Protein 2KHQ (pdb70)

Radius of gyration: 14.35 Å; Cα contacts (8 Å, |Δi|>4): 125; chains: 1; bounding box: 25×30×53 Å

CATH classification: 1.10.150.130

Solvent-accessible surface area: 7234 Å² total; per-residue (Å²): 143,40,26,0,6,75,18,1,73,86,8,3,86,101,53,69,56,100,152,44,67,138,54,36,61,157,59,12,48,35,0,40,125,39,0,92,66,65,4,163,170,42,58,0,68,54,3,104,119,85,52,0,21,126,1,0,48,77,2,0,114,85,46,62,106,121,27,0,133,44,1,22,47,28,0,157,62,0,0,77,45,0,80,146,121,67,72,6,119,115,58,4,34,157,85,22,68,49,72,10,41,82,134,76,168,128,162,162,162,226

Foldseek 3Di:
DDWVLVLLVCVCVVPPDPVDDVVVVVLSVVLSVLCCVLTVDAHPQRQALVNVQVSLQVVLQPDPLVSSVVSLVSVQVSVVVCCVVVNYPGDRSPPDDNNNPPCPDDDDDD

InterPro domains:
  IPR002104 Integrase, catalytic domain [PF00589] (168-332)
  IPR002104 Integrase, catalytic domain [PS51898] (164-343)
  IPR004107 Integrase, SAM-like, N-terminal [PF14659] (60-115)
  IPR010998 Integrase/recombinase, N-terminal [G3DSA:1.10.150.130] (58-159)
  IPR011010 DNA breaking-rejoining enzyme, catalytic core [SSF56349] (59-337)
  IPR013762 Integrase-like, catalytic domain superfamily [G3DSA:1.10.443.10] (161-347)
  IPR028259 AP2-like integrase, N-terminal domain [PF14657] (10-52)
  IPR044068 Core-binding (CB) domain [PS51900] (56-140)
  IPR050090 Bacterial tyrosine recombinase XerC/XerD complex [PTHR30349] (63-342)

Secondary structure (DSSP, 8-state):
--BHHHHHHHHIIIIIGGGS-HHHHHHHHHHHHHHHHH-SS-BGGG--HHHHHHHHHHHHHHS-HHHHHHHHHHHHHHHHHHHHTT-----GGGG-----GGG-------

Structure (mmCIF, N/CA/C/O backbone):
data_2KHQ
#
_entry.id   2KHQ
#
loop_
_atom_site.group_PDB
_atom_site.id
_atom_site.type_symbol
_atom_site.label_atom_id
_atom_site.label_alt_id
_atom_site.label_comp_id
_atom_site.label_asym_id
_atom_site.label_entity_id
_atom_site.label_seq_id
_atom_site.pdbx_PDB_ins_code
_atom_site.Cartn_x
_atom_site.Cartn_y
_atom_site.Cartn_z
_atom_site.occupancy
_atom_site.B_iso_or_equiv
_atom_site.auth_seq_id
_atom_site.auth_comp_id
_atom_site.auth_asym_id
_atom_site.auth_atom_id
_atom_site.pdbx_PDB_model_num
ATOM 1 N N . MET A 1 1 ? 5.373 7.672 15.774 1.00 71.05 1 MET A N 1
ATOM 2 C CA . MET A 1 1 ? 4.792 7.779 14.420 1.00 35.43 1 MET A CA 1
ATOM 3 C C . MET A 1 1 ? 5.195 6.565 13.589 1.00 3.31 1 MET A C 1
ATOM 4 O O . MET A 1 1 ? 6.380 6.256 13.456 1.00 42.34 1 MET A O 1
ATOM 20 N N . ILE A 1 2 ? 4.203 5.881 13.039 1.00 60.13 2 ILE A N 1
ATOM 21 C CA . ILE A 1 2 ? 4.428 4.631 12.331 1.00 13.13 2 ILE A CA 1
ATOM 22 C C . ILE A 1 2 ? 4.769 4.877 10.855 1.00 50.32 2 ILE A C 1
ATOM 23 O O . ILE A 1 2 ? 4.301 5.849 10.240 1.00 63.41 2 ILE A O 1
ATOM 39 N N . THR A 1 3 ? 5.609 4.008 10.303 1.00 33.04 3 THR A N 1
ATOM 40 C CA . THR A 1 3 ? 6.025 4.106 8.912 1.00 4.02 3 THR A CA 1
ATOM 41 C C . THR A 1 3 ? 4.929 3.598 7.981 1.00 11.24 3 THR A C 1
ATOM 42 O O . THR A 1 3 ? 4.032 2.872 8.410 1.00 10.43 3 THR A O 1
ATOM 53 N N . PHE A 1 4 ? 5.007 3.974 6.708 1.00 45.34 4 PHE A N 1
ATOM 54 C CA . PHE A 1 4 ? 3.997 3.580 5.729 1.00 73.03 4 PHE A CA 1
ATOM 55 C C . PHE A 1 4 ? 3.945 2.059 5.582 1.00 25.44 4 PHE A C 1
ATOM 56 O O . PHE A 1 4 ? 2.866 1.474 5.500 1.00 31.03 4 PHE A O 1
ATOM 73 N N . ALA A 1 5 ? 5.114 1.428 5.578 1.00 41.54 5 ALA A N 1
ATOM 74 C CA . ALA A 1 5 ? 5.209 -0.020 5.434 1.00 63.50 5 ALA A CA 1
ATOM 75 C C . ALA A 1 5 ? 4.497 -0.738 6.574 1.00 52.11 5 ALA A C 1
ATOM 76 O O . ALA A 1 5 ? 3.588 -1.544 6.350 1.00 21.34 5 ALA A O 1
ATOM 83 N N . ASP A 1 6 ? 4.900 -0.432 7.801 1.00 75.32 6 ASP A N 1
ATOM 84 C CA . ASP A 1 6 ? 4.345 -1.105 8.968 1.00 3.40 6 ASP A CA 1
ATOM 85 C C . ASP A 1 6 ? 2.876 -0.744 9.144 1.00 5.32 6 ASP A C 1
ATOM 86 O O . ASP A 1 6 ? 2.069 -1.574 9.572 1.00 44.10 6 ASP A O 1
ATOM 95 N N . TYR A 1 7 ? 2.527 0.493 8.795 1.00 54.11 7 TYR A N 1
ATOM 96 C CA . TYR A 1 7 ? 1.146 0.943 8.875 1.00 75.30 7 TYR A CA 1
ATOM 97 C C . TYR A 1 7 ? 0.276 0.172 7.900 1.00 74.02 7 TYR A C 1
ATOM 98 O O . TYR A 1 7 ? -0.826 -0.236 8.246 1.00 12.21 7 TYR A O 1
ATOM 116 N N . PHE A 1 8 ? 0.775 -0.028 6.686 1.00 50.42 8 PHE A N 1
ATOM 117 C CA . PHE A 1 8 ? 0.023 -0.743 5.661 1.00 73.45 8 PHE A CA 1
ATOM 118 C C . PHE A 1 8 ? -0.365 -2.131 6.156 1.00 4.32 8 PHE A C 1
ATOM 119 O O . PHE A 1 8 ? -1.513 -2.556 6.016 1.00 10.23 8 PHE A O 1
ATOM 136 N N . TYR A 1 9 ? 0.593 -2.828 6.754 1.00 63.41 9 TYR A N 1
ATOM 137 C CA . TYR A 1 9 ? 0.337 -4.162 7.276 1.00 31.40 9 TYR A CA 1
ATOM 138 C C . TYR A 1 9 ? -0.619 -4.098 8.467 1.00 4.33 9 TYR A C 1
ATOM 139 O O . TYR A 1 9 ? -1.546 -4.903 8.575 1.00 71.22 9 TYR A O 1
ATOM 157 N N . GLN A 1 10 ? -0.390 -3.130 9.349 1.00 71.11 10 GLN A N 1
ATOM 158 C CA . GLN A 1 10 ? -1.220 -2.957 10.538 1.00 52.24 10 GLN A CA 1
ATOM 159 C C . GLN A 1 10 ? -2.656 -2.619 10.143 1.00 73.44 10 GLN A C 1
ATOM 160 O O . GLN A 1 10 ? -3.602 -3.261 10.595 1.00 31.24 10 GLN A O 1
ATOM 174 N N . TRP A 1 11 ? -2.795 -1.618 9.281 1.00 44.50 11 TRP A N 1
ATOM 175 C CA . TRP A 1 11 ? -4.090 -1.190 8.760 1.00 54.22 11 TRP A CA 1
ATOM 176 C C . TRP A 1 11 ? -4.848 -2.372 8.169 1.00 54.22 11 TRP A C 1
ATOM 177 O O . TRP A 1 11 ? -6.040 -2.552 8.415 1.00 12.15 11 TRP A O 1
ATOM 198 N N . TYR A 1 12 ? -4.140 -3.180 7.397 1.00 43.04 12 TYR A N 1
ATOM 199 C CA . TYR A 1 12 ? -4.723 -4.360 6.790 1.00 20.12 12 TYR A CA 1
ATOM 200 C C . TYR A 1 12 ? -5.203 -5.344 7.855 1.00 60.32 12 TYR A C 1
ATOM 201 O O . TYR A 1 12 ? -6.390 -5.674 7.911 1.00 1.51 12 TYR A O 1
ATOM 219 N N . GLU A 1 13 ? -4.285 -5.774 8.715 1.00 64.02 13 GLU A N 1
ATOM 220 C CA . GLU A 1 13 ? -4.571 -6.816 9.697 1.00 55.31 13 GLU A CA 1
ATOM 221 C C . GLU A 1 13 ? -5.706 -6.409 10.639 1.00 4.10 13 GLU A C 1
ATOM 222 O O . GLU A 1 13 ? -6.507 -7.243 11.060 1.00 1.44 13 GLU A O 1
ATOM 234 N N . VAL A 1 14 ? -5.777 -5.127 10.959 1.00 53.44 14 VAL A N 1
ATOM 235 C CA . VAL A 1 14 ? -6.783 -4.630 11.888 1.00 62.53 14 VAL A CA 1
ATOM 236 C C . VAL A 1 14 ? -8.135 -4.413 11.204 1.00 53.21 14 VAL A C 1
ATOM 237 O O . VAL A 1 14 ? -9.186 -4.608 11.817 1.00 22.21 14 VAL A O 1
ATOM 250 N N . ASN A 1 15 ? -8.118 -4.051 9.928 1.00 13.12 15 ASN A N 1
ATOM 251 C CA . ASN A 1 15 ? -9.341 -3.590 9.272 1.00 41.44 15 ASN A CA 1
ATOM 252 C C . ASN A 1 15 ? -9.845 -4.573 8.225 1.00 23.41 15 ASN A C 1
ATOM 253 O O . ASN A 1 15 ? -10.967 -5.058 8.315 1.00 43.35 15 ASN A O 1
ATOM 264 N N . LYS A 1 16 ? -9.015 -4.878 7.239 1.00 20.32 16 LYS A N 1
ATOM 265 C CA . LYS A 1 16 ? -9.461 -5.652 6.082 1.00 21.32 16 LYS A CA 1
ATOM 266 C C . LYS A 1 16 ? -9.355 -7.150 6.330 1.00 30.33 16 LYS A C 1
ATOM 267 O O . LYS A 1 16 ? -10.077 -7.935 5.717 1.00 71.11 16 LYS A O 1
ATOM 286 N N . LEU A 1 17 ? -8.462 -7.532 7.237 1.00 34.44 17 LEU A N 1
ATOM 287 C CA . LEU A 1 17 ? -8.151 -8.941 7.488 1.00 2.11 17 LEU A CA 1
ATOM 288 C C . LEU A 1 17 ? -9.406 -9.798 7.728 1.00 21.11 17 LEU A C 1
ATOM 289 O O . LEU A 1 17 ? -9.592 -10.803 7.046 1.00 34.11 17 LEU A O 1
ATOM 305 N N . PRO A 1 18 ? -10.295 -9.428 8.681 1.00 64.13 18 PRO A N 1
ATOM 306 C CA . PRO A 1 18 ? -11.479 -10.245 9.009 1.00 60.02 18 PRO A CA 1
ATOM 307 C C . PRO A 1 18 ? -12.486 -10.358 7.859 1.00 21.31 18 PRO A C 1
ATOM 308 O O . PRO A 1 18 ? -13.421 -11.158 7.921 1.00 71.11 18 PRO A O 1
ATOM 319 N N . HIS A 1 19 ? -12.297 -9.567 6.813 1.00 32.30 19 HIS A N 1
ATOM 320 C CA . HIS A 1 19 ? -13.229 -9.567 5.691 1.00 31.35 19 HIS A CA 1
ATOM 321 C C . HIS A 1 19 ? -12.643 -10.310 4.496 1.00 2.52 19 HIS A C 1
ATOM 322 O O . HIS A 1 19 ? -13.349 -10.613 3.530 1.00 61.13 19 HIS A O 1
ATOM 336 N N . VAL A 1 20 ? -11.356 -10.606 4.559 1.00 2.25 20 VAL A N 1
ATOM 337 C CA . VAL A 1 20 ? -10.669 -11.213 3.431 1.00 4.54 20 VAL A CA 1
ATOM 338 C C . VAL A 1 20 ? -10.149 -12.605 3.774 1.00 13.11 20 VAL A C 1
ATOM 339 O O . VAL A 1 20 ? -10.353 -13.105 4.882 1.00 15.53 20 VAL A O 1
ATOM 352 N N . SER A 1 21 ? -9.490 -13.230 2.814 1.00 43.24 21 SER A N 1
ATOM 353 C CA . SER A 1 21 ? -8.958 -14.568 2.996 1.00 10.33 21 SER A CA 1
ATOM 354 C C . SER A 1 21 ? -7.445 -14.567 2.798 1.00 52.52 21 SER A C 1
ATOM 355 O O . SER A 1 21 ? -6.857 -13.531 2.483 1.00 64.31 21 SER A O 1
ATOM 363 N N . GLU A 1 22 ? -6.817 -15.723 2.978 1.00 23.13 22 GLU A N 1
ATOM 364 C CA . GLU A 1 22 ? -5.376 -15.855 2.786 1.00 72.03 22 GLU A CA 1
ATOM 365 C C . GLU A 1 22 ? -4.998 -15.584 1.331 1.00 71.45 22 GLU A C 1
ATOM 366 O O . GLU A 1 22 ? -3.903 -15.098 1.042 1.00 71.12 22 GLU A O 1
ATOM 378 N N . SER A 1 23 ? -5.917 -15.895 0.422 1.00 33.14 23 SER A N 1
ATOM 379 C CA . SER A 1 23 ? -5.739 -15.590 -0.989 1.00 71.20 23 SER A CA 1
ATOM 380 C C . SER A 1 23 ? -5.593 -14.085 -1.176 1.00 12.14 23 SER A C 1
ATOM 381 O O . SER A 1 23 ? -4.867 -13.619 -2.051 1.00 0.30 23 SER A O 1
ATOM 389 N N . THR A 1 24 ? -6.287 -13.336 -0.330 1.00 11.44 24 THR A N 1
ATOM 390 C CA . THR A 1 24 ? -6.224 -11.890 -0.353 1.00 42.24 24 THR A CA 1
ATOM 391 C C . THR A 1 24 ? -4.970 -11.404 0.371 1.00 52.05 24 THR A C 1
ATOM 392 O O . THR A 1 24 ? -4.373 -10.395 -0.006 1.00 35.04 24 THR A O 1
ATOM 403 N N . LYS A 1 25 ? -4.576 -12.137 1.411 1.00 33.42 25 LYS A N 1
ATOM 404 C CA . LYS A 1 25 ? -3.408 -11.782 2.211 1.00 22.44 25 LYS A CA 1
ATOM 405 C C . LYS A 1 25 ? -2.164 -11.675 1.349 1.00 2.32 25 LYS A C 1
ATOM 406 O O . LYS A 1 25 ? -1.427 -10.698 1.442 1.00 52.51 25 LYS A O 1
ATOM 425 N N . ARG A 1 26 ? -1.945 -12.670 0.498 1.00 24.53 26 ARG A N 1
ATOM 426 C CA . ARG A 1 26 ? -0.746 -12.704 -0.330 1.00 51.13 26 ARG A CA 1
ATOM 427 C C . ARG A 1 26 ? -0.700 -11.511 -1.285 1.00 4.05 26 ARG A C 1
ATOM 428 O O . ARG A 1 26 ? 0.378 -11.041 -1.636 1.00 12.12 26 ARG A O 1
ATOM 449 N N . HIS A 1 27 ? -1.866 -11.006 -1.687 1.00 12.34 27 HIS A N 1
ATOM 450 C CA . HIS A 1 27 ? -1.921 -9.796 -2.506 1.00 74.13 27 HIS A CA 1
ATOM 451 C C . HIS A 1 27 ? -1.413 -8.599 -1.710 1.00 35.10 27 HIS A C 1
ATOM 452 O O . HIS A 1 27 ? -0.510 -7.883 -2.150 1.00 51.43 27 HIS A O 1
ATOM 466 N N . TYR A 1 28 ? -1.978 -8.409 -0.521 1.00 10.12 28 TYR A N 1
ATOM 467 C CA . TYR A 1 28 ? -1.590 -7.302 0.348 1.00 62.22 28 TYR A CA 1
ATOM 468 C C . TYR A 1 28 ? -0.134 -7.419 0.773 1.00 54.11 28 TYR A C 1
ATOM 469 O O . TYR A 1 28 ? 0.604 -6.441 0.741 1.00 12.44 28 TYR A O 1
ATOM 487 N N . GLU A 1 29 ? 0.274 -8.620 1.164 1.00 33.41 29 GLU A N 1
ATOM 488 C CA . GLU A 1 29 ? 1.622 -8.842 1.674 1.00 61.13 29 GLU A CA 1
ATOM 489 C C . GLU A 1 29 ? 2.675 -8.658 0.584 1.00 62.42 29 GLU A C 1
ATOM 490 O O . GLU A 1 29 ? 3.758 -8.149 0.855 1.00 73.44 29 GLU A O 1
ATOM 502 N N . SER A 1 30 ? 2.363 -9.051 -0.648 1.00 3.02 30 SER A N 1
ATOM 503 C CA . SER A 1 30 ? 3.285 -8.825 -1.759 1.00 12.02 30 SER A CA 1
ATOM 504 C C . SER A 1 30 ? 3.419 -7.329 -2.027 1.00 24.22 30 SER A C 1
ATOM 505 O O . SER A 1 30 ? 4.513 -6.822 -2.287 1.00 2.40 30 SER A O 1
ATOM 513 N N . ALA A 1 31 ? 2.295 -6.625 -1.941 1.00 71.53 31 ALA A N 1
ATOM 514 C CA . ALA A 1 31 ? 2.288 -5.176 -2.056 1.00 74.41 31 ALA A CA 1
ATOM 515 C C . ALA A 1 31 ? 3.092 -4.561 -0.915 1.00 12.45 31 ALA A C 1
ATOM 516 O O . ALA A 1 31 ? 3.936 -3.690 -1.127 1.00 44.52 31 ALA A O 1
ATOM 523 N N . TYR A 1 32 ? 2.833 -5.055 0.290 1.00 63.54 32 TYR A N 1
ATOM 524 C CA . TYR A 1 32 ? 3.543 -4.637 1.491 1.00 71.13 32 TYR A CA 1
ATOM 525 C C . TYR A 1 32 ? 5.053 -4.826 1.338 1.00 65.12 32 TYR A C 1
ATOM 526 O O . TYR A 1 32 ? 5.832 -3.993 1.790 1.00 24.02 32 TYR A O 1
ATOM 544 N N . LYS A 1 33 ? 5.459 -5.914 0.689 1.00 43.44 33 LYS A N 1
ATOM 545 C CA . LYS A 1 33 ? 6.875 -6.184 0.444 1.00 24.34 33 LYS A CA 1
ATOM 546 C C . LYS A 1 33 ? 7.500 -5.104 -0.409 1.00 44.13 33 LYS A C 1
ATOM 547 O O . LYS A 1 33 ? 8.613 -4.653 -0.139 1.00 60.02 33 LYS A O 1
ATOM 566 N N . HIS A 1 34 ? 6.792 -4.688 -1.441 1.00 12.22 34 HIS A N 1
ATOM 567 C CA . HIS A 1 34 ? 7.300 -3.639 -2.297 1.00 40.44 34 HIS A CA 1
ATOM 568 C C . HIS A 1 34 ? 7.260 -2.298 -1.572 1.00 40.24 34 HIS A C 1
ATOM 569 O O . HIS A 1 34 ? 8.129 -1.440 -1.769 1.00 33.30 34 HIS A O 1
ATOM 583 N N . ILE A 1 35 ? 6.248 -2.124 -0.733 1.00 41.54 35 ILE A N 1
ATOM 584 C CA . ILE A 1 35 ? 6.118 -0.920 0.073 1.00 43.03 35 ILE A CA 1
ATOM 585 C C . ILE A 1 35 ? 7.262 -0.817 1.077 1.00 33.43 35 ILE A C 1
ATOM 586 O O . ILE A 1 35 ? 7.940 0.202 1.136 1.00 33.34 35 ILE A O 1
ATOM 602 N N . LYS A 1 36 ? 7.495 -1.886 1.834 1.00 65.30 36 LYS A N 1
ATOM 603 C CA . LYS A 1 36 ? 8.556 -1.902 2.842 1.00 51.43 36 LYS A CA 1
ATOM 604 C C . LYS A 1 36 ? 9.930 -1.808 2.187 1.00 63.05 36 LYS A C 1
ATOM 605 O O . LYS A 1 36 ? 10.883 -1.339 2.796 1.00 4.25 36 LYS A O 1
ATOM 624 N N . ASP A 1 37 ? 10.019 -2.272 0.948 1.00 75.35 37 ASP A N 1
ATOM 625 C CA . ASP A 1 37 ? 11.244 -2.154 0.165 1.00 70.10 37 ASP A CA 1
ATOM 626 C C . ASP A 1 37 ? 11.627 -0.690 -0.037 1.00 20.40 37 ASP A C 1
ATOM 627 O O . ASP A 1 37 ? 12.769 -0.294 0.203 1.00 23.23 37 ASP A O 1
ATOM 636 N N . HIS A 1 38 ? 10.661 0.110 -0.466 1.00 1.32 38 HIS A N 1
ATOM 637 C CA . HIS A 1 38 ? 10.909 1.519 -0.759 1.00 52.42 38 HIS A CA 1
ATOM 638 C C . HIS A 1 38 ? 10.752 2.379 0.490 1.00 73.01 38 HIS A C 1
ATOM 639 O O . HIS A 1 38 ? 11.615 3.196 0.812 1.00 51.51 38 HIS A O 1
ATOM 654 N N . PHE A 1 39 ? 9.648 2.189 1.191 1.00 30.51 39 PHE A N 1
ATOM 655 C CA . PHE A 1 39 ? 9.313 3.014 2.337 1.00 43.24 39 PHE A CA 1
ATOM 656 C C . PHE A 1 39 ? 9.643 2.276 3.627 1.00 1.41 39 PHE A C 1
ATOM 657 O O . PHE A 1 39 ? 8.763 1.734 4.292 1.00 15.35 39 PHE A O 1
ATOM 674 N N . ARG A 1 40 ? 10.926 2.249 3.960 1.00 74.43 40 ARG A N 1
ATOM 675 C CA . ARG A 1 40 ? 11.414 1.484 5.104 1.00 22.50 40 ARG A CA 1
ATOM 676 C C . ARG A 1 40 ? 11.236 2.266 6.400 1.00 44.52 40 ARG A C 1
ATOM 677 O O . ARG A 1 40 ? 10.439 1.892 7.260 1.00 23.23 40 ARG A O 1
ATOM 698 N N . HIS A 1 41 ? 11.977 3.355 6.534 1.00 52.20 41 HIS A N 1
ATOM 699 C CA . HIS A 1 41 ? 11.833 4.241 7.683 1.00 1.34 41 HIS A CA 1
ATOM 700 C C . HIS A 1 41 ? 11.033 5.464 7.270 1.00 41.23 41 HIS A C 1
ATOM 701 O O . HIS A 1 41 ? 11.039 6.497 7.935 1.00 52.30 41 HIS A O 1
ATOM 716 N N . LYS A 1 42 ? 10.337 5.312 6.159 1.00 51.22 42 LYS A N 1
ATOM 717 C CA . LYS A 1 42 ? 9.514 6.360 5.605 1.00 53.14 42 LYS A CA 1
ATOM 718 C C . LYS A 1 42 ? 8.176 6.419 6.336 1.00 62.33 42 LYS A C 1
ATOM 719 O O . LYS A 1 42 ? 7.384 5.474 6.278 1.00 11.23 42 LYS A O 1
ATOM 738 N N . LEU A 1 43 ? 7.942 7.516 7.038 1.00 22.42 43 LEU A N 1
ATOM 739 C CA . LEU A 1 43 ? 6.709 7.698 7.791 1.00 13.43 43 LEU A CA 1
ATOM 740 C C . LEU A 1 43 ? 5.515 7.833 6.852 1.00 51.54 43 LEU A C 1
ATOM 741 O O . LEU A 1 43 ? 5.649 8.316 5.726 1.00 54.44 43 LEU A O 1
ATOM 757 N N . LEU A 1 44 ? 4.349 7.414 7.334 1.00 4.20 44 LEU A N 1
ATOM 758 C CA . LEU A 1 44 ? 3.124 7.413 6.533 1.00 22.10 44 LEU A CA 1
ATOM 759 C C . LEU A 1 44 ? 2.787 8.807 6.002 1.00 12.22 44 LEU A C 1
ATOM 760 O O . LEU A 1 44 ? 2.294 8.958 4.888 1.00 53.24 44 LEU A O 1
ATOM 776 N N . LYS A 1 45 ? 3.080 9.820 6.795 1.00 35.55 45 LYS A N 1
ATOM 777 C CA . LYS A 1 45 ? 2.657 11.181 6.489 1.00 10.34 45 LYS A CA 1
ATOM 778 C C . LYS A 1 45 ? 3.714 11.957 5.709 1.00 33.22 45 LYS A C 1
ATOM 779 O O . LYS A 1 45 ? 3.580 13.164 5.512 1.00 50.23 45 LYS A O 1
ATOM 798 N N . ASP A 1 46 ? 4.757 11.273 5.264 1.00 61.53 46 ASP A N 1
ATOM 799 C CA . ASP A 1 46 ? 5.862 11.948 4.590 1.00 53.13 46 ASP A CA 1
ATOM 800 C C . ASP A 1 46 ? 5.931 11.566 3.111 1.00 52.33 46 ASP A C 1
ATOM 801 O O . ASP A 1 46 ? 6.778 12.068 2.370 1.00 11.52 46 ASP A O 1
ATOM 810 N N . ILE A 1 47 ? 5.029 10.692 2.680 1.00 30.43 47 ILE A N 1
ATOM 811 C CA . ILE A 1 47 ? 5.049 10.189 1.308 1.00 45.42 47 ILE A CA 1
ATOM 812 C C . ILE A 1 47 ? 4.777 11.312 0.307 1.00 4.43 47 ILE A C 1
ATOM 813 O O . ILE A 1 47 ? 3.726 11.950 0.349 1.00 41.13 47 ILE A O 1
ATOM 829 N N . LYS A 1 48 ? 5.730 11.560 -0.584 1.00 43.05 48 LYS A N 1
ATOM 830 C CA . LYS A 1 48 ? 5.523 12.510 -1.664 1.00 11.33 48 LYS A CA 1
ATOM 831 C C . LYS A 1 48 ? 4.940 11.792 -2.874 1.00 64.23 48 LYS A C 1
ATOM 832 O O . LYS A 1 48 ? 5.204 10.610 -3.091 1.00 31.34 48 LYS A O 1
ATOM 851 N N . ARG A 1 49 ? 4.147 12.505 -3.661 1.00 4.21 49 ARG A N 1
ATOM 852 C CA . ARG A 1 49 ? 3.459 11.899 -4.795 1.00 74.33 49 ARG A CA 1
ATOM 853 C C . ARG A 1 49 ? 4.439 11.534 -5.906 1.00 23.31 49 ARG A C 1
ATOM 854 O O . ARG A 1 49 ? 4.164 10.656 -6.720 1.00 72.43 49 ARG A O 1
ATOM 875 N N . THR A 1 50 ? 5.585 12.199 -5.926 1.00 44.15 50 THR A N 1
ATOM 876 C CA . THR A 1 50 ? 6.585 11.948 -6.947 1.00 63.13 50 THR A CA 1
ATOM 877 C C . THR A 1 50 ? 7.224 10.576 -6.764 1.00 45.02 50 THR A C 1
ATOM 878 O O . THR A 1 50 ? 7.383 9.824 -7.725 1.00 40.40 50 THR A O 1
ATOM 889 N N . GLU A 1 51 ? 7.570 10.245 -5.524 1.00 41.03 51 GLU A N 1
ATOM 890 C CA . GLU A 1 51 ? 8.170 8.952 -5.217 1.00 14.42 51 GLU A CA 1
ATOM 891 C C . GLU A 1 51 ? 7.110 7.853 -5.258 1.00 44.02 51 GLU A C 1
ATOM 892 O O . GLU A 1 51 ? 7.404 6.703 -5.591 1.00 5.41 51 GLU A O 1
ATOM 904 N N . TYR A 1 52 ? 5.877 8.221 -4.924 1.00 12.13 52 TYR A N 1
ATOM 905 C CA . TYR A 1 52 ? 4.745 7.306 -5.014 1.00 0.22 52 TYR A CA 1
ATOM 906 C C . TYR A 1 52 ? 4.556 6.861 -6.461 1.00 31.10 52 TYR A C 1
ATOM 907 O O . TYR A 1 52 ? 4.273 5.695 -6.740 1.00 4.12 52 TYR A O 1
ATOM 925 N N . GLN A 1 53 ? 4.732 7.807 -7.373 1.00 35.10 53 GLN A N 1
ATOM 926 C CA . GLN A 1 53 ? 4.668 7.535 -8.800 1.00 4.11 53 GLN A CA 1
ATOM 927 C C . GLN A 1 53 ? 5.768 6.539 -9.179 1.00 32.54 53 GLN A C 1
ATOM 928 O O . GLN A 1 53 ? 5.530 5.574 -9.905 1.00 70.11 53 GLN A O 1
ATOM 942 N N . LYS A 1 54 ? 6.965 6.759 -8.639 1.00 24.51 54 LYS A N 1
ATOM 943 C CA . LYS A 1 54 ? 8.118 5.911 -8.942 1.00 20.01 54 LYS A CA 1
ATOM 944 C C . LYS A 1 54 ? 7.903 4.499 -8.405 1.00 32.45 54 LYS A C 1
ATOM 945 O O . LYS A 1 54 ? 8.355 3.516 -8.996 1.00 4.41 54 LYS A O 1
ATOM 964 N N . PHE A 1 55 ? 7.211 4.414 -7.278 1.00 51.22 55 PHE A N 1
ATOM 965 C CA . PHE A 1 55 ? 6.851 3.135 -6.684 1.00 33.31 55 PHE A CA 1
ATOM 966 C C . PHE A 1 55 ? 5.963 2.335 -7.633 1.00 22.15 55 PHE A C 1
ATOM 967 O O . PHE A 1 55 ? 6.173 1.137 -7.839 1.00 43.22 55 PHE A O 1
ATOM 984 N N . LEU A 1 56 ? 4.985 3.013 -8.217 1.00 23.24 56 LEU A N 1
ATOM 985 C CA . LEU A 1 56 ? 4.027 2.369 -9.105 1.00 32.30 56 LEU A CA 1
ATOM 986 C C . LEU A 1 56 ? 4.684 1.933 -10.411 1.00 41.11 56 LEU A C 1
ATOM 987 O O . LEU A 1 56 ? 4.388 0.855 -10.926 1.00 21.20 56 LEU A O 1
ATOM 1003 N N . ASN A 1 57 ? 5.579 2.764 -10.938 1.00 25.20 57 ASN A N 1
ATOM 1004 C CA . ASN A 1 57 ? 6.282 2.443 -12.181 1.00 35.25 57 ASN A CA 1
ATOM 1005 C C . ASN A 1 57 ? 7.065 1.147 -12.041 1.00 34.21 57 ASN A C 1
ATOM 1006 O O . ASN A 1 57 ? 7.064 0.305 -12.942 1.00 62.45 57 ASN A O 1
ATOM 1017 N N . GLU A 1 58 ? 7.727 0.989 -10.903 1.00 34.40 58 GLU A N 1
ATOM 1018 C CA . GLU A 1 58 ? 8.525 -0.197 -10.640 1.00 24.44 58 GLU A CA 1
ATOM 1019 C C . GLU A 1 58 ? 7.621 -1.405 -10.405 1.00 60.51 58 GLU A C 1
ATOM 1020 O O . GLU A 1 58 ? 7.920 -2.521 -10.840 1.00 13.32 58 GLU A O 1
ATOM 1032 N N . TYR A 1 59 ? 6.506 -1.178 -9.722 1.00 15.21 59 TYR A N 1
ATOM 1033 C CA . TYR A 1 59 ? 5.564 -2.249 -9.430 1.00 12.13 59 TYR A CA 1
ATOM 1034 C C . TYR A 1 59 ? 4.895 -2.729 -10.714 1.00 52.22 59 TYR A C 1
ATOM 1035 O O . TYR A 1 59 ? 4.623 -3.920 -10.881 1.00 65.32 59 TYR A O 1
ATOM 1053 N N . GLY A 1 60 ? 4.659 -1.794 -11.625 1.00 12.04 60 GLY A N 1
ATOM 1054 C CA . GLY A 1 60 ? 4.029 -2.114 -12.891 1.00 31.11 60 GLY A CA 1
ATOM 1055 C C . GLY A 1 60 ? 4.956 -2.851 -13.838 1.00 33.22 60 GLY A C 1
ATOM 1056 O O . GLY A 1 60 ? 4.545 -3.260 -14.921 1.00 54.55 60 GLY A O 1
ATOM 1060 N N . LEU A 1 61 ? 6.214 -2.999 -13.444 1.00 44.25 61 LEU A N 1
ATOM 1061 C CA . LEU A 1 61 ? 7.174 -3.771 -14.224 1.00 44.24 61 LEU A CA 1
ATOM 1062 C C . LEU A 1 61 ? 7.168 -5.229 -13.788 1.00 64.20 61 LEU A C 1
ATOM 1063 O O . LEU A 1 61 ? 7.586 -6.113 -14.532 1.00 44.20 61 LEU A O 1
ATOM 1079 N N . THR A 1 62 ? 6.687 -5.475 -12.580 1.00 61.32 62 THR A N 1
ATOM 1080 C CA . THR A 1 62 ? 6.761 -6.802 -11.993 1.00 43.15 62 THR A CA 1
ATOM 1081 C C . THR A 1 62 ? 5.388 -7.460 -11.879 1.00 20.21 62 THR A C 1
ATOM 1082 O O . THR A 1 62 ? 5.285 -8.674 -11.693 1.00 65.13 62 THR A O 1
ATOM 1093 N N . HIS A 1 63 ? 4.329 -6.671 -11.988 1.00 34.15 63 HIS A N 1
ATOM 1094 C CA . HIS A 1 63 ? 2.983 -7.188 -11.780 1.00 62.22 63 HIS A CA 1
ATOM 1095 C C . HIS A 1 63 ? 2.023 -6.672 -12.845 1.00 51.33 63 HIS A C 1
ATOM 1096 O O . HIS A 1 63 ? 2.314 -5.694 -13.532 1.00 74.05 63 HIS A O 1
ATOM 1111 N N . SER A 1 64 ? 0.884 -7.340 -12.971 1.00 23.30 64 SER A N 1
ATOM 1112 C CA . SER A 1 64 ? -0.111 -7.000 -13.978 1.00 44.14 64 SER A CA 1
ATOM 1113 C C . SER A 1 64 ? -0.938 -5.786 -13.554 1.00 73.35 64 SER A C 1
ATOM 1114 O O . SER A 1 64 ? -0.800 -5.289 -12.431 1.00 51.52 64 SER A O 1
ATOM 1122 N N . TYR A 1 65 ? -1.808 -5.325 -14.453 1.00 21.22 65 TYR A N 1
ATOM 1123 C CA . TYR A 1 65 ? -2.643 -4.159 -14.192 1.00 74.43 65 TYR A CA 1
ATOM 1124 C C . TYR A 1 65 ? -3.559 -4.393 -13.003 1.00 44.42 65 TYR A C 1
ATOM 1125 O O . TYR A 1 65 ? -3.691 -3.531 -12.140 1.00 51.33 65 TYR A O 1
ATOM 1143 N N . GLU A 1 66 ? -4.195 -5.556 -12.957 1.00 75.12 66 GLU A N 1
ATOM 1144 C CA . GLU A 1 66 ? -5.126 -5.856 -11.880 1.00 50.24 66 GLU A CA 1
ATOM 1145 C C . GLU A 1 66 ? -4.412 -5.806 -10.532 1.00 35.35 66 GLU A C 1
ATOM 1146 O O . GLU A 1 66 ? -4.985 -5.384 -9.528 1.00 44.22 66 GLU A O 1
ATOM 1158 N N . THR A 1 67 ? -3.149 -6.215 -10.531 1.00 23.34 67 THR A N 1
ATOM 1159 C CA . THR A 1 67 ? -2.354 -6.251 -9.317 1.00 73.15 67 THR A CA 1
ATOM 1160 C C . THR A 1 67 ? -1.981 -4.839 -8.860 1.00 71.31 67 THR A C 1
ATOM 1161 O O . THR A 1 67 ? -2.086 -4.513 -7.679 1.00 4.33 67 THR A O 1
ATOM 1172 N N . ILE A 1 68 ? -1.559 -3.997 -9.797 1.00 33.12 68 ILE A N 1
ATOM 1173 C CA . ILE A 1 68 ? -1.173 -2.631 -9.461 1.00 40.12 68 ILE A CA 1
ATOM 1174 C C . ILE A 1 68 ? -2.406 -1.776 -9.154 1.00 73.35 68 ILE A C 1
ATOM 1175 O O . ILE A 1 68 ? -2.366 -0.901 -8.285 1.00 30.53 68 ILE A O 1
ATOM 1191 N N . ARG A 1 69 ? -3.506 -2.048 -9.853 1.00 62.14 69 ARG A N 1
ATOM 1192 C CA . ARG A 1 69 ? -4.747 -1.314 -9.636 1.00 45.34 69 ARG A CA 1
ATOM 1193 C C . ARG A 1 69 ? -5.268 -1.534 -8.220 1.00 35.10 69 ARG A C 1
ATOM 1194 O O . ARG A 1 69 ? -5.609 -0.576 -7.524 1.00 21.44 69 ARG A O 1
ATOM 1215 N N . LYS A 1 70 ? -5.330 -2.793 -7.793 1.00 73.03 70 LYS A N 1
ATOM 1216 C CA . LYS A 1 70 ? -5.816 -3.102 -6.456 1.00 43.21 70 LYS A CA 1
ATOM 1217 C C . LYS A 1 70 ? -4.858 -2.552 -5.406 1.00 75.34 70 LYS A C 1
ATOM 1218 O O . LYS A 1 70 ? -5.288 -2.083 -4.354 1.00 1.20 70 LYS A O 1
ATOM 1237 N N . LEU A 1 71 ? -3.563 -2.590 -5.708 1.00 1.25 71 LEU A N 1
ATOM 1238 C CA . LEU A 1 71 ? -2.555 -2.002 -4.834 1.00 14.12 71 LEU A CA 1
ATOM 1239 C C . LEU A 1 71 ? -2.880 -0.539 -4.562 1.00 54.15 71 LEU A C 1
ATOM 1240 O O . LEU A 1 71 ? -2.890 -0.096 -3.413 1.00 62.41 71 LEU A O 1
ATOM 1256 N N . ASN A 1 72 ? -3.160 0.196 -5.634 1.00 40.30 72 ASN A N 1
ATOM 1257 C CA . ASN A 1 72 ? -3.500 1.610 -5.536 1.00 43.31 72 ASN A CA 1
ATOM 1258 C C . ASN A 1 72 ? -4.696 1.822 -4.615 1.00 44.10 72 ASN A C 1
ATOM 1259 O O . ASN A 1 72 ? -4.662 2.680 -3.737 1.00 42.22 72 ASN A O 1
ATOM 1270 N N . SER A 1 73 ? -5.747 1.029 -4.804 1.00 13.00 73 SER A N 1
ATOM 1271 C CA . SER A 1 73 ? -6.952 1.174 -3.996 1.00 33.41 73 SER A CA 1
ATOM 1272 C C . SER A 1 73 ? -6.679 0.871 -2.521 1.00 30.04 73 SER A C 1
ATOM 1273 O O . SER A 1 73 ? -7.293 1.472 -1.638 1.00 43.32 73 SER A O 1
ATOM 1281 N N . TYR A 1 74 ? -5.744 -0.039 -2.250 1.00 71.12 74 TYR A N 1
ATOM 1282 C CA . TYR A 1 74 ? -5.371 -0.345 -0.871 1.00 23.15 74 TYR A CA 1
ATOM 1283 C C . TYR A 1 74 ? -4.680 0.858 -0.250 1.00 3.14 74 TYR A C 1
ATOM 1284 O O . TYR A 1 74 ? -5.039 1.303 0.838 1.00 50.04 74 TYR A O 1
ATOM 1302 N N . ILE A 1 75 ? -3.692 1.385 -0.965 1.00 12.54 75 ILE A N 1
ATOM 1303 C CA . ILE A 1 75 ? -2.931 2.536 -0.500 1.00 0.32 75 ILE A CA 1
ATOM 1304 C C . ILE A 1 75 ? -3.838 3.754 -0.343 1.00 71.24 75 ILE A C 1
ATOM 1305 O O . ILE A 1 75 ? -3.758 4.477 0.652 1.00 54.15 75 ILE A O 1
ATOM 1321 N N . ARG A 1 76 ? -4.708 3.964 -1.325 1.00 4.00 76 ARG A N 1
ATOM 1322 C CA . ARG A 1 76 ? -5.666 5.060 -1.282 1.00 11.13 76 ARG A CA 1
ATOM 1323 C C . ARG A 1 76 ? -6.542 4.968 -0.033 1.00 51.31 76 ARG A C 1
ATOM 1324 O O . ARG A 1 76 ? -6.753 5.967 0.655 1.00 65.01 76 ARG A O 1
ATOM 1345 N N . ASN A 1 77 ? -7.036 3.766 0.265 1.00 3.25 77 ASN A N 1
ATOM 1346 C CA . ASN A 1 77 ? -7.861 3.551 1.453 1.00 63.12 77 ASN A CA 1
ATOM 1347 C C . ASN A 1 77 ? -7.033 3.648 2.725 1.00 62.14 77 ASN A C 1
ATOM 1348 O O . ASN A 1 77 ? -7.536 4.060 3.764 1.00 32.53 77 ASN A O 1
ATOM 1359 N N . ALA A 1 78 ? -5.768 3.262 2.643 1.00 13.13 78 ALA A N 1
ATOM 1360 C CA . ALA A 1 78 ? -4.870 3.354 3.788 1.00 54.23 78 ALA A CA 1
ATOM 1361 C C . ALA A 1 78 ? -4.714 4.807 4.229 1.00 31.23 78 ALA A C 1
ATOM 1362 O O . ALA A 1 78 ? -4.804 5.120 5.416 1.00 62.23 78 ALA A O 1
ATOM 1369 N N . PHE A 1 79 ? -4.505 5.695 3.263 1.00 22.33 79 PHE A N 1
ATOM 1370 C CA . PHE A 1 79 ? -4.416 7.120 3.549 1.00 52.21 79 PHE A CA 1
ATOM 1371 C C . PHE A 1 79 ? -5.789 7.694 3.882 1.00 12.02 79 PHE A C 1
ATOM 1372 O O . PHE A 1 79 ? -5.908 8.582 4.720 1.00 3.20 79 PHE A O 1
ATOM 1389 N N . ASP A 1 80 ? -6.819 7.173 3.226 1.00 53.22 80 ASP A N 1
ATOM 1390 C CA . ASP A 1 80 ? -8.193 7.612 3.469 1.00 15.22 80 ASP A CA 1
ATOM 1391 C C . ASP A 1 80 ? -8.612 7.292 4.901 1.00 61.31 80 ASP A C 1
ATOM 1392 O O . ASP A 1 80 ? -9.279 8.089 5.561 1.00 23.03 80 ASP A O 1
ATOM 1401 N N . ASP A 1 81 ? -8.201 6.125 5.376 1.00 63.20 81 ASP A N 1
ATOM 1402 C CA . ASP A 1 81 ? -8.473 5.710 6.746 1.00 74.13 81 ASP A CA 1
ATOM 1403 C C . ASP A 1 81 ? -7.682 6.576 7.718 1.00 72.23 81 ASP A C 1
ATOM 1404 O O . ASP A 1 81 ? -8.236 7.138 8.660 1.00 20.21 81 ASP A O 1
ATOM 1413 N N . ALA A 1 82 ? -6.389 6.713 7.451 1.00 44.02 82 ALA A N 1
ATOM 1414 C CA . ALA A 1 82 ? -5.500 7.478 8.316 1.00 62.33 82 ALA A CA 1
ATOM 1415 C C . ALA A 1 82 ? -5.902 8.949 8.380 1.00 22.52 82 ALA A C 1
ATOM 1416 O O . ALA A 1 82 ? -5.800 9.583 9.431 1.00 44.23 82 ALA A O 1
ATOM 1423 N N . ILE A 1 83 ? -6.351 9.499 7.257 1.00 12.43 83 ILE A N 1
ATOM 1424 C CA . ILE A 1 83 ? -6.786 10.890 7.217 1.00 60.43 83 ILE A CA 1
ATOM 1425 C C . ILE A 1 83 ? -8.109 11.039 7.955 1.00 21.22 83 ILE A C 1
ATOM 1426 O O . ILE A 1 83 ? -8.379 12.065 8.574 1.00 31.40 83 ILE A O 1
ATOM 1442 N N . HIS A 1 84 ? -8.918 9.990 7.899 1.00 54.41 84 HIS A N 1
ATOM 1443 C CA . HIS A 1 84 ? -10.188 9.959 8.598 1.00 30.04 84 HIS A CA 1
ATOM 1444 C C . HIS A 1 84 ? -9.954 10.004 10.098 1.00 11.23 84 HIS A C 1
ATOM 1445 O O . HIS A 1 84 ? -10.703 10.634 10.841 1.00 44.23 84 HIS A O 1
ATOM 1460 N N . GLU A 1 85 ? -8.890 9.347 10.527 1.00 32.12 85 GLU A N 1
ATOM 1461 C CA . GLU A 1 85 ? -8.580 9.250 11.945 1.00 33.30 85 GLU A CA 1
ATOM 1462 C C . GLU A 1 85 ? -7.757 10.452 12.397 1.00 43.04 85 GLU A C 1
ATOM 1463 O O . GLU A 1 85 ? -7.498 10.633 13.588 1.00 20.14 85 GLU A O 1
ATOM 1475 N N . GLY A 1 86 ? -7.340 11.264 11.432 1.00 23.45 86 GLY A N 1
ATOM 1476 C CA . GLY A 1 86 ? -6.623 12.486 11.738 1.00 22.04 86 GLY A CA 1
ATOM 1477 C C . GLY A 1 86 ? -5.150 12.240 11.968 1.00 52.22 86 GLY A C 1
ATOM 1478 O O . GLY A 1 86 ? -4.500 12.966 12.718 1.00 54.41 86 GLY A O 1
ATOM 1482 N N . TYR A 1 87 ? -4.624 11.213 11.323 1.00 0.15 87 TYR A N 1
ATOM 1483 C CA . TYR A 1 87 ? -3.234 10.837 11.500 1.00 22.13 87 TYR A CA 1
ATOM 1484 C C . TYR A 1 87 ? -2.381 11.291 10.315 1.00 14.33 87 TYR A C 1
ATOM 1485 O O . TYR A 1 87 ? -1.322 11.898 10.499 1.00 51.23 87 TYR A O 1
ATOM 1503 N N . VAL A 1 88 ? -2.831 11.000 9.100 1.00 22.21 88 VAL A N 1
ATOM 1504 C CA . VAL A 1 88 ? -2.093 11.415 7.915 1.00 54.21 88 VAL A CA 1
ATOM 1505 C C . VAL A 1 88 ? -2.720 12.672 7.320 1.00 5.13 88 VAL A C 1
ATOM 1506 O O . VAL A 1 88 ? -3.903 12.947 7.536 1.00 33.35 88 VAL A O 1
ATOM 1519 N N . ILE A 1 89 ? -1.925 13.434 6.589 1.00 63.33 89 ILE A N 1
ATOM 1520 C CA . ILE A 1 89 ? -2.393 14.681 6.003 1.00 3.45 89 ILE A CA 1
ATOM 1521 C C . ILE A 1 89 ? -2.028 14.765 4.518 1.00 34.13 89 ILE A C 1
ATOM 1522 O O . ILE A 1 89 ? -2.721 15.411 3.734 1.00 25.10 89 ILE A O 1
ATOM 1538 N N . LYS A 1 90 ? -0.956 14.090 4.130 1.00 54.12 90 LYS A N 1
ATOM 1539 C CA . LYS A 1 90 ? -0.507 14.103 2.746 1.00 74.33 90 LYS A CA 1
ATOM 1540 C C . LYS A 1 90 ? -0.913 12.824 2.031 1.00 22.22 90 LYS A C 1
ATOM 1541 O O . LYS A 1 90 ? -0.456 11.737 2.380 1.00 40.40 90 LYS A O 1
ATOM 1560 N N . ASN A 1 91 ? -1.782 12.958 1.041 1.00 5.20 91 ASN A N 1
ATOM 1561 C CA . ASN A 1 91 ? -2.182 11.822 0.226 1.00 32.11 91 ASN A CA 1
ATOM 1562 C C . ASN A 1 91 ? -1.508 11.921 -1.137 1.00 24.42 91 ASN A C 1
ATOM 1563 O O . ASN A 1 91 ? -1.870 12.765 -1.955 1.00 1.12 91 ASN A O 1
ATOM 1574 N N . PRO A 1 92 ? -0.515 11.064 -1.398 1.00 73.45 92 PRO A N 1
ATOM 1575 C CA . PRO A 1 92 ? 0.292 11.125 -2.621 1.00 33.25 92 PRO A CA 1
ATOM 1576 C C . PRO A 1 92 ? -0.387 10.474 -3.824 1.00 24.32 92 PRO A C 1
ATOM 1577 O O . PRO A 1 92 ? 0.243 10.250 -4.859 1.00 75.43 92 PRO A O 1
ATOM 1588 N N . THR A 1 93 ? -1.677 10.207 -3.694 1.00 10.13 93 THR A N 1
ATOM 1589 C CA . THR A 1 93 ? -2.431 9.486 -4.710 1.00 73.23 93 THR A CA 1
ATOM 1590 C C . THR A 1 93 ? -2.748 10.355 -5.931 1.00 72.35 93 THR A C 1
ATOM 1591 O O . THR A 1 93 ? -3.412 9.905 -6.864 1.00 33.21 93 THR A O 1
ATOM 1602 N N . TYR A 1 94 ? -2.268 11.597 -5.928 1.00 55.12 94 TYR A N 1
ATOM 1603 C CA . TYR A 1 94 ? -2.455 12.493 -7.067 1.00 14.13 94 TYR A CA 1
ATOM 1604 C C . TYR A 1 94 ? -1.823 11.900 -8.324 1.00 72.34 94 TYR A C 1
ATOM 1605 O O . TYR A 1 94 ? -2.395 11.961 -9.412 1.00 42.50 94 TYR A O 1
ATOM 1623 N N . LYS A 1 95 ? -0.642 11.318 -8.163 1.00 32.52 95 LYS A N 1
ATOM 1624 C CA . LYS A 1 95 ? 0.067 10.708 -9.277 1.00 34.33 95 LYS A CA 1
ATOM 1625 C C . LYS A 1 95 ? 0.021 9.192 -9.180 1.00 44.23 95 LYS A C 1
ATOM 1626 O O . LYS A 1 95 ? 1.010 8.506 -9.441 1.00 43.01 95 LYS A O 1
ATOM 1645 N N . ALA A 1 96 ? -1.143 8.672 -8.821 1.00 41.32 96 ALA A N 1
ATOM 1646 C CA . ALA A 1 96 ? -1.346 7.236 -8.754 1.00 40.14 96 ALA A CA 1
ATOM 1647 C C . ALA A 1 96 ? -1.572 6.660 -10.148 1.00 54.03 96 ALA A C 1
ATOM 1648 O O . ALA A 1 96 ? -2.647 6.143 -10.459 1.00 71.23 96 ALA A O 1
ATOM 1655 N N . GLU A 1 97 ? -0.553 6.775 -10.986 1.00 14.52 97 GLU A N 1
ATOM 1656 C CA . GLU A 1 97 ? -0.623 6.291 -12.354 1.00 71.23 97 GLU A CA 1
ATOM 1657 C C . GLU A 1 97 ? -0.507 4.774 -12.409 1.00 42.41 97 GLU A C 1
ATOM 1658 O O . GLU A 1 97 ? 0.548 4.207 -12.121 1.00 63.12 97 GLU A O 1
ATOM 1670 N N . LEU A 1 98 ? -1.596 4.125 -12.794 1.00 32.11 98 LEU A N 1
ATOM 1671 C CA . LEU A 1 98 ? -1.635 2.675 -12.908 1.00 54.01 98 LEU A CA 1
ATOM 1672 C C . LEU A 1 98 ? -1.016 2.220 -14.225 1.00 12.51 98 LEU A C 1
ATOM 1673 O O . LEU A 1 98 ? -1.698 1.687 -15.098 1.00 64.20 98 LEU A O 1
ATOM 1689 N N . HIS A 1 99 ? 0.280 2.451 -14.368 1.00 22.44 99 HIS A N 1
ATOM 1690 C CA . HIS A 1 99 ? 0.988 2.072 -15.581 1.00 1.42 99 HIS A CA 1
ATOM 1691 C C . HIS A 1 99 ? 1.620 0.699 -15.444 1.00 13.21 99 HIS A C 1
ATOM 1692 O O . HIS A 1 99 ? 2.784 0.575 -15.057 1.00 2.02 99 HIS A O 1
ATOM 1707 N N . ALA A 1 100 ? 0.844 -0.332 -15.734 1.00 13.50 100 ALA A N 1
ATOM 1708 C CA . ALA A 1 100 ? 1.386 -1.672 -15.823 1.00 3.32 100 ALA A CA 1
ATOM 1709 C C . ALA A 1 100 ? 2.250 -1.763 -17.067 1.00 31.41 100 ALA A C 1
ATOM 1710 O O . ALA A 1 100 ? 1.761 -2.043 -18.159 1.00 24.21 100 ALA A O 1
ATOM 1717 N N . SER A 1 101 ? 3.534 -1.500 -16.896 1.00 20.34 101 SER A N 1
ATOM 1718 C CA . SER A 1 101 ? 4.452 -1.376 -18.017 1.00 15.44 101 SER A CA 1
ATOM 1719 C C . SER A 1 101 ? 4.708 -2.728 -18.673 1.00 62.45 101 SER A C 1
ATOM 1720 O O . SER A 1 101 ? 5.292 -2.800 -19.754 1.00 62.24 101 SER A O 1
ATOM 1728 N N . VAL A 1 102 ? 4.262 -3.793 -18.012 1.00 23.21 102 VAL A N 1
ATOM 1729 C CA . VAL A 1 102 ? 4.273 -5.125 -18.603 1.00 2.42 102 VAL A CA 1
ATOM 1730 C C . VAL A 1 102 ? 3.408 -5.133 -19.861 1.00 71.11 102 VAL A C 1
ATOM 1731 O O . VAL A 1 102 ? 3.711 -5.816 -20.838 1.00 45.31 102 VAL A O 1
ATOM 1744 N N . LEU A 1 103 ? 2.341 -4.338 -19.828 1.00 12.01 103 LEU A N 1
ATOM 1745 C CA . LEU A 1 103 ? 1.405 -4.249 -20.937 1.00 54.40 103 LEU A CA 1
ATOM 1746 C C . LEU A 1 103 ? 1.143 -2.792 -21.304 1.00 51.10 103 LEU A C 1
ATOM 1747 O O . LEU A 1 103 ? 0.036 -2.436 -21.711 1.00 65.20 103 LEU A O 1
ATOM 1763 N N . GLU A 1 104 ? 2.169 -1.957 -21.156 1.00 2.32 104 GLU A N 1
ATOM 1764 C CA . GLU A 1 104 ? 2.094 -0.554 -21.565 1.00 43.22 104 GLU A CA 1
ATOM 1765 C C . GLU A 1 104 ? 1.874 -0.490 -23.077 1.00 33.42 104 GLU A C 1
ATOM 1766 O O . GLU A 1 104 ? 2.821 -0.588 -23.865 1.00 53.53 104 GLU A O 1
ATOM 1778 N N . HIS A 1 105 ? 0.616 -0.369 -23.480 1.00 1.40 105 HIS A N 1
ATOM 1779 C CA . HIS A 1 105 ? 0.254 -0.510 -24.881 1.00 43.52 105 HIS A CA 1
ATOM 1780 C C . HIS A 1 105 ? 0.361 0.810 -25.626 1.00 63.04 105 HIS A C 1
ATOM 1781 O O . HIS A 1 105 ? -0.325 1.782 -25.307 1.00 23.35 105 HIS A O 1
ATOM 1796 N N . HIS A 1 106 ? 1.236 0.826 -26.610 1.00 41.50 106 HIS A N 1
ATOM 1797 C CA . HIS A 1 106 ? 1.377 1.953 -27.517 1.00 52.41 106 HIS A CA 1
ATOM 1798 C C . HIS A 1 106 ? 1.461 1.410 -28.935 1.00 43.34 106 HIS A C 1
ATOM 1799 O O . HIS A 1 106 ? 1.140 0.242 -29.163 1.00 1.43 106 HIS A O 1
ATOM 1814 N N . HIS A 1 107 ? 1.878 2.224 -29.889 1.00 43.52 107 HIS A N 1
ATOM 1815 C CA . HIS A 1 107 ? 1.995 1.749 -31.260 1.00 12.24 107 HIS A CA 1
ATOM 1816 C C . HIS A 1 107 ? 3.454 1.725 -31.698 1.00 31.34 107 HIS A C 1
ATOM 1817 O O . HIS A 1 107 ? 4.018 2.728 -32.129 1.00 31.55 107 HIS A O 1
ATOM 1832 N N . HIS A 1 108 ? 4.070 0.566 -31.544 1.00 41.00 108 HIS A N 1
ATOM 1833 C CA . HIS A 1 108 ? 5.456 0.374 -31.931 1.00 40.20 108 HIS A CA 1
ATOM 1834 C C . HIS A 1 108 ? 5.514 -0.273 -33.310 1.00 62.44 108 HIS A C 1
ATOM 1835 O O . HIS A 1 108 ? 5.829 -1.455 -33.445 1.00 40.43 108 HIS A O 1
ATOM 1850 N N . HIS A 1 109 ? 5.158 0.496 -34.330 1.00 44.02 109 HIS A N 1
ATOM 1851 C CA . HIS A 1 109 ? 5.137 -0.009 -35.696 1.00 45.24 109 HIS A CA 1
ATOM 1852 C C . HIS A 1 109 ? 5.859 0.949 -36.630 1.00 74.35 109 HIS A C 1
ATOM 1853 O O . HIS A 1 109 ? 5.778 2.167 -36.471 1.00 0.13 109 HIS A O 1
ATOM 1868 N N . HIS A 1 110 ? 6.576 0.394 -37.593 1.00 15.12 110 HIS A N 1
ATOM 1869 C CA . HIS A 1 110 ? 7.296 1.195 -38.574 1.00 13.54 110 HIS A CA 1
ATOM 1870 C C . HIS A 1 110 ? 7.508 0.391 -39.849 1.00 34.43 110 HIS A C 1
ATOM 1871 O O . HIS A 1 110 ? 8.147 -0.679 -39.782 1.00 37.47 110 HIS A O 1
ATOM 1887 N N . MET A 1 1 ? 5.548 7.660 16.167 1.00 42.41 1 MET A N 2
ATOM 1888 C CA . MET A 1 1 ? 5.619 7.941 14.719 1.00 22.54 1 MET A CA 2
ATOM 1889 C C . MET A 1 1 ? 5.746 6.639 13.949 1.00 52.33 1 MET A C 2
ATOM 1890 O O . MET A 1 1 ? 6.818 6.039 13.891 1.00 73.12 1 MET A O 2
ATOM 1906 N N . ILE A 1 2 ? 4.643 6.196 13.374 1.00 75.03 2 ILE A N 2
ATOM 1907 C CA . ILE A 1 2 ? 4.609 4.926 12.681 1.00 54.33 2 ILE A CA 2
ATOM 1908 C C . ILE A 1 2 ? 5.010 5.081 11.214 1.00 65.12 2 ILE A C 2
ATOM 1909 O O . ILE A 1 2 ? 4.683 6.076 10.555 1.00 43.32 2 ILE A O 2
ATOM 1925 N N . THR A 1 3 ? 5.752 4.101 10.729 1.00 45.00 3 THR A N 2
ATOM 1926 C CA . THR A 1 3 ? 6.189 4.057 9.349 1.00 62.33 3 THR A CA 2
ATOM 1927 C C . THR A 1 3 ? 5.088 3.495 8.456 1.00 11.33 3 THR A C 2
ATOM 1928 O O . THR A 1 3 ? 4.243 2.729 8.919 1.00 44.02 3 THR A O 2
ATOM 1939 N N . PHE A 1 4 ? 5.097 3.877 7.183 1.00 34.10 4 PHE A N 2
ATOM 1940 C CA . PHE A 1 4 ? 4.049 3.471 6.251 1.00 34.14 4 PHE A CA 2
ATOM 1941 C C . PHE A 1 4 ? 3.967 1.951 6.131 1.00 44.15 4 PHE A C 2
ATOM 1942 O O . PHE A 1 4 ? 2.875 1.386 6.114 1.00 73.22 4 PHE A O 2
ATOM 1959 N N . ALA A 1 5 ? 5.119 1.296 6.062 1.00 43.25 5 ALA A N 2
ATOM 1960 C CA . ALA A 1 5 ? 5.162 -0.160 5.958 1.00 65.12 5 ALA A CA 2
ATOM 1961 C C . ALA A 1 5 ? 4.457 -0.807 7.147 1.00 24.03 5 ALA A C 2
ATOM 1962 O O . ALA A 1 5 ? 3.573 -1.649 6.981 1.00 71.22 5 ALA A O 2
ATOM 1969 N N . ASP A 1 6 ? 4.847 -0.388 8.344 1.00 11.10 6 ASP A N 2
ATOM 1970 C CA . ASP A 1 6 ? 4.261 -0.899 9.578 1.00 70.14 6 ASP A CA 2
ATOM 1971 C C . ASP A 1 6 ? 2.787 -0.536 9.672 1.00 64.31 6 ASP A C 2
ATOM 1972 O O . ASP A 1 6 ? 1.974 -1.325 10.151 1.00 63.11 6 ASP A O 2
ATOM 1981 N N . TYR A 1 7 ? 2.450 0.663 9.212 1.00 42.43 7 TYR A N 2
ATOM 1982 C CA . TYR A 1 7 ? 1.073 1.138 9.243 1.00 33.05 7 TYR A CA 2
ATOM 1983 C C . TYR A 1 7 ? 0.197 0.327 8.299 1.00 13.53 7 TYR A C 2
ATOM 1984 O O . TYR A 1 7 ? -0.888 -0.093 8.679 1.00 74.12 7 TYR A O 2
ATOM 2002 N N . PHE A 1 8 ? 0.680 0.105 7.081 1.00 21.14 8 PHE A N 2
ATOM 2003 C CA . PHE A 1 8 ? -0.079 -0.630 6.072 1.00 0.14 8 PHE A CA 2
ATOM 2004 C C . PHE A 1 8 ? -0.433 -2.025 6.573 1.00 70.31 8 PHE A C 2
ATOM 2005 O O . PHE A 1 8 ? -1.586 -2.452 6.490 1.00 23.21 8 PHE A O 2
ATOM 2022 N N . TYR A 1 9 ? 0.559 -2.727 7.108 1.00 52.02 9 TYR A N 2
ATOM 2023 C CA . TYR A 1 9 ? 0.344 -4.077 7.602 1.00 73.14 9 TYR A CA 2
ATOM 2024 C C . TYR A 1 9 ? -0.561 -4.060 8.829 1.00 63.42 9 TYR A C 2
ATOM 2025 O O . TYR A 1 9 ? -1.469 -4.882 8.952 1.00 61.15 9 TYR A O 2
ATOM 2043 N N . GLN A 1 10 ? -0.313 -3.111 9.727 1.00 23.32 10 GLN A N 2
ATOM 2044 C CA . GLN A 1 10 ? -1.098 -2.985 10.949 1.00 63.45 10 GLN A CA 2
ATOM 2045 C C . GLN A 1 10 ? -2.549 -2.659 10.609 1.00 15.11 10 GLN A C 2
ATOM 2046 O O . GLN A 1 10 ? -3.472 -3.287 11.121 1.00 33.00 10 GLN A O 2
ATOM 2060 N N . TRP A 1 11 ? -2.728 -1.680 9.727 1.00 11.52 11 TRP A N 2
ATOM 2061 C CA . TRP A 1 11 ? -4.048 -1.288 9.249 1.00 1.31 11 TRP A CA 2
ATOM 2062 C C . TRP A 1 11 ? -4.771 -2.490 8.662 1.00 14.34 11 TRP A C 2
ATOM 2063 O O . TRP A 1 11 ? -5.933 -2.735 8.973 1.00 24.32 11 TRP A O 2
ATOM 2084 N N . TYR A 1 12 ? -4.067 -3.244 7.829 1.00 71.21 12 TYR A N 2
ATOM 2085 C CA . TYR A 1 12 ? -4.622 -4.447 7.231 1.00 33.31 12 TYR A CA 2
ATOM 2086 C C . TYR A 1 12 ? -5.025 -5.464 8.298 1.00 65.04 12 TYR A C 2
ATOM 2087 O O . TYR A 1 12 ? -6.144 -5.984 8.273 1.00 50.45 12 TYR A O 2
ATOM 2105 N N . GLU A 1 13 ? -4.126 -5.723 9.241 1.00 62.20 13 GLU A N 2
ATOM 2106 C CA . GLU A 1 13 ? -4.343 -6.751 10.256 1.00 3.31 13 GLU A CA 2
ATOM 2107 C C . GLU A 1 13 ? -5.494 -6.377 11.199 1.00 41.11 13 GLU A C 2
ATOM 2108 O O . GLU A 1 13 ? -6.122 -7.245 11.803 1.00 33.41 13 GLU A O 2
ATOM 2120 N N . VAL A 1 14 ? -5.772 -5.088 11.323 1.00 50.11 14 VAL A N 2
ATOM 2121 C CA . VAL A 1 14 ? -6.882 -4.633 12.152 1.00 74.24 14 VAL A CA 2
ATOM 2122 C C . VAL A 1 14 ? -8.172 -4.562 11.338 1.00 14.51 14 VAL A C 2
ATOM 2123 O O . VAL A 1 14 ? -9.268 -4.722 11.870 1.00 34.34 14 VAL A O 2
ATOM 2136 N N . ASN A 1 15 ? -8.031 -4.368 10.038 1.00 34.15 15 ASN A N 2
ATOM 2137 C CA . ASN A 1 15 ? -9.172 -4.021 9.205 1.00 23.34 15 ASN A CA 2
ATOM 2138 C C . ASN A 1 15 ? -9.706 -5.209 8.412 1.00 44.34 15 ASN A C 2
ATOM 2139 O O . ASN A 1 15 ? -10.884 -5.535 8.493 1.00 1.00 15 ASN A O 2
ATOM 2150 N N . LYS A 1 16 ? -8.837 -5.854 7.638 1.00 34.25 16 LYS A N 2
ATOM 2151 C CA . LYS A 1 16 ? -9.286 -6.873 6.689 1.00 73.20 16 LYS A CA 2
ATOM 2152 C C . LYS A 1 16 ? -8.878 -8.283 7.101 1.00 2.30 16 LYS A C 2
ATOM 2153 O O . LYS A 1 16 ? -9.388 -9.250 6.542 1.00 42.43 16 LYS A O 2
ATOM 2172 N N . LEU A 1 17 ? -7.981 -8.397 8.077 1.00 1.43 17 LEU A N 2
ATOM 2173 C CA . LEU A 1 17 ? -7.383 -9.689 8.439 1.00 43.34 17 LEU A CA 2
ATOM 2174 C C . LEU A 1 17 ? -8.421 -10.817 8.580 1.00 52.30 17 LEU A C 2
ATOM 2175 O O . LEU A 1 17 ? -8.311 -11.834 7.898 1.00 33.44 17 LEU A O 2
ATOM 2191 N N . PRO A 1 18 ? -9.441 -10.670 9.451 1.00 51.12 18 PRO A N 2
ATOM 2192 C CA . PRO A 1 18 ? -10.413 -11.743 9.685 1.00 12.31 18 PRO A CA 2
ATOM 2193 C C . PRO A 1 18 ? -11.476 -11.840 8.593 1.00 42.31 18 PRO A C 2
ATOM 2194 O O . PRO A 1 18 ? -12.347 -12.710 8.640 1.00 2.23 18 PRO A O 2
ATOM 2205 N N . HIS A 1 19 ? -11.403 -10.957 7.609 1.00 33.11 19 HIS A N 2
ATOM 2206 C CA . HIS A 1 19 ? -12.439 -10.884 6.587 1.00 32.24 19 HIS A CA 2
ATOM 2207 C C . HIS A 1 19 ? -11.946 -11.407 5.245 1.00 21.55 19 HIS A C 2
ATOM 2208 O O . HIS A 1 19 ? -12.735 -11.900 4.437 1.00 15.40 19 HIS A O 2
ATOM 2222 N N . VAL A 1 20 ? -10.647 -11.305 5.006 1.00 4.11 20 VAL A N 2
ATOM 2223 C CA . VAL A 1 20 ? -10.087 -11.694 3.720 1.00 72.14 20 VAL A CA 2
ATOM 2224 C C . VAL A 1 20 ? -9.526 -13.111 3.761 1.00 74.45 20 VAL A C 2
ATOM 2225 O O . VAL A 1 20 ? -8.960 -13.548 4.763 1.00 32.11 20 VAL A O 2
ATOM 2238 N N . SER A 1 21 ? -9.708 -13.826 2.663 1.00 54.41 21 SER A N 2
ATOM 2239 C CA . SER A 1 21 ? -9.187 -15.173 2.530 1.00 41.14 21 SER A CA 2
ATOM 2240 C C . SER A 1 21 ? -7.710 -15.133 2.153 1.00 43.41 21 SER A C 2
ATOM 2241 O O . SER A 1 21 ? -7.165 -14.061 1.875 1.00 11.12 21 SER A O 2
ATOM 2249 N N . GLU A 1 22 ? -7.079 -16.301 2.121 1.00 64.11 22 GLU A N 2
ATOM 2250 C CA . GLU A 1 22 ? -5.656 -16.412 1.815 1.00 10.42 22 GLU A CA 2
ATOM 2251 C C . GLU A 1 22 ? -5.332 -15.780 0.465 1.00 65.24 22 GLU A C 2
ATOM 2252 O O . GLU A 1 22 ? -4.289 -15.147 0.302 1.00 12.20 22 GLU A O 2
ATOM 2264 N N . SER A 1 23 ? -6.245 -15.931 -0.487 1.00 52.42 23 SER A N 2
ATOM 2265 C CA . SER A 1 23 ? -6.092 -15.349 -1.812 1.00 64.41 23 SER A CA 2
ATOM 2266 C C . SER A 1 23 ? -5.879 -13.837 -1.729 1.00 75.41 23 SER A C 2
ATOM 2267 O O . SER A 1 23 ? -5.032 -13.276 -2.427 1.00 64.32 23 SER A O 2
ATOM 2275 N N . THR A 1 24 ? -6.637 -13.187 -0.855 1.00 15.12 24 THR A N 2
ATOM 2276 C CA . THR A 1 24 ? -6.546 -11.747 -0.684 1.00 72.03 24 THR A CA 2
ATOM 2277 C C . THR A 1 24 ? -5.342 -11.383 0.185 1.00 24.43 24 THR A C 2
ATOM 2278 O O . THR A 1 24 ? -4.735 -10.323 0.016 1.00 13.52 24 THR A O 2
ATOM 2289 N N . LYS A 1 25 ? -4.991 -12.276 1.109 1.00 4.50 25 LYS A N 2
ATOM 2290 C CA . LYS A 1 25 ? -3.829 -12.068 1.968 1.00 25.31 25 LYS A CA 2
ATOM 2291 C C . LYS A 1 25 ? -2.563 -11.961 1.128 1.00 62.14 25 LYS A C 2
ATOM 2292 O O . LYS A 1 25 ? -1.690 -11.140 1.407 1.00 40.03 25 LYS A O 2
ATOM 2311 N N . ARG A 1 26 ? -2.486 -12.779 0.081 1.00 63.13 26 ARG A N 2
ATOM 2312 C CA . ARG A 1 26 ? -1.341 -12.766 -0.820 1.00 33.43 26 ARG A CA 2
ATOM 2313 C C . ARG A 1 26 ? -1.164 -11.387 -1.447 1.00 44.44 26 ARG A C 2
ATOM 2314 O O . ARG A 1 26 ? -0.041 -10.919 -1.613 1.00 44.42 26 ARG A O 2
ATOM 2335 N N . HIS A 1 27 ? -2.277 -10.737 -1.775 1.00 71.55 27 HIS A N 2
ATOM 2336 C CA . HIS A 1 27 ? -2.239 -9.388 -2.338 1.00 31.21 27 HIS A CA 2
ATOM 2337 C C . HIS A 1 27 ? -1.583 -8.412 -1.369 1.00 30.23 27 HIS A C 2
ATOM 2338 O O . HIS A 1 27 ? -0.607 -7.741 -1.708 1.00 23.34 27 HIS A O 2
ATOM 2352 N N . TYR A 1 28 ? -2.111 -8.362 -0.151 1.00 73.55 28 TYR A N 2
ATOM 2353 C CA . TYR A 1 28 ? -1.630 -7.421 0.854 1.00 50.23 28 TYR A CA 2
ATOM 2354 C C . TYR A 1 28 ? -0.185 -7.698 1.251 1.00 5.21 28 TYR A C 2
ATOM 2355 O O . TYR A 1 28 ? 0.620 -6.777 1.367 1.00 40.33 28 TYR A O 2
ATOM 2373 N N . GLU A 1 29 ? 0.149 -8.967 1.444 1.00 13.52 29 GLU A N 2
ATOM 2374 C CA . GLU A 1 29 ? 1.480 -9.340 1.908 1.00 60.11 29 GLU A CA 2
ATOM 2375 C C . GLU A 1 29 ? 2.537 -9.117 0.825 1.00 3.12 29 GLU A C 2
ATOM 2376 O O . GLU A 1 29 ? 3.693 -8.818 1.129 1.00 12.42 29 GLU A O 2
ATOM 2388 N N . SER A 1 30 ? 2.144 -9.246 -0.436 1.00 64.11 30 SER A N 2
ATOM 2389 C CA . SER A 1 30 ? 3.048 -8.944 -1.540 1.00 25.01 30 SER A CA 2
ATOM 2390 C C . SER A 1 30 ? 3.212 -7.431 -1.682 1.00 5.14 30 SER A C 2
ATOM 2391 O O . SER A 1 30 ? 4.300 -6.932 -1.973 1.00 72.20 30 SER A O 2
ATOM 2399 N N . ALA A 1 31 ? 2.123 -6.702 -1.466 1.00 65.10 31 ALA A N 2
ATOM 2400 C CA . ALA A 1 31 ? 2.171 -5.248 -1.466 1.00 31.14 31 ALA A CA 2
ATOM 2401 C C . ALA A 1 31 ? 3.077 -4.755 -0.347 1.00 3.13 31 ALA A C 2
ATOM 2402 O O . ALA A 1 31 ? 3.911 -3.874 -0.549 1.00 64.32 31 ALA A O 2
ATOM 2409 N N . TYR A 1 32 ? 2.915 -5.357 0.826 1.00 3.45 32 TYR A N 2
ATOM 2410 C CA . TYR A 1 32 ? 3.690 -4.998 2.005 1.00 1.31 32 TYR A CA 2
ATOM 2411 C C . TYR A 1 32 ? 5.195 -5.130 1.762 1.00 52.41 32 TYR A C 2
ATOM 2412 O O . TYR A 1 32 ? 5.965 -4.231 2.112 1.00 24.42 32 TYR A O 2
ATOM 2430 N N . LYS A 1 33 ? 5.620 -6.238 1.158 1.00 62.25 33 LYS A N 2
ATOM 2431 C CA . LYS A 1 33 ? 7.045 -6.466 0.940 1.00 13.04 33 LYS A CA 2
ATOM 2432 C C . LYS A 1 33 ? 7.618 -5.462 -0.063 1.00 10.21 33 LYS A C 2
ATOM 2433 O O . LYS A 1 33 ? 8.763 -5.034 0.071 1.00 25.35 33 LYS A O 2
ATOM 2452 N N . HIS A 1 34 ? 6.819 -5.068 -1.054 1.00 2.21 34 HIS A N 2
ATOM 2453 C CA . HIS A 1 34 ? 7.252 -4.053 -2.015 1.00 54.04 34 HIS A CA 2
ATOM 2454 C C . HIS A 1 34 ? 7.329 -2.681 -1.353 1.00 15.30 34 HIS A C 2
ATOM 2455 O O . HIS A 1 34 ? 8.176 -1.852 -1.706 1.00 33.31 34 HIS A O 2
ATOM 2469 N N . ILE A 1 35 ? 6.436 -2.444 -0.403 1.00 72.12 35 ILE A N 2
ATOM 2470 C CA . ILE A 1 35 ? 6.435 -1.204 0.359 1.00 54.14 35 ILE A CA 2
ATOM 2471 C C . ILE A 1 35 ? 7.678 -1.116 1.238 1.00 1.15 35 ILE A C 2
ATOM 2472 O O . ILE A 1 35 ? 8.357 -0.092 1.262 1.00 3.25 35 ILE A O 2
ATOM 2488 N N . LYS A 1 36 ? 7.977 -2.203 1.938 1.00 1.40 36 LYS A N 2
ATOM 2489 C CA . LYS A 1 36 ? 9.167 -2.280 2.781 1.00 25.35 36 LYS A CA 2
ATOM 2490 C C . LYS A 1 36 ? 10.429 -2.115 1.940 1.00 22.01 36 LYS A C 2
ATOM 2491 O O . LYS A 1 36 ? 11.405 -1.501 2.371 1.00 53.21 36 LYS A O 2
ATOM 2510 N N . ASP A 1 37 ? 10.382 -2.669 0.737 1.00 3.24 37 ASP A N 2
ATOM 2511 C CA . ASP A 1 37 ? 11.494 -2.600 -0.200 1.00 51.42 37 ASP A CA 2
ATOM 2512 C C . ASP A 1 37 ? 11.823 -1.156 -0.581 1.00 65.10 37 ASP A C 2
ATOM 2513 O O . ASP A 1 37 ? 12.980 -0.735 -0.512 1.00 51.45 37 ASP A O 2
ATOM 2522 N N . HIS A 1 38 ? 10.805 -0.402 -0.981 1.00 42.12 38 HIS A N 2
ATOM 2523 C CA . HIS A 1 38 ? 11.004 0.974 -1.436 1.00 22.01 38 HIS A CA 2
ATOM 2524 C C . HIS A 1 38 ? 10.972 1.977 -0.288 1.00 64.40 38 HIS A C 2
ATOM 2525 O O . HIS A 1 38 ? 11.929 2.723 -0.082 1.00 32.00 38 HIS A O 2
ATOM 2540 N N . PHE A 1 39 ? 9.882 1.982 0.466 1.00 65.23 39 PHE A N 2
ATOM 2541 C CA . PHE A 1 39 ? 9.670 2.986 1.501 1.00 62.01 39 PHE A CA 2
ATOM 2542 C C . PHE A 1 39 ? 10.351 2.589 2.805 1.00 20.05 39 PHE A C 2
ATOM 2543 O O . PHE A 1 39 ? 9.707 2.447 3.848 1.00 70.51 39 PHE A O 2
ATOM 2560 N N . ARG A 1 40 ? 11.659 2.419 2.736 1.00 72.43 40 ARG A N 2
ATOM 2561 C CA . ARG A 1 40 ? 12.454 2.075 3.902 1.00 71.13 40 ARG A CA 2
ATOM 2562 C C . ARG A 1 40 ? 12.430 3.215 4.910 1.00 4.53 40 ARG A C 2
ATOM 2563 O O . ARG A 1 40 ? 12.917 4.312 4.625 1.00 31.21 40 ARG A O 2
ATOM 2584 N N . HIS A 1 41 ? 11.838 2.953 6.076 1.00 40.35 41 HIS A N 2
ATOM 2585 C CA . HIS A 1 41 ? 11.795 3.925 7.173 1.00 61.43 41 HIS A CA 2
ATOM 2586 C C . HIS A 1 41 ? 10.971 5.152 6.789 1.00 12.33 41 HIS A C 2
ATOM 2587 O O . HIS A 1 41 ? 11.111 6.223 7.384 1.00 64.34 41 HIS A O 2
ATOM 2602 N N . LYS A 1 42 ? 10.102 4.988 5.803 1.00 24.42 42 LYS A N 2
ATOM 2603 C CA . LYS A 1 42 ? 9.275 6.086 5.337 1.00 65.32 42 LYS A CA 2
ATOM 2604 C C . LYS A 1 42 ? 8.090 6.275 6.266 1.00 73.13 42 LYS A C 2
ATOM 2605 O O . LYS A 1 42 ? 7.277 5.367 6.445 1.00 71.30 42 LYS A O 2
ATOM 2624 N N . LEU A 1 43 ? 8.013 7.448 6.872 1.00 53.23 43 LEU A N 2
ATOM 2625 C CA . LEU A 1 43 ? 6.938 7.763 7.796 1.00 55.31 43 LEU A CA 2
ATOM 2626 C C . LEU A 1 43 ? 5.634 7.943 7.035 1.00 63.12 43 LEU A C 2
ATOM 2627 O O . LEU A 1 43 ? 5.642 8.370 5.881 1.00 51.31 43 LEU A O 2
ATOM 2643 N N . LEU A 1 44 ? 4.520 7.624 7.682 1.00 73.34 44 LEU A N 2
ATOM 2644 C CA . LEU A 1 44 ? 3.208 7.720 7.048 1.00 2.15 44 LEU A CA 2
ATOM 2645 C C . LEU A 1 44 ? 2.896 9.160 6.649 1.00 25.05 44 LEU A C 2
ATOM 2646 O O . LEU A 1 44 ? 2.204 9.411 5.667 1.00 23.13 44 LEU A O 2
ATOM 2662 N N . LYS A 1 45 ? 3.426 10.100 7.414 1.00 1.35 45 LYS A N 2
ATOM 2663 C CA . LYS A 1 45 ? 3.196 11.512 7.152 1.00 53.41 45 LYS A CA 2
ATOM 2664 C C . LYS A 1 45 ? 4.283 12.090 6.250 1.00 71.30 45 LYS A C 2
ATOM 2665 O O . LYS A 1 45 ? 4.310 13.294 5.987 1.00 23.40 45 LYS A O 2
ATOM 2684 N N . ASP A 1 46 ? 5.178 11.232 5.775 1.00 4.34 46 ASP A N 2
ATOM 2685 C CA . ASP A 1 46 ? 6.240 11.667 4.879 1.00 43.43 46 ASP A CA 2
ATOM 2686 C C . ASP A 1 46 ? 6.305 10.771 3.663 1.00 12.04 46 ASP A C 2
ATOM 2687 O O . ASP A 1 46 ? 7.139 9.875 3.600 1.00 24.25 46 ASP A O 2
ATOM 2696 N N . ILE A 1 47 ? 5.376 10.957 2.741 1.00 43.25 47 ILE A N 2
ATOM 2697 C CA . ILE A 1 47 ? 5.465 10.333 1.430 1.00 23.23 47 ILE A CA 2
ATOM 2698 C C . ILE A 1 47 ? 4.963 11.289 0.364 1.00 53.31 47 ILE A C 2
ATOM 2699 O O . ILE A 1 47 ? 3.880 11.860 0.480 1.00 63.33 47 ILE A O 2
ATOM 2715 N N . LYS A 1 48 ? 5.778 11.481 -0.657 1.00 30.11 48 LYS A N 2
ATOM 2716 C CA . LYS A 1 48 ? 5.457 12.399 -1.734 1.00 31.14 48 LYS A CA 2
ATOM 2717 C C . LYS A 1 48 ? 4.691 11.683 -2.830 1.00 2.43 48 LYS A C 2
ATOM 2718 O O . LYS A 1 48 ? 4.817 10.471 -3.001 1.00 62.25 48 LYS A O 2
ATOM 2737 N N . ARG A 1 49 ? 3.905 12.447 -3.572 1.00 62.54 49 ARG A N 2
ATOM 2738 C CA . ARG A 1 49 ? 3.155 11.922 -4.706 1.00 14.44 49 ARG A CA 2
ATOM 2739 C C . ARG A 1 49 ? 4.086 11.278 -5.731 1.00 33.30 49 ARG A C 2
ATOM 2740 O O . ARG A 1 49 ? 3.762 10.248 -6.315 1.00 71.24 49 ARG A O 2
ATOM 2761 N N . THR A 1 50 ? 5.253 11.880 -5.933 1.00 21.02 50 THR A N 2
ATOM 2762 C CA . THR A 1 50 ? 6.213 11.372 -6.899 1.00 2.54 50 THR A CA 2
ATOM 2763 C C . THR A 1 50 ? 6.850 10.069 -6.420 1.00 25.45 50 THR A C 2
ATOM 2764 O O . THR A 1 50 ? 7.236 9.228 -7.227 1.00 31.24 50 THR A O 2
ATOM 2775 N N . GLU A 1 51 ? 6.949 9.901 -5.104 1.00 60.31 51 GLU A N 2
ATOM 2776 C CA . GLU A 1 51 ? 7.524 8.688 -4.535 1.00 3.31 51 GLU A CA 2
ATOM 2777 C C . GLU A 1 51 ? 6.555 7.528 -4.719 1.00 62.41 51 GLU A C 2
ATOM 2778 O O . GLU A 1 51 ? 6.961 6.389 -4.957 1.00 74.22 51 GLU A O 2
ATOM 2790 N N . TYR A 1 52 ? 5.267 7.832 -4.617 1.00 14.43 52 TYR A N 2
ATOM 2791 C CA . TYR A 1 52 ? 4.227 6.844 -4.860 1.00 52.21 52 TYR A CA 2
ATOM 2792 C C . TYR A 1 52 ? 4.145 6.537 -6.353 1.00 72.11 52 TYR A C 2
ATOM 2793 O O . TYR A 1 52 ? 3.999 5.381 -6.754 1.00 54.22 52 TYR A O 2
ATOM 2811 N N . GLN A 1 53 ? 4.254 7.587 -7.165 1.00 74.35 53 GLN A N 2
ATOM 2812 C CA . GLN A 1 53 ? 4.332 7.447 -8.616 1.00 33.43 53 GLN A CA 2
ATOM 2813 C C . GLN A 1 53 ? 5.498 6.531 -8.974 1.00 51.24 53 GLN A C 2
ATOM 2814 O O . GLN A 1 53 ? 5.362 5.610 -9.782 1.00 12.31 53 GLN A O 2
ATOM 2828 N N . LYS A 1 54 ? 6.637 6.791 -8.344 1.00 51.24 54 LYS A N 2
ATOM 2829 C CA . LYS A 1 54 ? 7.830 5.976 -8.515 1.00 52.20 54 LYS A CA 2
ATOM 2830 C C . LYS A 1 54 ? 7.533 4.519 -8.183 1.00 65.12 54 LYS A C 2
ATOM 2831 O O . LYS A 1 54 ? 7.784 3.628 -8.990 1.00 63.55 54 LYS A O 2
ATOM 2850 N N . PHE A 1 55 ? 6.984 4.303 -6.990 1.00 34.41 55 PHE A N 2
ATOM 2851 C CA . PHE A 1 55 ? 6.641 2.968 -6.508 1.00 4.43 55 PHE A CA 2
ATOM 2852 C C . PHE A 1 55 ? 5.743 2.229 -7.500 1.00 13.34 55 PHE A C 2
ATOM 2853 O O . PHE A 1 55 ? 5.995 1.069 -7.831 1.00 61.14 55 PHE A O 2
ATOM 2870 N N . LEU A 1 56 ? 4.708 2.908 -7.979 1.00 1.43 56 LEU A N 2
ATOM 2871 C CA . LEU A 1 56 ? 3.766 2.305 -8.912 1.00 4.23 56 LEU A CA 2
ATOM 2872 C C . LEU A 1 56 ? 4.438 1.962 -10.236 1.00 63.53 56 LEU A C 2
ATOM 2873 O O . LEU A 1 56 ? 4.161 0.918 -10.825 1.00 74.53 56 LEU A O 2
ATOM 2889 N N . ASN A 1 57 ? 5.325 2.834 -10.700 1.00 12.04 57 ASN A N 2
ATOM 2890 C CA . ASN A 1 57 ? 6.037 2.592 -11.951 1.00 10.04 57 ASN A CA 2
ATOM 2891 C C . ASN A 1 57 ? 6.885 1.334 -11.859 1.00 60.23 57 ASN A C 2
ATOM 2892 O O . ASN A 1 57 ? 6.847 0.489 -12.751 1.00 1.15 57 ASN A O 2
ATOM 2903 N N . GLU A 1 58 ? 7.633 1.206 -10.770 1.00 22.24 58 GLU A N 2
ATOM 2904 C CA . GLU A 1 58 ? 8.486 0.043 -10.563 1.00 1.01 58 GLU A CA 2
ATOM 2905 C C . GLU A 1 58 ? 7.630 -1.216 -10.437 1.00 55.44 58 GLU A C 2
ATOM 2906 O O . GLU A 1 58 ? 7.991 -2.287 -10.925 1.00 4.33 58 GLU A O 2
ATOM 2918 N N . TYR A 1 59 ? 6.483 -1.068 -9.787 1.00 72.52 59 TYR A N 2
ATOM 2919 C CA . TYR A 1 59 ? 5.577 -2.184 -9.556 1.00 14.44 59 TYR A CA 2
ATOM 2920 C C . TYR A 1 59 ? 4.943 -2.652 -10.866 1.00 21.41 59 TYR A C 2
ATOM 2921 O O . TYR A 1 59 ? 4.825 -3.856 -11.114 1.00 44.11 59 TYR A O 2
ATOM 2939 N N . GLY A 1 60 ? 4.560 -1.694 -11.703 1.00 54.34 60 GLY A N 2
ATOM 2940 C CA . GLY A 1 60 ? 3.901 -2.004 -12.959 1.00 75.33 60 GLY A CA 2
ATOM 2941 C C . GLY A 1 60 ? 4.859 -2.532 -14.011 1.00 31.52 60 GLY A C 2
ATOM 2942 O O . GLY A 1 60 ? 4.442 -2.921 -15.101 1.00 23.22 60 GLY A O 2
ATOM 2946 N N . LEU A 1 61 ? 6.142 -2.544 -13.686 1.00 54.33 61 LEU A N 2
ATOM 2947 C CA . LEU A 1 61 ? 7.154 -3.075 -14.591 1.00 2.43 61 LEU A CA 2
ATOM 2948 C C . LEU A 1 61 ? 7.243 -4.588 -14.478 1.00 23.42 61 LEU A C 2
ATOM 2949 O O . LEU A 1 61 ? 7.856 -5.246 -15.315 1.00 73.51 61 LEU A O 2
ATOM 2965 N N . THR A 1 62 ? 6.627 -5.139 -13.446 1.00 53.31 62 THR A N 2
ATOM 2966 C CA . THR A 1 62 ? 6.706 -6.567 -13.198 1.00 21.12 62 THR A CA 2
ATOM 2967 C C . THR A 1 62 ? 5.364 -7.116 -12.701 1.00 71.32 62 THR A C 2
ATOM 2968 O O . THR A 1 62 ? 5.292 -8.214 -12.148 1.00 41.33 62 THR A O 2
ATOM 2979 N N . HIS A 1 63 ? 4.292 -6.360 -12.925 1.00 32.43 63 HIS A N 2
ATOM 2980 C CA . HIS A 1 63 ? 2.959 -6.782 -12.502 1.00 42.10 63 HIS A CA 2
ATOM 2981 C C . HIS A 1 63 ? 1.898 -6.335 -13.497 1.00 44.24 63 HIS A C 2
ATOM 2982 O O . HIS A 1 63 ? 2.111 -5.404 -14.270 1.00 61.22 63 HIS A O 2
ATOM 2997 N N . SER A 1 64 ? 0.758 -7.009 -13.465 1.00 63.13 64 SER A N 2
ATOM 2998 C CA . SER A 1 64 ? -0.344 -6.716 -14.370 1.00 45.34 64 SER A CA 2
ATOM 2999 C C . SER A 1 64 ? -1.102 -5.464 -13.924 1.00 2.00 64 SER A C 2
ATOM 3000 O O . SER A 1 64 ? -0.995 -5.041 -12.770 1.00 64.21 64 SER A O 2
ATOM 3008 N N . TYR A 1 65 ? -1.875 -4.889 -14.843 1.00 43.30 65 TYR A N 2
ATOM 3009 C CA . TYR A 1 65 ? -2.621 -3.664 -14.577 1.00 30.23 65 TYR A CA 2
ATOM 3010 C C . TYR A 1 65 ? -3.608 -3.843 -13.427 1.00 71.53 65 TYR A C 2
ATOM 3011 O O . TYR A 1 65 ? -3.746 -2.967 -12.578 1.00 63.55 65 TYR A O 2
ATOM 3029 N N . GLU A 1 66 ? -4.303 -4.970 -13.394 1.00 32.44 66 GLU A N 2
ATOM 3030 C CA . GLU A 1 66 ? -5.260 -5.212 -12.325 1.00 53.01 66 GLU A CA 2
ATOM 3031 C C . GLU A 1 66 ? -4.564 -5.382 -10.986 1.00 70.54 66 GLU A C 2
ATOM 3032 O O . GLU A 1 66 ? -5.114 -5.021 -9.944 1.00 65.20 66 GLU A O 2
ATOM 3044 N N . THR A 1 67 ? -3.353 -5.914 -11.014 1.00 40.12 67 THR A N 2
ATOM 3045 C CA . THR A 1 67 ? -2.599 -6.139 -9.798 1.00 42.23 67 THR A CA 2
ATOM 3046 C C . THR A 1 67 ? -2.192 -4.803 -9.174 1.00 64.12 67 THR A C 2
ATOM 3047 O O . THR A 1 67 ? -2.333 -4.600 -7.968 1.00 23.40 67 THR A O 2
ATOM 3058 N N . ILE A 1 68 ? -1.723 -3.880 -10.011 1.00 55.11 68 ILE A N 2
ATOM 3059 C CA . ILE A 1 68 ? -1.366 -2.546 -9.550 1.00 21.53 68 ILE A CA 2
ATOM 3060 C C . ILE A 1 68 ? -2.631 -1.743 -9.221 1.00 40.14 68 ILE A C 2
ATOM 3061 O O . ILE A 1 68 ? -2.633 -0.920 -8.305 1.00 15.21 68 ILE A O 2
ATOM 3077 N N . ARG A 1 69 ? -3.706 -1.995 -9.971 1.00 62.42 69 ARG A N 2
ATOM 3078 C CA . ARG A 1 69 ? -4.999 -1.371 -9.702 1.00 43.44 69 ARG A CA 2
ATOM 3079 C C . ARG A 1 69 ? -5.454 -1.684 -8.276 1.00 25.13 69 ARG A C 2
ATOM 3080 O O . ARG A 1 69 ? -5.888 -0.794 -7.543 1.00 54.22 69 ARG A O 2
ATOM 3101 N N . LYS A 1 70 ? -5.340 -2.955 -7.889 1.00 5.32 70 LYS A N 2
ATOM 3102 C CA . LYS A 1 70 ? -5.705 -3.378 -6.543 1.00 35.22 70 LYS A CA 2
ATOM 3103 C C . LYS A 1 70 ? -4.734 -2.807 -5.513 1.00 42.52 70 LYS A C 2
ATOM 3104 O O . LYS A 1 70 ? -5.144 -2.384 -4.430 1.00 61.33 70 LYS A O 2
ATOM 3123 N N . LEU A 1 71 ? -3.452 -2.793 -5.859 1.00 13.41 71 LEU A N 2
ATOM 3124 C CA . LEU A 1 71 ? -2.425 -2.206 -5.003 1.00 23.52 71 LEU A CA 2
ATOM 3125 C C . LEU A 1 71 ? -2.797 -0.772 -4.626 1.00 33.14 71 LEU A C 2
ATOM 3126 O O . LEU A 1 71 ? -2.794 -0.405 -3.446 1.00 50.23 71 LEU A O 2
ATOM 3142 N N . ASN A 1 72 ? -3.118 0.021 -5.644 1.00 74.13 72 ASN A N 2
ATOM 3143 C CA . ASN A 1 72 ? -3.543 1.406 -5.456 1.00 50.54 72 ASN A CA 2
ATOM 3144 C C . ASN A 1 72 ? -4.679 1.508 -4.443 1.00 31.50 72 ASN A C 2
ATOM 3145 O O . ASN A 1 72 ? -4.574 2.244 -3.463 1.00 53.44 72 ASN A O 2
ATOM 3156 N N . SER A 1 73 ? -5.750 0.747 -4.662 1.00 31.42 73 SER A N 2
ATOM 3157 C CA . SER A 1 73 ? -6.926 0.832 -3.806 1.00 52.32 73 SER A CA 2
ATOM 3158 C C . SER A 1 73 ? -6.605 0.519 -2.339 1.00 45.51 73 SER A C 2
ATOM 3159 O O . SER A 1 73 ? -7.214 1.097 -1.439 1.00 62.33 73 SER A O 2
ATOM 3167 N N . TYR A 1 74 ? -5.636 -0.365 -2.095 1.00 33.02 74 TYR A N 2
ATOM 3168 C CA . TYR A 1 74 ? -5.244 -0.694 -0.723 1.00 14.02 74 TYR A CA 2
ATOM 3169 C C . TYR A 1 74 ? -4.539 0.494 -0.081 1.00 20.31 74 TYR A C 2
ATOM 3170 O O . TYR A 1 74 ? -4.934 0.966 0.985 1.00 30.12 74 TYR A O 2
ATOM 3188 N N . ILE A 1 75 ? -3.500 0.976 -0.751 1.00 3.23 75 ILE A N 2
ATOM 3189 C CA . ILE A 1 75 ? -2.693 2.077 -0.238 1.00 0.20 75 ILE A CA 2
ATOM 3190 C C . ILE A 1 75 ? -3.526 3.351 -0.121 1.00 71.10 75 ILE A C 2
ATOM 3191 O O . ILE A 1 75 ? -3.427 4.085 0.866 1.00 73.43 75 ILE A O 2
ATOM 3207 N N . ARG A 1 76 ? -4.358 3.596 -1.126 1.00 70.14 76 ARG A N 2
ATOM 3208 C CA . ARG A 1 76 ? -5.259 4.738 -1.119 1.00 64.12 76 ARG A CA 2
ATOM 3209 C C . ARG A 1 76 ? -6.201 4.665 0.077 1.00 54.11 76 ARG A C 2
ATOM 3210 O O . ARG A 1 76 ? -6.410 5.658 0.762 1.00 44.21 76 ARG A O 2
ATOM 3231 N N . ASN A 1 77 ? -6.743 3.475 0.338 1.00 73.55 77 ASN A N 2
ATOM 3232 C CA . ASN A 1 77 ? -7.677 3.283 1.445 1.00 24.22 77 ASN A CA 2
ATOM 3233 C C . ASN A 1 77 ? -6.972 3.495 2.784 1.00 11.14 77 ASN A C 2
ATOM 3234 O O . ASN A 1 77 ? -7.557 4.030 3.724 1.00 62.22 77 ASN A O 2
ATOM 3245 N N . ALA A 1 78 ? -5.707 3.094 2.850 1.00 62.32 78 ALA A N 2
ATOM 3246 C CA . ALA A 1 78 ? -4.905 3.276 4.053 1.00 54.44 78 ALA A CA 2
ATOM 3247 C C . ALA A 1 78 ? -4.727 4.757 4.375 1.00 22.53 78 ALA A C 2
ATOM 3248 O O . ALA A 1 78 ? -4.964 5.188 5.504 1.00 21.51 78 ALA A O 2
ATOM 3255 N N . PHE A 1 79 ? -4.318 5.535 3.377 1.00 52.12 79 PHE A N 2
ATOM 3256 C CA . PHE A 1 79 ? -4.152 6.974 3.551 1.00 71.02 79 PHE A CA 2
ATOM 3257 C C . PHE A 1 79 ? -5.501 7.660 3.730 1.00 34.53 79 PHE A C 2
ATOM 3258 O O . PHE A 1 79 ? -5.618 8.639 4.467 1.00 61.43 79 PHE A O 2
ATOM 3275 N N . ASP A 1 80 ? -6.514 7.134 3.056 1.00 21.51 80 ASP A N 2
ATOM 3276 C CA . ASP A 1 80 ? -7.855 7.704 3.110 1.00 40.25 80 ASP A CA 2
ATOM 3277 C C . ASP A 1 80 ? -8.430 7.575 4.515 1.00 21.13 80 ASP A C 2
ATOM 3278 O O . ASP A 1 80 ? -9.087 8.486 5.015 1.00 24.52 80 ASP A O 2
ATOM 3287 N N . ASP A 1 81 ? -8.169 6.445 5.160 1.00 12.44 81 ASP A N 2
ATOM 3288 C CA . ASP A 1 81 ? -8.558 6.263 6.554 1.00 73.14 81 ASP A CA 2
ATOM 3289 C C . ASP A 1 81 ? -7.807 7.255 7.435 1.00 31.32 81 ASP A C 2
ATOM 3290 O O . ASP A 1 81 ? -8.404 7.957 8.252 1.00 30.03 81 ASP A O 2
ATOM 3299 N N . ALA A 1 82 ? -6.496 7.335 7.223 1.00 41.52 82 ALA A N 2
ATOM 3300 C CA . ALA A 1 82 ? -5.638 8.237 7.982 1.00 25.33 82 ALA A CA 2
ATOM 3301 C C . ALA A 1 82 ? -6.107 9.688 7.873 1.00 70.35 82 ALA A C 2
ATOM 3302 O O . ALA A 1 82 ? -6.197 10.394 8.876 1.00 62.41 82 ALA A O 2
ATOM 3309 N N . ILE A 1 83 ? -6.425 10.132 6.665 1.00 33.11 83 ILE A N 2
ATOM 3310 C CA . ILE A 1 83 ? -6.844 11.513 6.461 1.00 64.20 83 ILE A CA 2
ATOM 3311 C C . ILE A 1 83 ? -8.231 11.760 7.048 1.00 52.10 83 ILE A C 2
ATOM 3312 O O . ILE A 1 83 ? -8.511 12.844 7.559 1.00 71.34 83 ILE A O 2
ATOM 3328 N N . HIS A 1 84 ? -9.089 10.744 7.011 1.00 31.02 84 HIS A N 2
ATOM 3329 C CA . HIS A 1 84 ? -10.419 10.854 7.606 1.00 74.11 84 HIS A CA 2
ATOM 3330 C C . HIS A 1 84 ? -10.312 11.025 9.113 1.00 1.31 84 HIS A C 2
ATOM 3331 O O . HIS A 1 84 ? -11.170 11.646 9.742 1.00 11.52 84 HIS A O 2
ATOM 3346 N N . GLU A 1 85 ? -9.234 10.501 9.680 1.00 13.32 85 GLU A N 2
ATOM 3347 C CA . GLU A 1 85 ? -9.004 10.594 11.116 1.00 70.30 85 GLU A CA 2
ATOM 3348 C C . GLU A 1 85 ? -8.202 11.846 11.456 1.00 13.31 85 GLU A C 2
ATOM 3349 O O . GLU A 1 85 ? -7.998 12.169 12.624 1.00 12.14 85 GLU A O 2
ATOM 3361 N N . GLY A 1 86 ? -7.744 12.546 10.423 1.00 44.42 86 GLY A N 2
ATOM 3362 C CA . GLY A 1 86 ? -6.903 13.710 10.625 1.00 73.22 86 GLY A CA 2
ATOM 3363 C C . GLY A 1 86 ? -5.512 13.316 11.072 1.00 42.03 86 GLY A C 2
ATOM 3364 O O . GLY A 1 86 ? -4.816 14.078 11.744 1.00 30.41 86 GLY A O 2
ATOM 3368 N N . TYR A 1 87 ? -5.117 12.113 10.687 1.00 2.13 87 TYR A N 2
ATOM 3369 C CA . TYR A 1 87 ? -3.849 11.541 11.099 1.00 74.13 87 TYR A CA 2
ATOM 3370 C C . TYR A 1 87 ? -2.729 12.017 10.176 1.00 73.12 87 TYR A C 2
ATOM 3371 O O . TYR A 1 87 ? -1.588 12.199 10.603 1.00 2.34 87 TYR A O 2
ATOM 3389 N N . VAL A 1 88 ? -3.064 12.226 8.907 1.00 74.04 88 VAL A N 2
ATOM 3390 C CA . VAL A 1 88 ? -2.114 12.766 7.946 1.00 32.22 88 VAL A CA 2
ATOM 3391 C C . VAL A 1 88 ? -2.621 14.095 7.393 1.00 32.13 88 VAL A C 2
ATOM 3392 O O . VAL A 1 88 ? -3.798 14.434 7.554 1.00 63.10 88 VAL A O 2
ATOM 3405 N N . ILE A 1 89 ? -1.737 14.846 6.752 1.00 42.32 89 ILE A N 2
ATOM 3406 C CA . ILE A 1 89 ? -2.071 16.190 6.295 1.00 55.03 89 ILE A CA 2
ATOM 3407 C C . ILE A 1 89 ? -2.382 16.248 4.799 1.00 74.41 89 ILE A C 2
ATOM 3408 O O . ILE A 1 89 ? -3.210 17.051 4.367 1.00 41.41 89 ILE A O 2
ATOM 3424 N N . LYS A 1 90 ? -1.731 15.405 4.008 1.00 51.44 90 LYS A N 2
ATOM 3425 C CA . LYS A 1 90 ? -1.890 15.460 2.559 1.00 15.12 90 LYS A CA 2
ATOM 3426 C C . LYS A 1 90 ? -2.024 14.071 1.953 1.00 23.42 90 LYS A C 2
ATOM 3427 O O . LYS A 1 90 ? -1.869 13.063 2.640 1.00 33.43 90 LYS A O 2
ATOM 3446 N N . ASN A 1 91 ? -2.310 14.041 0.660 1.00 42.13 91 ASN A N 2
ATOM 3447 C CA . ASN A 1 91 ? -2.494 12.796 -0.067 1.00 45.11 91 ASN A CA 2
ATOM 3448 C C . ASN A 1 91 ? -1.382 12.585 -1.082 1.00 51.41 91 ASN A C 2
ATOM 3449 O O . ASN A 1 91 ? -1.260 13.335 -2.054 1.00 53.53 91 ASN A O 2
ATOM 3460 N N . PRO A 1 92 ? -0.551 11.557 -0.869 1.00 64.35 92 PRO A N 2
ATOM 3461 C CA . PRO A 1 92 ? 0.450 11.142 -1.843 1.00 30.44 92 PRO A CA 2
ATOM 3462 C C . PRO A 1 92 ? -0.163 10.237 -2.905 1.00 21.40 92 PRO A C 2
ATOM 3463 O O . PRO A 1 92 ? 0.538 9.663 -3.733 1.00 73.32 92 PRO A O 2
ATOM 3474 N N . THR A 1 93 ? -1.486 10.129 -2.868 1.00 51.34 93 THR A N 2
ATOM 3475 C CA . THR A 1 93 ? -2.223 9.261 -3.769 1.00 70.42 93 THR A CA 2
ATOM 3476 C C . THR A 1 93 ? -2.397 9.889 -5.150 1.00 22.41 93 THR A C 2
ATOM 3477 O O . THR A 1 93 ? -3.012 9.297 -6.035 1.00 4.02 93 THR A O 2
ATOM 3488 N N . TYR A 1 94 ? -1.871 11.095 -5.329 1.00 34.15 94 TYR A N 2
ATOM 3489 C CA . TYR A 1 94 ? -1.856 11.707 -6.644 1.00 23.02 94 TYR A CA 2
ATOM 3490 C C . TYR A 1 94 ? -0.612 11.241 -7.384 1.00 11.01 94 TYR A C 2
ATOM 3491 O O . TYR A 1 94 ? 0.370 10.860 -6.751 1.00 45.33 94 TYR A O 2
ATOM 3509 N N . LYS A 1 95 ? -0.663 11.279 -8.714 1.00 71.20 95 LYS A N 2
ATOM 3510 C CA . LYS A 1 95 ? 0.394 10.720 -9.554 1.00 0.14 95 LYS A CA 2
ATOM 3511 C C . LYS A 1 95 ? 0.350 9.203 -9.483 1.00 45.44 95 LYS A C 2
ATOM 3512 O O . LYS A 1 95 ? 1.321 8.521 -9.808 1.00 24.12 95 LYS A O 2
ATOM 3531 N N . ALA A 1 96 ? -0.810 8.683 -9.094 1.00 34.55 96 ALA A N 2
ATOM 3532 C CA . ALA A 1 96 ? -1.037 7.248 -9.037 1.00 55.24 96 ALA A CA 2
ATOM 3533 C C . ALA A 1 96 ? -1.295 6.703 -10.434 1.00 15.32 96 ALA A C 2
ATOM 3534 O O . ALA A 1 96 ? -2.233 5.939 -10.660 1.00 12.43 96 ALA A O 2
ATOM 3541 N N . GLU A 1 97 ? -0.447 7.106 -11.367 1.00 65.45 97 GLU A N 2
ATOM 3542 C CA . GLU A 1 97 ? -0.573 6.707 -12.751 1.00 11.51 97 GLU A CA 2
ATOM 3543 C C . GLU A 1 97 ? -0.243 5.232 -12.894 1.00 31.53 97 GLU A C 2
ATOM 3544 O O . GLU A 1 97 ? 0.915 4.825 -12.780 1.00 65.31 97 GLU A O 2
ATOM 3556 N N . LEU A 1 98 ? -1.273 4.436 -13.111 1.00 1.42 98 LEU A N 2
ATOM 3557 C CA . LEU A 1 98 ? -1.116 3.000 -13.217 1.00 1.22 98 LEU A CA 2
ATOM 3558 C C . LEU A 1 98 ? -0.513 2.635 -14.565 1.00 34.31 98 LEU A C 2
ATOM 3559 O O . LEU A 1 98 ? -1.227 2.316 -15.518 1.00 31.24 98 LEU A O 2
ATOM 3575 N N . HIS A 1 99 ? 0.803 2.737 -14.643 1.00 74.32 99 HIS A N 2
ATOM 3576 C CA . HIS A 1 99 ? 1.527 2.439 -15.864 1.00 0.42 99 HIS A CA 2
ATOM 3577 C C . HIS A 1 99 ? 2.194 1.077 -15.758 1.00 1.21 99 HIS A C 2
ATOM 3578 O O . HIS A 1 99 ? 3.229 0.929 -15.109 1.00 45.41 99 HIS A O 2
ATOM 3593 N N . ALA A 1 100 ? 1.589 0.090 -16.387 1.00 11.44 100 ALA A N 2
ATOM 3594 C CA . ALA A 1 100 ? 2.129 -1.249 -16.395 1.00 45.52 100 ALA A CA 2
ATOM 3595 C C . ALA A 1 100 ? 2.741 -1.550 -17.752 1.00 54.22 100 ALA A C 2
ATOM 3596 O O . ALA A 1 100 ? 2.028 -1.716 -18.740 1.00 11.02 100 ALA A O 2
ATOM 3603 N N . SER A 1 101 ? 4.063 -1.601 -17.799 1.00 35.11 101 SER A N 2
ATOM 3604 C CA . SER A 1 101 ? 4.774 -1.911 -19.029 1.00 20.32 101 SER A CA 2
ATOM 3605 C C . SER A 1 101 ? 4.628 -3.390 -19.367 1.00 60.20 101 SER A C 2
ATOM 3606 O O . SER A 1 101 ? 5.026 -3.841 -20.444 1.00 43.15 101 SER A O 2
ATOM 3614 N N . VAL A 1 102 ? 4.045 -4.137 -18.437 1.00 63.32 102 VAL A N 2
ATOM 3615 C CA . VAL A 1 102 ? 3.793 -5.550 -18.636 1.00 53.12 102 VAL A CA 2
ATOM 3616 C C . VAL A 1 102 ? 2.543 -5.744 -19.493 1.00 4.42 102 VAL A C 2
ATOM 3617 O O . VAL A 1 102 ? 1.491 -6.170 -19.013 1.00 72.54 102 VAL A O 2
ATOM 3630 N N . LEU A 1 103 ? 2.661 -5.369 -20.754 1.00 11.53 103 LEU A N 2
ATOM 3631 C CA . LEU A 1 103 ? 1.595 -5.555 -21.723 1.00 61.35 103 LEU A CA 2
ATOM 3632 C C . LEU A 1 103 ? 2.139 -6.299 -22.927 1.00 1.03 103 LEU A C 2
ATOM 3633 O O . LEU A 1 103 ? 2.825 -5.716 -23.768 1.00 2.23 103 LEU A O 2
ATOM 3649 N N . GLU A 1 104 ? 1.857 -7.589 -22.990 1.00 72.05 104 GLU A N 2
ATOM 3650 C CA . GLU A 1 104 ? 2.371 -8.426 -24.059 1.00 42.15 104 GLU A CA 2
ATOM 3651 C C . GLU A 1 104 ? 1.766 -8.021 -25.401 1.00 73.00 104 GLU A C 2
ATOM 3652 O O . GLU A 1 104 ? 0.575 -8.205 -25.647 1.00 34.01 104 GLU A O 2
ATOM 3664 N N . HIS A 1 105 ? 2.589 -7.430 -26.248 1.00 2.45 105 HIS A N 2
ATOM 3665 C CA . HIS A 1 105 ? 2.147 -6.994 -27.561 1.00 2.03 105 HIS A CA 2
ATOM 3666 C C . HIS A 1 105 ? 3.067 -7.550 -28.638 1.00 71.32 105 HIS A C 2
ATOM 3667 O O . HIS A 1 105 ? 4.257 -7.236 -28.687 1.00 13.02 105 HIS A O 2
ATOM 3682 N N . HIS A 1 106 ? 2.514 -8.407 -29.475 1.00 32.21 106 HIS A N 2
ATOM 3683 C CA . HIS A 1 106 ? 3.260 -8.996 -30.573 1.00 1.54 106 HIS A CA 2
ATOM 3684 C C . HIS A 1 106 ? 3.109 -8.132 -31.813 1.00 64.41 106 HIS A C 2
ATOM 3685 O O . HIS A 1 106 ? 2.227 -8.361 -32.640 1.00 65.13 106 HIS A O 2
ATOM 3700 N N . HIS A 1 107 ? 3.952 -7.117 -31.923 1.00 61.32 107 HIS A N 2
ATOM 3701 C CA . HIS A 1 107 ? 3.862 -6.179 -33.029 1.00 40.35 107 HIS A CA 2
ATOM 3702 C C . HIS A 1 107 ? 4.978 -6.434 -34.035 1.00 75.22 107 HIS A C 2
ATOM 3703 O O . HIS A 1 107 ? 6.094 -5.935 -33.877 1.00 12.13 107 HIS A O 2
ATOM 3718 N N . HIS A 1 108 ? 4.669 -7.228 -35.049 1.00 13.21 108 HIS A N 2
ATOM 3719 C CA . HIS A 1 108 ? 5.614 -7.520 -36.117 1.00 10.22 108 HIS A CA 2
ATOM 3720 C C . HIS A 1 108 ? 5.950 -6.244 -36.881 1.00 40.44 108 HIS A C 2
ATOM 3721 O O . HIS A 1 108 ? 5.056 -5.526 -37.330 1.00 50.10 108 HIS A O 2
ATOM 3736 N N . HIS A 1 109 ? 7.236 -5.966 -37.015 1.00 25.22 109 HIS A N 2
ATOM 3737 C CA . HIS A 1 109 ? 7.694 -4.766 -37.700 1.00 14.11 109 HIS A CA 2
ATOM 3738 C C . HIS A 1 109 ? 8.011 -5.088 -39.155 1.00 63.13 109 HIS A C 2
ATOM 3739 O O . HIS A 1 109 ? 8.460 -6.191 -39.469 1.00 64.35 109 HIS A O 2
ATOM 3754 N N . HIS A 1 110 ? 7.757 -4.137 -40.038 1.00 22.25 110 HIS A N 2
ATOM 3755 C CA . HIS A 1 110 ? 8.085 -4.304 -41.445 1.00 40.51 110 HIS A CA 2
ATOM 3756 C C . HIS A 1 110 ? 9.134 -3.279 -41.879 1.00 61.32 110 HIS A C 2
ATOM 3757 O O . HIS A 1 110 ? 8.773 -2.130 -42.188 1.00 37.99 110 HIS A O 2
ATOM 3773 N N . MET A 1 1 ? 1.841 9.531 14.586 1.00 20.30 1 MET A N 3
ATOM 3774 C CA . MET A 1 1 ? 2.894 9.464 13.547 1.00 33.12 1 MET A CA 3
ATOM 3775 C C . MET A 1 1 ? 3.544 8.094 13.549 1.00 20.20 1 MET A C 3
ATOM 3776 O O . MET A 1 1 ? 4.060 7.642 14.571 1.00 50.21 1 MET A O 3
ATOM 3792 N N . ILE A 1 2 ? 3.524 7.440 12.400 1.00 11.41 2 ILE A N 3
ATOM 3793 C CA . ILE A 1 2 ? 4.043 6.091 12.278 1.00 1.21 2 ILE A CA 3
ATOM 3794 C C . ILE A 1 2 ? 4.610 5.879 10.874 1.00 63.43 2 ILE A C 3
ATOM 3795 O O . ILE A 1 2 ? 4.285 6.631 9.950 1.00 53.34 2 ILE A O 3
ATOM 3811 N N . THR A 1 3 ? 5.478 4.891 10.722 1.00 22.05 3 THR A N 3
ATOM 3812 C CA . THR A 1 3 ? 6.035 4.571 9.422 1.00 43.35 3 THR A CA 3
ATOM 3813 C C . THR A 1 3 ? 4.963 3.948 8.539 1.00 72.54 3 THR A C 3
ATOM 3814 O O . THR A 1 3 ? 4.080 3.244 9.032 1.00 41.45 3 THR A O 3
ATOM 3825 N N . PHE A 1 4 ? 5.030 4.208 7.241 1.00 3.43 4 PHE A N 3
ATOM 3826 C CA . PHE A 1 4 ? 4.024 3.703 6.316 1.00 45.25 4 PHE A CA 3
ATOM 3827 C C . PHE A 1 4 ? 4.026 2.174 6.276 1.00 51.52 4 PHE A C 3
ATOM 3828 O O . PHE A 1 4 ? 2.968 1.549 6.231 1.00 45.24 4 PHE A O 3
ATOM 3845 N N . ALA A 1 5 ? 5.213 1.580 6.312 1.00 23.10 5 ALA A N 3
ATOM 3846 C CA . ALA A 1 5 ? 5.348 0.127 6.258 1.00 51.35 5 ALA A CA 3
ATOM 3847 C C . ALA A 1 5 ? 4.639 -0.540 7.435 1.00 41.14 5 ALA A C 3
ATOM 3848 O O . ALA A 1 5 ? 3.836 -1.459 7.251 1.00 65.34 5 ALA A O 3
ATOM 3855 N N . ASP A 1 6 ? 4.920 -0.062 8.642 1.00 13.42 6 ASP A N 3
ATOM 3856 C CA . ASP A 1 6 ? 4.338 -0.645 9.847 1.00 11.13 6 ASP A CA 3
ATOM 3857 C C . ASP A 1 6 ? 2.857 -0.297 9.945 1.00 60.02 6 ASP A C 3
ATOM 3858 O O . ASP A 1 6 ? 2.045 -1.114 10.380 1.00 63.14 6 ASP A O 3
ATOM 3867 N N . TYR A 1 7 ? 2.509 0.914 9.517 1.00 24.12 7 TYR A N 3
ATOM 3868 C CA . TYR A 1 7 ? 1.120 1.358 9.523 1.00 74.13 7 TYR A CA 3
ATOM 3869 C C . TYR A 1 7 ? 0.281 0.518 8.573 1.00 51.33 7 TYR A C 3
ATOM 3870 O O . TYR A 1 7 ? -0.821 0.108 8.920 1.00 11.21 7 TYR A O 3
ATOM 3888 N N . PHE A 1 8 ? 0.807 0.261 7.379 1.00 73.12 8 PHE A N 3
ATOM 3889 C CA . PHE A 1 8 ? 0.087 -0.517 6.378 1.00 74.44 8 PHE A CA 3
ATOM 3890 C C . PHE A 1 8 ? -0.224 -1.913 6.908 1.00 4.52 8 PHE A C 3
ATOM 3891 O O . PHE A 1 8 ? -1.351 -2.395 6.788 1.00 65.31 8 PHE A O 3
ATOM 3908 N N . TYR A 1 9 ? 0.775 -2.550 7.507 1.00 4.11 9 TYR A N 3
ATOM 3909 C CA . TYR A 1 9 ? 0.598 -3.893 8.039 1.00 61.31 9 TYR A CA 3
ATOM 3910 C C . TYR A 1 9 ? -0.383 -3.876 9.207 1.00 25.41 9 TYR A C 3
ATOM 3911 O O . TYR A 1 9 ? -1.290 -4.707 9.276 1.00 21.55 9 TYR A O 3
ATOM 3929 N N . GLN A 1 10 ? -0.198 -2.925 10.117 1.00 2.34 10 GLN A N 3
ATOM 3930 C CA . GLN A 1 10 ? -1.092 -2.772 11.259 1.00 40.25 10 GLN A CA 3
ATOM 3931 C C . GLN A 1 10 ? -2.518 -2.512 10.786 1.00 40.10 10 GLN A C 3
ATOM 3932 O O . GLN A 1 10 ? -3.465 -3.133 11.272 1.00 55.10 10 GLN A O 3
ATOM 3946 N N . TRP A 1 11 ? -2.655 -1.603 9.828 1.00 42.21 11 TRP A N 3
ATOM 3947 C CA . TRP A 1 11 ? -3.947 -1.278 9.244 1.00 4.11 11 TRP A CA 3
ATOM 3948 C C . TRP A 1 11 ? -4.606 -2.530 8.680 1.00 51.02 11 TRP A C 3
ATOM 3949 O O . TRP A 1 11 ? -5.742 -2.841 9.018 1.00 21.20 11 TRP A O 3
ATOM 3970 N N . TYR A 1 12 ? -3.871 -3.263 7.853 1.00 25.44 12 TYR A N 3
ATOM 3971 C CA . TYR A 1 12 ? -4.384 -4.485 7.245 1.00 53.33 12 TYR A CA 3
ATOM 3972 C C . TYR A 1 12 ? -4.789 -5.504 8.309 1.00 15.44 12 TYR A C 3
ATOM 3973 O O . TYR A 1 12 ? -5.859 -6.114 8.218 1.00 42.45 12 TYR A O 3
ATOM 3991 N N . GLU A 1 13 ? -3.949 -5.661 9.325 1.00 50.24 13 GLU A N 3
ATOM 3992 C CA . GLU A 1 13 ? -4.185 -6.644 10.377 1.00 5.15 13 GLU A CA 3
ATOM 3993 C C . GLU A 1 13 ? -5.509 -6.385 11.100 1.00 12.32 13 GLU A C 3
ATOM 3994 O O . GLU A 1 13 ? -6.220 -7.321 11.466 1.00 73.10 13 GLU A O 3
ATOM 4006 N N . VAL A 1 14 ? -5.852 -5.122 11.292 1.00 24.11 14 VAL A N 3
ATOM 4007 C CA . VAL A 1 14 ? -7.077 -4.772 12.002 1.00 21.41 14 VAL A CA 3
ATOM 4008 C C . VAL A 1 14 ? -8.253 -4.643 11.037 1.00 42.31 14 VAL A C 3
ATOM 4009 O O . VAL A 1 14 ? -9.412 -4.783 11.427 1.00 31.54 14 VAL A O 3
ATOM 4022 N N . ASN A 1 15 ? -7.953 -4.408 9.770 1.00 31.22 15 ASN A N 3
ATOM 4023 C CA . ASN A 1 15 ? -8.977 -3.973 8.830 1.00 52.44 15 ASN A CA 3
ATOM 4024 C C . ASN A 1 15 ? -9.457 -5.099 7.927 1.00 23.44 15 ASN A C 3
ATOM 4025 O O . ASN A 1 15 ? -10.656 -5.281 7.746 1.00 13.04 15 ASN A O 3
ATOM 4036 N N . LYS A 1 16 ? -8.525 -5.851 7.356 1.00 52.24 16 LYS A N 3
ATOM 4037 C CA . LYS A 1 16 ? -8.878 -6.837 6.339 1.00 64.33 16 LYS A CA 3
ATOM 4038 C C . LYS A 1 16 ? -8.472 -8.250 6.742 1.00 51.13 16 LYS A C 3
ATOM 4039 O O . LYS A 1 16 ? -8.997 -9.221 6.202 1.00 53.42 16 LYS A O 3
ATOM 4058 N N . LEU A 1 17 ? -7.554 -8.356 7.698 1.00 51.33 17 LEU A N 3
ATOM 4059 C CA . LEU A 1 17 ? -7.000 -9.651 8.101 1.00 72.13 17 LEU A CA 3
ATOM 4060 C C . LEU A 1 17 ? -8.087 -10.688 8.427 1.00 41.23 17 LEU A C 3
ATOM 4061 O O . LEU A 1 17 ? -8.085 -11.776 7.849 1.00 42.13 17 LEU A O 3
ATOM 4077 N N . PRO A 1 18 ? -9.030 -10.386 9.347 1.00 43.13 18 PRO A N 3
ATOM 4078 C CA . PRO A 1 18 ? -10.082 -11.336 9.718 1.00 35.51 18 PRO A CA 3
ATOM 4079 C C . PRO A 1 18 ? -11.277 -11.309 8.761 1.00 71.21 18 PRO A C 3
ATOM 4080 O O . PRO A 1 18 ? -12.375 -11.749 9.112 1.00 73.14 18 PRO A O 3
ATOM 4091 N N . HIS A 1 19 ? -11.065 -10.812 7.545 1.00 42.11 19 HIS A N 3
ATOM 4092 C CA . HIS A 1 19 ? -12.162 -10.657 6.593 1.00 3.50 19 HIS A CA 3
ATOM 4093 C C . HIS A 1 19 ? -11.813 -11.239 5.224 1.00 50.42 19 HIS A C 3
ATOM 4094 O O . HIS A 1 19 ? -12.519 -12.114 4.717 1.00 53.24 19 HIS A O 3
ATOM 4108 N N . VAL A 1 20 ? -10.724 -10.763 4.635 1.00 32.42 20 VAL A N 3
ATOM 4109 C CA . VAL A 1 20 ? -10.378 -11.123 3.265 1.00 41.34 20 VAL A CA 3
ATOM 4110 C C . VAL A 1 20 ? -9.915 -12.573 3.152 1.00 62.15 20 VAL A C 3
ATOM 4111 O O . VAL A 1 20 ? -9.351 -13.141 4.092 1.00 2.35 20 VAL A O 3
ATOM 4124 N N . SER A 1 21 ? -10.171 -13.164 1.995 1.00 53.12 21 SER A N 3
ATOM 4125 C CA . SER A 1 21 ? -9.772 -14.532 1.714 1.00 53.33 21 SER A CA 3
ATOM 4126 C C . SER A 1 21 ? -8.248 -14.647 1.630 1.00 64.42 21 SER A C 3
ATOM 4127 O O . SER A 1 21 ? -7.546 -13.640 1.519 1.00 45.10 21 SER A O 3
ATOM 4135 N N . GLU A 1 22 ? -7.743 -15.876 1.666 1.00 20.41 22 GLU A N 3
ATOM 4136 C CA . GLU A 1 22 ? -6.304 -16.119 1.600 1.00 72.14 22 GLU A CA 3
ATOM 4137 C C . GLU A 1 22 ? -5.741 -15.623 0.274 1.00 44.34 22 GLU A C 3
ATOM 4138 O O . GLU A 1 22 ? -4.603 -15.154 0.206 1.00 21.35 22 GLU A O 3
ATOM 4150 N N . SER A 1 23 ? -6.558 -15.714 -0.768 1.00 45.32 23 SER A N 3
ATOM 4151 C CA . SER A 1 23 ? -6.196 -15.210 -2.082 1.00 54.53 23 SER A CA 3
ATOM 4152 C C . SER A 1 23 ? -5.923 -13.706 -2.023 1.00 51.44 23 SER A C 3
ATOM 4153 O O . SER A 1 23 ? -5.079 -13.191 -2.749 1.00 43.31 23 SER A O 3
ATOM 4161 N N . THR A 1 24 ? -6.634 -13.011 -1.140 1.00 41.33 24 THR A N 3
ATOM 4162 C CA . THR A 1 24 ? -6.458 -11.576 -0.971 1.00 10.11 24 THR A CA 3
ATOM 4163 C C . THR A 1 24 ? -5.342 -11.281 0.034 1.00 61.02 24 THR A C 3
ATOM 4164 O O . THR A 1 24 ? -4.627 -10.283 -0.091 1.00 54.41 24 THR A O 3
ATOM 4175 N N . LYS A 1 25 ? -5.182 -12.166 1.016 1.00 33.20 25 LYS A N 3
ATOM 4176 C CA . LYS A 1 25 ? -4.143 -12.005 2.030 1.00 20.02 25 LYS A CA 3
ATOM 4177 C C . LYS A 1 25 ? -2.762 -11.898 1.387 1.00 74.42 25 LYS A C 3
ATOM 4178 O O . LYS A 1 25 ? -1.926 -11.103 1.816 1.00 42.22 25 LYS A O 3
ATOM 4197 N N . ARG A 1 26 ? -2.537 -12.687 0.340 1.00 41.15 26 ARG A N 3
ATOM 4198 C CA . ARG A 1 26 ? -1.252 -12.674 -0.352 1.00 11.45 26 ARG A CA 3
ATOM 4199 C C . ARG A 1 26 ? -1.052 -11.373 -1.133 1.00 3.23 26 ARG A C 3
ATOM 4200 O O . ARG A 1 26 ? 0.085 -10.953 -1.352 1.00 14.35 26 ARG A O 3
ATOM 4221 N N . HIS A 1 27 ? -2.149 -10.744 -1.566 1.00 71.55 27 HIS A N 3
ATOM 4222 C CA . HIS A 1 27 ? -2.065 -9.440 -2.229 1.00 64.20 27 HIS A CA 3
ATOM 4223 C C . HIS A 1 27 ? -1.436 -8.422 -1.289 1.00 33.32 27 HIS A C 3
ATOM 4224 O O . HIS A 1 27 ? -0.478 -7.737 -1.646 1.00 42.50 27 HIS A O 3
ATOM 4238 N N . TYR A 1 28 ? -1.976 -8.345 -0.077 1.00 72.12 28 TYR A N 3
ATOM 4239 C CA . TYR A 1 28 ? -1.454 -7.431 0.935 1.00 35.25 28 TYR A CA 3
ATOM 4240 C C . TYR A 1 28 ? -0.031 -7.808 1.316 1.00 32.35 28 TYR A C 3
ATOM 4241 O O . TYR A 1 28 ? 0.829 -6.941 1.453 1.00 32.14 28 TYR A O 3
ATOM 4259 N N . GLU A 1 29 ? 0.207 -9.106 1.482 1.00 31.13 29 GLU A N 3
ATOM 4260 C CA . GLU A 1 29 ? 1.526 -9.620 1.799 1.00 4.52 29 GLU A CA 3
ATOM 4261 C C . GLU A 1 29 ? 2.557 -9.157 0.772 1.00 74.14 29 GLU A C 3
ATOM 4262 O O . GLU A 1 29 ? 3.606 -8.626 1.127 1.00 44.23 29 GLU A O 3
ATOM 4274 N N . SER A 1 30 ? 2.236 -9.341 -0.505 1.00 32.44 30 SER A N 3
ATOM 4275 C CA . SER A 1 30 ? 3.135 -8.951 -1.584 1.00 35.43 30 SER A CA 3
ATOM 4276 C C . SER A 1 30 ? 3.291 -7.431 -1.640 1.00 32.51 30 SER A C 3
ATOM 4277 O O . SER A 1 30 ? 4.384 -6.917 -1.887 1.00 40.43 30 SER A O 3
ATOM 4285 N N . ALA A 1 31 ? 2.194 -6.721 -1.397 1.00 21.53 31 ALA A N 3
ATOM 4286 C CA . ALA A 1 31 ? 2.219 -5.266 -1.352 1.00 5.33 31 ALA A CA 3
ATOM 4287 C C . ALA A 1 31 ? 3.163 -4.782 -0.258 1.00 15.14 31 ALA A C 3
ATOM 4288 O O . ALA A 1 31 ? 3.988 -3.893 -0.476 1.00 14.31 31 ALA A O 3
ATOM 4295 N N . TYR A 1 32 ? 3.048 -5.400 0.912 1.00 21.22 32 TYR A N 3
ATOM 4296 C CA . TYR A 1 32 ? 3.885 -5.071 2.057 1.00 73.05 32 TYR A CA 3
ATOM 4297 C C . TYR A 1 32 ? 5.363 -5.291 1.739 1.00 1.10 32 TYR A C 3
ATOM 4298 O O . TYR A 1 32 ? 6.217 -4.536 2.199 1.00 74.40 32 TYR A O 3
ATOM 4316 N N . LYS A 1 33 ? 5.660 -6.313 0.939 1.00 24.42 33 LYS A N 3
ATOM 4317 C CA . LYS A 1 33 ? 7.036 -6.586 0.526 1.00 60.41 33 LYS A CA 3
ATOM 4318 C C . LYS A 1 33 ? 7.600 -5.405 -0.237 1.00 73.54 33 LYS A C 3
ATOM 4319 O O . LYS A 1 33 ? 8.723 -4.963 0.012 1.00 74.14 33 LYS A O 3
ATOM 4338 N N . HIS A 1 34 ? 6.809 -4.893 -1.166 1.00 34.42 34 HIS A N 3
ATOM 4339 C CA . HIS A 1 34 ? 7.254 -3.804 -2.013 1.00 61.33 34 HIS A CA 3
ATOM 4340 C C . HIS A 1 34 ? 7.309 -2.490 -1.238 1.00 30.24 34 HIS A C 3
ATOM 4341 O O . HIS A 1 34 ? 8.170 -1.645 -1.489 1.00 74.12 34 HIS A O 3
ATOM 4355 N N . ILE A 1 35 ? 6.387 -2.319 -0.300 1.00 41.02 35 ILE A N 3
ATOM 4356 C CA . ILE A 1 35 ? 6.390 -1.151 0.569 1.00 45.24 35 ILE A CA 3
ATOM 4357 C C . ILE A 1 35 ? 7.622 -1.167 1.468 1.00 3.40 35 ILE A C 3
ATOM 4358 O O . ILE A 1 35 ? 8.300 -0.160 1.623 1.00 22.15 35 ILE A O 3
ATOM 4374 N N . LYS A 1 36 ? 7.909 -2.330 2.031 1.00 43.21 36 LYS A N 3
ATOM 4375 C CA . LYS A 1 36 ? 9.089 -2.531 2.867 1.00 41.15 36 LYS A CA 3
ATOM 4376 C C . LYS A 1 36 ? 10.369 -2.330 2.056 1.00 65.02 36 LYS A C 3
ATOM 4377 O O . LYS A 1 36 ? 11.415 -1.984 2.598 1.00 0.03 36 LYS A O 3
ATOM 4396 N N . ASP A 1 37 ? 10.279 -2.564 0.758 1.00 23.31 37 ASP A N 3
ATOM 4397 C CA . ASP A 1 37 ? 11.397 -2.319 -0.150 1.00 1.12 37 ASP A CA 3
ATOM 4398 C C . ASP A 1 37 ? 11.653 -0.825 -0.322 1.00 22.00 37 ASP A C 3
ATOM 4399 O O . ASP A 1 37 ? 12.774 -0.348 -0.146 1.00 45.31 37 ASP A O 3
ATOM 4408 N N . HIS A 1 38 ? 10.602 -0.093 -0.651 1.00 51.25 38 HIS A N 3
ATOM 4409 C CA . HIS A 1 38 ? 10.733 1.316 -1.009 1.00 53.03 38 HIS A CA 3
ATOM 4410 C C . HIS A 1 38 ? 10.678 2.246 0.199 1.00 51.43 38 HIS A C 3
ATOM 4411 O O . HIS A 1 38 ? 11.371 3.261 0.230 1.00 74.23 38 HIS A O 3
ATOM 4426 N N . PHE A 1 39 ? 9.863 1.910 1.184 1.00 0.42 39 PHE A N 3
ATOM 4427 C CA . PHE A 1 39 ? 9.634 2.803 2.312 1.00 63.34 39 PHE A CA 3
ATOM 4428 C C . PHE A 1 39 ? 10.039 2.165 3.634 1.00 24.54 39 PHE A C 3
ATOM 4429 O O . PHE A 1 39 ? 9.222 1.581 4.346 1.00 32.02 39 PHE A O 3
ATOM 4446 N N . ARG A 1 40 ? 11.318 2.279 3.941 1.00 45.33 40 ARG A N 3
ATOM 4447 C CA . ARG A 1 40 ? 11.871 1.775 5.184 1.00 43.02 40 ARG A CA 3
ATOM 4448 C C . ARG A 1 40 ? 11.999 2.898 6.208 1.00 0.33 40 ARG A C 3
ATOM 4449 O O . ARG A 1 40 ? 12.751 3.849 6.002 1.00 34.02 40 ARG A O 3
ATOM 4470 N N . HIS A 1 41 ? 11.233 2.789 7.296 1.00 10.22 41 HIS A N 3
ATOM 4471 C CA . HIS A 1 41 ? 11.263 3.763 8.400 1.00 14.42 41 HIS A CA 3
ATOM 4472 C C . HIS A 1 41 ? 10.683 5.119 7.987 1.00 51.33 41 HIS A C 3
ATOM 4473 O O . HIS A 1 41 ? 10.711 6.074 8.763 1.00 15.52 41 HIS A O 3
ATOM 4488 N N . LYS A 1 42 ? 10.152 5.199 6.774 1.00 4.34 42 LYS A N 3
ATOM 4489 C CA . LYS A 1 42 ? 9.595 6.433 6.259 1.00 53.32 42 LYS A CA 3
ATOM 4490 C C . LYS A 1 42 ? 8.172 6.650 6.778 1.00 2.30 42 LYS A C 3
ATOM 4491 O O . LYS A 1 42 ? 7.312 5.774 6.649 1.00 61.45 42 LYS A O 3
ATOM 4510 N N . LEU A 1 43 ? 7.945 7.812 7.388 1.00 75.32 43 LEU A N 3
ATOM 4511 C CA . LEU A 1 43 ? 6.628 8.184 7.901 1.00 42.41 43 LEU A CA 3
ATOM 4512 C C . LEU A 1 43 ? 5.612 8.252 6.768 1.00 34.33 43 LEU A C 3
ATOM 4513 O O . LEU A 1 43 ? 5.960 8.604 5.642 1.00 24.01 43 LEU A O 3
ATOM 4529 N N . LEU A 1 44 ? 4.357 7.946 7.073 1.00 31.21 44 LEU A N 3
ATOM 4530 C CA . LEU A 1 44 ? 3.316 7.915 6.049 1.00 64.02 44 LEU A CA 3
ATOM 4531 C C . LEU A 1 44 ? 3.042 9.317 5.501 1.00 43.33 44 LEU A C 3
ATOM 4532 O O . LEU A 1 44 ? 2.657 9.478 4.347 1.00 55.21 44 LEU A O 3
ATOM 4548 N N . LYS A 1 45 ? 3.258 10.329 6.330 1.00 73.22 45 LYS A N 3
ATOM 4549 C CA . LYS A 1 45 ? 3.090 11.713 5.903 1.00 2.52 45 LYS A CA 3
ATOM 4550 C C . LYS A 1 45 ? 4.327 12.181 5.144 1.00 64.15 45 LYS A C 3
ATOM 4551 O O . LYS A 1 45 ? 4.308 13.201 4.453 1.00 24.44 45 LYS A O 3
ATOM 4570 N N . ASP A 1 46 ? 5.405 11.424 5.291 1.00 12.43 46 ASP A N 3
ATOM 4571 C CA . ASP A 1 46 ? 6.698 11.805 4.741 1.00 64.41 46 ASP A CA 3
ATOM 4572 C C . ASP A 1 46 ? 6.902 11.145 3.379 1.00 40.44 46 ASP A C 3
ATOM 4573 O O . ASP A 1 46 ? 7.893 11.391 2.688 1.00 25.13 46 ASP A O 3
ATOM 4582 N N . ILE A 1 47 ? 5.940 10.312 3.001 1.00 13.21 47 ILE A N 3
ATOM 4583 C CA . ILE A 1 47 ? 5.981 9.600 1.731 1.00 52.11 47 ILE A CA 3
ATOM 4584 C C . ILE A 1 47 ? 5.997 10.579 0.561 1.00 4.42 47 ILE A C 3
ATOM 4585 O O . ILE A 1 47 ? 5.075 11.378 0.395 1.00 63.43 47 ILE A O 3
ATOM 4601 N N . LYS A 1 48 ? 7.059 10.526 -0.229 1.00 1.15 48 LYS A N 3
ATOM 4602 C CA . LYS A 1 48 ? 7.153 11.333 -1.437 1.00 22.31 48 LYS A CA 3
ATOM 4603 C C . LYS A 1 48 ? 6.105 10.856 -2.435 1.00 2.44 48 LYS A C 3
ATOM 4604 O O . LYS A 1 48 ? 6.110 9.688 -2.819 1.00 2.10 48 LYS A O 3
ATOM 4623 N N . ARG A 1 49 ? 5.206 11.740 -2.844 1.00 25.54 49 ARG A N 3
ATOM 4624 C CA . ARG A 1 49 ? 4.153 11.349 -3.774 1.00 54.04 49 ARG A CA 3
ATOM 4625 C C . ARG A 1 49 ? 4.748 11.027 -5.142 1.00 12.15 49 ARG A C 3
ATOM 4626 O O . ARG A 1 49 ? 4.209 10.217 -5.895 1.00 71.14 49 ARG A O 3
ATOM 4647 N N . THR A 1 50 ? 5.883 11.646 -5.441 1.00 4.10 50 THR A N 3
ATOM 4648 C CA . THR A 1 50 ? 6.644 11.311 -6.634 1.00 11.33 50 THR A CA 3
ATOM 4649 C C . THR A 1 50 ? 7.287 9.935 -6.487 1.00 33.13 50 THR A C 3
ATOM 4650 O O . THR A 1 50 ? 7.415 9.189 -7.456 1.00 71.21 50 THR A O 3
ATOM 4661 N N . GLU A 1 51 ? 7.665 9.600 -5.256 1.00 32.12 51 GLU A N 3
ATOM 4662 C CA . GLU A 1 51 ? 8.257 8.303 -4.955 1.00 40.10 51 GLU A CA 3
ATOM 4663 C C . GLU A 1 51 ? 7.188 7.229 -5.061 1.00 75.22 51 GLU A C 3
ATOM 4664 O O . GLU A 1 51 ? 7.444 6.127 -5.533 1.00 31.23 51 GLU A O 3
ATOM 4676 N N . TYR A 1 52 ? 5.987 7.570 -4.608 1.00 51.33 52 TYR A N 3
ATOM 4677 C CA . TYR A 1 52 ? 4.841 6.680 -4.704 1.00 43.24 52 TYR A CA 3
ATOM 4678 C C . TYR A 1 52 ? 4.496 6.431 -6.165 1.00 23.34 52 TYR A C 3
ATOM 4679 O O . TYR A 1 52 ? 4.223 5.299 -6.568 1.00 73.03 52 TYR A O 3
ATOM 4697 N N . GLN A 1 53 ? 4.519 7.498 -6.955 1.00 21.44 53 GLN A N 3
ATOM 4698 C CA . GLN A 1 53 ? 4.318 7.395 -8.395 1.00 35.03 53 GLN A CA 3
ATOM 4699 C C . GLN A 1 53 ? 5.385 6.482 -9.004 1.00 21.41 53 GLN A C 3
ATOM 4700 O O . GLN A 1 53 ? 5.068 5.553 -9.747 1.00 30.25 53 GLN A O 3
ATOM 4714 N N . LYS A 1 54 ? 6.645 6.740 -8.661 1.00 51.32 54 LYS A N 3
ATOM 4715 C CA . LYS A 1 54 ? 7.763 5.911 -9.118 1.00 42.24 54 LYS A CA 3
ATOM 4716 C C . LYS A 1 54 ? 7.582 4.460 -8.687 1.00 5.23 54 LYS A C 3
ATOM 4717 O O . LYS A 1 54 ? 7.834 3.535 -9.462 1.00 23.35 54 LYS A O 3
ATOM 4736 N N . PHE A 1 55 ? 7.149 4.280 -7.448 1.00 72.31 55 PHE A N 3
ATOM 4737 C CA . PHE A 1 55 ? 6.865 2.964 -6.896 1.00 11.11 55 PHE A CA 3
ATOM 4738 C C . PHE A 1 55 ? 5.845 2.222 -7.757 1.00 45.24 55 PHE A C 3
ATOM 4739 O O . PHE A 1 55 ? 6.034 1.051 -8.092 1.00 14.53 55 PHE A O 3
ATOM 4756 N N . LEU A 1 56 ? 4.775 2.918 -8.121 1.00 74.13 56 LEU A N 3
ATOM 4757 C CA . LEU A 1 56 ? 3.724 2.336 -8.948 1.00 43.34 56 LEU A CA 3
ATOM 4758 C C . LEU A 1 56 ? 4.247 1.993 -10.336 1.00 4.30 56 LEU A C 3
ATOM 4759 O O . LEU A 1 56 ? 3.945 0.928 -10.869 1.00 35.14 56 LEU A O 3
ATOM 4775 N N . ASN A 1 57 ? 5.042 2.888 -10.912 1.00 54.20 57 ASN A N 3
ATOM 4776 C CA . ASN A 1 57 ? 5.574 2.678 -12.256 1.00 34.34 57 ASN A CA 3
ATOM 4777 C C . ASN A 1 57 ? 6.428 1.419 -12.318 1.00 14.11 57 ASN A C 3
ATOM 4778 O O . ASN A 1 57 ? 6.255 0.591 -13.212 1.00 52.42 57 ASN A O 3
ATOM 4789 N N . GLU A 1 58 ? 7.332 1.264 -11.355 1.00 61.20 58 GLU A N 3
ATOM 4790 C CA . GLU A 1 58 ? 8.187 0.082 -11.296 1.00 62.50 58 GLU A CA 3
ATOM 4791 C C . GLU A 1 58 ? 7.343 -1.173 -11.108 1.00 21.52 58 GLU A C 3
ATOM 4792 O O . GLU A 1 58 ? 7.650 -2.234 -11.658 1.00 72.22 58 GLU A O 3
ATOM 4804 N N . TYR A 1 59 ? 6.271 -1.037 -10.337 1.00 14.53 59 TYR A N 3
ATOM 4805 C CA . TYR A 1 59 ? 5.373 -2.151 -10.063 1.00 61.41 59 TYR A CA 3
ATOM 4806 C C . TYR A 1 59 ? 4.608 -2.542 -11.328 1.00 21.34 59 TYR A C 3
ATOM 4807 O O . TYR A 1 59 ? 4.469 -3.723 -11.639 1.00 1.42 59 TYR A O 3
ATOM 4825 N N . GLY A 1 60 ? 4.145 -1.538 -12.065 1.00 71.34 60 GLY A N 3
ATOM 4826 C CA . GLY A 1 60 ? 3.389 -1.779 -13.282 1.00 2.15 60 GLY A CA 3
ATOM 4827 C C . GLY A 1 60 ? 4.252 -2.270 -14.428 1.00 50.02 60 GLY A C 3
ATOM 4828 O O . GLY A 1 60 ? 3.739 -2.696 -15.464 1.00 74.44 60 GLY A O 3
ATOM 4832 N N . LEU A 1 61 ? 5.565 -2.197 -14.253 1.00 1.51 61 LEU A N 3
ATOM 4833 C CA . LEU A 1 61 ? 6.499 -2.704 -15.248 1.00 5.10 61 LEU A CA 3
ATOM 4834 C C . LEU A 1 61 ? 6.790 -4.181 -15.009 1.00 4.21 61 LEU A C 3
ATOM 4835 O O . LEU A 1 61 ? 7.337 -4.864 -15.876 1.00 55.21 61 LEU A O 3
ATOM 4851 N N . THR A 1 62 ? 6.418 -4.671 -13.834 1.00 64.52 62 THR A N 3
ATOM 4852 C CA . THR A 1 62 ? 6.729 -6.040 -13.451 1.00 3.03 62 THR A CA 3
ATOM 4853 C C . THR A 1 62 ? 5.491 -6.802 -12.968 1.00 22.41 62 THR A C 3
ATOM 4854 O O . THR A 1 62 ? 5.599 -7.917 -12.455 1.00 65.12 62 THR A O 3
ATOM 4865 N N . HIS A 1 63 ? 4.321 -6.199 -13.141 1.00 52.02 63 HIS A N 3
ATOM 4866 C CA . HIS A 1 63 ? 3.060 -6.823 -12.750 1.00 54.15 63 HIS A CA 3
ATOM 4867 C C . HIS A 1 63 ? 1.942 -6.402 -13.694 1.00 70.42 63 HIS A C 3
ATOM 4868 O O . HIS A 1 63 ? 2.148 -5.569 -14.574 1.00 71.12 63 HIS A O 3
ATOM 4883 N N . SER A 1 64 ? 0.764 -6.978 -13.507 1.00 72.34 64 SER A N 3
ATOM 4884 C CA . SER A 1 64 ? -0.376 -6.676 -14.356 1.00 20.21 64 SER A CA 3
ATOM 4885 C C . SER A 1 64 ? -1.152 -5.475 -13.809 1.00 74.31 64 SER A C 3
ATOM 4886 O O . SER A 1 64 ? -0.914 -5.030 -12.681 1.00 73.33 64 SER A O 3
ATOM 4894 N N . TYR A 1 65 ? -2.091 -4.967 -14.604 1.00 51.23 65 TYR A N 3
ATOM 4895 C CA . TYR A 1 65 ? -2.879 -3.801 -14.220 1.00 60.41 65 TYR A CA 3
ATOM 4896 C C . TYR A 1 65 ? -3.743 -4.100 -13.001 1.00 21.21 65 TYR A C 3
ATOM 4897 O O . TYR A 1 65 ? -3.857 -3.279 -12.095 1.00 71.44 65 TYR A O 3
ATOM 4915 N N . GLU A 1 66 ? -4.350 -5.274 -12.985 1.00 11.23 66 GLU A N 3
ATOM 4916 C CA . GLU A 1 66 ? -5.167 -5.687 -11.856 1.00 34.23 66 GLU A CA 3
ATOM 4917 C C . GLU A 1 66 ? -4.337 -5.758 -10.584 1.00 72.23 66 GLU A C 3
ATOM 4918 O O . GLU A 1 66 ? -4.810 -5.411 -9.506 1.00 5.55 66 GLU A O 3
ATOM 4930 N N . THR A 1 67 ? -3.090 -6.173 -10.727 1.00 42.12 67 THR A N 3
ATOM 4931 C CA . THR A 1 67 ? -2.192 -6.288 -9.597 1.00 11.53 67 THR A CA 3
ATOM 4932 C C . THR A 1 67 ? -1.832 -4.905 -9.048 1.00 22.11 67 THR A C 3
ATOM 4933 O O . THR A 1 67 ? -1.872 -4.676 -7.838 1.00 72.33 67 THR A O 3
ATOM 4944 N N . ILE A 1 68 ? -1.505 -3.976 -9.947 1.00 45.14 68 ILE A N 3
ATOM 4945 C CA . ILE A 1 68 ? -1.108 -2.632 -9.538 1.00 53.12 68 ILE A CA 3
ATOM 4946 C C . ILE A 1 68 ? -2.317 -1.826 -9.048 1.00 61.21 68 ILE A C 3
ATOM 4947 O O . ILE A 1 68 ? -2.199 -1.026 -8.117 1.00 31.31 68 ILE A O 3
ATOM 4963 N N . ARG A 1 69 ? -3.481 -2.050 -9.656 1.00 21.01 69 ARG A N 3
ATOM 4964 C CA . ARG A 1 69 ? -4.694 -1.360 -9.235 1.00 24.31 69 ARG A CA 3
ATOM 4965 C C . ARG A 1 69 ? -5.120 -1.845 -7.854 1.00 12.42 69 ARG A C 3
ATOM 4966 O O . ARG A 1 69 ? -5.530 -1.050 -7.011 1.00 31.40 69 ARG A O 3
ATOM 4987 N N . LYS A 1 70 ? -5.015 -3.155 -7.631 1.00 13.41 70 LYS A N 3
ATOM 4988 C CA . LYS A 1 70 ? -5.256 -3.728 -6.311 1.00 34.41 70 LYS A CA 3
ATOM 4989 C C . LYS A 1 70 ? -4.354 -3.048 -5.285 1.00 23.32 70 LYS A C 3
ATOM 4990 O O . LYS A 1 70 ? -4.822 -2.572 -4.251 1.00 32.24 70 LYS A O 3
ATOM 5009 N N . LEU A 1 71 ? -3.064 -2.991 -5.608 1.00 13.34 71 LEU A N 3
ATOM 5010 C CA . LEU A 1 71 ? -2.061 -2.352 -4.760 1.00 50.35 71 LEU A CA 3
ATOM 5011 C C . LEU A 1 71 ? -2.448 -0.912 -4.412 1.00 3.40 71 LEU A C 3
ATOM 5012 O O . LEU A 1 71 ? -2.552 -0.556 -3.236 1.00 41.34 71 LEU A O 3
ATOM 5028 N N . ASN A 1 72 ? -2.664 -0.097 -5.443 1.00 50.14 72 ASN A N 3
ATOM 5029 C CA . ASN A 1 72 ? -3.020 1.312 -5.264 1.00 43.34 72 ASN A CA 3
ATOM 5030 C C . ASN A 1 72 ? -4.275 1.449 -4.406 1.00 65.11 72 ASN A C 3
ATOM 5031 O O . ASN A 1 72 ? -4.365 2.330 -3.551 1.00 54.21 72 ASN A O 3
ATOM 5042 N N . SER A 1 73 ? -5.230 0.556 -4.629 1.00 15.20 73 SER A N 3
ATOM 5043 C CA . SER A 1 73 ? -6.492 0.580 -3.904 1.00 73.43 73 SER A CA 3
ATOM 5044 C C . SER A 1 73 ? -6.266 0.383 -2.403 1.00 60.04 73 SER A C 3
ATOM 5045 O O . SER A 1 73 ? -6.933 1.016 -1.579 1.00 75.31 73 SER A O 3
ATOM 5053 N N . TYR A 1 74 ? -5.313 -0.477 -2.054 1.00 53.41 74 TYR A N 3
ATOM 5054 C CA . TYR A 1 74 ? -5.010 -0.752 -0.653 1.00 1.21 74 TYR A CA 3
ATOM 5055 C C . TYR A 1 74 ? -4.339 0.454 -0.009 1.00 54.21 74 TYR A C 3
ATOM 5056 O O . TYR A 1 74 ? -4.755 0.919 1.053 1.00 43.31 74 TYR A O 3
ATOM 5074 N N . ILE A 1 75 ? -3.303 0.961 -0.670 1.00 43.21 75 ILE A N 3
ATOM 5075 C CA . ILE A 1 75 ? -2.527 2.077 -0.151 1.00 31.43 75 ILE A CA 3
ATOM 5076 C C . ILE A 1 75 ? -3.382 3.332 -0.041 1.00 35.32 75 ILE A C 3
ATOM 5077 O O . ILE A 1 75 ? -3.323 4.049 0.961 1.00 1.11 75 ILE A O 3
ATOM 5093 N N . ARG A 1 76 ? -4.193 3.589 -1.062 1.00 70.12 76 ARG A N 3
ATOM 5094 C CA . ARG A 1 76 ? -5.097 4.727 -1.032 1.00 62.12 76 ARG A CA 3
ATOM 5095 C C . ARG A 1 76 ? -6.032 4.627 0.165 1.00 43.11 76 ARG A C 3
ATOM 5096 O O . ARG A 1 76 ? -6.235 5.604 0.876 1.00 70.25 76 ARG A O 3
ATOM 5117 N N . ASN A 1 77 ? -6.581 3.437 0.392 1.00 31.24 77 ASN A N 3
ATOM 5118 C CA . ASN A 1 77 ? -7.550 3.241 1.465 1.00 12.25 77 ASN A CA 3
ATOM 5119 C C . ASN A 1 77 ? -6.891 3.435 2.825 1.00 0.22 77 ASN A C 3
ATOM 5120 O O . ASN A 1 77 ? -7.517 3.926 3.758 1.00 24.41 77 ASN A O 3
ATOM 5131 N N . ALA A 1 78 ? -5.622 3.053 2.928 1.00 33.02 78 ALA A N 3
ATOM 5132 C CA . ALA A 1 78 ? -4.873 3.231 4.167 1.00 33.01 78 ALA A CA 3
ATOM 5133 C C . ALA A 1 78 ? -4.778 4.710 4.525 1.00 41.11 78 ALA A C 3
ATOM 5134 O O . ALA A 1 78 ? -5.020 5.104 5.665 1.00 12.22 78 ALA A O 3
ATOM 5141 N N . PHE A 1 79 ? -4.437 5.526 3.535 1.00 31.50 79 PHE A N 3
ATOM 5142 C CA . PHE A 1 79 ? -4.340 6.967 3.732 1.00 51.43 79 PHE A CA 3
ATOM 5143 C C . PHE A 1 79 ? -5.716 7.611 3.821 1.00 53.33 79 PHE A C 3
ATOM 5144 O O . PHE A 1 79 ? -5.908 8.583 4.548 1.00 13.42 79 PHE A O 3
ATOM 5161 N N . ASP A 1 80 ? -6.668 7.065 3.082 1.00 0.11 80 ASP A N 3
ATOM 5162 C CA . ASP A 1 80 ? -8.037 7.562 3.100 1.00 41.43 80 ASP A CA 3
ATOM 5163 C C . ASP A 1 80 ? -8.672 7.319 4.464 1.00 31.30 80 ASP A C 3
ATOM 5164 O O . ASP A 1 80 ? -9.465 8.126 4.944 1.00 15.11 80 ASP A O 3
ATOM 5173 N N . ASP A 1 81 ? -8.306 6.212 5.094 1.00 35.02 81 ASP A N 3
ATOM 5174 C CA . ASP A 1 81 ? -8.778 5.913 6.439 1.00 35.11 81 ASP A CA 3
ATOM 5175 C C . ASP A 1 81 ? -8.073 6.816 7.448 1.00 74.33 81 ASP A C 3
ATOM 5176 O O . ASP A 1 81 ? -8.679 7.301 8.405 1.00 24.14 81 ASP A O 3
ATOM 5185 N N . ALA A 1 82 ? -6.788 7.058 7.206 1.00 2.04 82 ALA A N 3
ATOM 5186 C CA . ALA A 1 82 ? -6.000 7.957 8.040 1.00 45.42 82 ALA A CA 3
ATOM 5187 C C . ALA A 1 82 ? -6.569 9.376 7.996 1.00 34.51 82 ALA A C 3
ATOM 5188 O O . ALA A 1 82 ? -6.840 9.979 9.034 1.00 31.22 82 ALA A O 3
ATOM 5195 N N . ILE A 1 83 ? -6.772 9.895 6.788 1.00 70.42 83 ILE A N 3
ATOM 5196 C CA . ILE A 1 83 ? -7.323 11.238 6.604 1.00 34.21 83 ILE A CA 3
ATOM 5197 C C . ILE A 1 83 ? -8.744 11.305 7.153 1.00 4.21 83 ILE A C 3
ATOM 5198 O O . ILE A 1 83 ? -9.193 12.346 7.634 1.00 5.23 83 ILE A O 3
ATOM 5214 N N . HIS A 1 84 ? -9.435 10.173 7.083 1.00 13.31 84 HIS A N 3
ATOM 5215 C CA . HIS A 1 84 ? -10.803 10.052 7.565 1.00 23.01 84 HIS A CA 3
ATOM 5216 C C . HIS A 1 84 ? -10.899 10.417 9.047 1.00 53.54 84 HIS A C 3
ATOM 5217 O O . HIS A 1 84 ? -11.958 10.813 9.531 1.00 54.52 84 HIS A O 3
ATOM 5232 N N . GLU A 1 85 ? -9.795 10.271 9.764 1.00 5.33 85 GLU A N 3
ATOM 5233 C CA . GLU A 1 85 ? -9.769 10.601 11.184 1.00 13.01 85 GLU A CA 3
ATOM 5234 C C . GLU A 1 85 ? -8.780 11.720 11.475 1.00 22.22 85 GLU A C 3
ATOM 5235 O O . GLU A 1 85 ? -8.676 12.190 12.607 1.00 30.34 85 GLU A O 3
ATOM 5247 N N . GLY A 1 86 ? -8.059 12.143 10.449 1.00 15.11 86 GLY A N 3
ATOM 5248 C CA . GLY A 1 86 ? -7.132 13.243 10.600 1.00 65.30 86 GLY A CA 3
ATOM 5249 C C . GLY A 1 86 ? -5.769 12.780 11.059 1.00 34.31 86 GLY A C 3
ATOM 5250 O O . GLY A 1 86 ? -4.991 13.562 11.605 1.00 14.41 86 GLY A O 3
ATOM 5254 N N . TYR A 1 87 ? -5.474 11.507 10.836 1.00 32.21 87 TYR A N 3
ATOM 5255 C CA . TYR A 1 87 ? -4.197 10.945 11.239 1.00 10.54 87 TYR A CA 3
ATOM 5256 C C . TYR A 1 87 ? -3.090 11.433 10.304 1.00 54.44 87 TYR A C 3
ATOM 5257 O O . TYR A 1 87 ? -1.918 11.471 10.675 1.00 43.04 87 TYR A O 3
ATOM 5275 N N . VAL A 1 88 ? -3.476 11.808 9.094 1.00 52.22 88 VAL A N 3
ATOM 5276 C CA . VAL A 1 88 ? -2.554 12.420 8.154 1.00 73.31 88 VAL A CA 3
ATOM 5277 C C . VAL A 1 88 ? -3.238 13.616 7.499 1.00 30.31 88 VAL A C 3
ATOM 5278 O O . VAL A 1 88 ? -4.445 13.584 7.256 1.00 1.23 88 VAL A O 3
ATOM 5291 N N . ILE A 1 89 ? -2.483 14.675 7.250 1.00 33.43 89 ILE A N 3
ATOM 5292 C CA . ILE A 1 89 ? -3.060 15.911 6.740 1.00 31.15 89 ILE A CA 3
ATOM 5293 C C . ILE A 1 89 ? -3.138 15.906 5.212 1.00 52.23 89 ILE A C 3
ATOM 5294 O O . ILE A 1 89 ? -4.049 16.492 4.626 1.00 63.23 89 ILE A O 3
ATOM 5310 N N . LYS A 1 90 ? -2.194 15.235 4.569 1.00 44.22 90 LYS A N 3
ATOM 5311 C CA . LYS A 1 90 ? -2.160 15.170 3.117 1.00 61.41 90 LYS A CA 3
ATOM 5312 C C . LYS A 1 90 ? -1.800 13.765 2.655 1.00 2.44 90 LYS A C 3
ATOM 5313 O O . LYS A 1 90 ? -0.880 13.145 3.189 1.00 43.22 90 LYS A O 3
ATOM 5332 N N . ASN A 1 91 ? -2.531 13.275 1.666 1.00 72.45 91 ASN A N 3
ATOM 5333 C CA . ASN A 1 91 ? -2.319 11.933 1.133 1.00 53.33 91 ASN A CA 3
ATOM 5334 C C . ASN A 1 91 ? -1.300 11.953 -0.003 1.00 65.31 91 ASN A C 3
ATOM 5335 O O . ASN A 1 91 ? -1.444 12.715 -0.961 1.00 71.43 91 ASN A O 3
ATOM 5346 N N . PRO A 1 92 ? -0.257 11.111 0.085 1.00 64.13 92 PRO A N 3
ATOM 5347 C CA . PRO A 1 92 ? 0.771 10.991 -0.957 1.00 64.45 92 PRO A CA 3
ATOM 5348 C C . PRO A 1 92 ? 0.277 10.229 -2.185 1.00 75.33 92 PRO A C 3
ATOM 5349 O O . PRO A 1 92 ? 1.054 9.912 -3.082 1.00 33.32 92 PRO A O 3
ATOM 5360 N N . THR A 1 93 ? -1.017 9.942 -2.217 1.00 31.00 93 THR A N 3
ATOM 5361 C CA . THR A 1 93 ? -1.633 9.262 -3.345 1.00 24.33 93 THR A CA 3
ATOM 5362 C C . THR A 1 93 ? -1.944 10.251 -4.467 1.00 2.24 93 THR A C 3
ATOM 5363 O O . THR A 1 93 ? -2.568 9.904 -5.472 1.00 41.42 93 THR A O 3
ATOM 5374 N N . TYR A 1 94 ? -1.502 11.487 -4.280 1.00 65.12 94 TYR A N 3
ATOM 5375 C CA . TYR A 1 94 ? -1.703 12.537 -5.262 1.00 43.54 94 TYR A CA 3
ATOM 5376 C C . TYR A 1 94 ? -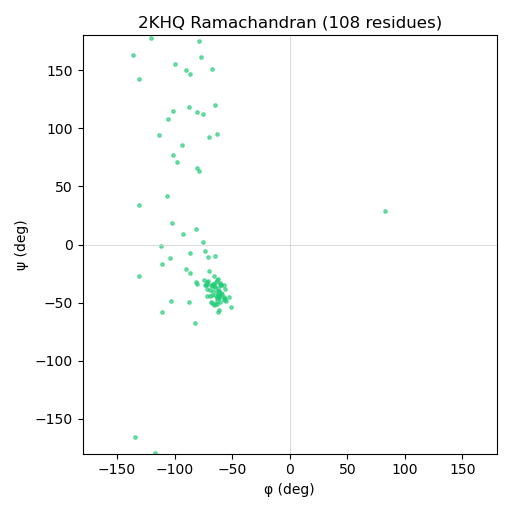0.738 12.365 -6.432 1.00 74.41 94 TYR A C 3
ATOM 5377 O O . TYR A 1 94 ? 0.416 11.980 -6.239 1.00 31.01 94 TYR A O 3
ATOM 5395 N N . LYS A 1 95 ? -1.238 12.631 -7.641 1.00 22.43 95 LYS A N 3
ATOM 5396 C CA . LYS A 1 95 ? -0.434 12.609 -8.869 1.00 14.33 95 LYS A CA 3
ATOM 5397 C C . LYS A 1 95 ? -0.082 11.178 -9.280 1.00 63.52 95 LYS A C 3
ATOM 5398 O O . LYS A 1 95 ? 0.636 10.956 -10.260 1.00 50.44 95 LYS A O 3
ATOM 5417 N N . ALA A 1 96 ? -0.610 10.214 -8.540 1.00 31.52 96 ALA A N 3
ATOM 5418 C CA . ALA A 1 96 ? -0.353 8.809 -8.809 1.00 32.40 96 ALA A CA 3
ATOM 5419 C C . ALA A 1 96 ? -1.132 8.330 -10.027 1.00 12.32 96 ALA A C 3
ATOM 5420 O O . ALA A 1 96 ? -2.250 8.779 -10.279 1.00 61.24 96 ALA A O 3
ATOM 5427 N N . GLU A 1 97 ? -0.528 7.423 -10.780 1.00 41.55 97 GLU A N 3
ATOM 5428 C CA . GLU A 1 97 ? -1.153 6.853 -11.967 1.00 0.03 97 GLU A CA 3
ATOM 5429 C C . GLU A 1 97 ? -0.882 5.358 -12.037 1.00 11.05 97 GLU A C 3
ATOM 5430 O O . GLU A 1 97 ? 0.102 4.874 -11.472 1.00 63.22 97 GLU A O 3
ATOM 5442 N N . LEU A 1 98 ? -1.751 4.638 -12.732 1.00 14.22 98 LEU A N 3
ATOM 5443 C CA . LEU A 1 98 ? -1.608 3.195 -12.893 1.00 65.04 98 LEU A CA 3
ATOM 5444 C C . LEU A 1 98 ? -1.356 2.841 -14.355 1.00 73.23 98 LEU A C 3
ATOM 5445 O O . LEU A 1 98 ? -2.292 2.748 -15.150 1.00 5.34 98 LEU A O 3
ATOM 5461 N N . HIS A 1 99 ? -0.092 2.669 -14.714 1.00 65.14 99 HIS A N 3
ATOM 5462 C CA . HIS A 1 99 ? 0.267 2.313 -16.079 1.00 43.32 99 HIS A CA 3
ATOM 5463 C C . HIS A 1 99 ? 1.039 1.006 -16.116 1.00 4.12 99 HIS A C 3
ATOM 5464 O O . HIS A 1 99 ? 2.254 0.984 -15.920 1.00 25.14 99 HIS A O 3
ATOM 5479 N N . ALA A 1 100 ? 0.328 -0.086 -16.342 1.00 71.11 100 ALA A N 3
ATOM 5480 C CA . ALA A 1 100 ? 0.968 -1.372 -16.532 1.00 31.23 100 ALA A CA 3
ATOM 5481 C C . ALA A 1 100 ? 1.490 -1.467 -17.958 1.00 32.31 100 ALA A C 3
ATOM 5482 O O . ALA A 1 100 ? 0.797 -1.946 -18.856 1.00 62.42 100 ALA A O 3
ATOM 5489 N N . SER A 1 101 ? 2.711 -0.985 -18.156 1.00 5.33 101 SER A N 3
ATOM 5490 C CA . SER A 1 101 ? 3.297 -0.861 -19.488 1.00 15.12 101 SER A CA 3
ATOM 5491 C C . SER A 1 101 ? 3.551 -2.230 -20.121 1.00 22.41 101 SER A C 3
ATOM 5492 O O . SER A 1 101 ? 3.937 -2.328 -21.287 1.00 24.21 101 SER A O 3
ATOM 5500 N N . VAL A 1 102 ? 3.330 -3.284 -19.348 1.00 32.51 102 VAL A N 3
ATOM 5501 C CA . VAL A 1 102 ? 3.447 -4.638 -19.858 1.00 53.53 102 VAL A CA 3
ATOM 5502 C C . VAL A 1 102 ? 2.324 -4.920 -20.851 1.00 44.24 102 VAL A C 3
ATOM 5503 O O . VAL A 1 102 ? 2.529 -5.574 -21.872 1.00 20.33 102 VAL A O 3
ATOM 5516 N N . LEU A 1 103 ? 1.137 -4.398 -20.552 1.00 23.02 103 LEU A N 3
ATOM 5517 C CA . LEU A 1 103 ? -0.026 -4.613 -21.402 1.00 53.13 103 LEU A CA 3
ATOM 5518 C C . LEU A 1 103 ? -0.525 -3.305 -22.008 1.00 50.55 103 LEU A C 3
ATOM 5519 O O . LEU A 1 103 ? -1.531 -3.281 -22.720 1.00 71.42 103 LEU A O 3
ATOM 5535 N N . GLU A 1 104 ? 0.182 -2.217 -21.720 1.00 64.21 104 GLU A N 3
ATOM 5536 C CA . GLU A 1 104 ? -0.192 -0.909 -22.238 1.00 73.04 104 GLU A CA 3
ATOM 5537 C C . GLU A 1 104 ? 0.309 -0.743 -23.670 1.00 72.14 104 GLU A C 3
ATOM 5538 O O . GLU A 1 104 ? 1.454 -0.349 -23.908 1.00 60.54 104 GLU A O 3
ATOM 5550 N N . HIS A 1 105 ? -0.556 -1.093 -24.611 1.00 12.32 105 HIS A N 3
ATOM 5551 C CA . HIS A 1 105 ? -0.254 -1.013 -26.031 1.00 13.41 105 HIS A CA 3
ATOM 5552 C C . HIS A 1 105 ? -1.564 -1.009 -26.810 1.00 71.51 105 HIS A C 3
ATOM 5553 O O . HIS A 1 105 ? -2.394 -1.904 -26.639 1.00 3.53 105 HIS A O 3
ATOM 5568 N N . HIS A 1 106 ? -1.762 -0.004 -27.647 1.00 52.34 106 HIS A N 3
ATOM 5569 C CA . HIS A 1 106 ? -3.019 0.136 -28.364 1.00 52.24 106 HIS A CA 3
ATOM 5570 C C . HIS A 1 106 ? -2.803 0.090 -29.872 1.00 72.32 106 HIS A C 3
ATOM 5571 O O . HIS A 1 106 ? -2.131 0.948 -30.447 1.00 55.43 106 HIS A O 3
ATOM 5586 N N . HIS A 1 107 ? -3.361 -0.936 -30.495 1.00 2.40 107 HIS A N 3
ATOM 5587 C CA . HIS A 1 107 ? -3.371 -1.050 -31.943 1.00 21.14 107 HIS A CA 3
ATOM 5588 C C . HIS A 1 107 ? -4.759 -1.472 -32.394 1.00 54.25 107 HIS A C 3
ATOM 5589 O O . HIS A 1 107 ? -5.232 -2.547 -32.027 1.00 55.14 107 HIS A O 3
ATOM 5604 N N . HIS A 1 108 ? -5.418 -0.629 -33.169 1.00 24.53 108 HIS A N 3
ATOM 5605 C CA . HIS A 1 108 ? -6.797 -0.897 -33.559 1.00 12.54 108 HIS A CA 3
ATOM 5606 C C . HIS A 1 108 ? -6.889 -1.290 -35.029 1.00 32.55 108 HIS A C 3
ATOM 5607 O O . HIS A 1 108 ? -6.296 -0.650 -35.898 1.00 23.52 108 HIS A O 3
ATOM 5622 N N . HIS A 1 109 ? -7.627 -2.360 -35.291 1.00 22.40 109 HIS A N 3
ATOM 5623 C CA . HIS A 1 109 ? -7.892 -2.799 -36.653 1.00 5.21 109 HIS A CA 3
ATOM 5624 C C . HIS A 1 109 ? -9.103 -2.042 -37.193 1.00 41.15 109 HIS A C 3
ATOM 5625 O O . HIS A 1 109 ? -9.212 -1.779 -38.391 1.00 34.31 109 HIS A O 3
ATOM 5640 N N . HIS A 1 110 ? -10.003 -1.695 -36.283 1.00 71.41 110 HIS A N 3
ATOM 5641 C CA . HIS A 1 110 ? -11.147 -0.849 -36.586 1.00 44.23 110 HIS A CA 3
ATOM 5642 C C . HIS A 1 110 ? -11.492 -0.010 -35.366 1.00 22.21 110 HIS A C 3
ATOM 5643 O O . HIS A 1 110 ? -12.224 -0.510 -34.485 1.00 38.00 110 HIS A O 3
ATOM 5659 N N . MET A 1 1 ? 3.077 9.814 14.539 1.00 11.15 1 MET A N 4
ATOM 5660 C CA . MET A 1 1 ? 3.739 9.741 13.217 1.00 2.33 1 MET A CA 4
ATOM 5661 C C . MET A 1 1 ? 4.404 8.384 13.033 1.00 33.21 1 MET A C 4
ATOM 5662 O O . MET A 1 1 ? 5.500 8.142 13.541 1.00 24.33 1 MET A O 4
ATOM 5678 N N . ILE A 1 2 ? 3.726 7.502 12.319 1.00 75.44 2 ILE A N 4
ATOM 5679 C CA . ILE A 1 2 ? 4.189 6.134 12.130 1.00 20.52 2 ILE A CA 4
ATOM 5680 C C . ILE A 1 2 ? 4.761 5.941 10.720 1.00 44.24 2 ILE A C 4
ATOM 5681 O O . ILE A 1 2 ? 4.549 6.779 9.837 1.00 52.13 2 ILE A O 4
ATOM 5697 N N . THR A 1 3 ? 5.495 4.853 10.515 1.00 73.42 3 THR A N 4
ATOM 5698 C CA . THR A 1 3 ? 6.005 4.514 9.197 1.00 31.34 3 THR A CA 4
ATOM 5699 C C . THR A 1 3 ? 4.886 3.932 8.336 1.00 24.44 3 THR A C 4
ATOM 5700 O O . THR A 1 3 ? 3.964 3.301 8.854 1.00 31.23 3 THR A O 4
ATOM 5711 N N . PHE A 1 4 ? 4.968 4.144 7.030 1.00 74.54 4 PHE A N 4
ATOM 5712 C CA . PHE A 1 4 ? 3.908 3.723 6.121 1.00 25.22 4 PHE A CA 4
ATOM 5713 C C . PHE A 1 4 ? 3.799 2.202 6.065 1.00 33.33 4 PHE A C 4
ATOM 5714 O O . PHE A 1 4 ? 2.697 1.656 6.019 1.00 41.21 4 PHE A O 4
ATOM 5731 N N . ALA A 1 5 ? 4.942 1.526 6.086 1.00 63.35 5 ALA A N 4
ATOM 5732 C CA . ALA A 1 5 ? 4.971 0.070 6.020 1.00 54.33 5 ALA A CA 4
ATOM 5733 C C . ALA A 1 5 ? 4.259 -0.548 7.221 1.00 4.11 5 ALA A C 4
ATOM 5734 O O . ALA A 1 5 ? 3.402 -1.420 7.068 1.00 34.33 5 ALA A O 4
ATOM 5741 N N . ASP A 1 6 ? 4.602 -0.073 8.411 1.00 5.11 6 ASP A N 4
ATOM 5742 C CA . ASP A 1 6 ? 4.033 -0.608 9.642 1.00 31.34 6 ASP A CA 4
ATOM 5743 C C . ASP A 1 6 ? 2.555 -0.247 9.752 1.00 42.52 6 ASP A C 4
ATOM 5744 O O . ASP A 1 6 ? 1.730 -1.072 10.152 1.00 4.13 6 ASP A O 4
ATOM 5753 N N . TYR A 1 7 ? 2.225 0.984 9.364 1.00 11.43 7 TYR A N 4
ATOM 5754 C CA . TYR A 1 7 ? 0.840 1.449 9.348 1.00 24.21 7 TYR A CA 4
ATOM 5755 C C . TYR A 1 7 ? -0.004 0.582 8.420 1.00 10.05 7 TYR A C 4
ATOM 5756 O O . TYR A 1 7 ? -1.100 0.155 8.782 1.00 73.20 7 TYR A O 4
ATOM 5774 N N . PHE A 1 8 ? 0.521 0.320 7.226 1.00 14.55 8 PHE A N 4
ATOM 5775 C CA . PHE A 1 8 ? -0.185 -0.477 6.231 1.00 41.30 8 PHE A CA 4
ATOM 5776 C C . PHE A 1 8 ? -0.465 -1.881 6.755 1.00 2.33 8 PHE A C 4
ATOM 5777 O O . PHE A 1 8 ? -1.572 -2.403 6.605 1.00 33.22 8 PHE A O 4
ATOM 5794 N N . TYR A 1 9 ? 0.538 -2.488 7.380 1.00 71.15 9 TYR A N 4
ATOM 5795 C CA . TYR A 1 9 ? 0.392 -3.839 7.896 1.00 22.11 9 TYR A CA 4
ATOM 5796 C C . TYR A 1 9 ? -0.627 -3.884 9.029 1.00 54.24 9 TYR A C 4
ATOM 5797 O O . TYR A 1 9 ? -1.483 -4.768 9.062 1.00 23.42 9 TYR A O 4
ATOM 5815 N N . GLN A 1 10 ? -0.530 -2.929 9.950 1.00 30.34 10 GLN A N 4
ATOM 5816 C CA . GLN A 1 10 ? -1.477 -2.833 11.058 1.00 34.51 10 GLN A CA 4
ATOM 5817 C C . GLN A 1 10 ? -2.896 -2.688 10.521 1.00 35.04 10 GLN A C 4
ATOM 5818 O O . GLN A 1 10 ? -3.817 -3.374 10.961 1.00 0.03 10 GLN A O 4
ATOM 5832 N N . TRP A 1 11 ? -3.043 -1.801 9.545 1.00 54.01 11 TRP A N 4
ATOM 5833 C CA . TRP A 1 11 ? -4.321 -1.549 8.890 1.00 71.34 11 TRP A CA 4
ATOM 5834 C C . TRP A 1 11 ? -4.908 -2.848 8.332 1.00 73.02 11 TRP A C 4
ATOM 5835 O O . TRP A 1 11 ? -6.080 -3.159 8.546 1.00 4.32 11 TRP A O 4
ATOM 5856 N N . TYR A 1 12 ? -4.077 -3.605 7.634 1.00 25.32 12 TYR A N 4
ATOM 5857 C CA . TYR A 1 12 ? -4.487 -4.875 7.044 1.00 63.23 12 TYR A CA 4
ATOM 5858 C C . TYR A 1 12 ? -4.844 -5.911 8.111 1.00 64.35 12 TYR A C 4
ATOM 5859 O O . TYR A 1 12 ? -5.921 -6.512 8.069 1.00 33.25 12 TYR A O 4
ATOM 5877 N N . GLU A 1 13 ? -3.955 -6.092 9.078 1.00 1.24 13 GLU A N 4
ATOM 5878 C CA . GLU A 1 13 ? -4.079 -7.167 10.056 1.00 24.33 13 GLU A CA 4
ATOM 5879 C C . GLU A 1 13 ? -5.315 -7.004 10.947 1.00 21.51 13 GLU A C 4
ATOM 5880 O O . GLU A 1 13 ? -5.835 -7.980 11.482 1.00 43.11 13 GLU A O 4
ATOM 5892 N N . VAL A 1 14 ? -5.789 -5.779 11.098 1.00 53.41 14 VAL A N 4
ATOM 5893 C CA . VAL A 1 14 ? -6.937 -5.517 11.958 1.00 64.51 14 VAL A CA 4
ATOM 5894 C C . VAL A 1 14 ? -8.248 -5.502 11.168 1.00 14.42 14 VAL A C 4
ATOM 5895 O O . VAL A 1 14 ? -9.317 -5.755 11.720 1.00 52.24 14 VAL A O 4
ATOM 5908 N N . ASN A 1 15 ? -8.167 -5.248 9.869 1.00 11.22 15 ASN A N 4
ATOM 5909 C CA . ASN A 1 15 ? -9.379 -4.979 9.094 1.00 40.44 15 ASN A CA 4
ATOM 5910 C C . ASN A 1 15 ? -9.713 -6.077 8.087 1.00 22.41 15 ASN A C 4
ATOM 5911 O O . ASN A 1 15 ? -10.884 -6.301 7.787 1.00 14.35 15 ASN A O 4
ATOM 5922 N N . LYS A 1 16 ? -8.705 -6.749 7.547 1.00 51.45 16 LYS A N 4
ATOM 5923 C CA . LYS A 1 16 ? -8.951 -7.738 6.497 1.00 72.24 16 LYS A CA 4
ATOM 5924 C C . LYS A 1 16 ? -8.632 -9.158 6.953 1.00 61.35 16 LYS A C 4
ATOM 5925 O O . LYS A 1 16 ? -9.073 -10.122 6.327 1.00 41.22 16 LYS A O 4
ATOM 5944 N N . LEU A 1 17 ? -7.881 -9.278 8.042 1.00 24.13 17 LEU A N 4
ATOM 5945 C CA . LEU A 1 17 ? -7.353 -10.568 8.492 1.00 42.33 17 LEU A CA 4
ATOM 5946 C C . LEU A 1 17 ? -8.431 -11.663 8.580 1.00 75.51 17 LEU A C 4
ATOM 5947 O O . LEU A 1 17 ? -8.319 -12.683 7.902 1.00 32.32 17 LEU A O 4
ATOM 5963 N N . PRO A 1 18 ? -9.497 -11.479 9.388 1.00 11.11 18 PRO A N 4
ATOM 5964 C CA . PRO A 1 18 ? -10.501 -12.522 9.602 1.00 24.11 18 PRO A CA 4
ATOM 5965 C C . PRO A 1 18 ? -11.607 -12.525 8.546 1.00 13.33 18 PRO A C 4
ATOM 5966 O O . PRO A 1 18 ? -12.655 -13.144 8.739 1.00 31.21 18 PRO A O 4
ATOM 5977 N N . HIS A 1 19 ? -11.375 -11.848 7.430 1.00 21.32 19 HIS A N 4
ATOM 5978 C CA . HIS A 1 19 ? -12.412 -11.703 6.416 1.00 72.21 19 HIS A CA 4
ATOM 5979 C C . HIS A 1 19 ? -11.952 -12.221 5.057 1.00 73.42 19 HIS A C 4
ATOM 5980 O O . HIS A 1 19 ? -12.643 -13.017 4.420 1.00 72.44 19 HIS A O 4
ATOM 5994 N N . VAL A 1 20 ? -10.787 -11.765 4.610 1.00 63.04 20 VAL A N 4
ATOM 5995 C CA . VAL A 1 20 ? -10.320 -12.077 3.264 1.00 54.22 20 VAL A CA 4
ATOM 5996 C C . VAL A 1 20 ? -9.720 -13.478 3.186 1.00 14.43 20 VAL A C 4
ATOM 5997 O O . VAL A 1 20 ? -9.200 -13.997 4.176 1.00 12.12 20 VAL A O 4
ATOM 6010 N N . SER A 1 21 ? -9.801 -14.075 2.004 1.00 4.23 21 SER A N 4
ATOM 6011 C CA . SER A 1 21 ? -9.261 -15.409 1.767 1.00 13.33 21 SER A CA 4
ATOM 6012 C C . SER A 1 21 ? -7.735 -15.370 1.704 1.00 41.42 21 SER A C 4
ATOM 6013 O O . SER A 1 21 ? -7.138 -14.291 1.671 1.00 44.53 21 SER A O 4
ATOM 6021 N N . GLU A 1 22 ? -7.110 -16.543 1.671 1.00 71.11 22 GLU A N 4
ATOM 6022 C CA . GLU A 1 22 ? -5.651 -16.637 1.641 1.00 2.35 22 GLU A CA 4
ATOM 6023 C C . GLU A 1 22 ? -5.083 -16.058 0.351 1.00 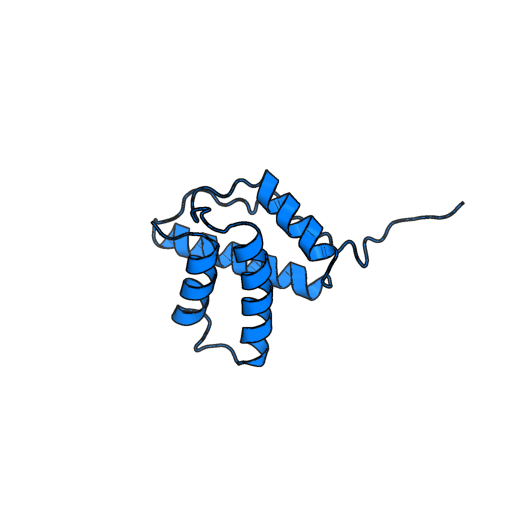12.43 22 GLU A C 4
ATOM 6024 O O . GLU A 1 22 ? -3.936 -15.611 0.314 1.00 30.41 22 GLU A O 4
ATOM 6036 N N . SER A 1 23 ? -5.894 -16.060 -0.698 1.00 20.41 23 SER A N 4
ATOM 6037 C CA . SER A 1 23 ? -5.522 -15.418 -1.946 1.00 4.12 23 SER A CA 4
ATOM 6038 C C . SER A 1 23 ? -5.337 -13.919 -1.727 1.00 2.41 23 SER A C 4
ATOM 6039 O O . SER A 1 23 ? -4.377 -13.319 -2.210 1.00 2.25 23 SER A O 4
ATOM 6047 N N . THR A 1 24 ? -6.249 -13.328 -0.965 1.00 13.52 24 THR A N 4
ATOM 6048 C CA . THR A 1 24 ? -6.188 -11.912 -0.657 1.00 0.03 24 THR A CA 4
ATOM 6049 C C . THR A 1 24 ? -5.071 -11.623 0.347 1.00 11.40 24 THR A C 4
ATOM 6050 O O . THR A 1 24 ? -4.461 -10.552 0.315 1.00 21.52 24 THR A O 4
ATOM 6061 N N . LYS A 1 25 ? -4.804 -12.586 1.234 1.00 2.33 25 LYS A N 4
ATOM 6062 C CA . LYS A 1 25 ? -3.683 -12.477 2.165 1.00 22.05 25 LYS A CA 4
ATOM 6063 C C . LYS A 1 25 ? -2.392 -12.271 1.373 1.00 34.02 25 LYS A C 4
ATOM 6064 O O . LYS A 1 25 ? -1.578 -11.405 1.694 1.00 11.51 25 LYS A O 4
ATOM 6083 N N . ARG A 1 26 ? -2.241 -13.071 0.315 1.00 53.13 26 ARG A N 4
ATOM 6084 C CA . ARG A 1 26 ? -1.082 -12.995 -0.570 1.00 62.31 26 ARG A CA 4
ATOM 6085 C C . ARG A 1 26 ? -0.937 -11.592 -1.160 1.00 74.34 26 ARG A C 4
ATOM 6086 O O . ARG A 1 26 ? 0.169 -11.050 -1.218 1.00 31.23 26 ARG A O 4
ATOM 6107 N N . HIS A 1 27 ? -2.057 -11.014 -1.594 1.00 51.31 27 HIS A N 4
ATOM 6108 C CA . HIS A 1 27 ? -2.062 -9.667 -2.165 1.00 24.32 27 HIS A CA 4
ATOM 6109 C C . HIS A 1 27 ? -1.502 -8.651 -1.179 1.00 23.30 27 HIS A C 4
ATOM 6110 O O . HIS A 1 27 ? -0.572 -7.911 -1.499 1.00 43.24 27 HIS A O 4
ATOM 6124 N N . TYR A 1 28 ? -2.060 -8.634 0.026 1.00 13.13 28 TYR A N 4
ATOM 6125 C CA . TYR A 1 28 ? -1.651 -7.672 1.041 1.00 52.31 28 TYR A CA 4
ATOM 6126 C C . TYR A 1 28 ? -0.202 -7.879 1.462 1.00 44.34 28 TYR A C 4
ATOM 6127 O O . TYR A 1 28 ? 0.534 -6.909 1.641 1.00 31.44 28 TYR A O 4
ATOM 6145 N N . GLU A 1 29 ? 0.210 -9.131 1.617 1.00 40.51 29 GLU A N 4
ATOM 6146 C CA . GLU A 1 29 ? 1.600 -9.427 1.941 1.00 41.23 29 GLU A CA 4
ATOM 6147 C C . GLU A 1 29 ? 2.531 -8.932 0.838 1.00 55.14 29 GLU A C 4
ATOM 6148 O O . GLU A 1 29 ? 3.582 -8.355 1.119 1.00 11.33 29 GLU A O 4
ATOM 6160 N N . SER A 1 30 ? 2.140 -9.153 -0.414 1.00 44.44 30 SER A N 4
ATOM 6161 C CA . SER A 1 30 ? 2.931 -8.700 -1.550 1.00 21.04 30 SER A CA 4
ATOM 6162 C C . SER A 1 30 ? 3.018 -7.177 -1.567 1.00 0.42 30 SER A C 4
ATOM 6163 O O . SER A 1 30 ? 4.078 -6.608 -1.821 1.00 63.22 30 SER A O 4
ATOM 6171 N N . ALA A 1 31 ? 1.904 -6.522 -1.277 1.00 41.11 31 ALA A N 4
ATOM 6172 C CA . ALA A 1 31 ? 1.876 -5.072 -1.185 1.00 2.51 31 ALA A CA 4
ATOM 6173 C C . ALA A 1 31 ? 2.804 -4.589 -0.074 1.00 22.13 31 ALA A C 4
ATOM 6174 O O . ALA A 1 31 ? 3.671 -3.745 -0.296 1.00 42.43 31 ALA A O 4
ATOM 6181 N N . TYR A 1 32 ? 2.628 -5.162 1.109 1.00 54.30 32 TYR A N 4
ATOM 6182 C CA . TYR A 1 32 ? 3.406 -4.796 2.285 1.00 2.24 32 TYR A CA 4
ATOM 6183 C C . TYR A 1 32 ? 4.910 -4.969 2.055 1.00 3.14 32 TYR A C 4
ATOM 6184 O O . TYR A 1 32 ? 5.703 -4.103 2.433 1.00 72.53 32 TYR A O 4
ATOM 6202 N N . LYS A 1 33 ? 5.307 -6.072 1.429 1.00 3.14 33 LYS A N 4
ATOM 6203 C CA . LYS A 1 33 ? 6.725 -6.357 1.243 1.00 50.20 33 LYS A CA 4
ATOM 6204 C C . LYS A 1 33 ? 7.359 -5.419 0.219 1.00 0.41 33 LYS A C 4
ATOM 6205 O O . LYS A 1 33 ? 8.530 -5.069 0.350 1.00 13.21 33 LYS A O 4
ATOM 6224 N N . HIS A 1 34 ? 6.594 -4.998 -0.785 1.00 53.11 34 HIS A N 4
ATOM 6225 C CA . HIS A 1 34 ? 7.102 -4.036 -1.765 1.00 43.24 34 HIS A CA 4
ATOM 6226 C C . HIS A 1 34 ? 7.160 -2.636 -1.165 1.00 5.41 34 HIS A C 4
ATOM 6227 O O . HIS A 1 34 ? 8.072 -1.859 -1.463 1.00 45.12 34 HIS A O 4
ATOM 6241 N N . ILE A 1 35 ? 6.184 -2.315 -0.322 1.00 62.51 35 ILE A N 4
ATOM 6242 C CA . ILE A 1 35 ? 6.180 -1.043 0.392 1.00 60.41 35 ILE A CA 4
ATOM 6243 C C . ILE A 1 35 ? 7.394 -0.951 1.306 1.00 52.35 35 ILE A C 4
ATOM 6244 O O . ILE A 1 35 ? 8.143 0.021 1.257 1.00 2.12 35 ILE A O 4
ATOM 6260 N N . LYS A 1 36 ? 7.597 -1.982 2.116 1.00 72.41 36 LYS A N 4
ATOM 6261 C CA . LYS A 1 36 ? 8.738 -2.045 3.021 1.00 4.33 36 LYS A CA 4
ATOM 6262 C C . LYS A 1 36 ? 10.050 -2.085 2.233 1.00 22.20 36 LYS A C 4
ATOM 6263 O O . LYS A 1 36 ? 11.094 -1.637 2.709 1.00 54.13 36 LYS A O 4
ATOM 6282 N N . ASP A 1 37 ? 9.978 -2.618 1.020 1.00 73.44 37 ASP A N 4
ATOM 6283 C CA . ASP A 1 37 ? 11.140 -2.721 0.141 1.00 61.15 37 ASP A CA 4
ATOM 6284 C C . ASP A 1 37 ? 11.597 -1.343 -0.333 1.00 32.33 37 ASP A C 4
ATOM 6285 O O . ASP A 1 37 ? 12.789 -1.041 -0.335 1.00 75.41 37 ASP A O 4
ATOM 6294 N N . HIS A 1 38 ? 10.641 -0.509 -0.729 1.00 61.32 38 HIS A N 4
ATOM 6295 C CA . HIS A 1 38 ? 10.946 0.838 -1.209 1.00 75.34 38 HIS A CA 4
ATOM 6296 C C . HIS A 1 38 ? 11.026 1.836 -0.060 1.00 72.34 38 HIS A C 4
ATOM 6297 O O . HIS A 1 38 ? 12.032 2.524 0.114 1.00 65.32 38 HIS A O 4
ATOM 6312 N N . PHE A 1 39 ? 9.962 1.897 0.730 1.00 63.51 39 PHE A N 4
ATOM 6313 C CA . PHE A 1 39 ? 9.817 2.922 1.752 1.00 75.44 39 PHE A CA 4
ATOM 6314 C C . PHE A 1 39 ? 10.441 2.476 3.069 1.00 34.31 39 PHE A C 4
ATOM 6315 O O . PHE A 1 39 ? 9.759 2.307 4.081 1.00 54.41 39 PHE A O 4
ATOM 6332 N N . ARG A 1 40 ? 11.745 2.285 3.032 1.00 30.55 40 ARG A N 4
ATOM 6333 C CA . ARG A 1 40 ? 12.505 1.857 4.195 1.00 11.11 40 ARG A CA 4
ATOM 6334 C C . ARG A 1 40 ? 12.553 2.969 5.237 1.00 42.24 40 ARG A C 4
ATOM 6335 O O . ARG A 1 40 ? 13.156 4.017 5.006 1.00 62.43 40 ARG A O 4
ATOM 6356 N N . HIS A 1 41 ? 11.882 2.739 6.367 1.00 62.22 41 HIS A N 4
ATOM 6357 C CA . HIS A 1 41 ? 11.829 3.710 7.470 1.00 41.33 41 HIS A CA 4
ATOM 6358 C C . HIS A 1 41 ? 11.102 4.982 7.043 1.00 74.14 41 HIS A C 4
ATOM 6359 O O . HIS A 1 41 ? 11.319 6.051 7.611 1.00 12.44 41 HIS A O 4
ATOM 6374 N N . LYS A 1 42 ? 10.228 4.863 6.054 1.00 12.34 42 LYS A N 4
ATOM 6375 C CA . LYS A 1 42 ? 9.503 6.018 5.553 1.00 60.45 42 LYS A CA 4
ATOM 6376 C C . LYS A 1 42 ? 8.184 6.187 6.296 1.00 33.10 42 LYS A C 4
ATOM 6377 O O . LYS A 1 42 ? 7.429 5.229 6.469 1.00 33.54 42 LYS A O 4
ATOM 6396 N N . LEU A 1 43 ? 7.917 7.408 6.733 1.00 21.45 43 LEU A N 4
ATOM 6397 C CA . LEU A 1 43 ? 6.658 7.734 7.389 1.00 60.40 43 LEU A CA 4
ATOM 6398 C C . LEU A 1 43 ? 5.548 7.811 6.345 1.00 13.32 43 LEU A C 4
ATOM 6399 O O . LEU A 1 43 ? 5.821 8.060 5.172 1.00 53.31 43 LEU A O 4
ATOM 6415 N N . LEU A 1 44 ? 4.300 7.615 6.760 1.00 73.35 44 LEU A N 4
ATOM 6416 C CA . LEU A 1 44 ? 3.185 7.588 5.814 1.00 20.11 44 LEU A CA 4
ATOM 6417 C C . LEU A 1 44 ? 2.991 8.946 5.130 1.00 5.42 44 LEU A C 4
ATOM 6418 O O . LEU A 1 44 ? 2.603 9.009 3.966 1.00 53.45 44 LEU A O 4
ATOM 6434 N N . LYS A 1 45 ? 3.280 10.029 5.844 1.00 42.42 45 LYS A N 4
ATOM 6435 C CA . LYS A 1 45 ? 3.193 11.364 5.258 1.00 41.41 45 LYS A CA 4
ATOM 6436 C C . LYS A 1 45 ? 4.546 11.795 4.702 1.00 30.01 45 LYS A C 4
ATOM 6437 O O . LYS A 1 45 ? 4.677 12.872 4.123 1.00 65.41 45 LYS A O 4
ATOM 6456 N N . ASP A 1 46 ? 5.544 10.937 4.872 1.00 43.13 46 ASP A N 4
ATOM 6457 C CA . ASP A 1 46 ? 6.887 11.202 4.366 1.00 40.41 46 ASP A CA 4
ATOM 6458 C C . ASP A 1 46 ? 7.031 10.600 2.975 1.00 61.25 46 ASP A C 4
ATOM 6459 O O . ASP A 1 46 ? 8.038 10.789 2.290 1.00 53.23 46 ASP A O 4
ATOM 6468 N N . ILE A 1 47 ? 6.000 9.863 2.572 1.00 72.42 47 ILE A N 4
ATOM 6469 C CA . ILE A 1 47 ? 5.940 9.274 1.244 1.00 3.24 47 ILE A CA 4
ATOM 6470 C C . ILE A 1 47 ? 5.805 10.375 0.204 1.00 52.30 47 ILE A C 4
ATOM 6471 O O . ILE A 1 47 ? 4.714 10.908 -0.010 1.00 73.40 47 ILE A O 4
ATOM 6487 N N . LYS A 1 48 ? 6.919 10.738 -0.409 1.00 44.24 48 LYS A N 4
ATOM 6488 C CA . LYS A 1 48 ? 6.929 11.772 -1.428 1.00 33.14 48 LYS A CA 4
ATOM 6489 C C . LYS A 1 48 ? 6.016 11.356 -2.574 1.00 43.40 48 LYS A C 4
ATOM 6490 O O . LYS A 1 48 ? 6.004 10.189 -2.964 1.00 24.13 48 LYS A O 4
ATOM 6509 N N . ARG A 1 49 ? 5.245 12.296 -3.101 1.00 32.13 49 ARG A N 4
ATOM 6510 C CA . ARG A 1 49 ? 4.279 11.980 -4.145 1.00 25.31 49 ARG A CA 4
ATOM 6511 C C . ARG A 1 49 ? 4.980 11.407 -5.370 1.00 14.41 49 ARG A C 4
ATOM 6512 O O . ARG A 1 49 ? 4.523 10.432 -5.965 1.00 40.25 49 ARG A O 4
ATOM 6533 N N . THR A 1 50 ? 6.100 12.013 -5.732 1.00 44.13 50 THR A N 4
ATOM 6534 C CA . THR A 1 50 ? 6.885 11.553 -6.865 1.00 44.45 50 THR A CA 4
ATOM 6535 C C . THR A 1 50 ? 7.572 10.220 -6.550 1.00 22.02 50 THR A C 4
ATOM 6536 O O . THR A 1 50 ? 7.838 9.418 -7.444 1.00 65.41 50 THR A O 4
ATOM 6547 N N . GLU A 1 51 ? 7.851 9.989 -5.269 1.00 70.55 51 GLU A N 4
ATOM 6548 C CA . GLU A 1 51 ? 8.430 8.723 -4.820 1.00 61.42 51 GLU A CA 4
ATOM 6549 C C . GLU A 1 51 ? 7.391 7.613 -4.931 1.00 51.13 51 GLU A C 4
ATOM 6550 O O . GLU A 1 51 ? 7.704 6.477 -5.291 1.00 1.32 51 GLU A O 4
ATOM 6562 N N . TYR A 1 52 ? 6.150 7.958 -4.615 1.00 74.23 52 TYR A N 4
ATOM 6563 C CA . TYR A 1 52 ? 5.038 7.031 -4.742 1.00 21.24 52 TYR A CA 4
ATOM 6564 C C . TYR A 1 52 ? 4.819 6.681 -6.209 1.00 41.42 52 TYR A C 4
ATOM 6565 O O . TYR A 1 52 ? 4.492 5.543 -6.546 1.00 63.24 52 TYR A O 4
ATOM 6583 N N . GLN A 1 53 ? 5.004 7.677 -7.073 1.00 32.23 53 GLN A N 4
ATOM 6584 C CA . GLN A 1 53 ? 5.007 7.462 -8.516 1.00 51.34 53 GLN A CA 4
ATOM 6585 C C . GLN A 1 53 ? 6.028 6.390 -8.882 1.00 34.43 53 GLN A C 4
ATOM 6586 O O . GLN A 1 53 ? 5.687 5.375 -9.476 1.00 1.43 53 GLN A O 4
ATOM 6600 N N . LYS A 1 54 ? 7.274 6.629 -8.500 1.00 73.43 54 LYS A N 4
ATOM 6601 C CA . LYS A 1 54 ? 8.362 5.670 -8.720 1.00 60.52 54 LYS A CA 4
ATOM 6602 C C . LYS A 1 54 ? 7.997 4.274 -8.206 1.00 32.54 54 LYS A C 4
ATOM 6603 O O . LYS A 1 54 ? 8.316 3.268 -8.842 1.00 54.31 54 LYS A O 4
ATOM 6622 N N . PHE A 1 55 ? 7.331 4.223 -7.055 1.00 54.34 55 PHE A N 4
ATOM 6623 C CA . PHE A 1 55 ? 6.902 2.956 -6.472 1.00 13.33 55 PHE A CA 4
ATOM 6624 C C . PHE A 1 55 ? 5.946 2.228 -7.412 1.00 11.20 55 PHE A C 4
ATOM 6625 O O . PHE A 1 55 ? 6.145 1.054 -7.727 1.00 14.04 55 PHE A O 4
ATOM 6642 N N . LEU A 1 56 ? 4.914 2.935 -7.859 1.00 55.33 56 LEU A N 4
ATOM 6643 C CA . LEU A 1 56 ? 3.942 2.370 -8.787 1.00 51.15 56 LEU A CA 4
ATOM 6644 C C . LEU A 1 56 ? 4.599 2.076 -10.129 1.00 40.42 56 LEU A C 4
ATOM 6645 O O . LEU A 1 56 ? 4.305 1.069 -10.770 1.00 43.21 56 LEU A O 4
ATOM 6661 N N . ASN A 1 57 ? 5.493 2.965 -10.536 1.00 33.44 57 ASN A N 4
ATOM 6662 C CA . ASN A 1 57 ? 6.209 2.844 -11.799 1.00 23.50 57 ASN A CA 4
ATOM 6663 C C . ASN A 1 57 ? 6.900 1.487 -11.898 1.00 43.22 57 ASN A C 4
ATOM 6664 O O . ASN A 1 57 ? 6.694 0.743 -12.855 1.00 72.04 57 ASN A O 4
ATOM 6675 N N . GLU A 1 58 ? 7.698 1.162 -10.884 1.00 52.04 58 GLU A N 4
ATOM 6676 C CA . GLU A 1 58 ? 8.414 -0.109 -10.844 1.00 2.33 58 GLU A CA 4
ATOM 6677 C C . GLU A 1 58 ? 7.439 -1.280 -10.724 1.00 55.04 58 GLU A C 4
ATOM 6678 O O . GLU A 1 58 ? 7.609 -2.318 -11.370 1.00 32.33 58 GLU A O 4
ATOM 6690 N N . TYR A 1 59 ? 6.408 -1.099 -9.908 1.00 44.21 59 TYR A N 4
ATOM 6691 C CA . TYR A 1 59 ? 5.448 -2.160 -9.649 1.00 73.11 59 TYR A CA 4
ATOM 6692 C C . TYR A 1 59 ? 4.658 -2.488 -10.915 1.00 43.04 59 TYR A C 4
ATOM 6693 O O . TYR A 1 59 ? 4.387 -3.657 -11.202 1.00 45.12 59 TYR A O 4
ATOM 6711 N N . GLY A 1 60 ? 4.314 -1.453 -11.675 1.00 55.15 60 GLY A N 4
ATOM 6712 C CA . GLY A 1 60 ? 3.559 -1.634 -12.903 1.00 34.31 60 GLY A CA 4
ATOM 6713 C C . GLY A 1 60 ? 4.411 -2.161 -14.041 1.00 43.35 60 GLY A C 4
ATOM 6714 O O . GLY A 1 60 ? 3.888 -2.629 -15.051 1.00 13.12 60 GLY A O 4
ATOM 6718 N N . LEU A 1 61 ? 5.724 -2.080 -13.885 1.00 75.23 61 LEU A N 4
ATOM 6719 C CA . LEU A 1 61 ? 6.641 -2.619 -14.880 1.00 71.40 61 LEU A CA 4
ATOM 6720 C C . LEU A 1 61 ? 6.870 -4.104 -14.646 1.00 31.40 61 LEU A C 4
ATOM 6721 O O . LEU A 1 61 ? 7.410 -4.799 -15.505 1.00 21.02 61 LEU A O 4
ATOM 6737 N N . THR A 1 62 ? 6.457 -4.587 -13.482 1.00 12.45 62 THR A N 4
ATOM 6738 C CA . THR A 1 62 ? 6.702 -5.969 -13.101 1.00 35.00 62 THR A CA 4
ATOM 6739 C C . THR A 1 62 ? 5.406 -6.725 -12.816 1.00 44.44 62 THR A C 4
ATOM 6740 O O . THR A 1 62 ? 5.429 -7.911 -12.485 1.00 74.04 62 THR A O 4
ATOM 6751 N N . HIS A 1 63 ? 4.273 -6.042 -12.940 1.00 35.24 63 HIS A N 4
ATOM 6752 C CA . HIS A 1 63 ? 2.981 -6.646 -12.624 1.00 22.01 63 HIS A CA 4
ATOM 6753 C C . HIS A 1 63 ? 1.911 -6.161 -13.593 1.00 34.14 63 HIS A C 4
ATOM 6754 O O . HIS A 1 63 ? 2.134 -5.218 -14.350 1.00 3.02 63 HIS A O 4
ATOM 6769 N N . SER A 1 64 ? 0.754 -6.805 -13.562 1.00 65.03 64 SER A N 4
ATOM 6770 C CA . SER A 1 64 ? -0.354 -6.423 -14.423 1.00 1.31 64 SER A CA 4
ATOM 6771 C C . SER A 1 64 ? -1.136 -5.250 -13.830 1.00 65.32 64 SER A C 4
ATOM 6772 O O . SER A 1 64 ? -0.896 -4.842 -12.690 1.00 52.15 64 SER A O 4
ATOM 6780 N N . TYR A 1 65 ? -2.080 -4.724 -14.607 1.00 41.32 65 TYR A N 4
ATOM 6781 C CA . TYR A 1 65 ? -2.844 -3.546 -14.213 1.00 4.45 65 TYR A CA 4
ATOM 6782 C C . TYR A 1 65 ? -3.643 -3.792 -12.937 1.00 44.54 65 TYR A C 4
ATOM 6783 O O . TYR A 1 65 ? -3.620 -2.974 -12.022 1.00 12.43 65 TYR A O 4
ATOM 6801 N N . GLU A 1 66 ? -4.347 -4.911 -12.878 1.00 34.30 66 GLU A N 4
ATOM 6802 C CA . GLU A 1 66 ? -5.165 -5.234 -11.714 1.00 5.51 66 GLU A CA 4
ATOM 6803 C C . GLU A 1 66 ? -4.330 -5.328 -10.448 1.00 74.41 66 GLU A C 4
ATOM 6804 O O . GLU A 1 66 ? -4.789 -4.959 -9.370 1.00 43.05 66 GLU A O 4
ATOM 6816 N N . THR A 1 67 ? -3.101 -5.797 -10.580 1.00 24.02 67 THR A N 4
ATOM 6817 C CA . THR A 1 67 ? -2.226 -5.957 -9.434 1.00 53.01 67 THR A CA 4
ATOM 6818 C C . THR A 1 67 ? -1.858 -4.597 -8.842 1.00 73.13 67 THR A C 4
ATOM 6819 O O . THR A 1 67 ? -1.961 -4.385 -7.633 1.00 40.12 67 THR A O 4
ATOM 6830 N N . ILE A 1 68 ? -1.445 -3.673 -9.704 1.00 63.31 68 ILE A N 4
ATOM 6831 C CA . ILE A 1 68 ? -1.074 -2.337 -9.258 1.00 41.10 68 ILE A CA 4
ATOM 6832 C C . ILE A 1 68 ? -2.323 -1.540 -8.862 1.00 44.33 68 ILE A C 4
ATOM 6833 O O . ILE A 1 68 ? -2.289 -0.731 -7.932 1.00 60.22 68 ILE A O 4
ATOM 6849 N N . ARG A 1 69 ? -3.422 -1.790 -9.568 1.00 1.14 69 ARG A N 4
ATOM 6850 C CA . ARG A 1 69 ? -4.709 -1.174 -9.256 1.00 20.04 69 ARG A CA 4
ATOM 6851 C C . ARG A 1 69 ? -5.157 -1.564 -7.853 1.00 45.42 69 ARG A C 4
ATOM 6852 O O . ARG A 1 69 ? -5.517 -0.707 -7.048 1.00 75.34 69 ARG A O 4
ATOM 6873 N N . LYS A 1 70 ? -5.130 -2.865 -7.572 1.00 62.35 70 LYS A N 4
ATOM 6874 C CA . LYS A 1 70 ? -5.465 -3.375 -6.245 1.00 63.43 70 LYS A CA 4
ATOM 6875 C C . LYS A 1 70 ? -4.550 -2.767 -5.186 1.00 43.23 70 LYS A C 4
ATOM 6876 O O . LYS A 1 70 ? -5.018 -2.288 -4.152 1.00 44.43 70 LYS A O 4
ATOM 6895 N N . LEU A 1 71 ? -3.250 -2.777 -5.462 1.00 62.52 71 LEU A N 4
ATOM 6896 C CA . LEU A 1 71 ? -2.255 -2.185 -4.571 1.00 40.44 71 LEU A CA 4
ATOM 6897 C C . LEU A 1 71 ? -2.608 -0.738 -4.237 1.00 44.41 71 LEU A C 4
ATOM 6898 O O . LEU A 1 71 ? -2.720 -0.362 -3.068 1.00 20.13 71 LEU A O 4
ATOM 6914 N N . ASN A 1 72 ? -2.794 0.059 -5.276 1.00 45.13 72 ASN A N 4
ATOM 6915 C CA . ASN A 1 72 ? -3.100 1.476 -5.121 1.00 74.01 72 ASN A CA 4
ATOM 6916 C C . ASN A 1 72 ? -4.430 1.678 -4.396 1.00 4.11 72 ASN A C 4
ATOM 6917 O O . ASN A 1 72 ? -4.584 2.629 -3.629 1.00 43.20 72 ASN A O 4
ATOM 6928 N N . SER A 1 73 ? -5.371 0.768 -4.622 1.00 73.24 73 SER A N 4
ATOM 6929 C CA . SER A 1 73 ? -6.669 0.811 -3.952 1.00 71.10 73 SER A CA 4
ATOM 6930 C C . SER A 1 73 ? -6.508 0.693 -2.434 1.00 1.34 73 SER A C 4
ATOM 6931 O O . SER A 1 73 ? -7.080 1.482 -1.676 1.00 73.14 73 SER A O 4
ATOM 6939 N N . TYR A 1 74 ? -5.715 -0.281 -1.993 1.00 60.32 74 TYR A N 4
ATOM 6940 C CA . TYR A 1 74 ? -5.491 -0.495 -0.565 1.00 31.02 74 TYR A CA 4
ATOM 6941 C C . TYR A 1 74 ? -4.836 0.732 0.051 1.00 24.54 74 TYR A C 4
ATOM 6942 O O . TYR A 1 74 ? -5.218 1.178 1.131 1.00 30.00 74 TYR A O 4
ATOM 6960 N N . ILE A 1 75 ? -3.856 1.274 -0.661 1.00 52.30 75 ILE A N 4
ATOM 6961 C CA . ILE A 1 75 ? -3.119 2.440 -0.199 1.00 63.11 75 ILE A CA 4
ATOM 6962 C C . ILE A 1 75 ? -4.041 3.653 -0.062 1.00 63.33 75 ILE A C 4
ATOM 6963 O O . ILE A 1 75 ? -3.956 4.392 0.920 1.00 43.44 75 ILE A O 4
ATOM 6979 N N . ARG A 1 76 ? -4.933 3.843 -1.033 1.00 3.40 76 ARG A N 4
ATOM 6980 C CA . ARG A 1 76 ? -5.911 4.927 -0.961 1.00 24.31 76 ARG A CA 4
ATOM 6981 C C . ARG A 1 76 ? -6.780 4.778 0.282 1.00 13.42 76 ARG A C 4
ATOM 6982 O O . ARG A 1 76 ? -6.962 5.727 1.041 1.00 13.41 76 ARG A O 4
ATOM 7003 N N . ASN A 1 77 ? -7.296 3.571 0.487 1.00 1.14 77 ASN A N 4
ATOM 7004 C CA . ASN A 1 77 ? -8.228 3.303 1.577 1.00 54.11 77 ASN A CA 4
ATOM 7005 C C . ASN A 1 77 ? -7.539 3.447 2.931 1.00 44.31 77 ASN A C 4
ATOM 7006 O O . ASN A 1 77 ? -8.140 3.923 3.894 1.00 24.21 77 ASN A O 4
ATOM 7017 N N . ALA A 1 78 ? -6.274 3.048 2.995 1.00 1.44 78 ALA A N 4
ATOM 7018 C CA . ALA A 1 78 ? -5.491 3.193 4.214 1.00 71.34 78 ALA A CA 4
ATOM 7019 C C . ALA A 1 78 ? -5.370 4.662 4.599 1.00 74.13 78 ALA A C 4
ATOM 7020 O O . ALA A 1 78 ? -5.497 5.024 5.771 1.00 60.42 78 ALA A O 4
ATOM 7027 N N . PHE A 1 79 ? -5.143 5.506 3.601 1.00 52.01 79 PHE A N 4
ATOM 7028 C CA . PHE A 1 79 ? -5.047 6.940 3.822 1.00 14.35 79 PHE A CA 4
ATOM 7029 C C . PHE A 1 79 ? -6.417 7.550 4.084 1.00 43.04 79 PHE A C 4
ATOM 7030 O O . PHE A 1 79 ? -6.526 8.544 4.798 1.00 42.15 79 PHE A O 4
ATOM 7047 N N . ASP A 1 80 ? -7.461 6.966 3.503 1.00 13.12 80 ASP A N 4
ATOM 7048 C CA . ASP A 1 80 ? -8.827 7.398 3.793 1.00 3.01 80 ASP A CA 4
ATOM 7049 C C . ASP A 1 80 ? -9.103 7.318 5.289 1.00 40.34 80 ASP A C 4
ATOM 7050 O O . ASP A 1 80 ? -9.674 8.234 5.877 1.00 13.20 80 ASP A O 4
ATOM 7059 N N . ASP A 1 81 ? -8.687 6.224 5.907 1.00 55.04 81 ASP A N 4
ATOM 7060 C CA . ASP A 1 81 ? -8.866 6.051 7.344 1.00 13.22 81 ASP A CA 4
ATOM 7061 C C . ASP A 1 81 ? -7.978 7.018 8.119 1.00 42.54 81 ASP A C 4
ATOM 7062 O O . ASP A 1 81 ? -8.373 7.533 9.166 1.00 13.34 81 ASP A O 4
ATOM 7071 N N . ALA A 1 82 ? -6.791 7.284 7.592 1.00 24.12 82 ALA A N 4
ATOM 7072 C CA . ALA A 1 82 ? -5.863 8.217 8.223 1.00 62.01 82 ALA A CA 4
ATOM 7073 C C . ALA A 1 82 ? -6.387 9.651 8.154 1.00 34.53 82 ALA A C 4
ATOM 7074 O O . ALA A 1 82 ? -6.332 10.395 9.137 1.00 43.33 82 ALA A O 4
ATOM 7081 N N . ILE A 1 83 ? -6.896 10.029 6.990 1.00 45.03 83 ILE A N 4
ATOM 7082 C CA . ILE A 1 83 ? -7.401 11.378 6.760 1.00 51.20 83 ILE A CA 4
ATOM 7083 C C . ILE A 1 83 ? -8.663 11.643 7.578 1.00 21.25 83 ILE A C 4
ATOM 7084 O O . ILE A 1 83 ? -8.940 12.787 7.944 1.00 61.31 83 ILE A O 4
ATOM 7100 N N . HIS A 1 84 ? -9.429 10.585 7.860 1.00 3.31 84 HIS A N 4
ATOM 7101 C CA . HIS A 1 84 ? -10.610 10.702 8.719 1.00 51.30 84 HIS A CA 4
ATOM 7102 C C . HIS A 1 84 ? -10.232 11.320 10.059 1.00 34.14 84 HIS A C 4
ATOM 7103 O O . HIS A 1 84 ? -11.025 12.038 10.666 1.00 53.10 84 HIS A O 4
ATOM 7118 N N . GLU A 1 85 ? -9.012 11.049 10.509 1.00 41.21 85 GLU A N 4
ATOM 7119 C CA . GLU A 1 85 ? -8.526 11.611 11.759 1.00 32.12 85 GLU A CA 4
ATOM 7120 C C . GLU A 1 85 ? -7.722 12.870 11.475 1.00 71.14 85 GLU A C 4
ATOM 7121 O O . GLU A 1 85 ? -7.726 13.824 12.255 1.00 40.44 85 GLU A O 4
ATOM 7133 N N . GLY A 1 86 ? -7.054 12.873 10.334 1.00 74.32 86 GLY A N 4
ATOM 7134 C CA . GLY A 1 86 ? -6.257 14.012 9.943 1.00 21.14 86 GLY A CA 4
ATOM 7135 C C . GLY A 1 86 ? -4.779 13.720 10.042 1.00 73.32 86 GLY A C 4
ATOM 7136 O O . GLY A 1 86 ? -3.973 14.631 10.222 1.00 72.20 86 GLY A O 4
ATOM 7140 N N . TYR A 1 87 ? -4.431 12.442 9.929 1.00 0.00 87 TYR A N 4
ATOM 7141 C CA . TYR A 1 87 ? -3.039 12.010 9.997 1.00 64.11 87 TYR A CA 4
ATOM 7142 C C . TYR A 1 87 ? -2.236 12.679 8.885 1.00 73.41 87 TYR A C 4
ATOM 7143 O O . TYR A 1 87 ? -1.232 13.347 9.134 1.00 43.43 87 TYR A O 4
ATOM 7161 N N . VAL A 1 88 ? -2.695 12.501 7.658 1.00 30.50 88 VAL A N 4
ATOM 7162 C CA . VAL A 1 88 ? -2.080 13.139 6.509 1.00 5.42 88 VAL A CA 4
ATOM 7163 C C . VAL A 1 88 ? -3.110 14.021 5.811 1.00 24.21 88 VAL A C 4
ATOM 7164 O O . VAL A 1 88 ? -4.180 13.549 5.433 1.00 65.14 88 VAL A O 4
ATOM 7177 N N . ILE A 1 89 ? -2.797 15.302 5.678 1.00 75.11 89 ILE A N 4
ATOM 7178 C CA . ILE A 1 89 ? -3.722 16.257 5.074 1.00 71.21 89 ILE A CA 4
ATOM 7179 C C . ILE A 1 89 ? -3.715 16.151 3.548 1.00 71.55 89 ILE A C 4
ATOM 7180 O O . ILE A 1 89 ? -4.735 16.360 2.893 1.00 1.05 89 ILE A O 4
ATOM 7196 N N . LYS A 1 90 ? -2.563 15.815 2.989 1.00 12.10 90 LYS A N 4
ATOM 7197 C CA . LYS A 1 90 ? -2.431 15.651 1.551 1.00 12.35 90 LYS A CA 4
ATOM 7198 C C . LYS A 1 90 ? -1.868 14.275 1.238 1.00 34.21 90 LYS A C 4
ATOM 7199 O O . LYS A 1 90 ? -0.671 14.037 1.404 1.00 0.15 90 LYS A O 4
ATOM 7218 N N . ASN A 1 91 ? -2.740 13.372 0.815 1.00 2.42 91 ASN A N 4
ATOM 7219 C CA . ASN A 1 91 ? -2.339 12.003 0.513 1.00 51.25 91 ASN A CA 4
ATOM 7220 C C . ASN A 1 91 ? -1.285 11.974 -0.591 1.00 23.34 91 ASN A C 4
ATOM 7221 O O . ASN A 1 91 ? -1.327 12.781 -1.524 1.00 3.33 91 ASN A O 4
ATOM 7232 N N . PRO A 1 92 ? -0.321 11.043 -0.491 1.00 14.04 92 PRO A N 4
ATOM 7233 C CA . PRO A 1 92 ? 0.760 10.892 -1.475 1.00 50.45 92 PRO A CA 4
ATOM 7234 C C . PRO A 1 92 ? 0.252 10.531 -2.871 1.00 43.03 92 PRO A C 4
ATOM 7235 O O . PRO A 1 92 ? 1.016 10.540 -3.839 1.00 75.15 92 PRO A O 4
ATOM 7246 N N . THR A 1 93 ? -1.031 10.215 -2.972 1.00 53.41 93 THR A N 4
ATOM 7247 C CA . THR A 1 93 ? -1.644 9.910 -4.250 1.00 22.13 93 THR A CA 4
ATOM 7248 C C . THR A 1 93 ? -1.880 11.189 -5.055 1.00 65.05 93 THR A C 4
ATOM 7249 O O . THR A 1 93 ? -2.988 11.725 -5.092 1.00 23.14 93 THR A O 4
ATOM 7260 N N . TYR A 1 94 ? -0.815 11.700 -5.653 1.00 21.44 94 TYR A N 4
ATOM 7261 C CA . TYR A 1 94 ? -0.900 12.897 -6.475 1.00 43.40 94 TYR A CA 4
ATOM 7262 C C . TYR A 1 94 ? -1.250 12.513 -7.904 1.00 30.50 94 TYR A C 4
ATOM 7263 O O . TYR A 1 94 ? -2.400 12.632 -8.322 1.00 23.01 94 TYR A O 4
ATOM 7281 N N . LYS A 1 95 ? -0.263 12.035 -8.644 1.00 32.43 95 LYS A N 4
ATOM 7282 C CA . LYS A 1 95 ? -0.521 11.485 -9.960 1.00 51.41 95 LYS A CA 4
ATOM 7283 C C . LYS A 1 95 ? -0.248 9.985 -9.950 1.00 45.05 95 LYS A C 4
ATOM 7284 O O . LYS A 1 95 ? 0.850 9.526 -10.268 1.00 30.22 95 LYS A O 4
ATOM 7303 N N . ALA A 1 96 ? -1.255 9.233 -9.531 1.00 4.02 96 ALA A N 4
ATOM 7304 C CA . ALA A 1 96 ? -1.144 7.790 -9.429 1.00 34.21 96 ALA A CA 4
ATOM 7305 C C . ALA A 1 96 ? -1.527 7.143 -10.744 1.00 55.42 96 ALA A C 4
ATOM 7306 O O . ALA A 1 96 ? -2.701 6.905 -11.017 1.00 13.03 96 ALA A O 4
ATOM 7313 N N . GLU A 1 97 ? -0.527 6.883 -11.559 1.00 63.02 97 GLU A N 4
ATOM 7314 C CA . GLU A 1 97 ? -0.746 6.341 -12.883 1.00 65.14 97 GLU A CA 4
ATOM 7315 C C . GLU A 1 97 ? -0.498 4.843 -12.891 1.00 1.54 97 GLU A C 4
ATOM 7316 O O . GLU A 1 97 ? 0.640 4.386 -12.788 1.00 44.43 97 GLU A O 4
ATOM 7328 N N . LEU A 1 98 ? -1.573 4.088 -13.017 1.00 15.02 98 LEU A N 4
ATOM 7329 C CA . LEU A 1 98 ? -1.512 2.633 -13.004 1.00 3.24 98 LEU A CA 4
ATOM 7330 C C . LEU A 1 98 ? -1.184 2.113 -14.401 1.00 33.33 98 LEU A C 4
ATOM 7331 O O . LEU A 1 98 ? -1.754 1.129 -14.873 1.00 63.02 98 LEU A O 4
ATOM 7347 N N . HIS A 1 99 ? -0.232 2.777 -15.036 1.00 75.33 99 HIS A N 4
ATOM 7348 C CA . HIS A 1 99 ? 0.124 2.502 -16.415 1.00 51.04 99 HIS A CA 4
ATOM 7349 C C . HIS A 1 99 ? 1.131 1.359 -16.490 1.00 44.23 99 HIS A C 4
ATOM 7350 O O . HIS A 1 99 ? 2.339 1.583 -16.575 1.00 63.51 99 HIS A O 4
ATOM 7365 N N . ALA A 1 100 ? 0.624 0.137 -16.426 1.00 63.22 100 ALA A N 4
ATOM 7366 C CA . ALA A 1 100 ? 1.465 -1.047 -16.508 1.00 32.22 100 ALA A CA 4
ATOM 7367 C C . ALA A 1 100 ? 1.940 -1.269 -17.939 1.00 73.13 100 ALA A C 4
ATOM 7368 O O . ALA A 1 100 ? 1.159 -1.662 -18.806 1.00 64.31 100 ALA A O 4
ATOM 7375 N N . SER A 1 101 ? 3.221 -1.018 -18.186 1.00 22.34 101 SER A N 4
ATOM 7376 C CA . SER A 1 101 ? 3.782 -1.138 -19.528 1.00 0.50 101 SER A CA 4
ATOM 7377 C C . SER A 1 101 ? 3.974 -2.596 -19.938 1.00 70.03 101 SER A C 4
ATOM 7378 O O . SER A 1 101 ? 4.432 -2.888 -21.043 1.00 65.11 101 SER A O 4
ATOM 7386 N N . VAL A 1 102 ? 3.608 -3.508 -19.05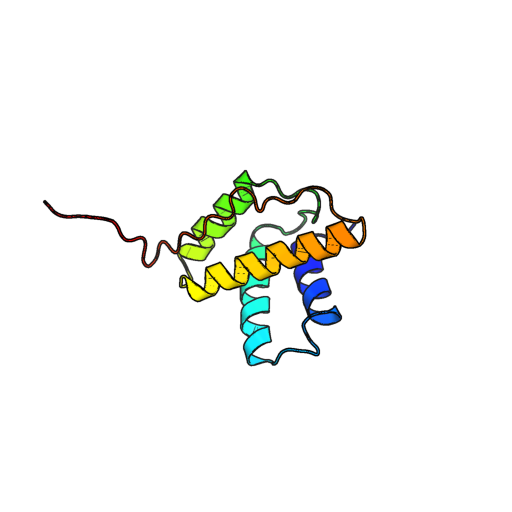4 1.00 43.32 102 VAL A N 4
ATOM 7387 C CA . VAL A 1 102 ? 3.619 -4.927 -19.376 1.00 40.33 102 VAL A CA 4
ATOM 7388 C C . VAL A 1 102 ? 2.484 -5.242 -20.350 1.00 41.04 102 VAL A C 4
ATOM 7389 O O . VAL A 1 102 ? 2.589 -6.144 -21.181 1.00 75.44 102 VAL A O 4
ATOM 7402 N N . LEU A 1 103 ? 1.412 -4.462 -20.263 1.00 24.23 103 LEU A N 4
ATOM 7403 C CA . LEU A 1 103 ? 0.207 -4.725 -21.042 1.00 34.50 103 LEU A CA 4
ATOM 7404 C C . LEU A 1 103 ? 0.183 -3.930 -22.345 1.00 15.12 103 LEU A C 4
ATOM 7405 O O . LEU A 1 103 ? -0.777 -4.017 -23.111 1.00 71.44 103 LEU A O 4
ATOM 7421 N N . GLU A 1 104 ? 1.230 -3.157 -22.603 1.00 31.21 104 GLU A N 4
ATOM 7422 C CA . GLU A 1 104 ? 1.318 -2.415 -23.853 1.00 22.33 104 GLU A CA 4
ATOM 7423 C C . GLU A 1 104 ? 2.386 -3.032 -24.748 1.00 31.11 104 GLU A C 4
ATOM 7424 O O . GLU A 1 104 ? 3.464 -3.407 -24.282 1.00 45.13 104 GLU A O 4
ATOM 7436 N N . HIS A 1 105 ? 2.067 -3.166 -26.023 1.00 24.32 105 HIS A N 4
ATOM 7437 C CA . HIS A 1 105 ? 2.933 -3.867 -26.961 1.00 51.40 105 HIS A CA 4
ATOM 7438 C C . HIS A 1 105 ? 3.462 -2.911 -28.023 1.00 11.13 105 HIS A C 4
ATOM 7439 O O . HIS A 1 105 ? 3.096 -1.736 -28.052 1.00 25.21 105 HIS A O 4
ATOM 7454 N N . HIS A 1 106 ? 4.319 -3.423 -28.898 1.00 74.24 106 HIS A N 4
ATOM 7455 C CA . HIS A 1 106 ? 4.866 -2.637 -29.996 1.00 4.11 106 HIS A CA 4
ATOM 7456 C C . HIS A 1 106 ? 5.022 -3.515 -31.231 1.00 74.34 106 HIS A C 4
ATOM 7457 O O . HIS A 1 106 ? 5.769 -4.493 -31.218 1.00 45.41 106 HIS A O 4
ATOM 7472 N N . HIS A 1 107 ? 4.301 -3.177 -32.287 1.00 13.53 107 HIS A N 4
ATOM 7473 C CA . HIS A 1 107 ? 4.340 -3.955 -33.517 1.00 10.22 107 HIS A CA 4
ATOM 7474 C C . HIS A 1 107 ? 5.325 -3.349 -34.508 1.00 74.52 107 HIS A C 4
ATOM 7475 O O . HIS A 1 107 ? 5.890 -2.279 -34.266 1.00 72.43 107 HIS A O 4
ATOM 7490 N N . HIS A 1 108 ? 5.524 -4.036 -35.623 1.00 70.41 108 HIS A N 4
ATOM 7491 C CA . HIS A 1 108 ? 6.356 -3.524 -36.702 1.00 52.44 108 HIS A CA 4
ATOM 7492 C C . HIS A 1 108 ? 5.508 -2.694 -37.656 1.00 24.05 108 HIS A C 4
ATOM 7493 O O . HIS A 1 108 ? 4.277 -2.727 -37.595 1.00 31.25 108 HIS A O 4
ATOM 7508 N N . HIS A 1 109 ? 6.166 -1.947 -38.525 1.00 34.22 109 HIS A N 4
ATOM 7509 C CA . HIS A 1 109 ? 5.472 -1.171 -39.544 1.00 71.12 109 HIS A CA 4
ATOM 7510 C C . HIS A 1 109 ? 6.196 -1.309 -40.877 1.00 11.54 109 HIS A C 4
ATOM 7511 O O . HIS A 1 109 ? 5.587 -1.232 -41.944 1.00 73.33 109 HIS A O 4
ATOM 7526 N N . HIS A 1 110 ? 7.500 -1.524 -40.794 1.00 43.33 110 HIS A N 4
ATOM 7527 C CA . HIS A 1 110 ? 8.347 -1.674 -41.961 1.00 52.32 110 HIS A CA 4
ATOM 7528 C C . HIS A 1 110 ? 9.741 -2.062 -41.507 1.00 74.40 110 HIS A C 4
ATOM 7529 O O . HIS A 1 110 ? 10.154 -3.206 -41.760 1.00 38.58 110 HIS A O 4
ATOM 7545 N N . MET A 1 1 ? 4.347 9.515 15.619 1.00 2.04 1 MET A N 5
ATOM 7546 C CA . MET A 1 1 ? 4.155 9.123 14.203 1.00 22.41 1 MET A CA 5
ATOM 7547 C C . MET A 1 1 ? 4.636 7.700 13.965 1.00 52.33 1 MET A C 5
ATOM 7548 O O . MET A 1 1 ? 5.290 7.102 14.820 1.00 13.14 1 MET A O 5
ATOM 7564 N N . ILE A 1 2 ? 4.313 7.164 12.796 1.00 1.04 2 ILE A N 5
ATOM 7565 C CA . ILE A 1 2 ? 4.626 5.781 12.470 1.00 75.23 2 ILE A CA 5
ATOM 7566 C C . ILE A 1 2 ? 5.115 5.679 11.025 1.00 3.45 2 ILE A C 5
ATOM 7567 O O . ILE A 1 2 ? 4.861 6.578 10.214 1.00 34.42 2 ILE A O 5
ATOM 7583 N N . THR A 1 3 ? 5.825 4.606 10.709 1.00 24.32 3 THR A N 5
ATOM 7584 C CA . THR A 1 3 ? 6.314 4.382 9.359 1.00 63.01 3 THR A CA 5
ATOM 7585 C C . THR A 1 3 ? 5.185 3.883 8.463 1.00 24.50 3 THR A C 5
ATOM 7586 O O . THR A 1 3 ? 4.231 3.263 8.942 1.00 54.33 3 THR A O 5
ATOM 7597 N N . PHE A 1 4 ? 5.295 4.156 7.172 1.00 41.52 4 PHE A N 5
ATOM 7598 C CA . PHE A 1 4 ? 4.269 3.771 6.212 1.00 2.33 4 PHE A CA 5
ATOM 7599 C C . PHE A 1 4 ? 4.143 2.253 6.133 1.00 35.51 4 PHE A C 5
ATOM 7600 O O . PHE A 1 4 ? 3.036 1.712 6.135 1.00 33.02 4 PHE A O 5
ATOM 7617 N N . ALA A 1 5 ? 5.282 1.577 6.086 1.00 34.33 5 ALA A N 5
ATOM 7618 C CA . ALA A 1 5 ? 5.307 0.126 5.977 1.00 61.41 5 ALA A CA 5
ATOM 7619 C C . ALA A 1 5 ? 4.600 -0.531 7.160 1.00 14.53 5 ALA A C 5
ATOM 7620 O O . ALA A 1 5 ? 3.732 -1.388 6.982 1.00 14.10 5 ALA A O 5
ATOM 7627 N N . ASP A 1 6 ? 4.953 -0.108 8.367 1.00 25.24 6 ASP A N 5
ATOM 7628 C CA . ASP A 1 6 ? 4.395 -0.712 9.572 1.00 21.04 6 ASP A CA 5
ATOM 7629 C C . ASP A 1 6 ? 2.917 -0.363 9.722 1.00 42.02 6 ASP A C 5
ATOM 7630 O O . ASP A 1 6 ? 2.111 -1.211 10.111 1.00 52.53 6 ASP A O 5
ATOM 7639 N N . TYR A 1 7 ? 2.566 0.877 9.394 1.00 32.24 7 TYR A N 5
ATOM 7640 C CA . TYR A 1 7 ? 1.176 1.319 9.456 1.00 50.43 7 TYR A CA 5
ATOM 7641 C C . TYR A 1 7 ? 0.314 0.527 8.485 1.00 20.43 7 TYR A C 5
ATOM 7642 O O . TYR A 1 7 ? -0.798 0.128 8.824 1.00 34.55 7 TYR A O 5
ATOM 7660 N N . PHE A 1 8 ? 0.830 0.299 7.280 1.00 64.43 8 PHE A N 5
ATOM 7661 C CA . PHE A 1 8 ? 0.095 -0.442 6.264 1.00 63.20 8 PHE A CA 5
ATOM 7662 C C . PHE A 1 8 ? -0.261 -1.830 6.774 1.00 22.05 8 PHE A C 5
ATOM 7663 O O . PHE A 1 8 ? -1.393 -2.291 6.617 1.00 64.50 8 PHE A O 5
ATOM 7680 N N . TYR A 1 9 ? 0.705 -2.490 7.400 1.00 55.10 9 TYR A N 5
ATOM 7681 C CA . TYR A 1 9 ? 0.474 -3.821 7.934 1.00 74.33 9 TYR A CA 5
ATOM 7682 C C . TYR A 1 9 ? -0.462 -3.764 9.139 1.00 63.45 9 TYR A C 5
ATOM 7683 O O . TYR A 1 9 ? -1.370 -4.585 9.260 1.00 71.30 9 TYR A O 5
ATOM 7701 N N . GLN A 1 10 ? -0.244 -2.788 10.020 1.00 72.21 10 GLN A N 5
ATOM 7702 C CA . GLN A 1 10 ? -1.092 -2.613 11.199 1.00 15.54 10 GLN A CA 5
ATOM 7703 C C . GLN A 1 10 ? -2.536 -2.373 10.775 1.00 55.33 10 GLN A C 5
ATOM 7704 O O . GLN A 1 10 ? -3.465 -2.972 11.318 1.00 4.35 10 GLN A O 5
ATOM 7718 N N . TRP A 1 11 ? -2.700 -1.500 9.788 1.00 61.42 11 TRP A N 5
ATOM 7719 C CA . TRP A 1 11 ? -4.002 -1.189 9.220 1.00 51.31 11 TRP A CA 5
ATOM 7720 C C . TRP A 1 11 ? -4.681 -2.456 8.711 1.00 41.12 11 TRP A C 5
ATOM 7721 O O . TRP A 1 11 ? -5.821 -2.740 9.068 1.00 30.02 11 TRP A O 5
ATOM 7742 N N . TYR A 1 12 ? -3.967 -3.224 7.897 1.00 62.13 12 TYR A N 5
ATOM 7743 C CA . TYR A 1 12 ? -4.504 -4.461 7.341 1.00 40.04 12 TYR A CA 5
ATOM 7744 C C . TYR A 1 12 ? -4.876 -5.449 8.447 1.00 64.11 12 TYR A C 5
ATOM 7745 O O . TYR A 1 12 ? -6.000 -5.960 8.478 1.00 61.22 12 TYR A O 5
ATOM 7763 N N . GLU A 1 13 ? -3.930 -5.678 9.355 1.00 13.32 13 GLU A N 5
ATOM 7764 C CA . GLU A 1 13 ? -4.079 -6.647 10.442 1.00 13.25 13 GLU A CA 5
ATOM 7765 C C . GLU A 1 13 ? -5.365 -6.411 11.243 1.00 41.24 13 GLU A C 5
ATOM 7766 O O . GLU A 1 13 ? -6.002 -7.358 11.703 1.00 34.02 13 GLU A O 5
ATOM 7778 N N . VAL A 1 14 ? -5.751 -5.151 11.393 1.00 34.51 14 VAL A N 5
ATOM 7779 C CA . VAL A 1 14 ? -6.940 -4.805 12.166 1.00 14.31 14 VAL A CA 5
ATOM 7780 C C . VAL A 1 14 ? -8.186 -4.719 11.283 1.00 1.21 14 VAL A C 5
ATOM 7781 O O . VAL A 1 14 ? -9.289 -5.071 11.708 1.00 34.44 14 VAL A O 5
A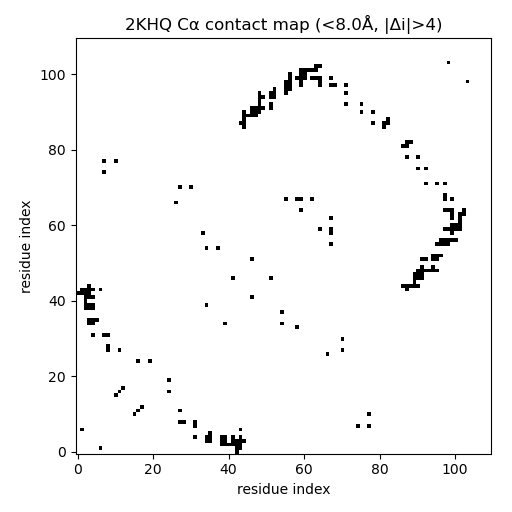TOM 7794 N N . ASN A 1 15 ? -8.002 -4.287 10.044 1.00 72.13 15 ASN A N 5
ATOM 7795 C CA . ASN A 1 15 ? -9.127 -3.832 9.232 1.00 42.31 15 ASN A CA 5
ATOM 7796 C C . ASN A 1 15 ? -9.633 -4.890 8.265 1.00 13.11 15 ASN A C 5
ATOM 7797 O O . ASN A 1 15 ? -10.817 -5.213 8.268 1.00 4.52 15 ASN A O 5
ATOM 7808 N N . LYS A 1 16 ? -8.744 -5.431 7.441 1.00 24.21 16 LYS A N 5
ATOM 7809 C CA . LYS A 1 16 ? -9.167 -6.274 6.321 1.00 32.12 16 LYS A CA 5
ATOM 7810 C C . LYS A 1 16 ? -8.915 -7.754 6.590 1.00 2.54 16 LYS A C 5
ATOM 7811 O O . LYS A 1 16 ? -9.410 -8.612 5.858 1.00 61.31 16 LYS A O 5
ATOM 7830 N N . LEU A 1 17 ? -8.159 -8.041 7.642 1.00 33.30 17 LEU A N 5
ATOM 7831 C CA . LEU A 1 17 ? -7.723 -9.405 7.943 1.00 22.54 17 LEU A CA 5
ATOM 7832 C C . LEU A 1 17 ? -8.882 -10.419 7.919 1.00 71.41 17 LEU A C 5
ATOM 7833 O O . LEU A 1 17 ? -8.831 -11.392 7.166 1.00 32.13 17 LEU A O 5
ATOM 7849 N N . PRO A 1 18 ? -9.957 -10.217 8.720 1.00 62.43 18 PRO A N 5
ATOM 7850 C CA . PRO A 1 18 ? -11.044 -11.193 8.820 1.00 62.04 18 PRO A CA 5
ATOM 7851 C C . PRO A 1 18 ? -12.081 -11.073 7.701 1.00 62.42 18 PRO A C 5
ATOM 7852 O O . PRO A 1 18 ? -13.157 -11.664 7.785 1.00 42.10 18 PRO A O 5
ATOM 7863 N N . HIS A 1 19 ? -11.766 -10.319 6.659 1.00 63.22 19 HIS A N 5
ATOM 7864 C CA . HIS A 1 19 ? -12.734 -10.084 5.591 1.00 34.50 19 HIS A CA 5
ATOM 7865 C C . HIS A 1 19 ? -12.218 -10.572 4.246 1.00 60.32 19 HIS A C 5
ATOM 7866 O O . HIS A 1 19 ? -13.004 -10.870 3.344 1.00 32.13 19 HIS A O 5
ATOM 7880 N N . VAL A 1 20 ? -10.907 -10.663 4.112 1.00 54.24 20 VAL A N 5
ATOM 7881 C CA . VAL A 1 20 ? -10.302 -11.010 2.837 1.00 25.30 20 VAL A CA 5
ATOM 7882 C C . VAL A 1 20 ? -9.932 -12.488 2.779 1.00 65.32 20 VAL A C 5
ATOM 7883 O O . VAL A 1 20 ? -9.780 -13.143 3.810 1.00 2.24 20 VAL A O 5
ATOM 7896 N N . SER A 1 21 ? -9.799 -13.002 1.563 1.00 73.54 21 SER A N 5
ATOM 7897 C CA . SER A 1 21 ? -9.434 -14.391 1.342 1.00 4.20 21 SER A CA 5
ATOM 7898 C C . SER A 1 21 ? -7.916 -14.557 1.355 1.00 41.34 21 SER A C 5
ATOM 7899 O O . SER A 1 21 ? -7.181 -13.569 1.387 1.00 65.12 21 SER A O 5
ATOM 7907 N N . GLU A 1 22 ? -7.453 -15.803 1.299 1.00 34.40 22 GLU A N 5
ATOM 7908 C CA . GLU A 1 22 ? -6.021 -16.100 1.320 1.00 63.42 22 GLU A CA 5
ATOM 7909 C C . GLU A 1 22 ? -5.314 -15.509 0.107 1.00 12.24 22 GLU A C 5
ATOM 7910 O O . GLU A 1 22 ? -4.181 -15.038 0.204 1.00 63.43 22 GLU A O 5
ATOM 7922 N N . SER A 1 23 ? -5.985 -15.524 -1.036 1.00 43.43 23 SER A N 5
ATOM 7923 C CA . SER A 1 23 ? -5.449 -14.897 -2.232 1.00 71.33 23 SER A CA 5
ATOM 7924 C C . SER A 1 23 ? -5.266 -13.396 -2.002 1.00 61.41 23 SER A C 5
ATOM 7925 O O . SER A 1 23 ? -4.285 -12.799 -2.450 1.00 62.34 23 SER A O 5
ATOM 7933 N N . THR A 1 24 ? -6.193 -12.801 -1.261 1.00 24.43 24 THR A N 5
ATOM 7934 C CA . THR A 1 24 ? -6.113 -11.390 -0.923 1.00 61.02 24 THR A CA 5
ATOM 7935 C C . THR A 1 24 ? -4.990 -11.156 0.089 1.00 42.21 24 THR A C 5
ATOM 7936 O O . THR A 1 24 ? -4.316 -10.125 0.058 1.00 34.33 24 THR A O 5
ATOM 7947 N N . LYS A 1 25 ? -4.794 -12.132 0.981 1.00 1.25 25 LYS A N 5
ATOM 7948 C CA . LYS A 1 25 ? -3.679 -12.110 1.925 1.00 5.34 25 LYS A CA 5
ATOM 7949 C C . LYS A 1 25 ? -2.367 -11.968 1.158 1.00 41.51 25 LYS A C 5
ATOM 7950 O O . LYS A 1 25 ? -1.525 -11.134 1.492 1.00 24.41 25 LYS A O 5
ATOM 7969 N N . ARG A 1 26 ? -2.226 -12.772 0.105 1.00 63.21 26 ARG A N 5
ATOM 7970 C CA . ARG A 1 26 ? -1.046 -12.735 -0.756 1.00 72.42 26 ARG A CA 5
ATOM 7971 C C . ARG A 1 26 ? -0.848 -11.350 -1.368 1.00 52.33 26 ARG A C 5
ATOM 7972 O O . ARG A 1 26 ? 0.277 -10.853 -1.443 1.00 53.12 26 ARG A O 5
ATOM 7993 N N . HIS A 1 27 ? -1.942 -10.733 -1.804 1.00 31.33 27 HIS A N 5
ATOM 7994 C CA . HIS A 1 27 ? -1.883 -9.392 -2.382 1.00 33.43 27 HIS A CA 5
ATOM 7995 C C . HIS A 1 27 ? -1.377 -8.378 -1.365 1.00 1.23 27 HIS A C 5
ATOM 7996 O O . HIS A 1 27 ? -0.497 -7.574 -1.668 1.00 2.22 27 HIS A O 5
ATOM 8010 N N . TYR A 1 28 ? -1.927 -8.424 -0.156 1.00 12.15 28 TYR A N 5
ATOM 8011 C CA . TYR A 1 28 ? -1.495 -7.520 0.902 1.00 72.31 28 TYR A CA 5
ATOM 8012 C C . TYR A 1 28 ? -0.050 -7.793 1.297 1.00 24.11 28 TYR A C 5
ATOM 8013 O O . TYR A 1 28 ? 0.695 -6.863 1.601 1.00 52.52 28 TYR A O 5
ATOM 8031 N N . GLU A 1 29 ? 0.342 -9.069 1.296 1.00 12.20 29 GLU A N 5
ATOM 8032 C CA . GLU A 1 29 ? 1.739 -9.437 1.505 1.00 42.33 29 GLU A CA 5
ATOM 8033 C C . GLU A 1 29 ? 2.613 -8.743 0.475 1.00 25.50 29 GLU A C 5
ATOM 8034 O O . GLU A 1 29 ? 3.558 -8.039 0.821 1.00 22.24 29 GLU A O 5
ATOM 8046 N N . SER A 1 30 ? 2.264 -8.937 -0.793 1.00 51.12 30 SER A N 5
ATOM 8047 C CA . SER A 1 30 ? 3.002 -8.355 -1.902 1.00 23.13 30 SER A CA 5
ATOM 8048 C C . SER A 1 30 ? 3.110 -6.843 -1.730 1.00 13.35 30 SER A C 5
ATOM 8049 O O . SER A 1 30 ? 4.197 -6.275 -1.834 1.00 23.03 30 SER A O 5
ATOM 8057 N N . ALA A 1 31 ? 1.983 -6.209 -1.435 1.00 43.15 31 ALA A N 5
ATOM 8058 C CA . ALA A 1 31 ? 1.940 -4.773 -1.210 1.00 31.45 31 ALA A CA 5
ATOM 8059 C C . ALA A 1 31 ? 2.899 -4.365 -0.094 1.00 20.30 31 ALA A C 5
ATOM 8060 O O . ALA A 1 31 ? 3.791 -3.547 -0.304 1.00 31.15 31 ALA A O 5
ATOM 8067 N N . TYR A 1 32 ? 2.726 -4.972 1.074 1.00 51.31 32 TYR A N 5
ATOM 8068 C CA . TYR A 1 32 ? 3.531 -4.651 2.250 1.00 24.25 32 TYR A CA 5
ATOM 8069 C C . TYR A 1 32 ? 5.029 -4.836 1.983 1.00 42.03 32 TYR A C 5
ATOM 8070 O O . TYR A 1 32 ? 5.842 -3.981 2.337 1.00 62.11 32 TYR A O 5
ATOM 8088 N N . LYS A 1 33 ? 5.387 -5.941 1.345 1.00 74.32 33 LYS A N 5
ATOM 8089 C CA . LYS A 1 33 ? 6.790 -6.258 1.097 1.00 51.33 33 LYS A CA 5
ATOM 8090 C C . LYS A 1 33 ? 7.399 -5.313 0.085 1.00 45.54 33 LYS A C 5
ATOM 8091 O O . LYS A 1 33 ? 8.561 -4.921 0.211 1.00 31.15 33 LYS A O 5
ATOM 8110 N N . HIS A 1 34 ? 6.622 -4.937 -0.917 1.00 1.12 34 HIS A N 5
ATOM 8111 C CA . HIS A 1 34 ? 7.120 -4.013 -1.908 1.00 53.51 34 HIS A CA 5
ATOM 8112 C C . HIS A 1 34 ? 7.188 -2.604 -1.332 1.00 15.52 34 HIS A C 5
ATOM 8113 O O . HIS A 1 34 ? 8.091 -1.829 -1.659 1.00 1.34 34 HIS A O 5
ATOM 8127 N N . ILE A 1 35 ? 6.232 -2.281 -0.468 1.00 41.31 35 ILE A N 5
ATOM 8128 C CA . ILE A 1 35 ? 6.231 -1.003 0.226 1.00 2.01 35 ILE A CA 5
ATOM 8129 C C . ILE A 1 35 ? 7.459 -0.870 1.114 1.00 33.20 35 ILE A C 5
ATOM 8130 O O . ILE A 1 35 ? 8.183 0.109 1.021 1.00 43.14 35 ILE A O 5
ATOM 8146 N N . LYS A 1 36 ? 7.705 -1.877 1.949 1.00 22.00 36 LYS A N 5
ATOM 8147 C CA . LYS A 1 36 ? 8.821 -1.832 2.891 1.00 43.32 36 LYS A CA 5
ATOM 8148 C C . LYS A 1 36 ? 10.161 -1.803 2.151 1.00 3.32 36 LYS A C 5
ATOM 8149 O O . LYS A 1 36 ? 11.157 -1.316 2.680 1.00 61.01 36 LYS A O 5
ATOM 8168 N N . ASP A 1 37 ? 10.179 -2.345 0.938 1.00 72.23 37 ASP A N 5
ATOM 8169 C CA . ASP A 1 37 ? 11.373 -2.315 0.092 1.00 34.24 37 ASP A CA 5
ATOM 8170 C C . ASP A 1 37 ? 11.633 -0.912 -0.452 1.00 0.52 37 ASP A C 5
ATOM 8171 O O . ASP A 1 37 ? 12.746 -0.394 -0.352 1.00 4.22 37 ASP A O 5
ATOM 8180 N N . HIS A 1 38 ? 10.604 -0.296 -1.024 1.00 30.05 38 HIS A N 5
ATOM 8181 C CA . HIS A 1 38 ? 10.746 1.038 -1.606 1.00 25.15 38 HIS A CA 5
ATOM 8182 C C . HIS A 1 38 ? 10.779 2.102 -0.521 1.00 43.24 38 HIS A C 5
ATOM 8183 O O . HIS A 1 38 ? 11.455 3.122 -0.656 1.00 5.41 38 HIS A O 5
ATOM 8198 N N . PHE A 1 39 ? 10.045 1.858 0.548 1.00 15.44 39 PHE A N 5
ATOM 8199 C CA . PHE A 1 39 ? 9.998 2.764 1.681 1.00 4.23 39 PHE A CA 5
ATOM 8200 C C . PHE A 1 39 ? 10.450 2.028 2.936 1.00 51.34 39 PHE A C 5
ATOM 8201 O O . PHE A 1 39 ? 9.652 1.383 3.614 1.00 24.10 39 PHE A O 5
ATOM 8218 N N . ARG A 1 40 ? 11.739 2.119 3.221 1.00 62.30 40 ARG A N 5
ATOM 8219 C CA . ARG A 1 40 ? 12.351 1.355 4.304 1.00 12.13 40 ARG A CA 5
ATOM 8220 C C . ARG A 1 40 ? 11.954 1.899 5.675 1.00 53.43 40 ARG A C 5
ATOM 8221 O O . ARG A 1 40 ? 11.472 1.154 6.530 1.00 64.03 40 ARG A O 5
ATOM 8242 N N . HIS A 1 41 ? 12.172 3.190 5.889 1.00 3.33 41 HIS A N 5
ATOM 8243 C CA . HIS A 1 41 ? 11.820 3.833 7.152 1.00 24.02 41 HIS A CA 5
ATOM 8244 C C . HIS A 1 41 ? 11.018 5.098 6.892 1.00 50.22 41 HIS A C 5
ATOM 8245 O O . HIS A 1 41 ? 10.964 6.005 7.723 1.00 22.21 41 HIS A O 5
ATOM 8260 N N . LYS A 1 42 ? 10.387 5.136 5.731 1.00 24.23 42 LYS A N 5
ATOM 8261 C CA . LYS A 1 42 ? 9.564 6.265 5.334 1.00 71.40 42 LYS A CA 5
ATOM 8262 C C . LYS A 1 42 ? 8.347 6.356 6.242 1.00 34.41 42 LYS A C 5
ATOM 8263 O O . LYS A 1 42 ? 7.653 5.360 6.457 1.00 12.33 42 LYS A O 5
ATOM 8282 N N . LEU A 1 43 ? 8.102 7.535 6.791 1.00 63.13 43 LEU A N 5
ATOM 8283 C CA . LEU A 1 43 ? 6.949 7.744 7.653 1.00 4.44 43 LEU A CA 5
ATOM 8284 C C . LEU A 1 43 ? 5.661 7.720 6.839 1.00 22.05 43 LEU A C 5
ATOM 8285 O O . LEU A 1 43 ? 5.677 7.945 5.629 1.00 65.40 43 LEU A O 5
ATOM 8301 N N . LEU A 1 44 ? 4.551 7.468 7.520 1.00 42.40 44 LEU A N 5
ATOM 8302 C CA . LEU A 1 44 ? 3.246 7.359 6.877 1.00 12.34 44 LEU A CA 5
ATOM 8303 C C . LEU A 1 44 ? 2.911 8.648 6.133 1.00 23.54 44 LEU A C 5
ATOM 8304 O O . LEU A 1 44 ? 2.327 8.629 5.055 1.00 43.43 44 LEU A O 5
ATOM 8320 N N . LYS A 1 45 ? 3.324 9.766 6.702 1.00 14.22 45 LYS A N 5
ATOM 8321 C CA . LYS A 1 45 ? 3.013 11.062 6.128 1.00 52.02 45 LYS A CA 5
ATOM 8322 C C . LYS A 1 45 ? 4.180 11.601 5.307 1.00 75.44 45 LYS A C 5
ATOM 8323 O O . LYS A 1 45 ? 4.142 12.741 4.850 1.00 54.03 45 LYS A O 5
ATOM 8342 N N . ASP A 1 46 ? 5.210 10.783 5.107 1.00 24.12 46 ASP A N 5
ATOM 8343 C CA . ASP A 1 46 ? 6.408 11.237 4.404 1.00 44.50 46 ASP A CA 5
ATOM 8344 C C . ASP A 1 46 ? 6.394 10.767 2.955 1.00 60.13 46 ASP A C 5
ATOM 8345 O O . ASP A 1 46 ? 7.311 11.055 2.190 1.00 30.10 46 ASP A O 5
ATOM 8354 N N . ILE A 1 47 ? 5.350 10.042 2.582 1.00 33.53 47 ILE A N 5
ATOM 8355 C CA . ILE A 1 47 ? 5.222 9.547 1.221 1.00 72.01 47 ILE A CA 5
ATOM 8356 C C . ILE A 1 47 ? 4.824 10.687 0.293 1.00 3.14 47 ILE A C 5
ATOM 8357 O O . ILE A 1 47 ? 3.743 11.270 0.431 1.00 10.42 47 ILE A O 5
ATOM 8373 N N . LYS A 1 48 ? 5.709 11.023 -0.632 1.00 74.01 48 LYS A N 5
ATOM 8374 C CA . LYS A 1 48 ? 5.459 12.106 -1.567 1.00 12.55 48 LYS A CA 5
ATOM 8375 C C . LYS A 1 48 ? 4.695 11.605 -2.785 1.00 73.41 48 LYS A C 5
ATOM 8376 O O . LYS A 1 48 ? 4.492 10.402 -2.955 1.00 51.35 48 LYS A O 5
ATOM 8395 N N . ARG A 1 49 ? 4.295 12.536 -3.638 1.00 2.21 49 ARG A N 5
ATOM 8396 C CA . ARG A 1 49 ? 3.515 12.222 -4.826 1.00 72.34 49 ARG A CA 5
ATOM 8397 C C . ARG A 1 49 ? 4.354 11.459 -5.842 1.00 44.35 49 ARG A C 5
ATOM 8398 O O . ARG A 1 49 ? 3.937 10.423 -6.355 1.00 0.33 49 ARG A O 5
ATOM 8419 N N . THR A 1 50 ? 5.540 11.976 -6.123 1.00 63.44 50 THR A N 5
ATOM 8420 C CA . THR A 1 50 ? 6.409 11.382 -7.122 1.00 23.52 50 THR A CA 5
ATOM 8421 C C . THR A 1 50 ? 6.991 10.054 -6.647 1.00 10.31 50 THR A C 5
ATOM 8422 O O . THR A 1 50 ? 7.223 9.153 -7.451 1.00 4.32 50 THR A O 5
ATOM 8433 N N . GLU A 1 51 ? 7.219 9.938 -5.344 1.00 15.35 51 GLU A N 5
ATOM 8434 C CA . GLU A 1 51 ? 7.693 8.689 -4.765 1.00 12.45 51 GLU A CA 5
ATOM 8435 C C . GLU A 1 51 ? 6.642 7.606 -4.959 1.00 13.23 51 GLU A C 5
ATOM 8436 O O . GLU A 1 51 ? 6.944 6.499 -5.402 1.00 75.14 51 GLU A O 5
ATOM 8448 N N . TYR A 1 52 ? 5.404 7.961 -4.638 1.00 63.24 52 TYR A N 5
ATOM 8449 C CA . TYR A 1 52 ? 4.267 7.067 -4.796 1.00 5.52 52 TYR A CA 5
ATOM 8450 C C . TYR A 1 52 ? 4.123 6.650 -6.256 1.00 21.55 52 TYR A C 5
ATOM 8451 O O . TYR A 1 52 ? 3.933 5.472 -6.567 1.00 73.32 52 TYR A O 5
ATOM 8469 N N . GLN A 1 53 ? 4.244 7.627 -7.146 1.00 23.43 53 GLN A N 5
ATOM 8470 C CA . GLN A 1 53 ? 4.162 7.378 -8.576 1.00 34.13 53 GLN A CA 5
ATOM 8471 C C . GLN A 1 53 ? 5.287 6.446 -9.028 1.00 32.54 53 GLN A C 5
ATOM 8472 O O . GLN A 1 53 ? 5.062 5.517 -9.801 1.00 1.23 53 GLN A O 5
ATOM 8486 N N . LYS A 1 54 ? 6.497 6.694 -8.531 1.00 73.41 54 LYS A N 5
ATOM 8487 C CA . LYS A 1 54 ? 7.653 5.868 -8.875 1.00 42.23 54 LYS A CA 5
ATOM 8488 C C . LYS A 1 54 ? 7.457 4.441 -8.378 1.00 62.54 54 LYS A C 5
ATOM 8489 O O . LYS A 1 54 ? 7.807 3.481 -9.064 1.00 54.12 54 LYS A O 5
ATOM 8508 N N . PHE A 1 55 ? 6.888 4.317 -7.184 1.00 41.04 55 PHE A N 5
ATOM 8509 C CA . PHE A 1 55 ? 6.580 3.021 -6.596 1.00 31.34 55 PHE A CA 5
ATOM 8510 C C . PHE A 1 55 ? 5.632 2.234 -7.497 1.00 53.40 55 PHE A C 5
ATOM 8511 O O . PHE A 1 55 ? 5.863 1.055 -7.772 1.00 13.41 55 PHE A O 5
ATOM 8528 N N . LEU A 1 56 ? 4.580 2.897 -7.961 1.00 50.30 56 LEU A N 5
ATOM 8529 C CA . LEU A 1 56 ? 3.607 2.274 -8.852 1.00 53.30 56 LEU A CA 5
ATOM 8530 C C . LEU A 1 56 ? 4.256 1.894 -10.178 1.00 14.34 56 LEU A C 5
ATOM 8531 O O . LEU A 1 56 ? 4.039 0.799 -10.693 1.00 1.23 56 LEU A O 5
ATOM 8547 N N . ASN A 1 57 ? 5.064 2.798 -10.715 1.00 10.32 57 ASN A N 5
ATOM 8548 C CA . ASN A 1 57 ? 5.744 2.570 -11.987 1.00 53.21 57 ASN A CA 5
ATOM 8549 C C . ASN A 1 57 ? 6.646 1.344 -11.921 1.00 54.13 57 ASN A C 5
ATOM 8550 O O . ASN A 1 57 ? 6.620 0.501 -12.815 1.00 42.44 57 ASN A O 5
ATOM 8561 N N . GLU A 1 58 ? 7.428 1.234 -10.852 1.00 74.45 58 GLU A N 5
ATOM 8562 C CA . GLU A 1 58 ? 8.348 0.111 -10.693 1.00 33.13 58 GLU A CA 5
ATOM 8563 C C . GLU A 1 58 ? 7.593 -1.177 -10.365 1.00 23.22 58 GLU A C 5
ATOM 8564 O O . GLU A 1 58 ? 8.084 -2.278 -10.618 1.00 33.11 58 GLU A O 5
ATOM 8576 N N . TYR A 1 59 ? 6.401 -1.035 -9.803 1.00 73.44 59 TYR A N 5
ATOM 8577 C CA . TYR A 1 59 ? 5.571 -2.186 -9.477 1.00 61.54 59 TYR A CA 5
ATOM 8578 C C . TYR A 1 59 ? 4.905 -2.728 -10.738 1.00 40.53 59 TYR A C 5
ATOM 8579 O O . TYR A 1 59 ? 4.803 -3.943 -10.929 1.00 53.24 59 TYR A O 5
ATOM 8597 N N . GLY A 1 60 ? 4.478 -1.816 -11.604 1.00 61.43 60 GLY A N 5
ATOM 8598 C CA . GLY A 1 60 ? 3.800 -2.199 -12.828 1.00 21.43 60 GLY A CA 5
ATOM 8599 C C . GLY A 1 60 ? 4.754 -2.671 -13.908 1.00 73.41 60 GLY A C 5
ATOM 8600 O O . GLY A 1 60 ? 4.338 -2.960 -15.029 1.00 74.14 60 GLY A O 5
ATOM 8604 N N . LEU A 1 61 ? 6.037 -2.737 -13.580 1.00 42.23 61 LEU A N 5
ATOM 8605 C CA . LEU A 1 61 ? 7.038 -3.251 -14.506 1.00 32.43 61 LEU A CA 5
ATOM 8606 C C . LEU A 1 61 ? 7.136 -4.765 -14.395 1.00 10.20 61 LEU A C 5
ATOM 8607 O O . LEU A 1 61 ? 7.664 -5.428 -15.286 1.00 33.00 61 LEU A O 5
ATOM 8623 N N . THR A 1 62 ? 6.627 -5.311 -13.298 1.00 10.14 62 THR A N 5
ATOM 8624 C CA . THR A 1 62 ? 6.718 -6.743 -13.047 1.00 2.21 62 THR A CA 5
ATOM 8625 C C . THR A 1 62 ? 5.358 -7.342 -12.695 1.00 54.44 62 THR A C 5
ATOM 8626 O O . THR A 1 62 ? 5.260 -8.514 -12.324 1.00 11.31 62 THR A O 5
ATOM 8637 N N . HIS A 1 63 ? 4.308 -6.539 -12.814 1.00 13.32 63 HIS A N 5
ATOM 8638 C CA . HIS A 1 63 ? 2.972 -6.978 -12.427 1.00 3.42 63 HIS A CA 5
ATOM 8639 C C . HIS A 1 63 ? 1.934 -6.545 -13.451 1.00 73.43 63 HIS A C 5
ATOM 8640 O O . HIS A 1 63 ? 2.105 -5.532 -14.131 1.00 53.32 63 HIS A O 5
ATOM 8655 N N . SER A 1 64 ? 0.860 -7.316 -13.552 1.00 13.21 64 SER A N 5
ATOM 8656 C CA . SER A 1 64 ? -0.227 -7.003 -14.469 1.00 14.44 64 SER A CA 5
ATOM 8657 C C . SER A 1 64 ? -1.053 -5.820 -13.953 1.00 41.34 64 SER A C 5
ATOM 8658 O O . SER A 1 64 ? -0.923 -5.415 -12.792 1.00 12.43 64 SER A O 5
ATOM 8666 N N . TYR A 1 65 ? -1.919 -5.288 -14.814 1.00 53.31 65 TYR A N 5
ATOM 8667 C CA . TYR A 1 65 ? -2.658 -4.065 -14.514 1.00 21.04 65 TYR A CA 5
ATOM 8668 C C . TYR A 1 65 ? -3.603 -4.234 -13.325 1.00 74.41 65 TYR A C 5
ATOM 8669 O O . TYR A 1 65 ? -3.674 -3.366 -12.459 1.00 40.10 65 TYR A O 5
ATOM 8687 N N . GLU A 1 66 ? -4.336 -5.334 -13.273 1.00 55.44 66 GLU A N 5
ATOM 8688 C CA . GLU A 1 66 ? -5.271 -5.545 -12.174 1.00 55.11 66 GLU A CA 5
ATOM 8689 C C . GLU A 1 66 ? -4.535 -5.700 -10.848 1.00 62.40 66 GLU A C 5
ATOM 8690 O O . GLU A 1 66 ? -5.030 -5.281 -9.805 1.00 75.22 66 GLU A O 5
ATOM 8702 N N . THR A 1 67 ? -3.344 -6.277 -10.896 1.00 73.03 67 THR A N 5
ATOM 8703 C CA . THR A 1 67 ? -2.551 -6.480 -9.696 1.00 51.22 67 THR A CA 5
ATOM 8704 C C . THR A 1 67 ? -2.108 -5.141 -9.096 1.00 5.03 67 THR A C 5
ATOM 8705 O O . THR A 1 67 ? -2.187 -4.938 -7.882 1.00 24.30 67 THR A O 5
ATOM 8716 N N . ILE A 1 68 ? -1.670 -4.215 -9.948 1.00 1.42 68 ILE A N 5
ATOM 8717 C CA . ILE A 1 68 ? -1.276 -2.891 -9.479 1.00 24.42 68 ILE A CA 5
ATOM 8718 C C . ILE A 1 68 ? -2.509 -2.109 -9.018 1.00 10.33 68 ILE A C 5
ATOM 8719 O O . ILE A 1 68 ? -2.433 -1.301 -8.090 1.00 5.25 68 ILE A O 5
ATOM 8735 N N . ARG A 1 69 ? -3.648 -2.353 -9.673 1.00 54.33 69 ARG A N 5
ATOM 8736 C CA . ARG A 1 69 ? -4.913 -1.755 -9.253 1.00 43.42 69 ARG A CA 5
ATOM 8737 C C . ARG A 1 69 ? -5.229 -2.115 -7.808 1.00 72.14 69 ARG A C 5
ATOM 8738 O O . ARG A 1 69 ? -5.566 -1.241 -7.006 1.00 44.15 69 ARG A O 5
ATOM 8759 N N . LYS A 1 70 ? -5.127 -3.404 -7.484 1.00 43.41 70 LYS A N 5
ATOM 8760 C CA . LYS A 1 70 ? -5.335 -3.867 -6.112 1.00 54.23 70 LYS A CA 5
ATOM 8761 C C . LYS A 1 70 ? -4.416 -3.119 -5.154 1.00 71.22 70 LYS A C 5
ATOM 8762 O O . LYS A 1 70 ? -4.863 -2.604 -4.128 1.00 74.10 70 LYS A O 5
ATOM 8781 N N . LEU A 1 71 ? -3.138 -3.046 -5.515 1.00 61.44 71 LEU A N 5
ATOM 8782 C CA . LEU A 1 71 ? -2.136 -2.354 -4.709 1.00 54.14 71 LEU A CA 5
ATOM 8783 C C . LEU A 1 71 ? -2.571 -0.925 -4.382 1.00 13.03 71 LEU A C 5
ATOM 8784 O O . LEU A 1 71 ? -2.653 -0.544 -3.213 1.00 32.10 71 LEU A O 5
ATOM 8800 N N . ASN A 1 72 ? -2.854 -0.149 -5.424 1.00 13.35 72 ASN A N 5
ATOM 8801 C CA . ASN A 1 72 ? -3.257 1.249 -5.268 1.00 43.34 72 ASN A CA 5
ATOM 8802 C C . ASN A 1 72 ? -4.501 1.362 -4.392 1.00 43.32 72 ASN A C 5
ATOM 8803 O O . ASN A 1 72 ? -4.615 2.266 -3.564 1.00 40.13 72 ASN A O 5
ATOM 8814 N N . SER A 1 73 ? -5.420 0.421 -4.573 1.00 1.33 73 SER A N 5
ATOM 8815 C CA . SER A 1 73 ? -6.667 0.408 -3.820 1.00 10.23 73 SER A CA 5
ATOM 8816 C C . SER A 1 73 ? -6.408 0.282 -2.317 1.00 15.43 73 SER A C 5
ATOM 8817 O O . SER A 1 73 ? -7.050 0.961 -1.513 1.00 32.34 73 SER A O 5
ATOM 8825 N N . TYR A 1 74 ? -5.459 -0.576 -1.948 1.00 70.52 74 TYR A N 5
ATOM 8826 C CA . TYR A 1 74 ? -5.150 -0.817 -0.541 1.00 13.51 74 TYR A CA 5
ATOM 8827 C C . TYR A 1 74 ? -4.528 0.421 0.091 1.00 34.21 74 TYR A C 5
ATOM 8828 O O . TYR A 1 74 ? -4.948 0.864 1.160 1.00 54.10 74 TYR A O 5
ATOM 8846 N N . ILE A 1 75 ? -3.532 0.974 -0.587 1.00 11.11 75 ILE A N 5
ATOM 8847 C CA . ILE A 1 75 ? -2.790 2.113 -0.070 1.00 44.14 75 ILE A CA 5
ATOM 8848 C C . ILE A 1 75 ? -3.696 3.333 0.085 1.00 10.14 75 ILE A C 5
ATOM 8849 O O . ILE A 1 75 ? -3.685 3.999 1.121 1.00 40.51 75 ILE A O 5
ATOM 8865 N N . ARG A 1 76 ? -4.498 3.603 -0.939 1.00 52.43 76 ARG A N 5
ATOM 8866 C CA . ARG A 1 76 ? -5.418 4.733 -0.908 1.00 65.13 76 ARG A CA 5
ATOM 8867 C C . ARG A 1 76 ? -6.440 4.571 0.219 1.00 15.21 76 ARG A C 5
ATOM 8868 O O . ARG A 1 76 ? -6.831 5.548 0.862 1.00 41.10 76 ARG A O 5
ATOM 8889 N N . ASN A 1 77 ? -6.857 3.334 0.463 1.00 50.01 77 ASN A N 5
ATOM 8890 C CA . ASN A 1 77 ? -7.821 3.048 1.518 1.00 75.32 77 ASN A CA 5
ATOM 8891 C C . ASN A 1 77 ? -7.170 3.192 2.893 1.00 0.44 77 ASN A C 5
ATOM 8892 O O . ASN A 1 77 ? -7.791 3.693 3.826 1.00 33.14 77 ASN A O 5
ATOM 8903 N N . ALA A 1 78 ? -5.912 2.771 3.004 1.00 32.11 78 ALA A N 5
ATOM 8904 C CA . ALA A 1 78 ? -5.161 2.916 4.250 1.00 53.12 78 ALA A CA 5
ATOM 8905 C C . ALA A 1 78 ? -5.037 4.387 4.632 1.00 64.40 78 ALA A C 5
ATOM 8906 O O . ALA A 1 78 ? -5.284 4.777 5.780 1.00 31.41 78 ALA A O 5
ATOM 8913 N N . PHE A 1 79 ? -4.658 5.202 3.656 1.00 10.43 79 PHE A N 5
ATOM 8914 C CA . PHE A 1 79 ? -4.573 6.639 3.853 1.00 44.14 79 PHE A CA 5
ATOM 8915 C C . PHE A 1 79 ? -5.945 7.231 4.132 1.00 43.31 79 PHE A C 5
ATOM 8916 O O . PHE A 1 79 ? -6.062 8.226 4.837 1.00 42.20 79 PHE A O 5
ATOM 8933 N N . ASP A 1 80 ? -6.978 6.623 3.563 1.00 63.24 80 ASP A N 5
ATOM 8934 C CA . ASP A 1 80 ? -8.344 7.102 3.746 1.00 44.25 80 ASP A CA 5
ATOM 8935 C C . ASP A 1 80 ? -8.752 7.033 5.217 1.00 50.32 80 ASP A C 5
ATOM 8936 O O . ASP A 1 80 ? -9.308 7.991 5.759 1.00 21.31 80 ASP A O 5
ATOM 8945 N N . ASP A 1 81 ? -8.461 5.905 5.863 1.00 71.50 81 ASP A N 5
ATOM 8946 C CA . ASP A 1 81 ? -8.714 5.755 7.299 1.00 65.33 81 ASP A CA 5
ATOM 8947 C C . ASP A 1 81 ? -7.937 6.805 8.087 1.00 73.43 81 ASP A C 5
ATOM 8948 O O . ASP A 1 81 ? -8.448 7.390 9.044 1.00 2.31 81 ASP A O 5
ATOM 8957 N N . ALA A 1 82 ? -6.700 7.045 7.668 1.00 21.42 82 ALA A N 5
ATOM 8958 C CA . ALA A 1 82 ? -5.842 8.026 8.320 1.00 24.24 82 ALA A CA 5
ATOM 8959 C C . ALA A 1 82 ? -6.364 9.454 8.129 1.00 54.40 82 ALA A C 5
ATOM 8960 O O . ALA A 1 82 ? -6.525 10.204 9.093 1.00 41.03 82 ALA A O 5
ATOM 8967 N N . ILE A 1 83 ? -6.639 9.822 6.883 1.00 63.21 83 ILE A N 5
ATOM 8968 C CA . ILE A 1 83 ? -7.036 11.186 6.547 1.00 72.44 83 ILE A CA 5
ATOM 8969 C C . ILE A 1 83 ? -8.396 11.539 7.146 1.00 22.20 83 ILE A C 5
ATOM 8970 O O . ILE A 1 83 ? -8.634 12.686 7.522 1.00 41.22 83 ILE A O 5
ATOM 8986 N N . HIS A 1 84 ? -9.277 10.548 7.258 1.00 33.24 84 HIS A N 5
ATOM 8987 C CA . HIS A 1 84 ? -10.618 10.770 7.797 1.00 34.41 84 HIS A CA 5
ATOM 8988 C C . HIS A 1 84 ? -10.576 11.165 9.269 1.00 14.44 84 HIS A C 5
ATOM 8989 O O . HIS A 1 84 ? -11.572 11.638 9.821 1.00 65.03 84 HIS A O 5
ATOM 9004 N N . GLU A 1 85 ? -9.431 10.971 9.905 1.00 54.21 85 GLU A N 5
ATOM 9005 C CA . GLU A 1 85 ? -9.273 11.360 11.298 1.00 74.03 85 GLU A CA 5
ATOM 9006 C C . GLU A 1 85 ? -8.285 12.517 11.423 1.00 25.25 85 GLU A C 5
ATOM 9007 O O . GLU A 1 85 ? -8.436 13.390 12.279 1.00 2.33 85 GLU A O 5
ATOM 9019 N N . GLY A 1 86 ? -7.286 12.524 10.553 1.00 64.12 86 GLY A N 5
ATOM 9020 C CA . GLY A 1 86 ? -6.238 13.525 10.621 1.00 45.04 86 GLY A CA 5
ATOM 9021 C C . GLY A 1 86 ? -4.921 12.910 11.041 1.00 63.03 86 GLY A C 5
ATOM 9022 O O . GLY A 1 86 ? -4.029 13.592 11.548 1.00 41.51 86 GLY A O 5
ATOM 9026 N N . TYR A 1 87 ? -4.812 11.605 10.827 1.00 41.21 87 TYR A N 5
ATOM 9027 C CA . TYR A 1 87 ? -3.628 10.846 11.197 1.00 41.33 87 TYR A CA 5
ATOM 9028 C C . TYR A 1 87 ? -2.459 11.199 10.278 1.00 23.55 87 TYR A C 5
ATOM 9029 O O . TYR A 1 87 ? -1.297 11.168 10.686 1.00 21.25 87 TYR A O 5
ATOM 9047 N N . VAL A 1 88 ? -2.784 11.552 9.041 1.00 53.01 88 VAL A N 5
ATOM 9048 C CA . VAL A 1 88 ? -1.777 11.905 8.054 1.00 53.45 88 VAL A CA 5
ATOM 9049 C C . VAL A 1 88 ? -1.914 13.377 7.654 1.00 52.13 88 VAL A C 5
ATOM 9050 O O . VAL A 1 88 ? -2.982 13.973 7.808 1.00 11.41 88 VAL A O 5
ATOM 9063 N N . ILE A 1 89 ? -0.827 13.962 7.166 1.00 11.35 89 ILE A N 5
ATOM 9064 C CA . ILE A 1 89 ? -0.831 15.355 6.740 1.00 52.43 89 ILE A CA 5
ATOM 9065 C C . ILE A 1 89 ? -1.455 15.494 5.354 1.00 11.42 89 ILE A C 5
ATOM 9066 O O . ILE A 1 89 ? -2.481 16.159 5.180 1.00 34.31 89 ILE A O 5
ATOM 9082 N N . LYS A 1 90 ? -0.832 14.857 4.372 1.00 61.05 90 LYS A N 5
ATOM 9083 C CA . LYS A 1 90 ? -1.299 14.932 2.998 1.00 3.31 90 LYS A CA 5
ATOM 9084 C C . LYS A 1 90 ? -1.041 13.615 2.280 1.00 13.20 90 LYS A C 5
ATOM 9085 O O . LYS A 1 90 ? 0.046 13.037 2.389 1.00 65.42 90 LYS A O 5
ATOM 9104 N N . ASN A 1 91 ? -2.045 13.154 1.554 1.00 12.33 91 ASN A N 5
ATOM 9105 C CA . ASN A 1 91 ? -1.981 11.880 0.855 1.00 71.52 91 ASN A CA 5
ATOM 9106 C C . ASN A 1 91 ? -1.124 11.989 -0.404 1.00 54.10 91 ASN A C 5
ATOM 9107 O O . ASN A 1 91 ? -1.142 13.002 -1.100 1.00 21.44 91 ASN A O 5
ATOM 9118 N N . PRO A 1 92 ? -0.342 10.944 -0.701 1.00 32.22 92 PRO A N 5
ATOM 9119 C CA . PRO A 1 92 ? 0.485 10.888 -1.904 1.00 72.55 92 PRO A CA 5
ATOM 9120 C C . PRO A 1 92 ? -0.278 10.346 -3.109 1.00 10.11 92 PRO A C 5
ATOM 9121 O O . PRO A 1 92 ? 0.284 10.188 -4.191 1.00 74.15 92 PRO A O 5
ATOM 9132 N N . THR A 1 93 ? -1.568 10.099 -2.918 1.00 25.21 93 THR A N 5
ATOM 9133 C CA . THR A 1 93 ? -2.396 9.450 -3.926 1.00 31.33 93 THR A CA 5
ATOM 9134 C C . THR A 1 93 ? -2.766 10.394 -5.071 1.00 24.43 93 THR A C 5
ATOM 9135 O O . THR A 1 93 ? -3.595 10.056 -5.914 1.00 71.45 93 THR A O 5
ATOM 9146 N N . TYR A 1 94 ? -2.159 11.577 -5.091 1.00 75.32 94 TYR A N 5
ATOM 9147 C CA . TYR A 1 94 ? -2.365 12.521 -6.180 1.00 31.34 94 TYR A CA 5
ATOM 9148 C C . TYR A 1 94 ? -1.893 11.906 -7.494 1.00 13.20 94 TYR A C 5
ATOM 9149 O O . TYR A 1 94 ? -2.653 11.804 -8.456 1.00 21.35 94 TYR A O 5
ATOM 9167 N N . LYS A 1 95 ? -0.635 11.485 -7.522 1.00 51.42 95 LYS A N 5
ATOM 9168 C CA . LYS A 1 95 ? -0.098 10.781 -8.671 1.00 0.10 95 LYS A CA 5
ATOM 9169 C C . LYS A 1 95 ? -0.246 9.280 -8.476 1.00 22.30 95 LYS A C 5
ATOM 9170 O O . LYS A 1 95 ? 0.704 8.586 -8.117 1.00 41.21 95 LYS A O 5
ATOM 9189 N N . ALA A 1 96 ? -1.463 8.801 -8.678 1.00 31.45 96 ALA A N 5
ATOM 9190 C CA . ALA A 1 96 ? -1.770 7.387 -8.535 1.00 0.33 96 ALA A CA 5
ATOM 9191 C C . ALA A 1 96 ? -1.963 6.751 -9.905 1.00 30.42 96 ALA A C 5
ATOM 9192 O O . ALA A 1 96 ? -2.769 5.832 -10.075 1.00 34.14 96 ALA A O 5
ATOM 9199 N N . GLU A 1 97 ? -1.215 7.246 -10.881 1.00 54.31 97 GLU A N 5
ATOM 9200 C CA . GLU A 1 97 ? -1.307 6.753 -12.245 1.00 62.42 97 GLU A CA 5
ATOM 9201 C C . GLU A 1 97 ? -0.767 5.332 -12.330 1.00 54.23 97 GLU A C 5
ATOM 9202 O O . GLU A 1 97 ? 0.421 5.093 -12.117 1.00 11.41 97 GLU A O 5
ATOM 9214 N N . LEU A 1 98 ? -1.641 4.394 -12.637 1.00 40.22 98 LEU A N 5
ATOM 9215 C CA . LEU A 1 98 ? -1.262 2.995 -12.714 1.00 41.11 98 LEU A CA 5
ATOM 9216 C C . LEU A 1 98 ? -0.567 2.698 -14.038 1.00 42.14 98 LEU A C 5
ATOM 9217 O O . LEU A 1 98 ? -1.217 2.477 -15.057 1.00 52.32 98 LEU A O 5
ATOM 9233 N N . HIS A 1 99 ? 0.758 2.720 -14.019 1.00 14.15 99 HIS A N 5
ATOM 9234 C CA . HIS A 1 99 ? 1.538 2.477 -15.224 1.00 15.41 99 HIS A CA 5
ATOM 9235 C C . HIS A 1 99 ? 2.090 1.057 -15.240 1.00 73.04 99 HIS A C 5
ATOM 9236 O O . HIS A 1 99 ? 3.172 0.794 -14.720 1.00 35.33 99 HIS A O 5
ATOM 9251 N N . ALA A 1 100 ? 1.326 0.142 -15.820 1.00 22.42 100 ALA A N 5
ATOM 9252 C CA . ALA A 1 100 ? 1.767 -1.236 -15.968 1.00 33.10 100 ALA A CA 5
ATOM 9253 C C . ALA A 1 100 ? 2.450 -1.417 -17.318 1.00 2.41 100 ALA A C 5
ATOM 9254 O O . ALA A 1 100 ? 1.798 -1.680 -18.329 1.00 44.34 100 ALA A O 5
ATOM 9261 N N . SER A 1 101 ? 3.767 -1.269 -17.325 1.00 70.32 101 SER A N 5
ATOM 9262 C CA . SER A 1 101 ? 4.530 -1.276 -18.564 1.00 41.03 101 SER A CA 5
ATOM 9263 C C . SER A 1 101 ? 4.889 -2.699 -18.990 1.00 64.31 101 SER A C 5
ATOM 9264 O O . SER A 1 101 ? 5.679 -2.900 -19.915 1.00 42.33 101 SER A O 5
ATOM 9272 N N . VAL A 1 102 ? 4.314 -3.684 -18.309 1.00 23.24 102 VAL A N 5
ATOM 9273 C CA . VAL A 1 102 ? 4.466 -5.075 -18.713 1.00 60.44 102 VAL A CA 5
ATOM 9274 C C . VAL A 1 102 ? 3.842 -5.279 -20.089 1.00 74.24 102 VAL A C 5
ATOM 9275 O O . VAL A 1 102 ? 4.379 -5.994 -20.937 1.00 40.10 102 VAL A O 5
ATOM 9288 N N . LEU A 1 103 ? 2.715 -4.618 -20.308 1.00 70.04 103 LEU A N 5
ATOM 9289 C CA . LEU A 1 103 ? 2.036 -4.666 -21.589 1.00 73.34 103 LEU A CA 5
ATOM 9290 C C . LEU A 1 103 ? 2.703 -3.709 -22.567 1.00 2.12 103 LEU A C 5
ATOM 9291 O O . LEU A 1 103 ? 2.425 -2.513 -22.562 1.00 61.45 103 LEU A O 5
ATOM 9307 N N . GLU A 1 104 ? 3.616 -4.235 -23.370 1.00 73.02 104 GLU A N 5
ATOM 9308 C CA . GLU A 1 104 ? 4.309 -3.431 -24.366 1.00 15.14 104 GLU A CA 5
ATOM 9309 C C . GLU A 1 104 ? 3.380 -3.165 -25.544 1.00 64.20 104 GLU A C 5
ATOM 9310 O O . GLU A 1 104 ? 3.150 -2.016 -25.920 1.00 43.13 104 GLU A O 5
ATOM 9322 N N . HIS A 1 105 ? 2.828 -4.233 -26.100 1.00 33.14 105 HIS A N 5
ATOM 9323 C CA . HIS A 1 105 ? 1.893 -4.127 -27.209 1.00 64.32 105 HIS A CA 5
ATOM 9324 C C . HIS A 1 105 ? 0.625 -4.904 -26.898 1.00 52.44 105 HIS A C 5
ATOM 9325 O O . HIS A 1 105 ? 0.614 -5.761 -26.014 1.00 35.42 105 HIS A O 5
ATOM 9340 N N . HIS A 1 106 ? -0.436 -4.607 -27.624 1.00 63.14 106 HIS A N 5
ATOM 9341 C CA . HIS A 1 106 ? -1.727 -5.229 -27.381 1.00 65.32 106 HIS A CA 5
ATOM 9342 C C . HIS A 1 106 ? -1.996 -6.319 -28.405 1.00 22.34 106 HIS A C 5
ATOM 9343 O O . HIS A 1 106 ? -1.498 -6.261 -29.531 1.00 70.43 106 HIS A O 5
ATOM 9358 N N . HIS A 1 107 ? -2.775 -7.317 -28.008 1.00 72.42 107 HIS A N 5
ATOM 9359 C CA . HIS A 1 107 ? -3.195 -8.371 -28.924 1.00 34.44 107 HIS A CA 5
ATOM 9360 C C . HIS A 1 107 ? -4.184 -7.811 -29.932 1.00 43.51 107 HIS A C 5
ATOM 9361 O O . HIS A 1 107 ? -5.294 -7.419 -29.570 1.00 15.10 107 HIS A O 5
ATOM 9376 N N . HIS A 1 108 ? -3.775 -7.761 -31.192 1.00 25.12 108 HIS A N 5
ATOM 9377 C CA . HIS A 1 108 ? -4.632 -7.240 -32.248 1.00 33.04 108 HIS A CA 5
ATOM 9378 C C . HIS A 1 108 ? -5.805 -8.183 -32.479 1.00 54.00 108 HIS A C 5
ATOM 9379 O O . HIS A 1 108 ? -6.924 -7.753 -32.764 1.00 22.31 108 HIS A O 5
ATOM 9394 N N . HIS A 1 109 ? -5.533 -9.471 -32.336 1.00 21.12 109 HIS A N 5
ATOM 9395 C CA . HIS A 1 109 ? -6.559 -10.505 -32.398 1.00 44.44 109 HIS A CA 5
ATOM 9396 C C . HIS A 1 109 ? -5.993 -11.793 -31.822 1.00 32.31 109 HIS A C 5
ATOM 9397 O O . HIS A 1 109 ? -4.777 -11.976 -31.804 1.00 21.34 109 HIS A O 5
ATOM 9412 N N . HIS A 1 110 ? -6.858 -12.671 -31.346 1.00 22.32 110 HIS A N 5
ATOM 9413 C CA . HIS A 1 110 ? -6.409 -13.944 -30.801 1.00 32.24 110 HIS A CA 5
ATOM 9414 C C . HIS A 1 110 ? -6.311 -14.986 -31.914 1.00 3.40 110 HIS A C 5
ATOM 9415 O O . HIS A 1 110 ? -5.183 -15.422 -32.220 1.00 37.23 110 HIS A O 5
ATOM 9431 N N . MET A 1 1 ? 4.617 9.585 14.805 1.00 42.14 1 MET A N 6
ATOM 9432 C CA . MET A 1 1 ? 5.165 9.555 13.428 1.00 43.34 1 MET A CA 6
ATOM 9433 C C . MET A 1 1 ? 5.508 8.122 13.042 1.00 42.51 1 MET A C 6
ATOM 9434 O O . MET A 1 1 ? 6.538 7.587 13.449 1.00 44.32 1 MET A O 6
ATOM 9450 N N . ILE A 1 2 ? 4.633 7.504 12.261 1.00 10.44 2 ILE A N 6
ATOM 9451 C CA . ILE A 1 2 ? 4.760 6.091 11.936 1.00 0.31 2 ILE A CA 6
ATOM 9452 C C . ILE A 1 2 ? 5.294 5.894 10.518 1.00 32.02 2 ILE A C 6
ATOM 9453 O O . ILE A 1 2 ? 5.087 6.734 9.637 1.00 64.43 2 ILE A O 6
ATOM 9469 N N . THR A 1 3 ? 5.998 4.793 10.312 1.00 53.22 3 THR A N 6
ATOM 9470 C CA . THR A 1 3 ? 6.466 4.417 8.994 1.00 55.01 3 THR A CA 6
ATOM 9471 C C . THR A 1 3 ? 5.310 3.893 8.143 1.00 74.34 3 THR A C 6
ATOM 9472 O O . THR A 1 3 ? 4.371 3.283 8.662 1.00 3.22 3 THR A O 6
ATOM 9483 N N . PHE A 1 4 ? 5.381 4.145 6.843 1.00 23.12 4 PHE A N 6
ATOM 9484 C CA . PHE A 1 4 ? 4.306 3.797 5.922 1.00 54.53 4 PHE A CA 6
ATOM 9485 C C . PHE A 1 4 ? 4.030 2.296 5.917 1.00 12.24 4 PHE A C 6
ATOM 9486 O O . PHE A 1 4 ? 2.875 1.872 5.988 1.00 52.31 4 PHE A O 6
ATOM 9503 N N . ALA A 1 5 ? 5.093 1.501 5.848 1.00 2.32 5 ALA A N 6
ATOM 9504 C CA . ALA A 1 5 ? 4.964 0.048 5.805 1.00 11.11 5 ALA A CA 6
ATOM 9505 C C . ALA A 1 5 ? 4.200 -0.480 7.018 1.00 11.21 5 ALA A C 6
ATOM 9506 O O . ALA A 1 5 ? 3.267 -1.274 6.885 1.00 52.03 5 ALA A O 6
ATOM 9513 N N . ASP A 1 6 ? 4.592 -0.016 8.195 1.00 10.50 6 ASP A N 6
ATOM 9514 C CA . ASP A 1 6 ? 3.991 -0.474 9.442 1.00 1.53 6 ASP A CA 6
ATOM 9515 C C . ASP A 1 6 ? 2.514 -0.121 9.512 1.00 41.23 6 ASP A C 6
ATOM 9516 O O . ASP A 1 6 ? 1.684 -0.962 9.860 1.00 0.33 6 ASP A O 6
ATOM 9525 N N . TYR A 1 7 ? 2.184 1.118 9.168 1.00 53.04 7 TYR A N 6
ATOM 9526 C CA . TYR A 1 7 ? 0.802 1.571 9.226 1.00 31.43 7 TYR A CA 6
ATOM 9527 C C . TYR A 1 7 ? -0.056 0.798 8.233 1.00 1.11 7 TYR A C 6
ATOM 9528 O O . TYR A 1 7 ? -1.197 0.454 8.529 1.00 24.32 7 TYR A O 6
ATOM 9546 N N . PHE A 1 8 ? 0.508 0.520 7.063 1.00 2.52 8 PHE A N 6
ATOM 9547 C CA . PHE A 1 8 ? -0.201 -0.221 6.026 1.00 43.23 8 PHE A CA 6
ATOM 9548 C C . PHE A 1 8 ? -0.578 -1.616 6.519 1.00 4.45 8 PHE A C 6
ATOM 9549 O O . PHE A 1 8 ? -1.716 -2.059 6.344 1.00 12.40 8 PHE A O 6
ATOM 9566 N N . TYR A 1 9 ? 0.370 -2.301 7.150 1.00 54.15 9 TYR A N 6
ATOM 9567 C CA . TYR A 1 9 ? 0.116 -3.645 7.644 1.00 52.31 9 TYR A CA 6
ATOM 9568 C C . TYR A 1 9 ? -0.847 -3.604 8.824 1.00 64.15 9 TYR A C 6
ATOM 9569 O O . TYR A 1 9 ? -1.760 -4.423 8.913 1.00 40.31 9 TYR A O 6
ATOM 9587 N N . GLN A 1 10 ? -0.644 -2.646 9.723 1.00 11.02 10 GLN A N 6
ATOM 9588 C CA . GLN A 1 10 ? -1.504 -2.506 10.894 1.00 21.42 10 GLN A CA 6
ATOM 9589 C C . GLN A 1 10 ? -2.936 -2.209 10.462 1.00 22.31 10 GLN A C 6
ATOM 9590 O O . GLN A 1 10 ? -3.892 -2.738 11.030 1.00 64.41 10 GLN A O 6
ATOM 9604 N N . TRP A 1 11 ? -3.068 -1.369 9.440 1.00 54.30 11 TRP A N 6
ATOM 9605 C CA . TRP A 1 11 ? -4.365 -1.081 8.838 1.00 0.24 11 TRP A CA 6
ATOM 9606 C C . TRP A 1 11 ? -5.008 -2.370 8.336 1.00 11.14 11 TRP A C 6
ATOM 9607 O O . TRP A 1 11 ? -6.153 -2.665 8.661 1.00 43.42 11 TRP A O 6
ATOM 9628 N N . TYR A 1 12 ? -4.247 -3.145 7.572 1.00 20.52 12 TYR A N 6
ATOM 9629 C CA . TYR A 1 12 ? -4.720 -4.421 7.050 1.00 53.00 12 TYR A CA 6
ATOM 9630 C C . TYR A 1 12 ? -5.109 -5.370 8.185 1.00 12.41 12 TYR A C 6
ATOM 9631 O O . TYR A 1 12 ? -6.145 -6.036 8.120 1.00 11.43 12 TYR A O 6
ATOM 9649 N N . GLU A 1 13 ? -4.285 -5.397 9.226 1.00 73.43 13 GLU A N 6
ATOM 9650 C CA . GLU A 1 13 ? -4.489 -6.280 10.370 1.00 50.23 13 GLU A CA 6
ATOM 9651 C C . GLU A 1 13 ? -5.835 -6.013 11.052 1.00 75.31 13 GLU A C 6
ATOM 9652 O O . GLU A 1 13 ? -6.511 -6.939 11.497 1.00 34.22 13 GLU A O 6
ATOM 9664 N N . VAL A 1 14 ? -6.230 -4.751 11.113 1.00 3.33 14 VAL A N 6
ATOM 9665 C CA . VAL A 1 14 ? -7.484 -4.380 11.763 1.00 62.20 14 VAL A CA 6
ATOM 9666 C C . VAL A 1 14 ? -8.645 -4.379 10.767 1.00 41.44 14 VAL A C 6
ATOM 9667 O O . VAL A 1 14 ? -9.813 -4.465 11.150 1.00 42.52 14 VAL A O 6
ATOM 9680 N N . ASN A 1 15 ? -8.322 -4.304 9.487 1.00 73.55 15 ASN A N 6
ATOM 9681 C CA . ASN A 1 15 ? -9.336 -4.036 8.473 1.00 14.34 15 ASN A CA 6
ATOM 9682 C C . ASN A 1 15 ? -9.759 -5.295 7.729 1.00 14.34 15 ASN A C 6
ATOM 9683 O O . ASN A 1 15 ? -10.924 -5.683 7.759 1.00 64.31 15 ASN A O 6
ATOM 9694 N N . LYS A 1 16 ? -8.814 -5.933 7.058 1.00 5.30 16 LYS A N 6
ATOM 9695 C CA . LYS A 1 16 ? -9.144 -7.018 6.140 1.00 50.15 16 LYS A CA 6
ATOM 9696 C C . LYS A 1 16 ? -8.758 -8.381 6.708 1.00 64.21 16 LYS A C 6
ATOM 9697 O O . LYS A 1 16 ? -9.286 -9.405 6.278 1.00 50.22 16 LYS A O 6
ATOM 9716 N N . LEU A 1 17 ? -7.853 -8.374 7.684 1.00 12.35 17 LEU A N 6
ATOM 9717 C CA . LEU A 1 17 ? -7.262 -9.602 8.226 1.00 21.23 17 LEU A CA 6
ATOM 9718 C C . LEU A 1 17 ? -8.301 -10.693 8.534 1.00 1.41 17 LEU A C 6
ATOM 9719 O O . LEU A 1 17 ? -8.182 -11.806 8.027 1.00 63.01 17 LEU A O 6
ATOM 9735 N N . PRO A 1 18 ? -9.330 -10.413 9.364 1.00 10.13 18 PRO A N 6
ATOM 9736 C CA . PRO A 1 18 ? -10.308 -11.428 9.748 1.00 62.22 18 PRO A CA 6
ATOM 9737 C C . PRO A 1 18 ? -11.496 -11.530 8.792 1.00 73.32 18 PRO A C 6
ATOM 9738 O O . PRO A 1 18 ? -12.533 -12.097 9.144 1.00 51.20 18 PRO A O 6
ATOM 9749 N N . HIS A 1 19 ? -11.354 -10.999 7.584 1.00 14.22 19 HIS A N 6
ATOM 9750 C CA . HIS A 1 19 ? -12.476 -10.972 6.645 1.00 33.23 19 HIS A CA 6
ATOM 9751 C C . HIS A 1 19 ? -12.103 -11.532 5.277 1.00 52.11 19 HIS A C 6
ATOM 9752 O O . HIS A 1 19 ? -12.946 -12.109 4.588 1.00 71.14 19 HIS A O 6
ATOM 9766 N N . VAL A 1 20 ? -10.854 -11.355 4.875 1.00 34.23 20 VAL A N 6
ATOM 9767 C CA . VAL A 1 20 ? -10.430 -11.755 3.539 1.00 21.41 20 VAL A CA 6
ATOM 9768 C C . VAL A 1 20 ? -9.901 -13.181 3.518 1.00 32.24 20 VAL A C 6
ATOM 9769 O O . VAL A 1 20 ? -9.524 -13.736 4.551 1.00 14.11 20 VAL A O 6
ATOM 9782 N N . SER A 1 21 ? -9.881 -13.767 2.333 1.00 52.24 21 SER A N 6
ATOM 9783 C CA . SER A 1 21 ? -9.385 -15.118 2.147 1.00 23.40 21 SER A CA 6
ATOM 9784 C C . SER A 1 21 ? -7.878 -15.100 1.900 1.00 20.11 21 SER A C 6
ATOM 9785 O O . SER A 1 21 ? -7.293 -14.029 1.710 1.00 54.54 21 SER A O 6
ATOM 9793 N N . GLU A 1 22 ? -7.262 -16.283 1.890 1.00 61.55 22 GLU A N 6
ATOM 9794 C CA . GLU A 1 22 ? -5.810 -16.405 1.719 1.00 55.51 22 GLU A CA 6
ATOM 9795 C C . GLU A 1 22 ? -5.316 -15.679 0.472 1.00 31.12 22 GLU A C 6
ATOM 9796 O O . GLU A 1 22 ? -4.233 -15.092 0.482 1.00 5.43 22 GLU A O 6
ATOM 9808 N N . SER A 1 23 ? -6.105 -15.716 -0.596 1.00 33.40 23 SER A N 6
ATOM 9809 C CA . SER A 1 23 ? -5.732 -15.052 -1.834 1.00 55.55 23 SER A CA 6
ATOM 9810 C C . SER A 1 23 ? -5.559 -13.553 -1.608 1.00 13.34 23 SER A C 6
ATOM 9811 O O . SER A 1 23 ? -4.524 -12.982 -1.947 1.00 15.12 23 SER A O 6
ATOM 9819 N N . THR A 1 24 ? -6.564 -12.937 -0.999 1.00 4.23 24 THR A N 6
ATOM 9820 C CA . THR A 1 24 ? -6.535 -11.512 -0.726 1.00 74.52 24 THR A CA 6
ATOM 9821 C C . THR A 1 24 ? -5.449 -11.182 0.298 1.00 74.12 24 THR A C 6
ATOM 9822 O O . THR A 1 24 ? -4.775 -10.156 0.194 1.00 74.45 24 THR A O 6
ATOM 9833 N N . LYS A 1 25 ? -5.273 -12.068 1.279 1.00 11.40 25 LYS A N 6
ATOM 9834 C CA . LYS A 1 25 ? -4.231 -11.897 2.287 1.00 3.42 25 LYS A CA 6
ATOM 9835 C C . LYS A 1 25 ? -2.866 -11.790 1.627 1.00 62.33 25 LYS A C 6
ATOM 9836 O O . LYS A 1 25 ? -2.113 -10.849 1.879 1.00 62.23 25 LYS A O 6
ATOM 9855 N N . ARG A 1 26 ? -2.566 -12.753 0.763 1.00 73.11 26 ARG A N 6
ATOM 9856 C CA . ARG A 1 26 ? -1.283 -12.795 0.080 1.00 52.52 26 ARG A CA 6
ATOM 9857 C C . ARG A 1 26 ? -1.088 -11.583 -0.825 1.00 61.10 26 ARG A C 6
ATOM 9858 O O . ARG A 1 26 ? 0.041 -11.155 -1.043 1.00 53.00 26 ARG A O 6
ATOM 9879 N N . HIS A 1 27 ? -2.179 -11.022 -1.341 1.00 4.12 27 HIS A N 6
ATOM 9880 C CA . HIS A 1 27 ? -2.095 -9.775 -2.099 1.00 22.45 27 HIS A CA 6
ATOM 9881 C C . HIS A 1 27 ? -1.547 -8.656 -1.218 1.00 61.14 27 HIS A C 6
ATOM 9882 O O . HIS A 1 27 ? -0.574 -7.991 -1.577 1.00 33.52 27 HIS A O 6
ATOM 9896 N N . TYR A 1 28 ? -2.165 -8.472 -0.054 1.00 14.55 28 TYR A N 6
ATOM 9897 C CA . TYR A 1 28 ? -1.740 -7.443 0.891 1.00 22.33 28 TYR A CA 6
ATOM 9898 C C . TYR A 1 28 ? -0.321 -7.700 1.385 1.00 44.54 28 TYR A C 6
ATOM 9899 O O . TYR A 1 28 ? 0.500 -6.789 1.431 1.00 0.25 28 TYR A O 6
ATOM 9917 N N . GLU A 1 29 ? -0.043 -8.946 1.745 1.00 61.24 29 GLU A N 6
ATOM 9918 C CA . GLU A 1 29 ? 1.260 -9.314 2.284 1.00 52.53 29 GLU A CA 6
ATOM 9919 C C . GLU A 1 29 ? 2.373 -9.115 1.254 1.00 31.52 29 GLU A C 6
ATOM 9920 O O . GLU A 1 29 ? 3.444 -8.608 1.583 1.00 61.44 29 GLU A O 6
ATOM 9932 N N . SER A 1 30 ? 2.122 -9.507 0.013 1.00 31.30 30 SER A N 6
ATOM 9933 C CA . SER A 1 30 ? 3.092 -9.323 -1.062 1.00 62.23 30 SER A CA 6
ATOM 9934 C C . SER A 1 30 ? 3.260 -7.842 -1.382 1.00 62.53 30 SER A C 6
ATOM 9935 O O . SER A 1 30 ? 4.366 -7.378 -1.656 1.00 34.41 30 SER A O 6
ATOM 9943 N N . ALA A 1 31 ? 2.159 -7.099 -1.335 1.00 11.21 31 ALA A N 6
ATOM 9944 C CA . ALA A 1 31 ? 2.214 -5.653 -1.491 1.00 62.34 31 ALA A CA 6
ATOM 9945 C C . ALA A 1 31 ? 3.084 -5.052 -0.398 1.00 4.44 31 ALA A C 6
ATOM 9946 O O . ALA A 1 31 ? 3.907 -4.170 -0.651 1.00 3.54 31 ALA A O 6
ATOM 9953 N N . TYR A 1 32 ? 2.906 -5.566 0.814 1.00 75.22 32 TYR A N 6
ATOM 9954 C CA . TYR A 1 32 ? 3.693 -5.152 1.963 1.00 70.03 32 TYR A CA 6
ATOM 9955 C C . TYR A 1 32 ? 5.177 -5.447 1.743 1.00 25.22 32 TYR A C 6
ATOM 9956 O O . TYR A 1 32 ? 6.028 -4.702 2.215 1.00 10.34 32 TYR A O 6
ATOM 9974 N N . LYS A 1 33 ? 5.485 -6.525 1.021 1.00 41.02 33 LYS A N 6
ATOM 9975 C CA . LYS A 1 33 ? 6.877 -6.874 0.725 1.00 43.20 33 LYS A CA 6
ATOM 9976 C C . LYS A 1 33 ? 7.525 -5.786 -0.108 1.00 61.32 33 LYS A C 6
ATOM 9977 O O . LYS A 1 33 ? 8.639 -5.346 0.179 1.00 61.54 33 LYS A O 6
ATOM 9996 N N . HIS A 1 34 ? 6.822 -5.356 -1.145 1.00 52.52 34 HIS A N 6
ATOM 9997 C CA . HIS A 1 34 ? 7.354 -4.350 -2.043 1.00 51.44 34 HIS A CA 6
ATOM 9998 C C . HIS A 1 34 ? 7.485 -3.010 -1.323 1.00 54.23 34 HIS A C 6
ATOM 9999 O O . HIS A 1 34 ? 8.437 -2.256 -1.549 1.00 45.20 34 HIS A O 6
ATOM 10013 N N . ILE A 1 35 ? 6.529 -2.729 -0.447 1.00 54.02 35 ILE A N 6
ATOM 10014 C CA . ILE A 1 35 ? 6.573 -1.528 0.376 1.00 11.11 35 ILE A CA 6
ATOM 10015 C C . ILE A 1 35 ? 7.722 -1.622 1.378 1.00 62.51 35 ILE A C 6
ATOM 10016 O O . ILE A 1 35 ? 8.431 -0.650 1.619 1.00 64.05 35 ILE A O 6
ATOM 10032 N N . LYS A 1 36 ? 7.908 -2.818 1.924 1.00 62.21 36 LYS A N 6
ATOM 10033 C CA . LYS A 1 36 ? 8.987 -3.102 2.868 1.00 14.11 36 LYS A CA 6
ATOM 10034 C C . LYS A 1 36 ? 10.353 -2.840 2.236 1.00 21.51 36 LYS A C 6
ATOM 10035 O O . LYS A 1 36 ? 11.303 -2.481 2.927 1.00 71.33 36 LYS A O 6
ATOM 10054 N N . ASP A 1 37 ? 10.441 -3.019 0.925 1.00 21.44 37 ASP A N 6
ATOM 10055 C CA . ASP A 1 37 ? 11.694 -2.812 0.211 1.00 4.42 37 ASP A CA 6
ATOM 10056 C C . ASP A 1 37 ? 11.913 -1.343 -0.138 1.00 22.23 37 ASP A C 6
ATOM 10057 O O . ASP A 1 37 ? 13.021 -0.824 -0.003 1.00 12.43 37 ASP A O 6
ATOM 10066 N N . HIS A 1 38 ? 10.866 -0.669 -0.590 1.00 43.53 38 HIS A N 6
ATOM 10067 C CA . HIS A 1 38 ? 10.996 0.720 -1.026 1.00 72.42 38 HIS A CA 6
ATOM 10068 C C . HIS A 1 38 ? 10.841 1.697 0.134 1.00 12.01 38 HIS A C 6
ATOM 10069 O O . HIS A 1 38 ? 11.722 2.521 0.383 1.00 11.41 38 HIS A O 6
ATOM 10084 N N . PHE A 1 39 ? 9.739 1.594 0.851 1.00 31.20 39 PHE A N 6
ATOM 10085 C CA . PHE A 1 39 ? 9.443 2.527 1.927 1.00 51.02 39 PHE A CA 6
ATOM 10086 C C . PHE A 1 39 ? 9.865 1.941 3.272 1.00 74.44 39 PHE A C 6
ATOM 10087 O O . PHE A 1 39 ? 9.054 1.800 4.188 1.00 74.11 39 PHE A O 6
ATOM 10104 N N . ARG A 1 40 ? 11.150 1.619 3.375 1.00 1.25 40 ARG A N 6
ATOM 10105 C CA . ARG A 1 40 ? 11.702 0.976 4.565 1.00 42.34 40 ARG A CA 6
ATOM 10106 C C . ARG A 1 40 ? 11.613 1.892 5.784 1.00 1.20 40 ARG A C 6
ATOM 10107 O O . ARG A 1 40 ? 11.017 1.534 6.800 1.00 73.40 40 ARG A O 6
ATOM 10128 N N . HIS A 1 41 ? 12.208 3.073 5.681 1.00 31.11 41 HIS A N 6
ATOM 10129 C CA . HIS A 1 41 ? 12.165 4.051 6.767 1.00 63.31 41 HIS A CA 6
ATOM 10130 C C . HIS A 1 41 ? 11.356 5.268 6.354 1.00 43.34 41 HIS A C 6
ATOM 10131 O O . HIS A 1 41 ? 11.509 6.355 6.912 1.00 0.53 41 HIS A O 6
ATOM 10146 N N . LYS A 1 42 ? 10.481 5.071 5.387 1.00 54.14 42 LYS A N 6
ATOM 10147 C CA . LYS A 1 42 ? 9.662 6.148 4.868 1.00 74.55 42 LYS A CA 6
ATOM 10148 C C . LYS A 1 42 ? 8.432 6.332 5.746 1.00 52.43 42 LYS A C 6
ATOM 10149 O O . LYS A 1 42 ? 7.646 5.402 5.929 1.00 11.35 42 LYS A O 6
ATOM 10168 N N . LEU A 1 43 ? 8.291 7.522 6.305 1.00 70.51 43 LEU A N 6
ATOM 10169 C CA . LEU A 1 43 ? 7.159 7.838 7.161 1.00 25.23 43 LEU A CA 6
ATOM 10170 C C . LEU A 1 43 ? 5.871 7.932 6.352 1.00 12.42 43 LEU A C 6
ATOM 10171 O O . LEU A 1 43 ? 5.897 8.270 5.167 1.00 64.14 43 LEU A O 6
ATOM 10187 N N . LEU A 1 44 ? 4.753 7.638 7.009 1.00 2.54 44 LEU A N 6
ATOM 10188 C CA . LEU A 1 44 ? 3.431 7.708 6.388 1.00 31.12 44 LEU A CA 6
ATOM 10189 C C . LEU A 1 44 ? 3.158 9.110 5.843 1.00 70.13 44 LEU A C 6
ATOM 10190 O O . LEU A 1 44 ? 2.537 9.279 4.796 1.00 72.43 44 LEU A O 6
ATOM 10206 N N . LYS A 1 45 ? 3.647 10.110 6.556 1.00 13.12 45 LYS A N 6
ATOM 10207 C CA . LYS A 1 45 ? 3.429 11.499 6.182 1.00 13.31 45 LYS A CA 6
ATOM 10208 C C . LYS A 1 45 ? 4.411 11.951 5.102 1.00 41.52 45 LYS A C 6
ATOM 10209 O O . LYS A 1 45 ? 4.257 13.026 4.527 1.00 72.30 45 LYS A O 6
ATOM 10228 N N . ASP A 1 46 ? 5.414 11.127 4.822 1.00 35.03 46 ASP A N 6
ATOM 10229 C CA . ASP A 1 46 ? 6.495 11.530 3.927 1.00 60.34 46 ASP A CA 6
ATOM 10230 C C . ASP A 1 46 ? 6.269 10.974 2.528 1.00 71.21 46 ASP A C 6
ATOM 10231 O O . ASP A 1 46 ? 7.127 11.082 1.652 1.00 54.22 46 ASP A O 6
ATOM 10240 N N . ILE A 1 47 ? 5.106 10.381 2.316 1.00 1.34 47 ILE A N 6
ATOM 10241 C CA . ILE A 1 47 ? 4.775 9.805 1.025 1.00 2.31 47 ILE A CA 6
ATOM 10242 C C . ILE A 1 47 ? 4.322 10.894 0.058 1.00 54.33 47 ILE A C 6
ATOM 10243 O O . ILE A 1 47 ? 3.169 11.330 0.090 1.00 24.42 47 ILE A O 6
ATOM 10259 N N . LYS A 1 48 ? 5.240 11.358 -0.775 1.00 11.51 48 LYS A N 6
ATOM 10260 C CA . LYS A 1 48 ? 4.901 12.348 -1.784 1.00 64.41 48 LYS A CA 6
ATOM 10261 C C . LYS A 1 48 ? 4.336 11.655 -3.011 1.00 62.13 48 LYS A C 6
ATOM 10262 O O . LYS A 1 48 ? 4.548 10.459 -3.210 1.00 22.23 48 LYS A O 6
ATOM 10281 N N . ARG A 1 49 ? 3.626 12.411 -3.831 1.00 54.14 49 ARG A N 6
ATOM 10282 C CA . ARG A 1 49 ? 3.002 11.871 -5.030 1.00 55.02 49 ARG A CA 6
ATOM 10283 C C . ARG A 1 49 ? 4.047 11.323 -5.995 1.00 44.24 49 ARG A C 6
ATOM 10284 O O . ARG A 1 49 ? 3.846 10.279 -6.608 1.00 73.03 49 ARG A O 6
ATOM 10305 N N . THR A 1 50 ? 5.171 12.017 -6.104 1.00 11.13 50 THR A N 6
ATOM 10306 C CA . THR A 1 50 ? 6.264 11.560 -6.950 1.00 74.33 50 THR A CA 6
ATOM 10307 C C . THR A 1 50 ? 6.924 10.308 -6.376 1.00 52.34 50 THR A C 6
ATOM 10308 O O . THR A 1 50 ? 7.252 9.382 -7.115 1.00 61.15 50 THR A O 6
ATOM 10319 N N . GLU A 1 51 ? 7.102 10.283 -5.057 1.00 64.24 51 GLU A N 6
ATOM 10320 C CA . GLU A 1 51 ? 7.671 9.116 -4.379 1.00 34.34 51 GLU A CA 6
ATOM 10321 C C . GLU A 1 51 ? 6.795 7.896 -4.635 1.00 2.40 51 GLU A C 6
ATOM 10322 O O . GLU A 1 51 ? 7.272 6.827 -5.016 1.00 12.41 51 GLU A O 6
ATOM 10334 N N . TYR A 1 52 ? 5.504 8.091 -4.422 1.00 23.50 52 TYR A N 6
ATOM 10335 C CA . TYR A 1 52 ? 4.516 7.041 -4.581 1.00 11.12 52 TYR A CA 6
ATOM 10336 C C . TYR A 1 52 ? 4.463 6.561 -6.029 1.00 74.05 52 TYR A C 6
ATOM 10337 O O . TYR A 1 52 ? 4.349 5.363 -6.293 1.00 53.15 52 TYR A O 6
ATOM 10355 N N . GLN A 1 53 ? 4.569 7.497 -6.963 1.00 21.03 53 GLN A N 6
ATOM 10356 C CA . GLN A 1 53 ? 4.530 7.159 -8.375 1.00 2.24 53 GLN A CA 6
ATOM 10357 C C . GLN A 1 53 ? 5.756 6.344 -8.780 1.00 23.44 53 GLN A C 6
ATOM 10358 O O . GLN A 1 53 ? 5.642 5.380 -9.528 1.00 72.42 53 GLN A O 6
ATOM 10372 N N . LYS A 1 54 ? 6.927 6.731 -8.284 1.00 0.13 54 LYS A N 6
ATOM 10373 C CA . LYS A 1 54 ? 8.158 5.983 -8.550 1.00 60.23 54 LYS A CA 6
ATOM 10374 C C . LYS A 1 54 ? 8.021 4.529 -8.099 1.00 2.34 54 LYS A C 6
ATOM 10375 O O . LYS A 1 54 ? 8.523 3.610 -8.754 1.00 2.55 54 LYS A O 6
ATOM 10394 N N . PHE A 1 55 ? 7.334 4.330 -6.983 1.00 33.30 55 PHE A N 6
ATOM 10395 C CA . PHE A 1 55 ? 7.048 2.991 -6.486 1.00 52.05 55 PHE A CA 6
ATOM 10396 C C . PHE A 1 55 ? 6.141 2.243 -7.462 1.00 4.21 55 PHE A C 6
ATOM 10397 O O . PHE A 1 55 ? 6.369 1.069 -7.769 1.00 3.00 55 PHE A O 6
ATOM 10414 N N . LEU A 1 56 ? 5.126 2.936 -7.960 1.00 44.53 56 LEU A N 6
ATOM 10415 C CA . LEU A 1 56 ? 4.172 2.345 -8.889 1.00 34.45 56 LEU A CA 6
ATOM 10416 C C . LEU A 1 56 ? 4.822 2.047 -10.234 1.00 52.22 56 LEU A C 6
ATOM 10417 O O . LEU A 1 56 ? 4.519 1.034 -10.858 1.00 10.23 56 LEU A O 6
ATOM 10433 N N . ASN A 1 57 ? 5.719 2.925 -10.671 1.00 73.42 57 ASN A N 6
ATOM 10434 C CA . ASN A 1 57 ? 6.457 2.707 -11.915 1.00 14.31 57 ASN A CA 6
ATOM 10435 C C . ASN A 1 57 ? 7.166 1.364 -11.871 1.00 62.40 57 ASN A C 6
ATOM 10436 O O . ASN A 1 57 ? 7.058 0.563 -12.797 1.00 2.53 57 ASN A O 6
ATOM 10447 N N . GLU A 1 58 ? 7.871 1.119 -10.772 1.00 71.12 58 GLU A N 6
ATOM 10448 C CA . GLU A 1 58 ? 8.615 -0.122 -10.591 1.00 12.32 58 GLU A CA 6
ATOM 10449 C C . GLU A 1 58 ? 7.667 -1.321 -10.600 1.00 44.01 58 GLU A C 6
ATOM 10450 O O . GLU A 1 58 ? 7.963 -2.374 -11.174 1.00 23.13 58 GLU A O 6
ATOM 10462 N N . TYR A 1 59 ? 6.519 -1.141 -9.964 1.00 23.22 59 TYR A N 6
ATOM 10463 C CA . TYR A 1 59 ? 5.538 -2.204 -9.821 1.00 0.21 59 TYR A CA 6
ATOM 10464 C C . TYR A 1 59 ? 4.857 -2.498 -11.160 1.00 73.44 59 TYR A C 6
ATOM 10465 O O . TYR A 1 59 ? 4.569 -3.654 -11.481 1.00 54.43 59 TYR A O 6
ATOM 10483 N N . GLY A 1 60 ? 4.631 -1.452 -11.947 1.00 61.24 60 GLY A N 6
ATOM 10484 C CA . GLY A 1 60 ? 3.970 -1.601 -13.233 1.00 13.21 60 GLY A CA 6
ATOM 10485 C C . GLY A 1 60 ? 4.897 -2.141 -14.305 1.00 5.43 60 GLY A C 6
ATOM 10486 O O . GLY A 1 60 ? 4.463 -2.446 -15.418 1.00 24.34 60 GLY A O 6
ATOM 10490 N N . LEU A 1 61 ? 6.179 -2.242 -13.980 1.00 74.31 61 LEU A N 6
ATOM 10491 C CA . LEU A 1 61 ? 7.154 -2.831 -14.889 1.00 22.15 61 LEU A CA 6
ATOM 10492 C C . LEU A 1 61 ? 7.272 -4.332 -14.654 1.00 2.01 61 LEU A C 6
ATOM 10493 O O . LEU A 1 61 ? 7.887 -5.049 -15.445 1.00 24.21 61 LEU A O 6
ATOM 10509 N N . THR A 1 62 ? 6.678 -4.801 -13.565 1.00 34.54 62 THR A N 6
ATOM 10510 C CA . THR A 1 62 ? 6.787 -6.200 -13.185 1.00 61.31 62 THR A CA 6
ATOM 10511 C C . THR A 1 62 ? 5.425 -6.891 -13.140 1.00 65.14 62 THR A C 6
ATOM 10512 O O . THR A 1 62 ? 5.294 -8.052 -13.533 1.00 4.22 62 THR A O 6
ATOM 10523 N N . HIS A 1 63 ? 4.412 -6.176 -12.668 1.00 60.44 63 HIS A N 6
ATOM 10524 C CA . HIS A 1 63 ? 3.094 -6.764 -12.456 1.00 31.34 63 HIS A CA 6
ATOM 10525 C C . HIS A 1 63 ? 2.086 -6.251 -13.477 1.00 52.11 63 HIS A C 6
ATOM 10526 O O . HIS A 1 63 ? 2.370 -5.321 -14.231 1.00 21.33 63 HIS A O 6
ATOM 10541 N N . SER A 1 64 ? 0.909 -6.867 -13.486 1.00 5.13 64 SER A N 6
ATOM 10542 C CA . SER A 1 64 ? -0.158 -6.480 -14.398 1.00 60.12 64 SER A CA 6
ATOM 10543 C C . SER A 1 64 ? -0.971 -5.313 -13.830 1.00 74.31 64 SER A C 6
ATOM 10544 O O . SER A 1 64 ? -0.700 -4.834 -12.724 1.00 10.40 64 SER A O 6
ATOM 10552 N N . TYR A 1 65 ? -1.977 -4.876 -14.583 1.00 74.13 65 TYR A N 6
ATOM 10553 C CA . TYR A 1 65 ? -2.713 -3.665 -14.251 1.00 45.23 65 TYR A CA 6
ATOM 10554 C C . TYR A 1 65 ? -3.546 -3.823 -12.988 1.00 21.21 65 TYR A C 6
ATOM 10555 O O . TYR A 1 65 ? -3.508 -2.960 -12.118 1.00 3.52 65 TYR A O 6
ATOM 10573 N N . GLU A 1 66 ? -4.297 -4.911 -12.870 1.00 53.00 66 GLU A N 6
ATOM 10574 C CA . GLU A 1 66 ? -5.184 -5.066 -11.724 1.00 1.34 66 GLU A CA 6
ATOM 10575 C C . GLU A 1 66 ? -4.376 -5.170 -10.439 1.00 71.11 66 GLU A C 6
ATOM 10576 O O . GLU A 1 66 ? -4.779 -4.653 -9.399 1.00 14.41 66 GLU A O 6
ATOM 10588 N N . THR A 1 67 ? -3.230 -5.826 -10.528 1.00 61.43 67 THR A N 6
ATOM 10589 C CA . THR A 1 67 ? -2.363 -6.012 -9.380 1.00 42.21 67 THR A CA 6
ATOM 10590 C C . THR A 1 67 ? -1.895 -4.665 -8.831 1.00 41.22 67 THR A C 6
ATOM 10591 O O . THR A 1 67 ? -1.989 -4.411 -7.631 1.00 73.14 67 THR A O 6
ATOM 10602 N N . ILE A 1 68 ? -1.419 -3.791 -9.714 1.00 54.03 68 ILE A N 6
ATOM 10603 C CA . ILE A 1 68 ? -0.981 -2.462 -9.297 1.00 72.22 68 ILE A CA 6
ATOM 10604 C C . ILE A 1 68 ? -2.187 -1.587 -8.947 1.00 44.52 68 ILE A C 6
ATOM 10605 O O . ILE A 1 68 ? -2.124 -0.756 -8.042 1.00 35.34 68 ILE A O 6
ATOM 10621 N N . ARG A 1 69 ? -3.285 -1.796 -9.666 1.00 31.42 69 ARG A N 6
ATOM 10622 C CA . ARG A 1 69 ? -4.529 -1.073 -9.425 1.00 74.35 69 ARG A CA 6
ATOM 10623 C C . ARG A 1 69 ? -5.036 -1.330 -8.011 1.00 62.41 69 ARG A C 6
ATOM 10624 O O . ARG A 1 69 ? -5.366 -0.397 -7.277 1.00 74.42 69 ARG A O 6
ATOM 10645 N N . LYS A 1 70 ? -5.099 -2.602 -7.640 1.00 14.33 70 LYS A N 6
ATOM 10646 C CA . LYS A 1 70 ? -5.555 -2.988 -6.315 1.00 60.21 70 LYS A CA 6
ATOM 10647 C C . LYS A 1 70 ? -4.538 -2.590 -5.255 1.00 21.51 70 LYS A C 6
ATOM 10648 O O . LYS A 1 70 ? -4.918 -2.171 -4.166 1.00 5.03 70 LYS A O 6
ATOM 10667 N N . LEU A 1 71 ? -3.254 -2.696 -5.584 1.00 53.13 71 LEU A N 6
ATOM 10668 C CA . LEU A 1 71 ? -2.196 -2.204 -4.705 1.00 4.31 71 LEU A CA 6
ATOM 10669 C C . LEU A 1 71 ? -2.439 -0.738 -4.361 1.00 43.42 71 LEU A C 6
ATOM 10670 O O . LEU A 1 71 ? -2.495 -0.360 -3.189 1.00 5.44 71 LEU A O 6
ATOM 10686 N N . ASN A 1 72 ? -2.597 0.071 -5.404 1.00 14.44 72 ASN A N 6
ATOM 10687 C CA . ASN A 1 72 ? -2.885 1.490 -5.253 1.00 23.42 72 ASN A CA 6
ATOM 10688 C C . ASN A 1 72 ? -4.168 1.706 -4.463 1.00 35.13 72 ASN A C 6
ATOM 10689 O O . ASN A 1 72 ? -4.265 2.632 -3.667 1.00 14.21 72 ASN A O 6
ATOM 10700 N N . SER A 1 73 ? -5.150 0.838 -4.678 1.00 24.01 73 SER A N 6
ATOM 10701 C CA . SER A 1 73 ? -6.412 0.933 -3.966 1.00 31.25 73 SER A CA 6
ATOM 10702 C C . SER A 1 73 ? -6.198 0.717 -2.468 1.00 52.23 73 SER A C 6
ATOM 10703 O O . SER A 1 73 ? -6.678 1.503 -1.655 1.00 1.10 73 SER A O 6
ATOM 10711 N N . TYR A 1 74 ? -5.450 -0.329 -2.112 1.00 21.24 74 TYR A N 6
ATOM 10712 C CA . TYR A 1 74 ? -5.185 -0.638 -0.706 1.00 71.21 74 TYR A CA 6
ATOM 10713 C C . TYR A 1 74 ? -4.518 0.549 -0.023 1.00 72.40 74 TYR A C 6
ATOM 10714 O O . TYR A 1 74 ? -4.942 0.987 1.044 1.00 51.42 74 TYR A O 6
ATOM 10732 N N . ILE A 1 75 ? -3.482 1.074 -0.665 1.00 53.15 75 ILE A N 6
ATOM 10733 C CA . ILE A 1 75 ? -2.751 2.222 -0.145 1.00 20.44 75 ILE A CA 6
ATOM 10734 C C . ILE A 1 75 ? -3.666 3.444 -0.060 1.00 71.40 75 ILE A C 6
ATOM 10735 O O . ILE A 1 75 ? -3.635 4.193 0.918 1.00 42.32 75 ILE A O 6
ATOM 10751 N N . ARG A 1 76 ? -4.495 3.617 -1.081 1.00 1.05 76 ARG A N 6
ATOM 10752 C CA . ARG A 1 76 ? -5.492 4.679 -1.108 1.00 74.43 76 ARG A CA 6
ATOM 10753 C C . ARG A 1 76 ? -6.427 4.577 0.096 1.00 33.15 76 ARG A C 6
ATOM 10754 O O . ARG A 1 76 ? -6.678 5.566 0.782 1.00 43.42 76 ARG A O 6
ATOM 10775 N N . ASN A 1 77 ? -6.939 3.375 0.349 1.00 42.22 77 ASN A N 6
ATOM 10776 C CA . ASN A 1 77 ? -7.829 3.143 1.482 1.00 34.21 77 ASN A CA 6
ATOM 10777 C C . ASN A 1 77 ? -7.100 3.374 2.800 1.00 51.20 77 ASN A C 6
ATOM 10778 O O . ASN A 1 77 ? -7.688 3.859 3.763 1.00 15.14 77 ASN A O 6
ATOM 10789 N N . ALA A 1 78 ? -5.814 3.039 2.830 1.00 24.12 78 ALA A N 6
ATOM 10790 C CA . ALA A 1 78 ? -5.005 3.213 4.031 1.00 14.11 78 ALA A CA 6
ATOM 10791 C C . ALA A 1 78 ? -4.800 4.692 4.348 1.00 4.11 78 ALA A C 6
ATOM 10792 O O . ALA A 1 78 ? -4.895 5.104 5.504 1.00 32.11 78 ALA A O 6
ATOM 10799 N N . PHE A 1 79 ? -4.522 5.492 3.320 1.00 72.41 79 PHE A N 6
ATOM 10800 C CA . PHE A 1 79 ? -4.393 6.936 3.499 1.00 71.13 79 PHE A CA 6
ATOM 10801 C C . PHE A 1 79 ? -5.737 7.557 3.846 1.00 1.31 79 PHE A C 6
ATOM 10802 O O . PHE A 1 79 ? -5.816 8.463 4.676 1.00 4.51 79 PHE A O 6
ATOM 10819 N N . ASP A 1 80 ? -6.790 7.054 3.214 1.00 10.13 80 ASP A N 6
ATOM 10820 C CA . ASP A 1 80 ? -8.141 7.536 3.465 1.00 64.05 80 ASP A CA 6
ATOM 10821 C C . ASP A 1 80 ? -8.545 7.232 4.905 1.00 34.14 80 ASP A C 6
ATOM 10822 O O . ASP A 1 80 ? -9.209 8.033 5.560 1.00 35.24 80 ASP A O 6
ATOM 10831 N N . ASP A 1 81 ? -8.124 6.068 5.390 1.00 71.12 81 ASP A N 6
ATOM 10832 C CA . ASP A 1 81 ? -8.302 5.699 6.792 1.00 11.13 81 ASP A CA 6
ATOM 10833 C C . ASP A 1 81 ? -7.604 6.710 7.691 1.00 22.43 81 ASP A C 6
ATOM 10834 O O . ASP A 1 81 ? -8.222 7.308 8.573 1.00 24.21 81 ASP A O 6
ATOM 10843 N N . ALA A 1 82 ? -6.317 6.916 7.430 1.00 44.13 82 ALA A N 6
ATOM 10844 C CA . ALA A 1 82 ? -5.498 7.836 8.207 1.00 13.25 82 ALA A CA 6
ATOM 10845 C C . ALA A 1 82 ? -6.078 9.249 8.198 1.00 20.24 82 ALA A C 6
ATOM 10846 O O . ALA A 1 82 ? -6.243 9.865 9.251 1.00 30.03 82 ALA A O 6
ATOM 10853 N N . ILE A 1 83 ? -6.394 9.765 7.015 1.00 51.30 83 ILE A N 6
ATOM 10854 C CA . ILE A 1 83 ? -6.889 11.132 6.894 1.00 44.44 83 ILE A CA 6
ATOM 10855 C C . ILE A 1 83 ? -8.248 11.286 7.569 1.00 60.01 83 ILE A C 6
ATOM 10856 O O . ILE A 1 83 ? -8.532 12.314 8.181 1.00 44.53 83 ILE A O 6
ATOM 10872 N N . HIS A 1 84 ? -9.066 10.246 7.489 1.00 73.34 84 HIS A N 6
ATOM 10873 C CA . HIS A 1 84 ? -10.396 10.277 8.075 1.00 62.12 84 HIS A CA 6
ATOM 10874 C C . HIS A 1 84 ? -10.303 10.338 9.590 1.00 21.54 84 HIS A C 6
ATOM 10875 O O . HIS A 1 84 ? -11.169 10.896 10.261 1.00 33.25 84 HIS A O 6
ATOM 10890 N N . GLU A 1 85 ? -9.236 9.770 10.124 1.00 42.23 85 GLU A N 6
ATOM 10891 C CA . GLU A 1 85 ? -9.065 9.713 11.567 1.00 41.55 85 GLU A CA 6
ATOM 10892 C C . GLU A 1 85 ? -8.222 10.883 12.055 1.00 12.51 85 GLU A C 6
ATOM 10893 O O . GLU A 1 85 ? -8.000 11.048 13.252 1.00 63.13 85 GLU A O 6
ATOM 10905 N N . GLY A 1 86 ? -7.766 11.704 11.120 1.00 63.10 86 GLY A N 6
ATOM 10906 C CA . GLY A 1 86 ? -6.965 12.858 11.473 1.00 2.33 86 GLY A CA 6
ATOM 10907 C C . GLY A 1 86 ? -5.514 12.499 11.724 1.00 51.34 86 GLY A C 6
ATOM 10908 O O . GLY A 1 86 ? -4.786 13.235 12.392 1.00 31.11 86 GLY A O 6
ATOM 10912 N N . TYR A 1 87 ? -5.092 11.367 11.182 1.00 13.55 87 TYR A N 6
ATOM 10913 C CA . TYR A 1 87 ? -3.721 10.907 11.337 1.00 33.04 87 TYR A CA 6
ATOM 10914 C C . TYR A 1 87 ? -2.797 11.752 10.470 1.00 42.12 87 TYR A C 6
ATOM 10915 O O . TYR A 1 87 ? -1.788 12.280 10.938 1.00 31.11 87 TYR A O 6
ATOM 10933 N N . VAL A 1 88 ? -3.161 11.878 9.200 1.00 62.53 88 VAL A N 6
ATOM 10934 C CA . VAL A 1 88 ? -2.394 12.676 8.252 1.00 61.14 88 VAL A CA 6
ATOM 10935 C C . VAL A 1 88 ? -3.328 13.491 7.366 1.00 41.14 88 VAL A C 6
ATOM 10936 O O . VAL A 1 88 ? -4.544 13.497 7.569 1.00 51.34 88 VAL A O 6
ATOM 10949 N N . ILE A 1 89 ? -2.751 14.179 6.391 1.00 73.31 89 ILE A N 6
ATOM 10950 C CA . ILE A 1 89 ? -3.517 14.975 5.439 1.00 74.12 89 ILE A CA 6
ATOM 10951 C C . ILE A 1 89 ? -2.936 14.766 4.035 1.00 60.12 89 ILE A C 6
ATOM 10952 O O . ILE A 1 89 ? -3.165 15.547 3.110 1.00 11.22 89 ILE A O 6
ATOM 10968 N N . LYS A 1 90 ? -2.204 13.669 3.885 1.00 51.22 90 LYS A N 6
ATOM 10969 C CA . LYS A 1 90 ? -1.449 13.402 2.668 1.00 33.04 90 LYS A CA 6
ATOM 10970 C C . LYS A 1 90 ? -2.244 12.523 1.710 1.00 75.21 90 LYS A C 6
ATOM 10971 O O . LYS A 1 90 ? -2.632 11.410 2.059 1.00 35.32 90 LYS A O 6
ATOM 10990 N N . ASN A 1 91 ? -2.492 13.034 0.513 1.00 43.15 91 ASN A N 6
ATOM 10991 C CA . ASN A 1 91 ? -3.129 12.252 -0.540 1.00 14.52 91 ASN A CA 6
ATOM 10992 C C . ASN A 1 91 ? -2.245 12.216 -1.783 1.00 55.41 91 ASN A C 6
ATOM 10993 O O . ASN A 1 91 ? -2.321 13.096 -2.645 1.00 20.32 91 ASN A O 6
ATOM 11004 N N . PRO A 1 92 ? -1.366 11.208 -1.879 1.00 62.02 92 PRO A N 6
ATOM 11005 C CA . PRO A 1 92 ? -0.466 11.049 -3.017 1.00 74.34 92 PRO A CA 6
ATOM 11006 C C . PRO A 1 92 ? -1.101 10.258 -4.156 1.00 23.32 92 PRO A C 6
ATOM 11007 O O . PRO A 1 92 ? -0.517 10.112 -5.229 1.00 43.24 92 PRO A O 6
ATOM 11018 N N . THR A 1 93 ? -2.314 9.780 -3.917 1.00 24.04 93 THR A N 6
ATOM 11019 C CA . THR A 1 93 ? -2.993 8.879 -4.836 1.00 55.44 93 THR A CA 6
ATOM 11020 C C . THR A 1 93 ? -3.525 9.587 -6.082 1.00 72.42 93 THR A C 6
ATOM 11021 O O . THR A 1 93 ? -3.870 8.933 -7.065 1.00 30.20 93 THR A O 6
ATOM 11032 N N . TYR A 1 94 ? -3.594 10.916 -6.046 1.00 61.51 94 TYR A N 6
ATOM 11033 C CA . TYR A 1 94 ? -4.066 11.682 -7.200 1.00 15.12 94 TYR A CA 6
ATOM 11034 C C . TYR A 1 94 ? -3.187 11.439 -8.424 1.00 23.01 94 TYR A C 6
ATOM 11035 O O . TYR A 1 94 ? -3.678 11.068 -9.489 1.00 15.22 94 TYR A O 6
ATOM 11053 N N . LYS A 1 95 ? -1.887 11.641 -8.264 1.00 45.21 95 LYS A N 6
ATOM 11054 C CA . LYS A 1 95 ? -0.972 11.609 -9.396 1.00 45.41 95 LYS A CA 6
ATOM 11055 C C . LYS A 1 95 ? -0.487 10.190 -9.656 1.00 53.44 95 LYS A C 6
ATOM 11056 O O . LYS A 1 95 ? 0.410 9.962 -10.464 1.00 21.51 95 LYS A O 6
ATOM 11075 N N . ALA A 1 96 ? -1.105 9.242 -8.977 1.00 31.44 96 ALA A N 6
ATOM 11076 C CA . ALA A 1 96 ? -0.769 7.845 -9.144 1.00 31.31 96 ALA A CA 6
ATOM 11077 C C . ALA A 1 96 ? -1.380 7.304 -10.430 1.00 62.33 96 ALA A C 6
ATOM 11078 O O . ALA A 1 96 ? -2.553 6.916 -10.461 1.00 12.15 96 ALA A O 6
ATOM 11085 N N . GLU A 1 97 ? -0.602 7.316 -11.498 1.00 32.32 97 GLU A N 6
ATOM 11086 C CA . GLU A 1 97 ? -1.064 6.776 -12.762 1.00 64.45 97 GLU A CA 6
ATOM 11087 C C . GLU A 1 97 ? -0.652 5.317 -12.885 1.00 4.54 97 GLU A C 6
ATOM 11088 O O . GLU A 1 97 ? 0.535 4.978 -12.847 1.00 44.42 97 GLU A O 6
ATOM 11100 N N . LEU A 1 98 ? -1.645 4.455 -13.007 1.00 75.14 98 LEU A N 6
ATOM 11101 C CA . LEU A 1 98 ? -1.412 3.024 -13.062 1.00 44.24 98 LEU A CA 6
ATOM 11102 C C . LEU A 1 98 ? -1.000 2.599 -14.463 1.00 20.30 98 LEU A C 6
ATOM 11103 O O . LEU A 1 98 ? -1.804 2.063 -15.226 1.00 50.55 98 LEU A O 6
ATOM 11119 N N . HIS A 1 99 ? 0.248 2.875 -14.810 1.00 4.31 99 HIS A N 6
ATOM 11120 C CA . HIS A 1 99 ? 0.766 2.524 -16.119 1.00 11.43 99 HIS A CA 6
ATOM 11121 C C . HIS A 1 99 ? 1.522 1.204 -16.057 1.00 73.03 99 HIS A C 6
ATOM 11122 O O . HIS A 1 99 ? 2.657 1.146 -15.580 1.00 13.34 99 HIS A O 6
ATOM 11137 N N . ALA A 1 100 ? 0.888 0.148 -16.538 1.00 41.14 100 ALA A N 6
ATOM 11138 C CA . ALA A 1 100 ? 1.511 -1.162 -16.567 1.00 13.01 100 ALA A CA 6
ATOM 11139 C C . ALA A 1 100 ? 2.149 -1.405 -17.925 1.00 42.42 100 ALA A C 6
ATOM 11140 O O . ALA A 1 100 ? 1.476 -1.780 -18.887 1.00 51.12 100 ALA A O 6
ATOM 11147 N N . SER A 1 101 ? 3.453 -1.179 -17.997 1.00 40.24 101 SER A N 6
ATOM 11148 C CA . SER A 1 101 ? 4.200 -1.335 -19.239 1.00 32.33 101 SER A CA 6
ATOM 11149 C C . SER A 1 101 ? 4.205 -2.799 -19.678 1.00 40.44 101 SER A C 6
ATOM 11150 O O . SER A 1 101 ? 4.447 -3.115 -20.844 1.00 31.24 101 SER A O 6
ATOM 11158 N N . VAL A 1 102 ? 3.912 -3.682 -18.734 1.00 53.23 102 VAL A N 6
ATOM 11159 C CA . VAL A 1 102 ? 3.882 -5.116 -18.987 1.00 14.12 102 VAL A CA 6
ATOM 11160 C C . VAL A 1 102 ? 2.801 -5.488 -20.004 1.00 24.14 102 VAL A C 6
ATOM 11161 O O . VAL A 1 102 ? 2.975 -6.413 -20.797 1.00 64.11 102 VAL A O 6
ATOM 11174 N N . LEU A 1 103 ? 1.694 -4.755 -19.999 1.00 10.54 103 LEU A N 6
ATOM 11175 C CA . LEU A 1 103 ? 0.555 -5.113 -20.835 1.00 50.50 103 LEU A CA 6
ATOM 11176 C C . LEU A 1 103 ? 0.024 -3.929 -21.642 1.00 51.23 103 LEU A C 6
ATOM 11177 O O . LEU A 1 103 ? -1.150 -3.908 -22.020 1.00 32.11 103 LEU A O 6
ATOM 11193 N N . GLU A 1 104 ? 0.889 -2.962 -21.929 1.00 22.12 104 GLU A N 6
ATOM 11194 C CA . GLU A 1 104 ? 0.486 -1.797 -22.711 1.00 31.31 104 GLU A CA 6
ATOM 11195 C C . GLU A 1 104 ? 0.216 -2.195 -24.163 1.00 30.25 104 GLU A C 6
ATOM 11196 O O . GLU A 1 104 ? 1.137 -2.434 -24.945 1.00 51.41 104 GLU A O 6
ATOM 11208 N N . HIS A 1 105 ? -1.063 -2.282 -24.502 1.00 3.42 105 HIS A N 6
ATOM 11209 C CA . HIS A 1 105 ? -1.492 -2.695 -25.832 1.00 40.44 105 HIS A CA 6
ATOM 11210 C C . HIS A 1 105 ? -1.943 -1.482 -26.639 1.00 4.21 105 HIS A C 6
ATOM 11211 O O . HIS A 1 105 ? -2.737 -0.672 -26.163 1.00 60.43 105 HIS A O 6
ATOM 11226 N N . HIS A 1 106 ? -1.436 -1.362 -27.857 1.00 52.03 106 HIS A N 6
ATOM 11227 C CA . HIS A 1 106 ? -1.759 -0.222 -28.704 1.00 72.34 106 HIS A CA 6
ATOM 11228 C C . HIS A 1 106 ? -3.077 -0.458 -29.438 1.00 54.25 106 HIS A C 6
ATOM 11229 O O . HIS A 1 106 ? -4.110 0.088 -29.056 1.00 12.12 106 HIS A O 6
ATOM 11244 N N . HIS A 1 107 ? -3.033 -1.304 -30.465 1.00 51.32 107 HIS A N 6
ATOM 11245 C CA . HIS A 1 107 ? -4.182 -1.555 -31.333 1.00 22.13 107 HIS A CA 6
ATOM 11246 C C . HIS A 1 107 ? -3.738 -2.441 -32.490 1.00 24.44 107 HIS A C 6
ATOM 11247 O O . HIS A 1 107 ? -2.554 -2.459 -32.817 1.00 52.14 107 HIS A O 6
ATOM 11262 N N . HIS A 1 108 ? -4.663 -3.189 -33.085 1.00 40.01 108 HIS A N 6
ATOM 11263 C CA . HIS A 1 108 ? -4.352 -3.960 -34.291 1.00 61.15 108 HIS A CA 6
ATOM 11264 C C . HIS A 1 108 ? -3.829 -3.020 -35.367 1.00 15.32 108 HIS A C 6
ATOM 11265 O O . HIS A 1 108 ? -4.562 -2.159 -35.860 1.00 61.51 108 HIS A O 6
ATOM 11280 N N . HIS A 1 109 ? -2.564 -3.176 -35.724 1.00 54.23 109 HIS A N 6
ATOM 11281 C CA . HIS A 1 109 ? -1.890 -2.187 -36.550 1.00 4.14 109 HIS A CA 6
ATOM 11282 C C . HIS A 1 109 ? -0.946 -2.827 -37.550 1.00 24.13 109 HIS A C 6
ATOM 11283 O O . HIS A 1 109 ? -0.447 -3.938 -37.344 1.00 34.54 109 HIS A O 6
ATOM 11298 N N . HIS A 1 110 ? -0.707 -2.112 -38.631 1.00 3.53 110 HIS A N 6
ATOM 11299 C CA . HIS A 1 110 ? 0.413 -2.404 -39.500 1.00 70.41 110 HIS A CA 6
ATOM 11300 C C . HIS A 1 110 ? 1.579 -1.514 -39.097 1.00 52.12 110 HIS A C 6
ATOM 11301 O O . HIS A 1 110 ? 2.331 -1.901 -38.180 1.00 37.78 110 HIS A O 6
ATOM 11317 N N . MET A 1 1 ? 6.777 8.887 14.705 1.00 23.11 1 MET A N 7
ATOM 11318 C CA . MET A 1 1 ? 5.609 8.541 13.866 1.00 74.34 1 MET A CA 7
ATOM 11319 C C . MET A 1 1 ? 5.820 7.182 13.211 1.00 54.13 1 MET A C 7
ATOM 11320 O O . MET A 1 1 ? 6.952 6.710 13.100 1.00 72.11 1 MET A O 7
ATOM 11336 N N . ILE A 1 2 ? 4.732 6.554 12.786 1.00 73.43 2 ILE A N 7
ATOM 11337 C CA . ILE A 1 2 ? 4.790 5.215 12.220 1.00 50.21 2 ILE A CA 7
ATOM 11338 C C . ILE A 1 2 ? 5.223 5.248 10.751 1.00 15.03 2 ILE A C 7
ATOM 11339 O O . ILE A 1 2 ? 4.876 6.168 10.001 1.00 52.51 2 ILE A O 7
ATOM 11355 N N . THR A 1 3 ? 6.007 4.255 10.364 1.00 32.43 3 THR A N 7
ATOM 11356 C CA . THR A 1 3 ? 6.434 4.088 8.986 1.00 35.25 3 THR A CA 7
ATOM 11357 C C . THR A 1 3 ? 5.273 3.621 8.114 1.00 33.31 3 THR A C 7
ATOM 11358 O O . THR A 1 3 ? 4.391 2.901 8.584 1.00 34.13 3 THR A O 7
ATOM 11369 N N . PHE A 1 4 ? 5.272 4.031 6.851 1.00 24.30 4 PHE A N 7
ATOM 11370 C CA . PHE A 1 4 ? 4.194 3.682 5.932 1.00 41.34 4 PHE A CA 7
ATOM 11371 C C . PHE A 1 4 ? 4.077 2.168 5.778 1.00 41.42 4 PHE A C 7
ATOM 11372 O O . PHE A 1 4 ? 2.975 1.622 5.747 1.00 51.11 4 PHE A O 7
ATOM 11389 N N . ALA A 1 5 ? 5.222 1.498 5.709 1.00 14.35 5 ALA A N 7
ATOM 11390 C CA . ALA A 1 5 ? 5.262 0.048 5.562 1.00 32.11 5 ALA A CA 7
ATOM 11391 C C . ALA A 1 5 ? 4.618 -0.650 6.756 1.00 45.30 5 ALA A C 7
ATOM 11392 O O . ALA A 1 5 ? 3.701 -1.461 6.599 1.00 23.51 5 ALA A O 7
ATOM 11399 N N . ASP A 1 6 ? 5.093 -0.318 7.947 1.00 22.13 6 ASP A N 7
ATOM 11400 C CA . ASP A 1 6 ? 4.613 -0.953 9.169 1.00 22.35 6 ASP A CA 7
ATOM 11401 C C . ASP A 1 6 ? 3.167 -0.570 9.457 1.00 35.33 6 ASP A C 7
ATOM 11402 O O . ASP A 1 6 ? 2.421 -1.345 10.059 1.00 23.43 6 ASP A O 7
ATOM 11411 N N . TYR A 1 7 ? 2.772 0.624 9.030 1.00 24.43 7 TYR A N 7
ATOM 11412 C CA . TYR A 1 7 ? 1.394 1.070 9.195 1.00 54.34 7 TYR A CA 7
ATOM 11413 C C . TYR A 1 7 ? 0.470 0.286 8.274 1.00 12.45 7 TYR A C 7
ATOM 11414 O O . TYR A 1 7 ? -0.609 -0.136 8.685 1.00 61.51 7 TYR A O 7
ATOM 11432 N N . PHE A 1 8 ? 0.909 0.094 7.034 1.00 24.23 8 PHE A N 7
ATOM 11433 C CA . PHE A 1 8 ? 0.118 -0.612 6.033 1.00 3.44 8 PHE A CA 7
ATOM 11434 C C . PHE A 1 8 ? -0.273 -1.996 6.534 1.00 43.42 8 PHE A C 7
ATOM 11435 O O . PHE A 1 8 ? -1.447 -2.372 6.504 1.00 50.22 8 PHE A O 7
ATOM 11452 N N . TYR A 1 9 ? 0.713 -2.743 7.012 1.00 4.40 9 TYR A N 7
ATOM 11453 C CA . TYR A 1 9 ? 0.459 -4.093 7.491 1.00 14.31 9 TYR A CA 7
ATOM 11454 C C . TYR A 1 9 ? -0.408 -4.067 8.744 1.00 24.51 9 TYR A C 7
ATOM 11455 O O . TYR A 1 9 ? -1.329 -4.868 8.879 1.00 35.11 9 TYR A O 7
ATOM 11473 N N . GLN A 1 10 ? -0.117 -3.138 9.649 1.00 1.15 10 GLN A N 7
ATOM 11474 C CA . GLN A 1 10 ? -0.878 -3.013 10.890 1.00 24.52 10 GLN A CA 7
ATOM 11475 C C . GLN A 1 10 ? -2.346 -2.742 10.587 1.00 72.24 10 GLN A C 7
ATOM 11476 O O . GLN A 1 10 ? -3.228 -3.453 11.066 1.00 65.53 10 GLN A O 7
ATOM 11490 N N . TRP A 1 11 ? -2.586 -1.720 9.773 1.00 10.22 11 TRP A N 7
ATOM 11491 C CA . TRP A 1 11 ? -3.930 -1.335 9.360 1.00 52.11 11 TRP A CA 7
ATOM 11492 C C . TRP A 1 11 ? -4.676 -2.521 8.747 1.00 63.11 11 TRP A C 7
ATOM 11493 O O . TRP A 1 11 ? -5.841 -2.775 9.070 1.00 43.42 11 TRP A O 7
ATOM 11514 N N . TYR A 1 12 ? -3.998 -3.250 7.874 1.00 13.43 12 TYR A N 7
ATOM 11515 C CA . TYR A 1 12 ? -4.576 -4.434 7.258 1.00 44.44 12 TYR A CA 7
ATOM 11516 C C . TYR A 1 12 ? -4.858 -5.514 8.304 1.00 74.52 12 TYR A C 7
ATOM 11517 O O . TYR A 1 12 ? -5.973 -6.033 8.387 1.00 0.35 12 TYR A O 7
ATOM 11535 N N . GLU A 1 13 ? -3.849 -5.819 9.110 1.00 5.44 13 GLU A N 7
ATOM 11536 C CA . GLU A 1 13 ? -3.921 -6.891 10.102 1.00 51.32 13 GLU A CA 7
ATOM 11537 C C . GLU A 1 13 ? -5.056 -6.640 11.096 1.00 34.23 13 GLU A C 7
ATOM 11538 O O . GLU A 1 13 ? -5.715 -7.573 11.549 1.00 62.34 13 GLU A O 7
ATOM 11550 N N . VAL A 1 14 ? -5.298 -5.376 11.409 1.00 13.03 14 VAL A N 7
ATOM 11551 C CA . VAL A 1 14 ? -6.353 -5.012 12.346 1.00 3.30 14 VAL A CA 7
ATOM 11552 C C . VAL A 1 14 ? -7.735 -5.063 11.693 1.00 3.32 14 VAL A C 7
ATOM 11553 O O . VAL A 1 14 ? -8.719 -5.445 12.331 1.00 45.22 14 VAL A O 7
ATOM 11566 N N . ASN A 1 15 ? -7.811 -4.708 10.418 1.00 73.30 15 ASN A N 7
ATOM 11567 C CA . ASN A 1 15 ? -9.109 -4.509 9.781 1.00 22.20 15 ASN A CA 7
ATOM 11568 C C . ASN A 1 15 ? -9.432 -5.569 8.738 1.00 44.54 15 ASN A C 7
ATOM 11569 O O . ASN A 1 15 ? -10.326 -6.385 8.940 1.00 64.20 15 ASN A O 7
ATOM 11580 N N . LYS A 1 16 ? -8.700 -5.567 7.634 1.00 5.42 16 LYS A N 7
ATOM 11581 C CA . LYS A 1 16 ? -9.081 -6.363 6.468 1.00 3.34 16 LYS A CA 7
ATOM 11582 C C . LYS A 1 16 ? -8.700 -7.833 6.640 1.00 44.03 16 LYS A C 7
ATOM 11583 O O . LYS A 1 16 ? -9.239 -8.700 5.954 1.00 23.14 16 LYS A O 7
ATOM 11602 N N . LEU A 1 17 ? -7.786 -8.090 7.572 1.00 75.10 17 LEU A N 7
ATOM 11603 C CA . LEU A 1 17 ? -7.190 -9.415 7.768 1.00 11.40 17 LEU A CA 7
ATOM 11604 C C . LEU A 1 17 ? -8.206 -10.571 7.705 1.00 55.34 17 LEU A C 7
ATOM 11605 O O . LEU A 1 17 ? -8.073 -11.452 6.855 1.00 54.10 17 LEU A O 7
ATOM 11621 N N . PRO A 1 18 ? -9.234 -10.600 8.580 1.00 33.01 18 PRO A N 7
ATOM 11622 C CA . PRO A 1 18 ? -10.143 -11.743 8.671 1.00 30.45 18 PRO A CA 7
ATOM 11623 C C . PRO A 1 18 ? -11.199 -11.764 7.570 1.00 55.35 18 PRO A C 7
ATOM 11624 O O . PRO A 1 18 ? -11.822 -12.796 7.315 1.00 31.43 18 PRO A O 7
ATOM 11635 N N . HIS A 1 19 ? -11.389 -10.633 6.910 1.00 4.30 19 HIS A N 7
ATOM 11636 C CA . HIS A 1 19 ? -12.488 -10.486 5.963 1.00 51.25 19 HIS A CA 7
ATOM 11637 C C . HIS A 1 19 ? -12.053 -10.839 4.549 1.00 34.23 19 HIS A C 7
ATOM 11638 O O . HIS A 1 19 ? -12.855 -11.322 3.748 1.00 12.53 19 HIS A O 7
ATOM 11652 N N . VAL A 1 20 ? -10.785 -10.609 4.247 1.00 70.42 20 VAL A N 7
ATOM 11653 C CA . VAL A 1 20 ? -10.270 -10.845 2.906 1.00 63.01 20 VAL A CA 7
ATOM 11654 C C . VAL A 1 20 ? -9.975 -12.326 2.672 1.00 0.32 20 VAL A C 7
ATOM 11655 O O . VAL A 1 20 ? -9.800 -13.096 3.621 1.00 1.11 20 VAL A O 7
ATOM 11668 N N . SER A 1 21 ? -9.924 -12.712 1.403 1.00 74.30 21 SER A N 7
ATOM 11669 C CA . SER A 1 21 ? -9.644 -14.090 1.033 1.00 3.43 21 SER A CA 7
ATOM 11670 C C . SER A 1 21 ? -8.155 -14.379 1.178 1.00 23.41 21 SER A C 7
ATOM 11671 O O . SER A 1 21 ? -7.358 -13.470 1.414 1.00 24.01 21 SER A O 7
ATOM 11679 N N . GLU A 1 22 ? -7.791 -15.641 1.014 1.00 12.54 22 GLU A N 7
ATOM 11680 C CA . GLU A 1 22 ? -6.408 -16.072 1.151 1.00 62.05 22 GLU A CA 7
ATOM 11681 C C . GLU A 1 22 ? -5.547 -15.409 0.077 1.00 70.13 22 GLU A C 7
ATOM 11682 O O . GLU A 1 22 ? -4.478 -14.869 0.365 1.00 13.35 22 GLU A O 7
ATOM 11694 N N . SER A 1 23 ? -6.037 -15.434 -1.156 1.00 11.11 23 SER A N 7
ATOM 11695 C CA . SER A 1 23 ? -5.368 -14.762 -2.260 1.00 3.12 23 SER A CA 7
ATOM 11696 C C . SER A 1 23 ? -5.272 -13.258 -2.000 1.00 22.22 23 SER A C 7
ATOM 11697 O O . SER A 1 23 ? -4.207 -12.661 -2.171 1.00 31.13 23 SER A O 7
ATOM 11705 N N . THR A 1 24 ? -6.382 -12.661 -1.563 1.00 53.31 24 THR A N 7
ATOM 11706 C CA . THR A 1 24 ? -6.425 -11.236 -1.241 1.00 32.25 24 THR A CA 7
ATOM 11707 C C . THR A 1 24 ? -5.377 -10.883 -0.186 1.00 12.15 24 THR A C 7
ATOM 11708 O O . THR A 1 24 ? -4.736 -9.834 -0.264 1.00 40.34 24 THR A O 7
ATOM 11719 N N . LYS A 1 25 ? -5.211 -11.768 0.797 1.00 24.02 25 LYS A N 7
ATOM 11720 C CA . LYS A 1 25 ? -4.185 -11.596 1.818 1.00 10.24 25 LYS A CA 7
ATOM 11721 C C . LYS A 1 25 ? -2.832 -11.379 1.175 1.00 74.15 25 LYS A C 7
ATOM 11722 O O . LYS A 1 25 ? -2.157 -10.391 1.437 1.00 33.24 25 LYS A O 7
ATOM 11741 N N . ARG A 1 26 ? -2.468 -12.306 0.308 1.00 30.44 26 ARG A N 7
ATOM 11742 C CA . ARG A 1 26 ? -1.143 -12.324 -0.286 1.00 3.23 26 ARG A CA 7
ATOM 11743 C C . ARG A 1 26 ? -0.926 -11.112 -1.190 1.00 15.33 26 ARG A C 7
ATOM 11744 O O . ARG A 1 26 ? 0.210 -10.686 -1.391 1.00 2.23 26 ARG A O 7
ATOM 11765 N N . HIS A 1 27 ? -2.005 -10.569 -1.748 1.00 15.43 27 HIS A N 7
ATOM 11766 C CA . HIS A 1 27 ? -1.924 -9.292 -2.453 1.00 41.10 27 HIS A CA 7
ATOM 11767 C C . HIS A 1 27 ? -1.418 -8.206 -1.505 1.00 61.43 27 HIS A C 7
ATOM 11768 O O . HIS A 1 27 ? -0.549 -7.409 -1.864 1.00 43.33 27 HIS A O 7
ATOM 11782 N N . TYR A 1 28 ? -1.953 -8.198 -0.285 1.00 73.03 28 TYR A N 7
ATOM 11783 C CA . TYR A 1 28 ? -1.501 -7.270 0.748 1.00 32.40 28 TYR A CA 7
ATOM 11784 C C . TYR A 1 28 ? -0.066 -7.578 1.161 1.00 61.22 28 TYR A C 7
ATOM 11785 O O . TYR A 1 28 ? 0.747 -6.668 1.307 1.00 75.11 28 TYR A O 7
ATOM 11803 N N . GLU A 1 29 ? 0.238 -8.863 1.351 1.00 61.13 29 GLU A N 7
ATOM 11804 C CA . GLU A 1 29 ? 1.603 -9.297 1.665 1.00 55.01 29 GLU A CA 7
ATOM 11805 C C . GLU A 1 29 ? 2.592 -8.804 0.609 1.00 14.21 29 GLU A C 7
ATOM 11806 O O . GLU A 1 29 ? 3.665 -8.289 0.936 1.00 42.02 29 GLU A O 7
ATOM 11818 N N . SER A 1 30 ? 2.223 -8.958 -0.655 1.00 54.14 30 SER A N 7
ATOM 11819 C CA . SER A 1 30 ? 3.061 -8.516 -1.760 1.00 64.24 30 SER A CA 7
ATOM 11820 C C . SER A 1 30 ? 3.195 -6.996 -1.759 1.00 74.11 30 SER A C 7
ATOM 11821 O O . SER A 1 30 ? 4.267 -6.454 -2.023 1.00 63.44 30 SER A O 7
ATOM 11829 N N . ALA A 1 31 ? 2.101 -6.316 -1.455 1.00 74.04 31 ALA A N 7
ATOM 11830 C CA . ALA A 1 31 ? 2.112 -4.867 -1.350 1.00 54.52 31 ALA A CA 7
ATOM 11831 C C . ALA A 1 31 ? 3.040 -4.431 -0.224 1.00 50.24 31 ALA A C 7
ATOM 11832 O O . ALA A 1 31 ? 3.917 -3.589 -0.413 1.00 25.03 31 ALA A O 7
ATOM 11839 N N . TYR A 1 32 ? 2.849 -5.050 0.930 1.00 22.43 32 TYR A N 7
ATOM 11840 C CA . TYR A 1 32 ? 3.607 -4.746 2.134 1.00 13.42 32 TYR A CA 7
ATOM 11841 C C . TYR A 1 32 ? 5.115 -4.861 1.911 1.00 34.05 32 TYR A C 7
ATOM 11842 O O . TYR A 1 32 ? 5.874 -3.983 2.322 1.00 44.33 32 TYR A O 7
ATOM 11860 N N . LYS A 1 33 ? 5.550 -5.927 1.246 1.00 63.03 33 LYS A N 7
ATOM 11861 C CA . LYS A 1 33 ? 6.977 -6.152 1.040 1.00 33.11 33 LYS A CA 7
ATOM 11862 C C . LYS A 1 33 ? 7.565 -5.107 0.088 1.00 64.55 33 LYS A C 7
ATOM 11863 O O . LYS A 1 33 ? 8.678 -4.627 0.305 1.00 55.13 33 LYS A O 7
ATOM 11882 N N . HIS A 1 34 ? 6.814 -4.741 -0.950 1.00 44.22 34 HIS A N 7
ATOM 11883 C CA . HIS A 1 34 ? 7.270 -3.720 -1.892 1.00 1.51 34 HIS A CA 7
ATOM 11884 C C . HIS A 1 34 ? 7.300 -2.351 -1.224 1.00 53.52 34 HIS A C 7
ATOM 11885 O O . HIS A 1 34 ? 8.225 -1.562 -1.440 1.00 11.04 34 HIS A O 7
ATOM 11899 N N . ILE A 1 35 ? 6.286 -2.077 -0.413 1.00 63.21 35 ILE A N 7
ATOM 11900 C CA . ILE A 1 35 ? 6.220 -0.832 0.331 1.00 33.53 35 ILE A CA 7
ATOM 11901 C C . ILE A 1 35 ? 7.396 -0.731 1.295 1.00 13.53 35 ILE A C 7
ATOM 11902 O O . ILE A 1 35 ? 8.064 0.297 1.355 1.00 53.11 35 ILE A O 7
ATOM 11918 N N . LYS A 1 36 ? 7.655 -1.811 2.027 1.00 51.22 36 LYS A N 7
ATOM 11919 C CA . LYS A 1 36 ? 8.773 -1.855 2.963 1.00 35.30 36 LYS A CA 7
ATOM 11920 C C . LYS A 1 36 ? 10.106 -1.642 2.253 1.00 62.12 36 LYS A C 7
ATOM 11921 O O . LYS A 1 36 ? 10.964 -0.915 2.741 1.00 5.14 36 LYS A O 7
ATOM 11940 N N . ASP A 1 37 ? 10.267 -2.279 1.103 1.00 73.23 37 ASP A N 7
ATOM 11941 C CA . ASP A 1 37 ? 11.527 -2.232 0.362 1.00 41.42 37 ASP A CA 7
ATOM 11942 C C . ASP A 1 37 ? 11.834 -0.820 -0.139 1.00 51.02 37 ASP A C 7
ATOM 11943 O O . ASP A 1 37 ? 12.990 -0.403 -0.177 1.00 31.21 37 ASP A O 7
ATOM 11952 N N . HIS A 1 38 ? 10.793 -0.088 -0.521 1.00 4.42 38 HIS A N 7
ATOM 11953 C CA . HIS A 1 38 ? 10.960 1.283 -1.004 1.00 13.54 38 HIS A CA 7
ATOM 11954 C C . HIS A 1 38 ? 10.937 2.288 0.142 1.00 0.22 38 HIS A C 7
ATOM 11955 O O . HIS A 1 38 ? 11.857 3.092 0.303 1.00 63.34 38 HIS A O 7
ATOM 11970 N N . PHE A 1 39 ? 9.887 2.232 0.944 1.00 32.13 39 PHE A N 7
ATOM 11971 C CA . PHE A 1 39 ? 9.682 3.197 2.016 1.00 11.52 39 PHE A CA 7
ATOM 11972 C C . PHE A 1 39 ? 10.194 2.633 3.337 1.00 71.21 39 PHE A C 7
ATOM 11973 O O . PHE A 1 39 ? 9.492 2.659 4.348 1.00 32.40 39 PHE A O 7
ATOM 11990 N N . ARG A 1 40 ? 11.435 2.157 3.311 1.00 43.22 40 ARG A N 7
ATOM 11991 C CA . ARG A 1 40 ? 12.046 1.460 4.445 1.00 0.22 40 ARG A CA 7
ATOM 11992 C C . ARG A 1 40 ? 11.923 2.243 5.752 1.00 33.32 40 ARG A C 7
ATOM 11993 O O . ARG A 1 40 ? 11.579 1.677 6.788 1.00 33.25 40 ARG A O 7
ATOM 12014 N N . HIS A 1 41 ? 12.204 3.536 5.706 1.00 64.55 41 HIS A N 7
ATOM 12015 C CA . HIS A 1 41 ? 12.051 4.389 6.882 1.00 75.10 41 HIS A CA 7
ATOM 12016 C C . HIS A 1 41 ? 11.266 5.642 6.536 1.00 54.11 41 HIS A C 7
ATOM 12017 O O . HIS A 1 41 ? 11.522 6.721 7.070 1.00 33.30 41 HIS A O 7
ATOM 12032 N N . LYS A 1 42 ? 10.295 5.490 5.652 1.00 14.13 42 LYS A N 7
ATOM 12033 C CA . LYS A 1 42 ? 9.451 6.602 5.259 1.00 73.15 42 LYS A CA 7
ATOM 12034 C C . LYS A 1 42 ? 8.158 6.577 6.064 1.00 13.54 42 LYS A C 7
ATOM 12035 O O . LYS A 1 42 ? 7.471 5.553 6.121 1.00 4.12 42 LYS A O 7
ATOM 12054 N N . LEU A 1 43 ? 7.840 7.694 6.703 1.00 2.14 43 LEU A N 7
ATOM 12055 C CA . LEU A 1 43 ? 6.646 7.785 7.530 1.00 63.24 43 LEU A CA 7
ATOM 12056 C C . LEU A 1 43 ? 5.381 7.806 6.672 1.00 33.35 43 LEU A C 7
ATOM 12057 O O . LEU A 1 43 ? 5.421 8.189 5.503 1.00 31.31 43 LEU A O 7
ATOM 12073 N N . LEU A 1 44 ? 4.266 7.408 7.279 1.00 73.22 44 LEU A N 7
ATOM 12074 C CA . LEU A 1 44 ? 2.973 7.333 6.592 1.00 1.31 44 LEU A CA 7
ATOM 12075 C C . LEU A 1 44 ? 2.599 8.665 5.955 1.00 60.15 44 LEU A C 7
ATOM 12076 O O . LEU A 1 44 ? 2.209 8.725 4.792 1.00 40.35 44 LEU A O 7
ATOM 12092 N N . LYS A 1 45 ? 2.734 9.730 6.720 1.00 41.22 45 LYS A N 7
ATOM 12093 C CA . LYS A 1 45 ? 2.317 11.046 6.271 1.00 4.10 45 LYS A CA 7
ATOM 12094 C C . LYS A 1 45 ? 3.425 11.744 5.500 1.00 61.55 45 LYS A C 7
ATOM 12095 O O . LYS A 1 45 ? 3.266 12.884 5.067 1.00 21.33 45 LYS A O 7
ATOM 12114 N N . ASP A 1 46 ? 4.552 11.072 5.336 1.00 40.40 46 ASP A N 7
ATOM 12115 C CA . ASP A 1 46 ? 5.703 11.706 4.723 1.00 53.05 46 ASP A CA 7
ATOM 12116 C C . ASP A 1 46 ? 5.870 11.228 3.285 1.00 72.23 46 ASP A C 7
ATOM 12117 O O . ASP A 1 46 ? 6.877 11.502 2.629 1.00 62.04 46 ASP A O 7
ATOM 12126 N N . ILE A 1 47 ? 4.868 10.506 2.806 1.00 53.44 47 ILE A N 7
ATOM 12127 C CA . ILE A 1 47 ? 4.880 9.977 1.453 1.00 3.25 47 ILE A CA 7
ATOM 12128 C C . ILE A 1 47 ? 4.748 11.107 0.437 1.00 41.22 47 ILE A C 7
ATOM 12129 O O . ILE A 1 47 ? 3.814 11.906 0.496 1.00 44.13 47 ILE A O 7
ATOM 12145 N N . LYS A 1 48 ? 5.698 11.186 -0.475 1.00 70.31 48 LYS A N 7
ATOM 12146 C CA . LYS A 1 48 ? 5.643 12.185 -1.524 1.00 30.54 48 LYS A CA 7
ATOM 12147 C C . LYS A 1 48 ? 5.013 11.576 -2.769 1.00 33.33 48 LYS A C 7
ATOM 12148 O O . LYS A 1 48 ? 5.222 10.395 -3.062 1.00 12.11 48 LYS A O 7
ATOM 12167 N N . ARG A 1 49 ? 4.244 12.378 -3.495 1.00 25.24 49 ARG A N 7
ATOM 12168 C CA . ARG A 1 49 ? 3.467 11.881 -4.627 1.00 3.40 49 ARG A CA 7
ATOM 12169 C C . ARG A 1 49 ? 4.364 11.267 -5.706 1.00 5.14 49 ARG A C 7
ATOM 12170 O O . ARG A 1 49 ? 3.984 10.293 -6.350 1.00 41.34 49 ARG A O 7
ATOM 12191 N N . THR A 1 50 ? 5.553 11.829 -5.894 1.00 62.30 50 THR A N 7
ATOM 12192 C CA . THR A 1 50 ? 6.479 11.326 -6.899 1.00 1.34 50 THR A CA 7
ATOM 12193 C C . THR A 1 50 ? 7.052 9.973 -6.499 1.00 60.50 50 THR A C 7
ATOM 12194 O O . THR A 1 50 ? 7.174 9.076 -7.326 1.00 2.41 50 THR A O 7
ATOM 12205 N N . GLU A 1 51 ? 7.382 9.827 -5.223 1.00 24.35 51 GLU A N 7
ATOM 12206 C CA . GLU A 1 51 ? 7.967 8.590 -4.722 1.00 11.54 51 GLU A CA 7
ATOM 12207 C C . GLU A 1 51 ? 6.972 7.452 -4.894 1.00 61.25 51 GLU A C 7
ATOM 12208 O O . GLU A 1 51 ? 7.326 6.341 -5.291 1.00 55.42 51 GLU A O 7
ATOM 12220 N N . TYR A 1 52 ? 5.715 7.759 -4.606 1.00 25.44 52 TYR A N 7
ATOM 12221 C CA . TYR A 1 52 ? 4.622 6.818 -4.787 1.00 25.30 52 TYR A CA 7
ATOM 12222 C C . TYR A 1 52 ? 4.411 6.526 -6.273 1.00 10.31 52 TYR A C 7
ATOM 12223 O O . TYR A 1 52 ? 4.097 5.399 -6.661 1.00 15.13 52 TYR A O 7
ATOM 12241 N N . GLN A 1 53 ? 4.606 7.547 -7.096 1.00 52.34 53 GLN A N 7
ATOM 12242 C CA . GLN A 1 53 ? 4.474 7.417 -8.538 1.00 13.44 53 GLN A CA 7
ATOM 12243 C C . GLN A 1 53 ? 5.498 6.410 -9.071 1.00 15.23 53 GLN A C 7
ATOM 12244 O O . GLN A 1 53 ? 5.142 5.480 -9.794 1.00 72.51 53 GLN A O 7
ATOM 12258 N N . LYS A 1 54 ? 6.766 6.573 -8.678 1.00 33.12 54 LYS A N 7
ATOM 12259 C CA . LYS A 1 54 ? 7.822 5.658 -9.119 1.00 4.32 54 LYS A CA 7
ATOM 12260 C C . LYS A 1 54 ? 7.616 4.266 -8.528 1.00 4.14 54 LYS A C 7
ATOM 12261 O O . LYS A 1 54 ? 7.974 3.260 -9.143 1.00 22.11 54 LYS A O 7
ATOM 12280 N N . PHE A 1 55 ? 7.034 4.220 -7.336 1.00 33.34 55 PHE A N 7
ATOM 12281 C CA . PHE A 1 55 ? 6.688 2.956 -6.696 1.00 34.31 55 PHE A CA 7
ATOM 12282 C C . PHE A 1 55 ? 5.732 2.160 -7.583 1.00 65.54 55 PHE A C 7
ATOM 12283 O O . PHE A 1 55 ? 5.935 0.967 -7.827 1.00 73.51 55 PHE A O 7
ATOM 12300 N N . LEU A 1 56 ? 4.702 2.836 -8.075 1.00 51.03 56 LEU A N 7
ATOM 12301 C CA . LEU A 1 56 ? 3.721 2.215 -8.956 1.00 13.32 56 LEU A CA 7
ATOM 12302 C C . LEU A 1 56 ? 4.359 1.803 -10.276 1.00 5.23 56 LEU A C 7
ATOM 12303 O O . LEU A 1 56 ? 4.013 0.773 -10.850 1.00 12.23 56 LEU A O 7
ATOM 12319 N N . ASN A 1 57 ? 5.299 2.609 -10.749 1.00 40.02 57 ASN A N 7
ATOM 12320 C CA . ASN A 1 57 ? 5.957 2.351 -12.026 1.00 22.40 57 ASN A CA 7
ATOM 12321 C C . ASN A 1 57 ? 6.754 1.055 -11.983 1.00 50.31 57 ASN A C 7
ATOM 12322 O O . ASN A 1 57 ? 6.788 0.313 -12.962 1.00 52.11 57 ASN A O 7
ATOM 12333 N N . GLU A 1 58 ? 7.386 0.781 -10.846 1.00 51.41 58 GLU A N 7
ATOM 12334 C CA . GLU A 1 58 ? 8.136 -0.459 -10.679 1.00 21.24 58 GLU A CA 7
ATOM 12335 C C . GLU A 1 58 ? 7.184 -1.638 -10.501 1.00 75.22 58 GLU A C 7
ATOM 12336 O O . GLU A 1 58 ? 7.407 -2.727 -11.037 1.00 75.13 58 GLU A O 7
ATOM 12348 N N . TYR A 1 59 ? 6.115 -1.411 -9.755 1.00 3.54 59 TYR A N 7
ATOM 12349 C CA . TYR A 1 59 ? 5.149 -2.460 -9.473 1.00 2.03 59 TYR A CA 7
ATOM 12350 C C . TYR A 1 59 ? 4.430 -2.873 -10.755 1.00 21.34 59 TYR A C 7
ATOM 12351 O O . TYR A 1 59 ? 4.108 -4.044 -10.947 1.00 53.32 59 TYR A O 7
ATOM 12369 N N . GLY A 1 60 ? 4.213 -1.904 -11.640 1.00 33.32 60 GLY A N 7
ATOM 12370 C CA . GLY A 1 60 ? 3.568 -2.179 -12.910 1.00 4.11 60 GLY A CA 7
ATOM 12371 C C . GLY A 1 60 ? 4.489 -2.875 -13.897 1.00 61.20 60 GLY A C 7
ATOM 12372 O O . GLY A 1 60 ? 4.051 -3.320 -14.958 1.00 24.02 60 GLY A O 7
ATOM 12376 N N . LEU A 1 61 ? 5.772 -2.936 -13.568 1.00 75.04 61 LEU A N 7
ATOM 12377 C CA . LEU A 1 61 ? 6.737 -3.666 -14.380 1.00 2.10 61 LEU A CA 7
ATOM 12378 C C . LEU A 1 61 ? 6.867 -5.106 -13.897 1.00 44.11 61 LEU A C 7
ATOM 12379 O O . LEU A 1 61 ? 7.305 -5.984 -14.640 1.00 41.42 61 LEU A O 7
ATOM 12395 N N . THR A 1 62 ? 6.488 -5.335 -12.649 1.00 52.31 62 THR A N 7
ATOM 12396 C CA . THR A 1 62 ? 6.680 -6.630 -12.012 1.00 2.52 62 THR A CA 7
ATOM 12397 C C . THR A 1 62 ? 5.370 -7.405 -11.894 1.00 14.22 62 THR A C 7
ATOM 12398 O O . THR A 1 62 ? 5.360 -8.638 -11.882 1.00 32.21 62 THR A O 7
ATOM 12409 N N . HIS A 1 63 ? 4.270 -6.680 -11.798 1.00 43.02 63 HIS A N 7
ATOM 12410 C CA . HIS A 1 63 ? 2.965 -7.292 -11.620 1.00 4.55 63 HIS A CA 7
ATOM 12411 C C . HIS A 1 63 ? 2.004 -6.794 -12.689 1.00 10.41 63 HIS A C 7
ATOM 12412 O O . HIS A 1 63 ? 2.287 -5.813 -13.373 1.00 54.31 63 HIS A O 7
ATOM 12427 N N . SER A 1 64 ? 0.876 -7.472 -12.827 1.00 74.42 64 SER A N 7
ATOM 12428 C CA . SER A 1 64 ? -0.125 -7.105 -13.816 1.00 61.35 64 SER A CA 7
ATOM 12429 C C . SER A 1 64 ? -0.841 -5.820 -13.404 1.00 73.24 64 SER A C 7
ATOM 12430 O O . SER A 1 64 ? -0.785 -5.409 -12.240 1.00 52.45 64 SER A O 7
ATOM 12438 N N . TYR A 1 65 ? -1.518 -5.194 -14.364 1.00 43.32 65 TYR A N 7
ATOM 12439 C CA . TYR A 1 65 ? -2.230 -3.946 -14.117 1.00 11.45 65 TYR A CA 7
ATOM 12440 C C . TYR A 1 65 ? -3.309 -4.130 -13.064 1.00 64.02 65 TYR A C 7
ATOM 12441 O O . TYR A 1 65 ? -3.584 -3.222 -12.285 1.00 12.31 65 TYR A O 7
ATOM 12459 N N . GLU A 1 66 ? -3.922 -5.298 -13.034 1.00 51.33 66 GLU A N 7
ATOM 12460 C CA . GLU A 1 66 ? -4.967 -5.558 -12.065 1.00 31.15 66 GLU A CA 7
ATOM 12461 C C . GLU A 1 66 ? -4.383 -5.588 -10.657 1.00 21.11 66 GLU A C 7
ATOM 12462 O O . GLU A 1 66 ? -4.994 -5.089 -9.709 1.00 54.21 66 GLU A O 7
ATOM 12474 N N . THR A 1 67 ? -3.193 -6.161 -10.538 1.00 20.31 67 THR A N 7
ATOM 12475 C CA . THR A 1 67 ? -2.518 -6.269 -9.259 1.00 41.40 67 THR A CA 7
ATOM 12476 C C . THR A 1 67 ? -2.168 -4.886 -8.718 1.00 52.54 67 THR A C 7
ATOM 12477 O O . THR A 1 67 ? -2.480 -4.562 -7.573 1.00 32.34 67 THR A O 7
ATOM 12488 N N . ILE A 1 68 ? -1.544 -4.065 -9.559 1.00 75.51 68 ILE A N 7
ATOM 12489 C CA . ILE A 1 68 ? -1.193 -2.705 -9.171 1.00 5.35 68 ILE A CA 7
ATOM 12490 C C . ILE A 1 68 ? -2.454 -1.873 -8.940 1.00 22.33 68 ILE A C 7
ATOM 12491 O O . ILE A 1 68 ? -2.480 -0.995 -8.079 1.00 71.34 68 ILE A O 7
ATOM 12507 N N . ARG A 1 69 ? -3.498 -2.158 -9.714 1.00 11.42 69 ARG A N 7
ATOM 12508 C CA . ARG A 1 69 ? -4.783 -1.491 -9.553 1.00 42.11 69 ARG A CA 7
ATOM 12509 C C . ARG A 1 69 ? -5.324 -1.724 -8.146 1.00 43.04 69 ARG A C 7
ATOM 12510 O O . ARG A 1 69 ? -5.732 -0.786 -7.457 1.00 15.11 69 ARG A O 7
ATOM 12531 N N . LYS A 1 70 ? -5.323 -2.987 -7.726 1.00 73.41 70 LYS A N 7
ATOM 12532 C CA . LYS A 1 70 ? -5.784 -3.355 -6.395 1.00 43.32 70 LYS A CA 7
ATOM 12533 C C . LYS A 1 70 ? -4.819 -2.862 -5.325 1.00 3.51 70 LYS A C 7
ATOM 12534 O O . LYS A 1 70 ? -5.248 -2.414 -4.264 1.00 11.04 70 LYS A O 7
ATOM 12553 N N . LEU A 1 71 ? -3.524 -2.921 -5.619 1.00 55.30 71 LEU A N 7
ATOM 12554 C CA . LEU A 1 71 ? -2.506 -2.342 -4.743 1.00 72.51 71 LEU A CA 7
ATOM 12555 C C . LEU A 1 71 ? -2.853 -0.892 -4.434 1.00 14.21 71 LEU A C 7
ATOM 12556 O O . LEU A 1 71 ? -2.966 -0.494 -3.274 1.00 13.42 71 LEU A O 7
ATOM 12572 N N . ASN A 1 72 ? -3.036 -0.121 -5.495 1.00 51.13 72 ASN A N 7
ATOM 12573 C CA . ASN A 1 72 ? -3.408 1.281 -5.389 1.00 24.40 72 ASN A CA 7
ATOM 12574 C C . ASN A 1 72 ? -4.717 1.450 -4.618 1.00 2.44 72 ASN A C 7
ATOM 12575 O O . ASN A 1 72 ? -4.863 2.383 -3.828 1.00 34.43 72 ASN A O 7
ATOM 12586 N N . SER A 1 73 ? -5.653 0.527 -4.823 1.00 14.01 73 SER A N 7
ATOM 12587 C CA . SER A 1 73 ? -6.938 0.566 -4.128 1.00 71.14 73 SER A CA 7
ATOM 12588 C C . SER A 1 73 ? -6.751 0.416 -2.613 1.00 65.41 73 SER A C 7
ATOM 12589 O O . SER A 1 73 ? -7.384 1.128 -1.825 1.00 44.15 73 SER A O 7
ATOM 12597 N N . TYR A 1 74 ? -5.875 -0.502 -2.210 1.00 11.31 74 TYR A N 7
ATOM 12598 C CA . TYR A 1 74 ? -5.606 -0.734 -0.793 1.00 34.14 74 TYR A CA 7
ATOM 12599 C C . TYR A 1 74 ? -4.989 0.511 -0.173 1.00 22.13 74 TYR A C 7
ATOM 12600 O O . TYR A 1 74 ? -5.390 0.957 0.902 1.00 32.33 74 TYR A O 7
ATOM 12618 N N . ILE A 1 75 ? -4.026 1.078 -0.886 1.00 74.44 75 ILE A N 7
ATOM 12619 C CA . ILE A 1 75 ? -3.304 2.250 -0.420 1.00 21.44 75 ILE A CA 7
ATOM 12620 C C . ILE A 1 75 ? -4.242 3.449 -0.268 1.00 60.12 75 ILE A C 7
ATOM 12621 O O . ILE A 1 75 ? -4.085 4.255 0.651 1.00 64.24 75 ILE A O 7
ATOM 12637 N N . ARG A 1 76 ? -5.236 3.546 -1.149 1.00 12.31 76 ARG A N 7
ATOM 12638 C CA . ARG A 1 76 ? -6.232 4.610 -1.057 1.00 54.03 76 ARG A CA 7
ATOM 12639 C C . ARG A 1 76 ? -6.983 4.523 0.262 1.00 13.01 76 ARG A C 7
ATOM 12640 O O . ARG A 1 76 ? -7.126 5.521 0.964 1.00 33.34 76 ARG A O 7
ATOM 12661 N N . ASN A 1 77 ? -7.455 3.324 0.596 1.00 43.40 77 ASN A N 7
ATOM 12662 C CA . ASN A 1 77 ? -8.232 3.124 1.816 1.00 44.20 77 ASN A CA 7
ATOM 12663 C C . ASN A 1 77 ? -7.355 3.313 3.049 1.00 11.10 77 ASN A C 7
ATOM 12664 O O . ASN A 1 77 ? -7.814 3.812 4.073 1.00 22.41 77 ASN A O 7
ATOM 12675 N N . ALA A 1 78 ? -6.086 2.930 2.936 1.00 24.15 78 ALA A N 7
ATOM 12676 C CA . ALA A 1 78 ? -5.129 3.125 4.018 1.00 34.21 78 ALA A CA 7
ATOM 12677 C C . ALA A 1 78 ? -4.984 4.608 4.345 1.00 65.04 78 ALA A C 7
ATOM 12678 O O . ALA A 1 78 ? -5.097 5.015 5.504 1.00 63.41 78 ALA A O 7
ATOM 12685 N N . PHE A 1 79 ? -4.748 5.412 3.315 1.00 31.14 79 PHE A N 7
ATOM 12686 C CA . PHE A 1 79 ? -4.651 6.855 3.483 1.00 72.01 79 PHE A CA 7
ATOM 12687 C C . PHE A 1 79 ? -5.986 7.442 3.924 1.00 61.20 79 PHE A C 7
ATOM 12688 O O . PHE A 1 79 ? -6.028 8.343 4.758 1.00 74.13 79 PHE A O 7
ATOM 12705 N N . ASP A 1 80 ? -7.074 6.912 3.371 1.00 21.30 80 ASP A N 7
ATOM 12706 C CA . ASP A 1 80 ? -8.413 7.429 3.644 1.00 14.33 80 ASP A CA 7
ATOM 12707 C C . ASP A 1 80 ? -8.779 7.239 5.113 1.00 64.14 80 ASP A C 7
ATOM 12708 O O . ASP A 1 80 ? -9.372 8.120 5.741 1.00 44.14 80 ASP A O 7
ATOM 12717 N N . ASP A 1 81 ? -8.412 6.089 5.659 1.00 4.41 81 ASP A N 7
ATOM 12718 C CA . ASP A 1 81 ? -8.673 5.786 7.061 1.00 73.35 81 ASP A CA 7
ATOM 12719 C C . ASP A 1 81 ? -7.887 6.745 7.955 1.00 3.13 81 ASP A C 7
ATOM 12720 O O . ASP A 1 81 ? -8.420 7.304 8.918 1.00 4.45 81 ASP A O 7
ATOM 12729 N N . ALA A 1 82 ? -6.627 6.968 7.596 1.00 14.24 82 ALA A N 7
ATOM 12730 C CA . ALA A 1 82 ? -5.740 7.831 8.369 1.00 64.12 82 ALA A CA 7
ATOM 12731 C C . ALA A 1 82 ? -6.134 9.306 8.260 1.00 34.43 82 ALA A C 7
ATOM 12732 O O . ALA A 1 82 ? -6.149 10.028 9.261 1.00 61.40 82 ALA A O 7
ATOM 12739 N N . ILE A 1 83 ? -6.456 9.758 7.051 1.00 12.13 83 ILE A N 7
ATOM 12740 C CA . ILE A 1 83 ? -6.782 11.167 6.821 1.00 73.35 83 ILE A CA 7
ATOM 12741 C C . ILE A 1 83 ? -8.070 11.551 7.541 1.00 0.43 83 ILE A C 7
ATOM 12742 O O . ILE A 1 83 ? -8.219 12.682 8.005 1.00 15.02 83 ILE A O 7
ATOM 12758 N N . HIS A 1 84 ? -8.985 10.593 7.663 1.00 33.42 84 HIS A N 7
ATOM 12759 C CA . HIS A 1 84 ? -10.248 10.818 8.357 1.00 20.03 84 HIS A CA 7
ATOM 12760 C C . HIS A 1 84 ? -9.993 11.093 9.841 1.00 41.12 84 HIS A C 7
ATOM 12761 O O . HIS A 1 84 ? -10.822 11.685 10.529 1.00 33.21 84 HIS A O 7
ATOM 12776 N N . GLU A 1 85 ? -8.831 10.654 10.317 1.00 75.41 85 GLU A N 7
ATOM 12777 C CA . GLU A 1 85 ? -8.417 10.880 11.697 1.00 54.43 85 GLU A CA 7
ATOM 12778 C C . GLU A 1 85 ? -7.550 12.128 11.811 1.00 62.14 85 GLU A C 7
ATOM 12779 O O . GLU A 1 85 ? -7.260 12.594 12.912 1.00 61.13 85 GLU A O 7
ATOM 12791 N N . GLY A 1 86 ? -7.144 12.667 10.671 1.00 52.12 86 GLY A N 7
ATOM 12792 C CA . GLY A 1 86 ? -6.212 13.778 10.670 1.00 55.54 86 GLY A CA 7
ATOM 12793 C C . GLY A 1 86 ? -4.807 13.306 10.962 1.00 33.00 86 GLY A C 7
ATOM 12794 O O . GLY A 1 86 ? -3.946 14.077 11.383 1.00 2.42 86 GLY A O 7
ATOM 12798 N N . TYR A 1 87 ? -4.588 12.022 10.726 1.00 23.12 87 TYR A N 7
ATOM 12799 C CA . TYR A 1 87 ? -3.319 11.383 11.025 1.00 74.33 87 TYR A CA 7
ATOM 12800 C C . TYR A 1 87 ? -2.345 11.596 9.871 1.00 33.10 87 TYR A C 7
ATOM 12801 O O . TYR A 1 87 ? -1.127 11.580 10.051 1.00 72.41 87 TYR A O 7
ATOM 12819 N N . VAL A 1 88 ? -2.899 11.813 8.687 1.00 0.11 88 VAL A N 7
ATOM 12820 C CA . VAL A 1 88 ? -2.104 12.066 7.498 1.00 31.04 88 VAL A CA 7
ATOM 12821 C C . VAL A 1 88 ? -2.695 13.252 6.739 1.00 41.55 88 VAL A C 7
ATOM 12822 O O . VAL A 1 88 ? -3.831 13.658 7.001 1.00 51.15 88 VAL A O 7
ATOM 12835 N N . ILE A 1 89 ? -1.925 13.818 5.826 1.00 44.23 89 ILE A N 7
ATOM 12836 C CA . ILE A 1 89 ? -2.377 14.959 5.050 1.00 5.04 89 ILE A CA 7
ATOM 12837 C C . ILE A 1 89 ? -3.067 14.519 3.768 1.00 41.25 89 ILE A C 7
ATOM 12838 O O . ILE A 1 89 ? -3.413 13.348 3.604 1.00 4.24 89 ILE A O 7
ATOM 12854 N N . LYS A 1 90 ? -3.288 15.486 2.884 1.00 31.15 90 LYS A N 7
ATOM 12855 C CA . LYS A 1 90 ? -3.887 15.237 1.581 1.00 30.53 90 LYS A CA 7
ATOM 12856 C C . LYS A 1 90 ? -3.156 14.124 0.839 1.00 65.13 90 LYS A C 7
ATOM 12857 O O . LYS A 1 90 ? -1.934 13.986 0.933 1.00 72.22 90 LYS A O 7
ATOM 12876 N N . ASN A 1 91 ? -3.923 13.343 0.098 1.00 65.22 91 ASN A N 7
ATOM 12877 C CA . ASN A 1 91 ? -3.448 12.084 -0.458 1.00 62.51 91 ASN A CA 7
ATOM 12878 C C . ASN A 1 91 ? -2.487 12.296 -1.633 1.00 73.05 91 ASN A C 7
ATOM 12879 O O . ASN A 1 91 ? -2.853 12.903 -2.641 1.00 24.43 91 ASN A O 7
ATOM 12890 N N . PRO A 1 92 ? -1.244 11.781 -1.513 1.00 31.05 92 PRO A N 7
ATOM 12891 C CA . PRO A 1 92 ? -0.247 11.810 -2.597 1.00 13.42 92 PRO A CA 7
ATOM 12892 C C . PRO A 1 92 ? -0.674 10.951 -3.788 1.00 54.50 92 PRO A C 7
ATOM 12893 O O . PRO A 1 92 ? -0.136 11.079 -4.890 1.00 13.32 92 PRO A O 7
ATOM 12904 N N . THR A 1 93 ? -1.666 10.090 -3.554 1.00 10.02 93 THR A N 7
ATOM 12905 C CA . THR A 1 93 ? -2.230 9.228 -4.589 1.00 41.31 93 THR A CA 7
ATOM 12906 C C . THR A 1 93 ? -2.984 10.065 -5.635 1.00 43.42 93 THR A C 7
ATOM 12907 O O . THR A 1 93 ? -3.470 9.554 -6.646 1.00 10.13 93 THR A O 7
ATOM 12918 N N . TYR A 1 94 ? -3.062 11.364 -5.377 1.00 31.10 94 TYR A N 7
ATOM 12919 C CA . TYR A 1 94 ? -3.611 12.321 -6.324 1.00 74.52 94 TYR A CA 7
ATOM 12920 C C . TYR A 1 94 ? -2.900 12.232 -7.676 1.00 13.10 94 TYR A C 7
ATOM 12921 O O . TYR A 1 94 ? -3.521 12.379 -8.728 1.00 13.11 94 TYR A O 7
ATOM 12939 N N . LYS A 1 95 ? -1.599 11.977 -7.640 1.00 11.31 95 LYS A N 7
ATOM 12940 C CA . LYS A 1 95 ? -0.788 11.941 -8.851 1.00 14.40 95 LYS A CA 7
ATOM 12941 C C . LYS A 1 95 ? -0.416 10.496 -9.195 1.00 14.33 95 LYS A C 7
ATOM 12942 O O . LYS A 1 95 ? 0.595 10.241 -9.847 1.00 62.01 95 LYS A O 7
ATOM 12961 N N . ALA A 1 96 ? -1.253 9.558 -8.767 1.00 25.31 96 ALA A N 7
ATOM 12962 C CA . ALA A 1 96 ? -0.992 8.138 -8.974 1.00 45.01 96 ALA A CA 7
ATOM 12963 C C . ALA A 1 96 ? -1.075 7.755 -10.446 1.00 32.32 96 ALA A C 7
ATOM 12964 O O . ALA A 1 96 ? -2.158 7.713 -11.033 1.00 43.32 96 ALA A O 7
ATOM 12971 N N . GLU A 1 97 ? 0.076 7.489 -11.040 1.00 70.31 97 GLU A N 7
ATOM 12972 C CA . GLU A 1 97 ? 0.140 7.017 -12.411 1.00 73.13 97 GLU A CA 7
ATOM 12973 C C . GLU A 1 97 ? 0.414 5.519 -12.445 1.00 2.12 97 GLU A C 7
ATOM 12974 O O . GLU A 1 97 ? 1.490 5.069 -12.042 1.00 15.13 97 GLU A O 7
ATOM 12986 N N . LEU A 1 98 ? -0.547 4.755 -12.937 1.00 53.52 98 LEU A N 7
ATOM 12987 C CA . LEU A 1 98 ? -0.409 3.310 -13.005 1.00 24.30 98 LEU A CA 7
ATOM 12988 C C . LEU A 1 98 ? 0.246 2.918 -14.318 1.00 43.51 98 LEU A C 7
ATOM 12989 O O . LEU A 1 98 ? -0.427 2.770 -15.335 1.00 52.25 98 LEU A O 7
ATOM 13005 N N . HIS A 1 99 ? 1.562 2.782 -14.306 1.00 73.34 99 HIS A N 7
ATOM 13006 C CA . HIS A 1 99 ? 2.288 2.428 -15.518 1.00 55.20 99 HIS A CA 7
ATOM 13007 C C . HIS A 1 99 ? 2.615 0.945 -15.539 1.00 53.51 99 HIS A C 7
ATOM 13008 O O . HIS A 1 99 ? 3.706 0.527 -15.152 1.00 22.43 99 HIS A O 7
ATOM 13023 N N . ALA A 1 100 ? 1.645 0.151 -15.962 1.00 41.13 100 ALA A N 7
ATOM 13024 C CA . ALA A 1 100 ? 1.850 -1.273 -16.137 1.00 4.10 100 ALA A CA 7
ATOM 13025 C C . ALA A 1 100 ? 2.321 -1.539 -17.556 1.00 74.33 100 ALA A C 7
ATOM 13026 O O . ALA A 1 100 ? 1.535 -1.491 -18.503 1.00 45.41 100 ALA A O 7
ATOM 13033 N N . SER A 1 101 ? 3.610 -1.784 -17.707 1.00 34.22 101 SER A N 7
ATOM 13034 C CA . SER A 1 101 ? 4.192 -1.968 -19.024 1.00 65.33 101 SER A CA 7
ATOM 13035 C C . SER A 1 101 ? 4.240 -3.450 -19.382 1.00 74.22 101 SER A C 7
ATOM 13036 O O . SER A 1 101 ? 4.845 -3.843 -20.383 1.00 74.42 101 SER A O 7
ATOM 13044 N N . VAL A 1 102 ? 3.592 -4.268 -18.562 1.00 73.02 102 VAL A N 7
ATOM 13045 C CA . VAL A 1 102 ? 3.531 -5.699 -18.810 1.00 73.44 102 VAL A CA 7
ATOM 13046 C C . VAL A 1 102 ? 2.503 -6.002 -19.896 1.00 23.24 102 VAL A C 7
ATOM 13047 O O . VAL A 1 102 ? 1.348 -6.324 -19.610 1.00 72.22 102 VAL A O 7
ATOM 13060 N N . LEU A 1 103 ? 2.923 -5.833 -21.141 1.00 15.32 103 LEU A N 7
ATOM 13061 C CA . LEU A 1 103 ? 2.104 -6.191 -22.287 1.00 53.43 103 LEU A CA 7
ATOM 13062 C C . LEU A 1 103 ? 2.761 -7.348 -23.020 1.00 42.03 103 LEU A C 7
ATOM 13063 O O . LEU A 1 103 ? 3.746 -7.163 -23.742 1.00 43.41 103 LEU A O 7
ATOM 13079 N N . GLU A 1 104 ? 2.220 -8.537 -22.817 1.00 22.25 104 GLU A N 7
ATOM 13080 C CA . GLU A 1 104 ? 2.860 -9.764 -23.274 1.00 4.00 104 GLU A CA 7
ATOM 13081 C C . GLU A 1 104 ? 2.512 -10.098 -24.724 1.00 21.23 104 GLU A C 7
ATOM 13082 O O . GLU A 1 104 ? 3.277 -10.783 -25.402 1.00 10.23 104 GLU A O 7
ATOM 13094 N N . HIS A 1 105 ? 1.381 -9.598 -25.213 1.00 51.40 105 HIS A N 7
ATOM 13095 C CA . HIS A 1 105 ? 0.902 -9.975 -26.545 1.00 64.41 105 HIS A CA 7
ATOM 13096 C C . HIS A 1 105 ? 1.622 -9.201 -27.653 1.00 12.35 105 HIS A C 7
ATOM 13097 O O . HIS A 1 105 ? 1.002 -8.423 -28.380 1.00 32.53 105 HIS A O 7
ATOM 13112 N N . HIS A 1 106 ? 2.936 -9.404 -27.724 1.00 12.25 106 HIS A N 7
ATOM 13113 C CA . HIS A 1 106 ? 3.782 -8.954 -28.835 1.00 54.21 106 HIS A CA 7
ATOM 13114 C C . HIS A 1 106 ? 5.240 -9.069 -28.422 1.00 23.44 106 HIS A C 7
ATOM 13115 O O . HIS A 1 106 ? 5.581 -8.807 -27.265 1.00 11.20 106 HIS A O 7
ATOM 13130 N N . HIS A 1 107 ? 6.091 -9.472 -29.351 1.00 33.11 107 HIS A N 7
ATOM 13131 C CA . HIS A 1 107 ? 7.505 -9.654 -29.055 1.00 2.33 107 HIS A CA 7
ATOM 13132 C C . HIS A 1 107 ? 8.178 -8.324 -28.751 1.00 35.04 107 HIS A C 7
ATOM 13133 O O . HIS A 1 107 ? 8.010 -7.344 -29.478 1.00 64.53 107 HIS A O 7
ATOM 13148 N N . HIS A 1 108 ? 8.940 -8.306 -27.669 1.00 22.22 108 HIS A N 7
ATOM 13149 C CA . HIS A 1 108 ? 9.599 -7.093 -27.205 1.00 40.02 108 HIS A CA 7
ATOM 13150 C C . HIS A 1 108 ? 10.959 -6.951 -27.873 1.00 2.12 108 HIS A C 7
ATOM 13151 O O . HIS A 1 108 ? 11.572 -7.948 -28.266 1.00 61.24 108 HIS A O 7
ATOM 13166 N N . HIS A 1 109 ? 11.430 -5.719 -27.998 1.00 64.10 109 HIS A N 7
ATOM 13167 C CA . HIS A 1 109 ? 12.714 -5.462 -28.637 1.00 21.12 109 HIS A CA 7
ATOM 13168 C C . HIS A 1 109 ? 13.812 -5.304 -27.588 1.00 42.22 109 HIS A C 7
ATOM 13169 O O . HIS A 1 109 ? 13.531 -5.250 -26.389 1.00 71.20 109 HIS A O 7
ATOM 13184 N N . HIS A 1 110 ? 15.051 -5.225 -28.048 1.00 51.31 110 HIS A N 7
ATOM 13185 C CA . HIS A 1 110 ? 16.196 -5.057 -27.162 1.00 10.31 110 HIS A CA 7
ATOM 13186 C C . HIS A 1 110 ? 16.344 -3.589 -26.787 1.00 13.20 110 HIS A C 7
ATOM 13187 O O . HIS A 1 110 ? 16.153 -3.250 -25.604 1.00 37.55 110 HIS A O 7
ATOM 13203 N N . MET A 1 1 ? 3.520 9.763 13.980 1.00 21.35 1 MET A N 8
ATOM 13204 C CA . MET A 1 1 ? 4.776 9.291 13.349 1.00 24.33 1 MET A CA 8
ATOM 13205 C C . MET A 1 1 ? 4.849 7.773 13.348 1.00 53.10 1 MET A C 8
ATOM 13206 O O . MET A 1 1 ? 4.989 7.145 14.396 1.00 12.41 1 MET A O 8
ATOM 13222 N N . ILE A 1 2 ? 4.736 7.194 12.162 1.00 73.12 2 ILE A N 8
ATOM 13223 C CA . ILE A 1 2 ? 4.873 5.758 11.979 1.00 22.13 2 ILE A CA 8
ATOM 13224 C C . ILE A 1 2 ? 5.274 5.481 10.535 1.00 24.51 2 ILE A C 8
ATOM 13225 O O . ILE A 1 2 ? 4.913 6.248 9.635 1.00 52.21 2 ILE A O 8
ATOM 13241 N N . THR A 1 3 ? 6.043 4.427 10.318 1.00 42.42 3 THR A N 8
ATOM 13242 C CA . THR A 1 3 ? 6.464 4.057 8.980 1.00 3.14 3 THR A CA 8
ATOM 13243 C C . THR A 1 3 ? 5.275 3.580 8.151 1.00 21.40 3 THR A C 8
ATOM 13244 O O . THR A 1 3 ? 4.359 2.934 8.670 1.00 34.25 3 THR A O 8
ATOM 13255 N N . PHE A 1 4 ? 5.287 3.912 6.865 1.00 2.11 4 PHE A N 8
ATOM 13256 C CA . PHE A 1 4 ? 4.191 3.555 5.972 1.00 31.45 4 PHE A CA 8
ATOM 13257 C C . PHE A 1 4 ? 4.047 2.041 5.858 1.00 31.15 4 PHE A C 8
ATOM 13258 O O . PHE A 1 4 ? 2.934 1.523 5.789 1.00 51.31 4 PHE A O 8
ATOM 13275 N N . ALA A 1 5 ? 5.173 1.337 5.861 1.00 31.51 5 ALA A N 8
ATOM 13276 C CA . ALA A 1 5 ? 5.165 -0.116 5.757 1.00 42.13 5 ALA A CA 8
ATOM 13277 C C . ALA A 1 5 ? 4.399 -0.752 6.913 1.00 4.04 5 ALA A C 8
ATOM 13278 O O . ALA A 1 5 ? 3.532 -1.603 6.702 1.00 44.14 5 ALA A O 8
ATOM 13285 N N . ASP A 1 6 ? 4.708 -0.319 8.130 1.00 20.33 6 ASP A N 8
ATOM 13286 C CA . ASP A 1 6 ? 4.093 -0.894 9.321 1.00 52.21 6 ASP A CA 8
ATOM 13287 C C . ASP A 1 6 ? 2.618 -0.515 9.396 1.00 51.45 6 ASP A C 8
ATOM 13288 O O . ASP A 1 6 ? 1.764 -1.361 9.664 1.00 20.43 6 ASP A O 8
ATOM 13297 N N . TYR A 1 7 ? 2.325 0.759 9.138 1.00 51.35 7 TYR A N 8
ATOM 13298 C CA . TYR A 1 7 ? 0.952 1.253 9.170 1.00 14.12 7 TYR A CA 8
ATOM 13299 C C . TYR A 1 7 ? 0.077 0.491 8.179 1.00 52.43 7 TYR A C 8
ATOM 13300 O O . TYR A 1 7 ? -1.046 0.111 8.504 1.00 21.34 7 TYR A O 8
ATOM 13318 N N . PHE A 1 8 ? 0.602 0.268 6.978 1.00 62.53 8 PHE A N 8
ATOM 13319 C CA . PHE A 1 8 ? -0.135 -0.436 5.934 1.00 54.02 8 PHE A CA 8
ATOM 13320 C C . PHE A 1 8 ? -0.531 -1.836 6.393 1.00 32.13 8 PHE A C 8
ATOM 13321 O O . PHE A 1 8 ? -1.690 -2.237 6.276 1.00 1.50 8 PHE A O 8
ATOM 13338 N N . TYR A 1 9 ? 0.435 -2.568 6.932 1.00 14.23 9 TYR A N 8
ATOM 13339 C CA . TYR A 1 9 ? 0.196 -3.928 7.382 1.00 40.21 9 TYR A CA 8
ATOM 13340 C C . TYR A 1 9 ? -0.771 -3.936 8.559 1.00 61.52 9 TYR A C 8
ATOM 13341 O O . TYR A 1 9 ? -1.709 -4.732 8.598 1.00 30.11 9 TYR A O 8
ATOM 13359 N N . GLN A 1 10 ? -0.537 -3.040 9.509 1.00 2.34 10 GLN A N 8
ATOM 13360 C CA . GLN A 1 10 ? -1.387 -2.924 10.684 1.00 14.42 10 GLN A CA 8
ATOM 13361 C C . GLN A 1 10 ? -2.821 -2.598 10.275 1.00 3.45 10 GLN A C 8
ATOM 13362 O O . GLN A 1 10 ? -3.771 -3.185 10.790 1.00 22.15 10 GLN A O 8
ATOM 13376 N N . TRP A 1 11 ? -2.962 -1.670 9.336 1.00 45.11 11 TRP A N 8
ATOM 13377 C CA . TRP A 1 11 ? -4.268 -1.273 8.819 1.00 21.35 11 TRP A CA 8
ATOM 13378 C C . TRP A 1 11 ? -5.020 -2.481 8.264 1.00 21.11 11 TRP A C 8
ATOM 13379 O O . TRP A 1 11 ? -6.192 -2.695 8.577 1.00 11.12 11 TRP A O 8
ATOM 13400 N N . TYR A 1 12 ? -4.337 -3.267 7.444 1.00 4.21 12 TYR A N 8
ATOM 13401 C CA . TYR A 1 12 ? -4.913 -4.487 6.895 1.00 21.34 12 TYR A CA 8
ATOM 13402 C C . TYR A 1 12 ? -5.274 -5.471 8.009 1.00 3.42 12 TYR A C 8
ATOM 13403 O O . TYR A 1 12 ? -6.370 -6.036 8.018 1.00 22.12 12 TYR A O 8
ATOM 13421 N N . GLU A 1 13 ? -4.354 -5.649 8.947 1.00 71.42 13 GLU A N 8
ATOM 13422 C CA . GLU A 1 13 ? -4.518 -6.613 10.030 1.00 20.43 13 GLU A CA 8
ATOM 13423 C C . GLU A 1 13 ? -5.733 -6.280 10.899 1.00 75.42 13 GLU A C 8
ATOM 13424 O O . GLU A 1 13 ? -6.469 -7.170 11.319 1.00 25.32 13 GLU A O 8
ATOM 13436 N N . VAL A 1 14 ? -5.951 -4.998 11.150 1.00 65.44 14 VAL A N 8
ATOM 13437 C CA . VAL A 1 14 ? -7.066 -4.565 11.987 1.00 72.12 14 VAL A CA 8
ATOM 13438 C C . VAL A 1 14 ? -8.402 -4.656 11.238 1.00 40.01 14 VAL A C 8
ATOM 13439 O O . VAL A 1 14 ? -9.462 -4.763 11.854 1.00 4.45 14 VAL A O 8
ATOM 13452 N N . ASN A 1 15 ? -8.355 -4.649 9.910 1.00 71.41 15 ASN A N 8
ATOM 13453 C CA . ASN A 1 15 ? -9.581 -4.559 9.122 1.00 24.54 15 ASN A CA 8
ATOM 13454 C C . ASN A 1 15 ? -9.895 -5.852 8.368 1.00 10.51 15 ASN A C 8
ATOM 13455 O O . ASN A 1 15 ? -10.791 -6.596 8.752 1.00 3.54 15 ASN A O 8
ATOM 13466 N N . LYS A 1 16 ? -9.133 -6.132 7.314 1.00 5.43 16 LYS A N 8
ATOM 13467 C CA . LYS A 1 16 ? -9.497 -7.177 6.354 1.00 53.20 16 LYS A CA 8
ATOM 13468 C C . LYS A 1 16 ? -9.042 -8.566 6.792 1.00 2.22 16 LYS A C 8
ATOM 13469 O O . LYS A 1 16 ? -9.490 -9.566 6.227 1.00 74.21 16 LYS A O 8
ATOM 13488 N N . LEU A 1 17 ? -8.170 -8.625 7.795 1.00 61.14 17 LEU A N 8
ATOM 13489 C CA . LEU A 1 17 ? -7.515 -9.879 8.189 1.00 62.23 17 LEU A CA 8
ATOM 13490 C C . LEU A 1 17 ? -8.501 -11.046 8.386 1.00 54.15 17 LEU A C 8
ATOM 13491 O O . LEU A 1 17 ? -8.379 -12.064 7.708 1.00 0.24 17 LEU A O 8
ATOM 13507 N N . PRO A 1 18 ? -9.499 -10.931 9.287 1.00 45.23 18 PRO A N 8
ATOM 13508 C CA . PRO A 1 18 ? -10.392 -12.045 9.600 1.00 22.24 18 PRO A CA 8
ATOM 13509 C C . PRO A 1 18 ? -11.542 -12.195 8.605 1.00 12.50 18 PRO A C 8
ATOM 13510 O O . PRO A 1 18 ? -12.543 -12.848 8.898 1.00 24.14 18 PRO A O 8
ATOM 13521 N N . HIS A 1 19 ? -11.398 -11.606 7.430 1.00 1.40 19 HIS A N 8
ATOM 13522 C CA . HIS A 1 19 ? -12.468 -11.634 6.443 1.00 62.13 19 HIS A CA 8
ATOM 13523 C C . HIS A 1 19 ? -11.983 -12.219 5.123 1.00 45.31 19 HIS A C 8
ATOM 13524 O O . HIS A 1 19 ? -12.670 -13.034 4.504 1.00 21.00 19 HIS A O 8
ATOM 13538 N N . VAL A 1 20 ? -10.793 -11.815 4.702 1.00 51.40 20 VAL A N 8
ATOM 13539 C CA . VAL A 1 20 ? -10.264 -12.230 3.412 1.00 55.32 20 VAL A CA 8
ATOM 13540 C C . VAL A 1 20 ? -9.619 -13.613 3.487 1.00 5.04 20 VAL A C 8
ATOM 13541 O O . VAL A 1 20 ? -9.073 -14.005 4.521 1.00 23.55 20 VAL A O 8
ATOM 13554 N N . SER A 1 21 ? -9.709 -14.355 2.391 1.00 53.42 21 SER A N 8
ATOM 13555 C CA . SER A 1 21 ? -9.088 -15.668 2.300 1.00 50.42 21 SER A CA 8
ATOM 13556 C C . SER A 1 21 ? -7.585 -15.532 2.063 1.00 74.12 21 SER A C 8
ATOM 13557 O O . SER A 1 21 ? -7.092 -14.432 1.797 1.00 23.45 21 SER A O 8
ATOM 13565 N N . GLU A 1 22 ? -6.869 -16.651 2.137 1.00 44.22 22 GLU A N 8
ATOM 13566 C CA . GLU A 1 22 ? -5.413 -16.656 1.984 1.00 54.13 22 GLU A CA 8
ATOM 13567 C C . GLU A 1 22 ? -4.993 -16.064 0.636 1.00 55.14 22 GLU A C 8
ATOM 13568 O O . GLU A 1 22 ? -3.958 -15.406 0.537 1.00 22.25 22 GLU A O 8
ATOM 13580 N N . SER A 1 23 ? -5.803 -16.297 -0.390 1.00 72.40 23 SER A N 8
ATOM 13581 C CA . SER A 1 23 ? -5.548 -15.753 -1.715 1.00 23.51 23 SER A CA 8
ATOM 13582 C C . SER A 1 23 ? -5.491 -14.227 -1.672 1.00 45.02 23 SER A C 8
ATOM 13583 O O . SER A 1 23 ? -4.579 -13.616 -2.225 1.00 74.14 23 SER A O 8
ATOM 13591 N N . THR A 1 24 ? -6.454 -13.619 -0.985 1.00 74.24 24 THR A N 8
ATOM 13592 C CA . THR A 1 24 ? -6.490 -12.170 -0.843 1.00 22.23 24 THR A CA 8
ATOM 13593 C C . THR A 1 24 ? -5.351 -11.692 0.056 1.00 63.13 24 THR A C 8
ATOM 13594 O O . THR A 1 24 ? -4.774 -10.625 -0.166 1.00 54.35 24 THR A O 8
ATOM 13605 N N . LYS A 1 25 ? -5.025 -12.498 1.063 1.00 75.31 25 LYS A N 8
ATOM 13606 C CA . LYS A 1 25 ? -3.949 -12.171 1.992 1.00 33.54 25 LYS A CA 8
ATOM 13607 C C . LYS A 1 25 ? -2.629 -12.002 1.250 1.00 71.00 25 LYS A C 8
ATOM 13608 O O . LYS A 1 25 ? -1.865 -11.082 1.533 1.00 22.23 25 LYS A O 8
ATOM 13627 N N . ARG A 1 26 ? -2.376 -12.881 0.285 1.00 73.10 26 ARG A N 8
ATOM 13628 C CA . ARG A 1 26 ? -1.130 -12.848 -0.473 1.00 31.11 26 ARG A CA 8
ATOM 13629 C C . ARG A 1 26 ? -1.017 -11.575 -1.305 1.00 73.42 26 ARG A C 8
ATOM 13630 O O . ARG A 1 26 ? 0.086 -11.087 -1.545 1.00 64.52 26 ARG A O 8
ATOM 13651 N N . HIS A 1 27 ? -2.154 -11.033 -1.735 1.00 41.10 27 HIS A N 8
ATOM 13652 C CA . HIS A 1 27 ? -2.163 -9.757 -2.449 1.00 75.44 27 HIS A CA 8
ATOM 13653 C C . HIS A 1 27 ? -1.687 -8.640 -1.528 1.00 73.30 27 HIS A C 8
ATOM 13654 O O . HIS A 1 27 ? -0.849 -7.819 -1.907 1.00 3.41 27 HIS A O 8
ATOM 13668 N N . TYR A 1 28 ? -2.212 -8.629 -0.306 1.00 1.22 28 TYR A N 8
ATOM 13669 C CA . TYR A 1 28 ? -1.816 -7.640 0.688 1.00 30.24 28 TYR A CA 8
ATOM 13670 C C . TYR A 1 28 ? -0.368 -7.840 1.119 1.00 50.51 28 TYR A C 8
ATOM 13671 O O . TYR A 1 28 ? 0.375 -6.872 1.276 1.00 63.24 28 TYR A O 8
ATOM 13689 N N . GLU A 1 29 ? 0.037 -9.093 1.304 1.00 54.20 29 GLU A N 8
ATOM 13690 C CA . GLU A 1 29 ? 1.411 -9.391 1.689 1.00 40.41 29 GLU A CA 8
ATOM 13691 C C . GLU A 1 29 ? 2.377 -9.015 0.570 1.00 54.12 29 GLU A C 8
ATOM 13692 O O . GLU A 1 29 ? 3.474 -8.528 0.830 1.00 54.54 29 GLU A O 8
ATOM 13704 N N . SER A 1 30 ? 1.963 -9.231 -0.676 1.00 60.41 30 SER A N 8
ATOM 13705 C CA . SER A 1 30 ? 2.763 -8.829 -1.826 1.00 54.05 30 SER A CA 8
ATOM 13706 C C . SER A 1 30 ? 2.932 -7.313 -1.829 1.00 72.35 30 SER A C 8
ATOM 13707 O O . SER A 1 30 ? 4.037 -6.794 -2.018 1.00 64.42 30 SER A O 8
ATOM 13715 N N . ALA A 1 31 ? 1.827 -6.610 -1.600 1.00 73.13 31 ALA A N 8
ATOM 13716 C CA . ALA A 1 31 ? 1.847 -5.161 -1.494 1.00 25.15 31 ALA A CA 8
ATOM 13717 C C . ALA A 1 31 ? 2.773 -4.727 -0.367 1.00 43.03 31 ALA A C 8
ATOM 13718 O O . ALA A 1 31 ? 3.594 -3.825 -0.538 1.00 23.35 31 ALA A O 8
ATOM 13725 N N . TYR A 1 32 ? 2.645 -5.395 0.777 1.00 53.32 32 TYR A N 8
ATOM 13726 C CA . TYR A 1 32 ? 3.477 -5.112 1.936 1.00 21.03 32 TYR A CA 8
ATOM 13727 C C . TYR A 1 32 ? 4.954 -5.284 1.608 1.00 25.41 32 TYR A C 8
ATOM 13728 O O . TYR A 1 32 ? 5.763 -4.446 1.982 1.00 61.11 32 TYR A O 8
ATOM 13746 N N . LYS A 1 33 ? 5.298 -6.365 0.907 1.00 4.23 33 LYS A N 8
ATOM 13747 C CA . LYS A 1 33 ? 6.693 -6.636 0.549 1.00 11.13 33 LYS A CA 8
ATOM 13748 C C . LYS A 1 33 ? 7.323 -5.458 -0.162 1.00 61.11 33 LYS A C 8
ATOM 13749 O O . LYS A 1 33 ? 8.394 -4.992 0.218 1.00 74.11 33 LYS A O 8
ATOM 13768 N N . HIS A 1 34 ? 6.655 -4.976 -1.198 1.00 61.15 34 HIS A N 8
ATOM 13769 C CA . HIS A 1 34 ? 7.216 -3.913 -2.007 1.00 1.21 34 HIS A CA 8
ATOM 13770 C C . HIS A 1 34 ? 7.327 -2.613 -1.213 1.00 72.42 34 HIS A C 8
ATOM 13771 O O . HIS A 1 34 ? 8.273 -1.842 -1.389 1.00 34.41 34 HIS A O 8
ATOM 13785 N N . ILE A 1 35 ? 6.366 -2.378 -0.328 1.00 40.24 35 ILE A N 8
ATOM 13786 C CA . ILE A 1 35 ? 6.410 -1.215 0.554 1.00 13.42 35 ILE A CA 8
ATOM 13787 C C . ILE A 1 35 ? 7.515 -1.393 1.593 1.00 63.40 35 ILE A C 8
ATOM 13788 O O . ILE A 1 35 ? 8.252 -0.464 1.903 1.00 0.33 35 ILE A O 8
ATOM 13804 N N . LYS A 1 36 ? 7.624 -2.612 2.097 1.00 30.41 36 LYS A N 8
ATOM 13805 C CA . LYS A 1 36 ? 8.671 -3.011 3.031 1.00 4.23 36 LYS A CA 8
ATOM 13806 C C . LYS A 1 36 ? 10.051 -2.871 2.394 1.00 60.34 36 LYS A C 8
ATOM 13807 O O . LYS A 1 36 ? 11.052 -2.718 3.086 1.00 12.04 36 LYS A O 8
ATOM 13826 N N . ASP A 1 37 ? 10.103 -2.961 1.077 1.00 71.15 37 ASP A N 8
ATOM 13827 C CA . ASP A 1 37 ? 11.353 -2.790 0.351 1.00 72.42 37 ASP A CA 8
ATOM 13828 C C . ASP A 1 37 ? 11.683 -1.310 0.154 1.00 2.41 37 ASP A C 8
ATOM 13829 O O . ASP A 1 37 ? 12.806 -0.876 0.410 1.00 52.05 37 ASP A O 8
ATOM 13838 N N . HIS A 1 38 ? 10.698 -0.540 -0.292 1.00 31.11 38 HIS A N 8
ATOM 13839 C CA . HIS A 1 38 ? 10.925 0.858 -0.661 1.00 72.10 38 HIS A CA 8
ATOM 13840 C C . HIS A 1 38 ? 10.789 1.812 0.528 1.00 74.31 38 HIS A C 8
ATOM 13841 O O . HIS A 1 38 ? 11.652 2.664 0.748 1.00 13.32 38 HIS A O 8
ATOM 13856 N N . PHE A 1 39 ? 9.715 1.670 1.288 1.00 34.21 39 PHE A N 8
ATOM 13857 C CA . PHE A 1 39 ? 9.410 2.606 2.366 1.00 64.10 39 PHE A CA 8
ATOM 13858 C C . PHE A 1 39 ? 9.655 1.966 3.729 1.00 22.03 39 PHE A C 8
ATOM 13859 O O . PHE A 1 39 ? 8.720 1.669 4.472 1.00 52.34 39 PHE A O 8
ATOM 13876 N N . ARG A 1 40 ? 10.923 1.757 4.041 1.00 20.41 40 ARG A N 8
ATOM 13877 C CA . ARG A 1 40 ? 11.322 1.069 5.262 1.00 54.00 40 ARG A CA 8
ATOM 13878 C C . ARG A 1 40 ? 11.313 1.992 6.474 1.00 34.33 40 ARG A C 8
ATOM 13879 O O . ARG A 1 40 ? 10.970 1.568 7.579 1.00 13.23 40 ARG A O 8
ATOM 13900 N N . HIS A 1 41 ? 11.690 3.247 6.280 1.00 34.24 41 HIS A N 8
ATOM 13901 C CA . HIS A 1 41 ? 11.696 4.215 7.373 1.00 21.21 41 HIS A CA 8
ATOM 13902 C C . HIS A 1 41 ? 11.067 5.528 6.944 1.00 32.23 41 HIS A C 8
ATOM 13903 O O . HIS A 1 41 ? 11.250 6.560 7.588 1.00 51.11 41 HIS A O 8
ATOM 13918 N N . LYS A 1 42 ? 10.318 5.485 5.857 1.00 4.24 42 LYS A N 8
ATOM 13919 C CA . LYS A 1 42 ? 9.581 6.650 5.404 1.00 30.03 42 LYS A CA 8
ATOM 13920 C C . LYS A 1 42 ? 8.228 6.697 6.099 1.00 71.02 42 LYS A C 8
ATOM 13921 O O . LYS A 1 42 ? 7.419 5.773 5.976 1.00 34.43 42 LYS A O 8
ATOM 13940 N N . LEU A 1 43 ? 8.011 7.765 6.858 1.00 62.13 43 LEU A N 8
ATOM 13941 C CA . LEU A 1 43 ? 6.788 7.930 7.633 1.00 21.35 43 LEU A CA 8
ATOM 13942 C C . LEU A 1 43 ? 5.563 8.005 6.731 1.00 24.51 43 LEU A C 8
ATOM 13943 O O . LEU A 1 43 ? 5.662 8.355 5.555 1.00 25.21 43 LEU A O 8
ATOM 13959 N N . LEU A 1 44 ? 4.412 7.692 7.309 1.00 11.42 44 LEU A N 8
ATOM 13960 C CA . LEU A 1 44 ? 3.131 7.781 6.618 1.00 65.33 44 LEU A CA 8
ATOM 13961 C C . LEU A 1 44 ? 2.909 9.194 6.072 1.00 13.40 44 LEU A C 8
ATOM 13962 O O . LEU A 1 44 ? 2.289 9.384 5.029 1.00 64.51 44 LEU A O 8
ATOM 13978 N N . LYS A 1 45 ? 3.442 10.180 6.785 1.00 22.54 45 LYS A N 8
ATOM 13979 C CA . LYS A 1 45 ? 3.289 11.581 6.406 1.00 3.40 45 LYS A CA 8
ATOM 13980 C C . LYS A 1 45 ? 4.396 12.021 5.455 1.00 60.02 45 LYS A C 8
ATOM 13981 O O . LYS A 1 45 ? 4.347 13.114 4.893 1.00 70.11 45 LYS A O 8
ATOM 14000 N N . ASP A 1 46 ? 5.393 11.166 5.281 1.00 41.45 46 ASP A N 8
ATOM 14001 C CA . ASP A 1 46 ? 6.586 11.525 4.523 1.00 55.31 46 ASP A CA 8
ATOM 14002 C C . ASP A 1 46 ? 6.532 10.913 3.128 1.00 54.13 46 ASP A C 8
ATOM 14003 O O . ASP A 1 46 ? 7.511 10.935 2.378 1.00 31.31 46 ASP A O 8
ATOM 14012 N N . ILE A 1 47 ? 5.375 10.370 2.783 1.00 61.21 47 ILE A N 8
ATOM 14013 C CA . ILE A 1 47 ? 5.176 9.778 1.474 1.00 33.12 47 ILE A CA 8
ATOM 14014 C C . ILE A 1 47 ? 4.969 10.865 0.428 1.00 74.31 47 ILE A C 8
ATOM 14015 O O . ILE A 1 47 ? 3.870 11.402 0.270 1.00 45.30 47 ILE A O 8
ATOM 14031 N N . LYS A 1 48 ? 6.045 11.213 -0.253 1.00 53.14 48 LYS A N 8
ATOM 14032 C CA . LYS A 1 48 ? 5.980 12.158 -1.349 1.00 14.12 48 LYS A CA 8
ATOM 14033 C C . LYS A 1 48 ? 5.265 11.503 -2.525 1.00 13.34 48 LYS A C 8
ATOM 14034 O O . LYS A 1 48 ? 5.599 10.381 -2.904 1.00 2.00 48 LYS A O 8
ATOM 14053 N N . ARG A 1 49 ? 4.272 12.187 -3.086 1.00 54.41 49 ARG A N 8
ATOM 14054 C CA . ARG A 1 49 ? 3.464 11.607 -4.157 1.00 41.52 49 ARG A CA 8
ATOM 14055 C C . ARG A 1 49 ? 4.323 11.287 -5.375 1.00 74.32 49 ARG A C 8
ATOM 14056 O O . ARG A 1 49 ? 4.006 10.388 -6.151 1.00 13.23 49 ARG A O 8
ATOM 14077 N N . THR A 1 50 ? 5.422 12.014 -5.529 1.00 51.51 50 THR A N 8
ATOM 14078 C CA . THR A 1 50 ? 6.374 11.732 -6.584 1.00 4.01 50 THR A CA 8
ATOM 14079 C C . THR A 1 50 ? 7.037 10.370 -6.352 1.00 25.14 50 THR A C 8
ATOM 14080 O O . THR A 1 50 ? 7.248 9.603 -7.293 1.00 4.34 50 THR A O 8
ATOM 14091 N N . GLU A 1 51 ? 7.325 10.061 -5.089 1.00 3.40 51 GLU A N 8
ATOM 14092 C CA . GLU A 1 51 ? 7.923 8.777 -4.731 1.00 21.11 51 GLU A CA 8
ATOM 14093 C C . GLU A 1 51 ? 6.908 7.659 -4.895 1.00 41.24 51 GLU A C 8
ATOM 14094 O O . GLU A 1 51 ? 7.258 6.538 -5.261 1.00 63.02 51 GLU A O 8
ATOM 14106 N N . TYR A 1 52 ? 5.649 7.971 -4.628 1.00 12.13 52 TYR A N 8
ATOM 14107 C CA . TYR A 1 52 ? 4.584 6.999 -4.783 1.00 32.15 52 TYR A CA 8
ATOM 14108 C C . TYR A 1 52 ? 4.388 6.665 -6.259 1.00 4.42 52 TYR A C 8
ATOM 14109 O O . TYR A 1 52 ? 4.193 5.504 -6.622 1.00 42.11 52 TYR A O 8
ATOM 14127 N N . GLN A 1 53 ? 4.447 7.686 -7.107 1.00 31.24 53 GLN A N 8
ATOM 14128 C CA . GLN A 1 53 ? 4.374 7.479 -8.548 1.00 5.43 53 GLN A CA 8
ATOM 14129 C C . GLN A 1 53 ? 5.561 6.637 -9.018 1.00 41.31 53 GLN A C 8
ATOM 14130 O O . GLN A 1 53 ? 5.407 5.760 -9.867 1.00 75.34 53 GLN A O 8
ATOM 14144 N N . LYS A 1 54 ? 6.739 6.900 -8.450 1.00 33.11 54 LYS A N 8
ATOM 14145 C CA . LYS A 1 54 ? 7.925 6.081 -8.719 1.00 45.14 54 LYS A CA 8
ATOM 14146 C C . LYS A 1 54 ? 7.642 4.623 -8.378 1.00 1.44 54 LYS A C 8
ATOM 14147 O O . LYS A 1 54 ? 7.908 3.719 -9.171 1.00 32.24 54 LYS A O 8
ATOM 14166 N N . PHE A 1 55 ? 7.088 4.420 -7.188 1.00 0.03 55 PHE A N 8
ATOM 14167 C CA . PHE A 1 55 ? 6.738 3.094 -6.696 1.00 70.14 55 PHE A CA 8
ATOM 14168 C C . PHE A 1 55 ? 5.802 2.376 -7.671 1.00 74.14 55 PHE A C 8
ATOM 14169 O O . PHE A 1 55 ? 6.016 1.208 -8.000 1.00 50.04 55 PHE A O 8
ATOM 14186 N N . LEU A 1 56 ? 4.778 3.085 -8.136 1.00 23.13 56 LEU A N 8
ATOM 14187 C CA . LEU A 1 56 ? 3.816 2.515 -9.075 1.00 74.34 56 LEU A CA 8
ATOM 14188 C C . LEU A 1 56 ? 4.467 2.175 -10.411 1.00 74.03 56 LEU A C 8
ATOM 14189 O O . LEU A 1 56 ? 4.182 1.130 -10.994 1.00 53.13 56 LEU A O 8
ATOM 14205 N N . ASN A 1 57 ? 5.345 3.052 -10.888 1.00 54.13 57 ASN A N 8
ATOM 14206 C CA . ASN A 1 57 ? 6.010 2.849 -12.175 1.00 33.11 57 ASN A CA 8
ATOM 14207 C C . ASN A 1 57 ? 6.837 1.572 -12.161 1.00 24.33 57 ASN A C 8
ATOM 14208 O O . ASN A 1 57 ? 6.796 0.786 -13.108 1.00 2.23 57 ASN A O 8
ATOM 14219 N N . GLU A 1 58 ? 7.576 1.361 -11.079 1.00 11.10 58 GLU A N 8
ATOM 14220 C CA . GLU A 1 58 ? 8.418 0.178 -10.950 1.00 15.41 58 GLU A CA 8
ATOM 14221 C C . GLU A 1 58 ? 7.566 -1.069 -10.731 1.00 71.00 58 GLU A C 8
ATOM 14222 O O . GLU A 1 58 ? 7.902 -2.158 -11.201 1.00 40.13 58 GLU A O 8
ATOM 14234 N N . TYR A 1 59 ? 6.456 -0.897 -10.025 1.00 73.33 59 TYR A N 8
ATOM 14235 C CA . TYR A 1 59 ? 5.554 -2.003 -9.737 1.00 43.10 59 TYR A CA 8
ATOM 14236 C C . TYR A 1 59 ? 4.831 -2.437 -11.012 1.00 14.50 59 TYR A C 8
ATOM 14237 O O . TYR A 1 59 ? 4.630 -3.628 -11.250 1.00 21.22 59 TYR A O 8
ATOM 14255 N N . GLY A 1 60 ? 4.469 -1.459 -11.838 1.00 52.12 60 GLY A N 8
ATOM 14256 C CA . GLY A 1 60 ? 3.761 -1.737 -13.077 1.00 51.31 60 GLY A CA 8
ATOM 14257 C C . GLY A 1 60 ? 4.670 -2.282 -14.161 1.00 54.43 60 GLY A C 8
ATOM 14258 O O . GLY A 1 60 ? 4.214 -2.627 -15.251 1.00 72.44 60 GLY A O 8
ATOM 14262 N N . LEU A 1 61 ? 5.963 -2.321 -13.876 1.00 42.11 61 LEU A N 8
ATOM 14263 C CA . LEU A 1 61 ? 6.930 -2.937 -14.776 1.00 32.12 61 LEU A CA 8
ATOM 14264 C C . LEU A 1 61 ? 7.121 -4.408 -14.428 1.00 32.10 61 LEU A C 8
ATOM 14265 O O . LEU A 1 61 ? 7.690 -5.174 -15.204 1.00 52.41 61 LEU A O 8
ATOM 14281 N N . THR A 1 62 ? 6.646 -4.797 -13.257 1.00 11.30 62 THR A N 8
ATOM 14282 C CA . THR A 1 62 ? 6.871 -6.145 -12.764 1.00 30.12 62 THR A CA 8
ATOM 14283 C C . THR A 1 62 ? 5.561 -6.884 -12.512 1.00 22.11 62 THR A C 8
ATOM 14284 O O . THR A 1 62 ? 5.566 -8.055 -12.124 1.00 22.24 62 THR A O 8
ATOM 14295 N N . HIS A 1 63 ? 4.441 -6.204 -12.730 1.00 10.12 63 HIS A N 8
ATOM 14296 C CA . HIS A 1 63 ? 3.135 -6.764 -12.404 1.00 31.43 63 HIS A CA 8
ATOM 14297 C C . HIS A 1 63 ? 2.080 -6.317 -13.405 1.00 52.51 63 HIS A C 8
ATOM 14298 O O . HIS A 1 63 ? 2.288 -5.365 -14.158 1.00 64.01 63 HIS A O 8
ATOM 14313 N N . SER A 1 64 ? 0.948 -7.008 -13.400 1.00 53.03 64 SER A N 8
ATOM 14314 C CA . SER A 1 64 ? -0.139 -6.709 -14.317 1.00 32.20 64 SER A CA 8
ATOM 14315 C C . SER A 1 64 ? -1.005 -5.566 -13.790 1.00 11.22 64 SER A C 8
ATOM 14316 O O . SER A 1 64 ? -0.795 -5.064 -12.680 1.00 53.41 64 SER A O 8
ATOM 14324 N N . TYR A 1 65 ? -1.989 -5.169 -14.594 1.00 35.44 65 TYR A N 8
ATOM 14325 C CA . TYR A 1 65 ? -2.853 -4.045 -14.262 1.00 21.20 65 TYR A CA 8
ATOM 14326 C C . TYR A 1 65 ? -3.605 -4.281 -12.956 1.00 41.32 65 TYR A C 8
ATOM 14327 O O . TYR A 1 65 ? -3.712 -3.378 -12.134 1.00 15.20 65 TYR A O 8
ATOM 14345 N N . GLU A 1 66 ? -4.114 -5.495 -12.758 1.00 1.32 66 GLU A N 8
ATOM 14346 C CA . GLU A 1 66 ? -4.863 -5.804 -11.544 1.00 3.25 66 GLU A CA 8
ATOM 14347 C C . GLU A 1 66 ? -4.010 -5.628 -10.302 1.00 50.44 66 GLU A C 8
ATOM 14348 O O . GLU A 1 66 ? -4.462 -5.067 -9.308 1.00 21.22 66 GLU A O 8
ATOM 14360 N N . THR A 1 67 ? -2.779 -6.105 -10.372 1.00 42.12 67 THR A N 8
ATOM 14361 C CA . THR A 1 67 ? -1.890 -6.097 -9.230 1.00 12.14 67 THR A CA 8
ATOM 14362 C C . THR A 1 67 ? -1.607 -4.669 -8.765 1.00 53.43 67 THR A C 8
ATOM 14363 O O . THR A 1 67 ? -1.670 -4.373 -7.573 1.00 75.31 67 THR A O 8
ATOM 14374 N N . ILE A 1 68 ? -1.317 -3.785 -9.713 1.00 11.33 68 ILE A N 8
ATOM 14375 C CA . ILE A 1 68 ? -1.057 -2.389 -9.388 1.00 21.33 68 ILE A CA 8
ATOM 14376 C C . ILE A 1 68 ? -2.359 -1.662 -9.029 1.00 5.23 68 ILE A C 8
ATOM 14377 O O . ILE A 1 68 ? -2.375 -0.792 -8.156 1.00 72.21 68 ILE A O 8
ATOM 14393 N N . ARG A 1 69 ? -3.453 -2.045 -9.689 1.00 75.05 69 ARG A N 8
ATOM 14394 C CA . ARG A 1 69 ? -4.769 -1.466 -9.422 1.00 24.24 69 ARG A CA 8
ATOM 14395 C C . ARG A 1 69 ? -5.191 -1.742 -7.984 1.00 33.31 69 ARG A C 8
ATOM 14396 O O . ARG A 1 69 ? -5.594 -0.834 -7.255 1.00 44.25 69 ARG A O 8
ATOM 14417 N N . LYS A 1 70 ? -5.090 -3.002 -7.591 1.00 3.13 70 LYS A N 8
ATOM 14418 C CA . LYS A 1 70 ? -5.434 -3.418 -6.241 1.00 21.12 70 LYS A CA 8
ATOM 14419 C C . LYS A 1 70 ? -4.494 -2.780 -5.228 1.00 1.11 70 LYS A C 8
ATOM 14420 O O . LYS A 1 70 ? -4.936 -2.291 -4.191 1.00 21.11 70 LYS A O 8
ATOM 14439 N N . LEU A 1 71 ? -3.208 -2.760 -5.558 1.00 50.32 71 LEU A N 8
ATOM 14440 C CA . LEU A 1 71 ? -2.193 -2.144 -4.709 1.00 63.31 71 LEU A CA 8
ATOM 14441 C C . LEU A 1 71 ? -2.577 -0.708 -4.352 1.00 3.44 71 LEU A C 8
ATOM 14442 O O . LEU A 1 71 ? -2.698 -0.360 -3.178 1.00 33.44 71 LEU A O 8
ATOM 14458 N N . ASN A 1 72 ? -2.781 0.104 -5.383 1.00 62.14 72 ASN A N 8
ATOM 14459 C CA . ASN A 1 72 ? -3.144 1.509 -5.211 1.00 30.12 72 ASN A CA 8
ATOM 14460 C C . ASN A 1 72 ? -4.428 1.652 -4.397 1.00 45.34 72 ASN A C 8
ATOM 14461 O O . ASN A 1 72 ? -4.531 2.523 -3.537 1.00 32.04 72 ASN A O 8
ATOM 14472 N N . SER A 1 73 ? -5.393 0.776 -4.655 1.00 61.22 73 SER A N 8
ATOM 14473 C CA . SER A 1 73 ? -6.676 0.825 -3.963 1.00 41.02 73 SER A CA 8
ATOM 14474 C C . SER A 1 73 ? -6.505 0.625 -2.454 1.00 73.22 73 SER A C 8
ATOM 14475 O O . SER A 1 73 ? -7.104 1.346 -1.656 1.00 32.33 73 SER A O 8
ATOM 14483 N N . TYR A 1 74 ? -5.672 -0.340 -2.068 1.00 31.15 74 TYR A N 8
ATOM 14484 C CA . TYR A 1 74 ? -5.426 -0.608 -0.653 1.00 71.41 74 TYR A CA 8
ATOM 14485 C C . TYR A 1 74 ? -4.759 0.599 -0.009 1.00 13.15 74 TYR A C 8
ATOM 14486 O O . TYR A 1 74 ? -5.155 1.056 1.065 1.00 20.23 74 TYR A O 8
ATOM 14504 N N . ILE A 1 75 ? -3.752 1.115 -0.698 1.00 53.34 75 ILE A N 8
ATOM 14505 C CA . ILE A 1 75 ? -2.961 2.229 -0.206 1.00 3.42 75 ILE A CA 8
ATOM 14506 C C . ILE A 1 75 ? -3.807 3.498 -0.087 1.00 32.54 75 ILE A C 8
ATOM 14507 O O . ILE A 1 75 ? -3.683 4.244 0.887 1.00 54.31 75 ILE A O 8
ATOM 14523 N N . ARG A 1 76 ? -4.679 3.728 -1.064 1.00 22.24 76 ARG A N 8
ATOM 14524 C CA . ARG A 1 76 ? -5.576 4.876 -1.023 1.00 70.12 76 ARG A CA 8
ATOM 14525 C C . ARG A 1 76 ? -6.488 4.811 0.188 1.00 54.25 76 ARG A C 8
ATOM 14526 O O . ARG A 1 76 ? -6.623 5.793 0.918 1.00 72.45 76 ARG A O 8
ATOM 14547 N N . ASN A 1 77 ? -7.095 3.652 0.412 1.00 55.42 77 ASN A N 8
ATOM 14548 C CA . ASN A 1 77 ? -7.975 3.464 1.558 1.00 52.13 77 ASN A CA 8
ATOM 14549 C C . ASN A 1 77 ? -7.226 3.689 2.866 1.00 4.10 77 ASN A C 8
ATOM 14550 O O . ASN A 1 77 ? -7.777 4.258 3.810 1.00 21.23 77 ASN A O 8
ATOM 14561 N N . ALA A 1 78 ? -5.973 3.253 2.911 1.00 4.13 78 ALA A N 8
ATOM 14562 C CA . ALA A 1 78 ? -5.141 3.434 4.093 1.00 34.54 78 ALA A CA 8
ATOM 14563 C C . ALA A 1 78 ? -4.887 4.916 4.371 1.00 3.11 78 ALA A C 8
ATOM 14564 O O . ALA A 1 78 ? -5.119 5.395 5.484 1.00 61.43 78 ALA A O 8
ATOM 14571 N N . PHE A 1 79 ? -4.423 5.644 3.356 1.00 75.54 79 PHE A N 8
ATOM 14572 C CA . PHE A 1 79 ? -4.166 7.077 3.497 1.00 4.41 79 PHE A CA 8
ATOM 14573 C C . PHE A 1 79 ? -5.450 7.841 3.784 1.00 53.11 79 PHE A C 8
ATOM 14574 O O . PHE A 1 79 ? -5.479 8.720 4.644 1.00 45.33 79 PHE A O 8
ATOM 14591 N N . ASP A 1 80 ? -6.509 7.493 3.068 1.00 44.55 80 ASP A N 8
ATOM 14592 C CA . ASP A 1 80 ? -7.801 8.151 3.232 1.00 32.34 80 ASP A CA 8
ATOM 14593 C C . ASP A 1 80 ? -8.332 7.968 4.648 1.00 0.53 80 ASP A C 8
ATOM 14594 O O . ASP A 1 80 ? -8.964 8.864 5.205 1.00 24.54 80 ASP A O 8
ATOM 14603 N N . ASP A 1 81 ? -8.049 6.816 5.243 1.00 4.45 81 ASP A N 8
ATOM 14604 C CA . ASP A 1 81 ? -8.503 6.542 6.599 1.00 31.02 81 ASP A CA 8
ATOM 14605 C C . ASP A 1 81 ? -7.687 7.340 7.607 1.00 30.12 81 ASP A C 8
ATOM 14606 O O . ASP A 1 81 ? -8.212 7.795 8.623 1.00 31.24 81 ASP A O 8
ATOM 14615 N N . ALA A 1 82 ? -6.405 7.524 7.311 1.00 53.21 82 ALA A N 8
ATOM 14616 C CA . ALA A 1 82 ? -5.560 8.415 8.100 1.00 52.22 82 ALA A CA 8
ATOM 14617 C C . ALA A 1 82 ? -6.113 9.834 8.023 1.00 35.35 82 ALA A C 8
ATOM 14618 O O . ALA A 1 82 ? -6.123 10.569 9.007 1.00 22.32 82 ALA A O 8
ATOM 14625 N N . ILE A 1 83 ? -6.596 10.197 6.842 1.00 2.41 83 ILE A N 8
ATOM 14626 C CA . ILE A 1 83 ? -7.222 11.496 6.623 1.00 40.21 83 ILE A CA 8
ATOM 14627 C C . ILE A 1 83 ? -8.519 11.622 7.427 1.00 63.10 83 ILE A C 8
ATOM 14628 O O . ILE A 1 83 ? -8.864 12.707 7.892 1.00 14.11 83 ILE A O 8
ATOM 14644 N N . HIS A 1 84 ? -9.217 10.499 7.605 1.00 30.04 84 HIS A N 8
ATOM 14645 C CA . HIS A 1 84 ? -10.496 10.482 8.323 1.00 21.41 84 HIS A CA 8
ATOM 14646 C C . HIS A 1 84 ? -10.349 11.084 9.712 1.00 72.53 84 HIS A C 8
ATOM 14647 O O . HIS A 1 84 ? -11.096 11.986 10.084 1.00 64.40 84 HIS A O 8
ATOM 14662 N N . GLU A 1 85 ? -9.380 10.589 10.469 1.00 74.02 85 GLU A N 8
ATOM 14663 C CA . GLU A 1 85 ? -9.175 11.058 11.831 1.00 5.34 85 GLU A CA 8
ATOM 14664 C C . GLU A 1 85 ? -8.311 12.316 11.839 1.00 54.05 85 GLU A C 8
ATOM 14665 O O . GLU A 1 85 ? -8.418 13.149 12.738 1.00 33.45 85 GLU A O 8
ATOM 14677 N N . GLY A 1 86 ? -7.465 12.449 10.826 1.00 33.11 86 GLY A N 8
ATOM 14678 C CA . GLY A 1 86 ? -6.620 13.621 10.714 1.00 74.25 86 GLY A CA 8
ATOM 14679 C C . GLY A 1 86 ? -5.175 13.324 11.055 1.00 12.42 86 GLY A C 8
ATOM 14680 O O . GLY A 1 86 ? -4.587 13.967 11.924 1.00 75.25 86 GLY A O 8
ATOM 14684 N N . TYR A 1 87 ? -4.606 12.341 10.375 1.00 31.04 87 TYR A N 8
ATOM 14685 C CA . TYR A 1 87 ? -3.230 11.937 10.615 1.00 54.54 87 TYR A CA 8
ATOM 14686 C C . TYR A 1 87 ? -2.280 12.729 9.722 1.00 60.45 87 TYR A C 8
ATOM 14687 O O . TYR A 1 87 ? -1.530 13.584 10.195 1.00 1.10 87 TYR A O 8
ATOM 14705 N N . VAL A 1 88 ? -2.328 12.441 8.427 1.00 50.34 88 VAL A N 8
ATOM 14706 C CA . VAL A 1 88 ? -1.394 13.028 7.478 1.00 64.31 88 VAL A CA 8
ATOM 14707 C C . VAL A 1 88 ? -1.926 14.336 6.909 1.00 3.12 88 VAL A C 8
ATOM 14708 O O . VAL A 1 88 ? -3.041 14.755 7.220 1.00 22.10 88 VAL A O 8
ATOM 14721 N N . ILE A 1 89 ? -1.110 14.974 6.078 1.00 13.52 89 ILE A N 8
ATOM 14722 C CA . ILE A 1 89 ? -1.492 16.213 5.415 1.00 72.21 89 ILE A CA 8
ATOM 14723 C C . ILE A 1 89 ? -2.653 15.958 4.458 1.00 70.33 89 ILE A C 8
ATOM 14724 O O . ILE A 1 89 ? -3.719 16.559 4.582 1.00 32.22 89 ILE A O 8
ATOM 14740 N N . LYS A 1 90 ? -2.434 15.052 3.512 1.00 71.23 90 LYS A N 8
ATOM 14741 C CA . LYS A 1 90 ? -3.467 14.638 2.574 1.00 2.13 90 LYS A CA 8
ATOM 14742 C C . LYS A 1 90 ? -3.063 13.335 1.895 1.00 21.42 90 LYS A C 8
ATOM 14743 O O . LYS A 1 90 ? -2.104 12.685 2.313 1.00 53.43 90 LYS A O 8
ATOM 14762 N N . ASN A 1 91 ? -3.790 12.968 0.850 1.00 70.44 91 ASN A N 8
ATOM 14763 C CA . ASN A 1 91 ? -3.587 11.690 0.181 1.00 41.44 91 ASN A CA 8
ATOM 14764 C C . ASN A 1 91 ? -2.556 11.833 -0.940 1.00 34.54 91 ASN A C 8
ATOM 14765 O O . ASN A 1 91 ? -2.797 12.525 -1.930 1.00 40.22 91 ASN A O 8
ATOM 14776 N N . PRO A 1 92 ? -1.389 11.181 -0.793 1.00 25.11 92 PRO A N 8
ATOM 14777 C CA . PRO A 1 92 ? -0.283 11.262 -1.760 1.00 22.21 92 PRO A CA 8
ATOM 14778 C C . PRO A 1 92 ? -0.554 10.500 -3.054 1.00 24.51 92 PRO A C 8
ATOM 14779 O O . PRO A 1 92 ? 0.326 10.369 -3.900 1.00 63.11 92 PRO A O 8
ATOM 14790 N N . THR A 1 93 ? -1.767 10.006 -3.217 1.00 41.03 93 THR A N 8
ATOM 14791 C CA . THR A 1 93 ? -2.129 9.293 -4.430 1.00 14.20 93 THR A CA 8
ATOM 14792 C C . THR A 1 93 ? -2.727 10.251 -5.460 1.00 74.25 93 THR A C 8
ATOM 14793 O O . THR A 1 93 ? -3.381 9.829 -6.415 1.00 43.11 93 THR A O 8
ATOM 14804 N N . TYR A 1 94 ? -2.504 11.549 -5.239 1.00 53.50 94 TYR A N 8
ATOM 14805 C CA . TYR A 1 94 ? -2.884 12.583 -6.197 1.00 1.41 94 TYR A CA 8
ATOM 14806 C C . TYR A 1 94 ? -2.196 12.334 -7.532 1.00 70.44 94 TYR A C 8
ATOM 14807 O O . TYR A 1 94 ? -2.833 12.298 -8.583 1.00 23.22 94 TYR A O 8
ATOM 14825 N N . LYS A 1 95 ? -0.884 12.163 -7.478 1.00 53.11 95 LYS A N 8
ATOM 14826 C CA . LYS A 1 95 ? -0.109 11.892 -8.671 1.00 42.42 95 LYS A CA 8
ATOM 14827 C C . LYS A 1 95 ? 0.221 10.411 -8.730 1.00 55.00 95 LYS A C 8
ATOM 14828 O O . LYS A 1 95 ? 1.299 9.981 -8.320 1.00 3.20 95 LYS A O 8
ATOM 14847 N N . ALA A 1 96 ? -0.743 9.637 -9.202 1.00 23.43 96 ALA A N 8
ATOM 14848 C CA . ALA A 1 96 ? -0.621 8.194 -9.234 1.00 51.41 96 ALA A CA 8
ATOM 14849 C C . ALA A 1 96 ? -1.455 7.605 -10.361 1.00 13.02 96 ALA A C 8
ATOM 14850 O O . ALA A 1 96 ? -2.684 7.696 -10.349 1.00 41.31 96 ALA A O 8
ATOM 14857 N N . GLU A 1 97 ? -0.790 7.022 -11.346 1.00 44.13 97 GLU A N 8
ATOM 14858 C CA . GLU A 1 97 ? -1.485 6.337 -12.421 1.00 13.01 97 GLU A CA 8
ATOM 14859 C C . GLU A 1 97 ? -1.099 4.865 -12.447 1.00 51.44 97 GLU A C 8
ATOM 14860 O O . GLU A 1 97 ? -0.003 4.490 -12.023 1.00 2.13 97 GLU A O 8
ATOM 14872 N N . LEU A 1 98 ? -2.003 4.037 -12.943 1.00 32.34 98 LEU A N 8
ATOM 14873 C CA . LEU A 1 98 ? -1.763 2.606 -13.030 1.00 53.40 98 LEU A CA 8
ATOM 14874 C C . LEU A 1 98 ? -1.093 2.271 -14.356 1.00 12.30 98 LEU A C 8
ATOM 14875 O O . LEU A 1 98 ? -1.704 1.678 -15.246 1.00 52.53 98 LEU A O 8
ATOM 14891 N N . HIS A 1 99 ? 0.165 2.670 -14.483 1.00 40.40 99 HIS A N 8
ATOM 14892 C CA . HIS A 1 99 ? 0.888 2.548 -15.739 1.00 64.32 99 HIS A CA 8
ATOM 14893 C C . HIS A 1 99 ? 1.530 1.167 -15.870 1.00 40.54 99 HIS A C 8
ATOM 14894 O O . HIS A 1 99 ? 2.755 1.034 -15.869 1.00 44.43 99 HIS A O 8
ATOM 14909 N N . ALA A 1 100 ? 0.692 0.142 -15.962 1.00 11.23 100 ALA A N 8
ATOM 14910 C CA . ALA A 1 100 ? 1.163 -1.217 -16.176 1.00 5.45 100 ALA A CA 8
ATOM 14911 C C . ALA A 1 100 ? 1.799 -1.333 -17.553 1.00 42.53 100 ALA A C 8
ATOM 14912 O O . ALA A 1 100 ? 1.106 -1.415 -18.567 1.00 64.52 100 ALA A O 8
ATOM 14919 N N . SER A 1 101 ? 3.121 -1.341 -17.583 1.00 61.53 101 SER A N 8
ATOM 14920 C CA . SER A 1 101 ? 3.858 -1.308 -18.837 1.00 43.30 101 SER A CA 8
ATOM 14921 C C . SER A 1 101 ? 4.114 -2.720 -19.349 1.00 51.03 101 SER A C 8
ATOM 14922 O O . SER A 1 101 ? 4.895 -2.930 -20.276 1.00 72.32 101 SER A O 8
ATOM 14930 N N . VAL A 1 102 ? 3.442 -3.683 -18.735 1.00 63.52 102 VAL A N 8
ATOM 14931 C CA . VAL A 1 102 ? 3.586 -5.079 -19.110 1.00 61.11 102 VAL A CA 8
ATOM 14932 C C . VAL A 1 102 ? 2.460 -5.493 -20.057 1.00 63.54 102 VAL A C 8
ATOM 14933 O O . VAL A 1 102 ? 2.534 -6.529 -20.721 1.00 44.22 102 VAL A O 8
ATOM 14946 N N . LEU A 1 103 ? 1.420 -4.670 -20.126 1.00 3.30 103 LEU A N 8
ATOM 14947 C CA . LEU A 1 103 ? 0.257 -4.989 -20.941 1.00 53.33 103 LEU A CA 8
ATOM 14948 C C . LEU A 1 103 ? 0.035 -3.929 -22.014 1.00 54.15 103 LEU A C 8
ATOM 14949 O O . LEU A 1 103 ? -0.607 -2.908 -21.765 1.00 54.22 103 LEU A O 8
ATOM 14965 N N . GLU A 1 104 ? 0.591 -4.175 -23.194 1.00 51.14 104 GLU A N 8
ATOM 14966 C CA . GLU A 1 104 ? 0.405 -3.302 -24.349 1.00 53.51 104 GLU A CA 8
ATOM 14967 C C . GLU A 1 104 ? 0.395 -4.125 -25.633 1.00 23.41 104 GLU A C 8
ATOM 14968 O O . GLU A 1 104 ? 1.445 -4.441 -26.189 1.00 21.21 104 GLU A O 8
ATOM 14980 N N . HIS A 1 105 ? -0.791 -4.500 -26.082 1.00 34.32 105 HIS A N 8
ATOM 14981 C CA . HIS A 1 105 ? -0.928 -5.250 -27.322 1.00 22.44 105 HIS A CA 8
ATOM 14982 C C . HIS A 1 105 ? -1.761 -4.450 -28.314 1.00 13.42 105 HIS A C 8
ATOM 14983 O O . HIS A 1 105 ? -1.475 -4.433 -29.510 1.00 52.01 105 HIS A O 8
ATOM 14998 N N . HIS A 1 106 ? -2.798 -3.796 -27.806 1.00 22.20 106 HIS A N 8
ATOM 14999 C CA . HIS A 1 106 ? -3.576 -2.858 -28.601 1.00 0.14 106 HIS A CA 8
ATOM 15000 C C . HIS A 1 106 ? -4.220 -1.820 -27.688 1.00 14.01 106 HIS A C 8
ATOM 15001 O O . HIS A 1 106 ? -4.791 -2.156 -26.652 1.00 10.01 106 HIS A O 8
ATOM 15016 N N . HIS A 1 107 ? -4.095 -0.559 -28.054 1.00 35.44 107 HIS A N 8
ATOM 15017 C CA . HIS A 1 107 ? -4.702 0.514 -27.284 1.00 40.31 107 HIS A CA 8
ATOM 15018 C C . HIS A 1 107 ? -5.495 1.436 -28.199 1.00 12.44 107 HIS A C 8
ATOM 15019 O O . HIS A 1 107 ? -4.974 1.950 -29.188 1.00 40.32 107 HIS A O 8
ATOM 15034 N N . HIS A 1 108 ? -6.762 1.624 -27.875 1.00 62.15 108 HIS A N 8
ATOM 15035 C CA . HIS A 1 108 ? -7.644 2.441 -28.694 1.00 71.21 108 HIS A CA 8
ATOM 15036 C C . HIS A 1 108 ? -8.255 3.563 -27.871 1.00 61.24 108 HIS A C 8
ATOM 15037 O O . HIS A 1 108 ? -8.499 3.407 -26.673 1.00 41.44 108 HIS A O 8
ATOM 15052 N N . HIS A 1 109 ? -8.492 4.691 -28.519 1.00 11.41 109 HIS A N 8
ATOM 15053 C CA . HIS A 1 109 ? -9.077 5.849 -27.864 1.00 21.21 109 HIS A CA 8
ATOM 15054 C C . HIS A 1 109 ? -10.254 6.375 -28.680 1.00 75.03 109 HIS A C 8
ATOM 15055 O O . HIS A 1 109 ? -10.143 6.558 -29.891 1.00 62.31 109 HIS A O 8
ATOM 15070 N N . HIS A 1 110 ? -11.377 6.601 -28.016 1.00 51.10 110 HIS A N 8
ATOM 15071 C CA . HIS A 1 110 ? -12.560 7.141 -28.671 1.00 34.21 110 HIS A CA 8
ATOM 15072 C C . HIS A 1 110 ? -12.521 8.662 -28.642 1.00 51.30 110 HIS A C 8
ATOM 15073 O O . HIS A 1 110 ? -13.012 9.250 -27.658 1.00 37.06 110 HIS A O 8
ATOM 15089 N N . MET A 1 1 ? 3.652 9.527 15.174 1.00 62.11 1 MET A N 9
ATOM 15090 C CA . MET A 1 1 ? 3.765 9.185 13.737 1.00 71.14 1 MET A CA 9
ATOM 15091 C C . MET A 1 1 ? 4.245 7.749 13.572 1.00 0.34 1 MET A C 9
ATOM 15092 O O . MET A 1 1 ? 4.881 7.194 14.470 1.00 40.43 1 MET A O 9
ATOM 15108 N N . ILE A 1 2 ? 3.938 7.152 12.429 1.00 34.32 2 ILE A N 9
ATOM 15109 C CA . ILE A 1 2 ? 4.318 5.773 12.159 1.00 1.24 2 ILE A CA 9
ATOM 15110 C C . ILE A 1 2 ? 4.861 5.644 10.735 1.00 41.44 2 ILE A C 9
ATOM 15111 O O . ILE A 1 2 ? 4.570 6.481 9.873 1.00 50.23 2 ILE A O 9
ATOM 15127 N N . THR A 1 3 ? 5.669 4.623 10.495 1.00 63.14 3 THR A N 9
ATOM 15128 C CA . THR A 1 3 ? 6.189 4.368 9.166 1.00 15.31 3 THR A CA 9
ATOM 15129 C C . THR A 1 3 ? 5.101 3.765 8.285 1.00 0.23 3 THR A C 9
ATOM 15130 O O . THR A 1 3 ? 4.245 3.026 8.770 1.00 73.22 3 THR A O 9
ATOM 15141 N N . PHE A 1 4 ? 5.137 4.084 6.998 1.00 3.23 4 PHE A N 9
ATOM 15142 C CA . PHE A 1 4 ? 4.109 3.624 6.071 1.00 42.51 4 PHE A CA 9
ATOM 15143 C C . PHE A 1 4 ? 4.094 2.099 5.973 1.00 62.21 4 PHE A C 9
ATOM 15144 O O . PHE A 1 4 ? 3.030 1.493 5.856 1.00 23.43 4 PHE A O 9
ATOM 15161 N N . ALA A 1 5 ? 5.270 1.486 6.038 1.00 45.12 5 ALA A N 9
ATOM 15162 C CA . ALA A 1 5 ? 5.379 0.034 5.961 1.00 73.13 5 ALA A CA 9
ATOM 15163 C C . ALA A 1 5 ? 4.594 -0.636 7.088 1.00 62.30 5 ALA A C 9
ATOM 15164 O O . ALA A 1 5 ? 3.675 -1.423 6.840 1.00 60.35 5 ALA A O 9
ATOM 15171 N N . ASP A 1 6 ? 4.944 -0.297 8.322 1.00 41.43 6 ASP A N 9
ATOM 15172 C CA . ASP A 1 6 ? 4.311 -0.900 9.490 1.00 40.41 6 ASP A CA 9
ATOM 15173 C C . ASP A 1 6 ? 2.841 -0.495 9.571 1.00 51.22 6 ASP A C 9
ATOM 15174 O O . ASP A 1 6 ? 1.989 -1.289 9.973 1.00 42.33 6 ASP A O 9
ATOM 15183 N N . TYR A 1 7 ? 2.554 0.737 9.160 1.00 34.10 7 TYR A N 9
ATOM 15184 C CA . TYR A 1 7 ? 1.188 1.251 9.136 1.00 25.40 7 TYR A CA 9
ATOM 15185 C C . TYR A 1 7 ? 0.305 0.412 8.222 1.00 51.23 7 TYR A C 9
ATOM 15186 O O . TYR A 1 7 ? -0.800 0.026 8.601 1.00 41.31 7 TYR A O 9
ATOM 15204 N N . PHE A 1 8 ? 0.804 0.136 7.024 1.00 62.01 8 PHE A N 9
ATOM 15205 C CA . PHE A 1 8 ? 0.044 -0.604 6.025 1.00 0.33 8 PHE A CA 9
ATOM 15206 C C . PHE A 1 8 ? -0.327 -1.993 6.538 1.00 35.22 8 PHE A C 9
ATOM 15207 O O . PHE A 1 8 ? -1.487 -2.402 6.465 1.00 44.05 8 PHE A O 9
ATOM 15224 N N . TYR A 1 9 ? 0.658 -2.713 7.069 1.00 22.03 9 TYR A N 9
ATOM 15225 C CA . TYR A 1 9 ? 0.418 -4.066 7.557 1.00 32.53 9 TYR A CA 9
ATOM 15226 C C . TYR A 1 9 ? -0.524 -4.042 8.755 1.00 51.15 9 TYR A C 9
ATOM 15227 O O . TYR A 1 9 ? -1.420 -4.880 8.866 1.00 5.15 9 TYR A O 9
ATOM 15245 N N . GLN A 1 10 ? -0.321 -3.078 9.640 1.00 31.53 10 GLN A N 9
ATOM 15246 C CA . GLN A 1 10 ? -1.159 -2.933 10.823 1.00 60.13 10 GLN A CA 9
ATOM 15247 C C . GLN A 1 10 ? -2.603 -2.651 10.415 1.00 21.10 10 GLN A C 9
ATOM 15248 O O . GLN A 1 10 ? -3.538 -3.276 10.922 1.00 61.31 10 GLN A O 9
ATOM 15262 N N . TRP A 1 11 ? -2.771 -1.712 9.488 1.00 24.00 11 TRP A N 9
ATOM 15263 C CA . TRP A 1 11 ? -4.081 -1.380 8.945 1.00 33.34 11 TRP A CA 9
ATOM 15264 C C . TRP A 1 11 ? -4.747 -2.625 8.369 1.00 5.23 11 TRP A C 9
ATOM 15265 O O . TRP A 1 11 ? -5.894 -2.933 8.690 1.00 70.43 11 TRP A O 9
ATOM 15286 N N . TYR A 1 12 ? -4.010 -3.349 7.538 1.00 64.02 12 TYR A N 9
ATOM 15287 C CA . TYR A 1 12 ? -4.527 -4.547 6.894 1.00 34.44 12 TYR A CA 9
ATOM 15288 C C . TYR A 1 12 ? -4.916 -5.620 7.913 1.00 22.10 12 TYR A C 9
ATOM 15289 O O . TYR A 1 12 ? -6.015 -6.178 7.843 1.00 11.34 12 TYR A O 9
ATOM 15307 N N . GLU A 1 13 ? -4.028 -5.896 8.860 1.00 55.40 13 GLU A N 9
ATOM 15308 C CA . GLU A 1 13 ? -4.232 -6.983 9.814 1.00 64.12 13 GLU A CA 9
ATOM 15309 C C . GLU A 1 13 ? -5.506 -6.782 10.642 1.00 64.42 13 GLU A C 9
ATOM 15310 O O . GLU A 1 13 ? -6.191 -7.744 10.989 1.00 72.35 13 GLU A O 9
ATOM 15322 N N . VAL A 1 14 ? -5.827 -5.536 10.950 1.00 1.42 14 VAL A N 9
ATOM 15323 C CA . VAL A 1 14 ? -7.000 -5.240 11.766 1.00 64.04 14 VAL A CA 9
ATOM 15324 C C . VAL A 1 14 ? -8.260 -5.088 10.906 1.00 44.20 14 VAL A C 9
ATOM 15325 O O . VAL A 1 14 ? -9.376 -5.328 11.372 1.00 15.02 14 VAL A O 9
ATOM 15338 N N . ASN A 1 15 ? -8.077 -4.730 9.642 1.00 65.14 15 ASN A N 9
ATOM 15339 C CA . ASN A 1 15 ? -9.201 -4.287 8.817 1.00 21.25 15 ASN A CA 9
ATOM 15340 C C . ASN A 1 15 ? -9.638 -5.322 7.787 1.00 15.34 15 ASN A C 9
ATOM 15341 O O . ASN A 1 15 ? -10.828 -5.461 7.519 1.00 61.33 15 ASN A O 9
ATOM 15352 N N . LYS A 1 16 ? -8.691 -6.036 7.193 1.00 53.22 16 LYS A N 9
ATOM 15353 C CA . LYS A 1 16 ? -9.017 -6.908 6.064 1.00 34.34 16 LYS A CA 9
ATOM 15354 C C . LYS A 1 16 ? -8.606 -8.357 6.308 1.00 72.00 16 LYS A C 9
ATOM 15355 O O . LYS A 1 16 ? -9.092 -9.258 5.627 1.00 14.33 16 LYS A O 9
ATOM 15374 N N . LEU A 1 17 ? -7.731 -8.572 7.282 1.00 23.12 17 LEU A N 9
ATOM 15375 C CA . LEU A 1 17 ? -7.105 -9.883 7.499 1.00 42.44 17 LEU A CA 9
ATOM 15376 C C . LEU A 1 17 ? -8.116 -11.043 7.535 1.00 2.13 17 LEU A C 9
ATOM 15377 O O . LEU A 1 17 ? -8.020 -11.958 6.720 1.00 42.30 17 LEU A O 9
ATOM 15393 N N . PRO A 1 18 ? -9.104 -11.031 8.456 1.00 71.13 18 PRO A N 9
ATOM 15394 C CA . PRO A 1 18 ? -10.042 -12.141 8.605 1.00 35.31 18 PRO A CA 9
ATOM 15395 C C . PRO A 1 18 ? -11.199 -12.067 7.613 1.00 45.21 18 PRO A C 9
ATOM 15396 O O . PRO A 1 18 ? -12.146 -12.851 7.684 1.00 74.05 18 PRO A O 9
ATOM 15407 N N . HIS A 1 19 ? -11.118 -11.132 6.681 1.00 13.31 19 HIS A N 9
ATOM 15408 C CA . HIS A 1 19 ? -12.209 -10.906 5.745 1.00 72.22 19 HIS A CA 9
ATOM 15409 C C . HIS A 1 19 ? -11.825 -11.355 4.344 1.00 40.34 19 HIS A C 9
ATOM 15410 O O . HIS A 1 19 ? -12.669 -11.803 3.568 1.00 11.01 19 HIS A O 9
ATOM 15424 N N . VAL A 1 20 ? -10.548 -11.236 4.025 1.00 52.10 20 VAL A N 9
ATOM 15425 C CA . VAL A 1 20 ? -10.068 -11.564 2.695 1.00 34.24 20 VAL A CA 9
ATOM 15426 C C . VAL A 1 20 ? -9.589 -13.013 2.617 1.00 1.34 20 VAL A C 9
ATOM 15427 O O . VAL A 1 20 ? -9.276 -13.634 3.634 1.00 51.41 20 VAL A O 9
ATOM 15440 N N . SER A 1 21 ? -9.547 -13.542 1.405 1.00 31.03 21 SER A N 9
ATOM 15441 C CA . SER A 1 21 ? -9.059 -14.891 1.166 1.00 2.40 21 SER A CA 9
ATOM 15442 C C . SER A 1 21 ? -7.533 -14.912 1.191 1.00 61.52 21 SER A C 9
ATOM 15443 O O . SER A 1 21 ? -6.898 -13.858 1.138 1.00 51.52 21 SER A O 9
ATOM 15451 N N . GLU A 1 22 ? -6.948 -16.104 1.264 1.00 31.21 22 GLU A N 9
ATOM 15452 C CA . GLU A 1 22 ? -5.493 -16.245 1.252 1.00 43.34 22 GLU A CA 9
ATOM 15453 C C . GLU A 1 22 ? -4.903 -15.687 -0.039 1.00 61.45 22 GLU A C 9
ATOM 15454 O O . GLU A 1 22 ? -3.812 -15.117 -0.038 1.00 15.35 22 GLU A O 9
ATOM 15466 N N . SER A 1 23 ? -5.639 -15.835 -1.131 1.00 72.43 23 SER A N 9
ATOM 15467 C CA . SER A 1 23 ? -5.241 -15.261 -2.407 1.00 41.13 23 SER A CA 9
ATOM 15468 C C . SER A 1 23 ? -5.154 -13.737 -2.308 1.00 64.14 23 SER A C 9
ATOM 15469 O O . SER A 1 23 ? -4.235 -13.118 -2.848 1.00 62.20 23 SER A O 9
ATOM 15477 N N . THR A 1 24 ? -6.106 -13.143 -1.592 1.00 41.44 24 THR A N 9
ATOM 15478 C CA . THR A 1 24 ? -6.122 -11.703 -1.376 1.00 12.40 24 THR A CA 9
ATOM 15479 C C . THR A 1 24 ? -5.054 -11.309 -0.359 1.00 75.42 24 THR A C 9
ATOM 15480 O O . THR A 1 24 ? -4.453 -10.236 -0.453 1.00 30.13 24 THR A O 9
ATOM 15491 N N . LYS A 1 25 ? -4.814 -12.193 0.610 1.00 54.13 25 LYS A N 9
ATOM 15492 C CA . LYS A 1 25 ? -3.750 -11.992 1.586 1.00 70.54 25 LYS A CA 9
ATOM 15493 C C . LYS A 1 25 ? -2.423 -11.788 0.880 1.00 42.32 25 LYS A C 9
ATOM 15494 O O . LYS A 1 25 ? -1.662 -10.880 1.216 1.00 61.04 25 LYS A O 9
ATOM 15513 N N . ARG A 1 26 ? -2.176 -12.623 -0.120 1.00 65.43 26 ARG A N 9
ATOM 15514 C CA . ARG A 1 26 ? -0.970 -12.531 -0.924 1.00 44.21 26 ARG A CA 9
ATOM 15515 C C . ARG A 1 26 ? -0.793 -11.129 -1.497 1.00 52.15 26 ARG A C 9
ATOM 15516 O O . ARG A 1 26 ? 0.300 -10.573 -1.439 1.00 4.31 26 ARG A O 9
ATOM 15537 N N . HIS A 1 27 ? -1.870 -10.561 -2.033 1.00 2.41 27 HIS A N 9
ATOM 15538 C CA . HIS A 1 27 ? -1.811 -9.237 -2.649 1.00 63.54 27 HIS A CA 9
ATOM 15539 C C . HIS A 1 27 ? -1.329 -8.193 -1.647 1.00 20.40 27 HIS A C 9
ATOM 15540 O O . HIS A 1 27 ? -0.376 -7.459 -1.911 1.00 63.50 27 HIS A O 9
ATOM 15554 N N . TYR A 1 28 ? -1.982 -8.150 -0.492 1.00 33.20 28 TYR A N 9
ATOM 15555 C CA . TYR A 1 28 ? -1.635 -7.191 0.549 1.00 2.11 28 TYR A CA 9
ATOM 15556 C C . TYR A 1 28 ? -0.210 -7.399 1.050 1.00 50.40 28 TYR A C 9
ATOM 15557 O O . TYR A 1 28 ? 0.568 -6.453 1.142 1.00 32.11 28 TYR A O 9
ATOM 15575 N N . GLU A 1 29 ? 0.128 -8.640 1.368 1.00 2.41 29 GLU A N 9
ATOM 15576 C CA . GLU A 1 29 ? 1.420 -8.948 1.962 1.00 4.32 29 GLU A CA 9
ATOM 15577 C C . GLU A 1 29 ? 2.564 -8.750 0.967 1.00 1.20 29 GLU A C 9
ATOM 15578 O O . GLU A 1 29 ? 3.622 -8.240 1.331 1.00 74.34 29 GLU A O 9
ATOM 15590 N N . SER A 1 30 ? 2.353 -9.127 -0.288 1.00 33.12 30 SER A N 9
ATOM 15591 C CA . SER A 1 30 ? 3.358 -8.907 -1.326 1.00 73.33 30 SER A CA 9
ATOM 15592 C C . SER A 1 30 ? 3.567 -7.412 -1.548 1.00 33.41 30 SER A C 9
ATOM 15593 O O . SER A 1 30 ? 4.695 -6.952 -1.724 1.00 1.44 30 SER A O 9
ATOM 15601 N N . ALA A 1 31 ? 2.471 -6.657 -1.521 1.00 45.41 31 ALA A N 9
ATOM 15602 C CA . ALA A 1 31 ? 2.542 -5.205 -1.615 1.00 72.40 31 ALA A CA 9
ATOM 15603 C C . ALA A 1 31 ? 3.332 -4.654 -0.435 1.00 31.34 31 ALA A C 9
ATOM 15604 O O . ALA A 1 31 ? 4.218 -3.814 -0.599 1.00 33.25 31 ALA A O 9
ATOM 15611 N N . TYR A 1 32 ? 3.015 -5.166 0.750 1.00 1.05 32 TYR A N 9
ATOM 15612 C CA . TYR A 1 32 ? 3.714 -4.802 1.975 1.00 32.32 32 TYR A CA 9
ATOM 15613 C C . TYR A 1 32 ? 5.212 -5.079 1.862 1.00 74.25 32 TYR A C 9
ATOM 15614 O O . TYR A 1 32 ? 6.026 -4.332 2.396 1.00 43.55 32 TYR A O 9
ATOM 15632 N N . LYS A 1 33 ? 5.573 -6.146 1.160 1.00 5.34 33 LYS A N 9
ATOM 15633 C CA . LYS A 1 33 ? 6.978 -6.483 0.960 1.00 14.04 33 LYS A CA 9
ATOM 15634 C C . LYS A 1 33 ? 7.690 -5.410 0.140 1.00 34.33 33 LYS A C 9
ATOM 15635 O O . LYS A 1 33 ? 8.814 -5.020 0.459 1.00 64.12 33 LYS A O 9
ATOM 15654 N N . HIS A 1 34 ? 7.035 -4.934 -0.916 1.00 4.45 34 HIS A N 9
ATOM 15655 C CA . HIS A 1 34 ? 7.583 -3.841 -1.713 1.00 52.11 34 HIS A CA 9
ATOM 15656 C C . HIS A 1 34 ? 7.657 -2.573 -0.871 1.00 31.13 34 HIS A C 9
ATOM 15657 O O . HIS A 1 34 ? 8.596 -1.788 -0.986 1.00 73.53 34 HIS A O 9
ATOM 15671 N N . ILE A 1 35 ? 6.670 -2.396 -0.004 1.00 71.32 35 ILE A N 9
ATOM 15672 C CA . ILE A 1 35 ? 6.592 -1.208 0.834 1.00 11.53 35 ILE A CA 9
ATOM 15673 C C . ILE A 1 35 ? 7.685 -1.226 1.896 1.00 30.52 35 ILE A C 9
ATOM 15674 O O . ILE A 1 35 ? 8.367 -0.228 2.110 1.00 51.53 35 ILE A O 9
ATOM 15690 N N . LYS A 1 36 ? 7.861 -2.376 2.535 1.00 4.35 36 LYS A N 9
ATOM 15691 C CA . LYS A 1 36 ? 8.875 -2.539 3.568 1.00 24.41 36 LYS A CA 9
ATOM 15692 C C . LYS A 1 36 ? 10.279 -2.360 2.989 1.00 24.34 36 LYS A C 9
ATOM 15693 O O . LYS A 1 36 ? 11.204 -1.943 3.684 1.00 70.11 36 LYS A O 9
ATOM 15712 N N . ASP A 1 37 ? 10.430 -2.675 1.710 1.00 21.11 37 ASP A N 9
ATOM 15713 C CA . ASP A 1 37 ? 11.722 -2.559 1.046 1.00 43.51 37 ASP A CA 9
ATOM 15714 C C . ASP A 1 37 ? 11.984 -1.130 0.570 1.00 34.44 37 ASP A C 9
ATOM 15715 O O . ASP A 1 37 ? 13.116 -0.649 0.623 1.00 1.51 37 ASP A O 9
ATOM 15724 N N . HIS A 1 38 ? 10.941 -0.452 0.109 1.00 34.50 38 HIS A N 9
ATOM 15725 C CA . HIS A 1 38 ? 11.082 0.919 -0.380 1.00 74.40 38 HIS A CA 9
ATOM 15726 C C . HIS A 1 38 ? 11.032 1.924 0.766 1.00 23.23 38 HIS A C 9
ATOM 15727 O O . HIS A 1 38 ? 11.968 2.695 0.976 1.00 15.15 38 HIS A O 9
ATOM 15742 N N . PHE A 1 39 ? 9.945 1.888 1.520 1.00 33.11 39 PHE A N 9
ATOM 15743 C CA . PHE A 1 39 ? 9.675 2.893 2.536 1.00 62.42 39 PHE A CA 9
ATOM 15744 C C . PHE A 1 39 ? 10.270 2.490 3.882 1.00 33.51 39 PHE A C 9
ATOM 15745 O O . PHE A 1 39 ? 9.598 2.533 4.916 1.00 42.23 39 PHE A O 9
ATOM 15762 N N . ARG A 1 40 ? 11.542 2.121 3.854 1.00 11.42 40 ARG A N 9
ATOM 15763 C CA . ARG A 1 40 ? 12.262 1.738 5.060 1.00 11.34 40 ARG A CA 9
ATOM 15764 C C . ARG A 1 40 ? 12.341 2.913 6.026 1.00 33.25 40 ARG A C 9
ATOM 15765 O O . ARG A 1 40 ? 13.046 3.891 5.769 1.00 34.03 40 ARG A O 9
ATOM 15786 N N . HIS A 1 41 ? 11.577 2.821 7.117 1.00 62.13 41 HIS A N 9
ATOM 15787 C CA . HIS A 1 41 ? 11.552 3.852 8.160 1.00 44.21 41 HIS A CA 9
ATOM 15788 C C . HIS A 1 41 ? 10.967 5.167 7.649 1.00 2.24 41 HIS A C 9
ATOM 15789 O O . HIS A 1 41 ? 11.076 6.202 8.307 1.00 65.21 41 HIS A O 9
ATOM 15804 N N . LYS A 1 42 ? 10.331 5.122 6.488 1.00 33.04 42 LYS A N 9
ATOM 15805 C CA . LYS A 1 42 ? 9.705 6.290 5.922 1.00 33.12 42 LYS A CA 9
ATOM 15806 C C . LYS A 1 42 ? 8.289 6.450 6.470 1.00 1.22 42 LYS A C 9
ATOM 15807 O O . LYS A 1 42 ? 7.469 5.533 6.368 1.00 64.14 42 LYS A O 9
ATOM 15826 N N . LEU A 1 43 ? 8.014 7.602 7.064 1.00 24.53 43 LEU A N 9
ATOM 15827 C CA . LEU A 1 43 ? 6.708 7.864 7.655 1.00 54.41 43 LEU A CA 9
ATOM 15828 C C . LEU A 1 43 ? 5.668 8.064 6.566 1.00 54.41 43 LEU A C 9
ATOM 15829 O O . LEU A 1 43 ? 5.984 8.526 5.472 1.00 50.41 43 LEU A O 9
ATOM 15845 N N . LEU A 1 44 ? 4.424 7.743 6.878 1.00 14.34 44 LEU A N 9
ATOM 15846 C CA . LEU A 1 44 ? 3.349 7.850 5.900 1.00 21.33 44 LEU A CA 9
ATOM 15847 C C . LEU A 1 44 ? 3.013 9.315 5.603 1.00 43.34 44 LEU A C 9
ATOM 15848 O O . LEU A 1 44 ? 2.364 9.621 4.606 1.00 22.21 44 LEU A O 9
ATOM 15864 N N . LYS A 1 45 ? 3.474 10.219 6.457 1.00 54.12 45 LYS A N 9
ATOM 15865 C CA . LYS A 1 45 ? 3.162 11.633 6.294 1.00 51.43 45 LYS A CA 9
ATOM 15866 C C . LYS A 1 45 ? 4.281 12.391 5.589 1.00 12.10 45 LYS A C 9
ATOM 15867 O O . LYS A 1 45 ? 4.289 13.624 5.582 1.00 11.31 45 LYS A O 9
ATOM 15886 N N . ASP A 1 46 ? 5.238 11.668 5.022 1.00 51.25 46 ASP A N 9
ATOM 15887 C CA . ASP A 1 46 ? 6.238 12.295 4.163 1.00 3.34 46 ASP A CA 9
ATOM 15888 C C . ASP A 1 46 ? 6.307 11.567 2.829 1.00 32.44 46 ASP A C 9
ATOM 15889 O O . ASP A 1 46 ? 7.226 11.772 2.037 1.00 43.22 46 ASP A O 9
ATOM 15898 N N . ILE A 1 47 ? 5.307 10.733 2.575 1.00 72.13 47 ILE A N 9
ATOM 15899 C CA . ILE A 1 47 ? 5.195 10.043 1.299 1.00 35.31 47 ILE A CA 9
ATOM 15900 C C . ILE A 1 47 ? 4.733 11.024 0.230 1.00 41.24 47 ILE A C 9
ATOM 15901 O O . ILE A 1 47 ? 3.606 11.521 0.276 1.00 21.24 47 ILE A O 9
ATOM 15917 N N . LYS A 1 48 ? 5.606 11.325 -0.717 1.00 4.12 48 LYS A N 9
ATOM 15918 C CA . LYS A 1 48 ? 5.273 12.264 -1.774 1.00 2.42 48 LYS A CA 9
ATOM 15919 C C . LYS A 1 48 ? 4.499 11.562 -2.878 1.00 3.51 48 LYS A C 9
ATOM 15920 O O . LYS A 1 48 ? 4.487 10.332 -2.955 1.00 21.54 48 LYS A O 9
ATOM 15939 N N . ARG A 1 49 ? 3.872 12.345 -3.742 1.00 31.54 49 ARG A N 9
ATOM 15940 C CA . ARG A 1 49 ? 3.097 11.790 -4.843 1.00 42.22 49 ARG A CA 9
ATOM 15941 C C . ARG A 1 49 ? 4.033 11.129 -5.844 1.00 22.54 49 ARG A C 9
ATOM 15942 O O . ARG A 1 49 ? 3.706 10.107 -6.439 1.00 42.13 49 ARG A O 9
ATOM 15963 N N . THR A 1 50 ? 5.200 11.727 -6.005 1.00 21.24 50 THR A N 9
ATOM 15964 C CA . THR A 1 50 ? 6.216 11.218 -6.906 1.00 22.53 50 THR A CA 9
ATOM 15965 C C . THR A 1 50 ? 6.834 9.929 -6.369 1.00 24.24 50 THR A C 9
ATOM 15966 O O . THR A 1 50 ? 7.108 8.998 -7.127 1.00 42.43 50 THR A O 9
ATOM 15977 N N . GLU A 1 51 ? 7.036 9.874 -5.055 1.00 24.52 51 GLU A N 9
ATOM 15978 C CA . GLU A 1 51 ? 7.530 8.664 -4.403 1.00 5.15 51 GLU A CA 9
ATOM 15979 C C . GLU A 1 51 ? 6.512 7.537 -4.540 1.00 22.13 51 GLU A C 9
ATOM 15980 O O . GLU A 1 51 ? 6.869 6.380 -4.753 1.00 71.32 51 GLU A O 9
ATOM 15992 N N . TYR A 1 52 ? 5.242 7.886 -4.419 1.00 15.33 52 TYR A N 9
ATOM 15993 C CA . TYR A 1 52 ? 4.167 6.918 -4.567 1.00 11.14 52 TYR A CA 9
ATOM 15994 C C . TYR A 1 52 ? 4.058 6.462 -6.020 1.00 74.51 52 TYR A C 9
ATOM 15995 O O . TYR A 1 52 ? 3.829 5.285 -6.303 1.00 31.44 52 TYR A O 9
ATOM 16013 N N . GLN A 1 53 ? 4.242 7.398 -6.936 1.00 53.40 53 GLN A N 9
ATOM 16014 C CA . GLN A 1 53 ? 4.156 7.103 -8.357 1.00 51.33 53 GLN A CA 9
ATOM 16015 C C . GLN A 1 53 ? 5.297 6.195 -8.805 1.00 0.01 53 GLN A C 9
ATOM 16016 O O . GLN A 1 53 ? 5.087 5.282 -9.601 1.00 42.04 53 GLN A O 9
ATOM 16030 N N . LYS A 1 54 ? 6.501 6.434 -8.288 1.00 61.11 54 LYS A N 9
ATOM 16031 C CA . LYS A 1 54 ? 7.655 5.621 -8.660 1.00 73.31 54 LYS A CA 9
ATOM 16032 C C . LYS A 1 54 ? 7.499 4.201 -8.120 1.00 50.03 54 LYS A C 9
ATOM 16033 O O . LYS A 1 54 ? 7.988 3.239 -8.714 1.00 64.24 54 LYS A O 9
ATOM 16052 N N . PHE A 1 55 ? 6.792 4.083 -7.000 1.00 73.10 55 PHE A N 9
ATOM 16053 C CA . PHE A 1 55 ? 6.442 2.785 -6.441 1.00 22.11 55 PHE A CA 9
ATOM 16054 C C . PHE A 1 55 ? 5.502 2.050 -7.397 1.00 23.33 55 PHE A C 9
ATOM 16055 O O . PHE A 1 55 ? 5.686 0.866 -7.683 1.00 52.10 55 PHE A O 9
ATOM 16072 N N . LEU A 1 56 ? 4.512 2.775 -7.909 1.00 11.02 56 LEU A N 9
ATOM 16073 C CA . LEU A 1 56 ? 3.561 2.222 -8.867 1.00 1.31 56 LEU A CA 9
ATOM 16074 C C . LEU A 1 56 ? 4.255 1.853 -10.175 1.00 62.51 56 LEU A C 9
ATOM 16075 O O . LEU A 1 56 ? 3.950 0.827 -10.778 1.00 12.21 56 LEU A O 9
ATOM 16091 N N . ASN A 1 57 ? 5.193 2.690 -10.603 1.00 64.34 57 ASN A N 9
ATOM 16092 C CA . ASN A 1 57 ? 5.920 2.456 -11.849 1.00 65.44 57 ASN A CA 9
ATOM 16093 C C . ASN A 1 57 ? 6.668 1.129 -11.808 1.00 4.35 57 ASN A C 9
ATOM 16094 O O . ASN A 1 57 ? 6.726 0.409 -12.806 1.00 31.05 57 ASN A O 9
ATOM 16105 N N . GLU A 1 58 ? 7.239 0.810 -10.652 1.00 73.30 58 GLU A N 9
ATOM 16106 C CA . GLU A 1 58 ? 7.953 -0.448 -10.471 1.00 63.55 58 GLU A CA 9
ATOM 16107 C C . GLU A 1 58 ? 6.973 -1.611 -10.378 1.00 21.04 58 GLU A C 9
ATOM 16108 O O . GLU A 1 58 ? 7.197 -2.682 -10.947 1.00 71.12 58 GLU A O 9
ATOM 16120 N N . TYR A 1 59 ? 5.882 -1.393 -9.663 1.00 21.43 59 TYR A N 9
ATOM 16121 C CA . TYR A 1 59 ? 4.897 -2.439 -9.451 1.00 55.15 59 TYR A CA 9
ATOM 16122 C C . TYR A 1 59 ? 4.227 -2.814 -10.770 1.00 60.32 59 TYR A C 9
ATOM 16123 O O . TYR A 1 59 ? 3.893 -3.977 -10.998 1.00 45.13 59 TYR A O 9
ATOM 16141 N N . GLY A 1 60 ? 4.061 -1.825 -11.641 1.00 64.13 60 GLY A N 9
ATOM 16142 C CA . GLY A 1 60 ? 3.468 -2.060 -12.946 1.00 32.20 60 GLY A CA 9
ATOM 16143 C C . GLY A 1 60 ? 4.422 -2.735 -13.913 1.00 65.20 60 GLY A C 9
ATOM 16144 O O . GLY A 1 60 ? 4.035 -3.109 -15.017 1.00 4.14 60 GLY A O 9
ATOM 16148 N N . LEU A 1 61 ? 5.683 -2.860 -13.514 1.00 21.21 61 LEU A N 9
ATOM 16149 C CA . LEU A 1 61 ? 6.669 -3.586 -14.309 1.00 70.12 61 LEU A CA 9
ATOM 16150 C C . LEU A 1 61 ? 6.715 -5.049 -13.898 1.00 51.25 61 LEU A C 9
ATOM 16151 O O . LEU A 1 61 ? 7.134 -5.915 -14.671 1.00 41.23 61 LEU A O 9
ATOM 16167 N N . THR A 1 62 ? 6.286 -5.315 -12.674 1.00 4.32 62 THR A N 9
ATOM 16168 C CA . THR A 1 62 ? 6.381 -6.647 -12.102 1.00 61.22 62 THR A CA 9
ATOM 16169 C C . THR A 1 62 ? 5.030 -7.360 -12.083 1.00 71.44 62 THR A C 9
ATOM 16170 O O . THR A 1 62 ? 4.956 -8.574 -12.261 1.00 51.34 62 THR A O 9
ATOM 16181 N N . HIS A 1 63 ? 3.961 -6.605 -11.883 1.00 31.43 63 HIS A N 9
ATOM 16182 C CA . HIS A 1 63 ? 2.644 -7.196 -11.701 1.00 61.42 63 HIS A CA 9
ATOM 16183 C C . HIS A 1 63 ? 1.665 -6.697 -12.755 1.00 53.33 63 HIS A C 9
ATOM 16184 O O . HIS A 1 63 ? 1.926 -5.710 -13.441 1.00 30.11 63 HIS A O 9
ATOM 16199 N N . SER A 1 64 ? 0.538 -7.390 -12.871 1.00 64.30 64 SER A N 9
ATOM 16200 C CA . SER A 1 64 ? -0.471 -7.073 -13.872 1.00 30.21 64 SER A CA 9
ATOM 16201 C C . SER A 1 64 ? -1.283 -5.837 -13.487 1.00 63.20 64 SER A C 9
ATOM 16202 O O . SER A 1 64 ? -1.150 -5.311 -12.376 1.00 23.34 64 SER A O 9
ATOM 16210 N N . TYR A 1 65 ? -2.144 -5.396 -14.402 1.00 20.20 65 TYR A N 9
ATOM 16211 C CA . TYR A 1 65 ? -2.927 -4.185 -14.207 1.00 65.51 65 TYR A CA 9
ATOM 16212 C C . TYR A 1 65 ? -3.872 -4.305 -13.021 1.00 32.52 65 TYR A C 9
ATOM 16213 O O . TYR A 1 65 ? -3.948 -3.400 -12.195 1.00 73.20 65 TYR A O 9
ATOM 16231 N N . GLU A 1 66 ? -4.599 -5.410 -12.932 1.00 42.53 66 GLU A N 9
ATOM 16232 C CA . GLU A 1 66 ? -5.560 -5.574 -11.851 1.00 62.01 66 GLU A CA 9
ATOM 16233 C C . GLU A 1 66 ? -4.849 -5.548 -10.504 1.00 62.25 66 GLU A C 9
ATOM 16234 O O . GLU A 1 66 ? -5.355 -4.991 -9.530 1.00 10.22 66 GLU A O 9
ATOM 16246 N N . THR A 1 67 ? -3.661 -6.133 -10.473 1.00 31.54 67 THR A N 9
ATOM 16247 C CA . THR A 1 67 ? -2.878 -6.216 -9.255 1.00 22.52 67 THR A CA 9
ATOM 16248 C C . THR A 1 67 ? -2.427 -4.824 -8.800 1.00 40.44 67 THR A C 9
ATOM 16249 O O . THR A 1 67 ? -2.567 -4.474 -7.629 1.00 53.00 67 THR A O 9
ATOM 16260 N N . ILE A 1 68 ? -1.915 -4.020 -9.731 1.00 11.31 68 ILE A N 9
ATOM 16261 C CA . ILE A 1 68 ? -1.484 -2.665 -9.400 1.00 15.23 68 ILE A CA 9
ATOM 16262 C C . ILE A 1 68 ? -2.693 -1.769 -9.120 1.00 21.44 68 ILE A C 9
ATOM 16263 O O . ILE A 1 68 ? -2.637 -0.880 -8.268 1.00 22.21 68 ILE A O 9
ATOM 16279 N N . ARG A 1 69 ? -3.790 -2.018 -9.832 1.00 50.31 69 ARG A N 9
ATOM 16280 C CA . ARG A 1 69 ? -5.026 -1.278 -9.617 1.00 21.51 69 ARG A CA 9
ATOM 16281 C C . ARG A 1 69 ? -5.528 -1.494 -8.196 1.00 74.12 69 ARG A C 9
ATOM 16282 O O . ARG A 1 69 ? -5.929 -0.549 -7.512 1.00 21.11 69 ARG A O 9
ATOM 16303 N N . LYS A 1 70 ? -5.497 -2.746 -7.760 1.00 43.34 70 LYS A N 9
ATOM 16304 C CA . LYS A 1 70 ? -5.901 -3.097 -6.411 1.00 33.22 70 LYS A CA 9
ATOM 16305 C C . LYS A 1 70 ? -4.898 -2.575 -5.390 1.00 64.33 70 LYS A C 9
ATOM 16306 O O . LYS A 1 70 ? -5.284 -2.133 -4.315 1.00 43.23 70 LYS A O 9
ATOM 16325 N N . LEU A 1 71 ? -3.615 -2.608 -5.742 1.00 24.12 71 LEU A N 9
ATOM 16326 C CA . LEU A 1 71 ? -2.568 -2.026 -4.899 1.00 13.45 71 LEU A CA 9
ATOM 16327 C C . LEU A 1 71 ? -2.895 -0.575 -4.559 1.00 44.43 71 LEU A C 9
ATOM 16328 O O . LEU A 1 71 ? -2.906 -0.183 -3.390 1.00 70.41 71 LEU A O 9
ATOM 16344 N N . ASN A 1 72 ? -3.160 0.209 -5.598 1.00 22.12 72 ASN A N 9
ATOM 16345 C CA . ASN A 1 72 ? -3.541 1.613 -5.449 1.00 53.31 72 ASN A CA 9
ATOM 16346 C C . ASN A 1 72 ? -4.752 1.743 -4.531 1.00 11.20 72 ASN A C 9
ATOM 16347 O O . ASN A 1 72 ? -4.811 2.629 -3.680 1.00 50.25 72 ASN A O 9
ATOM 16358 N N . SER A 1 73 ? -5.708 0.836 -4.701 1.00 71.22 73 SER A N 9
ATOM 16359 C CA . SER A 1 73 ? -6.923 0.829 -3.897 1.00 10.44 73 SER A CA 9
ATOM 16360 C C . SER A 1 73 ? -6.606 0.585 -2.420 1.00 22.14 73 SER A C 9
ATOM 16361 O O . SER A 1 73 ? -7.166 1.246 -1.544 1.00 32.51 73 SER A O 9
ATOM 16369 N N . TYR A 1 74 ? -5.704 -0.354 -2.149 1.00 53.52 74 TYR A N 9
ATOM 16370 C CA . TYR A 1 74 ? -5.329 -0.683 -0.775 1.00 73.41 74 TYR A CA 9
ATOM 16371 C C . TYR A 1 74 ? -4.685 0.522 -0.096 1.00 54.13 74 TYR A C 9
ATOM 16372 O O . TYR A 1 74 ? -5.106 0.946 0.980 1.00 4.31 74 TYR A O 9
ATOM 16390 N N . ILE A 1 75 ? -3.668 1.072 -0.749 1.00 25.22 75 ILE A N 9
ATOM 16391 C CA . ILE A 1 75 ? -2.897 2.174 -0.188 1.00 75.20 75 ILE A CA 9
ATOM 16392 C C . ILE A 1 75 ? -3.752 3.432 -0.038 1.00 33.53 75 ILE A C 9
ATOM 16393 O O . ILE A 1 75 ? -3.704 4.105 0.996 1.00 54.51 75 ILE A O 9
ATOM 16409 N N . ARG A 1 76 ? -4.542 3.739 -1.060 1.00 31.12 76 ARG A N 9
ATOM 16410 C CA . ARG A 1 76 ? -5.413 4.902 -1.017 1.00 52.42 76 ARG A CA 9
ATOM 16411 C C . ARG A 1 76 ? -6.421 4.773 0.117 1.00 32.34 76 ARG A C 9
ATOM 16412 O O . ARG A 1 76 ? -6.714 5.746 0.803 1.00 61.43 76 ARG A O 9
ATOM 16433 N N . ASN A 1 77 ? -6.927 3.563 0.322 1.00 31.32 77 ASN A N 9
ATOM 16434 C CA . ASN A 1 77 ? -7.890 3.298 1.389 1.00 3.24 77 ASN A CA 9
ATOM 16435 C C . ASN A 1 77 ? -7.235 3.522 2.753 1.00 12.22 77 ASN A C 9
ATOM 16436 O O . ASN A 1 77 ? -7.841 4.095 3.662 1.00 11.40 77 ASN A O 9
ATOM 16447 N N . ALA A 1 78 ? -5.985 3.088 2.878 1.00 11.02 78 ALA A N 9
ATOM 16448 C CA . ALA A 1 78 ? -5.231 3.257 4.114 1.00 32.11 78 ALA A CA 9
ATOM 16449 C C . ALA A 1 78 ? -4.992 4.734 4.418 1.00 11.41 78 ALA A C 9
ATOM 16450 O O . ALA A 1 78 ? -5.161 5.180 5.554 1.00 52.44 78 ALA A O 9
ATOM 16457 N N . PHE A 1 79 ? -4.606 5.493 3.398 1.00 14.52 79 PHE A N 9
ATOM 16458 C CA . PHE A 1 79 ? -4.380 6.924 3.563 1.00 73.41 79 PHE A CA 9
ATOM 16459 C C . PHE A 1 79 ? -5.692 7.672 3.737 1.00 64.33 79 PHE A C 9
ATOM 16460 O O . PHE A 1 79 ? -5.747 8.689 4.429 1.00 62.31 79 PHE A O 9
ATOM 16477 N N . ASP A 1 80 ? -6.743 7.165 3.105 1.00 22.34 80 ASP A N 9
ATOM 16478 C CA . ASP A 1 80 ? -8.083 7.720 3.262 1.00 33.25 80 ASP A CA 9
ATOM 16479 C C . ASP A 1 80 ? -8.501 7.696 4.726 1.00 74.14 80 ASP A C 9
ATOM 16480 O O . ASP A 1 80 ? -9.185 8.601 5.195 1.00 3.22 80 ASP A O 9
ATOM 16489 N N . ASP A 1 81 ? -8.071 6.668 5.450 1.00 74.43 81 ASP A N 9
ATOM 16490 C CA . ASP A 1 81 ? -8.350 6.575 6.880 1.00 24.40 81 ASP A CA 9
ATOM 16491 C C . ASP A 1 81 ? -7.442 7.517 7.666 1.00 21.31 81 ASP A C 9
ATOM 16492 O O . ASP A 1 81 ? -7.892 8.209 8.577 1.00 53.22 81 ASP A O 9
ATOM 16501 N N . ALA A 1 82 ? -6.166 7.555 7.284 1.00 62.41 82 ALA A N 9
ATOM 16502 C CA . ALA A 1 82 ? -5.188 8.437 7.924 1.00 72.32 82 ALA A CA 9
ATOM 16503 C C . ALA A 1 82 ? -5.640 9.895 7.856 1.00 52.33 82 ALA A C 9
ATOM 16504 O O . ALA A 1 82 ? -5.568 10.628 8.843 1.00 43.43 82 ALA A O 9
ATOM 16511 N N . ILE A 1 83 ? -6.122 10.305 6.692 1.00 63.44 83 ILE A N 9
ATOM 16512 C CA . ILE A 1 83 ? -6.607 11.665 6.501 1.00 33.43 83 ILE A CA 9
ATOM 16513 C C . ILE A 1 83 ? -7.961 11.847 7.183 1.00 52.01 83 ILE A C 9
ATOM 16514 O O . ILE A 1 83 ? -8.270 12.919 7.710 1.00 34.04 83 ILE A O 9
ATOM 16530 N N . HIS A 1 84 ? -8.748 10.775 7.193 1.00 23.21 84 HIS A N 9
ATOM 16531 C CA . HIS A 1 84 ? -10.057 10.765 7.839 1.00 43.45 84 HIS A CA 9
ATOM 16532 C C . HIS A 1 84 ? -9.894 10.978 9.334 1.00 33.31 84 HIS A C 9
ATOM 16533 O O . HIS A 1 84 ? -10.745 11.572 9.996 1.00 34.34 84 HIS A O 9
ATOM 16548 N N . GLU A 1 85 ? -8.781 10.490 9.852 1.00 42.45 85 GLU A N 9
ATOM 16549 C CA . GLU A 1 85 ? -8.458 10.633 11.259 1.00 13.53 85 GLU A CA 9
ATOM 16550 C C . GLU A 1 85 ? -7.888 12.022 11.507 1.00 65.40 85 GLU A C 9
ATOM 16551 O O . GLU A 1 85 ? -8.341 12.752 12.387 1.00 21.13 85 GLU A O 9
ATOM 16563 N N . GLY A 1 86 ? -6.929 12.395 10.676 1.00 31.43 86 GLY A N 9
ATOM 16564 C CA . GLY A 1 86 ? -6.178 13.614 10.893 1.00 75.30 86 GLY A CA 9
ATOM 16565 C C . GLY A 1 86 ? -4.740 13.286 11.217 1.00 2.42 86 GLY A C 9
ATOM 16566 O O . GLY A 1 86 ? -3.972 14.131 11.675 1.00 24.13 86 GLY A O 9
ATOM 16570 N N . TYR A 1 87 ? -4.393 12.028 10.982 1.00 20.15 87 TYR A N 9
ATOM 16571 C CA . TYR A 1 87 ? -3.060 11.513 11.240 1.00 75.14 87 TYR A CA 9
ATOM 16572 C C . TYR A 1 87 ? -2.076 12.112 10.244 1.00 50.34 87 TYR A C 9
ATOM 16573 O O . TYR A 1 87 ? -0.930 12.421 10.582 1.00 42.23 87 TYR A O 9
ATOM 16591 N N . VAL A 1 88 ? -2.544 12.271 9.013 1.00 60.35 88 VAL A N 9
ATOM 16592 C CA . VAL A 1 88 ? -1.788 12.947 7.972 1.00 23.35 88 VAL A CA 9
ATOM 16593 C C . VAL A 1 88 ? -2.705 13.947 7.274 1.00 24.43 88 VAL A C 9
ATOM 16594 O O . VAL A 1 88 ? -3.832 13.609 6.907 1.00 61.11 88 VAL A O 9
ATOM 16607 N N . ILE A 1 89 ? -2.229 15.176 7.110 1.00 53.51 89 ILE A N 9
ATOM 16608 C CA . ILE A 1 89 ? -3.054 16.258 6.580 1.00 51.20 89 ILE A CA 9
ATOM 16609 C C . ILE A 1 89 ? -3.424 16.038 5.107 1.00 43.34 89 ILE A C 9
ATOM 16610 O O . ILE A 1 89 ? -4.513 16.420 4.674 1.00 50.20 89 ILE A O 9
ATOM 16626 N N . LYS A 1 90 ? -2.532 15.417 4.344 1.00 42.44 90 LYS A N 9
ATOM 16627 C CA . LYS A 1 90 ? -2.773 15.204 2.924 1.00 24.12 90 LYS A CA 9
ATOM 16628 C C . LYS A 1 90 ? -2.270 13.831 2.489 1.00 53.43 90 LYS A C 9
ATOM 16629 O O . LYS A 1 90 ? -1.208 13.380 2.920 1.00 50.11 90 LYS A O 9
ATOM 16648 N N . ASN A 1 91 ? -3.043 13.174 1.641 1.00 63.43 91 ASN A N 9
ATOM 16649 C CA . ASN A 1 91 ? -2.725 11.827 1.191 1.00 11.01 91 ASN A CA 9
ATOM 16650 C C . ASN A 1 91 ? -1.960 11.855 -0.131 1.00 31.33 91 ASN A C 9
ATOM 16651 O O . ASN A 1 91 ? -2.269 12.643 -1.026 1.00 11.44 91 ASN A O 9
ATOM 16662 N N . PRO A 1 92 ? -0.936 10.991 -0.258 1.00 42.42 92 PRO A N 9
ATOM 16663 C CA . PRO A 1 92 ? -0.073 10.916 -1.448 1.00 1.24 92 PRO A CA 9
ATOM 16664 C C . PRO A 1 92 ? -0.826 10.512 -2.712 1.00 64.13 92 PRO A C 9
ATOM 16665 O O . PRO A 1 92 ? -0.352 10.740 -3.827 1.00 12.11 92 PRO A O 9
ATOM 16676 N N . THR A 1 93 ? -1.993 9.906 -2.536 1.00 34.42 93 THR A N 9
ATOM 16677 C CA . THR A 1 93 ? -2.835 9.523 -3.660 1.00 20.12 93 THR A CA 9
ATOM 16678 C C . THR A 1 93 ? -3.527 10.751 -4.256 1.00 10.33 93 THR A C 9
ATOM 16679 O O . THR A 1 93 ? -4.740 10.930 -4.139 1.00 52.32 93 THR A O 9
ATOM 16690 N N . TYR A 1 94 ? -2.723 11.605 -4.871 1.00 54.11 94 TYR A N 9
ATOM 16691 C CA . TYR A 1 94 ? -3.195 12.861 -5.430 1.00 5.44 94 TYR A CA 9
ATOM 16692 C C . TYR A 1 94 ? -3.234 12.794 -6.955 1.00 63.25 94 TYR A C 9
ATOM 16693 O O . TYR A 1 94 ? -4.210 13.203 -7.578 1.00 42.42 94 TYR A O 9
ATOM 16711 N N . LYS A 1 95 ? -2.171 12.264 -7.546 1.00 14.23 95 LYS A N 9
ATOM 16712 C CA . LYS A 1 95 ? -2.049 12.223 -9.000 1.00 55.43 95 LYS A CA 9
ATOM 16713 C C . LYS A 1 95 ? -1.570 10.850 -9.465 1.00 64.04 95 LYS A C 9
ATOM 16714 O O . LYS A 1 95 ? -0.948 10.723 -10.520 1.00 52.32 95 LYS A O 9
ATOM 16733 N N . ALA A 1 96 ? -1.893 9.827 -8.686 1.00 43.44 96 ALA A N 9
ATOM 16734 C CA . ALA A 1 96 ? -1.415 8.480 -8.966 1.00 53.11 96 ALA A CA 9
ATOM 16735 C C . ALA A 1 96 ? -1.976 7.943 -10.268 1.00 12.05 96 ALA A C 9
ATOM 16736 O O . ALA A 1 96 ? -3.170 8.067 -10.550 1.00 75.13 96 ALA A O 9
ATOM 16743 N N . GLU A 1 97 ? -1.107 7.344 -11.055 1.00 1.30 97 GLU A N 9
ATOM 16744 C CA . GLU A 1 97 ? -1.523 6.673 -12.262 1.00 43.24 97 GLU A CA 9
ATOM 16745 C C . GLU A 1 97 ? -1.226 5.185 -12.174 1.00 52.14 97 GLU A C 9
ATOM 16746 O O . GLU A 1 97 ? -0.156 4.782 -11.711 1.00 4.14 97 GLU A O 9
ATOM 16758 N N . LEU A 1 98 ? -2.177 4.379 -12.614 1.00 64.54 98 LEU A N 9
ATOM 16759 C CA . LEU A 1 98 ? -1.962 2.950 -12.756 1.00 61.55 98 LEU A CA 9
ATOM 16760 C C . LEU A 1 98 ? -1.134 2.698 -14.003 1.00 52.21 98 LEU A C 9
ATOM 16761 O O . LEU A 1 98 ? -1.660 2.685 -15.117 1.00 63.43 98 LEU A O 9
ATOM 16777 N N . HIS A 1 99 ? 0.166 2.544 -13.817 1.00 42.15 99 HIS A N 9
ATOM 16778 C CA . HIS A 1 99 ? 1.082 2.452 -14.940 1.00 60.23 99 HIS A CA 9
ATOM 16779 C C . HIS A 1 99 ? 1.715 1.069 -15.015 1.00 2.10 99 HIS A C 9
ATOM 16780 O O . HIS A 1 99 ? 2.757 0.820 -14.411 1.00 54.03 99 HIS A O 9
ATOM 16795 N N . ALA A 1 100 ? 1.075 0.175 -15.748 1.00 22.41 100 ALA A N 9
ATOM 16796 C CA . ALA A 1 100 ? 1.586 -1.169 -15.929 1.00 3.43 100 ALA A CA 9
ATOM 16797 C C . ALA A 1 100 ? 2.174 -1.319 -17.322 1.00 40.52 100 ALA A C 9
ATOM 16798 O O . ALA A 1 100 ? 1.508 -1.051 -18.320 1.00 15.13 100 ALA A O 9
ATOM 16805 N N . SER A 1 101 ? 3.427 -1.735 -17.390 1.00 65.11 101 SER A N 9
ATOM 16806 C CA . SER A 1 101 ? 4.103 -1.902 -18.665 1.00 25.03 101 SER A CA 9
ATOM 16807 C C . SER A 1 101 ? 4.184 -3.381 -19.022 1.00 12.43 101 SER A C 9
ATOM 16808 O O . SER A 1 101 ? 4.864 -3.773 -19.974 1.00 0.20 101 SER A O 9
ATOM 16816 N N . VAL A 1 102 ? 3.485 -4.202 -18.249 1.00 65.25 102 VAL A N 9
ATOM 16817 C CA . VAL A 1 102 ? 3.444 -5.632 -18.500 1.00 4.42 102 VAL A CA 9
ATOM 16818 C C . VAL A 1 102 ? 2.423 -5.939 -19.589 1.00 35.45 102 VAL A C 9
ATOM 16819 O O . VAL A 1 102 ? 1.280 -6.306 -19.311 1.00 5.23 102 VAL A O 9
ATOM 16832 N N . LEU A 1 103 ? 2.829 -5.735 -20.829 1.00 55.44 103 LEU A N 9
ATOM 16833 C CA . LEU A 1 103 ? 1.972 -6.016 -21.965 1.00 71.40 103 LEU 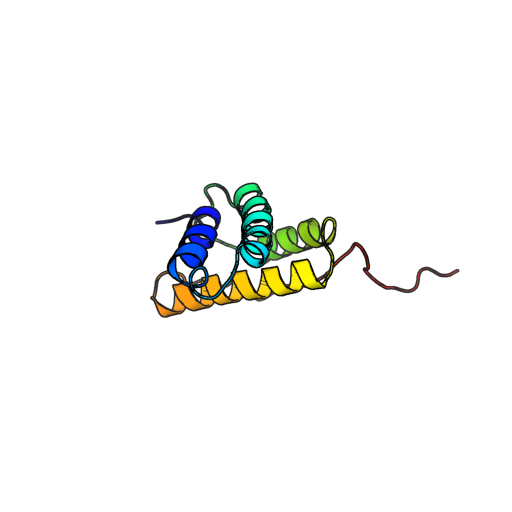A CA 9
ATOM 16834 C C . LEU A 1 103 ? 2.305 -7.387 -22.529 1.00 70.13 103 LEU A C 9
ATOM 16835 O O . LEU A 1 103 ? 3.385 -7.590 -23.081 1.00 1.45 103 LEU A O 9
ATOM 16851 N N . GLU A 1 104 ? 1.390 -8.329 -22.361 1.00 52.13 104 GLU A N 9
ATOM 16852 C CA . GLU A 1 104 ? 1.597 -9.692 -22.837 1.00 12.13 104 GLU A CA 9
ATOM 16853 C C . GLU A 1 104 ? 1.792 -9.722 -24.346 1.00 64.52 104 GLU A C 9
ATOM 16854 O O . GLU A 1 104 ? 2.734 -10.334 -24.852 1.00 24.23 104 GLU A O 9
ATOM 16866 N N . HIS A 1 105 ? 0.910 -9.046 -25.058 1.00 62.31 105 HIS A N 9
ATOM 16867 C CA . HIS A 1 105 ? 0.927 -9.075 -26.510 1.00 51.12 105 HIS A CA 9
ATOM 16868 C C . HIS A 1 105 ? 1.894 -8.032 -27.051 1.00 60.44 105 HIS A C 9
ATOM 16869 O O . HIS A 1 105 ? 1.549 -6.859 -27.166 1.00 71.33 105 HIS A O 9
ATOM 16884 N N . HIS A 1 106 ? 3.110 -8.457 -27.356 1.00 24.54 106 HIS A N 9
ATOM 16885 C CA . HIS A 1 106 ? 4.097 -7.562 -27.945 1.00 31.50 106 HIS A CA 9
ATOM 16886 C C . HIS A 1 106 ? 3.884 -7.464 -29.446 1.00 15.45 106 HIS A C 9
ATOM 16887 O O . HIS A 1 106 ? 3.684 -8.476 -30.115 1.00 14.54 106 HIS A O 9
ATOM 16902 N N . HIS A 1 107 ? 3.913 -6.245 -29.967 1.00 74.33 107 HIS A N 9
ATOM 16903 C CA . HIS A 1 107 ? 3.725 -6.022 -31.396 1.00 51.13 107 HIS A CA 9
ATOM 16904 C C . HIS A 1 107 ? 4.964 -6.459 -32.171 1.00 21.33 107 HIS A C 9
ATOM 16905 O O . HIS A 1 107 ? 4.904 -6.702 -33.377 1.00 45.51 107 HIS A O 9
ATOM 16920 N N . HIS A 1 108 ? 6.084 -6.559 -31.467 1.00 53.24 108 HIS A N 9
ATOM 16921 C CA . HIS A 1 108 ? 7.335 -6.997 -32.069 1.00 42.41 108 HIS A CA 9
ATOM 16922 C C . HIS A 1 108 ? 8.254 -7.592 -31.008 1.00 34.20 108 HIS A C 9
ATOM 16923 O O . HIS A 1 108 ? 7.927 -7.596 -29.823 1.00 74.44 108 HIS A O 9
ATOM 16938 N N . HIS A 1 109 ? 9.399 -8.094 -31.441 1.00 73.32 109 HIS A N 9
ATOM 16939 C CA . HIS A 1 109 ? 10.395 -8.634 -30.527 1.00 74.32 109 HIS A CA 9
ATOM 16940 C C . HIS A 1 109 ? 11.394 -7.555 -30.144 1.00 10.01 109 HIS A C 9
ATOM 16941 O O . HIS A 1 109 ? 11.535 -6.556 -30.849 1.00 3.32 109 HIS A O 9
ATOM 16956 N N . HIS A 1 110 ? 12.079 -7.755 -29.031 1.00 30.42 110 HIS A N 9
ATOM 16957 C CA . HIS A 1 110 ? 13.082 -6.809 -28.571 1.00 64.33 110 HIS A CA 9
ATOM 16958 C C . HIS A 1 110 ? 14.339 -7.561 -28.160 1.00 72.35 110 HIS A C 9
ATOM 16959 O O . HIS A 1 110 ? 15.299 -7.588 -28.955 1.00 39.16 110 HIS A O 9
ATOM 16975 N N . MET A 1 1 ? 4.036 9.152 15.436 1.00 22.34 1 MET A N 10
ATOM 16976 C CA . MET A 1 1 ? 4.119 8.820 13.997 1.00 71.54 1 MET A CA 10
ATOM 16977 C C . MET A 1 1 ? 4.540 7.376 13.791 1.00 14.42 1 MET A C 10
ATOM 16978 O O . MET A 1 1 ? 5.228 6.790 14.627 1.00 34.23 1 MET A O 10
ATOM 16994 N N . ILE A 1 2 ? 4.116 6.810 12.674 1.00 34.03 2 ILE A N 10
ATOM 16995 C CA . ILE A 1 2 ? 4.379 5.417 12.361 1.00 31.14 2 ILE A CA 10
ATOM 16996 C C . ILE A 1 2 ? 4.894 5.289 10.925 1.00 53.13 2 ILE A C 10
ATOM 16997 O O . ILE A 1 2 ? 4.615 6.145 10.080 1.00 41.14 2 ILE A O 10
ATOM 17013 N N . THR A 1 3 ? 5.669 4.252 10.656 1.00 71.33 3 THR A N 10
ATOM 17014 C CA . THR A 1 3 ? 6.162 4.010 9.313 1.00 73.24 3 THR A CA 10
ATOM 17015 C C . THR A 1 3 ? 5.022 3.566 8.404 1.00 42.12 3 THR A C 10
ATOM 17016 O O . THR A 1 3 ? 4.070 2.926 8.859 1.00 11.21 3 THR A O 10
ATOM 17027 N N . PHE A 1 4 ? 5.116 3.908 7.124 1.00 12.14 4 PHE A N 10
ATOM 17028 C CA . PHE A 1 4 ? 4.066 3.578 6.166 1.00 35.43 4 PHE A CA 10
ATOM 17029 C C . PHE A 1 4 ? 3.868 2.067 6.079 1.00 20.21 4 PHE A C 10
ATOM 17030 O O . PHE A 1 4 ? 2.740 1.585 5.984 1.00 71.20 4 PHE A O 10
ATOM 17047 N N . ALA A 1 5 ? 4.970 1.332 6.135 1.00 32.34 5 ALA A N 10
ATOM 17048 C CA . ALA A 1 5 ? 4.927 -0.119 6.052 1.00 33.03 5 ALA A CA 10
ATOM 17049 C C . ALA A 1 5 ? 4.122 -0.714 7.206 1.00 64.52 5 ALA A C 10
ATOM 17050 O O . ALA A 1 5 ? 3.206 -1.505 6.989 1.00 62.33 5 ALA A O 10
ATOM 17057 N N . ASP A 1 6 ? 4.451 -0.314 8.429 1.00 11.34 6 ASP A N 10
ATOM 17058 C CA . ASP A 1 6 ? 3.804 -0.872 9.609 1.00 61.14 6 ASP A CA 10
ATOM 17059 C C . ASP A 1 6 ? 2.363 -0.386 9.727 1.00 40.42 6 ASP A C 10
ATOM 17060 O O . ASP A 1 6 ? 1.491 -1.120 10.189 1.00 0.40 6 ASP A O 10
ATOM 17069 N N . TYR A 1 7 ? 2.110 0.846 9.292 1.00 51.31 7 TYR A N 10
ATOM 17070 C CA . TYR A 1 7 ? 0.754 1.388 9.303 1.00 63.20 7 TYR A CA 10
ATOM 17071 C C . TYR A 1 7 ? -0.133 0.578 8.372 1.00 20.00 7 TYR A C 10
ATOM 17072 O O . TYR A 1 7 ? -1.266 0.248 8.711 1.00 55.51 7 TYR A O 10
ATOM 17090 N N . PHE A 1 8 ? 0.406 0.256 7.201 1.00 61.50 8 PHE A N 10
ATOM 17091 C CA . PHE A 1 8 ? -0.306 -0.550 6.220 1.00 52.21 8 PHE A CA 10
ATOM 17092 C C . PHE A 1 8 ? -0.609 -1.931 6.790 1.00 24.12 8 PHE A C 10
ATOM 17093 O O . PHE A 1 8 ? -1.722 -2.444 6.657 1.00 4.01 8 PHE A O 10
ATOM 17110 N N . TYR A 1 9 ? 0.390 -2.522 7.433 1.00 5.02 9 TYR A N 10
ATOM 17111 C CA . TYR A 1 9 ? 0.251 -3.850 8.012 1.00 4.51 9 TYR A CA 10
ATOM 17112 C C . TYR A 1 9 ? -0.773 -3.841 9.145 1.00 21.54 9 TYR A C 10
ATOM 17113 O O . TYR A 1 9 ? -1.649 -4.705 9.207 1.00 2.35 9 TYR A O 10
ATOM 17131 N N . GLN A 1 10 ? -0.650 -2.859 10.035 1.00 73.31 10 GLN A N 10
ATOM 17132 C CA . GLN A 1 10 ? -1.571 -2.708 11.159 1.00 23.20 10 GLN A CA 10
ATOM 17133 C C . GLN A 1 10 ? -2.998 -2.529 10.649 1.00 72.43 10 GLN A C 10
ATOM 17134 O O . GLN A 1 10 ? -3.916 -3.235 11.068 1.00 44.41 10 GLN A O 10
ATOM 17148 N N . TRP A 1 11 ? -3.157 -1.579 9.732 1.00 23.31 11 TRP A N 10
ATOM 17149 C CA . TRP A 1 11 ? -4.447 -1.273 9.121 1.00 4.15 11 TRP A CA 10
ATOM 17150 C C . TRP A 1 11 ? -5.097 -2.535 8.556 1.00 45.34 11 TRP A C 10
ATOM 17151 O O . TRP A 1 11 ? -6.287 -2.785 8.770 1.00 15.41 11 TRP A O 10
ATOM 17172 N N . TYR A 1 12 ? -4.304 -3.330 7.855 1.00 23.10 12 TYR A N 10
ATOM 17173 C CA . TYR A 1 12 ? -4.787 -4.569 7.272 1.00 54.53 12 TYR A CA 10
ATOM 17174 C C . TYR A 1 12 ? -5.186 -5.581 8.346 1.00 1.33 12 TYR A C 10
ATOM 17175 O O . TYR A 1 12 ? -6.340 -6.014 8.398 1.00 10.22 12 TYR A O 10
ATOM 17193 N N . GLU A 1 13 ? -4.239 -5.927 9.211 1.00 0.24 13 GLU A N 10
ATOM 17194 C CA . GLU A 1 13 ? -4.418 -7.020 10.164 1.00 75.33 13 GLU A CA 10
ATOM 17195 C C . GLU A 1 13 ? -5.597 -6.771 11.103 1.00 12.43 13 GLU A C 10
ATOM 17196 O O . GLU A 1 13 ? -6.341 -7.692 11.440 1.00 14.12 13 GLU A O 10
ATOM 17208 N N . VAL A 1 14 ? -5.771 -5.525 11.512 1.00 62.10 14 VAL A N 10
ATOM 17209 C CA . VAL A 1 14 ? -6.798 -5.177 12.486 1.00 11.42 14 VAL A CA 10
ATOM 17210 C C . VAL A 1 14 ? -8.200 -5.166 11.867 1.00 63.54 14 VAL A C 10
ATOM 17211 O O . VAL A 1 14 ? -9.201 -5.314 12.573 1.00 55.35 14 VAL A O 10
ATOM 17224 N N . ASN A 1 15 ? -8.286 -5.025 10.548 1.00 70.21 15 ASN A N 10
ATOM 17225 C CA . ASN A 1 15 ? -9.586 -4.790 9.917 1.00 72.21 15 ASN A CA 10
ATOM 17226 C C . ASN A 1 15 ? -9.928 -5.806 8.832 1.00 62.43 15 ASN A C 10
ATOM 17227 O O . ASN A 1 15 ? -10.975 -6.451 8.891 1.00 13.22 15 ASN A O 10
ATOM 17238 N N . LYS A 1 16 ? -9.047 -5.953 7.851 1.00 15.54 16 LYS A N 10
ATOM 17239 C CA . LYS A 1 16 ? -9.377 -6.688 6.629 1.00 54.14 16 LYS A CA 10
ATOM 17240 C C . LYS A 1 16 ? -9.264 -8.197 6.814 1.00 30.42 16 LYS A C 10
ATOM 17241 O O . LYS A 1 16 ? -9.736 -8.960 5.975 1.00 55.45 16 LYS A O 10
ATOM 17260 N N . LEU A 1 17 ? -8.664 -8.614 7.921 1.00 64.53 17 LEU A N 10
ATOM 17261 C CA . LEU A 1 17 ? -8.347 -10.023 8.161 1.00 55.52 17 LEU A CA 10
ATOM 17262 C C . LEU A 1 17 ? -9.524 -10.974 7.866 1.00 62.03 17 LEU A C 10
ATOM 17263 O O . LEU A 1 17 ? -9.377 -11.900 7.070 1.00 32.01 17 LEU A O 10
ATOM 17279 N N . PRO A 1 18 ? -10.711 -10.773 8.481 1.00 52.20 18 PRO A N 10
ATOM 17280 C CA . PRO A 1 18 ? -11.843 -11.683 8.290 1.00 35.01 18 PRO A CA 10
ATOM 17281 C C . PRO A 1 18 ? -12.624 -11.426 6.997 1.00 4.45 18 PRO A C 10
ATOM 17282 O O . PRO A 1 18 ? -13.682 -12.019 6.772 1.00 24.11 18 PRO A O 10
ATOM 17293 N N . HIS A 1 19 ? -12.103 -10.552 6.147 1.00 33.31 19 HIS A N 10
ATOM 17294 C CA . HIS A 1 19 ? -12.796 -10.196 4.910 1.00 11.23 19 HIS A CA 10
ATOM 17295 C C . HIS A 1 19 ? -11.957 -10.536 3.688 1.00 63.32 19 HIS A C 10
ATOM 17296 O O . HIS A 1 19 ? -12.388 -10.329 2.552 1.00 62.04 19 HIS A O 10
ATOM 17310 N N . VAL A 1 20 ? -10.763 -11.058 3.914 1.00 23.14 20 VAL A N 10
ATOM 17311 C CA . VAL A 1 20 ? -9.859 -11.365 2.818 1.00 51.34 20 VAL A CA 10
ATOM 17312 C C . VAL A 1 20 ? -9.645 -12.865 2.682 1.00 40.32 20 VAL A C 10
ATOM 17313 O O . VAL A 1 20 ? -9.893 -13.627 3.617 1.00 73.21 20 VAL A O 10
ATOM 17326 N N . SER A 1 21 ? -9.211 -13.282 1.503 1.00 33.11 21 SER A N 10
ATOM 17327 C CA . SER A 1 21 ? -8.858 -14.670 1.254 1.00 73.10 21 SER A CA 10
ATOM 17328 C C . SER A 1 21 ? -7.356 -14.837 1.400 1.00 12.13 21 SER A C 10
ATOM 17329 O O . SER A 1 21 ? -6.643 -13.857 1.616 1.00 51.45 21 SER A O 10
ATOM 17337 N N . GLU A 1 22 ? -6.870 -16.061 1.263 1.00 14.14 22 GLU A N 10
ATOM 17338 C CA . GLU A 1 22 ? -5.439 -16.311 1.328 1.00 72.10 22 GLU A CA 10
ATOM 17339 C C . GLU A 1 22 ? -4.748 -15.644 0.149 1.00 31.10 22 GLU A C 10
ATOM 17340 O O . GLU A 1 22 ? -3.608 -15.196 0.253 1.00 42.35 22 GLU A O 10
ATOM 17352 N N . SER A 1 23 ? -5.456 -15.575 -0.972 1.00 45.33 23 SER A N 10
ATOM 17353 C CA . SER A 1 23 ? -4.962 -14.871 -2.142 1.00 10.33 23 SER A CA 10
ATOM 17354 C C . SER A 1 23 ? -4.875 -13.378 -1.836 1.00 1.31 23 SER A C 10
ATOM 17355 O O . SER A 1 23 ? -3.869 -12.733 -2.128 1.00 2.22 23 SER A O 10
ATOM 17363 N N . THR A 1 24 ? -5.926 -12.842 -1.215 1.00 4.43 24 THR A N 10
ATOM 17364 C CA . THR A 1 24 ? -5.954 -11.441 -0.827 1.00 12.30 24 THR A CA 10
ATOM 17365 C C . THR A 1 24 ? -4.848 -11.149 0.190 1.00 41.01 24 THR A C 10
ATOM 17366 O O . THR A 1 24 ? -4.190 -10.112 0.124 1.00 50.33 24 THR A O 10
ATOM 17377 N N . LYS A 1 25 ? -4.644 -12.083 1.122 1.00 5.24 25 LYS A N 10
ATOM 17378 C CA . LYS A 1 25 ? -3.556 -11.984 2.092 1.00 2.33 25 LYS A CA 10
ATOM 17379 C C . LYS A 1 25 ? -2.224 -11.860 1.376 1.00 51.41 25 LYS A C 10
ATOM 17380 O O . LYS A 1 25 ? -1.437 -10.958 1.659 1.00 33.12 25 LYS A O 10
ATOM 17399 N N . ARG A 1 26 ? -1.983 -12.771 0.437 1.00 64.40 26 ARG A N 10
ATOM 17400 C CA . ARG A 1 26 ? -0.755 -12.746 -0.350 1.00 44.20 26 ARG A CA 10
ATOM 17401 C C . ARG A 1 26 ? -0.604 -11.430 -1.113 1.00 61.23 26 ARG A C 10
ATOM 17402 O O . ARG A 1 26 ? 0.512 -10.942 -1.295 1.00 54.02 26 ARG A O 10
ATOM 17423 N N . HIS A 1 27 ? -1.722 -10.852 -1.549 1.00 60.42 27 HIS A N 10
ATOM 17424 C CA . HIS A 1 27 ? -1.701 -9.521 -2.153 1.00 23.51 27 HIS A CA 10
ATOM 17425 C C . HIS A 1 27 ? -1.152 -8.498 -1.165 1.00 50.52 27 HIS A C 10
ATOM 17426 O O . HIS A 1 27 ? -0.230 -7.746 -1.483 1.00 71.10 27 HIS A O 10
ATOM 17440 N N . TYR A 1 28 ? -1.718 -8.485 0.041 1.00 34.12 28 TYR A N 10
ATOM 17441 C CA . TYR A 1 28 ? -1.290 -7.562 1.085 1.00 51.54 28 TYR A CA 10
ATOM 17442 C C . TYR A 1 28 ? 0.171 -7.783 1.452 1.00 63.43 28 TYR A C 10
ATOM 17443 O O . TYR A 1 28 ? 0.926 -6.827 1.605 1.00 21.15 28 TYR A O 10
ATOM 17461 N N . GLU A 1 29 ? 0.566 -9.044 1.590 1.00 11.04 29 GLU A N 10
ATOM 17462 C CA . GLU A 1 29 ? 1.951 -9.382 1.910 1.00 41.24 29 GLU A CA 10
ATOM 17463 C C . GLU A 1 29 ? 2.897 -8.889 0.823 1.00 42.10 29 GLU A C 10
ATOM 17464 O O . GLU A 1 29 ? 3.948 -8.319 1.115 1.00 43.52 29 GLU A O 10
ATOM 17476 N N . SER A 1 30 ? 2.514 -9.101 -0.432 1.00 63.50 30 SER A N 10
ATOM 17477 C CA . SER A 1 30 ? 3.312 -8.639 -1.560 1.00 32.11 30 SER A CA 10
ATOM 17478 C C . SER A 1 30 ? 3.424 -7.119 -1.547 1.00 70.42 30 SER A C 10
ATOM 17479 O O . SER A 1 30 ? 4.501 -6.561 -1.764 1.00 42.40 30 SER A O 10
ATOM 17487 N N . ALA A 1 31 ? 2.308 -6.456 -1.278 1.00 63.25 31 ALA A N 10
ATOM 17488 C CA . ALA A 1 31 ? 2.296 -5.010 -1.139 1.00 74.32 31 ALA A CA 10
ATOM 17489 C C . ALA A 1 31 ? 3.229 -4.579 -0.015 1.00 53.30 31 ALA A C 10
ATOM 17490 O O . ALA A 1 31 ? 4.127 -3.767 -0.216 1.00 1.34 31 ALA A O 10
ATOM 17497 N N . TYR A 1 32 ? 3.025 -5.171 1.153 1.00 64.43 32 TYR A N 10
ATOM 17498 C CA . TYR A 1 32 ? 3.790 -4.849 2.351 1.00 1.40 32 TYR A CA 10
ATOM 17499 C C . TYR A 1 32 ? 5.295 -5.018 2.132 1.00 71.21 32 TYR A C 10
ATOM 17500 O O . TYR A 1 32 ? 6.086 -4.156 2.528 1.00 11.31 32 TYR A O 10
ATOM 17518 N N . LYS A 1 33 ? 5.696 -6.115 1.499 1.00 21.34 33 LYS A N 10
ATOM 17519 C CA . LYS A 1 33 ? 7.113 -6.388 1.290 1.00 62.12 33 LYS A CA 10
ATOM 17520 C C . LYS A 1 33 ? 7.719 -5.450 0.242 1.00 61.33 33 LYS A C 10
ATOM 17521 O O . LYS A 1 33 ? 8.896 -5.096 0.332 1.00 14.04 33 LYS A O 10
ATOM 17540 N N . HIS A 1 34 ? 6.926 -5.038 -0.743 1.00 71.30 34 HIS A N 10
ATOM 17541 C CA . HIS A 1 34 ? 7.394 -4.065 -1.729 1.00 1.41 34 HIS A CA 10
ATOM 17542 C C . HIS A 1 34 ? 7.419 -2.663 -1.126 1.00 63.13 34 HIS A C 10
ATOM 17543 O O . HIS A 1 34 ? 8.275 -1.842 -1.468 1.00 74.33 34 HIS A O 10
ATOM 17557 N N . ILE A 1 35 ? 6.480 -2.394 -0.225 1.00 1.21 35 ILE A N 10
ATOM 17558 C CA . ILE A 1 35 ? 6.443 -1.118 0.478 1.00 44.12 35 ILE A CA 10
ATOM 17559 C C . ILE A 1 35 ? 7.693 -0.936 1.329 1.00 63.13 35 ILE A C 10
ATOM 17560 O O . ILE A 1 35 ? 8.379 0.076 1.214 1.00 2.51 35 ILE A O 10
ATOM 17576 N N . LYS A 1 36 ? 8.006 -1.928 2.157 1.00 10.44 36 LYS A N 10
ATOM 17577 C CA . LYS A 1 36 ? 9.190 -1.858 3.008 1.00 1.51 36 LYS A CA 10
ATOM 17578 C C . LYS A 1 36 ? 10.463 -1.855 2.166 1.00 73.52 36 LYS A C 10
ATOM 17579 O O . LYS A 1 36 ? 11.493 -1.334 2.589 1.00 74.13 36 LYS A O 10
ATOM 17598 N N . ASP A 1 37 ? 10.385 -2.454 0.980 1.00 11.40 37 ASP A N 10
ATOM 17599 C CA . ASP A 1 37 ? 11.502 -2.461 0.040 1.00 64.40 37 ASP A CA 10
ATOM 17600 C C . ASP A 1 37 ? 11.915 -1.037 -0.320 1.00 11.54 37 ASP A C 10
ATOM 17601 O O . ASP A 1 37 ? 13.099 -0.699 -0.305 1.00 21.20 37 ASP A O 10
ATOM 17610 N N . HIS A 1 38 ? 10.932 -0.213 -0.654 1.00 63.11 38 HIS A N 10
ATOM 17611 C CA . HIS A 1 38 ? 11.193 1.175 -1.020 1.00 3.34 38 HIS A CA 10
ATOM 17612 C C . HIS A 1 38 ? 11.233 2.085 0.207 1.00 63.01 38 HIS A C 10
ATOM 17613 O O . HIS A 1 38 ? 12.141 2.900 0.362 1.00 3.54 38 HIS A O 10
ATOM 17628 N N . PHE A 1 39 ? 10.254 1.933 1.082 1.00 2.25 39 PHE A N 10
ATOM 17629 C CA . PHE A 1 39 ? 10.097 2.824 2.220 1.00 53.35 39 PHE A CA 10
ATOM 17630 C C . PHE A 1 39 ? 10.682 2.218 3.491 1.00 4.35 39 PHE A C 10
ATOM 17631 O O . PHE A 1 39 ? 9.960 1.892 4.436 1.00 31.23 39 PHE A O 10
ATOM 17648 N N . ARG A 1 40 ? 11.995 2.072 3.505 1.00 2.11 40 ARG A N 10
ATOM 17649 C CA . ARG A 1 40 ? 12.697 1.544 4.664 1.00 54.12 40 ARG A CA 10
ATOM 17650 C C . ARG A 1 40 ? 12.697 2.561 5.802 1.00 51.43 40 ARG A C 10
ATOM 17651 O O . ARG A 1 40 ? 13.262 3.649 5.668 1.00 1.12 40 ARG A O 10
ATOM 17672 N N . HIS A 1 41 ? 12.039 2.206 6.909 1.00 34.10 41 HIS A N 10
ATOM 17673 C CA . HIS A 1 41 ? 11.980 3.057 8.108 1.00 40.24 41 HIS A CA 10
ATOM 17674 C C . HIS A 1 41 ? 11.309 4.395 7.804 1.00 74.51 41 HIS A C 10
ATOM 17675 O O . HIS A 1 41 ? 11.451 5.358 8.558 1.00 53.12 41 HIS A O 10
ATOM 17690 N N . LYS A 1 42 ? 10.563 4.446 6.714 1.00 63.14 42 LYS A N 10
ATOM 17691 C CA . LYS A 1 42 ? 10.023 5.701 6.225 1.00 12.25 42 LYS A CA 10
ATOM 17692 C C . LYS A 1 42 ? 8.612 5.944 6.762 1.00 43.51 42 LYS A C 10
ATOM 17693 O O . LYS A 1 42 ? 7.685 5.174 6.492 1.00 51.03 42 LYS A O 10
ATOM 17712 N N . LEU A 1 43 ? 8.478 7.008 7.553 1.00 15.22 43 LEU A N 10
ATOM 17713 C CA . LEU A 1 43 ? 7.187 7.428 8.091 1.00 74.34 43 LEU A CA 10
ATOM 17714 C C . LEU A 1 43 ? 6.238 7.763 6.952 1.00 11.44 43 LEU A C 10
ATOM 17715 O O . LEU A 1 43 ? 6.666 8.297 5.932 1.00 60.24 43 LEU A O 10
ATOM 17731 N N . LEU A 1 44 ? 4.951 7.486 7.132 1.00 41.04 44 LEU A N 10
ATOM 17732 C CA . LEU A 1 44 ? 3.976 7.671 6.055 1.00 33.14 44 LEU A CA 10
ATOM 17733 C C . LEU A 1 44 ? 3.802 9.151 5.714 1.00 34.00 44 LEU A C 10
ATOM 17734 O O . LEU A 1 44 ? 3.256 9.496 4.669 1.00 71.24 44 LEU A O 10
ATOM 17750 N N . LYS A 1 45 ? 4.285 10.021 6.593 1.00 5.54 45 LYS A N 10
ATOM 17751 C CA . LYS A 1 45 ? 4.249 11.458 6.350 1.00 51.34 45 LYS A CA 10
ATOM 17752 C C . LYS A 1 45 ? 5.329 11.863 5.348 1.00 4.40 45 LYS A C 10
ATOM 17753 O O . LYS A 1 45 ? 5.292 12.957 4.787 1.00 74.20 45 LYS A O 10
ATOM 17772 N N . ASP A 1 46 ? 6.286 10.967 5.126 1.00 75.40 46 ASP A N 10
ATOM 17773 C CA . ASP A 1 46 ? 7.407 11.243 4.236 1.00 62.01 46 ASP A CA 10
ATOM 17774 C C . ASP A 1 46 ? 7.113 10.701 2.839 1.00 33.25 46 ASP A C 10
ATOM 17775 O O . ASP A 1 46 ? 7.877 10.913 1.897 1.00 24.43 46 ASP A O 10
ATOM 17784 N N . ILE A 1 47 ? 5.990 10.004 2.710 1.00 53.24 47 ILE A N 10
ATOM 17785 C CA . ILE A 1 47 ? 5.555 9.491 1.419 1.00 22.33 47 ILE A CA 10
ATOM 17786 C C . ILE A 1 47 ? 4.788 10.570 0.672 1.00 60.33 47 ILE A C 10
ATOM 17787 O O . ILE A 1 47 ? 3.639 10.873 0.995 1.00 44.40 47 ILE A O 10
ATOM 17803 N N . LYS A 1 48 ? 5.440 11.180 -0.298 1.00 73.42 48 LYS A N 10
ATOM 17804 C CA . LYS A 1 48 ? 4.773 12.136 -1.153 1.00 34.24 48 LYS A CA 10
ATOM 17805 C C . LYS A 1 48 ? 4.296 11.435 -2.416 1.00 51.30 48 LYS A C 10
ATOM 17806 O O . LYS A 1 48 ? 4.891 10.448 -2.850 1.00 34.51 48 LYS A O 10
ATOM 17825 N N . ARG A 1 49 ? 3.210 11.942 -2.988 1.00 32.21 49 ARG A N 10
ATOM 17826 C CA . ARG A 1 49 ? 2.555 11.315 -4.138 1.00 23.34 49 ARG A CA 10
ATOM 17827 C C . ARG A 1 49 ? 3.505 11.122 -5.320 1.00 30.32 49 ARG A C 10
ATOM 17828 O O . ARG A 1 49 ? 3.301 10.240 -6.151 1.00 70.10 49 ARG A O 10
ATOM 17849 N N . THR A 1 50 ? 4.543 11.935 -5.378 1.00 1.31 50 THR A N 10
ATOM 17850 C CA . THR A 1 50 ? 5.529 11.840 -6.436 1.00 35.14 50 THR A CA 10
ATOM 17851 C C . THR A 1 50 ? 6.377 10.577 -6.296 1.00 52.10 50 THR A C 10
ATOM 17852 O O . THR A 1 50 ? 6.690 9.916 -7.286 1.00 35.04 50 THR A O 10
ATOM 17863 N N . GLU A 1 51 ? 6.728 10.237 -5.060 1.00 31.23 51 GLU A N 10
ATOM 17864 C CA . GLU A 1 51 ? 7.489 9.024 -4.786 1.00 24.05 51 GLU A CA 10
ATOM 17865 C C . GLU A 1 51 ? 6.576 7.811 -4.882 1.00 12.53 51 GLU A C 10
ATOM 17866 O O . GLU A 1 51 ? 7.000 6.723 -5.273 1.00 14.23 51 GLU A O 10
ATOM 17878 N N . TYR A 1 52 ? 5.317 8.014 -4.524 1.00 2.51 52 TYR A N 10
ATOM 17879 C CA . TYR A 1 52 ? 4.310 6.971 -4.613 1.00 2.34 52 TYR A CA 10
ATOM 17880 C C . TYR A 1 52 ? 4.150 6.503 -6.056 1.00 23.12 52 TYR A C 10
ATOM 17881 O O . TYR A 1 52 ? 4.013 5.307 -6.322 1.00 55.34 52 TYR A O 10
ATOM 17899 N N . GLN A 1 53 ? 4.181 7.451 -6.989 1.00 51.33 53 GLN A N 10
ATOM 17900 C CA . GLN A 1 53 ? 4.096 7.120 -8.403 1.00 61.02 53 GLN A CA 10
ATOM 17901 C C . GLN A 1 53 ? 5.298 6.280 -8.825 1.00 61.22 53 GLN A C 10
ATOM 17902 O O . GLN A 1 53 ? 5.163 5.358 -9.625 1.00 65.13 53 GLN A O 10
ATOM 17916 N N . LYS A 1 54 ? 6.467 6.597 -8.273 1.00 15.14 54 LYS A N 10
ATOM 17917 C CA . LYS A 1 54 ? 7.688 5.850 -8.574 1.00 23.41 54 LYS A CA 10
ATOM 17918 C C . LYS A 1 54 ? 7.552 4.401 -8.106 1.00 22.34 54 LYS A C 10
ATOM 17919 O O . LYS A 1 54 ? 8.002 3.472 -8.778 1.00 12.24 54 LYS A O 10
ATOM 17938 N N . PHE A 1 55 ? 6.919 4.224 -6.949 1.00 3.04 55 PHE A N 10
ATOM 17939 C CA . PHE A 1 55 ? 6.643 2.894 -6.414 1.00 64.14 55 PHE A CA 10
ATOM 17940 C C . PHE A 1 55 ? 5.732 2.118 -7.362 1.00 12.30 55 PHE A C 10
ATOM 17941 O O . PHE A 1 55 ? 6.032 0.984 -7.737 1.00 33.01 55 PHE A O 10
ATOM 17958 N N . LEU A 1 56 ? 4.627 2.746 -7.751 1.00 4.11 56 LEU A N 10
ATOM 17959 C CA . LEU A 1 56 ? 3.685 2.135 -8.682 1.00 25.13 56 LEU A CA 10
ATOM 17960 C C . LEU A 1 56 ? 4.347 1.877 -10.029 1.00 71.24 56 LEU A C 10
ATOM 17961 O O . LEU A 1 56 ? 4.036 0.902 -10.705 1.00 53.34 56 LEU A O 10
ATOM 17977 N N . ASN A 1 57 ? 5.263 2.758 -10.404 1.00 2.02 57 ASN A N 10
ATOM 17978 C CA . ASN A 1 57 ? 5.954 2.664 -11.684 1.00 3.23 57 ASN A CA 10
ATOM 17979 C C . ASN A 1 57 ? 6.692 1.331 -11.793 1.00 25.05 57 ASN A C 10
ATOM 17980 O O . ASN A 1 57 ? 6.487 0.574 -12.740 1.00 53.34 57 ASN A O 10
ATOM 17991 N N . GLU A 1 58 ? 7.523 1.037 -10.796 1.00 25.15 58 GLU A N 10
ATOM 17992 C CA . GLU A 1 58 ? 8.294 -0.204 -10.774 1.00 70.51 58 GLU A CA 10
ATOM 17993 C C . GLU A 1 58 ? 7.370 -1.420 -10.679 1.00 4.23 58 GLU A C 10
ATOM 17994 O O . GLU A 1 58 ? 7.595 -2.446 -11.328 1.00 21.51 58 GLU A O 10
ATOM 18006 N N . TYR A 1 59 ? 6.320 -1.289 -9.879 1.00 44.04 59 TYR A N 10
ATOM 18007 C CA . TYR A 1 59 ? 5.392 -2.385 -9.652 1.00 1.33 59 TYR A CA 10
ATOM 18008 C C . TYR A 1 59 ? 4.573 -2.670 -10.913 1.00 55.23 59 TYR A C 10
ATOM 18009 O O . TYR A 1 59 ? 4.321 -3.826 -11.253 1.00 63.24 59 TYR A O 10
ATOM 18027 N N . GLY A 1 60 ? 4.191 -1.610 -11.613 1.00 62.03 60 GLY A N 10
ATOM 18028 C CA . GLY A 1 60 ? 3.372 -1.744 -12.803 1.00 34.04 60 GLY A CA 10
ATOM 18029 C C . GLY A 1 60 ? 4.162 -2.204 -14.012 1.00 31.52 60 GLY A C 10
ATOM 18030 O O . GLY A 1 60 ? 3.588 -2.581 -15.029 1.00 63.20 60 GLY A O 10
ATOM 18034 N N . LEU A 1 61 ? 5.481 -2.164 -13.909 1.00 4.23 61 LEU A N 10
ATOM 18035 C CA . LEU A 1 61 ? 6.339 -2.652 -14.981 1.00 31.52 61 LEU A CA 10
ATOM 18036 C C . LEU A 1 61 ? 6.582 -4.146 -14.830 1.00 24.12 61 LEU A C 10
ATOM 18037 O O . LEU A 1 61 ? 7.015 -4.814 -15.768 1.00 73.15 61 LEU A O 10
ATOM 18053 N N . THR A 1 62 ? 6.288 -4.664 -13.648 1.00 24.23 62 THR A N 10
ATOM 18054 C CA . THR A 1 62 ? 6.600 -6.045 -13.324 1.00 43.05 62 THR A CA 10
ATOM 18055 C C . THR A 1 62 ? 5.348 -6.888 -13.093 1.00 45.41 62 THR A C 10
ATOM 18056 O O . THR A 1 62 ? 5.395 -8.116 -13.181 1.00 11.02 62 THR A O 10
ATOM 18067 N N . HIS A 1 63 ? 4.230 -6.240 -12.799 1.00 32.12 63 HIS A N 10
ATOM 18068 C CA . HIS A 1 63 ? 3.015 -6.958 -12.435 1.00 44.03 63 HIS A CA 10
ATOM 18069 C C . HIS A 1 63 ? 1.856 -6.590 -13.345 1.00 40.34 63 HIS A C 10
ATOM 18070 O O . HIS A 1 63 ? 1.950 -5.657 -14.142 1.00 34.12 63 HIS A O 10
ATOM 18085 N N . SER A 1 64 ? 0.765 -7.334 -13.215 1.00 44.01 64 SER A N 10
ATOM 18086 C CA . SER A 1 64 ? -0.424 -7.125 -14.028 1.00 23.14 64 SER A CA 10
ATOM 18087 C C . SER A 1 64 ? -1.152 -5.849 -13.608 1.00 13.33 64 SER A C 10
ATOM 18088 O O . SER A 1 64 ? -0.905 -5.307 -12.525 1.00 60.44 64 SER A O 10
ATOM 18096 N N . TYR A 1 65 ? -2.059 -5.384 -14.461 1.00 41.31 65 TYR A N 10
ATOM 18097 C CA . TYR A 1 65 ? -2.773 -4.138 -14.222 1.00 14.45 65 TYR A CA 10
ATOM 18098 C C . TYR A 1 65 ? -3.624 -4.219 -12.962 1.00 31.41 65 TYR A C 10
ATOM 18099 O O . TYR A 1 65 ? -3.605 -3.313 -12.137 1.00 11.34 65 TYR A O 10
ATOM 18117 N N . GLU A 1 66 ? -4.370 -5.298 -12.810 1.00 5.24 66 GLU A N 10
ATOM 18118 C CA . GLU A 1 66 ? -5.266 -5.426 -11.675 1.00 20.11 66 GLU A CA 10
ATOM 18119 C C . GLU A 1 66 ? -4.477 -5.602 -10.383 1.00 31.20 66 GLU A C 10
ATOM 18120 O O . GLU A 1 66 ? -4.932 -5.206 -9.311 1.00 22.41 66 GLU A O 10
ATOM 18132 N N . THR A 1 67 ? -3.287 -6.174 -10.497 1.00 12.34 67 THR A N 10
ATOM 18133 C CA . THR A 1 67 ? -2.415 -6.362 -9.352 1.00 15.40 67 THR A CA 10
ATOM 18134 C C . THR A 1 67 ? -2.000 -5.011 -8.764 1.00 12.32 67 THR A C 10
ATOM 18135 O O . THR A 1 67 ? -2.105 -4.791 -7.554 1.00 74.25 67 THR A O 10
ATOM 18146 N N . ILE A 1 68 ? -1.547 -4.103 -9.628 1.00 24.20 68 ILE A N 10
ATOM 18147 C CA . ILE A 1 68 ? -1.172 -2.760 -9.197 1.00 32.44 68 ILE A CA 10
ATOM 18148 C C . ILE A 1 68 ? -2.421 -1.932 -8.882 1.00 65.32 68 ILE A C 10
ATOM 18149 O O . ILE A 1 68 ? -2.422 -1.111 -7.967 1.00 42.31 68 ILE A O 10
ATOM 18165 N N . ARG A 1 69 ? -3.485 -2.171 -9.638 1.00 0.33 69 ARG A N 10
ATOM 18166 C CA . ARG A 1 69 ? -4.767 -1.512 -9.417 1.00 0.35 69 ARG A CA 10
ATOM 18167 C C . ARG A 1 69 ? -5.274 -1.777 -8.002 1.00 62.25 69 ARG A C 10
ATOM 18168 O O . ARG A 1 69 ? -5.649 -0.856 -7.275 1.00 71.20 69 ARG A O 10
ATOM 18189 N N . LYS A 1 70 ? -5.269 -3.044 -7.616 1.00 3.41 70 LYS A N 10
ATOM 18190 C CA . LYS A 1 70 ? -5.746 -3.450 -6.305 1.00 72.11 70 LYS A CA 10
ATOM 18191 C C . LYS A 1 70 ? -4.781 -2.969 -5.223 1.00 2.10 70 LYS A C 10
ATOM 18192 O O . LYS A 1 70 ? -5.200 -2.579 -4.133 1.00 21.20 70 LYS A O 10
ATOM 18211 N N . LEU A 1 71 ? -3.492 -2.986 -5.547 1.00 65.52 71 LEU A N 10
ATOM 18212 C CA . LEU A 1 71 ? -2.458 -2.421 -4.682 1.00 23.21 71 LEU A CA 10
ATOM 18213 C C . LEU A 1 71 ? -2.760 -0.958 -4.366 1.00 75.40 71 LEU A C 10
ATOM 18214 O O . LEU A 1 71 ? -2.792 -0.556 -3.201 1.00 51.34 71 LEU A O 10
ATOM 18230 N N . ASN A 1 72 ? -2.984 -0.175 -5.417 1.00 35.03 72 ASN A N 10
ATOM 18231 C CA . ASN A 1 72 ? -3.328 1.238 -5.281 1.00 73.51 72 ASN A CA 10
ATOM 18232 C C . ASN A 1 72 ? -4.564 1.412 -4.406 1.00 73.22 72 ASN A C 10
ATOM 18233 O O . ASN A 1 72 ? -4.630 2.323 -3.583 1.00 1.44 72 ASN A O 10
ATOM 18244 N N . SER A 1 73 ? -5.535 0.521 -4.577 1.00 43.42 73 SER A N 10
ATOM 18245 C CA . SER A 1 73 ? -6.758 0.559 -3.790 1.00 33.33 73 SER A CA 10
ATOM 18246 C C . SER A 1 73 ? -6.446 0.354 -2.308 1.00 43.51 73 SER A C 10
ATOM 18247 O O . SER A 1 73 ? -6.991 1.055 -1.452 1.00 1.33 73 SER A O 10
ATOM 18255 N N . TYR A 1 74 ? -5.554 -0.592 -2.010 1.00 60.12 74 TYR A N 10
ATOM 18256 C CA . TYR A 1 74 ? -5.126 -0.835 -0.636 1.00 31.35 74 TYR A CA 10
ATOM 18257 C C . TYR A 1 74 ? -4.497 0.418 -0.046 1.00 45.24 74 TYR A C 10
ATOM 18258 O O . TYR A 1 74 ? -4.902 0.897 1.013 1.00 21.13 74 TYR A O 10
ATOM 18276 N N . ILE A 1 75 ? -3.505 0.942 -0.751 1.00 35.54 75 ILE A N 10
ATOM 18277 C CA . ILE A 1 75 ? -2.735 2.086 -0.278 1.00 13.03 75 ILE A CA 10
ATOM 18278 C C . ILE A 1 75 ? -3.602 3.335 -0.144 1.00 55.34 75 ILE A C 10
ATOM 18279 O O . ILE A 1 75 ? -3.509 4.057 0.852 1.00 31.22 75 ILE A O 10
ATOM 18295 N N . ARG A 1 76 ? -4.455 3.586 -1.128 1.00 13.01 76 ARG A N 10
ATOM 18296 C CA . ARG A 1 76 ? -5.305 4.766 -1.093 1.00 21.01 76 ARG A CA 10
ATOM 18297 C C . ARG A 1 76 ? -6.271 4.694 0.085 1.00 33.01 76 ARG A C 10
ATOM 18298 O O . ARG A 1 76 ? -6.560 5.710 0.711 1.00 73.33 76 ARG A O 10
ATOM 18319 N N . ASN A 1 77 ? -6.760 3.491 0.381 1.00 1.01 77 ASN A N 10
ATOM 18320 C CA . ASN A 1 77 ? -7.720 3.296 1.460 1.00 65.05 77 ASN A CA 10
ATOM 18321 C C . ASN A 1 77 ? -7.031 3.424 2.813 1.00 24.01 77 ASN A C 10
ATOM 18322 O O . ASN A 1 77 ? -7.633 3.871 3.786 1.00 15.31 77 ASN A O 10
ATOM 18333 N N . ALA A 1 78 ? -5.760 3.039 2.864 1.00 45.42 78 ALA A N 10
ATOM 18334 C CA . ALA A 1 78 ? -4.963 3.201 4.073 1.00 43.42 78 ALA A CA 10
ATOM 18335 C C . ALA A 1 78 ? -4.795 4.680 4.403 1.00 22.35 78 ALA A C 10
ATOM 18336 O O . ALA A 1 78 ? -4.889 5.089 5.558 1.00 60.23 78 ALA A O 10
ATOM 18343 N N . PHE A 1 79 ? -4.553 5.482 3.375 1.00 44.42 79 PHE A N 10
ATOM 18344 C CA . PHE A 1 79 ? -4.482 6.925 3.542 1.00 75.53 79 PHE A CA 10
ATOM 18345 C C . PHE A 1 79 ? -5.874 7.517 3.734 1.00 3.41 79 PHE A C 10
ATOM 18346 O O . PHE A 1 79 ? -6.030 8.526 4.408 1.00 23.24 79 PHE A O 10
ATOM 18363 N N . ASP A 1 80 ? -6.881 6.888 3.130 1.00 12.15 80 ASP A N 10
ATOM 18364 C CA . ASP A 1 80 ? -8.275 7.294 3.328 1.00 75.32 80 ASP A CA 10
ATOM 18365 C C . ASP A 1 80 ? -8.636 7.173 4.807 1.00 12.03 80 ASP A C 10
ATOM 18366 O O . ASP A 1 80 ? -9.421 7.955 5.341 1.00 65.11 80 ASP A O 10
ATOM 18375 N N . ASP A 1 81 ? -8.035 6.189 5.459 1.00 33.34 81 ASP A N 10
ATOM 18376 C CA . ASP A 1 81 ? -8.158 6.020 6.902 1.00 64.14 81 ASP A CA 10
ATOM 18377 C C . ASP A 1 81 ? -7.484 7.184 7.625 1.00 72.43 81 ASP A C 10
ATOM 18378 O O . ASP A 1 81 ? -8.069 7.812 8.511 1.00 54.33 81 ASP A O 10
ATOM 18387 N N . ALA A 1 82 ? -6.260 7.487 7.208 1.00 71.32 82 ALA A N 10
ATOM 18388 C CA . ALA A 1 82 ? -5.466 8.551 7.813 1.00 61.12 82 ALA A CA 10
ATOM 18389 C C . ALA A 1 82 ? -6.087 9.935 7.586 1.00 31.12 82 ALA A C 10
ATOM 18390 O O . ALA A 1 82 ? -6.050 10.789 8.474 1.00 4.25 82 ALA A O 10
ATOM 18397 N N . ILE A 1 83 ? -6.644 10.161 6.400 1.00 40.44 83 ILE A N 10
ATOM 18398 C CA . ILE A 1 83 ? -7.246 11.451 6.073 1.00 62.54 83 ILE A CA 10
ATOM 18399 C C . ILE A 1 83 ? -8.573 11.632 6.799 1.00 63.13 83 ILE A C 10
ATOM 18400 O O . ILE A 1 83 ? -8.927 12.743 7.197 1.00 55.40 83 ILE A O 10
ATOM 18416 N N . HIS A 1 84 ? -9.295 10.529 6.992 1.00 31.41 84 HIS A N 10
ATOM 18417 C CA . HIS A 1 84 ? -10.569 10.559 7.695 1.00 23.13 84 HIS A CA 10
ATOM 18418 C C . HIS A 1 84 ? -10.353 11.035 9.122 1.00 32.54 84 HIS A C 10
ATOM 18419 O O . HIS A 1 84 ? -11.226 11.648 9.732 1.00 75.21 84 HIS A O 10
ATOM 18434 N N . GLU A 1 85 ? -9.166 10.758 9.631 1.00 50.34 85 GLU A N 10
ATOM 18435 C CA . GLU A 1 85 ? -8.789 11.179 10.967 1.00 44.34 85 GLU A CA 10
ATOM 18436 C C . GLU A 1 85 ? -8.147 12.561 10.913 1.00 43.53 85 GLU A C 10
ATOM 18437 O O . GLU A 1 85 ? -8.526 13.471 11.649 1.00 21.13 85 GLU A O 10
ATOM 18449 N N . GLY A 1 86 ? -7.203 12.715 10.000 1.00 5.01 86 GLY A N 10
ATOM 18450 C CA . GLY A 1 86 ? -6.422 13.932 9.926 1.00 41.12 86 GLY A CA 10
ATOM 18451 C C . GLY A 1 86 ? -5.019 13.689 10.429 1.00 73.22 86 GLY A C 10
ATOM 18452 O O . GLY A 1 86 ? -4.425 14.537 11.093 1.00 65.12 86 GLY A O 10
ATOM 18456 N N . TYR A 1 87 ? -4.503 12.514 10.101 1.00 53.13 87 TYR A N 10
ATOM 18457 C CA . TYR A 1 87 ? -3.223 12.049 10.610 1.00 35.42 87 TYR A CA 10
ATOM 18458 C C . TYR A 1 87 ? -2.065 12.548 9.748 1.00 34.33 87 TYR A C 10
ATOM 18459 O O . TYR A 1 87 ? -1.057 13.040 10.264 1.00 10.24 87 TYR A O 10
ATOM 18477 N N . VAL A 1 88 ? -2.213 12.418 8.436 1.00 54.41 88 VAL A N 10
ATOM 18478 C CA . VAL A 1 88 ? -1.180 12.841 7.494 1.00 31.41 88 VAL A CA 10
ATOM 18479 C C . VAL A 1 88 ? -1.797 13.596 6.324 1.00 32.22 88 VAL A C 10
ATOM 18480 O O . VAL A 1 88 ? -2.907 14.122 6.434 1.00 1.53 88 VAL A O 10
ATOM 18493 N N . ILE A 1 89 ? -1.068 13.653 5.212 1.00 21.22 89 ILE A N 10
ATOM 18494 C CA . ILE A 1 89 ? -1.550 14.314 4.005 1.00 5.20 89 ILE A CA 10
ATOM 18495 C C . ILE A 1 89 ? -2.816 13.652 3.471 1.00 21.23 89 ILE A C 10
ATOM 18496 O O . ILE A 1 89 ? -3.186 12.559 3.902 1.00 63.12 89 ILE A O 10
ATOM 18512 N N . LYS A 1 90 ? -3.462 14.324 2.527 1.00 71.52 90 LYS A N 10
ATOM 18513 C CA . LYS A 1 90 ? -4.733 13.870 1.977 1.00 4.14 90 LYS A CA 10
ATOM 18514 C C . LYS A 1 90 ? -4.623 12.460 1.396 1.00 42.35 90 LYS A C 10
ATOM 18515 O O . LYS A 1 90 ? -5.207 11.515 1.927 1.00 24.41 90 LYS A O 10
ATOM 18534 N N . ASN A 1 91 ? -3.871 12.323 0.309 1.00 71.41 91 ASN A N 10
ATOM 18535 C CA . ASN A 1 91 ? -3.707 11.025 -0.337 1.00 34.33 91 ASN A CA 10
ATOM 18536 C C . ASN A 1 91 ? -2.642 11.104 -1.428 1.00 1.14 91 ASN A C 10
ATOM 18537 O O . ASN A 1 91 ? -2.567 12.093 -2.163 1.00 12.41 91 ASN A O 10
ATOM 18548 N N . PRO A 1 92 ? -1.791 10.074 -1.542 1.00 3.44 92 PRO A N 10
ATOM 18549 C CA . PRO A 1 92 ? -0.744 10.023 -2.562 1.00 4.15 92 PRO A CA 10
ATOM 18550 C C . PRO A 1 92 ? -1.274 9.605 -3.933 1.00 75.21 92 PRO A C 10
ATOM 18551 O O . PRO A 1 92 ? -0.618 9.821 -4.948 1.00 41.23 92 PRO A O 10
ATOM 18562 N N . THR A 1 93 ? -2.472 9.036 -3.962 1.00 14.13 93 THR A N 10
ATOM 18563 C CA . THR A 1 93 ? -3.057 8.558 -5.211 1.00 32.32 93 THR A CA 10
ATOM 18564 C C . THR A 1 93 ? -3.605 9.724 -6.035 1.00 32.35 93 THR A C 10
ATOM 18565 O O . THR A 1 93 ? -4.144 9.539 -7.126 1.00 64.51 93 THR A O 10
ATOM 18576 N N . TYR A 1 94 ? -3.451 10.922 -5.486 1.00 61.01 94 TYR A N 10
ATOM 18577 C CA . TYR A 1 94 ? -3.879 12.155 -6.133 1.00 13.23 94 TYR A CA 10
ATOM 18578 C C . TYR A 1 94 ? -3.162 12.355 -7.469 1.00 15.20 94 TYR A C 10
ATOM 18579 O O . TYR A 1 94 ? -3.741 12.861 -8.428 1.00 72.41 94 TYR A O 10
ATOM 18597 N N . LYS A 1 95 ? -1.900 11.948 -7.521 1.00 60.22 95 LYS A N 10
ATOM 18598 C CA . LYS A 1 95 ? -1.091 12.094 -8.726 1.00 14.11 95 LYS A CA 10
ATOM 18599 C C . LYS A 1 95 ? -0.615 10.732 -9.216 1.00 71.44 95 LYS A C 10
ATOM 18600 O O . LYS A 1 95 ? 0.437 10.620 -9.843 1.00 44.41 95 LYS A O 10
ATOM 18619 N N . ALA A 1 96 ? -1.397 9.700 -8.936 1.00 75.41 96 ALA A N 10
ATOM 18620 C CA . ALA A 1 96 ? -1.023 8.347 -9.311 1.00 40.45 96 ALA A CA 10
ATOM 18621 C C . ALA A 1 96 ? -1.742 7.904 -10.569 1.00 41.22 96 ALA A C 10
ATOM 18622 O O . ALA A 1 96 ? -2.834 8.386 -10.882 1.00 73.51 96 ALA A O 10
ATOM 18629 N N . GLU A 1 97 ? -1.122 6.981 -11.283 1.00 3.44 97 GLU A N 10
ATOM 18630 C CA . GLU A 1 97 ? -1.717 6.398 -12.465 1.00 11.43 97 GLU A CA 10
ATOM 18631 C C . GLU A 1 97 ? -1.311 4.930 -12.578 1.00 4.25 97 GLU A C 10
ATOM 18632 O O . GLU A 1 97 ? -0.185 4.563 -12.237 1.00 23.44 97 GLU A O 10
ATOM 18644 N N . LEU A 1 98 ? -2.229 4.104 -13.064 1.00 74.30 98 LEU A N 10
ATOM 18645 C CA . LEU A 1 98 ? -2.035 2.657 -13.086 1.00 71.25 98 LEU A CA 10
ATOM 18646 C C . LEU A 1 98 ? -1.707 2.143 -14.486 1.00 33.22 98 LEU A C 10
ATOM 18647 O O . LEU A 1 98 ? -2.123 1.052 -14.866 1.00 33.51 98 LEU A O 10
ATOM 18663 N N . HIS A 1 99 ? -0.946 2.913 -15.249 1.00 73.44 99 HIS A N 10
ATOM 18664 C CA . HIS A 1 99 ? -0.554 2.480 -16.586 1.00 61.23 99 HIS A CA 10
ATOM 18665 C C . HIS A 1 99 ? 0.579 1.463 -16.520 1.00 23.43 99 HIS A C 10
ATOM 18666 O O . HIS A 1 99 ? 1.752 1.826 -16.473 1.00 12.13 99 HIS A O 10
ATOM 18681 N N . ALA A 1 100 ? 0.210 0.190 -16.488 1.00 31.50 100 ALA A N 10
ATOM 18682 C CA . ALA A 1 100 ? 1.185 -0.890 -16.508 1.00 21.04 100 ALA A CA 10
ATOM 18683 C C . ALA A 1 100 ? 1.783 -1.028 -17.903 1.00 31.24 100 ALA A C 10
ATOM 18684 O O . ALA A 1 100 ? 1.101 -1.443 -18.843 1.00 31.44 100 ALA A O 10
ATOM 18691 N N . SER A 1 101 ? 3.055 -0.677 -18.035 1.00 54.42 101 SER A N 10
ATOM 18692 C CA . SER A 1 101 ? 3.736 -0.695 -19.325 1.00 23.24 101 SER A CA 10
ATOM 18693 C C . SER A 1 101 ? 4.287 -2.087 -19.645 1.00 42.52 101 SER A C 10
ATOM 18694 O O . SER A 1 101 ? 5.252 -2.229 -20.402 1.00 13.52 101 SER A O 10
ATOM 18702 N N . VAL A 1 102 ? 3.665 -3.113 -19.074 1.00 3.30 102 VAL A N 10
ATOM 18703 C CA . VAL A 1 102 ? 4.055 -4.493 -19.345 1.00 41.13 102 VAL A CA 10
ATOM 18704 C C . VAL A 1 102 ? 3.694 -4.875 -20.778 1.00 22.22 102 VAL A C 10
ATOM 18705 O O . VAL A 1 102 ? 4.398 -5.649 -21.425 1.00 54.10 102 VAL A O 10
ATOM 18718 N N . LEU A 1 103 ? 2.606 -4.307 -21.275 1.00 3.22 103 LEU A N 10
ATOM 18719 C CA . LEU A 1 103 ? 2.137 -4.600 -22.622 1.00 73.13 103 LEU A CA 10
ATOM 18720 C C . LEU A 1 103 ? 2.062 -3.320 -23.439 1.00 33.42 103 LEU A C 10
ATOM 18721 O O . LEU A 1 103 ? 1.853 -2.238 -22.888 1.00 11.43 103 LEU A O 10
ATOM 18737 N N . GLU A 1 104 ? 2.237 -3.441 -24.747 1.00 74.45 104 GLU A N 10
ATOM 18738 C CA . GLU A 1 104 ? 2.204 -2.282 -25.623 1.00 21.34 104 GLU A CA 10
ATOM 18739 C C . GLU A 1 104 ? 0.776 -1.983 -26.063 1.00 52.22 104 GLU A C 10
ATOM 18740 O O . GLU A 1 104 ? 0.053 -2.864 -26.531 1.00 10.32 104 GLU A O 10
ATOM 18752 N N . HIS A 1 105 ? 0.383 -0.732 -25.902 1.00 42.33 105 HIS A N 10
ATOM 18753 C CA . HIS A 1 105 ? -0.950 -0.287 -26.264 1.00 3.11 105 HIS A CA 10
ATOM 18754 C C . HIS A 1 105 ? -0.931 0.360 -27.646 1.00 51.34 105 HIS A C 10
ATOM 18755 O O . HIS A 1 105 ? -1.949 0.401 -28.339 1.00 22.31 105 HIS A O 10
ATOM 18770 N N . HIS A 1 106 ? 0.233 0.851 -28.047 1.00 30.30 106 HIS A N 10
ATOM 18771 C CA . HIS A 1 106 ? 0.373 1.527 -29.325 1.00 72.33 106 HIS A CA 10
ATOM 18772 C C . HIS A 1 106 ? 0.738 0.520 -30.414 1.00 61.10 106 HIS A C 10
ATOM 18773 O O . HIS A 1 106 ? 1.901 0.153 -30.571 1.00 44.23 106 HIS A O 10
ATOM 18788 N N . HIS A 1 107 ? -0.262 0.069 -31.155 1.00 14.31 107 HIS A N 10
ATOM 18789 C CA . HIS A 1 107 ? -0.051 -0.930 -32.198 1.00 61.53 107 HIS A CA 10
ATOM 18790 C C . HIS A 1 107 ? -0.034 -0.291 -33.578 1.00 4.42 107 HIS A C 10
ATOM 18791 O O . HIS A 1 107 ? -0.592 0.785 -33.783 1.00 61.33 107 HIS A O 10
ATOM 18806 N N . HIS A 1 108 ? 0.624 -0.961 -34.514 1.00 52.32 108 HIS A N 10
ATOM 18807 C CA . HIS A 1 108 ? 0.701 -0.503 -35.896 1.00 72.13 108 HIS A CA 10
ATOM 18808 C C . HIS A 1 108 ? 1.311 -1.595 -36.765 1.00 42.01 108 HIS A C 10
ATOM 18809 O O . HIS A 1 108 ? 2.266 -2.259 -36.359 1.00 65.12 108 HIS A O 10
ATOM 18824 N N . HIS A 1 109 ? 0.752 -1.790 -37.950 1.00 40.30 109 HIS A N 10
ATOM 18825 C CA . HIS A 1 109 ? 1.221 -2.840 -38.845 1.00 72.03 109 HIS A CA 10
ATOM 18826 C C . HIS A 1 109 ? 2.378 -2.330 -39.694 1.00 73.42 109 HIS A C 10
ATOM 18827 O O . HIS A 1 109 ? 3.237 -3.100 -40.127 1.00 51.12 109 HIS A O 10
ATOM 18842 N N . HIS A 1 110 ? 2.391 -1.030 -39.931 1.00 3.44 110 HIS A N 10
ATOM 18843 C CA . HIS A 1 110 ? 3.482 -0.401 -40.651 1.00 44.44 110 HIS A CA 10
ATOM 18844 C C . HIS A 1 110 ? 4.456 0.215 -39.658 1.00 74.11 110 HIS A C 10
ATOM 18845 O O . HIS A 1 110 ? 4.062 1.162 -38.950 1.00 37.70 110 HIS A O 10
ATOM 18861 N N . MET A 1 1 ? 5.665 9.533 14.624 1.00 31.22 1 MET A N 11
ATOM 18862 C CA . MET A 1 1 ? 4.809 9.182 13.471 1.00 4.41 1 MET A CA 11
ATOM 18863 C C . MET A 1 1 ? 5.000 7.717 13.117 1.00 31.22 1 MET A C 11
ATOM 18864 O O . MET A 1 1 ? 6.086 7.168 13.300 1.00 21.45 1 MET A O 11
ATOM 18880 N N . ILE A 1 2 ? 3.949 7.080 12.624 1.00 44.42 2 ILE A N 11
ATOM 18881 C CA . ILE A 1 2 ? 4.046 5.692 12.206 1.00 44.12 2 ILE A CA 11
ATOM 18882 C C . ILE A 1 2 ? 4.596 5.607 10.782 1.00 74.33 2 ILE A C 11
ATOM 18883 O O . ILE A 1 2 ? 4.328 6.472 9.940 1.00 33.35 2 ILE A O 11
ATOM 18899 N N . THR A 1 3 ? 5.394 4.583 10.535 1.00 21.12 3 THR A N 11
ATOM 18900 C CA . THR A 1 3 ? 5.977 4.354 9.228 1.00 61.25 3 THR A CA 11
ATOM 18901 C C . THR A 1 3 ? 4.947 3.771 8.263 1.00 54.13 3 THR A C 11
ATOM 18902 O O . THR A 1 3 ? 4.017 3.077 8.680 1.00 14.10 3 THR A O 11
ATOM 18913 N N . PHE A 1 4 ? 5.121 4.063 6.978 1.00 60.11 4 PHE A N 11
ATOM 18914 C CA . PHE A 1 4 ? 4.171 3.661 5.945 1.00 12.14 4 PHE A CA 11
ATOM 18915 C C . PHE A 1 4 ? 3.984 2.147 5.921 1.00 3.33 4 PHE A C 11
ATOM 18916 O O . PHE A 1 4 ? 2.856 1.656 5.893 1.00 53.22 4 PHE A O 11
ATOM 18933 N N . ALA A 1 5 ? 5.090 1.416 5.954 1.00 1.14 5 ALA A N 11
ATOM 18934 C CA . ALA A 1 5 ? 5.046 -0.042 5.912 1.00 4.11 5 ALA A CA 11
ATOM 18935 C C . ALA A 1 5 ? 4.298 -0.607 7.117 1.00 30.04 5 ALA A C 11
ATOM 18936 O O . ALA A 1 5 ? 3.389 -1.428 6.972 1.00 1.04 5 ALA A O 11
ATOM 18943 N N . ASP A 1 6 ? 4.677 -0.145 8.303 1.00 14.11 6 ASP A N 11
ATOM 18944 C CA . ASP A 1 6 ? 4.069 -0.609 9.546 1.00 41.11 6 ASP A CA 11
ATOM 18945 C C . ASP A 1 6 ? 2.589 -0.277 9.583 1.00 51.12 6 ASP A C 11
ATOM 18946 O O . ASP A 1 6 ? 1.768 -1.115 9.954 1.00 11.32 6 ASP A O 11
ATOM 18955 N N . TYR A 1 7 ? 2.253 0.951 9.198 1.00 4.04 7 TYR A N 11
ATOM 18956 C CA . TYR A 1 7 ? 0.867 1.394 9.190 1.00 62.11 7 TYR A CA 11
ATOM 18957 C C . TYR A 1 7 ? 0.045 0.549 8.232 1.00 3.35 7 TYR A C 11
ATOM 18958 O O . TYR A 1 7 ? -1.033 0.079 8.587 1.00 51.33 7 TYR A O 11
ATOM 18976 N N . PHE A 1 8 ? 0.569 0.349 7.026 1.00 14.32 8 PHE A N 11
ATOM 18977 C CA . PHE A 1 8 ? -0.150 -0.369 5.980 1.00 33.03 8 PHE A CA 11
ATOM 18978 C C . PHE A 1 8 ? -0.557 -1.767 6.436 1.00 14.04 8 PHE A C 11
ATOM 18979 O O . PHE A 1 8 ? -1.731 -2.137 6.354 1.00 55.22 8 PHE A O 11
ATOM 18996 N N . TYR A 1 9 ? 0.403 -2.539 6.927 1.00 24.41 9 TYR A N 11
ATOM 18997 C CA . TYR A 1 9 ? 0.116 -3.913 7.302 1.00 63.02 9 TYR A CA 11
ATOM 18998 C C . TYR A 1 9 ? -0.727 -3.973 8.568 1.00 71.31 9 TYR A C 11
ATOM 18999 O O . TYR A 1 9 ? -1.619 -4.807 8.676 1.00 25.15 9 TYR A O 11
ATOM 19017 N N . GLN A 1 10 ? -0.452 -3.091 9.521 1.00 63.20 10 GLN A N 11
ATOM 19018 C CA . GLN A 1 10 ? -1.218 -3.057 10.763 1.00 43.31 10 GLN A CA 11
ATOM 19019 C C . GLN A 1 10 ? -2.672 -2.698 10.470 1.00 63.22 10 GLN A C 11
ATOM 19020 O O . GLN A 1 10 ? -3.598 -3.314 10.997 1.00 3.22 10 GLN A O 11
ATOM 19034 N N . TRP A 1 11 ? -2.850 -1.698 9.615 1.00 2.45 11 TRP A N 11
ATOM 19035 C CA . TRP A 1 11 ? -4.165 -1.298 9.127 1.00 0.01 11 TRP A CA 11
ATOM 19036 C C . TRP A 1 11 ? -4.904 -2.506 8.557 1.00 12.34 11 TRP A C 11
ATOM 19037 O O . TRP A 1 11 ? -6.082 -2.730 8.841 1.00 73.13 11 TRP A O 11
ATOM 19058 N N . TYR A 1 12 ? -4.189 -3.288 7.768 1.00 71.22 12 TYR A N 11
ATOM 19059 C CA . TYR A 1 12 ? -4.726 -4.512 7.204 1.00 71.41 12 TYR A CA 11
ATOM 19060 C C . TYR A 1 12 ? -5.010 -5.548 8.296 1.00 3.10 12 TYR A C 11
ATOM 19061 O O . TYR A 1 12 ? -6.104 -6.114 8.352 1.00 53.11 12 TYR A O 11
ATOM 19079 N N . GLU A 1 13 ? -4.032 -5.772 9.168 1.00 45.22 13 GLU A N 11
ATOM 19080 C CA . GLU A 1 13 ? -4.133 -6.782 10.219 1.00 44.42 13 GLU A CA 11
ATOM 19081 C C . GLU A 1 13 ? -5.344 -6.550 11.118 1.00 22.40 13 GLU A C 11
ATOM 19082 O O . GLU A 1 13 ? -6.107 -7.475 11.393 1.00 61.44 13 GLU A O 11
ATOM 19094 N N . VAL A 1 14 ? -5.519 -5.319 11.567 1.00 74.13 14 VAL A N 11
ATOM 19095 C CA . VAL A 1 14 ? -6.597 -4.986 12.489 1.00 44.05 14 VAL A CA 11
ATOM 19096 C C . VAL A 1 14 ? -7.968 -5.133 11.828 1.00 12.40 14 VAL A C 11
ATOM 19097 O O . VAL A 1 14 ? -8.956 -5.455 12.493 1.00 61.22 14 VAL A O 11
ATOM 19110 N N . ASN A 1 15 ? -8.026 -4.951 10.516 1.00 63.31 15 ASN A N 11
ATOM 19111 C CA . ASN A 1 15 ? -9.312 -4.850 9.837 1.00 11.50 15 ASN A CA 11
ATOM 19112 C C . ASN A 1 15 ? -9.598 -6.047 8.929 1.00 3.21 15 ASN A C 11
ATOM 19113 O O . ASN A 1 15 ? -10.495 -6.838 9.212 1.00 44.43 15 ASN A O 11
ATOM 19124 N N . LYS A 1 16 ? -8.830 -6.191 7.854 1.00 61.34 16 LYS A N 11
ATOM 19125 C CA . LYS A 1 16 ? -9.154 -7.164 6.808 1.00 33.51 16 LYS A CA 11
ATOM 19126 C C . LYS A 1 16 ? -8.550 -8.539 7.086 1.00 31.20 16 LYS A C 11
ATOM 19127 O O . LYS A 1 16 ? -9.083 -9.550 6.633 1.00 52.24 16 LYS A O 11
ATOM 19146 N N . LEU A 1 17 ? -7.453 -8.560 7.839 1.00 73.32 17 LEU A N 11
ATOM 19147 C CA . LEU A 1 17 ? -6.647 -9.773 8.042 1.00 34.20 17 LEU A CA 11
ATOM 19148 C C . LEU A 1 17 ? -7.478 -11.044 8.288 1.00 34.33 17 LEU A C 11
ATOM 19149 O O . LEU A 1 17 ? -7.372 -12.003 7.523 1.00 43.44 17 LEU A O 11
ATOM 19165 N N . PRO A 1 18 ? -8.316 -11.089 9.343 1.00 20.43 18 PRO A N 11
ATOM 19166 C CA . PRO A 1 18 ? -9.000 -12.311 9.736 1.00 43.40 18 PRO A CA 11
ATOM 19167 C C . PRO A 1 18 ? -10.332 -12.513 9.022 1.00 61.43 18 PRO A C 11
ATOM 19168 O O . PRO A 1 18 ? -11.143 -13.341 9.436 1.00 2.43 18 PRO A O 11
ATOM 19179 N N . HIS A 1 19 ? -10.558 -11.764 7.949 1.00 64.44 19 HIS A N 11
ATOM 19180 C CA . HIS A 1 19 ? -11.812 -11.860 7.214 1.00 35.44 19 HIS A CA 11
ATOM 19181 C C . HIS A 1 19 ? -11.554 -12.170 5.749 1.00 74.44 19 HIS A C 11
ATOM 19182 O O . HIS A 1 19 ? -12.487 -12.284 4.951 1.00 73.03 19 HIS A O 11
ATOM 19196 N N . VAL A 1 20 ? -10.286 -12.316 5.399 1.00 20.42 20 VAL A N 11
ATOM 19197 C CA . VAL A 1 20 ? -9.912 -12.607 4.027 1.00 23.13 20 VAL A CA 11
ATOM 19198 C C . VAL A 1 20 ? -9.129 -13.912 3.954 1.00 50.14 20 VAL A C 11
ATOM 19199 O O . VAL A 1 20 ? -8.488 -14.318 4.926 1.00 21.04 20 VAL A O 11
ATOM 19212 N N . SER A 1 21 ? -9.195 -14.570 2.810 1.00 1.21 21 SER A N 11
ATOM 19213 C CA . SER A 1 21 ? -8.476 -15.815 2.602 1.00 15.45 21 SER A CA 11
ATOM 19214 C C . SER A 1 21 ? -7.121 -15.536 1.952 1.00 11.45 21 SER A C 11
ATOM 19215 O O . SER A 1 21 ? -6.802 -14.381 1.653 1.00 3.12 21 SER A O 11
ATOM 19223 N N . GLU A 1 22 ? -6.333 -16.594 1.735 1.00 14.11 22 GLU A N 11
ATOM 19224 C CA . GLU A 1 22 ? -5.033 -16.485 1.067 1.00 73.02 22 GLU A CA 11
ATOM 19225 C C . GLU A 1 22 ? -5.140 -15.698 -0.233 1.00 0.33 22 GLU A C 11
ATOM 19226 O O . GLU A 1 22 ? -4.242 -14.935 -0.572 1.00 52.41 22 GLU A O 11
ATOM 19238 N N . SER A 1 23 ? -6.239 -15.892 -0.952 1.00 53.01 23 SER A N 11
ATOM 19239 C CA . SER A 1 23 ? -6.483 -15.191 -2.207 1.00 52.31 23 SER A CA 11
ATOM 19240 C C . SER A 1 23 ? -6.292 -13.682 -2.047 1.00 54.12 23 SER A C 11
ATOM 19241 O O . SER A 1 23 ? -5.560 -13.051 -2.813 1.00 51.45 23 SER A O 11
ATOM 19249 N N . THR A 1 24 ? -6.929 -13.118 -1.033 1.00 33.24 24 THR A N 11
ATOM 19250 C CA . THR A 1 24 ? -6.841 -11.693 -0.773 1.00 44.10 24 THR A CA 11
ATOM 19251 C C . THR A 1 24 ? -5.516 -11.362 -0.086 1.00 22.32 24 THR A C 11
ATOM 19252 O O . THR A 1 24 ? -4.924 -10.305 -0.320 1.00 63.22 24 THR A O 11
ATOM 19263 N N . LYS A 1 25 ? -5.039 -12.292 0.741 1.00 54.40 25 LYS A N 11
ATOM 19264 C CA . LYS A 1 25 ? -3.785 -12.105 1.459 1.00 53.40 25 LYS A CA 11
ATOM 19265 C C . LYS A 1 25 ? -2.607 -11.990 0.501 1.00 15.04 25 LYS A C 11
ATOM 19266 O O . LYS A 1 25 ? -1.727 -11.166 0.709 1.00 20.32 25 LYS A O 11
ATOM 19285 N N . ARG A 1 26 ? -2.599 -12.815 -0.545 1.00 3.53 26 ARG A N 11
ATOM 19286 C CA . ARG A 1 26 ? -1.501 -12.824 -1.513 1.00 71.21 26 ARG A CA 11
ATOM 19287 C C . ARG A 1 26 ? -1.252 -11.431 -2.079 1.00 13.14 26 ARG A C 11
ATOM 19288 O O . ARG A 1 26 ? -0.105 -11.038 -2.294 1.00 62.22 26 ARG A O 11
ATOM 19309 N N . HIS A 1 27 ? -2.327 -10.685 -2.303 1.00 15.55 27 HIS A N 11
ATOM 19310 C CA . HIS A 1 27 ? -2.212 -9.331 -2.824 1.00 30.54 27 HIS A CA 11
ATOM 19311 C C . HIS A 1 27 ? -1.671 -8.390 -1.752 1.00 31.55 27 HIS A C 11
ATOM 19312 O O . HIS A 1 27 ? -0.774 -7.591 -2.018 1.00 50.03 27 HIS A O 11
ATOM 19326 N N . TYR A 1 28 ? -2.204 -8.501 -0.537 1.00 13.44 28 TYR A N 11
ATOM 19327 C CA . TYR A 1 28 ? -1.760 -7.659 0.575 1.00 3.15 28 TYR A CA 11
ATOM 19328 C C . TYR A 1 28 ? -0.310 -7.947 0.953 1.00 32.55 28 TYR A C 11
ATOM 19329 O O . TYR A 1 28 ? 0.472 -7.022 1.162 1.00 11.52 28 TYR A O 11
ATOM 19347 N N . GLU A 1 29 ? 0.044 -9.223 1.032 1.00 4.52 29 GLU A N 11
ATOM 19348 C CA . GLU A 1 29 ? 1.408 -9.623 1.363 1.00 20.43 29 GLU A CA 11
ATOM 19349 C C . GLU A 1 29 ? 2.382 -9.099 0.313 1.00 63.05 29 GLU A C 11
ATOM 19350 O O . GLU A 1 29 ? 3.454 -8.594 0.643 1.00 23.23 29 GLU A O 11
ATOM 19362 N N . SER A 1 30 ? 1.995 -9.209 -0.956 1.00 62.51 30 SER A N 11
ATOM 19363 C CA . SER A 1 30 ? 2.825 -8.729 -2.053 1.00 4.34 30 SER A CA 11
ATOM 19364 C C . SER A 1 30 ? 2.901 -7.207 -2.028 1.00 53.10 30 SER A C 11
ATOM 19365 O O . SER A 1 30 ? 3.940 -6.622 -2.332 1.00 70.41 30 SER A O 11
ATOM 19373 N N . ALA A 1 31 ? 1.799 -6.570 -1.665 1.00 23.12 31 ALA A N 11
ATOM 19374 C CA . ALA A 1 31 ? 1.771 -5.126 -1.520 1.00 73.15 31 ALA A CA 11
ATOM 19375 C C . ALA A 1 31 ? 2.725 -4.691 -0.417 1.00 35.34 31 ALA A C 11
ATOM 19376 O O . ALA A 1 31 ? 3.585 -3.835 -0.622 1.00 41.14 31 ALA A O 11
ATOM 19383 N N . TYR A 1 32 ? 2.583 -5.321 0.742 1.00 15.24 32 TYR A N 11
ATOM 19384 C CA . TYR A 1 32 ? 3.384 -4.991 1.906 1.00 42.23 32 TYR A CA 11
ATOM 19385 C C . TYR A 1 32 ? 4.869 -5.250 1.662 1.00 63.22 32 TYR A C 11
ATOM 19386 O O . TYR A 1 32 ? 5.701 -4.435 2.042 1.00 75.31 32 TYR A O 11
ATOM 19404 N N . LYS A 1 33 ? 5.206 -6.364 1.017 1.00 52.45 33 LYS A N 11
ATOM 19405 C CA . LYS A 1 33 ? 6.611 -6.704 0.804 1.00 54.53 33 LYS A CA 11
ATOM 19406 C C . LYS A 1 33 ? 7.299 -5.674 -0.097 1.00 2.13 33 LYS A C 11
ATOM 19407 O O . LYS A 1 33 ? 8.451 -5.310 0.139 1.00 25.11 33 LYS A O 11
ATOM 19426 N N . HIS A 1 34 ? 6.593 -5.192 -1.116 1.00 41.13 34 HIS A N 11
ATOM 19427 C CA . HIS A 1 34 ? 7.147 -4.171 -1.995 1.00 64.32 34 HIS A CA 11
ATOM 19428 C C . HIS A 1 34 ? 7.187 -2.819 -1.293 1.00 25.43 34 HIS A C 11
ATOM 19429 O O . HIS A 1 34 ? 8.147 -2.064 -1.439 1.00 30.30 34 HIS A O 11
ATOM 19443 N N . ILE A 1 35 ? 6.145 -2.517 -0.524 1.00 4.10 35 ILE A N 11
ATOM 19444 C CA . ILE A 1 35 ? 6.121 -1.299 0.275 1.00 64.31 35 ILE A CA 11
ATOM 19445 C C . ILE A 1 35 ? 7.280 -1.296 1.267 1.00 71.11 35 ILE A C 11
ATOM 19446 O O . ILE A 1 35 ? 8.038 -0.338 1.341 1.00 3.32 35 ILE A O 11
ATOM 19462 N N . LYS A 1 36 ? 7.423 -2.400 1.988 1.00 14.03 36 LYS A N 11
ATOM 19463 C CA . LYS A 1 36 ? 8.489 -2.577 2.973 1.00 43.14 36 LYS A CA 11
ATOM 19464 C C . LYS A 1 36 ? 9.868 -2.465 2.322 1.00 74.34 36 LYS A C 11
ATOM 19465 O O . LYS A 1 36 ? 10.838 -2.062 2.963 1.00 15.13 36 LYS A O 11
ATOM 19484 N N . ASP A 1 37 ? 9.944 -2.837 1.052 1.00 70.52 37 ASP A N 11
ATOM 19485 C CA . ASP A 1 37 ? 11.203 -2.821 0.317 1.00 65.42 37 ASP A CA 11
ATOM 19486 C C . ASP A 1 37 ? 11.585 -1.405 -0.108 1.00 40.14 37 ASP A C 11
ATOM 19487 O O . ASP A 1 37 ? 12.742 -0.997 0.024 1.00 32.15 37 ASP A O 11
ATOM 19496 N N . HIS A 1 38 ? 10.616 -0.660 -0.628 1.00 22.30 38 HIS A N 11
ATOM 19497 C CA . HIS A 1 38 ? 10.878 0.683 -1.145 1.00 11.14 38 HIS A CA 11
ATOM 19498 C C . HIS A 1 38 ? 10.758 1.741 -0.048 1.00 54.13 38 HIS A C 11
ATOM 19499 O O . HIS A 1 38 ? 11.580 2.655 0.036 1.00 33.00 38 HIS A O 11
ATOM 19514 N N . PHE A 1 39 ? 9.736 1.615 0.788 1.00 24.23 39 PHE A N 11
ATOM 19515 C CA . PHE A 1 39 ? 9.514 2.549 1.886 1.00 23.32 39 PHE A CA 11
ATOM 19516 C C . PHE A 1 39 ? 9.690 1.827 3.217 1.00 32.44 39 PHE A C 11
ATOM 19517 O O . PHE A 1 39 ? 8.745 1.267 3.772 1.00 44.32 39 PHE A O 11
ATOM 19534 N N . ARG A 1 40 ? 10.915 1.842 3.712 1.00 44.41 40 ARG A N 11
ATOM 19535 C CA . ARG A 1 40 ? 11.293 1.046 4.870 1.00 72.43 40 ARG A CA 11
ATOM 19536 C C . ARG A 1 40 ? 11.117 1.837 6.161 1.00 22.42 40 ARG A C 11
ATOM 19537 O O . ARG A 1 40 ? 10.504 1.364 7.118 1.00 70.33 40 ARG A O 11
ATOM 19558 N N . HIS A 1 41 ? 11.663 3.043 6.184 1.00 13.30 41 HIS A N 11
ATOM 19559 C CA . HIS A 1 41 ? 11.599 3.891 7.365 1.00 14.35 41 HIS A CA 11
ATOM 19560 C C . HIS A 1 41 ? 10.888 5.199 7.054 1.00 22.31 41 HIS A C 11
ATOM 19561 O O . HIS A 1 41 ? 10.937 6.147 7.835 1.00 3.40 41 HIS A O 11
ATOM 19576 N N . LYS A 1 42 ? 10.213 5.233 5.914 1.00 23.02 42 LYS A N 11
ATOM 19577 C CA . LYS A 1 42 ? 9.458 6.410 5.515 1.00 4.41 42 LYS A CA 11
ATOM 19578 C C . LYS A 1 42 ? 8.141 6.453 6.284 1.00 65.41 42 LYS A C 11
ATOM 19579 O O . LYS A 1 42 ? 7.438 5.444 6.379 1.00 11.20 42 LYS A O 11
ATOM 19598 N N . LEU A 1 43 ? 7.820 7.609 6.849 1.00 32.34 43 LEU A N 11
ATOM 19599 C CA . LEU A 1 43 ? 6.584 7.775 7.602 1.00 74.11 43 LEU A CA 11
ATOM 19600 C C . LEU A 1 43 ? 5.385 7.782 6.660 1.00 32.35 43 LEU A C 11
ATOM 19601 O O . LEU A 1 43 ? 5.541 8.004 5.460 1.00 2.32 43 LEU A O 11
ATOM 19617 N N . LEU A 1 44 ? 4.195 7.563 7.210 1.00 25.52 44 LEU A N 11
ATOM 19618 C CA . LEU A 1 44 ? 2.978 7.467 6.406 1.00 42.23 44 LEU A CA 11
ATOM 19619 C C . LEU A 1 44 ? 2.722 8.765 5.649 1.00 72.11 44 LEU A C 11
ATOM 19620 O O . LEU A 1 44 ? 2.563 8.772 4.433 1.00 1.11 44 LEU A O 11
ATOM 19636 N N . LYS A 1 45 ? 2.711 9.863 6.384 1.00 72.13 45 LYS A N 11
ATOM 19637 C CA . LYS A 1 45 ? 2.450 11.180 5.810 1.00 15.43 45 LYS A CA 11
ATOM 19638 C C . LYS A 1 45 ? 3.655 11.678 5.017 1.00 23.23 45 LYS A C 11
ATOM 19639 O O . LYS A 1 45 ? 3.587 12.699 4.336 1.00 74.33 45 LYS A O 11
ATOM 19658 N N . ASP A 1 46 ? 4.748 10.936 5.105 1.00 54.53 46 ASP A N 11
ATOM 19659 C CA . ASP A 1 46 ? 6.032 11.391 4.590 1.00 25.31 46 ASP A CA 11
ATOM 19660 C C . ASP A 1 46 ? 6.307 10.781 3.220 1.00 63.02 46 ASP A C 11
ATOM 19661 O O . ASP A 1 46 ? 7.423 10.847 2.707 1.00 32.23 46 ASP A O 11
ATOM 19670 N N . ILE A 1 47 ? 5.279 10.187 2.631 1.00 24.23 47 ILE A N 11
ATOM 19671 C CA . ILE A 1 47 ? 5.397 9.581 1.313 1.00 44.40 47 ILE A CA 11
ATOM 19672 C C . ILE A 1 47 ? 5.237 10.640 0.231 1.00 34.00 47 ILE A C 11
ATOM 19673 O O . ILE A 1 47 ? 4.158 11.210 0.059 1.00 12.03 47 ILE A O 11
ATOM 19689 N N . LYS A 1 48 ? 6.317 10.916 -0.488 1.00 14.52 48 LYS A N 11
ATOM 19690 C CA . LYS A 1 48 ? 6.275 11.890 -1.564 1.00 13.21 48 LYS A CA 11
ATOM 19691 C C . LYS A 1 48 ? 5.569 11.310 -2.781 1.00 5.14 48 LYS A C 11
ATOM 19692 O O . LYS A 1 48 ? 5.883 10.207 -3.225 1.00 60.34 48 LYS A O 11
ATOM 19711 N N . ARG A 1 49 ? 4.606 12.064 -3.293 1.00 44.43 49 ARG A N 11
ATOM 19712 C CA . ARG A 1 49 ? 3.856 11.690 -4.490 1.00 63.04 49 ARG A CA 11
ATOM 19713 C C . ARG A 1 49 ? 4.785 11.369 -5.665 1.00 31.43 49 ARG A C 11
ATOM 19714 O O . ARG A 1 49 ? 4.466 10.533 -6.509 1.00 12.34 49 ARG A O 11
ATOM 19735 N N . THR A 1 50 ? 5.930 12.032 -5.704 1.00 73.34 50 THR A N 11
ATOM 19736 C CA . THR A 1 50 ? 6.920 11.801 -6.741 1.00 40.24 50 THR A CA 11
ATOM 19737 C C . THR A 1 50 ? 7.584 10.437 -6.572 1.00 4.11 50 THR A C 11
ATOM 19738 O O . THR A 1 50 ? 7.764 9.698 -7.539 1.00 3.20 50 THR A O 11
ATOM 19749 N N . GLU A 1 51 ? 7.934 10.104 -5.336 1.00 32.43 51 GLU A N 11
ATOM 19750 C CA . GLU A 1 51 ? 8.531 8.810 -5.025 1.00 20.34 51 GLU A CA 11
ATOM 19751 C C . GLU A 1 51 ? 7.518 7.693 -5.250 1.00 74.41 51 GLU A C 11
ATOM 19752 O O . GLU A 1 51 ? 7.875 6.587 -5.658 1.00 44.21 51 GLU A O 11
ATOM 19764 N N . TYR A 1 52 ? 6.255 8.001 -4.982 1.00 75.24 52 TYR A N 11
ATOM 19765 C CA . TYR A 1 52 ? 5.168 7.061 -5.198 1.00 3.05 52 TYR A CA 11
ATOM 19766 C C . TYR A 1 52 ? 5.054 6.715 -6.682 1.00 43.22 52 TYR A C 11
ATOM 19767 O O . TYR A 1 52 ? 4.726 5.585 -7.041 1.00 51.14 52 TYR A O 11
ATOM 19785 N N . GLN A 1 53 ? 5.333 7.697 -7.537 1.00 70.24 53 GLN A N 11
ATOM 19786 C CA . GLN A 1 53 ? 5.368 7.477 -8.982 1.00 11.31 53 GLN A CA 11
ATOM 19787 C C . GLN A 1 53 ? 6.347 6.357 -9.331 1.00 72.21 53 GLN A C 11
ATOM 19788 O O . GLN A 1 53 ? 6.028 5.473 -10.126 1.00 0.24 53 GLN A O 11
ATOM 19802 N N . LYS A 1 54 ? 7.533 6.388 -8.721 1.00 24.12 54 LYS A N 11
ATOM 19803 C CA . LYS A 1 54 ? 8.530 5.345 -8.949 1.00 31.04 54 LYS A CA 11
ATOM 19804 C C . LYS A 1 54 ? 8.035 4.007 -8.424 1.00 51.33 54 LYS A C 11
ATOM 19805 O O . LYS A 1 54 ? 8.121 2.996 -9.111 1.00 75.20 54 LYS A O 11
ATOM 19824 N N . PHE A 1 55 ? 7.495 4.015 -7.213 1.00 2.01 55 PHE A N 11
ATOM 19825 C CA . PHE A 1 55 ? 6.979 2.797 -6.599 1.00 15.33 55 PHE A CA 11
ATOM 19826 C C . PHE A 1 55 ? 5.959 2.120 -7.514 1.00 25.23 55 PHE A C 11
ATOM 19827 O O . PHE A 1 55 ? 5.944 0.895 -7.650 1.00 54.34 55 PHE A O 11
ATOM 19844 N N . LEU A 1 56 ? 5.128 2.927 -8.159 1.00 54.24 56 LEU A N 11
ATOM 19845 C CA . LEU A 1 56 ? 4.105 2.409 -9.050 1.00 61.31 56 LEU A CA 11
ATOM 19846 C C . LEU A 1 56 ? 4.699 1.911 -10.365 1.00 62.55 56 LEU A C 11
ATOM 19847 O O . LEU A 1 56 ? 4.331 0.841 -10.842 1.00 62.44 56 LEU A O 11
ATOM 19863 N N . ASN A 1 57 ? 5.624 2.671 -10.949 1.00 74.54 57 ASN A N 11
ATOM 19864 C CA . ASN A 1 57 ? 6.176 2.297 -12.249 1.00 54.04 57 ASN A CA 11
ATOM 19865 C C . ASN A 1 57 ? 7.126 1.102 -12.134 1.00 63.04 57 ASN A C 11
ATOM 19866 O O . ASN A 1 57 ? 7.307 0.358 -13.094 1.00 63.51 57 ASN A O 11
ATOM 19877 N N . GLU A 1 58 ? 7.709 0.906 -10.955 1.00 5.44 58 GLU A N 11
ATOM 19878 C CA . GLU A 1 58 ? 8.524 -0.276 -10.699 1.00 13.24 58 GLU A CA 11
ATOM 19879 C C . GLU A 1 58 ? 7.619 -1.487 -10.486 1.00 30.25 58 GLU A C 11
ATOM 19880 O O . GLU A 1 58 ? 7.937 -2.607 -10.894 1.00 2.23 58 GLU A O 11
ATOM 19892 N N . TYR A 1 59 ? 6.476 -1.245 -9.861 1.00 12.00 59 TYR A N 11
ATOM 19893 C CA . TYR A 1 59 ? 5.518 -2.299 -9.568 1.00 1.41 59 TYR A CA 11
ATOM 19894 C C . TYR A 1 59 ? 4.767 -2.709 -10.835 1.00 54.23 59 TYR A C 11
ATOM 19895 O O . TYR A 1 59 ? 4.472 -3.886 -11.039 1.00 3.01 59 TYR A O 11
ATOM 19913 N N . GLY A 1 60 ? 4.489 -1.730 -11.690 1.00 61.14 60 GLY A N 11
ATOM 19914 C CA . GLY A 1 60 ? 3.718 -1.972 -12.899 1.00 21.20 60 GLY A CA 11
ATOM 19915 C C . GLY A 1 60 ? 4.509 -2.656 -14.000 1.00 32.10 60 GLY A C 11
ATOM 19916 O O . GLY A 1 60 ? 3.969 -2.956 -15.066 1.00 71.52 60 GLY A O 11
ATOM 19920 N N . LEU A 1 61 ? 5.793 -2.879 -13.764 1.00 22.14 61 LEU A N 11
ATOM 19921 C CA . LEU A 1 61 ? 6.610 -3.630 -14.705 1.00 5.03 61 LEU A CA 11
ATOM 19922 C C . LEU A 1 61 ? 6.572 -5.112 -14.364 1.00 74.41 61 LEU A C 11
ATOM 19923 O O . LEU A 1 61 ? 6.605 -5.968 -15.249 1.00 22.14 61 LEU A O 11
ATOM 19939 N N . THR A 1 62 ? 6.494 -5.408 -13.076 1.00 65.01 62 THR A N 11
ATOM 19940 C CA . THR A 1 62 ? 6.474 -6.783 -12.608 1.00 22.55 62 THR A CA 11
ATOM 19941 C C . THR A 1 62 ? 5.046 -7.304 -12.496 1.00 31.32 62 THR A C 11
ATOM 19942 O O . THR A 1 62 ? 4.758 -8.459 -12.814 1.00 71.10 62 THR A O 11
ATOM 19953 N N . HIS A 1 63 ? 4.151 -6.436 -12.048 1.00 41.50 63 HIS A N 11
ATOM 19954 C CA . HIS A 1 63 ? 2.757 -6.795 -11.849 1.00 62.53 63 HIS A CA 11
ATOM 19955 C C . HIS A 1 63 ? 1.883 -5.999 -12.804 1.00 31.20 63 HIS A C 11
ATOM 19956 O O . HIS A 1 63 ? 2.172 -4.838 -13.089 1.00 21.33 63 HIS A O 11
ATOM 19971 N N . SER A 1 64 ? 0.829 -6.620 -13.303 1.00 61.43 64 SER A N 11
ATOM 19972 C CA . SER A 1 64 ? -0.028 -5.992 -14.293 1.00 60.22 64 SER A CA 11
ATOM 19973 C C . SER A 1 64 ? -0.972 -4.971 -13.647 1.00 52.52 64 SER A C 11
ATOM 19974 O O . SER A 1 64 ? -0.946 -4.756 -12.428 1.00 1.13 64 SER A O 11
ATOM 19982 N N . TYR A 1 65 ? -1.810 -4.361 -14.479 1.00 75.34 65 TYR A N 11
ATOM 19983 C CA . TYR A 1 65 ? -2.700 -3.280 -14.063 1.00 70.14 65 TYR A CA 11
ATOM 19984 C C . TYR A 1 65 ? -3.621 -3.707 -12.930 1.00 65.40 65 TYR A C 11
ATOM 19985 O O . TYR A 1 65 ? -3.856 -2.948 -11.993 1.00 32.22 65 TYR A O 11
ATOM 20003 N N . GLU A 1 66 ? -4.142 -4.917 -13.020 1.00 50.03 66 GLU A N 11
ATOM 20004 C CA . GLU A 1 66 ? -5.098 -5.402 -12.044 1.00 15.30 66 GLU A CA 11
ATOM 20005 C C . GLU A 1 66 ? -4.500 -5.405 -10.637 1.00 15.45 66 GLU A C 11
ATOM 20006 O O . GLU A 1 66 ? -5.132 -4.954 -9.680 1.00 64.10 66 GLU A O 11
ATOM 20018 N N . THR A 1 67 ? -3.273 -5.894 -10.525 1.00 22.14 67 THR A N 11
ATOM 20019 C CA . THR A 1 67 ? -2.610 -5.999 -9.236 1.00 1.23 67 THR A CA 11
ATOM 20020 C C . THR A 1 67 ? -2.191 -4.623 -8.709 1.00 20.33 67 THR A C 11
ATOM 20021 O O . THR A 1 67 ? -2.360 -4.329 -7.523 1.00 53.53 67 THR A O 11
ATOM 20032 N N . ILE A 1 68 ? -1.665 -3.771 -9.590 1.00 10.11 68 ILE A N 11
ATOM 20033 C CA . ILE A 1 68 ? -1.252 -2.431 -9.183 1.00 11.01 68 ILE A CA 11
ATOM 20034 C C . ILE A 1 68 ? -2.476 -1.601 -8.790 1.00 53.42 68 ILE A C 11
ATOM 20035 O O . ILE A 1 68 ? -2.409 -0.771 -7.884 1.00 21.30 68 ILE A O 11
ATOM 20051 N N . ARG A 1 69 ? -3.599 -1.841 -9.470 1.00 34.52 69 ARG A N 11
ATOM 20052 C CA . ARG A 1 69 ? -4.858 -1.189 -9.128 1.00 72.41 69 ARG A CA 11
ATOM 20053 C C . ARG A 1 69 ? -5.255 -1.536 -7.699 1.00 10.03 69 ARG A C 11
ATOM 20054 O O . ARG A 1 69 ? -5.632 -0.663 -6.915 1.00 14.33 69 ARG A O 11
ATOM 20075 N N . LYS A 1 70 ? -5.162 -2.820 -7.369 1.00 2.35 70 LYS A N 11
ATOM 20076 C CA . LYS A 1 70 ? -5.420 -3.283 -6.012 1.00 32.31 70 LYS A CA 11
ATOM 20077 C C . LYS A 1 70 ? -4.489 -2.593 -5.029 1.00 55.52 70 LYS A C 11
ATOM 20078 O O . LYS A 1 70 ? -4.940 -2.032 -4.032 1.00 61.41 70 LYS A O 11
ATOM 20097 N N . LEU A 1 71 ? -3.198 -2.615 -5.342 1.00 40.12 71 LEU A N 11
ATOM 20098 C CA . LEU A 1 71 ? -2.182 -1.997 -4.500 1.00 52.12 71 LEU A CA 11
ATOM 20099 C C . LEU A 1 71 ? -2.536 -0.545 -4.189 1.00 52.34 71 LEU A C 11
ATOM 20100 O O . LEU A 1 71 ? -2.587 -0.140 -3.025 1.00 22.14 71 LEU A O 11
ATOM 20116 N N . ASN A 1 72 ? -2.792 0.225 -5.239 1.00 43.30 72 ASN A N 11
ATOM 20117 C CA . ASN A 1 72 ? -3.136 1.635 -5.100 1.00 14.53 72 ASN A CA 11
ATOM 20118 C C . ASN A 1 72 ? -4.416 1.804 -4.283 1.00 60.53 72 ASN A C 11
ATOM 20119 O O . ASN A 1 72 ? -4.521 2.712 -3.460 1.00 24.44 72 ASN A O 11
ATOM 20130 N N . SER A 1 73 ? -5.371 0.904 -4.494 1.00 30.15 73 SER A N 11
ATOM 20131 C CA . SER A 1 73 ? -6.634 0.943 -3.772 1.00 22.34 73 SER A CA 11
ATOM 20132 C C . SER A 1 73 ? -6.416 0.752 -2.273 1.00 73.41 73 SER A C 11
ATOM 20133 O O . SER A 1 73 ? -7.004 1.469 -1.463 1.00 51.34 73 SER A O 11
ATOM 20141 N N . TYR A 1 74 ? -5.572 -0.209 -1.910 1.00 0.02 74 TYR A N 11
ATOM 20142 C CA . TYR A 1 74 ? -5.303 -0.493 -0.503 1.00 12.01 74 TYR A CA 11
ATOM 20143 C C . TYR A 1 74 ? -4.605 0.695 0.144 1.00 33.33 74 TYR A C 11
ATOM 20144 O O . TYR A 1 74 ? -5.007 1.163 1.211 1.00 64.14 74 TYR A O 11
ATOM 20162 N N . ILE A 1 75 ? -3.568 1.187 -0.524 1.00 13.22 75 ILE A N 11
ATOM 20163 C CA . ILE A 1 75 ? -2.799 2.322 -0.031 1.00 63.13 75 ILE A CA 11
ATOM 20164 C C . ILE A 1 75 ? -3.684 3.556 0.132 1.00 54.21 75 ILE A C 11
ATOM 20165 O O . ILE A 1 75 ? -3.674 4.204 1.179 1.00 5.23 75 ILE A O 11
ATOM 20181 N N . ARG A 1 76 ? -4.469 3.855 -0.894 1.00 11.22 76 ARG A N 11
ATOM 20182 C CA . ARG A 1 76 ? -5.313 5.043 -0.886 1.00 31.44 76 ARG A CA 11
ATOM 20183 C C . ARG A 1 76 ? -6.406 4.930 0.175 1.00 0.42 76 ARG A C 11
ATOM 20184 O O . ARG A 1 76 ? -6.793 5.926 0.782 1.00 21.32 76 ARG A O 11
ATOM 20205 N N . ASN A 1 77 ? -6.890 3.713 0.411 1.00 43.14 77 ASN A N 11
ATOM 20206 C CA . ASN A 1 77 ? -7.895 3.487 1.446 1.00 13.45 77 ASN A CA 11
ATOM 20207 C C . ASN A 1 77 ? -7.279 3.673 2.830 1.00 25.25 77 ASN A C 11
ATOM 20208 O O . ASN A 1 77 ? -7.898 4.256 3.718 1.00 4.21 77 ASN A O 11
ATOM 20219 N N . ALA A 1 78 ? -6.049 3.192 2.998 1.00 15.22 78 ALA A N 11
ATOM 20220 C CA . ALA A 1 78 ? -5.321 3.365 4.251 1.00 64.51 78 ALA A CA 11
ATOM 20221 C C . ALA A 1 78 ? -5.122 4.847 4.559 1.00 45.10 78 ALA A C 11
ATOM 20222 O O . ALA A 1 78 ? -5.309 5.289 5.695 1.00 13.53 78 ALA A O 11
ATOM 20229 N N . PHE A 1 79 ? -4.751 5.612 3.537 1.00 33.14 79 PHE A N 11
ATOM 20230 C CA . PHE A 1 79 ? -4.596 7.053 3.681 1.00 70.43 79 PHE A CA 11
ATOM 20231 C C . PHE A 1 79 ? -5.938 7.724 3.935 1.00 22.23 79 PHE A C 11
ATOM 20232 O O . PHE A 1 79 ? -6.019 8.675 4.707 1.00 20.13 79 PHE A O 11
ATOM 20249 N N . ASP A 1 80 ? -6.988 7.218 3.297 1.00 55.34 80 ASP A N 11
ATOM 20250 C CA . ASP A 1 80 ? -8.330 7.763 3.478 1.00 32.03 80 ASP A CA 11
ATOM 20251 C C . ASP A 1 80 ? -8.779 7.613 4.924 1.00 43.20 80 ASP A C 11
ATOM 20252 O O . ASP A 1 80 ? -9.360 8.531 5.493 1.00 62.54 80 ASP A O 11
ATOM 20261 N N . ASP A 1 81 ? -8.494 6.459 5.518 1.00 44.30 81 ASP A N 11
ATOM 20262 C CA . ASP A 1 81 ? -8.817 6.228 6.924 1.00 53.15 81 ASP A CA 11
ATOM 20263 C C . ASP A 1 81 ? -8.026 7.179 7.817 1.00 42.43 81 ASP A C 11
ATOM 20264 O O . ASP A 1 81 ? -8.551 7.713 8.796 1.00 52.13 81 ASP A O 11
ATOM 20273 N N . ALA A 1 82 ? -6.767 7.404 7.457 1.00 33.40 82 ALA A N 11
ATOM 20274 C CA . ALA A 1 82 ? -5.891 8.286 8.219 1.00 41.44 82 ALA A CA 11
ATOM 20275 C C . ALA A 1 82 ? -6.324 9.746 8.089 1.00 12.30 82 ALA A C 11
ATOM 20276 O O . ALA A 1 82 ? -6.443 10.459 9.085 1.00 22.24 82 ALA A O 11
ATOM 20283 N N . ILE A 1 83 ? -6.559 10.186 6.859 1.00 23.53 83 ILE A N 11
ATOM 20284 C CA . ILE A 1 83 ? -6.988 11.557 6.601 1.00 11.05 83 ILE A CA 11
ATOM 20285 C C . ILE A 1 83 ? -8.373 11.796 7.191 1.00 22.34 83 ILE A C 11
ATOM 20286 O O . ILE A 1 83 ? -8.691 12.900 7.624 1.00 3.22 83 ILE A O 11
ATOM 20302 N N . HIS A 1 84 ? -9.178 10.741 7.222 1.00 33.33 84 HIS A N 11
ATOM 20303 C CA . HIS A 1 84 ? -10.508 10.792 7.819 1.00 54.03 84 HIS A CA 11
ATOM 20304 C C . HIS A 1 84 ? -10.417 11.191 9.294 1.00 61.41 84 HIS A C 11
ATOM 20305 O O . HIS A 1 84 ? -11.336 11.799 9.845 1.00 44.41 84 HIS A O 11
ATOM 20320 N N . GLU A 1 85 ? -9.290 10.855 9.918 1.00 63.33 85 GLU A N 11
ATOM 20321 C CA . GLU A 1 85 ? -9.050 11.203 11.316 1.00 73.32 85 GLU A CA 11
ATOM 20322 C C . GLU A 1 85 ? -8.305 12.527 11.417 1.00 4.02 85 GLU A C 11
ATOM 20323 O O . GLU A 1 85 ? -8.248 13.140 12.483 1.00 33.23 85 GLU A O 11
ATOM 20335 N N . GLY A 1 86 ? -7.723 12.953 10.307 1.00 25.05 86 GLY A N 11
ATOM 20336 C CA . GLY A 1 86 ? -6.925 14.162 10.300 1.00 34.21 86 GLY A CA 11
ATOM 20337 C C . GLY A 1 86 ? -5.457 13.869 10.536 1.00 14.15 86 GLY A C 11
ATOM 20338 O O . GLY A 1 86 ? -4.665 14.781 10.767 1.00 14.43 86 GLY A O 11
ATOM 20342 N N . TYR A 1 87 ? -5.097 12.591 10.463 1.00 35.12 87 TYR A N 11
ATOM 20343 C CA . TYR A 1 87 ? -3.731 12.155 10.737 1.00 2.42 87 TYR A CA 11
ATOM 20344 C C . TYR A 1 87 ? -2.777 12.578 9.617 1.00 74.24 87 TYR A C 11
ATOM 20345 O O . TYR A 1 87 ? -1.626 12.935 9.871 1.00 63.34 87 TYR A O 11
ATOM 20363 N N . VAL A 1 88 ? -3.251 12.540 8.381 1.00 23.11 88 VAL A N 11
ATOM 20364 C CA . VAL A 1 88 ? -2.450 13.002 7.255 1.00 73.22 88 VAL A CA 11
ATOM 20365 C C . VAL A 1 88 ? -3.099 14.218 6.606 1.00 72.13 88 VAL A C 11
ATOM 20366 O O . VAL A 1 88 ? -4.327 14.338 6.577 1.00 72.31 88 VAL A O 11
ATOM 20379 N N . ILE A 1 89 ? -2.271 15.129 6.110 1.00 15.44 89 ILE A N 11
ATOM 20380 C CA . ILE A 1 89 ? -2.764 16.370 5.531 1.00 31.34 89 ILE A CA 11
ATOM 20381 C C . ILE A 1 89 ? -3.275 16.157 4.103 1.00 14.33 89 ILE A C 11
ATOM 20382 O O . ILE A 1 89 ? -4.392 16.556 3.773 1.00 22.10 89 ILE A O 11
ATOM 20398 N N . LYS A 1 90 ? -2.463 15.526 3.265 1.00 72.43 90 LYS A N 11
ATOM 20399 C CA . LYS A 1 90 ? -2.850 15.233 1.891 1.00 74.22 90 LYS A CA 11
ATOM 20400 C C . LYS A 1 90 ? -2.315 13.870 1.486 1.00 2.33 90 LYS A C 11
ATOM 20401 O O . LYS A 1 90 ? -1.372 13.362 2.092 1.00 1.11 90 LYS A O 11
ATOM 20420 N N . ASN A 1 91 ? -2.919 13.284 0.464 1.00 5.32 91 ASN A N 11
ATOM 20421 C CA . ASN A 1 91 ? -2.566 11.937 0.036 1.00 51.14 91 ASN A CA 11
ATOM 20422 C C . ASN A 1 91 ? -1.566 11.977 -1.115 1.00 23.44 91 ASN A C 11
ATOM 20423 O O . ASN A 1 91 ? -1.635 12.855 -1.977 1.00 31.13 91 ASN A O 11
ATOM 20434 N N . PRO A 1 92 ? -0.617 11.025 -1.140 1.00 40.33 92 PRO A N 11
ATOM 20435 C CA . PRO A 1 92 ? 0.393 10.935 -2.199 1.00 1.11 92 PRO A CA 11
ATOM 20436 C C . PRO A 1 92 ? -0.200 10.509 -3.541 1.00 4.15 92 PRO A C 11
ATOM 20437 O O . PRO A 1 92 ? 0.424 10.686 -4.590 1.00 61.00 92 PRO A O 11
ATOM 20448 N N . THR A 1 93 ? -1.405 9.949 -3.505 1.00 73.33 93 THR A N 11
ATOM 20449 C CA . THR A 1 93 ? -2.093 9.543 -4.720 1.00 12.21 93 THR A CA 11
ATOM 20450 C C . THR A 1 93 ? -2.647 10.768 -5.443 1.00 1.33 93 THR A C 11
ATOM 20451 O O . THR A 1 93 ? -3.839 11.070 -5.374 1.00 54.44 93 THR A O 11
ATOM 20462 N N . TYR A 1 94 ? -1.751 11.487 -6.098 1.00 65.20 94 TYR A N 11
ATOM 20463 C CA . TYR A 1 94 ? -2.086 12.732 -6.767 1.00 70.32 94 TYR A CA 11
ATOM 20464 C C . TYR A 1 94 ? -1.288 12.859 -8.057 1.00 55.23 94 TYR A C 11
ATOM 20465 O O . TYR A 1 94 ? -1.847 12.873 -9.148 1.00 33.20 94 TYR A O 11
ATOM 20483 N N . LYS A 1 95 ? 0.029 12.912 -7.917 1.00 52.41 95 LYS A N 11
ATOM 20484 C CA . LYS A 1 95 ? 0.919 13.071 -9.057 1.00 33.10 95 LYS A CA 11
ATOM 20485 C C . LYS A 1 95 ? 1.426 11.701 -9.505 1.00 73.43 95 LYS A C 11
ATOM 20486 O O . LYS A 1 95 ? 2.489 11.570 -10.114 1.00 32.13 95 LYS A O 11
ATOM 20505 N N . ALA A 1 96 ? 0.636 10.682 -9.197 1.00 53.22 96 ALA A N 11
ATOM 20506 C CA . ALA A 1 96 ? 0.967 9.310 -9.536 1.00 72.02 96 ALA A CA 11
ATOM 20507 C C . ALA A 1 96 ? -0.257 8.598 -10.098 1.00 33.32 96 ALA A C 11
ATOM 20508 O O . ALA A 1 96 ? -1.384 8.849 -9.661 1.00 15.13 96 ALA A O 11
ATOM 20515 N N . GLU A 1 97 ? -0.029 7.708 -11.051 1.00 52.14 97 GLU A N 11
ATOM 20516 C CA . GLU A 1 97 ? -1.109 6.996 -11.715 1.00 75.12 97 GLU A CA 11
ATOM 20517 C C . GLU A 1 97 ? -0.768 5.520 -11.843 1.00 42.41 97 GLU A C 11
ATOM 20518 O O . GLU A 1 97 ? 0.370 5.113 -11.598 1.00 4.34 97 GLU A O 11
ATOM 20530 N N . LEU A 1 98 ? -1.749 4.729 -12.248 1.00 34.02 98 LEU A N 11
ATOM 20531 C CA . LEU A 1 98 ? -1.541 3.310 -12.483 1.00 40.15 98 LEU A CA 11
ATOM 20532 C C . LEU A 1 98 ? -0.901 3.100 -13.849 1.00 44.42 98 LEU A C 11
ATOM 20533 O O . LEU A 1 98 ? -1.541 2.624 -14.788 1.00 44.12 98 LEU A O 11
ATOM 20549 N N . HIS A 1 99 ? 0.357 3.491 -13.960 1.00 60.14 99 HIS A N 11
ATOM 20550 C CA . HIS A 1 99 ? 1.066 3.428 -15.226 1.00 34.31 99 HIS A CA 11
ATOM 20551 C C . HIS A 1 99 ? 1.834 2.117 -15.336 1.00 4.33 99 HIS A C 11
ATOM 20552 O O . HIS A 1 99 ? 3.064 2.103 -15.339 1.00 62.13 99 HIS A O 11
ATOM 20567 N N . ALA A 1 100 ? 1.097 1.016 -15.398 1.00 1.44 100 ALA A N 11
ATOM 20568 C CA . ALA A 1 100 ? 1.697 -0.297 -15.555 1.00 30.33 100 ALA A CA 11
ATOM 20569 C C . ALA A 1 100 ? 2.092 -0.516 -17.007 1.00 32.41 100 ALA A C 11
ATOM 20570 O O . ALA A 1 100 ? 1.722 0.269 -17.884 1.00 22.53 100 ALA A O 11
ATOM 20577 N N . SER A 1 101 ? 2.853 -1.562 -17.267 1.00 3.14 101 SER A N 11
ATOM 20578 C CA . SER A 1 101 ? 3.270 -1.862 -18.624 1.00 22.14 101 SER A CA 11
ATOM 20579 C C . SER A 1 101 ? 3.353 -3.364 -18.851 1.00 13.23 101 SER A C 11
ATOM 20580 O O . SER A 1 101 ? 2.579 -3.918 -19.634 1.00 72.12 101 SER A O 11
ATOM 20588 N N . VAL A 1 102 ? 4.270 -4.013 -18.138 1.00 44.21 102 VAL A N 11
ATOM 20589 C CA . VAL A 1 102 ? 4.535 -5.439 -18.320 1.00 5.40 102 VAL A CA 11
ATOM 20590 C C . VAL A 1 102 ? 4.795 -5.737 -19.798 1.00 24.04 102 VAL A C 11
ATOM 20591 O O . VAL A 1 102 ? 4.000 -6.383 -20.487 1.00 21.32 102 VAL A O 11
ATOM 20604 N N . LEU A 1 103 ? 5.908 -5.219 -20.286 1.00 63.42 103 LEU A N 11
ATOM 20605 C CA . LEU A 1 103 ? 6.263 -5.336 -21.688 1.00 0.03 103 LEU A CA 11
ATOM 20606 C C . LEU A 1 103 ? 7.566 -6.111 -21.827 1.00 2.31 103 LEU A C 11
ATOM 20607 O O . LEU A 1 103 ? 7.937 -6.877 -20.937 1.00 4.44 103 LEU A O 11
ATOM 20623 N N . GLU A 1 104 ? 8.246 -5.929 -22.944 1.00 1.21 104 GLU A N 11
ATOM 20624 C CA . GLU A 1 104 ? 9.550 -6.538 -23.145 1.00 21.43 104 GLU A CA 11
ATOM 20625 C C . GLU A 1 104 ? 10.636 -5.503 -22.916 1.00 63.41 104 GLU A C 11
ATOM 20626 O O . GLU A 1 104 ? 10.375 -4.302 -22.988 1.00 25.21 104 GLU A O 11
ATOM 20638 N N . HIS A 1 105 ? 11.849 -5.958 -22.656 1.00 43.14 105 HIS A N 11
ATOM 20639 C CA . HIS A 1 105 ? 12.985 -5.053 -22.616 1.00 11.54 105 HIS A CA 11
ATOM 20640 C C . HIS A 1 105 ? 14.101 -5.578 -23.514 1.00 73.43 105 HIS A C 11
ATOM 20641 O O . HIS A 1 105 ? 15.280 -5.338 -23.275 1.00 42.34 105 HIS A O 11
ATOM 20656 N N . HIS A 1 106 ? 13.697 -6.291 -24.566 1.00 62.44 106 HIS A N 11
ATOM 20657 C CA . HIS A 1 106 ? 14.615 -6.694 -25.630 1.00 2.21 106 HIS A CA 11
ATOM 20658 C C . HIS A 1 106 ? 14.459 -5.778 -26.841 1.00 21.10 106 HIS A C 11
ATOM 20659 O O . HIS A 1 106 ? 15.444 -5.268 -27.374 1.00 64.44 106 HIS A O 11
ATOM 20674 N N . HIS A 1 107 ? 13.216 -5.568 -27.273 1.00 64.01 107 HIS A N 11
ATOM 20675 C CA . HIS A 1 107 ? 12.946 -4.667 -28.391 1.00 71.20 107 HIS A CA 11
ATOM 20676 C C . HIS A 1 107 ? 13.320 -3.244 -28.000 1.00 44.51 107 HIS A C 11
ATOM 20677 O O . HIS A 1 107 ? 13.915 -2.507 -28.781 1.00 24.04 107 HIS A O 11
ATOM 20692 N N . HIS A 1 108 ? 12.954 -2.874 -26.783 1.00 71.55 108 HIS A N 11
ATOM 20693 C CA . HIS A 1 108 ? 13.476 -1.676 -26.153 1.00 55.41 108 HIS A CA 11
ATOM 20694 C C . HIS A 1 108 ? 14.488 -2.113 -25.107 1.00 62.43 108 HIS A C 11
ATOM 20695 O O . HIS A 1 108 ? 14.122 -2.462 -23.985 1.00 32.01 108 HIS A O 11
ATOM 20710 N N . HIS A 1 109 ? 15.754 -2.135 -25.506 1.00 33.33 109 HIS A N 11
ATOM 20711 C CA . HIS A 1 109 ? 16.804 -2.781 -24.720 1.00 23.01 109 HIS A CA 11
ATOM 20712 C C . HIS A 1 109 ? 17.018 -2.115 -23.364 1.00 4.34 109 HIS A C 11
ATOM 20713 O O . HIS A 1 109 ? 16.717 -0.934 -23.171 1.00 63.15 109 HIS A O 11
ATOM 20728 N N . HIS A 1 110 ? 17.551 -2.892 -22.437 1.00 55.12 110 HIS A N 11
ATOM 20729 C CA . HIS A 1 110 ? 17.929 -2.394 -21.130 1.00 42.11 110 HIS A CA 11
ATOM 20730 C C . HIS A 1 110 ? 19.173 -3.138 -20.664 1.00 54.24 110 HIS A C 11
ATOM 20731 O O . HIS A 1 110 ? 20.287 -2.706 -21.018 1.00 36.90 110 HIS A O 11
ATOM 20747 N N . MET A 1 1 ? 4.806 8.919 15.734 1.00 0.00 1 MET A N 12
ATOM 20748 C CA . MET A 1 1 ? 5.012 8.822 14.268 1.00 52.33 1 MET A CA 12
ATOM 20749 C C . MET A 1 1 ? 5.342 7.391 13.871 1.00 24.15 1 MET A C 12
ATOM 20750 O O . MET A 1 1 ? 6.458 6.919 14.076 1.00 60.44 1 MET A O 12
ATOM 20766 N N . ILE A 1 2 ? 4.356 6.703 13.315 1.00 61.01 2 ILE A N 12
ATOM 20767 C CA . ILE A 1 2 ? 4.531 5.321 12.903 1.00 53.54 2 ILE A CA 12
ATOM 20768 C C . ILE A 1 2 ? 5.008 5.243 11.452 1.00 65.22 2 ILE A C 12
ATOM 20769 O O . ILE A 1 2 ? 4.658 6.088 10.620 1.00 42.10 2 ILE A O 12
ATOM 20785 N N . THR A 1 3 ? 5.839 4.251 11.170 1.00 23.40 3 THR A N 12
ATOM 20786 C CA . THR A 1 3 ? 6.314 3.996 9.824 1.00 13.13 3 THR A CA 12
ATOM 20787 C C . THR A 1 3 ? 5.188 3.452 8.943 1.00 60.53 3 THR A C 12
ATOM 20788 O O . THR A 1 3 ? 4.362 2.656 9.395 1.00 51.44 3 THR A O 12
ATOM 20799 N N . PHE A 1 4 ? 5.161 3.890 7.688 1.00 14.10 4 PHE A N 12
ATOM 20800 C CA . PHE A 1 4 ? 4.086 3.541 6.763 1.00 72.20 4 PHE A CA 12
ATOM 20801 C C . PHE A 1 4 ? 3.985 2.032 6.556 1.00 63.52 4 PHE A C 12
ATOM 20802 O O . PHE A 1 4 ? 2.885 1.483 6.518 1.00 31.30 4 PHE A O 12
ATOM 20819 N N . ALA A 1 5 ? 5.127 1.367 6.430 1.00 31.34 5 ALA A N 12
ATOM 20820 C CA . ALA A 1 5 ? 5.148 -0.077 6.225 1.00 11.03 5 ALA A CA 12
ATOM 20821 C C . ALA A 1 5 ? 4.407 -0.795 7.348 1.00 62.43 5 ALA A C 12
ATOM 20822 O O . ALA A 1 5 ? 3.525 -1.620 7.104 1.00 44.24 5 ALA A O 12
ATOM 20829 N N . ASP A 1 6 ? 4.753 -0.448 8.578 1.00 72.12 6 ASP A N 12
ATOM 20830 C CA . ASP A 1 6 ? 4.140 -1.056 9.750 1.00 24.44 6 ASP A CA 12
ATOM 20831 C C . ASP A 1 6 ? 2.681 -0.635 9.871 1.00 54.03 6 ASP A C 12
ATOM 20832 O O . ASP A 1 6 ? 1.822 -1.445 10.227 1.00 52.44 6 ASP A O 12
ATOM 20841 N N . TYR A 1 7 ? 2.407 0.629 9.560 1.00 4.34 7 TYR A N 12
ATOM 20842 C CA . TYR A 1 7 ? 1.042 1.148 9.571 1.00 4.42 7 TYR A CA 12
ATOM 20843 C C . TYR A 1 7 ? 0.161 0.378 8.593 1.00 71.25 7 TYR A C 12
ATOM 20844 O O . TYR A 1 7 ? -0.949 -0.022 8.936 1.00 2.44 7 TYR A O 12
ATOM 20862 N N . PHE A 1 8 ? 0.669 0.171 7.383 1.00 33.24 8 PHE A N 12
ATOM 20863 C CA . PHE A 1 8 ? -0.080 -0.513 6.335 1.00 23.30 8 PHE A CA 12
ATOM 20864 C C . PHE A 1 8 ? -0.474 -1.916 6.776 1.00 24.30 8 PHE A C 12
ATOM 20865 O O . PHE A 1 8 ? -1.637 -2.307 6.664 1.00 31.30 8 PHE A O 12
ATOM 20882 N N . TYR A 1 9 ? 0.493 -2.666 7.291 1.00 44.30 9 TYR A N 12
ATOM 20883 C CA . TYR A 1 9 ? 0.231 -4.030 7.725 1.00 74.25 9 TYR A CA 12
ATOM 20884 C C . TYR A 1 9 ? -0.733 -4.040 8.909 1.00 1.14 9 TYR A C 12
ATOM 20885 O O . TYR A 1 9 ? -1.618 -4.890 8.991 1.00 14.50 9 TYR A O 12
ATOM 20903 N N . GLN A 1 10 ? -0.564 -3.085 9.817 1.00 52.32 10 GLN A N 12
ATOM 20904 C CA . GLN A 1 10 ? -1.425 -2.984 10.990 1.00 63.25 10 GLN A CA 12
ATOM 20905 C C . GLN A 1 10 ? -2.848 -2.630 10.576 1.00 4.40 10 GLN A C 12
ATOM 20906 O O . GLN A 1 10 ? -3.809 -3.256 11.024 1.00 51.31 10 GLN A O 12
ATOM 20920 N N . TRP A 1 11 ? -2.967 -1.625 9.712 1.00 74.22 11 TRP A N 12
ATOM 20921 C CA . TRP A 1 11 ? -4.254 -1.220 9.161 1.00 63.32 11 TRP A CA 12
ATOM 20922 C C . TRP A 1 11 ? -4.953 -2.417 8.530 1.00 61.13 11 TRP A C 12
ATOM 20923 O O . TRP A 1 11 ? -6.162 -2.601 8.687 1.00 70.55 11 TRP A O 12
ATOM 20944 N N . TYR A 1 12 ? -4.184 -3.232 7.828 1.00 51.15 12 TYR A N 12
ATOM 20945 C CA . TYR A 1 12 ? -4.710 -4.448 7.238 1.00 52.01 12 TYR A CA 12
ATOM 20946 C C . TYR A 1 12 ? -5.152 -5.425 8.321 1.00 53.22 12 TYR A C 12
ATOM 20947 O O . TYR A 1 12 ? -6.319 -5.799 8.378 1.00 30.43 12 TYR A O 12
ATOM 20965 N N . GLU A 1 13 ? -4.217 -5.793 9.196 1.00 45.00 13 GLU A N 12
ATOM 20966 C CA . GLU A 1 13 ? -4.450 -6.802 10.232 1.00 44.24 13 GLU A CA 12
ATOM 20967 C C . GLU A 1 13 ? -5.695 -6.497 11.068 1.00 1.33 13 GLU A C 12
ATOM 20968 O O . GLU A 1 13 ? -6.475 -7.396 11.388 1.00 43.25 13 GLU A O 12
ATOM 20980 N N . VAL A 1 14 ? -5.877 -5.235 11.420 1.00 52.24 14 VAL A N 12
ATOM 20981 C CA . VAL A 1 14 ? -6.992 -4.838 12.272 1.00 34.42 14 VAL A CA 12
ATOM 20982 C C . VAL A 1 14 ? -8.319 -4.868 11.510 1.00 32.32 14 VAL A C 12
ATOM 20983 O O . VAL A 1 14 ? -9.351 -5.260 12.059 1.00 41.24 14 VAL A O 12
ATOM 20996 N N . ASN A 1 15 ? -8.287 -4.500 10.235 1.00 33.21 15 ASN A N 12
ATOM 20997 C CA . ASN A 1 15 ? -9.521 -4.333 9.467 1.00 3.42 15 ASN A CA 12
ATOM 20998 C C . ASN A 1 15 ? -9.853 -5.582 8.661 1.00 21.52 15 ASN A C 12
ATOM 20999 O O . ASN A 1 15 ? -10.915 -6.184 8.837 1.00 31.13 15 ASN A O 12
ATOM 21010 N N . LYS A 1 16 ? -8.944 -5.974 7.784 1.00 22.42 16 LYS A N 12
ATOM 21011 C CA . LYS A 1 16 ? -9.169 -7.121 6.920 1.00 53.32 16 LYS A CA 12
ATOM 21012 C C . LYS A 1 16 ? -8.251 -8.257 7.342 1.00 4.11 16 LYS A C 12
ATOM 21013 O O . LYS A 1 16 ? -7.049 -8.193 7.127 1.00 13.40 16 LYS A O 12
ATOM 21032 N N . LEU A 1 17 ? -8.801 -9.281 7.958 1.00 63.25 17 LEU A N 12
ATOM 21033 C CA . LEU A 1 17 ? -7.985 -10.419 8.355 1.00 63.10 17 LEU A CA 12
ATOM 21034 C C . LEU A 1 17 ? -8.812 -11.705 8.382 1.00 53.25 17 LEU A C 12
ATOM 21035 O O . LEU A 1 17 ? -8.533 -12.628 7.621 1.00 1.24 17 LEU A O 12
ATOM 21051 N N . PRO A 1 18 ? -9.858 -11.797 9.234 1.00 23.23 18 PRO A N 12
ATOM 21052 C CA . PRO A 1 18 ? -10.699 -12.983 9.294 1.00 32.42 18 PRO A CA 12
ATOM 21053 C C . PRO A 1 18 ? -11.805 -12.935 8.246 1.00 31.42 18 PRO A C 12
ATOM 21054 O O . PRO A 1 18 ? -12.569 -13.881 8.080 1.00 3.30 18 PRO A O 12
ATOM 21065 N N . HIS A 1 19 ? -11.870 -11.823 7.527 1.00 32.22 19 HIS A N 12
ATOM 21066 C CA . HIS A 1 19 ? -12.954 -11.582 6.587 1.00 25.24 19 HIS A CA 12
ATOM 21067 C C . HIS A 1 19 ? -12.496 -11.784 5.151 1.00 5.35 19 HIS A C 12
ATOM 21068 O O . HIS A 1 19 ? -13.283 -11.646 4.215 1.00 43.24 19 HIS A O 12
ATOM 21082 N N . VAL A 1 20 ? -11.227 -12.111 4.977 1.00 51.01 20 VAL A N 12
ATOM 21083 C CA . VAL A 1 20 ? -10.659 -12.256 3.649 1.00 73.33 20 VAL A CA 12
ATOM 21084 C C . VAL A 1 20 ? -10.016 -13.626 3.483 1.00 51.33 20 VAL A C 12
ATOM 21085 O O . VAL A 1 20 ? -9.793 -14.337 4.462 1.00 62.45 20 VAL A O 12
ATOM 21098 N N . SER A 1 21 ? -9.728 -13.991 2.245 1.00 53.41 21 SER A N 12
ATOM 21099 C CA . SER A 1 21 ? -9.102 -15.270 1.953 1.00 3.34 21 SER A CA 12
ATOM 21100 C C . SER A 1 21 ? -7.583 -15.123 1.950 1.00 72.31 21 SER A C 12
ATOM 21101 O O . SER A 1 21 ? -7.063 -14.004 1.913 1.00 71.23 21 SER A O 12
ATOM 21109 N N . GLU A 1 22 ? -6.875 -16.249 1.982 1.00 34.32 22 GLU A N 12
ATOM 21110 C CA . GLU A 1 22 ? -5.416 -16.232 1.997 1.00 43.03 22 GLU A CA 12
ATOM 21111 C C . GLU A 1 22 ? -4.873 -15.562 0.738 1.00 22.32 22 GLU A C 12
ATOM 21112 O O . GLU A 1 22 ? -3.801 -14.961 0.761 1.00 71.22 22 GLU A O 12
ATOM 21124 N N . SER A 1 23 ? -5.627 -15.660 -0.351 1.00 5.43 23 SER A N 12
ATOM 21125 C CA . SER A 1 23 ? -5.270 -15.002 -1.597 1.00 0.41 23 SER A CA 12
ATOM 21126 C C . SER A 1 23 ? -5.201 -13.492 -1.394 1.00 13.43 23 SER A C 12
ATOM 21127 O O . SER A 1 23 ? -4.269 -12.830 -1.848 1.00 71.22 23 SER A O 12
ATOM 21135 N N . THR A 1 24 ? -6.185 -12.963 -0.676 1.00 52.43 24 THR A N 12
ATOM 21136 C CA . THR A 1 24 ? -6.246 -11.544 -0.382 1.00 34.54 24 THR A CA 12
ATOM 21137 C C . THR A 1 24 ? -5.058 -11.135 0.483 1.00 33.12 24 THR A C 12
ATOM 21138 O O . THR A 1 24 ? -4.487 -10.056 0.309 1.00 51.43 24 THR A O 12
ATOM 21149 N N . LYS A 1 25 ? -4.678 -12.016 1.404 1.00 72.40 25 LYS A N 12
ATOM 21150 C CA . LYS A 1 25 ? -3.518 -11.783 2.255 1.00 13.31 25 LYS A CA 12
ATOM 21151 C C . LYS A 1 25 ? -2.262 -11.665 1.405 1.00 34.22 25 LYS A C 12
ATOM 21152 O O . LYS A 1 25 ? -1.452 -10.764 1.603 1.00 52.01 25 LYS A O 12
ATOM 21171 N N . ARG A 1 26 ? -2.129 -12.568 0.440 1.00 54.24 26 ARG A N 12
ATOM 21172 C CA . ARG A 1 26 ? -0.976 -12.577 -0.454 1.00 51.20 26 ARG A CA 12
ATOM 21173 C C . ARG A 1 26 ? -0.861 -11.257 -1.214 1.00 64.52 26 ARG A C 12
ATOM 21174 O O . ARG A 1 26 ? 0.242 -10.758 -1.430 1.00 50.31 26 ARG A O 12
ATOM 21195 N N . HIS A 1 27 ? -2.001 -10.692 -1.610 1.00 12.22 27 HIS A N 12
ATOM 21196 C CA . HIS A 1 27 ? -2.023 -9.385 -2.266 1.00 3.35 27 HIS A CA 12
ATOM 21197 C C . HIS A 1 27 ? -1.451 -8.306 -1.349 1.00 24.33 27 HIS A C 12
ATOM 21198 O O . HIS A 1 27 ? -0.526 -7.582 -1.723 1.00 54.42 27 HIS A O 12
ATOM 21212 N N . TYR A 1 28 ? -2.003 -8.210 -0.143 1.00 45.01 28 TYR A N 12
ATOM 21213 C CA . TYR A 1 28 ? -1.565 -7.209 0.824 1.00 12.42 28 TYR A CA 12
ATOM 21214 C C . TYR A 1 28 ? -0.105 -7.413 1.224 1.00 75.30 28 TYR A C 12
ATOM 21215 O O . TYR A 1 28 ? 0.641 -6.448 1.364 1.00 70.11 28 TYR A O 12
ATOM 21233 N N . GLU A 1 29 ? 0.296 -8.663 1.411 1.00 55.54 29 GLU A N 12
ATOM 21234 C CA . GLU A 1 29 ? 1.665 -8.973 1.805 1.00 71.13 29 GLU A CA 12
ATOM 21235 C C . GLU A 1 29 ? 2.645 -8.670 0.676 1.00 33.22 29 GLU A C 12
ATOM 21236 O O . GLU A 1 29 ? 3.760 -8.211 0.924 1.00 63.24 29 GLU A O 12
ATOM 21248 N N . SER A 1 30 ? 2.229 -8.914 -0.562 1.00 31.24 30 SER A N 12
ATOM 21249 C CA . SER A 1 30 ? 3.044 -8.553 -1.714 1.00 62.14 30 SER A CA 12
ATOM 21250 C C . SER A 1 30 ? 3.178 -7.037 -1.801 1.00 50.44 30 SER A C 12
ATOM 21251 O O . SER A 1 30 ? 4.244 -6.513 -2.123 1.00 12.32 30 SER A O 12
ATOM 21259 N N . ALA A 1 31 ? 2.088 -6.343 -1.501 1.00 50.25 31 ALA A N 12
ATOM 21260 C CA . ALA A 1 31 ? 2.101 -4.893 -1.422 1.00 53.20 31 ALA A CA 12
ATOM 21261 C C . ALA A 1 31 ? 3.056 -4.439 -0.326 1.00 55.13 31 ALA A C 12
ATOM 21262 O O . ALA A 1 31 ? 3.942 -3.619 -0.555 1.00 4.20 31 ALA A O 12
ATOM 21269 N N . TYR A 1 32 ? 2.875 -5.015 0.853 1.00 23.32 32 TYR A N 12
ATOM 21270 C CA . TYR A 1 32 ? 3.671 -4.688 2.029 1.00 75.30 32 TYR A CA 12
ATOM 21271 C C . TYR A 1 32 ? 5.170 -4.875 1.782 1.00 31.31 32 TYR A C 12
ATOM 21272 O O . TYR A 1 32 ? 5.975 -4.021 2.157 1.00 4.52 32 TYR A O 12
ATOM 21290 N N . LYS A 1 33 ? 5.549 -5.977 1.143 1.00 61.35 33 LYS A N 12
ATOM 21291 C CA . LYS A 1 33 ? 6.962 -6.267 0.926 1.00 34.24 33 LYS A CA 12
ATOM 21292 C C . LYS A 1 33 ? 7.573 -5.303 -0.091 1.00 60.34 33 LYS A C 12
ATOM 21293 O O . LYS A 1 33 ? 8.748 -4.955 0.014 1.00 74.30 33 LYS A O 12
ATOM 21312 N N . HIS A 1 34 ? 6.778 -4.856 -1.064 1.00 62.14 34 HIS A N 12
ATOM 21313 C CA . HIS A 1 34 ? 7.252 -3.863 -2.026 1.00 42.55 34 HIS A CA 12
ATOM 21314 C C . HIS A 1 34 ? 7.289 -2.480 -1.387 1.00 30.50 34 HIS A C 12
ATOM 21315 O O . HIS A 1 34 ? 8.142 -1.651 -1.719 1.00 12.54 34 HIS A O 12
ATOM 21329 N N . ILE A 1 35 ? 6.361 -2.234 -0.471 1.00 43.12 35 ILE A N 12
ATOM 21330 C CA . ILE A 1 35 ? 6.373 -1.009 0.315 1.00 41.43 35 ILE A CA 12
ATOM 21331 C C . ILE A 1 35 ? 7.634 -0.962 1.163 1.00 70.13 35 ILE A C 12
ATOM 21332 O O . ILE A 1 35 ? 8.331 0.042 1.189 1.00 32.13 35 ILE A O 12
ATOM 21348 N N . LYS A 1 36 ? 7.929 -2.070 1.831 1.00 62.40 36 LYS A N 12
ATOM 21349 C CA . LYS A 1 36 ? 9.148 -2.200 2.624 1.00 64.34 36 LYS A CA 12
ATOM 21350 C C . LYS A 1 36 ? 10.385 -2.121 1.728 1.00 70.52 36 LYS A C 12
ATOM 21351 O O . LYS A 1 36 ? 11.454 -1.702 2.159 1.00 21.43 36 LYS A O 12
ATOM 21370 N N . ASP A 1 37 ? 10.220 -2.527 0.477 1.00 4.24 37 ASP A N 12
ATOM 21371 C CA . ASP A 1 37 ? 11.311 -2.523 -0.492 1.00 22.01 37 ASP A CA 12
ATOM 21372 C C . ASP A 1 37 ? 11.699 -1.098 -0.880 1.00 51.40 37 ASP A C 12
ATOM 21373 O O . ASP A 1 37 ? 12.880 -0.769 -0.987 1.00 53.32 37 ASP A O 12
ATOM 21382 N N . HIS A 1 38 ? 10.697 -0.255 -1.101 1.00 23.01 38 HIS A N 12
ATOM 21383 C CA . HIS A 1 38 ? 10.941 1.141 -1.455 1.00 34.43 38 HIS A CA 12
ATOM 21384 C C . HIS A 1 38 ? 11.090 2.008 -0.210 1.00 14.32 38 HIS A C 12
ATOM 21385 O O . HIS A 1 38 ? 12.033 2.788 -0.094 1.00 74.02 38 HIS A O 12
ATOM 21400 N N . PHE A 1 39 ? 10.162 1.858 0.719 1.00 64.14 39 PHE A N 12
ATOM 21401 C CA . PHE A 1 39 ? 10.161 2.638 1.946 1.00 0.33 39 PHE A CA 12
ATOM 21402 C C . PHE A 1 39 ? 10.393 1.714 3.135 1.00 53.32 39 PHE A C 12
ATOM 21403 O O . PHE A 1 39 ? 9.445 1.292 3.796 1.00 62.02 39 PHE A O 12
ATOM 21420 N N . ARG A 1 40 ? 11.659 1.396 3.392 1.00 42.14 40 ARG A N 12
ATOM 21421 C CA . ARG A 1 40 ? 12.017 0.406 4.407 1.00 71.54 40 ARG A CA 12
ATOM 21422 C C . ARG A 1 40 ? 11.509 0.802 5.788 1.00 32.03 40 ARG A C 12
ATOM 21423 O O . ARG A 1 40 ? 11.049 -0.044 6.554 1.00 33.11 40 ARG A O 12
ATOM 21444 N N . HIS A 1 41 ? 11.596 2.087 6.103 1.00 61.22 41 HIS A N 12
ATOM 21445 C CA . HIS A 1 41 ? 11.027 2.609 7.340 1.00 41.55 41 HIS A CA 12
ATOM 21446 C C . HIS A 1 41 ? 10.736 4.101 7.201 1.00 33.12 41 HIS A C 12
ATOM 21447 O O . HIS A 1 41 ? 11.241 4.934 7.952 1.00 23.24 41 HIS A O 12
ATOM 21462 N N . LYS A 1 42 ? 9.920 4.427 6.214 1.00 33.15 42 LYS A N 12
ATOM 21463 C CA . LYS A 1 42 ? 9.494 5.798 5.986 1.00 53.24 42 LYS A CA 12
ATOM 21464 C C . LYS A 1 42 ? 8.220 6.050 6.783 1.00 35.53 42 LYS A C 12
ATOM 21465 O O . LYS A 1 42 ? 7.387 5.154 6.907 1.00 72.31 42 LYS A O 12
ATOM 21484 N N . LEU A 1 43 ? 8.075 7.245 7.342 1.00 5.34 43 LEU A N 12
ATOM 21485 C CA . LEU A 1 43 ? 6.905 7.565 8.160 1.00 12.32 43 LEU A CA 12
ATOM 21486 C C . LEU A 1 43 ? 5.645 7.636 7.302 1.00 50.33 43 LEU A C 12
ATOM 21487 O O . LEU A 1 43 ? 5.723 7.799 6.085 1.00 52.23 43 LEU A O 12
ATOM 21503 N N . LEU A 1 44 ? 4.489 7.518 7.943 1.00 25.22 44 LEU A N 12
ATOM 21504 C CA . LEU A 1 44 ? 3.209 7.548 7.241 1.00 3.01 44 LEU A CA 12
ATOM 21505 C C . LEU A 1 44 ? 3.025 8.856 6.468 1.00 34.21 44 LEU A C 12
ATOM 21506 O O . LEU A 1 44 ? 2.580 8.854 5.322 1.00 14.11 44 LEU A O 12
ATOM 21522 N N . LYS A 1 45 ? 3.381 9.970 7.094 1.00 61.33 45 LYS A N 12
ATOM 21523 C CA . LYS A 1 45 ? 3.246 11.277 6.453 1.00 3.43 45 LYS A CA 12
ATOM 21524 C C . LYS A 1 45 ? 4.549 11.669 5.763 1.00 74.43 45 LYS A C 12
ATOM 21525 O O . LYS A 1 45 ? 4.747 12.825 5.388 1.00 32.12 45 LYS A O 12
ATOM 21544 N N . ASP A 1 46 ? 5.427 10.695 5.596 1.00 50.55 46 ASP A N 12
ATOM 21545 C CA . ASP A 1 46 ? 6.749 10.932 5.033 1.00 54.45 46 ASP A CA 12
ATOM 21546 C C . ASP A 1 46 ? 6.817 10.379 3.612 1.00 65.42 46 ASP A C 12
ATOM 21547 O O . ASP A 1 46 ? 7.871 10.367 2.973 1.00 44.22 46 ASP A O 12
ATOM 21556 N N . ILE A 1 47 ? 5.669 9.927 3.123 1.00 22.42 47 ILE A N 12
ATOM 21557 C CA . ILE A 1 47 ? 5.561 9.390 1.776 1.00 34.12 47 ILE A CA 12
ATOM 21558 C C . ILE A 1 47 ? 5.147 10.489 0.804 1.00 31.11 47 ILE A C 12
ATOM 21559 O O . ILE A 1 47 ? 4.018 10.976 0.848 1.00 5.44 47 ILE A O 12
ATOM 21575 N N . LYS A 1 48 ? 6.068 10.891 -0.058 1.00 72.53 48 LYS A N 12
ATOM 21576 C CA . LYS A 1 48 ? 5.777 11.906 -1.060 1.00 53.44 48 LYS A CA 12
ATOM 21577 C C . LYS A 1 48 ? 4.923 11.322 -2.181 1.00 14.22 48 LYS A C 12
ATOM 21578 O O . LYS A 1 48 ? 5.030 10.138 -2.503 1.00 64.12 48 LYS A O 12
ATOM 21597 N N . ARG A 1 49 ? 4.099 12.161 -2.788 1.00 43.00 49 ARG A N 12
ATOM 21598 C CA . ARG A 1 49 ? 3.232 11.732 -3.881 1.00 34.40 49 ARG A CA 12
ATOM 21599 C C . ARG A 1 49 ? 4.062 11.349 -5.105 1.00 1.42 49 ARG A C 12
ATOM 21600 O O . ARG A 1 49 ? 3.711 10.433 -5.846 1.00 31.41 49 ARG A O 12
ATOM 21621 N N . THR A 1 50 ? 5.174 12.046 -5.296 1.00 32.34 50 THR A N 12
ATOM 21622 C CA . THR A 1 50 ? 6.069 11.766 -6.407 1.00 33.04 50 THR A CA 12
ATOM 21623 C C . THR A 1 50 ? 6.808 10.444 -6.208 1.00 23.15 50 THR A C 12
ATOM 21624 O O . THR A 1 50 ? 7.078 9.725 -7.169 1.00 14.30 50 THR A O 12
ATOM 21635 N N . GLU A 1 51 ? 7.118 10.118 -4.957 1.00 64.12 51 GLU A N 12
ATOM 21636 C CA . GLU A 1 51 ? 7.776 8.855 -4.642 1.00 42.42 51 GLU A CA 12
ATOM 21637 C C . GLU A 1 51 ? 6.811 7.704 -4.896 1.00 34.34 51 GLU A C 12
ATOM 21638 O O . GLU A 1 51 ? 7.198 6.634 -5.371 1.00 51.02 51 GLU A O 12
ATOM 21650 N N . TYR A 1 52 ? 5.546 7.947 -4.579 1.00 14.32 52 TYR A N 12
ATOM 21651 C CA . TYR A 1 52 ? 4.484 6.976 -4.808 1.00 11.21 52 TYR A CA 12
ATOM 21652 C C . TYR A 1 52 ? 4.343 6.686 -6.301 1.00 33.00 52 TYR A C 12
ATOM 21653 O O . TYR A 1 52 ? 4.068 5.554 -6.702 1.00 33.13 52 TYR A O 12
ATOM 21671 N N . GLN A 1 53 ? 4.548 7.716 -7.118 1.00 50.41 53 GLN A N 12
ATOM 21672 C CA . GLN A 1 53 ? 4.540 7.560 -8.570 1.00 11.54 53 GLN A CA 12
ATOM 21673 C C . GLN A 1 53 ? 5.635 6.592 -9.006 1.00 43.45 53 GLN A C 12
ATOM 21674 O O . GLN A 1 53 ? 5.401 5.719 -9.838 1.00 2.41 53 GLN A O 12
ATOM 21688 N N . LYS A 1 54 ? 6.824 6.744 -8.430 1.00 72.01 54 LYS A N 12
ATOM 21689 C CA . LYS A 1 54 ? 7.956 5.882 -8.762 1.00 45.24 54 LYS A CA 12
ATOM 21690 C C . LYS A 1 54 ? 7.664 4.443 -8.348 1.00 64.51 54 LYS A C 12
ATOM 21691 O O . LYS A 1 54 ? 8.023 3.492 -9.045 1.00 31.15 54 LYS A O 12
ATOM 21710 N N . PHE A 1 55 ? 7.001 4.302 -7.207 1.00 63.41 55 PHE A N 12
ATOM 21711 C CA . PHE A 1 55 ? 6.615 2.999 -6.686 1.00 62.31 55 PHE A CA 12
ATOM 21712 C C . PHE A 1 55 ? 5.634 2.310 -7.636 1.00 23.14 55 PHE A C 12
ATOM 21713 O O . PHE A 1 55 ? 5.825 1.149 -8.003 1.00 62.14 55 PHE A O 12
ATOM 21730 N N . LEU A 1 56 ? 4.600 3.037 -8.044 1.00 22.41 56 LEU A N 12
ATOM 21731 C CA . LEU A 1 56 ? 3.596 2.499 -8.958 1.00 21.12 56 LEU A CA 12
ATOM 21732 C C . LEU A 1 56 ? 4.205 2.214 -10.328 1.00 72.13 56 LEU A C 12
ATOM 21733 O O . LEU A 1 56 ? 3.897 1.201 -10.954 1.00 11.53 56 LEU A O 12
ATOM 21749 N N . ASN A 1 57 ? 5.076 3.110 -10.776 1.00 43.11 57 ASN A N 12
ATOM 21750 C CA . ASN A 1 57 ? 5.716 2.984 -12.083 1.00 54.20 57 ASN A CA 12
ATOM 21751 C C . ASN A 1 57 ? 6.468 1.660 -12.187 1.00 73.44 57 ASN A C 12
ATOM 21752 O O . ASN A 1 57 ? 6.281 0.901 -13.137 1.00 4.13 57 ASN A O 12
ATOM 21763 N N . GLU A 1 58 ? 7.292 1.376 -11.184 1.00 21.03 58 GLU A N 12
ATOM 21764 C CA . GLU A 1 58 ? 8.076 0.145 -11.160 1.00 34.00 58 GLU A CA 12
ATOM 21765 C C . GLU A 1 58 ? 7.175 -1.080 -11.003 1.00 61.44 58 GLU A C 12
ATOM 21766 O O . GLU A 1 58 ? 7.398 -2.120 -11.631 1.00 22.14 58 GLU A O 12
ATOM 21778 N N . TYR A 1 59 ? 6.150 -0.949 -10.170 1.00 21.41 59 TYR A N 12
ATOM 21779 C CA . TYR A 1 59 ? 5.246 -2.055 -9.895 1.00 64.01 59 TYR A CA 12
ATOM 21780 C C . TYR A 1 59 ? 4.446 -2.417 -11.145 1.00 22.45 59 TYR A C 12
ATOM 21781 O O . TYR A 1 59 ? 4.167 -3.591 -11.396 1.00 42.45 59 TYR A O 12
ATOM 21799 N N . GLY A 1 60 ? 4.106 -1.408 -11.937 1.00 4.24 60 GLY A N 12
ATOM 21800 C CA . GLY A 1 60 ? 3.336 -1.632 -13.148 1.00 33.42 60 GLY A CA 12
ATOM 21801 C C . GLY A 1 60 ? 4.177 -2.202 -14.278 1.00 3.54 60 GLY A C 12
ATOM 21802 O O . GLY A 1 60 ? 3.648 -2.640 -15.301 1.00 1.43 60 GLY A O 12
ATOM 21806 N N . LEU A 1 61 ? 5.489 -2.181 -14.102 1.00 35.55 61 LEU A N 12
ATOM 21807 C CA . LEU A 1 61 ? 6.398 -2.767 -15.075 1.00 2.53 61 LEU A CA 12
ATOM 21808 C C . LEU A 1 61 ? 6.668 -4.226 -14.740 1.00 33.33 61 LEU A C 12
ATOM 21809 O O . LEU A 1 61 ? 7.182 -4.980 -15.567 1.00 32.52 61 LEU A O 12
ATOM 21825 N N . THR A 1 62 ? 6.313 -4.620 -13.525 1.00 11.11 62 THR A N 12
ATOM 21826 C CA . THR A 1 62 ? 6.616 -5.958 -13.041 1.00 1.42 62 THR A CA 12
ATOM 21827 C C . THR A 1 62 ? 5.354 -6.788 -12.805 1.00 33.13 62 THR A C 12
ATOM 21828 O O . THR A 1 62 ? 5.394 -8.017 -12.852 1.00 31.41 62 THR A O 12
ATOM 21839 N N . HIS A 1 63 ? 4.235 -6.118 -12.552 1.00 11.25 63 HIS A N 12
ATOM 21840 C CA . HIS A 1 63 ? 2.994 -6.807 -12.219 1.00 35.12 63 HIS A CA 12
ATOM 21841 C C . HIS A 1 63 ? 1.858 -6.341 -13.120 1.00 1.22 63 HIS A C 12
ATOM 21842 O O . HIS A 1 63 ? 1.928 -5.264 -13.711 1.00 62.43 63 HIS A O 12
ATOM 21857 N N . SER A 1 64 ? 0.812 -7.153 -13.210 1.00 2.22 64 SER A N 12
ATOM 21858 C CA . SER A 1 64 ? -0.307 -6.888 -14.108 1.00 31.15 64 SER A CA 12
ATOM 21859 C C . SER A 1 64 ? -1.110 -5.660 -13.674 1.00 1.14 64 SER A C 12
ATOM 21860 O O . SER A 1 64 ? -0.975 -5.175 -12.546 1.00 33.33 64 SER A O 12
ATOM 21868 N N . TYR A 1 65 ? -1.958 -5.178 -14.582 1.00 1.43 65 TYR A N 12
ATOM 21869 C CA . TYR A 1 65 ? -2.756 -3.978 -14.348 1.00 1.10 65 TYR A CA 12
ATOM 21870 C C . TYR A 1 65 ? -3.665 -4.125 -13.134 1.00 33.43 65 TYR A C 12
ATOM 21871 O O . TYR A 1 65 ? -3.775 -3.212 -12.324 1.00 74.13 65 TYR A O 12
ATOM 21889 N N . GLU A 1 66 ? -4.321 -5.270 -12.995 1.00 13.24 66 GLU A N 12
ATOM 21890 C CA . GLU A 1 66 ? -5.195 -5.478 -11.852 1.00 32.42 66 GLU A CA 12
ATOM 21891 C C . GLU A 1 66 ? -4.397 -5.621 -10.568 1.00 14.11 66 GLU A C 12
ATOM 21892 O O . GLU A 1 66 ? -4.885 -5.291 -9.493 1.00 22.21 66 GLU A O 12
ATOM 21904 N N . THR A 1 67 ? -3.173 -6.110 -10.689 1.00 24.32 67 THR A N 12
ATOM 21905 C CA . THR A 1 67 ? -2.294 -6.260 -9.545 1.00 73.42 67 THR A CA 12
ATOM 21906 C C . THR A 1 67 ? -1.906 -4.888 -8.993 1.00 24.52 67 THR A C 12
ATOM 21907 O O . THR A 1 67 ? -2.010 -4.637 -7.792 1.00 64.23 67 THR A O 12
ATOM 21918 N N . ILE A 1 68 ? -1.488 -3.993 -9.884 1.00 5.02 68 ILE A N 12
ATOM 21919 C CA . ILE A 1 68 ? -1.132 -2.637 -9.486 1.00 75.51 68 ILE A CA 12
ATOM 21920 C C . ILE A 1 68 ? -2.383 -1.842 -9.108 1.00 24.40 68 ILE A C 12
ATOM 21921 O O . ILE A 1 68 ? -2.349 -1.015 -8.198 1.00 2.02 68 ILE A O 12
ATOM 21937 N N . ARG A 1 69 ? -3.493 -2.107 -9.796 1.00 10.32 69 ARG A N 12
ATOM 21938 C CA . ARG A 1 69 ? -4.756 -1.453 -9.474 1.00 51.11 69 ARG A CA 12
ATOM 21939 C C . ARG A 1 69 ? -5.215 -1.857 -8.080 1.00 13.15 69 ARG A C 12
ATOM 21940 O O . ARG A 1 69 ? -5.644 -1.016 -7.290 1.00 54.00 69 ARG A O 12
ATOM 21961 N N . LYS A 1 70 ? -5.112 -3.149 -7.783 1.00 31.40 70 LYS A N 12
ATOM 21962 C CA . LYS A 1 70 ? -5.458 -3.666 -6.468 1.00 4.35 70 LYS A CA 12
ATOM 21963 C C . LYS A 1 70 ? -4.555 -3.031 -5.418 1.00 54.21 70 LYS A C 12
ATOM 21964 O O . LYS A 1 70 ? -5.031 -2.546 -4.392 1.00 32.20 70 LYS A O 12
ATOM 21983 N N . LEU A 1 71 ? -3.255 -3.022 -5.705 1.00 11.41 71 LEU A N 12
ATOM 21984 C CA . LEU A 1 71 ? -2.262 -2.372 -4.851 1.00 60.23 71 LEU A CA 12
ATOM 21985 C C . LEU A 1 71 ? -2.647 -0.925 -4.567 1.00 32.43 71 LEU A C 12
ATOM 21986 O O . LEU A 1 71 ? -2.741 -0.508 -3.411 1.00 43.24 71 LEU A O 12
ATOM 22002 N N . ASN A 1 72 ? -2.866 -0.171 -5.639 1.00 34.40 72 ASN A N 12
ATOM 22003 C CA . ASN A 1 72 ? -3.231 1.237 -5.547 1.00 34.34 72 ASN A CA 12
ATOM 22004 C C . ASN A 1 72 ? -4.487 1.409 -4.696 1.00 52.23 72 ASN A C 12
ATOM 22005 O O . ASN A 1 72 ? -4.575 2.324 -3.878 1.00 13.23 72 ASN A O 12
ATOM 22016 N N . SER A 1 73 ? -5.440 0.502 -4.871 1.00 35.23 73 SER A N 12
ATOM 22017 C CA . SER A 1 73 ? -6.689 0.543 -4.123 1.00 13.45 73 SER A CA 12
ATOM 22018 C C . SER A 1 73 ? -6.434 0.361 -2.627 1.00 15.30 73 SER A C 12
ATOM 22019 O O . SER A 1 73 ? -7.039 1.046 -1.802 1.00 52.52 73 SER A O 12
ATOM 22027 N N . TYR A 1 74 ? -5.527 -0.550 -2.282 1.00 52.50 74 TYR A N 12
ATOM 22028 C CA . TYR A 1 74 ? -5.207 -0.810 -0.881 1.00 3.41 74 TYR A CA 12
ATOM 22029 C C . TYR A 1 74 ? -4.574 0.414 -0.235 1.00 12.04 74 TYR A C 12
ATOM 22030 O O . TYR A 1 74 ? -4.986 0.846 0.840 1.00 45.31 74 TYR A O 12
ATOM 22048 N N . ILE A 1 75 ? -3.576 0.971 -0.907 1.00 2.23 75 ILE A N 12
ATOM 22049 C CA . ILE A 1 75 ? -2.831 2.105 -0.375 1.00 30.23 75 ILE A CA 12
ATOM 22050 C C . ILE A 1 75 ? -3.712 3.350 -0.281 1.00 44.15 75 ILE A C 12
ATOM 22051 O O . ILE A 1 75 ? -3.646 4.092 0.704 1.00 33.03 75 ILE A O 12
ATOM 22067 N N . ARG A 1 76 ? -4.548 3.567 -1.291 1.00 33.34 76 ARG A N 12
ATOM 22068 C CA . ARG A 1 76 ? -5.498 4.676 -1.259 1.00 21.24 76 ARG A CA 12
ATOM 22069 C C . ARG A 1 76 ? -6.471 4.502 -0.105 1.00 43.22 76 ARG A C 12
ATOM 22070 O O . ARG A 1 76 ? -6.741 5.445 0.626 1.00 60.54 76 ARG A O 12
ATOM 22091 N N . ASN A 1 77 ? -6.970 3.282 0.063 1.00 33.13 77 ASN A N 12
ATOM 22092 C CA . ASN A 1 77 ? -7.917 2.969 1.131 1.00 41.50 77 ASN A CA 12
ATOM 22093 C C . ASN A 1 77 ? -7.290 3.235 2.501 1.00 62.30 77 ASN A C 12
ATOM 22094 O O . ASN A 1 77 ? -7.965 3.684 3.432 1.00 14.54 77 ASN A O 12
ATOM 22105 N N . ALA A 1 78 ? -5.990 2.977 2.608 1.00 41.50 78 ALA A N 12
ATOM 22106 C CA . ALA A 1 78 ? -5.256 3.200 3.848 1.00 1.15 78 ALA A CA 12
ATOM 22107 C C . ALA A 1 78 ? -5.056 4.691 4.119 1.00 53.03 78 ALA A C 12
ATOM 22108 O O . ALA A 1 78 ? -5.395 5.182 5.197 1.00 44.21 78 ALA A O 12
ATOM 22115 N N . PHE A 1 79 ? -4.514 5.408 3.138 1.00 43.24 79 PHE A N 12
ATOM 22116 C CA . PHE A 1 79 ? -4.261 6.840 3.289 1.00 55.15 79 PHE A CA 12
ATOM 22117 C C . PHE A 1 79 ? -5.559 7.623 3.401 1.00 22.32 79 PHE A C 12
ATOM 22118 O O . PHE A 1 79 ? -5.626 8.627 4.111 1.00 34.31 79 PHE A O 12
ATOM 22135 N N . ASP A 1 80 ? -6.587 7.164 2.704 1.00 23.34 80 ASP A N 12
ATOM 22136 C CA . ASP A 1 80 ? -7.892 7.801 2.768 1.00 3.53 80 ASP A CA 12
ATOM 22137 C C . ASP A 1 80 ? -8.462 7.669 4.170 1.00 44.14 80 ASP A C 12
ATOM 22138 O O . ASP A 1 80 ? -9.079 8.593 4.689 1.00 62.32 80 ASP A O 12
ATOM 22147 N N . ASP A 1 81 ? -8.225 6.529 4.802 1.00 70.21 81 ASP A N 12
ATOM 22148 C CA . ASP A 1 81 ? -8.684 6.329 6.169 1.00 71.14 81 ASP A CA 12
ATOM 22149 C C . ASP A 1 81 ? -7.867 7.184 7.132 1.00 5.32 81 ASP A C 12
ATOM 22150 O O . ASP A 1 81 ? -8.386 7.695 8.124 1.00 20.02 81 ASP A O 12
ATOM 22159 N N . ALA A 1 82 ? -6.592 7.357 6.817 1.00 31.14 82 ALA A N 12
ATOM 22160 C CA . ALA A 1 82 ? -5.714 8.206 7.609 1.00 51.14 82 ALA A CA 12
ATOM 22161 C C . ALA A 1 82 ? -6.142 9.670 7.515 1.00 44.21 82 ALA A C 12
ATOM 22162 O O . ALA A 1 82 ? -6.199 10.379 8.521 1.00 74.12 82 ALA A O 12
ATOM 22169 N N . ILE A 1 83 ? -6.461 10.116 6.304 1.00 61.05 83 ILE A N 12
ATOM 22170 C CA . ILE A 1 83 ? -6.873 11.497 6.079 1.00 71.52 83 ILE A CA 12
ATOM 22171 C C . ILE A 1 83 ? -8.205 11.787 6.775 1.00 54.42 83 ILE A C 12
ATOM 22172 O O . ILE A 1 83 ? -8.466 12.923 7.169 1.00 33.31 83 ILE A O 12
ATOM 22188 N N . HIS A 1 84 ? -9.042 10.752 6.931 1.00 45.32 84 HIS A N 12
ATOM 22189 C CA . HIS A 1 84 ? -10.299 10.887 7.678 1.00 63.21 84 HIS A CA 12
ATOM 22190 C C . HIS A 1 84 ? -10.022 11.446 9.069 1.00 41.44 84 HIS A C 12
ATOM 22191 O O . HIS A 1 84 ? -10.809 12.216 9.612 1.00 51.10 84 HIS A O 12
ATOM 22206 N N . GLU A 1 85 ? -8.882 11.064 9.628 1.00 34.43 85 GLU A N 12
ATOM 22207 C CA . GLU A 1 85 ? -8.519 11.463 10.982 1.00 0.11 85 GLU A CA 12
ATOM 22208 C C . GLU A 1 85 ? -7.658 12.719 10.969 1.00 35.24 85 GLU A C 12
ATOM 22209 O O . GLU A 1 85 ? -7.495 13.383 11.993 1.00 31.05 85 GLU A O 12
ATOM 22221 N N . GLY A 1 86 ? -7.121 13.046 9.802 1.00 13.13 86 GLY A N 12
ATOM 22222 C CA . GLY A 1 86 ? -6.152 14.120 9.708 1.00 33.24 86 GLY A CA 12
ATOM 22223 C C . GLY A 1 86 ? -4.761 13.623 10.031 1.00 50.13 86 GLY A C 12
ATOM 22224 O O . GLY A 1 86 ? -3.868 14.402 10.360 1.00 43.42 86 GLY A O 12
ATOM 22228 N N . TYR A 1 87 ? -4.593 12.305 9.937 1.00 2.53 87 TYR A N 12
ATOM 22229 C CA . TYR A 1 87 ? -3.330 11.645 10.250 1.00 22.32 87 TYR A CA 12
ATOM 22230 C C . TYR A 1 87 ? -2.236 12.141 9.311 1.00 3.21 87 TYR A C 12
ATOM 22231 O O . TYR A 1 87 ? -1.088 12.329 9.714 1.00 24.31 87 TYR A O 12
ATOM 22249 N N . VAL A 1 88 ? -2.605 12.359 8.057 1.00 74.04 88 VAL A N 12
ATOM 22250 C CA . VAL A 1 88 ? -1.667 12.835 7.053 1.00 4.14 88 VAL A CA 12
ATOM 22251 C C . VAL A 1 88 ? -2.251 14.008 6.282 1.00 73.40 88 VAL A C 12
ATOM 22252 O O . VAL A 1 88 ? -3.463 14.233 6.295 1.00 3.14 88 VAL A O 12
ATOM 22265 N N . ILE A 1 89 ? -1.382 14.742 5.609 1.00 23.23 89 ILE A N 12
ATOM 22266 C CA . ILE A 1 89 ? -1.786 15.869 4.787 1.00 34.13 89 ILE A CA 12
ATOM 22267 C C . ILE A 1 89 ? -0.958 15.865 3.506 1.00 23.15 89 ILE A C 12
ATOM 22268 O O . ILE A 1 89 ? 0.228 15.529 3.543 1.00 3.32 89 ILE A O 12
ATOM 22284 N N . LYS A 1 90 ? -1.584 16.206 2.378 1.00 33.01 90 LYS A N 12
ATOM 22285 C CA . LYS A 1 90 ? -0.921 16.145 1.075 1.00 34.31 90 LYS A CA 12
ATOM 22286 C C . LYS A 1 90 ? -0.446 14.720 0.803 1.00 63.23 90 LYS A C 12
ATOM 22287 O O . LYS A 1 90 ? 0.675 14.496 0.342 1.00 71.34 90 LYS A O 12
ATOM 22306 N N . ASN A 1 91 ? -1.330 13.768 1.085 1.00 70.25 91 ASN A N 12
ATOM 22307 C CA . ASN A 1 91 ? -1.030 12.343 0.973 1.00 43.14 91 ASN A CA 12
ATOM 22308 C C . ASN A 1 91 ? -0.615 11.958 -0.449 1.00 73.13 91 ASN A C 12
ATOM 22309 O O . ASN A 1 91 ? -1.070 12.554 -1.420 1.00 43.01 91 ASN A O 12
ATOM 22320 N N . PRO A 1 92 ? 0.263 10.944 -0.580 1.00 34.11 92 PRO A N 12
ATOM 22321 C CA . PRO A 1 92 ? 0.821 10.517 -1.874 1.00 13.52 92 PRO A CA 12
ATOM 22322 C C . PRO A 1 92 ? -0.241 10.080 -2.881 1.00 20.44 92 PRO A C 12
ATOM 22323 O O . PRO A 1 92 ? -0.031 10.166 -4.089 1.00 5.24 92 PRO A O 12
ATOM 22334 N N . THR A 1 93 ? -1.384 9.632 -2.382 1.00 55.43 93 THR A N 12
ATOM 22335 C CA . THR A 1 93 ? -2.461 9.165 -3.242 1.00 73.04 93 THR A CA 12
ATOM 22336 C C . THR A 1 93 ? -3.254 10.335 -3.824 1.00 32.24 93 THR A C 12
ATOM 22337 O O . THR A 1 93 ? -4.281 10.145 -4.478 1.00 11.13 93 THR A O 12
ATOM 22348 N N . TYR A 1 94 ? -2.766 11.543 -3.564 1.00 22.03 94 TYR A N 12
ATOM 22349 C CA . TYR A 1 94 ? -3.335 12.763 -4.123 1.00 75.23 94 TYR A CA 12
ATOM 22350 C C . TYR A 1 94 ? -3.279 12.722 -5.648 1.00 71.43 94 TYR A C 12
ATOM 22351 O O . TYR A 1 94 ? -4.245 13.064 -6.329 1.00 73.42 94 TYR A O 12
ATOM 22369 N N . LYS A 1 95 ? -2.136 12.297 -6.173 1.00 73.31 95 LYS A N 12
ATOM 22370 C CA . LYS A 1 95 ? -1.964 12.135 -7.607 1.00 73.33 95 LYS A CA 12
ATOM 22371 C C . LYS A 1 95 ? -1.361 10.769 -7.913 1.00 43.11 95 LYS A C 12
ATOM 22372 O O . LYS A 1 95 ? -0.150 10.565 -7.809 1.00 14.24 95 LYS A O 12
ATOM 22391 N N . ALA A 1 96 ? -2.218 9.831 -8.272 1.00 2.33 96 ALA A N 12
ATOM 22392 C CA . ALA A 1 96 ? -1.789 8.472 -8.544 1.00 74.23 96 ALA A CA 12
ATOM 22393 C C . ALA A 1 96 ? -2.369 7.978 -9.858 1.00 73.12 96 ALA A C 12
ATOM 22394 O O . ALA A 1 96 ? -3.546 8.199 -10.152 1.00 0.40 96 ALA A O 12
ATOM 22401 N N . GLU A 1 97 ? -1.538 7.319 -10.648 1.00 2.21 97 GLU A N 12
ATOM 22402 C CA . GLU A 1 97 ? -1.973 6.741 -11.909 1.00 73.24 97 GLU A CA 12
ATOM 22403 C C . GLU A 1 97 ? -1.377 5.351 -12.075 1.00 0.14 97 GLU A C 12
ATOM 22404 O O . GLU A 1 97 ? -0.322 5.046 -11.515 1.00 63.10 97 GLU A O 12
ATOM 22416 N N . LEU A 1 98 ? -2.058 4.515 -12.839 1.00 3.25 98 LEU A N 12
ATOM 22417 C CA . LEU A 1 98 ? -1.650 3.129 -13.004 1.00 31.42 98 LEU A CA 12
ATOM 22418 C C . LEU A 1 98 ? -0.881 2.937 -14.303 1.00 65.14 98 LEU A C 12
ATOM 22419 O O . LEU A 1 98 ? -1.470 2.779 -15.373 1.00 35.34 98 LEU A O 12
ATOM 22435 N N . HIS A 1 99 ? 0.437 2.971 -14.207 1.00 40.05 99 HIS A N 12
ATOM 22436 C CA . HIS A 1 99 ? 1.290 2.778 -15.371 1.00 4.43 99 HIS A CA 12
ATOM 22437 C C . HIS A 1 99 ? 1.727 1.320 -15.459 1.00 64.20 99 HIS A C 12
ATOM 22438 O O . HIS A 1 99 ? 2.824 0.963 -15.036 1.00 24.25 99 HIS A O 12
ATOM 22453 N N . ALA A 1 100 ? 0.852 0.480 -15.985 1.00 2.24 100 ALA A N 12
ATOM 22454 C CA . ALA A 1 100 ? 1.131 -0.938 -16.097 1.00 40.11 100 ALA A CA 12
ATOM 22455 C C . ALA A 1 100 ? 1.380 -1.324 -17.545 1.00 2.20 100 ALA A C 12
ATOM 22456 O O . ALA A 1 100 ? 0.465 -1.324 -18.368 1.00 72.21 100 ALA A O 12
ATOM 22463 N N . SER A 1 101 ? 2.626 -1.633 -17.856 1.00 54.42 101 SER A N 12
ATOM 22464 C CA . SER A 1 101 ? 2.989 -2.078 -19.190 1.00 44.01 101 SER A CA 12
ATOM 22465 C C . SER A 1 101 ? 2.777 -3.582 -19.310 1.00 51.11 101 SER A C 12
ATOM 22466 O O . SER A 1 101 ? 2.876 -4.158 -20.396 1.00 23.50 101 SER A O 12
ATOM 22474 N N . VAL A 1 102 ? 2.474 -4.211 -18.181 1.00 53.44 102 VAL A N 12
ATOM 22475 C CA . VAL A 1 102 ? 2.222 -5.642 -18.142 1.00 52.44 102 VAL A CA 12
ATOM 22476 C C . VAL A 1 102 ? 0.773 -5.933 -18.518 1.00 42.11 102 VAL A C 12
ATOM 22477 O O . VAL A 1 102 ? -0.068 -6.214 -17.660 1.00 63.10 102 VAL A O 12
ATOM 22490 N N . LEU A 1 103 ? 0.486 -5.811 -19.806 1.00 24.43 103 LEU A N 12
ATOM 22491 C CA . LEU A 1 103 ? -0.844 -6.063 -20.339 1.00 65.13 103 LEU A CA 12
ATOM 22492 C C . LEU A 1 103 ? -0.748 -6.562 -21.769 1.00 24.10 103 LEU A C 12
ATOM 22493 O O . LEU A 1 103 ? -0.490 -5.784 -22.684 1.00 54.10 103 LEU A O 12
ATOM 22509 N N . GLU A 1 104 ? -0.932 -7.855 -21.961 1.00 43.43 104 GLU A N 12
ATOM 22510 C CA . GLU A 1 104 ? -0.946 -8.417 -23.299 1.00 54.44 104 GLU A CA 12
ATOM 22511 C C . GLU A 1 104 ? -2.380 -8.726 -23.717 1.00 23.35 104 GLU A C 12
ATOM 22512 O O . GLU A 1 104 ? -3.223 -9.065 -22.885 1.00 74.31 104 GLU A O 12
ATOM 22524 N N . HIS A 1 105 ? -2.663 -8.570 -25.001 1.00 22.34 105 HIS A N 12
ATOM 22525 C CA . HIS A 1 105 ? -4.029 -8.649 -25.489 1.00 45.51 105 HIS A CA 12
ATOM 22526 C C . HIS A 1 105 ? -4.330 -10.013 -26.088 1.00 53.41 105 HIS A C 12
ATOM 22527 O O . HIS A 1 105 ? -5.450 -10.507 -25.976 1.00 43.41 105 HIS A O 12
ATOM 22542 N N . HIS A 1 106 ? -3.341 -10.629 -26.719 1.00 64.30 106 HIS A N 12
ATOM 22543 C CA . HIS A 1 106 ? -3.541 -11.952 -27.292 1.00 15.10 106 HIS A CA 12
ATOM 22544 C C . HIS A 1 106 ? -2.261 -12.778 -27.192 1.00 12.40 106 HIS A C 12
ATOM 22545 O O . HIS A 1 106 ? -1.155 -12.240 -27.279 1.00 73.03 106 HIS A O 12
ATOM 22560 N N . HIS A 1 107 ? -2.416 -14.080 -26.998 1.00 35.24 107 HIS A N 12
ATOM 22561 C CA . HIS A 1 107 ? -1.271 -14.976 -26.896 1.00 24.23 107 HIS A CA 12
ATOM 22562 C C . HIS A 1 107 ? -0.687 -15.263 -28.280 1.00 41.21 107 HIS A C 12
ATOM 22563 O O . HIS A 1 107 ? -1.396 -15.683 -29.195 1.00 33.33 107 HIS A O 12
ATOM 22578 N N . HIS A 1 108 ? 0.599 -14.996 -28.430 1.00 75.22 108 HIS A N 12
ATOM 22579 C CA . HIS A 1 108 ? 1.307 -15.275 -29.668 1.00 62.11 108 HIS A CA 12
ATOM 22580 C C . HIS A 1 108 ? 2.639 -15.934 -29.345 1.00 61.03 108 HIS A C 12
ATOM 22581 O O . HIS A 1 108 ? 3.453 -15.369 -28.615 1.00 40.44 108 HIS A O 12
ATOM 22596 N N . HIS A 1 109 ? 2.848 -17.129 -29.871 1.00 5.10 109 HIS A N 12
ATOM 22597 C CA . HIS A 1 109 ? 4.062 -17.881 -29.589 1.00 30.53 109 HIS A CA 12
ATOM 22598 C C . HIS A 1 109 ? 4.644 -18.457 -30.871 1.00 44.51 109 HIS A C 12
ATOM 22599 O O . HIS A 1 109 ? 4.008 -19.267 -31.546 1.00 74.03 109 HIS A O 12
ATOM 22614 N N . HIS A 1 110 ? 5.852 -18.039 -31.202 1.00 14.22 110 HIS A N 12
ATOM 22615 C CA . HIS A 1 110 ? 6.529 -18.532 -32.390 1.00 54.10 110 HIS A CA 12
ATOM 22616 C C . HIS A 1 110 ? 7.483 -19.661 -32.017 1.00 32.53 110 HIS A C 12
ATOM 22617 O O . HIS A 1 110 ? 7.143 -20.836 -32.262 1.00 37.85 110 HIS A O 12
ATOM 22633 N N . MET A 1 1 ? 3.599 9.661 14.350 1.00 73.24 1 MET A N 13
ATOM 22634 C CA . MET A 1 1 ? 3.936 9.424 12.927 1.00 51.41 1 MET A CA 13
ATOM 22635 C C . MET A 1 1 ? 4.608 8.069 12.755 1.00 21.33 1 MET A C 13
ATOM 22636 O O . MET A 1 1 ? 5.754 7.874 13.161 1.00 64.44 1 MET A O 13
ATOM 22652 N N . ILE A 1 2 ? 3.878 7.138 12.162 1.00 64.25 2 ILE A N 13
ATOM 22653 C CA . ILE A 1 2 ? 4.377 5.792 11.926 1.00 54.24 2 ILE A CA 13
ATOM 22654 C C . ILE A 1 2 ? 4.889 5.652 10.489 1.00 55.02 2 ILE A C 13
ATOM 22655 O O . ILE A 1 2 ? 4.487 6.412 9.601 1.00 12.33 2 ILE A O 13
ATOM 22671 N N . THR A 1 3 ? 5.800 4.710 10.274 1.00 74.43 3 THR A N 13
ATOM 22672 C CA . THR A 1 3 ? 6.270 4.388 8.934 1.00 51.32 3 THR A CA 13
ATOM 22673 C C . THR A 1 3 ? 5.126 3.844 8.084 1.00 44.30 3 THR A C 13
ATOM 22674 O O . THR A 1 3 ? 4.277 3.106 8.587 1.00 22.23 3 THR A O 13
ATOM 22685 N N . PHE A 1 4 ? 5.110 4.202 6.804 1.00 42.50 4 PHE A N 13
ATOM 22686 C CA . PHE A 1 4 ? 4.026 3.808 5.908 1.00 72.44 4 PHE A CA 13
ATOM 22687 C C . PHE A 1 4 ? 3.915 2.289 5.792 1.00 33.15 4 PHE A C 13
ATOM 22688 O O . PHE A 1 4 ? 2.813 1.740 5.821 1.00 11.12 4 PHE A O 13
ATOM 22705 N N . ALA A 1 5 ? 5.054 1.616 5.665 1.00 31.51 5 ALA A N 13
ATOM 22706 C CA . ALA A 1 5 ? 5.072 0.162 5.535 1.00 14.51 5 ALA A CA 13
ATOM 22707 C C . ALA A 1 5 ? 4.411 -0.507 6.734 1.00 23.31 5 ALA A C 13
ATOM 22708 O O . ALA A 1 5 ? 3.454 -1.268 6.582 1.00 22.42 5 ALA A O 13
ATOM 22715 N N . ASP A 1 6 ? 4.913 -0.197 7.923 1.00 65.12 6 ASP A N 13
ATOM 22716 C CA . ASP A 1 6 ? 4.406 -0.798 9.154 1.00 21.04 6 ASP A CA 13
ATOM 22717 C C . ASP A 1 6 ? 2.949 -0.412 9.377 1.00 11.42 6 ASP A C 13
ATOM 22718 O O . ASP A 1 6 ? 2.156 -1.209 9.874 1.00 55.25 6 ASP A O 13
ATOM 22727 N N . TYR A 1 7 ? 2.599 0.808 8.981 1.00 51.43 7 TYR A N 13
ATOM 22728 C CA . TYR A 1 7 ? 1.225 1.284 9.085 1.00 41.04 7 TYR A CA 13
ATOM 22729 C C . TYR A 1 7 ? 0.300 0.479 8.182 1.00 14.25 7 TYR A C 13
ATOM 22730 O O . TYR A 1 7 ? -0.790 0.092 8.595 1.00 4.13 7 TYR A O 13
ATOM 22748 N N . PHE A 1 8 ? 0.741 0.235 6.953 1.00 4.23 8 PHE A N 13
ATOM 22749 C CA . PHE A 1 8 ? -0.069 -0.479 5.973 1.00 54.01 8 PHE A CA 13
ATOM 22750 C C . PHE A 1 8 ? -0.445 -1.867 6.481 1.00 65.54 8 PHE A C 13
ATOM 22751 O O . PHE A 1 8 ? -1.614 -2.254 6.445 1.00 72.24 8 PHE A O 13
ATOM 22768 N N . TYR A 1 9 ? 0.542 -2.609 6.970 1.00 22.33 9 TYR A N 13
ATOM 22769 C CA . TYR A 1 9 ? 0.288 -3.951 7.465 1.00 54.43 9 TYR A CA 13
ATOM 22770 C C . TYR A 1 9 ? -0.506 -3.891 8.765 1.00 22.51 9 TYR A C 13
ATOM 22771 O O . TYR A 1 9 ? -1.396 -4.711 8.998 1.00 2.41 9 TYR A O 13
ATOM 22789 N N . GLN A 1 10 ? -0.185 -2.911 9.603 1.00 35.23 10 GLN A N 13
ATOM 22790 C CA . GLN A 1 10 ? -0.890 -2.723 10.864 1.00 61.14 10 GLN A CA 13
ATOM 22791 C C . GLN A 1 10 ? -2.370 -2.480 10.590 1.00 30.52 10 GLN A C 13
ATOM 22792 O O . GLN A 1 10 ? -3.241 -3.112 11.186 1.00 12.55 10 GLN A O 13
ATOM 22806 N N . TRP A 1 11 ? -2.631 -1.561 9.664 1.00 13.43 11 TRP A N 13
ATOM 22807 C CA . TRP A 1 11 ? -3.986 -1.243 9.226 1.00 43.04 11 TRP A CA 13
ATOM 22808 C C . TRP A 1 11 ? -4.696 -2.490 8.709 1.00 22.30 11 TRP A C 13
ATOM 22809 O O . TRP A 1 11 ? -5.859 -2.732 9.031 1.00 63.13 11 TRP A O 13
ATOM 22830 N N . TYR A 1 12 ? -3.981 -3.280 7.916 1.00 53.05 12 TYR A N 13
ATOM 22831 C CA . TYR A 1 12 ? -4.519 -4.522 7.375 1.00 0.41 12 TYR A CA 13
ATOM 22832 C C . TYR A 1 12 ? -4.904 -5.487 8.496 1.00 21.02 12 TYR A C 13
ATOM 22833 O O . TYR A 1 12 ? -6.012 -6.024 8.500 1.00 63.31 12 TYR A O 13
ATOM 22851 N N . GLU A 1 13 ? -3.998 -5.679 9.450 1.00 72.32 13 GLU A N 13
ATOM 22852 C CA . GLU A 1 13 ? -4.233 -6.580 10.576 1.00 4.05 13 GLU A CA 13
ATOM 22853 C C . GLU A 1 13 ? -5.485 -6.162 11.345 1.00 40.44 13 GLU A C 13
ATOM 22854 O O . GLU A 1 13 ? -6.338 -6.991 11.668 1.00 43.15 13 GLU A O 13
ATOM 22866 N N . VAL A 1 14 ? -5.605 -4.868 11.600 1.00 12.52 14 VAL A N 13
ATOM 22867 C CA . VAL A 1 14 ? -6.742 -4.332 12.335 1.00 5.22 14 VAL A CA 13
ATOM 22868 C C . VAL A 1 14 ? -8.041 -4.453 11.532 1.00 53.21 14 VAL A C 13
ATOM 22869 O O . VAL A 1 14 ? -9.115 -4.666 12.100 1.00 72.41 14 VAL A O 13
ATOM 22882 N N . ASN A 1 15 ? -7.942 -4.361 10.212 1.00 53.30 15 ASN A N 13
ATOM 22883 C CA . ASN A 1 15 ? -9.136 -4.224 9.386 1.00 33.51 15 ASN A CA 13
ATOM 22884 C C . ASN A 1 15 ? -9.463 -5.477 8.583 1.00 70.23 15 ASN A C 13
ATOM 22885 O O . ASN A 1 15 ? -10.390 -6.202 8.919 1.00 20.45 15 ASN A O 13
ATOM 22896 N N . LYS A 1 16 ? -8.693 -5.741 7.536 1.00 62.24 16 LYS A N 13
ATOM 22897 C CA . LYS A 1 16 ? -9.080 -6.732 6.530 1.00 4.14 16 LYS A CA 13
ATOM 22898 C C . LYS A 1 16 ? -8.712 -8.157 6.936 1.00 70.11 16 LYS A C 13
ATOM 22899 O O . LYS A 1 16 ? -9.208 -9.116 6.346 1.00 72.14 16 LYS A O 13
ATOM 22918 N N . LEU A 1 17 ? -7.859 -8.285 7.944 1.00 52.45 17 LEU A N 13
ATOM 22919 C CA . LEU A 1 17 ? -7.358 -9.591 8.379 1.00 44.45 17 LEU A CA 13
ATOM 22920 C C . LEU A 1 17 ? -8.487 -10.610 8.630 1.00 31.35 17 LEU A C 13
ATOM 22921 O O . LEU A 1 17 ? -8.456 -11.703 8.066 1.00 71.11 17 LEU A O 13
ATOM 22937 N N . PRO A 1 18 ? -9.506 -10.283 9.462 1.00 45.34 18 PRO A N 13
ATOM 22938 C CA . PRO A 1 18 ? -10.583 -11.230 9.791 1.00 10.30 18 PRO A CA 13
ATOM 22939 C C . PRO A 1 18 ? -11.617 -11.405 8.675 1.00 11.03 18 PRO A C 13
ATOM 22940 O O . PRO A 1 18 ? -12.640 -12.062 8.873 1.00 44.22 18 PRO A O 13
ATOM 22951 N N . HIS A 1 19 ? -11.360 -10.827 7.510 1.00 30.51 19 HIS A N 13
ATOM 22952 C CA . HIS A 1 19 ? -12.322 -10.883 6.414 1.00 54.55 19 HIS A CA 13
ATOM 22953 C C . HIS A 1 19 ? -11.752 -11.630 5.218 1.00 65.12 19 HIS A C 13
ATOM 22954 O O . HIS A 1 19 ? -12.418 -12.482 4.627 1.00 42.25 19 HIS A O 13
ATOM 22968 N N . VAL A 1 20 ? -10.516 -11.305 4.866 1.00 23.41 20 VAL A N 13
ATOM 22969 C CA . VAL A 1 20 ? -9.917 -11.802 3.638 1.00 52.01 20 VAL A CA 13
ATOM 22970 C C . VAL A 1 20 ? -9.393 -13.229 3.788 1.00 71.55 20 VAL A C 13
ATOM 22971 O O . VAL A 1 20 ? -8.898 -13.621 4.848 1.00 31.33 20 VAL A O 13
ATOM 22984 N N . SER A 1 21 ? -9.527 -14.003 2.720 1.00 0.11 21 SER A N 13
ATOM 22985 C CA . SER A 1 21 ? -8.996 -15.355 2.671 1.00 22.15 21 SER A CA 13
ATOM 22986 C C . SER A 1 21 ? -7.499 -15.315 2.358 1.00 21.22 21 SER A C 13
ATOM 22987 O O . SER A 1 21 ? -6.959 -14.247 2.055 1.00 4.31 21 SER A O 13
ATOM 22995 N N . GLU A 1 22 ? -6.837 -16.472 2.405 1.00 61.12 22 GLU A N 13
ATOM 22996 C CA . GLU A 1 22 ? -5.399 -16.546 2.132 1.00 62.42 22 GLU A CA 13
ATOM 22997 C C . GLU A 1 22 ? -5.080 -16.025 0.731 1.00 3.21 22 GLU A C 13
ATOM 22998 O O . GLU A 1 22 ? -3.995 -15.499 0.485 1.00 1.14 22 GLU A O 13
ATOM 23010 N N . SER A 1 23 ? -6.037 -16.164 -0.176 1.00 3.04 23 SER A N 13
ATOM 23011 C CA . SER A 1 23 ? -5.887 -15.664 -1.534 1.00 15.53 23 SER A CA 13
ATOM 23012 C C . SER A 1 23 ? -5.733 -14.142 -1.539 1.00 21.21 23 SER A C 13
ATOM 23013 O O . SER A 1 23 ? -4.836 -13.607 -2.190 1.00 13.14 23 SER A O 13
ATOM 23021 N N . THR A 1 24 ? -6.590 -13.452 -0.791 1.00 10.15 24 THR A N 13
ATOM 23022 C CA . THR A 1 24 ? -6.513 -12.002 -0.695 1.00 44.43 24 THR A CA 13
ATOM 23023 C C . THR A 1 24 ? -5.342 -11.589 0.195 1.00 51.22 24 THR A C 13
ATOM 23024 O O . THR A 1 24 ? -4.749 -10.525 0.004 1.00 44.54 24 THR A O 13
ATOM 23035 N N . LYS A 1 25 ? -4.997 -12.443 1.157 1.00 23.21 25 LYS A N 13
ATOM 23036 C CA . LYS A 1 25 ? -3.814 -12.213 1.977 1.00 32.02 25 LYS A CA 13
ATOM 23037 C C . LYS A 1 25 ? -2.590 -12.084 1.088 1.00 11.13 25 LYS A C 13
ATOM 23038 O O . LYS A 1 25 ? -1.788 -11.178 1.261 1.00 62.44 25 LYS A O 13
ATOM 23057 N N . ARG A 1 26 ? -2.471 -12.990 0.119 1.00 51.42 26 ARG A N 13
ATOM 23058 C CA . ARG A 1 26 ? -1.345 -12.989 -0.813 1.00 21.45 26 ARG A CA 13
ATOM 23059 C C . ARG A 1 26 ? -1.207 -11.651 -1.534 1.00 74.10 26 ARG A C 13
ATOM 23060 O O . ARG A 1 26 ? -0.095 -11.224 -1.848 1.00 61.35 26 ARG A O 13
ATOM 23081 N N . HIS A 1 27 ? -2.334 -10.994 -1.788 1.00 31.34 27 HIS A N 13
ATOM 23082 C CA . HIS A 1 27 ? -2.322 -9.657 -2.373 1.00 31.31 27 HIS A CA 13
ATOM 23083 C C . HIS A 1 27 ? -1.659 -8.668 -1.420 1.00 41.33 27 HIS A C 13
ATOM 23084 O O . HIS A 1 27 ? -0.704 -7.979 -1.784 1.00 33.41 27 HIS A O 13
ATOM 23098 N N . TYR A 1 28 ? -2.158 -8.624 -0.190 1.00 23.35 28 TYR A N 13
ATOM 23099 C CA . TYR A 1 28 ? -1.647 -7.702 0.817 1.00 54.40 28 TYR A CA 13
ATOM 23100 C C . TYR A 1 28 ? -0.202 -8.021 1.192 1.00 1.31 28 TYR A C 13
ATOM 23101 O O . TYR A 1 28 ? 0.626 -7.117 1.282 1.00 53.04 28 TYR A O 13
ATOM 23119 N N . GLU A 1 29 ? 0.093 -9.301 1.405 1.00 20.51 29 GLU A N 13
ATOM 23120 C CA . GLU A 1 29 ? 1.439 -9.731 1.784 1.00 11.24 29 GLU A CA 13
ATOM 23121 C C . GLU A 1 29 ? 2.464 -9.272 0.746 1.00 34.43 29 GLU A C 13
ATOM 23122 O O . GLU A 1 29 ? 3.449 -8.619 1.085 1.00 72.53 29 GLU A O 13
ATOM 23134 N N . SER A 1 30 ? 2.208 -9.599 -0.521 1.00 40.52 30 SER A N 13
ATOM 23135 C CA . SER A 1 30 ? 3.114 -9.239 -1.608 1.00 60.14 30 SER A CA 13
ATOM 23136 C C . SER A 1 30 ? 3.253 -7.724 -1.711 1.00 2.23 30 SER A C 13
ATOM 23137 O O . SER A 1 30 ? 4.349 -7.202 -1.918 1.00 21.23 30 SER A O 13
ATOM 23145 N N . ALA A 1 31 ? 2.135 -7.028 -1.545 1.00 52.43 31 ALA A N 13
ATOM 23146 C CA . ALA A 1 31 ? 2.127 -5.575 -1.586 1.00 2.31 31 ALA A CA 13
ATOM 23147 C C . ALA A 1 31 ? 2.982 -5.002 -0.463 1.00 23.40 31 ALA A C 13
ATOM 23148 O O . ALA A 1 31 ? 3.802 -4.116 -0.690 1.00 31.03 31 ALA A O 13
ATOM 23155 N N . TYR A 1 32 ? 2.795 -5.537 0.740 1.00 23.42 32 TYR A N 13
ATOM 23156 C CA . TYR A 1 32 ? 3.539 -5.096 1.914 1.00 74.42 32 TYR A CA 13
ATOM 23157 C C . TYR A 1 32 ? 5.042 -5.247 1.704 1.00 31.11 32 TYR A C 13
ATOM 23158 O O . TYR A 1 32 ? 5.819 -4.379 2.099 1.00 31.54 32 TYR A O 13
ATOM 23176 N N . LYS A 1 33 ? 5.447 -6.341 1.068 1.00 21.10 33 LYS A N 13
ATOM 23177 C CA . LYS A 1 33 ? 6.864 -6.593 0.815 1.00 2.23 33 LYS A CA 13
ATOM 23178 C C . LYS A 1 33 ? 7.432 -5.557 -0.131 1.00 72.53 33 LYS A C 13
ATOM 23179 O O . LYS A 1 33 ? 8.557 -5.095 0.051 1.00 73.32 33 LYS A O 13
ATOM 23198 N N . HIS A 1 34 ? 6.651 -5.178 -1.128 1.00 54.23 34 HIS A N 13
ATOM 23199 C CA . HIS A 1 34 ? 7.091 -4.160 -2.059 1.00 61.51 34 HIS A CA 13
ATOM 23200 C C . HIS A 1 34 ? 7.084 -2.790 -1.392 1.00 53.44 34 HIS A C 13
ATOM 23201 O O . HIS A 1 34 ? 7.951 -1.952 -1.653 1.00 22.43 34 HIS A O 13
ATOM 23215 N N . ILE A 1 35 ? 6.100 -2.569 -0.529 1.00 61.32 35 ILE A N 13
ATOM 23216 C CA . ILE A 1 35 ? 5.995 -1.319 0.209 1.00 51.14 35 ILE A CA 13
ATOM 23217 C C . ILE A 1 35 ? 7.175 -1.151 1.158 1.00 3.22 35 ILE A C 13
ATOM 23218 O O . ILE A 1 35 ? 7.842 -0.127 1.134 1.00 54.02 35 ILE A O 13
ATOM 23234 N N . LYS A 1 36 ? 7.445 -2.173 1.968 1.00 52.43 36 LYS A N 13
ATOM 23235 C CA . LYS A 1 36 ? 8.557 -2.129 2.918 1.00 4.44 36 LYS A CA 13
ATOM 23236 C C . LYS A 1 36 ? 9.891 -2.045 2.180 1.00 62.31 36 LYS A C 13
ATOM 23237 O O . LYS A 1 36 ? 10.894 -1.585 2.724 1.00 61.43 36 LYS A O 13
ATOM 23256 N N . ASP A 1 37 ? 9.893 -2.533 0.946 1.00 73.54 37 ASP A N 13
ATOM 23257 C CA . ASP A 1 37 ? 11.064 -2.480 0.079 1.00 21.33 37 ASP A CA 13
ATOM 23258 C C . ASP A 1 37 ? 11.425 -1.037 -0.285 1.00 23.41 37 ASP A C 13
ATOM 23259 O O . ASP A 1 37 ? 12.586 -0.631 -0.192 1.00 34.31 37 ASP A O 13
ATOM 23268 N N . HIS A 1 38 ? 10.425 -0.268 -0.705 1.00 44.32 38 HIS A N 13
ATOM 23269 C CA . HIS A 1 38 ? 10.638 1.122 -1.108 1.00 3.44 38 HIS A CA 13
ATOM 23270 C C . HIS A 1 38 ? 10.534 2.070 0.083 1.00 60.42 38 HIS A C 13
ATOM 23271 O O . HIS A 1 38 ? 11.341 2.986 0.236 1.00 45.11 38 HIS A O 13
ATOM 23286 N N . PHE A 1 39 ? 9.536 1.839 0.918 1.00 54.33 39 PHE A N 13
ATOM 23287 C CA . PHE A 1 39 ? 9.286 2.672 2.081 1.00 63.31 39 PHE A CA 13
ATOM 23288 C C . PHE A 1 39 ? 9.608 1.888 3.343 1.00 71.45 39 PHE A C 13
ATOM 23289 O O . PHE A 1 39 ? 8.798 1.098 3.817 1.00 43.24 39 PHE A O 13
ATOM 23306 N N . ARG A 1 40 ? 10.802 2.090 3.867 1.00 55.11 40 ARG A N 13
ATOM 23307 C CA . ARG A 1 40 ? 11.269 1.319 5.010 1.00 11.12 40 ARG A CA 13
ATOM 23308 C C . ARG A 1 40 ? 11.057 2.097 6.300 1.00 4.14 40 ARG A C 13
ATOM 23309 O O . ARG A 1 40 ? 10.302 1.686 7.177 1.00 54.11 40 ARG A O 13
ATOM 23330 N N . HIS A 1 41 ? 11.729 3.232 6.403 1.00 74.32 41 HIS A N 13
ATOM 23331 C CA . HIS A 1 41 ? 11.605 4.098 7.564 1.00 62.35 41 HIS A CA 13
ATOM 23332 C C . HIS A 1 41 ? 10.942 5.403 7.153 1.00 31.02 41 HIS A C 13
ATOM 23333 O O . HIS A 1 41 ? 11.056 6.425 7.825 1.00 63.24 41 HIS A O 13
ATOM 23348 N N . LYS A 1 42 ? 10.233 5.340 6.037 1.00 44.11 42 LYS A N 13
ATOM 23349 C CA . LYS A 1 42 ? 9.516 6.485 5.509 1.00 2.22 42 LYS A CA 13
ATOM 23350 C C . LYS A 1 42 ? 8.127 6.550 6.135 1.00 4.21 42 LYS A C 13
ATOM 23351 O O . LYS A 1 42 ? 7.335 5.615 6.009 1.00 41.42 42 LYS A O 13
ATOM 23370 N N . LEU A 1 43 ? 7.862 7.643 6.836 1.00 51.01 43 LEU A N 13
ATOM 23371 C CA . LEU A 1 43 ? 6.608 7.817 7.569 1.00 31.35 43 LEU A CA 13
ATOM 23372 C C . LEU A 1 43 ? 5.427 7.999 6.617 1.00 73.44 43 LEU A C 13
ATOM 23373 O O . LEU A 1 43 ? 5.609 8.181 5.416 1.00 34.30 43 LEU A O 13
ATOM 23389 N N . LEU A 1 44 ? 4.221 7.969 7.175 1.00 25.12 44 LEU A N 13
ATOM 23390 C CA . LEU A 1 44 ? 2.996 8.094 6.391 1.00 74.11 44 LEU A CA 13
ATOM 23391 C C . LEU A 1 44 ? 2.940 9.439 5.666 1.00 22.31 44 LEU A C 13
ATOM 23392 O O . LEU A 1 44 ? 2.474 9.527 4.532 1.00 52.51 44 LEU A O 13
ATOM 23408 N N . LYS A 1 45 ? 3.428 10.484 6.324 1.00 3.24 45 LYS A N 13
ATOM 23409 C CA . LYS A 1 45 ? 3.456 11.812 5.722 1.00 33.23 45 LYS A CA 13
ATOM 23410 C C . LYS A 1 45 ? 4.826 12.107 5.122 1.00 43.23 45 LYS A C 13
ATOM 23411 O O . LYS A 1 45 ? 5.097 13.227 4.693 1.00 44.05 45 LYS A O 13
ATOM 23430 N N . ASP A 1 46 ? 5.685 11.096 5.087 1.00 31.13 46 ASP A N 13
ATOM 23431 C CA . ASP A 1 46 ? 7.005 11.240 4.481 1.00 15.34 46 ASP A CA 13
ATOM 23432 C C . ASP A 1 46 ? 6.938 10.747 3.044 1.00 45.21 46 ASP A C 13
ATOM 23433 O O . ASP A 1 46 ? 7.927 10.749 2.312 1.00 20.44 46 ASP A O 13
ATOM 23442 N N . ILE A 1 47 ? 5.740 10.324 2.655 1.00 20.43 47 ILE A N 13
ATOM 23443 C CA . ILE A 1 47 ? 5.492 9.811 1.319 1.00 22.40 47 ILE A CA 13
ATOM 23444 C C . ILE A 1 47 ? 5.274 10.963 0.351 1.00 42.34 47 ILE A C 13
ATOM 23445 O O . ILE A 1 47 ? 4.240 11.631 0.386 1.00 35.42 47 ILE A O 13
ATOM 23461 N N . LYS A 1 48 ? 6.256 11.217 -0.492 1.00 55.04 48 LYS A N 13
ATOM 23462 C CA . LYS A 1 48 ? 6.092 12.195 -1.552 1.00 21.45 48 LYS A CA 13
ATOM 23463 C C . LYS A 1 48 ? 5.319 11.552 -2.694 1.00 71.30 48 LYS A C 13
ATOM 23464 O O . LYS A 1 48 ? 5.504 10.370 -2.981 1.00 3.43 48 LYS A O 13
ATOM 23483 N N . ARG A 1 49 ? 4.444 12.322 -3.327 1.00 14.52 49 ARG A N 13
ATOM 23484 C CA . ARG A 1 49 ? 3.666 11.831 -4.462 1.00 2.23 49 ARG A CA 13
ATOM 23485 C C . ARG A 1 49 ? 4.588 11.310 -5.565 1.00 21.53 49 ARG A C 13
ATOM 23486 O O . ARG A 1 49 ? 4.250 10.365 -6.276 1.00 13.12 49 ARG A O 13
ATOM 23507 N N . THR A 1 50 ? 5.761 11.919 -5.683 1.00 72.42 50 THR A N 13
ATOM 23508 C CA . THR A 1 50 ? 6.749 11.497 -6.660 1.00 61.34 50 THR A CA 13
ATOM 23509 C C . THR A 1 50 ? 7.361 10.147 -6.275 1.00 73.40 50 THR A C 13
ATOM 23510 O O . THR A 1 50 ? 7.628 9.308 -7.134 1.00 41.42 50 THR A O 13
ATOM 23521 N N . GLU A 1 51 ? 7.564 9.942 -4.975 1.00 14.03 51 GLU A N 13
ATOM 23522 C CA . GLU A 1 51 ? 8.074 8.672 -4.465 1.00 52.41 51 GLU A CA 13
ATOM 23523 C C . GLU A 1 51 ? 7.067 7.570 -4.735 1.00 65.43 51 GLU A C 13
ATOM 23524 O O . GLU A 1 51 ? 7.421 6.458 -5.130 1.00 12.33 51 GLU A O 13
ATOM 23536 N N . TYR A 1 52 ? 5.801 7.900 -4.519 1.00 23.15 52 TYR A N 13
ATOM 23537 C CA . TYR A 1 52 ? 4.713 6.970 -4.754 1.00 32.14 52 TYR A CA 13
ATOM 23538 C C . TYR A 1 52 ? 4.611 6.632 -6.238 1.00 22.22 52 TYR A C 13
ATOM 23539 O O . TYR A 1 52 ? 4.305 5.497 -6.609 1.00 15.13 52 TYR A O 13
ATOM 23557 N N . GLN A 1 53 ? 4.880 7.623 -7.085 1.00 53.31 53 GLN A N 13
ATOM 23558 C CA . GLN A 1 53 ? 4.897 7.412 -8.527 1.00 10.31 53 GLN A CA 13
ATOM 23559 C C . GLN A 1 53 ? 5.960 6.381 -8.898 1.00 62.32 53 GLN A C 13
ATOM 23560 O O . GLN A 1 53 ? 5.719 5.498 -9.725 1.00 62.40 53 GLN A O 13
ATOM 23574 N N . LYS A 1 54 ? 7.133 6.500 -8.280 1.00 14.32 54 LYS A N 13
ATOM 23575 C CA . LYS A 1 54 ? 8.218 5.545 -8.488 1.00 1.31 54 LYS A CA 13
ATOM 23576 C C . LYS A 1 54 ? 7.779 4.149 -8.080 1.00 32.22 54 LYS A C 13
ATOM 23577 O O . LYS A 1 54 ? 8.002 3.180 -8.802 1.00 53.14 54 LYS A O 13
ATOM 23596 N N . PHE A 1 55 ? 7.156 4.065 -6.911 1.00 71.41 55 PHE A N 13
ATOM 23597 C CA . PHE A 1 55 ? 6.659 2.804 -6.382 1.00 41.25 55 PHE A CA 13
ATOM 23598 C C . PHE A 1 55 ? 5.697 2.143 -7.366 1.00 73.34 55 PHE A C 13
ATOM 23599 O O . PHE A 1 55 ? 5.770 0.937 -7.609 1.00 5.43 55 PHE A O 13
ATOM 23616 N N . LEU A 1 56 ? 4.810 2.943 -7.942 1.00 11.34 56 LEU A N 13
ATOM 23617 C CA . LEU A 1 56 ? 3.846 2.443 -8.912 1.00 54.54 56 LEU A CA 13
ATOM 23618 C C . LEU A 1 56 ? 4.538 2.008 -10.198 1.00 62.55 56 LEU A C 13
ATOM 23619 O O . LEU A 1 56 ? 4.236 0.953 -10.745 1.00 61.34 56 LEU A O 13
ATOM 23635 N N . ASN A 1 57 ? 5.468 2.825 -10.675 1.00 72.13 57 ASN A N 13
ATOM 23636 C CA . ASN A 1 57 ? 6.200 2.517 -11.899 1.00 4.32 57 ASN A CA 13
ATOM 23637 C C . ASN A 1 57 ? 7.014 1.243 -11.741 1.00 20.44 57 ASN A C 13
ATOM 23638 O O . ASN A 1 57 ? 7.110 0.442 -12.667 1.00 33.01 57 ASN A O 13
ATOM 23649 N N . GLU A 1 58 ? 7.591 1.061 -10.561 1.00 4.24 58 GLU A N 13
ATOM 23650 C CA . GLU A 1 58 ? 8.365 -0.134 -10.262 1.00 30.41 58 GLU A CA 13
ATOM 23651 C C . GLU A 1 58 ? 7.448 -1.353 -10.187 1.00 33.24 58 GLU A C 13
ATOM 23652 O O . GLU A 1 58 ? 7.764 -2.422 -10.709 1.00 1.22 58 GLU A O 13
ATOM 23664 N N . TYR A 1 59 ? 6.301 -1.179 -9.545 1.00 52.43 59 TYR A N 13
ATOM 23665 C CA . TYR A 1 59 ? 5.343 -2.263 -9.387 1.00 52.14 59 TYR A CA 13
ATOM 23666 C C . TYR A 1 59 ? 4.725 -2.622 -10.736 1.00 24.33 59 TYR A C 13
ATOM 23667 O O . TYR A 1 59 ? 4.420 -3.787 -11.000 1.00 44.22 59 TYR A O 13
ATOM 23685 N N . GLY A 1 60 ? 4.573 -1.616 -11.591 1.00 51.52 60 GLY A N 13
ATOM 23686 C CA . GLY A 1 60 ? 4.009 -1.823 -12.911 1.00 45.42 60 GLY A CA 13
ATOM 23687 C C . GLY A 1 60 ? 5.021 -2.369 -13.899 1.00 25.22 60 GLY A C 13
ATOM 23688 O O . GLY A 1 60 ? 4.752 -2.438 -15.097 1.00 14.41 60 GLY A O 13
ATOM 23692 N N . LEU A 1 61 ? 6.205 -2.705 -13.407 1.00 44.25 61 LEU A N 13
ATOM 23693 C CA . LEU A 1 61 ? 7.199 -3.399 -14.214 1.00 54.13 61 LEU A CA 13
ATOM 23694 C C . LEU A 1 61 ? 7.042 -4.906 -14.053 1.00 63.11 61 LEU A C 13
ATOM 23695 O O . LEU A 1 61 ? 7.317 -5.677 -14.972 1.00 34.20 61 LEU A O 13
ATOM 23711 N N . THR A 1 62 ? 6.591 -5.315 -12.878 1.00 74.44 62 THR A N 13
ATOM 23712 C CA . THR A 1 62 ? 6.487 -6.727 -12.551 1.00 44.11 62 THR A CA 13
ATOM 23713 C C . THR A 1 62 ? 5.042 -7.215 -12.597 1.00 43.22 62 THR A C 13
ATOM 23714 O O . THR A 1 62 ? 4.783 -8.409 -12.754 1.00 1.23 62 THR A O 13
ATOM 23725 N N . HIS A 1 63 ? 4.104 -6.288 -12.463 1.00 74.44 63 HIS A N 13
ATOM 23726 C CA . HIS A 1 63 ? 2.692 -6.634 -12.410 1.00 23.23 63 HIS A CA 13
ATOM 23727 C C . HIS A 1 63 ? 1.919 -5.847 -13.453 1.00 71.11 63 HIS A C 13
ATOM 23728 O O . HIS A 1 63 ? 2.370 -4.789 -13.894 1.00 30.14 63 HIS A O 13
ATOM 23743 N N . SER A 1 64 ? 0.763 -6.360 -13.847 1.00 25.25 64 SER A N 13
ATOM 23744 C CA . SER A 1 64 ? -0.058 -5.695 -14.844 1.00 43.43 64 SER A CA 13
ATOM 23745 C C . SER A 1 64 ? -0.946 -4.635 -14.186 1.00 70.13 64 SER A C 13
ATOM 23746 O O . SER A 1 64 ? -0.898 -4.435 -12.965 1.00 21.13 64 SER A O 13
ATOM 23754 N N . TYR A 1 65 ? -1.765 -3.979 -15.000 1.00 11.05 65 TYR A N 13
ATOM 23755 C CA . TYR A 1 65 ? -2.560 -2.837 -14.564 1.00 70.13 65 TYR A CA 13
ATOM 23756 C C . TYR A 1 65 ? -3.568 -3.213 -13.483 1.00 1.30 65 TYR A C 13
ATOM 23757 O O . TYR A 1 65 ? -3.871 -2.405 -12.607 1.00 11.45 65 TYR A O 13
ATOM 23775 N N . GLU A 1 66 ? -4.086 -4.427 -13.531 1.00 63.23 66 GLU A N 13
ATOM 23776 C CA . GLU A 1 66 ? -5.124 -4.816 -12.595 1.00 23.11 66 GLU A CA 13
ATOM 23777 C C . GLU A 1 66 ? -4.552 -4.991 -11.193 1.00 64.13 66 GLU A C 13
ATOM 23778 O O . GLU A 1 66 ? -5.115 -4.488 -10.223 1.00 62.22 66 GLU A O 13
ATOM 23790 N N . THR A 1 67 ? -3.433 -5.692 -11.089 1.00 43.33 67 THR A N 13
ATOM 23791 C CA . THR A 1 67 ? -2.818 -5.946 -9.795 1.00 10.10 67 THR A CA 13
ATOM 23792 C C . THR A 1 67 ? -2.311 -4.652 -9.160 1.00 35.10 67 THR A C 13
ATOM 23793 O O . THR A 1 67 ? -2.456 -4.448 -7.953 1.00 11.34 67 THR A O 13
ATOM 23804 N N . ILE A 1 68 ? -1.741 -3.767 -9.971 1.00 21.41 68 ILE A N 13
ATOM 23805 C CA . ILE A 1 68 ? -1.286 -2.478 -9.463 1.00 13.10 68 ILE A CA 13
ATOM 23806 C C . ILE A 1 68 ? -2.491 -1.641 -9.033 1.00 3.31 68 ILE A C 13
ATOM 23807 O O . ILE A 1 68 ? -2.419 -0.874 -8.076 1.00 71.42 68 ILE A O 13
ATOM 23823 N N . ARG A 1 69 ? -3.605 -1.807 -9.744 1.00 4.33 69 ARG A N 13
ATOM 23824 C CA . ARG A 1 69 ? -4.862 -1.162 -9.377 1.00 62.52 69 ARG A CA 13
ATOM 23825 C C . ARG A 1 69 ? -5.361 -1.694 -8.031 1.00 34.43 69 ARG A C 13
ATOM 23826 O O . ARG A 1 69 ? -5.868 -0.937 -7.205 1.00 1.34 69 ARG A O 13
ATOM 23847 N N . LYS A 1 70 ? -5.213 -3.003 -7.819 1.00 34.51 70 LYS A N 13
ATOM 23848 C CA . LYS A 1 70 ? -5.549 -3.615 -6.534 1.00 31.45 70 LYS A CA 13
ATOM 23849 C C . LYS A 1 70 ? -4.713 -2.989 -5.425 1.00 74.40 70 LYS A C 13
ATOM 23850 O O . LYS A 1 70 ? -5.246 -2.563 -4.401 1.00 12.10 70 LYS A O 13
ATOM 23869 N N . LEU A 1 71 ? -3.408 -2.928 -5.652 1.00 74.35 71 LEU A N 13
ATOM 23870 C CA . LEU A 1 71 ? -2.483 -2.279 -4.731 1.00 22.50 71 LEU A CA 13
ATOM 23871 C C . LEU A 1 71 ? -2.924 -0.842 -4.456 1.00 72.11 71 LEU A C 13
ATOM 23872 O O . LEU A 1 71 ? -3.038 -0.422 -3.303 1.00 34.40 71 LEU A O 13
ATOM 23888 N N . ASN A 1 72 ? -3.178 -0.110 -5.536 1.00 50.52 72 ASN A N 13
ATOM 23889 C CA . ASN A 1 72 ? -3.682 1.263 -5.471 1.00 21.20 72 ASN A CA 13
ATOM 23890 C C . ASN A 1 72 ? -4.905 1.355 -4.557 1.00 62.44 72 ASN A C 13
ATOM 23891 O O . ASN A 1 72 ? -4.984 2.230 -3.695 1.00 1.41 72 ASN A O 13
ATOM 23902 N N . SER A 1 73 ? -5.842 0.433 -4.739 1.00 63.02 73 SER A N 13
ATOM 23903 C CA . SER A 1 73 ? -7.068 0.406 -3.949 1.00 54.13 73 SER A CA 13
ATOM 23904 C C . SER A 1 73 ? -6.758 0.263 -2.456 1.00 22.23 73 SER A C 13
ATOM 23905 O O . SER A 1 73 ? -7.330 0.973 -1.627 1.00 43.53 73 SER A O 13
ATOM 23913 N N . TYR A 1 74 ? -5.841 -0.644 -2.120 1.00 63.22 74 TYR A N 13
ATOM 23914 C CA . TYR A 1 74 ? -5.488 -0.892 -0.724 1.00 42.32 74 TYR A CA 13
ATOM 23915 C C . TYR A 1 74 ? -4.825 0.342 -0.125 1.00 2.23 74 TYR A C 13
ATOM 23916 O O . TYR A 1 74 ? -5.144 0.756 0.988 1.00 34.13 74 TYR A O 13
ATOM 23934 N N . ILE A 1 75 ? -3.911 0.931 -0.884 1.00 20.50 75 ILE A N 13
ATOM 23935 C CA . ILE A 1 75 ? -3.172 2.101 -0.434 1.00 25.11 75 ILE A CA 13
ATOM 23936 C C . ILE A 1 75 ? -4.102 3.295 -0.213 1.00 43.32 75 ILE A C 13
ATOM 23937 O O . ILE A 1 75 ? -3.984 4.005 0.786 1.00 13.25 75 ILE A O 13
ATOM 23953 N N . ARG A 1 76 ? -5.036 3.503 -1.134 1.00 21.32 76 ARG A N 13
ATOM 23954 C CA . ARG A 1 76 ? -5.982 4.607 -1.011 1.00 63.23 76 ARG A CA 13
ATOM 23955 C C . ARG A 1 76 ? -6.879 4.413 0.201 1.00 53.12 76 ARG A C 13
ATOM 23956 O O . ARG A 1 76 ? -7.160 5.362 0.927 1.00 1.43 76 ARG A O 13
ATOM 23977 N N . ASN A 1 77 ? -7.307 3.177 0.427 1.00 41.22 77 ASN A N 13
ATOM 23978 C CA . ASN A 1 77 ? -8.164 2.859 1.566 1.00 32.21 77 ASN A CA 13
ATOM 23979 C C . ASN A 1 77 ? -7.407 3.081 2.876 1.00 50.45 77 ASN A C 13
ATOM 23980 O O . ASN A 1 77 ? -7.978 3.528 3.867 1.00 45.14 77 ASN A O 13
ATOM 23991 N N . ALA A 1 78 ? -6.109 2.786 2.859 1.00 45.12 78 ALA A N 13
ATOM 23992 C CA . ALA A 1 78 ? -5.254 2.998 4.022 1.00 34.25 78 ALA A CA 13
ATOM 23993 C C . ALA A 1 78 ? -5.093 4.488 4.326 1.00 50.22 78 ALA A C 13
ATOM 23994 O O . ALA A 1 78 ? -5.245 4.914 5.473 1.00 75.33 78 ALA A O 13
ATOM 24001 N N . PHE A 1 79 ? -4.785 5.276 3.296 1.00 31.13 79 PHE A N 13
ATOM 24002 C CA . PHE A 1 79 ? -4.640 6.721 3.460 1.00 23.14 79 PHE A CA 13
ATOM 24003 C C . PHE A 1 79 ? -5.967 7.361 3.844 1.00 61.11 79 PHE A C 13
ATOM 24004 O O . PHE A 1 79 ? -6.013 8.245 4.699 1.00 30.12 79 PHE A O 13
ATOM 24021 N N . ASP A 1 80 ? -7.044 6.896 3.222 1.00 32.53 80 ASP A N 13
ATOM 24022 C CA . ASP A 1 80 ? -8.377 7.427 3.485 1.00 44.22 80 ASP A CA 13
ATOM 24023 C C . ASP A 1 80 ? -8.782 7.185 4.934 1.00 3.00 80 ASP A C 13
ATOM 24024 O O . ASP A 1 80 ? -9.454 8.013 5.548 1.00 62.21 80 ASP A O 13
ATOM 24033 N N . ASP A 1 81 ? -8.354 6.055 5.480 1.00 31.21 81 ASP A N 13
ATOM 24034 C CA . ASP A 1 81 ? -8.611 5.736 6.878 1.00 63.30 81 ASP A CA 13
ATOM 24035 C C . ASP A 1 81 ? -7.879 6.724 7.782 1.00 12.13 81 ASP A C 13
ATOM 24036 O O . ASP A 1 81 ? -8.448 7.266 8.729 1.00 54.04 81 ASP A O 13
ATOM 24045 N N . ALA A 1 82 ? -6.616 6.971 7.455 1.00 33.21 82 ALA A N 13
ATOM 24046 C CA . ALA A 1 82 ? -5.775 7.873 8.232 1.00 75.50 82 ALA A CA 13
ATOM 24047 C C . ALA A 1 82 ? -6.249 9.318 8.119 1.00 54.43 82 ALA A C 13
ATOM 24048 O O . ALA A 1 82 ? -6.375 10.021 9.124 1.00 32.01 82 ALA A O 13
ATOM 24055 N N . ILE A 1 83 ? -6.512 9.755 6.896 1.00 52.14 83 ILE A N 13
ATOM 24056 C CA . ILE A 1 83 ? -6.916 11.132 6.638 1.00 24.10 83 ILE A CA 13
ATOM 24057 C C . ILE A 1 83 ? -8.255 11.431 7.299 1.00 22.30 83 ILE A C 13
ATOM 24058 O O . ILE A 1 83 ? -8.500 12.551 7.744 1.00 45.20 83 ILE A O 13
ATOM 24074 N N . HIS A 1 84 ? -9.106 10.412 7.379 1.00 71.12 84 HIS A N 13
ATOM 24075 C CA . HIS A 1 84 ? -10.412 10.543 8.008 1.00 1.40 84 HIS A CA 13
ATOM 24076 C C . HIS A 1 84 ? -10.255 10.915 9.477 1.00 53.41 84 HIS A C 13
ATOM 24077 O O . HIS A 1 84 ? -11.085 11.628 10.041 1.00 12.43 84 HIS A O 13
ATOM 24092 N N . GLU A 1 85 ? -9.173 10.446 10.081 1.00 53.41 85 GLU A N 13
ATOM 24093 C CA . GLU A 1 85 ? -8.907 10.708 11.489 1.00 33.44 85 GLU A CA 13
ATOM 24094 C C . GLU A 1 85 ? -7.924 11.862 11.648 1.00 52.11 85 GLU A C 13
ATOM 24095 O O . GLU A 1 85 ? -7.534 12.215 12.762 1.00 25.32 85 GLU A O 13
ATOM 24107 N N . GLY A 1 86 ? -7.518 12.438 10.524 1.00 10.40 86 GLY A N 13
ATOM 24108 C CA . GLY A 1 86 ? -6.642 13.595 10.549 1.00 71.55 86 GLY A CA 13
ATOM 24109 C C . GLY A 1 86 ? -5.198 13.221 10.795 1.00 2.30 86 GLY A C 13
ATOM 24110 O O . GLY A 1 86 ? -4.412 14.032 11.288 1.00 11.41 86 GLY A O 13
ATOM 24114 N N . TYR A 1 87 ? -4.847 11.987 10.462 1.00 31.30 87 TYR A N 13
ATOM 24115 C CA . TYR A 1 87 ? -3.484 11.510 10.632 1.00 21.43 87 TYR A CA 13
ATOM 24116 C C . TYR A 1 87 ? -2.569 12.216 9.636 1.00 14.20 87 TYR A C 13
ATOM 24117 O O . TYR A 1 87 ? -1.578 12.842 10.012 1.00 32.24 87 TYR A O 13
ATOM 24135 N N . VAL A 1 88 ? -2.919 12.118 8.365 1.00 43.22 88 VAL A N 13
ATOM 24136 C CA . VAL A 1 88 ? -2.153 12.761 7.312 1.00 62.10 88 VAL A CA 13
ATOM 24137 C C . VAL A 1 88 ? -2.959 13.927 6.735 1.00 13.32 88 VAL A C 13
ATOM 24138 O O . VAL A 1 88 ? -4.192 13.909 6.769 1.00 43.20 88 VAL A O 13
ATOM 24151 N N . ILE A 1 89 ? -2.267 14.947 6.242 1.00 51.14 89 ILE A N 13
ATOM 24152 C CA . ILE A 1 89 ? -2.930 16.137 5.719 1.00 70.42 89 ILE A CA 13
ATOM 24153 C C . ILE A 1 89 ? -3.709 15.822 4.435 1.00 54.23 89 ILE A C 13
ATOM 24154 O O . ILE A 1 89 ? -4.931 15.980 4.389 1.00 45.21 89 ILE A O 13
ATOM 24170 N N . LYS A 1 90 ? -3.010 15.368 3.402 1.00 44.30 90 LYS A N 13
ATOM 24171 C CA . LYS A 1 90 ? -3.646 15.002 2.146 1.00 74.21 90 LYS A CA 13
ATOM 24172 C C . LYS A 1 90 ? -2.974 13.760 1.584 1.00 70.13 90 LYS A C 13
ATOM 24173 O O . LYS A 1 90 ? -1.913 13.358 2.063 1.00 21.14 90 LYS A O 13
ATOM 24192 N N . ASN A 1 91 ? -3.582 13.162 0.571 1.00 62.43 91 ASN A N 13
ATOM 24193 C CA . ASN A 1 91 ? -3.078 11.908 0.022 1.00 11.12 91 ASN A CA 13
ATOM 24194 C C . ASN A 1 91 ? -2.018 12.150 -1.047 1.00 4.25 91 ASN A C 13
ATOM 24195 O O . ASN A 1 91 ? -2.251 12.877 -2.017 1.00 73.41 91 ASN A O 13
ATOM 24206 N N . PRO A 1 92 ? -0.838 11.527 -0.887 1.00 74.41 92 PRO A N 13
ATOM 24207 C CA . PRO A 1 92 ? 0.218 11.525 -1.906 1.00 52.52 92 PRO A CA 13
ATOM 24208 C C . PRO A 1 92 ? -0.180 10.671 -3.108 1.00 11.11 92 PRO A C 13
ATOM 24209 O O . PRO A 1 92 ? 0.520 10.620 -4.119 1.00 4.53 92 PRO A O 13
ATOM 24220 N N . THR A 1 93 ? -1.332 10.020 -2.987 1.00 54.14 93 THR A N 13
ATOM 24221 C CA . THR A 1 93 ? -1.877 9.175 -4.037 1.00 52.22 93 THR A CA 13
ATOM 24222 C C . THR A 1 93 ? -2.425 10.020 -5.194 1.00 15.21 93 THR A C 13
ATOM 24223 O O . THR A 1 93 ? -3.072 9.509 -6.109 1.00 12.10 93 THR A O 13
ATOM 24234 N N . TYR A 1 94 ? -2.162 11.319 -5.140 1.00 34.52 94 TYR A N 13
ATOM 24235 C CA . TYR A 1 94 ? -2.535 12.240 -6.207 1.00 71.55 94 TYR A CA 13
ATOM 24236 C C . TYR A 1 94 ? -1.883 11.830 -7.523 1.00 15.04 94 TYR A C 13
ATOM 24237 O O . TYR A 1 94 ? -2.485 11.933 -8.590 1.00 30.41 94 TYR A O 13
ATOM 24255 N N . LYS A 1 95 ? -0.657 11.342 -7.434 1.00 12.11 95 LYS A N 13
ATOM 24256 C CA . LYS A 1 95 ? 0.130 11.037 -8.618 1.00 30.34 95 LYS A CA 13
ATOM 24257 C C . LYS A 1 95 ? 0.016 9.549 -8.969 1.00 25.14 95 LYS A C 13
ATOM 24258 O O . LYS A 1 95 ? 0.889 8.976 -9.619 1.00 2.24 95 LYS A O 13
ATOM 24277 N N . ALA A 1 96 ? -1.084 8.933 -8.554 1.00 75.40 96 ALA A N 13
ATOM 24278 C CA . ALA A 1 96 ? -1.330 7.529 -8.851 1.00 30.41 96 ALA A CA 13
ATOM 24279 C C . ALA A 1 96 ? -1.972 7.364 -10.221 1.00 15.11 96 ALA A C 13
ATOM 24280 O O . ALA A 1 96 ? -3.173 7.116 -10.333 1.00 54.22 96 ALA A O 13
ATOM 24287 N N . GLU A 1 97 ? -1.168 7.529 -11.262 1.00 64.01 97 GLU A N 13
ATOM 24288 C CA . GLU A 1 97 ? -1.651 7.388 -12.630 1.00 74.13 97 GLU A CA 13
ATOM 24289 C C . GLU A 1 97 ? -1.661 5.924 -13.053 1.00 2.33 97 GLU A C 13
ATOM 24290 O O . GLU A 1 97 ? -2.304 5.559 -14.036 1.00 13.15 97 GLU A O 13
ATOM 24302 N N . LEU A 1 98 ? -0.938 5.102 -12.291 1.00 12.53 98 LEU A N 13
ATOM 24303 C CA . LEU A 1 98 ? -0.805 3.672 -12.571 1.00 72.34 98 LEU A CA 13
ATOM 24304 C C . LEU A 1 98 ? -0.185 3.441 -13.949 1.00 35.02 98 LEU A C 13
ATOM 24305 O O . LEU A 1 98 ? -0.889 3.166 -14.918 1.00 63.01 98 LEU A O 13
ATOM 24321 N N . HIS A 1 99 ? 1.132 3.574 -14.038 1.00 43.03 99 HIS A N 13
ATOM 24322 C CA . HIS A 1 99 ? 1.825 3.381 -15.306 1.00 74.22 99 HIS A CA 13
ATOM 24323 C C . HIS A 1 99 ? 2.259 1.930 -15.462 1.00 64.34 99 HIS A C 13
ATOM 24324 O O . HIS A 1 99 ? 3.235 1.493 -14.851 1.00 31.13 99 HIS A O 13
ATOM 24339 N N . ALA A 1 100 ? 1.517 1.179 -16.264 1.00 12.14 100 ALA A N 13
ATOM 24340 C CA . ALA A 1 100 ? 1.864 -0.203 -16.541 1.00 61.34 100 ALA A CA 13
ATOM 24341 C C . ALA A 1 100 ? 2.904 -0.253 -17.652 1.00 60.34 100 ALA A C 13
ATOM 24342 O O . ALA A 1 100 ? 2.572 -0.404 -18.831 1.00 15.55 100 ALA A O 13
ATOM 24349 N N . SER A 1 101 ? 4.163 -0.109 -17.262 1.00 5.02 101 SER A N 13
ATOM 24350 C CA . SER A 1 101 ? 5.264 0.004 -18.209 1.00 43.53 101 SER A CA 13
ATOM 24351 C C . SER A 1 101 ? 5.568 -1.330 -18.889 1.00 40.14 101 SER A C 13
ATOM 24352 O O . SER A 1 101 ? 6.449 -1.412 -19.744 1.00 53.15 101 SER A O 13
ATOM 24360 N N . VAL A 1 102 ? 4.836 -2.370 -18.509 1.00 51.10 102 VAL A N 13
ATOM 24361 C CA . VAL A 1 102 ? 4.973 -3.678 -19.136 1.00 33.34 102 VAL A CA 13
ATOM 24362 C C . VAL A 1 102 ? 4.549 -3.616 -20.604 1.00 55.55 102 VAL A C 13
ATOM 24363 O O . VAL A 1 102 ? 5.135 -4.276 -21.460 1.00 14.24 102 VAL A O 13
ATOM 24376 N N . LEU A 1 103 ? 3.539 -2.802 -20.892 1.00 41.42 103 LEU A N 13
ATOM 24377 C CA . LEU A 1 103 ? 2.989 -2.721 -22.239 1.00 60.03 103 LEU A CA 13
ATOM 24378 C C . LEU A 1 103 ? 3.294 -1.370 -22.883 1.00 11.05 103 LEU A C 13
ATOM 24379 O O . LEU A 1 103 ? 2.789 -1.060 -23.965 1.00 42.10 103 LEU A O 13
ATOM 24395 N N . GLU A 1 104 ? 4.126 -0.573 -22.224 1.00 4.53 104 GLU A N 13
ATOM 24396 C CA . GLU A 1 104 ? 4.501 0.737 -22.743 1.00 21.00 104 GLU A CA 13
ATOM 24397 C C . GLU A 1 104 ? 5.686 0.607 -23.691 1.00 32.14 104 GLU A C 13
ATOM 24398 O O . GLU A 1 104 ? 6.469 -0.337 -23.590 1.00 43.35 104 GLU A O 13
ATOM 24410 N N . HIS A 1 105 ? 5.824 1.551 -24.609 1.00 0.11 105 HIS A N 13
ATOM 24411 C CA . HIS A 1 105 ? 6.866 1.459 -25.621 1.00 12.41 105 HIS A CA 13
ATOM 24412 C C . HIS A 1 105 ? 7.697 2.736 -25.680 1.00 64.42 105 HIS A C 13
ATOM 24413 O O . HIS A 1 105 ? 7.179 3.816 -25.962 1.00 32.12 105 HIS A O 13
ATOM 24428 N N . HIS A 1 106 ? 8.988 2.601 -25.401 1.00 31.33 106 HIS A N 13
ATOM 24429 C CA . HIS A 1 106 ? 9.922 3.713 -25.542 1.00 2.23 106 HIS A CA 13
ATOM 24430 C C . HIS A 1 106 ? 10.163 3.991 -27.023 1.00 71.13 106 HIS A C 13
ATOM 24431 O O . HIS A 1 106 ? 10.059 3.083 -27.848 1.00 22.31 106 HIS A O 13
ATOM 24446 N N . HIS A 1 107 ? 10.484 5.229 -27.359 1.00 33.23 107 HIS A N 13
ATOM 24447 C CA . HIS A 1 107 ? 10.638 5.617 -28.758 1.00 43.13 107 HIS A CA 13
ATOM 24448 C C . HIS A 1 107 ? 11.910 5.024 -29.351 1.00 53.42 107 HIS A C 13
ATOM 24449 O O . HIS A 1 107 ? 12.856 4.709 -28.625 1.00 74.32 107 HIS A O 13
ATOM 24464 N N . HIS A 1 108 ? 11.923 4.860 -30.668 1.00 32.00 108 HIS A N 13
ATOM 24465 C CA . HIS A 1 108 ? 13.109 4.383 -31.371 1.00 30.54 108 HIS A CA 13
ATOM 24466 C C . HIS A 1 108 ? 14.176 5.469 -31.366 1.00 61.25 108 HIS A C 13
ATOM 24467 O O . HIS A 1 108 ? 15.373 5.181 -31.304 1.00 52.32 108 HIS A O 13
ATOM 24482 N N . HIS A 1 109 ? 13.729 6.720 -31.441 1.00 71.33 109 HIS A N 13
ATOM 24483 C CA . HIS A 1 109 ? 14.623 7.863 -31.321 1.00 14.31 109 HIS A CA 13
ATOM 24484 C C . HIS A 1 109 ? 15.118 7.966 -29.885 1.00 41.43 109 HIS A C 13
ATOM 24485 O O . HIS A 1 109 ? 14.325 8.143 -28.960 1.00 30.02 109 HIS A O 13
ATOM 24500 N N . HIS A 1 110 ? 16.422 7.851 -29.704 1.00 72.23 110 HIS A N 13
ATOM 24501 C CA . HIS A 1 110 ? 17.011 7.872 -28.377 1.00 52.25 110 HIS A CA 13
ATOM 24502 C C . HIS A 1 110 ? 18.466 8.304 -28.468 1.00 30.11 110 HIS A C 13
ATOM 24503 O O . HIS A 1 110 ? 18.762 9.473 -28.162 1.00 38.20 110 HIS A O 13
ATOM 24519 N N . MET A 1 1 ? 6.988 8.367 15.403 1.00 64.44 1 MET A N 14
ATOM 24520 C CA . MET A 1 1 ? 5.882 8.304 14.421 1.00 41.31 1 MET A CA 14
ATOM 24521 C C . MET A 1 1 ? 5.907 6.979 13.671 1.00 74.10 1 MET A C 14
ATOM 24522 O O . MET A 1 1 ? 6.967 6.387 13.470 1.00 33.30 1 MET A O 14
ATOM 24538 N N . ILE A 1 2 ? 4.732 6.506 13.280 1.00 0.01 2 ILE A N 14
ATOM 24539 C CA . ILE A 1 2 ? 4.612 5.243 12.574 1.00 24.10 2 ILE A CA 14
ATOM 24540 C C . ILE A 1 2 ? 5.035 5.384 11.109 1.00 22.20 2 ILE A C 14
ATOM 24541 O O . ILE A 1 2 ? 4.712 6.375 10.432 1.00 14.53 2 ILE A O 14
ATOM 24557 N N . THR A 1 3 ? 5.795 4.407 10.640 1.00 55.02 3 THR A N 14
ATOM 24558 C CA . THR A 1 3 ? 6.239 4.373 9.263 1.00 0.24 3 THR A CA 14
ATOM 24559 C C . THR A 1 3 ? 5.144 3.806 8.371 1.00 42.42 3 THR A C 14
ATOM 24560 O O . THR A 1 3 ? 4.223 3.148 8.856 1.00 73.25 3 THR A O 14
ATOM 24571 N N . PHE A 1 4 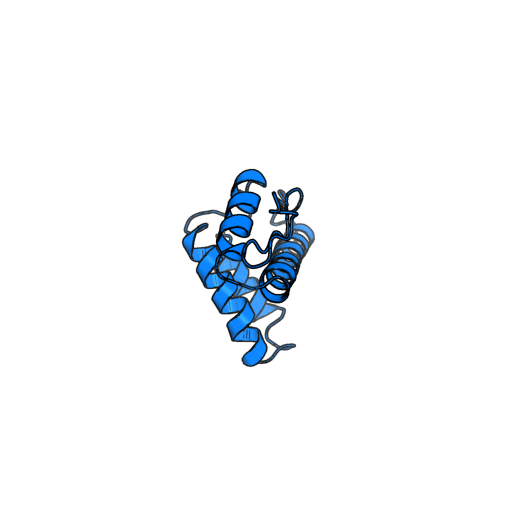? 5.241 4.059 7.074 1.00 31.53 4 PHE A N 14
ATOM 24572 C CA . PHE A 1 4 ? 4.223 3.612 6.136 1.00 42.15 4 PHE A CA 14
ATOM 24573 C C . PHE A 1 4 ? 4.130 2.088 6.110 1.00 71.11 4 PHE A C 14
ATOM 24574 O O . PHE A 1 4 ? 3.034 1.529 6.069 1.00 73.41 4 PHE A O 14
ATOM 24591 N N . ALA A 1 5 ? 5.278 1.424 6.148 1.00 3.24 5 ALA A N 14
ATOM 24592 C CA . ALA A 1 5 ? 5.317 -0.033 6.141 1.00 62.25 5 ALA A CA 14
ATOM 24593 C C . ALA A 1 5 ? 4.614 -0.594 7.371 1.00 13.45 5 ALA A C 14
ATOM 24594 O O . ALA A 1 5 ? 3.756 -1.472 7.266 1.00 52.32 5 ALA A O 14
ATOM 24601 N N . ASP A 1 6 ? 4.961 -0.057 8.534 1.00 2.11 6 ASP A N 14
ATOM 24602 C CA . ASP A 1 6 ? 4.381 -0.515 9.789 1.00 1.21 6 ASP A CA 14
ATOM 24603 C C . ASP A 1 6 ? 2.894 -0.182 9.839 1.00 61.04 6 ASP A C 14
ATOM 24604 O O . ASP A 1 6 ? 2.083 -0.984 10.310 1.00 43.11 6 ASP A O 14
ATOM 24613 N N . TYR A 1 7 ? 2.542 0.991 9.322 1.00 63.13 7 TYR A N 14
ATOM 24614 C CA . TYR A 1 7 ? 1.156 1.446 9.300 1.00 61.15 7 TYR A CA 14
ATOM 24615 C C . TYR A 1 7 ? 0.296 0.551 8.421 1.00 52.14 7 TYR A C 14
ATOM 24616 O O . TYR A 1 7 ? -0.743 0.065 8.855 1.00 50.21 7 TYR A O 14
ATOM 24634 N N . PHE A 1 8 ? 0.738 0.344 7.184 1.00 45.02 8 PHE A N 14
ATOM 24635 C CA . PHE A 1 8 ? -0.023 -0.430 6.208 1.00 34.30 8 PHE A CA 14
ATOM 24636 C C . PHE A 1 8 ? -0.349 -1.822 6.742 1.00 14.04 8 PHE A C 14
ATOM 24637 O O . PHE A 1 8 ? -1.488 -2.284 6.653 1.00 32.12 8 PHE A O 14
ATOM 24654 N N . TYR A 1 9 ? 0.652 -2.475 7.316 1.00 70.03 9 TYR A N 14
ATOM 24655 C CA . TYR A 1 9 ? 0.481 -3.820 7.837 1.00 24.31 9 TYR A CA 14
ATOM 24656 C C . TYR A 1 9 ? -0.461 -3.819 9.038 1.00 1.45 9 TYR A C 14
ATOM 24657 O O . TYR A 1 9 ? -1.364 -4.650 9.128 1.00 45.04 9 TYR A O 14
ATOM 24675 N N . GLN A 1 10 ? -0.249 -2.873 9.950 1.00 31.10 10 GLN A N 14
ATOM 24676 C CA . GLN A 1 10 ? -1.085 -2.749 11.139 1.00 40.21 10 GLN A CA 14
ATOM 24677 C C . GLN A 1 10 ? -2.534 -2.481 10.745 1.00 43.42 10 GLN A C 14
ATOM 24678 O O . GLN A 1 10 ? -3.456 -3.126 11.241 1.00 73.52 10 GLN A O 14
ATOM 24692 N N . TRP A 1 11 ? -2.710 -1.529 9.838 1.00 54.11 11 TRP A N 14
ATOM 24693 C CA . TRP A 1 11 ? -4.024 -1.158 9.332 1.00 71.24 11 TRP A CA 14
ATOM 24694 C C . TRP A 1 11 ? -4.762 -2.380 8.784 1.00 40.54 11 TRP A C 14
ATOM 24695 O O . TRP A 1 11 ? -5.942 -2.585 9.074 1.00 14.14 11 TRP A O 14
ATOM 24716 N N . TYR A 1 12 ? -4.061 -3.191 8.010 1.00 73.33 12 TYR A N 14
ATOM 24717 C CA . TYR A 1 12 ? -4.633 -4.414 7.468 1.00 43.22 12 TYR A CA 14
ATOM 24718 C C . TYR A 1 12 ? -4.958 -5.409 8.581 1.00 65.43 12 TYR A C 14
ATOM 24719 O O . TYR A 1 12 ? -6.077 -5.925 8.655 1.00 25.43 12 TYR A O 14
ATOM 24737 N N . GLU A 1 13 ? -3.979 -5.653 9.444 1.00 71.42 13 GLU A N 14
ATOM 24738 C CA . GLU A 1 13 ? -4.109 -6.616 10.540 1.00 73.52 13 GLU A CA 14
ATOM 24739 C C . GLU A 1 13 ? -5.326 -6.337 11.420 1.00 42.13 13 GLU A C 14
ATOM 24740 O O . GLU A 1 13 ? -5.969 -7.261 11.912 1.00 3.43 13 GLU A O 14
ATOM 24752 N N . VAL A 1 14 ? -5.628 -5.064 11.628 1.00 43.52 14 VAL A N 14
ATOM 24753 C CA . VAL A 1 14 ? -6.743 -4.678 12.485 1.00 2.25 14 VAL A CA 14
ATOM 24754 C C . VAL A 1 14 ? -8.076 -4.722 11.734 1.00 24.10 14 VAL A C 14
ATOM 24755 O O . VAL A 1 14 ? -9.115 -5.047 12.315 1.00 74.33 14 VAL A O 14
ATOM 24768 N N . ASN A 1 15 ? -8.043 -4.438 10.436 1.00 73.24 15 ASN A N 14
ATOM 24769 C CA . ASN A 1 15 ? -9.279 -4.247 9.680 1.00 33.44 15 ASN A CA 14
ATOM 24770 C C . ASN A 1 15 ? -9.651 -5.465 8.843 1.00 31.01 15 ASN A C 14
ATOM 24771 O O . ASN A 1 15 ? -10.516 -6.241 9.228 1.00 43.14 15 ASN A O 14
ATOM 24782 N N . LYS A 1 16 ? -8.977 -5.643 7.711 1.00 61.53 16 LYS A N 14
ATOM 24783 C CA . LYS A 1 16 ? -9.412 -6.614 6.703 1.00 51.12 16 LYS A CA 14
ATOM 24784 C C . LYS A 1 16 ? -9.020 -8.043 7.059 1.00 61.10 16 LYS A C 14
ATOM 24785 O O . LYS A 1 16 ? -9.553 -8.993 6.486 1.00 1.30 16 LYS A O 14
ATOM 24804 N N . LEU A 1 17 ? -8.098 -8.186 8.003 1.00 63.13 17 LEU A N 14
ATOM 24805 C CA . LEU A 1 17 ? -7.537 -9.492 8.352 1.00 22.43 17 LEU A CA 14
ATOM 24806 C C . LEU A 1 17 ? -8.612 -10.564 8.597 1.00 34.24 17 LEU A C 14
ATOM 24807 O O . LEU A 1 17 ? -8.578 -11.618 7.960 1.00 62.11 17 LEU A O 14
ATOM 24823 N N . PRO A 1 18 ? -9.580 -10.332 9.512 1.00 5.41 18 PRO A N 14
ATOM 24824 C CA . PRO A 1 18 ? -10.597 -11.337 9.837 1.00 52.21 18 PRO A CA 14
ATOM 24825 C C . PRO A 1 18 ? -11.755 -11.388 8.837 1.00 34.04 18 PRO A C 14
ATOM 24826 O O . PRO A 1 18 ? -12.765 -12.047 9.085 1.00 53.12 18 PRO A O 14
ATOM 24837 N N . HIS A 1 19 ? -11.615 -10.701 7.712 1.00 53.21 19 HIS A N 14
ATOM 24838 C CA . HIS A 1 19 ? -12.695 -10.645 6.730 1.00 35.53 19 HIS A CA 14
ATOM 24839 C C . HIS A 1 19 ? -12.257 -11.205 5.383 1.00 72.32 19 HIS A C 14
ATOM 24840 O O . HIS A 1 19 ? -13.024 -11.904 4.714 1.00 44.32 19 HIS A O 14
ATOM 24854 N N . VAL A 1 20 ? -11.031 -10.905 4.984 1.00 72.02 20 VAL A N 14
ATOM 24855 C CA . VAL A 1 20 ? -10.535 -11.325 3.682 1.00 54.31 20 VAL A CA 14
ATOM 24856 C C . VAL A 1 20 ? -9.999 -12.754 3.722 1.00 43.41 20 VAL A C 14
ATOM 24857 O O . VAL A 1 20 ? -9.635 -13.271 4.782 1.00 42.12 20 VAL A O 14
ATOM 24870 N N . SER A 1 21 ? -9.968 -13.387 2.559 1.00 54.51 21 SER A N 14
ATOM 24871 C CA . SER A 1 21 ? -9.448 -14.737 2.426 1.00 24.33 21 SER A CA 14
ATOM 24872 C C . SER A 1 21 ? -7.942 -14.703 2.196 1.00 40.45 21 SER A C 14
ATOM 24873 O O . SER A 1 21 ? -7.373 -13.639 1.941 1.00 55.11 21 SER A O 14
ATOM 24881 N N . GLU A 1 22 ? -7.297 -15.863 2.272 1.00 4.43 22 GLU A N 14
ATOM 24882 C CA . GLU A 1 22 ? -5.858 -15.939 2.053 1.00 21.22 22 GLU A CA 14
ATOM 24883 C C . GLU A 1 22 ? -5.493 -15.554 0.626 1.00 71.34 22 GLU A C 14
ATOM 24884 O O . GLU A 1 22 ? -4.371 -15.124 0.363 1.00 11.42 22 GLU A O 14
ATOM 24896 N N . SER A 1 23 ? -6.444 -15.701 -0.287 1.00 12.51 23 SER A N 14
ATOM 24897 C CA . SER A 1 23 ? -6.261 -15.235 -1.654 1.00 40.11 23 SER A CA 14
ATOM 24898 C C . SER A 1 23 ? -6.025 -13.722 -1.663 1.00 22.24 23 SER A C 14
ATOM 24899 O O . SER A 1 23 ? -5.145 -13.224 -2.363 1.00 61.43 23 SER A O 14
ATOM 24907 N N . THR A 1 24 ? -6.801 -13.005 -0.855 1.00 11.52 24 THR A N 14
ATOM 24908 C CA . THR A 1 24 ? -6.651 -11.564 -0.722 1.00 3.23 24 THR A CA 14
ATOM 24909 C C . THR A 1 24 ? -5.376 -11.228 0.054 1.00 32.20 24 THR A C 14
ATOM 24910 O O . THR A 1 24 ? -4.724 -10.215 -0.207 1.00 31.43 24 THR A O 14
ATOM 24921 N N . LYS A 1 25 ? -5.024 -12.095 1.005 1.00 34.23 25 LYS A N 14
ATOM 24922 C CA . LYS A 1 25 ? -3.804 -11.922 1.790 1.00 30.23 25 LYS A CA 14
ATOM 24923 C C . LYS A 1 25 ? -2.584 -11.898 0.880 1.00 73.12 25 LYS A C 14
ATOM 24924 O O . LYS A 1 25 ? -1.639 -11.156 1.123 1.00 11.13 25 LYS A O 14
ATOM 24943 N N . ARG A 1 26 ? -2.626 -12.705 -0.176 1.00 43.20 26 ARG A N 14
ATOM 24944 C CA . ARG A 1 26 ? -1.539 -12.756 -1.151 1.00 44.31 26 ARG A CA 14
ATOM 24945 C C . ARG A 1 26 ? -1.309 -11.381 -1.768 1.00 31.41 26 ARG A C 14
ATOM 24946 O O . ARG A 1 26 ? -0.171 -10.947 -1.926 1.00 1.50 26 ARG A O 14
ATOM 24967 N N . HIS A 1 27 ? -2.399 -10.693 -2.091 1.00 15.43 27 HIS A N 14
ATOM 24968 C CA . HIS A 1 27 ? -2.317 -9.354 -2.664 1.00 54.31 27 HIS A CA 14
ATOM 24969 C C . HIS A 1 27 ? -1.780 -8.361 -1.641 1.00 42.02 27 HIS A C 14
ATOM 24970 O O . HIS A 1 27 ? -0.861 -7.597 -1.932 1.00 3.10 27 HIS A O 14
ATOM 24984 N N . TYR A 1 28 ? -2.349 -8.384 -0.439 1.00 5.10 28 TYR A N 14
ATOM 24985 C CA . TYR A 1 28 ? -1.938 -7.467 0.619 1.00 2.24 28 TYR A CA 14
ATOM 24986 C C . TYR A 1 28 ? -0.481 -7.681 1.016 1.00 1.14 28 TYR A C 14
ATOM 24987 O O . TYR A 1 28 ? 0.258 -6.718 1.212 1.00 14.55 28 TYR A O 14
ATOM 25005 N N . GLU A 1 29 ? -0.064 -8.935 1.119 1.00 61.34 29 GLU A N 14
ATOM 25006 C CA . GLU A 1 29 ? 1.303 -9.247 1.515 1.00 4.32 29 GLU A CA 14
ATOM 25007 C C . GLU A 1 29 ? 2.285 -8.971 0.379 1.00 73.01 29 GLU A C 14
ATOM 25008 O O . GLU A 1 29 ? 3.424 -8.575 0.627 1.00 12.42 29 GLU A O 14
ATOM 25020 N N . SER A 1 30 ? 1.849 -9.171 -0.864 1.00 70.43 30 SER A N 14
ATOM 25021 C CA . SER A 1 30 ? 2.664 -8.814 -2.021 1.00 22.03 30 SER A CA 14
ATOM 25022 C C . SER A 1 30 ? 2.843 -7.298 -2.060 1.00 15.13 30 SER A C 14
ATOM 25023 O O . SER A 1 30 ? 3.942 -6.785 -2.286 1.00 4.40 30 SER A O 14
ATOM 25031 N N . ALA A 1 31 ? 1.754 -6.582 -1.812 1.00 51.45 31 ALA A N 14
ATOM 25032 C CA . ALA A 1 31 ? 1.803 -5.136 -1.700 1.00 52.23 31 ALA A CA 14
ATOM 25033 C C . ALA A 1 31 ? 2.760 -4.729 -0.589 1.00 1.22 31 ALA A C 14
ATOM 25034 O O . ALA A 1 31 ? 3.625 -3.876 -0.776 1.00 31.04 31 ALA A O 14
ATOM 25041 N N . TYR A 1 32 ? 2.613 -5.382 0.557 1.00 1.32 32 TYR A N 14
ATOM 25042 C CA . TYR A 1 32 ? 3.391 -5.061 1.742 1.00 15.41 32 TYR A CA 14
ATOM 25043 C C . TYR A 1 32 ? 4.884 -5.334 1.548 1.00 75.14 32 TYR A C 14
ATOM 25044 O O . TYR A 1 32 ? 5.714 -4.541 1.987 1.00 63.31 32 TYR A O 14
ATOM 25062 N N . LYS A 1 33 ? 5.233 -6.445 0.901 1.00 24.33 33 LYS A N 14
ATOM 25063 C CA . LYS A 1 33 ? 6.643 -6.778 0.707 1.00 21.14 33 LYS A CA 14
ATOM 25064 C C . LYS A 1 33 ? 7.330 -5.733 -0.169 1.00 55.45 33 LYS A C 14
ATOM 25065 O O . LYS A 1 33 ? 8.485 -5.380 0.067 1.00 62.41 33 LYS A O 14
ATOM 25084 N N . HIS A 1 34 ? 6.616 -5.230 -1.170 1.00 24.15 34 HIS A N 14
ATOM 25085 C CA . HIS A 1 34 ? 7.160 -4.184 -2.030 1.00 11.42 34 HIS A CA 14
ATOM 25086 C C . HIS A 1 34 ? 7.199 -2.850 -1.296 1.00 3.40 34 HIS A C 14
ATOM 25087 O O . HIS A 1 34 ? 8.127 -2.057 -1.479 1.00 73.32 34 HIS A O 14
ATOM 25101 N N . ILE A 1 35 ? 6.194 -2.605 -0.465 1.00 32.52 35 ILE A N 14
ATOM 25102 C CA . ILE A 1 35 ? 6.174 -1.417 0.379 1.00 3.32 35 ILE A CA 14
ATOM 25103 C C . ILE A 1 35 ? 7.350 -1.436 1.353 1.00 50.22 35 ILE A C 14
ATOM 25104 O O . ILE A 1 35 ? 8.060 -0.448 1.492 1.00 31.44 35 ILE A O 14
ATOM 25120 N N . LYS A 1 36 ? 7.561 -2.577 1.999 1.00 40.21 36 LYS A N 14
ATOM 25121 C CA . LYS A 1 36 ? 8.663 -2.747 2.943 1.00 71.34 36 LYS A CA 14
ATOM 25122 C C . LYS A 1 36 ? 10.009 -2.595 2.237 1.00 4.03 36 LYS A C 14
ATOM 25123 O O . LYS A 1 36 ? 10.994 -2.174 2.841 1.00 40.44 36 LYS A O 14
ATOM 25142 N N . ASP A 1 37 ? 10.038 -2.940 0.957 1.00 72.33 37 ASP A N 14
ATOM 25143 C CA . ASP A 1 37 ? 11.268 -2.893 0.174 1.00 25.31 37 ASP A CA 14
ATOM 25144 C C . ASP A 1 37 ? 11.600 -1.464 -0.253 1.00 24.41 37 ASP A C 14
ATOM 25145 O O . ASP A 1 37 ? 12.757 -1.048 -0.213 1.00 14.51 37 ASP A O 14
ATOM 25154 N N . HIS A 1 38 ? 10.583 -0.710 -0.655 1.00 5.32 38 HIS A N 14
ATOM 25155 C CA . HIS A 1 38 ? 10.781 0.677 -1.078 1.00 60.43 38 HIS A CA 14
ATOM 25156 C C . HIS A 1 38 ? 10.808 1.625 0.115 1.00 71.24 38 HIS A C 14
ATOM 25157 O O . HIS A 1 38 ? 11.643 2.527 0.186 1.00 74.11 38 HIS A O 14
ATOM 25172 N N . PHE A 1 39 ? 9.888 1.421 1.043 1.00 54.34 39 PHE A N 14
ATOM 25173 C CA . PHE A 1 39 ? 9.762 2.285 2.201 1.00 24.52 39 PHE A CA 14
ATOM 25174 C C . PHE A 1 39 ? 10.081 1.505 3.467 1.00 43.34 39 PHE A C 14
ATOM 25175 O O . PHE A 1 39 ? 9.195 0.957 4.122 1.00 22.44 39 PHE A O 14
ATOM 25192 N N . ARG A 1 40 ? 11.361 1.450 3.796 1.00 62.12 40 ARG A N 14
ATOM 25193 C CA . ARG A 1 40 ? 11.835 0.650 4.915 1.00 62.32 40 ARG A CA 14
ATOM 25194 C C . ARG A 1 40 ? 11.660 1.393 6.229 1.00 61.21 40 ARG A C 14
ATOM 25195 O O . ARG A 1 40 ? 11.290 0.805 7.246 1.00 12.22 40 ARG A O 14
ATOM 25216 N N . HIS A 1 41 ? 11.932 2.690 6.208 1.00 4.33 41 HIS A N 14
ATOM 25217 C CA . HIS A 1 41 ? 11.830 3.501 7.413 1.00 62.14 41 HIS A CA 14
ATOM 25218 C C . HIS A 1 41 ? 11.132 4.820 7.102 1.00 31.30 41 HIS A C 14
ATOM 25219 O O . HIS A 1 41 ? 11.268 5.801 7.829 1.00 2.00 41 HIS A O 14
ATOM 25234 N N . LYS A 1 42 ? 10.361 4.811 6.027 1.00 23.13 42 LYS A N 14
ATOM 25235 C CA . LYS A 1 42 ? 9.647 5.996 5.566 1.00 62.24 42 LYS A CA 14
ATOM 25236 C C . LYS A 1 42 ? 8.402 6.230 6.418 1.00 54.12 42 LYS A C 14
ATOM 25237 O O . LYS A 1 42 ? 7.597 5.318 6.598 1.00 50.02 42 LYS A O 14
ATOM 25256 N N . LEU A 1 43 ? 8.248 7.442 6.941 1.00 63.02 43 LEU A N 14
ATOM 25257 C CA . LEU A 1 43 ? 7.067 7.785 7.732 1.00 21.25 43 LEU A CA 14
ATOM 25258 C C . LEU A 1 43 ? 5.831 7.822 6.843 1.00 64.22 43 LEU A C 14
ATOM 25259 O O . LEU A 1 43 ? 5.946 7.943 5.623 1.00 73.51 43 LEU A O 14
ATOM 25275 N N . LEU A 1 44 ? 4.651 7.735 7.451 1.00 21.11 44 LEU A N 14
ATOM 25276 C CA . LEU A 1 44 ? 3.406 7.783 6.692 1.00 64.25 44 LEU A CA 14
ATOM 25277 C C . LEU A 1 44 ? 3.233 9.153 6.030 1.00 51.12 44 LEU A C 14
ATOM 25278 O O . LEU A 1 44 ? 2.654 9.265 4.954 1.00 62.41 44 LEU A O 14
ATOM 25294 N N . LYS A 1 45 ? 3.761 10.187 6.677 1.00 43.31 45 LYS A N 14
ATOM 25295 C CA . LYS A 1 45 ? 3.674 11.548 6.154 1.00 0.12 45 LYS A CA 14
ATOM 25296 C C . LYS A 1 45 ? 4.792 11.836 5.158 1.00 54.02 45 LYS A C 14
ATOM 25297 O O . LYS A 1 45 ? 4.826 12.904 4.549 1.00 24.22 45 LYS A O 14
ATOM 25316 N N . ASP A 1 46 ? 5.707 10.889 4.990 1.00 75.13 46 ASP A N 14
ATOM 25317 C CA . ASP A 1 46 ? 6.855 11.107 4.123 1.00 43.04 46 ASP A CA 14
ATOM 25318 C C . ASP A 1 46 ? 6.650 10.400 2.788 1.00 34.43 46 ASP A C 14
ATOM 25319 O O . ASP A 1 46 ? 7.563 10.305 1.967 1.00 73.55 46 ASP A O 14
ATOM 25328 N N . ILE A 1 47 ? 5.437 9.912 2.572 1.00 4.03 47 ILE A N 14
ATOM 25329 C CA . ILE A 1 47 ? 5.085 9.297 1.304 1.00 54.02 47 ILE A CA 14
ATOM 25330 C C . ILE A 1 47 ? 4.453 10.339 0.393 1.00 22.13 47 ILE A C 14
ATOM 25331 O O . ILE A 1 47 ? 3.263 10.635 0.496 1.00 53.11 47 ILE A O 14
ATOM 25347 N N . LYS A 1 48 ? 5.263 10.922 -0.471 1.00 43.40 48 LYS A N 14
ATOM 25348 C CA . LYS A 1 48 ? 4.787 11.947 -1.383 1.00 71.34 48 LYS A CA 14
ATOM 25349 C C . LYS A 1 48 ? 4.073 11.311 -2.565 1.00 50.05 48 LYS A C 14
ATOM 25350 O O . LYS A 1 48 ? 4.392 10.191 -2.962 1.00 0.05 48 LYS A O 14
ATOM 25369 N N . ARG A 1 49 ? 3.110 12.029 -3.123 1.00 63.05 49 ARG A N 14
ATOM 25370 C CA . ARG A 1 49 ? 2.351 11.539 -4.266 1.00 62.23 49 ARG A CA 14
ATOM 25371 C C . ARG A 1 49 ? 3.260 11.332 -5.475 1.00 3.21 49 ARG A C 14
ATOM 25372 O O . ARG A 1 49 ? 3.064 10.401 -6.260 1.00 33.31 49 ARG A O 14
ATOM 25393 N N . THR A 1 50 ? 4.268 12.183 -5.598 1.00 71.24 50 THR A N 14
ATOM 25394 C CA . THR A 1 50 ? 5.249 12.064 -6.663 1.00 74.35 50 THR A CA 14
ATOM 25395 C C . THR A 1 50 ? 6.107 10.819 -6.468 1.00 44.34 50 THR A C 14
ATOM 25396 O O . THR A 1 50 ? 6.349 10.065 -7.408 1.00 31.24 50 THR A O 14
ATOM 25407 N N . GLU A 1 51 ? 6.543 10.605 -5.229 1.00 62.30 51 GLU A N 14
ATOM 25408 C CA . GLU A 1 51 ? 7.345 9.439 -4.875 1.00 40.30 51 GLU A CA 14
ATOM 25409 C C . GLU A 1 51 ? 6.539 8.163 -5.085 1.00 34.43 51 GLU A C 14
ATOM 25410 O O . GLU A 1 51 ? 7.062 7.138 -5.526 1.00 0.11 51 GLU A O 14
ATOM 25422 N N . TYR A 1 52 ? 5.254 8.245 -4.775 1.00 12.54 52 TYR A N 14
ATOM 25423 C CA . TYR A 1 52 ? 4.350 7.114 -4.911 1.00 23.10 52 TYR A CA 14
ATOM 25424 C C . TYR A 1 52 ? 4.247 6.656 -6.364 1.00 31.41 52 TYR A C 14
ATOM 25425 O O . TYR A 1 52 ? 4.159 5.457 -6.639 1.00 65.51 52 TYR A O 14
ATOM 25443 N N . GLN A 1 53 ? 4.260 7.606 -7.295 1.00 45.22 53 GLN A N 14
ATOM 25444 C CA . GLN A 1 53 ? 4.198 7.270 -8.716 1.00 3.33 53 GLN A CA 14
ATOM 25445 C C . GLN A 1 53 ? 5.371 6.377 -9.117 1.00 45.43 53 GLN A C 14
ATOM 25446 O O . GLN A 1 53 ? 5.211 5.465 -9.928 1.00 34.44 53 GLN A O 14
ATOM 25460 N N . LYS A 1 54 ? 6.543 6.635 -8.539 1.00 74.02 54 LYS A N 14
ATOM 25461 C CA . LYS A 1 54 ? 7.733 5.834 -8.829 1.00 23.35 54 LYS A CA 14
ATOM 25462 C C . LYS A 1 54 ? 7.567 4.420 -8.288 1.00 50.05 54 LYS A C 14
ATOM 25463 O O . LYS A 1 54 ? 8.015 3.451 -8.906 1.00 62.21 54 LYS A O 14
ATOM 25482 N N . PHE A 1 55 ? 6.917 4.310 -7.134 1.00 3.12 55 PHE A N 14
ATOM 25483 C CA . PHE A 1 55 ? 6.638 3.015 -6.533 1.00 1.35 55 PHE A CA 14
ATOM 25484 C C . PHE A 1 55 ? 5.741 2.195 -7.452 1.00 32.41 55 PHE A C 14
ATOM 25485 O O . PHE A 1 55 ? 6.038 1.040 -7.755 1.00 64.33 55 PHE A O 14
ATOM 25502 N N . LEU A 1 56 ? 4.653 2.811 -7.903 1.00 3.30 56 LEU A N 14
ATOM 25503 C CA . LEU A 1 56 ? 3.744 2.168 -8.845 1.00 11.05 56 LEU A CA 14
ATOM 25504 C C . LEU A 1 56 ? 4.469 1.842 -10.141 1.00 13.43 56 LEU A C 14
ATOM 25505 O O . LEU A 1 56 ? 4.268 0.784 -10.730 1.00 0.41 56 LEU A O 14
ATOM 25521 N N . ASN A 1 57 ? 5.324 2.762 -10.559 1.00 14.24 57 ASN A N 14
ATOM 25522 C CA . ASN A 1 57 ? 6.055 2.639 -11.814 1.00 61.11 57 ASN A CA 14
ATOM 25523 C C . ASN A 1 57 ? 6.884 1.358 -11.848 1.00 34.40 57 ASN A C 14
ATOM 25524 O O . ASN A 1 57 ? 6.713 0.524 -12.735 1.00 1.22 57 ASN A O 14
ATOM 25535 N N . GLU A 1 58 ? 7.769 1.200 -10.864 1.00 0.10 58 GLU A N 14
ATOM 25536 C CA . GLU A 1 58 ? 8.638 0.026 -10.789 1.00 71.51 58 GLU A CA 14
ATOM 25537 C C . GLU A 1 58 ? 7.811 -1.245 -10.622 1.00 43.34 58 GLU A C 14
ATOM 25538 O O . GLU A 1 58 ? 8.111 -2.286 -11.217 1.00 73.23 58 GLU A O 14
ATOM 25550 N N . TYR A 1 59 ? 6.763 -1.143 -9.816 1.00 72.21 59 TYR A N 14
ATOM 25551 C CA . TYR A 1 59 ? 5.878 -2.265 -9.548 1.00 14.10 59 TYR A CA 14
ATOM 25552 C C . TYR A 1 59 ? 5.182 -2.716 -10.828 1.00 74.42 59 TYR A C 14
ATOM 25553 O O . TYR A 1 59 ? 5.140 -3.911 -11.134 1.00 54.24 59 TYR A O 14
ATOM 25571 N N . GLY A 1 60 ? 4.645 -1.756 -11.571 1.00 25.01 60 GLY A N 14
ATOM 25572 C CA . GLY A 1 60 ? 3.916 -2.059 -12.786 1.00 61.11 60 GLY A CA 14
ATOM 25573 C C . GLY A 1 60 ? 4.800 -2.623 -13.879 1.00 24.43 60 GLY A C 14
ATOM 25574 O O . GLY A 1 60 ? 4.357 -3.441 -14.678 1.00 63.55 60 GLY A O 14
ATOM 25578 N N . LEU A 1 61 ? 6.056 -2.196 -13.911 1.00 72.43 61 LEU A N 14
ATOM 25579 C CA . LEU A 1 61 ? 6.998 -2.678 -14.918 1.00 63.52 61 LEU A CA 14
ATOM 25580 C C . LEU A 1 61 ? 7.373 -4.139 -14.676 1.00 43.33 61 LEU A C 14
ATOM 25581 O O . LEU A 1 61 ? 7.964 -4.788 -15.539 1.00 20.45 61 LEU A O 14
ATOM 25597 N N . THR A 1 62 ? 7.035 -4.650 -13.501 1.00 1.02 62 THR A N 14
ATOM 25598 C CA . THR A 1 62 ? 7.378 -6.016 -13.137 1.00 1.23 62 THR A CA 14
ATOM 25599 C C . THR A 1 62 ? 6.133 -6.844 -12.835 1.00 1.21 62 THR A C 14
ATOM 25600 O O . THR A 1 62 ? 6.229 -7.991 -12.392 1.00 53.33 62 THR A O 14
ATOM 25611 N N . HIS A 1 63 ? 4.964 -6.263 -13.076 1.00 43.32 63 HIS A N 14
ATOM 25612 C CA . HIS A 1 63 ? 3.703 -6.922 -12.776 1.00 2.14 63 HIS A CA 14
ATOM 25613 C C . HIS A 1 63 ? 2.660 -6.574 -13.830 1.00 63.14 63 HIS A C 14
ATOM 25614 O O . HIS A 1 63 ? 2.993 -6.045 -14.889 1.00 51.25 63 HIS A O 14
ATOM 25629 N N . SER A 1 64 ? 1.403 -6.873 -13.542 1.00 41.52 64 SER A N 14
ATOM 25630 C CA . SER A 1 64 ? 0.320 -6.567 -14.460 1.00 45.44 64 SER A CA 14
ATOM 25631 C C . SER A 1 64 ? -0.537 -5.426 -13.905 1.00 11.02 64 SER A C 14
ATOM 25632 O O . SER A 1 64 ? -0.273 -4.913 -12.811 1.00 13.43 64 SER A O 14
ATOM 25640 N N . TYR A 1 65 ? -1.568 -5.044 -14.650 1.00 34.22 65 TYR A N 14
ATOM 25641 C CA . TYR A 1 65 ? -2.431 -3.939 -14.253 1.00 4.04 65 TYR A CA 14
ATOM 25642 C C . TYR A 1 65 ? -3.205 -4.274 -12.985 1.00 1.12 65 TYR A C 14
ATOM 25643 O O . TYR A 1 65 ? -3.371 -3.431 -12.115 1.00 11.34 65 TYR A O 14
ATOM 25661 N N . GLU A 1 66 ? -3.679 -5.505 -12.883 1.00 63.21 66 GLU A N 14
ATOM 25662 C CA . GLU A 1 66 ? -4.477 -5.912 -11.732 1.00 54.12 66 GLU A CA 14
ATOM 25663 C C . GLU A 1 66 ? -3.685 -5.820 -10.441 1.00 54.23 66 GLU A C 14
ATOM 25664 O O . GLU A 1 66 ? -4.192 -5.340 -9.430 1.00 52.44 66 GLU A O 14
ATOM 25676 N N . THR A 1 67 ? -2.437 -6.253 -10.488 1.00 10.50 67 THR A N 14
ATOM 25677 C CA . THR A 1 67 ? -1.564 -6.171 -9.334 1.00 1.33 67 THR A CA 14
ATOM 25678 C C . THR A 1 67 ? -1.378 -4.723 -8.884 1.00 33.25 67 THR A C 14
ATOM 25679 O O . THR A 1 67 ? -1.509 -4.411 -7.702 1.00 34.33 67 THR A O 14
ATOM 25690 N N . ILE A 1 68 ? -1.096 -3.834 -9.832 1.00 72.11 68 ILE A N 14
ATOM 25691 C CA . ILE A 1 68 ? -0.860 -2.432 -9.506 1.00 44.51 68 ILE A CA 14
ATOM 25692 C C . ILE A 1 68 ? -2.172 -1.713 -9.163 1.00 42.33 68 ILE A C 14
ATOM 25693 O O . ILE A 1 68 ? -2.199 -0.840 -8.294 1.00 71.02 68 ILE A O 14
ATOM 25709 N N . ARG A 1 69 ? -3.259 -2.098 -9.828 1.00 50.12 69 ARG A N 14
ATOM 25710 C CA . ARG A 1 69 ? -4.566 -1.492 -9.586 1.00 35.23 69 ARG A CA 14
ATOM 25711 C C . ARG A 1 69 ? -5.035 -1.815 -8.174 1.00 54.23 69 ARG A C 14
ATOM 25712 O O . ARG A 1 69 ? -5.459 -0.929 -7.430 1.00 65.40 69 ARG A O 14
ATOM 25733 N N . LYS A 1 70 ? -4.959 -3.094 -7.820 1.00 45.14 70 LYS A N 14
ATOM 25734 C CA . LYS A 1 70 ? -5.270 -3.534 -6.466 1.00 55.54 70 LYS A CA 14
ATOM 25735 C C . LYS A 1 70 ? -4.365 -2.834 -5.456 1.00 51.35 70 LYS A C 14
ATOM 25736 O O . LYS A 1 70 ? -4.831 -2.335 -4.433 1.00 1.10 70 LYS A O 14
ATOM 25755 N N . LEU A 1 71 ? -3.073 -2.794 -5.770 1.00 14.01 71 LEU A N 14
ATOM 25756 C CA . LEU A 1 71 ? -2.073 -2.151 -4.920 1.00 1.03 71 LEU A CA 14
ATOM 25757 C C . LEU A 1 71 ? -2.473 -0.715 -4.584 1.00 50.22 71 LEU A C 14
ATOM 25758 O O . LEU A 1 71 ? -2.531 -0.334 -3.410 1.00 61.25 71 LEU A O 14
ATOM 25774 N N . ASN A 1 72 ? -2.747 0.064 -5.623 1.00 31.23 72 ASN A N 14
ATOM 25775 C CA . ASN A 1 72 ? -3.169 1.453 -5.473 1.00 44.44 72 ASN A CA 14
ATOM 25776 C C . ASN A 1 72 ? -4.385 1.558 -4.556 1.00 23.25 72 ASN A C 14
ATOM 25777 O O . ASN A 1 72 ? -4.449 2.429 -3.688 1.00 60.13 72 ASN A O 14
ATOM 25788 N N . SER A 1 73 ? -5.330 0.643 -4.737 1.00 35.41 73 SER A N 14
ATOM 25789 C CA . SER A 1 73 ? -6.561 0.635 -3.960 1.00 64.34 73 SER A CA 14
ATOM 25790 C C . SER A 1 73 ? -6.271 0.458 -2.467 1.00 11.01 73 SER A C 14
ATOM 25791 O O . SER A 1 73 ? -6.803 1.196 -1.634 1.00 24.33 73 SER A O 14
ATOM 25799 N N . TYR A 1 74 ? -5.409 -0.505 -2.136 1.00 14.33 74 TYR A N 14
ATOM 25800 C CA . TYR A 1 74 ? -5.080 -0.791 -0.740 1.00 21.32 74 TYR A CA 14
ATOM 25801 C C . TYR A 1 74 ? -4.398 0.406 -0.093 1.00 73.51 74 TYR A C 14
ATOM 25802 O O . TYR A 1 74 ? -4.767 0.828 1.004 1.00 23.11 74 TYR A O 14
ATOM 25820 N N . ILE A 1 75 ? -3.411 0.950 -0.788 1.00 61.13 75 ILE A N 14
ATOM 25821 C CA . ILE A 1 75 ? -2.630 2.062 -0.268 1.00 44.53 75 ILE A CA 14
ATOM 25822 C C . ILE A 1 75 ? -3.484 3.319 -0.138 1.00 11.15 75 ILE A C 14
ATOM 25823 O O . ILE A 1 75 ? -3.392 4.042 0.859 1.00 42.54 75 ILE A O 14
ATOM 25839 N N . ARG A 1 76 ? -4.332 3.571 -1.130 1.00 72.44 76 ARG A N 14
ATOM 25840 C CA . ARG A 1 76 ? -5.221 4.724 -1.085 1.00 52.12 76 ARG A CA 14
ATOM 25841 C C . ARG A 1 76 ? -6.169 4.603 0.098 1.00 35.45 76 ARG A C 14
ATOM 25842 O O . ARG A 1 76 ? -6.381 5.564 0.829 1.00 4.23 76 ARG A O 14
ATOM 25863 N N . ASN A 1 77 ? -6.717 3.406 0.288 1.00 41.10 77 ASN A N 14
ATOM 25864 C CA . ASN A 1 77 ? -7.656 3.149 1.375 1.00 25.41 77 ASN A CA 14
ATOM 25865 C C . ASN A 1 77 ? -6.987 3.379 2.730 1.00 5.01 77 ASN A C 14
ATOM 25866 O O . ASN A 1 77 ? -7.599 3.922 3.649 1.00 43.40 77 ASN A O 14
ATOM 25877 N N . ALA A 1 78 ? -5.721 2.984 2.836 1.00 63.32 78 ALA A N 14
ATOM 25878 C CA . ALA A 1 78 ? -4.957 3.163 4.068 1.00 73.11 78 ALA A CA 14
ATOM 25879 C C . ALA A 1 78 ? -4.765 4.644 4.382 1.00 73.12 78 ALA A C 14
ATOM 25880 O O . ALA A 1 78 ? -5.038 5.095 5.496 1.00 12.43 78 ALA A O 14
ATOM 25887 N N . PHE A 1 79 ? -4.304 5.397 3.389 1.00 15.34 79 PHE A N 14
ATOM 25888 C CA . PHE A 1 79 ? -4.089 6.832 3.551 1.00 10.54 79 PHE A CA 14
ATOM 25889 C C . PHE A 1 79 ? -5.409 7.566 3.754 1.00 14.41 79 PHE A C 14
ATOM 25890 O O . PHE A 1 79 ? -5.489 8.506 4.543 1.00 12.12 79 PHE A O 14
ATOM 25907 N N . ASP A 1 80 ? -6.439 7.125 3.043 1.00 45.54 80 ASP A N 14
ATOM 25908 C CA . ASP A 1 80 ? -7.758 7.746 3.123 1.00 22.23 80 ASP A CA 14
ATOM 25909 C C . ASP A 1 80 ? -8.310 7.634 4.541 1.00 42.22 80 ASP A C 14
ATOM 25910 O O . ASP A 1 80 ? -8.944 8.560 5.047 1.00 3.01 80 ASP A O 14
ATOM 25919 N N . ASP A 1 81 ? -8.039 6.501 5.182 1.00 64.13 81 ASP A N 14
ATOM 25920 C CA . ASP A 1 81 ? -8.467 6.276 6.560 1.00 24.43 81 ASP A CA 14
ATOM 25921 C C . ASP A 1 81 ? -7.681 7.173 7.513 1.00 20.42 81 ASP A C 14
ATOM 25922 O O . ASP A 1 81 ? -8.243 7.757 8.439 1.00 72.44 81 ASP A O 14
ATOM 25931 N N . ALA A 1 82 ? -6.379 7.297 7.261 1.00 55.32 82 ALA A N 14
ATOM 25932 C CA . ALA A 1 82 ? -5.520 8.184 8.043 1.00 41.01 82 ALA A CA 14
ATOM 25933 C C . ALA A 1 82 ? -5.979 9.635 7.905 1.00 43.30 82 ALA A C 14
ATOM 25934 O O . ALA A 1 82 ? -5.944 10.409 8.867 1.00 43.23 82 ALA A O 14
ATOM 25941 N N . ILE A 1 83 ? -6.405 9.997 6.701 1.00 50.31 83 ILE A N 14
ATOM 25942 C CA . ILE A 1 83 ? -7.002 11.302 6.451 1.00 70.22 83 ILE A CA 14
ATOM 25943 C C . ILE A 1 83 ? -8.308 11.440 7.220 1.00 43.43 83 ILE A C 14
ATOM 25944 O O . ILE A 1 83 ? -8.599 12.489 7.797 1.00 35.32 83 ILE A O 14
ATOM 25960 N N . HIS A 1 84 ? -9.073 10.359 7.237 1.00 50.41 84 HIS A N 14
ATOM 25961 C CA . HIS A 1 84 ? -10.393 10.351 7.846 1.00 44.35 84 HIS A CA 14
ATOM 25962 C C . HIS A 1 84 ? -10.319 10.643 9.345 1.00 73.13 84 HIS A C 14
ATOM 25963 O O . HIS A 1 84 ? -11.133 11.399 9.874 1.00 62.31 84 HIS A O 14
ATOM 25978 N N . GLU A 1 85 ? -9.344 10.046 10.026 1.00 12.14 85 GLU A N 14
ATOM 25979 C CA . GLU A 1 85 ? -9.169 10.289 11.453 1.00 21.24 85 GLU A CA 14
ATOM 25980 C C . GLU A 1 85 ? -8.457 11.620 11.696 1.00 63.14 85 GLU A C 14
ATOM 25981 O O . GLU A 1 85 ? -8.520 12.177 12.792 1.00 13.35 85 GLU A O 14
ATOM 25993 N N . GLY A 1 86 ? -7.790 12.130 10.668 1.00 44.33 86 GLY A N 14
ATOM 25994 C CA . GLY A 1 86 ? -7.114 13.411 10.780 1.00 1.53 86 GLY A CA 14
ATOM 25995 C C . GLY A 1 86 ? -5.650 13.263 11.130 1.00 62.44 86 GLY A C 14
ATOM 25996 O O . GLY A 1 86 ? -4.982 14.242 11.467 1.00 14.50 86 GLY A O 14
ATOM 26000 N N . TYR A 1 87 ? -5.149 12.040 11.038 1.00 63.21 87 TYR A N 14
ATOM 26001 C CA . TYR A 1 87 ? -3.760 11.747 11.364 1.00 53.42 87 TYR A CA 14
ATOM 26002 C C . TYR A 1 87 ? -2.822 12.368 10.333 1.00 62.13 87 TYR A C 14
ATOM 26003 O O . TYR A 1 87 ? -1.790 12.942 10.679 1.00 65.33 87 TYR A O 14
ATOM 26021 N N . VAL A 1 88 ? -3.187 12.260 9.066 1.00 51.31 88 VAL A N 14
ATOM 26022 C CA . VAL A 1 88 ? -2.425 12.893 8.008 1.00 24.32 88 VAL A CA 14
ATOM 26023 C C . VAL A 1 88 ? -3.365 13.738 7.145 1.00 31.43 88 VAL A C 14
ATOM 26024 O O . VAL A 1 88 ? -4.465 13.303 6.803 1.00 53.23 88 VAL A O 14
ATOM 26037 N N . ILE A 1 89 ? -2.955 14.966 6.857 1.00 60.10 89 ILE A N 14
ATOM 26038 C CA . ILE A 1 89 ? -3.810 15.918 6.155 1.00 51.31 89 ILE A CA 14
ATOM 26039 C C . ILE A 1 89 ? -3.899 15.616 4.654 1.00 45.50 89 ILE A C 14
ATOM 26040 O O . ILE A 1 89 ? -4.953 15.791 4.042 1.00 21.34 89 ILE A O 14
ATOM 26056 N N . LYS A 1 90 ? -2.804 15.145 4.075 1.00 43.12 90 LYS A N 14
ATOM 26057 C CA . LYS A 1 90 ? -2.751 14.893 2.643 1.00 20.41 90 LYS A CA 14
ATOM 26058 C C . LYS A 1 90 ? -2.061 13.566 2.365 1.00 71.02 90 LYS A C 14
ATOM 26059 O O . LYS A 1 90 ? -1.258 13.099 3.172 1.00 42.23 90 LYS A O 14
ATOM 26078 N N . ASN A 1 91 ? -2.377 12.966 1.230 1.00 33.44 91 ASN A N 14
ATOM 26079 C CA . ASN A 1 91 ? -1.852 11.654 0.889 1.00 53.33 91 ASN A CA 14
ATOM 26080 C C . ASN A 1 91 ? -1.432 11.596 -0.579 1.00 43.40 91 ASN A C 14
ATOM 26081 O O . ASN A 1 91 ? -1.678 12.537 -1.343 1.00 45.03 91 ASN A O 14
ATOM 26092 N N . PRO A 1 92 ? -0.750 10.510 -0.986 1.00 2.25 92 PRO A N 14
ATOM 26093 C CA . PRO A 1 92 ? -0.502 10.207 -2.397 1.00 2.42 92 PRO A CA 14
ATOM 26094 C C . PRO A 1 92 ? -1.796 9.834 -3.122 1.00 63.13 92 PRO A C 14
ATOM 26095 O O . PRO A 1 92 ? -2.865 10.328 -2.777 1.00 63.40 92 PRO A O 14
ATOM 26106 N N . THR A 1 93 ? -1.682 8.981 -4.144 1.00 61.03 93 THR A N 14
ATOM 26107 C CA . THR A 1 93 ? -2.836 8.493 -4.920 1.00 64.42 93 THR A CA 14
ATOM 26108 C C . THR A 1 93 ? -3.688 9.642 -5.476 1.00 32.24 93 THR A C 14
ATOM 26109 O O . THR A 1 93 ? -4.823 9.439 -5.899 1.00 3.14 93 THR A O 14
ATOM 26120 N N . TYR A 1 94 ? -3.111 10.838 -5.507 1.00 72.24 94 TYR A N 14
ATOM 26121 C CA . TYR A 1 94 ? -3.835 12.037 -5.901 1.00 1.13 94 TYR A CA 14
ATOM 26122 C C . TYR A 1 94 ? -3.934 12.142 -7.418 1.00 74.12 94 TYR A C 14
ATOM 26123 O O . TYR A 1 94 ? -5.021 12.270 -7.974 1.00 43.24 94 TYR A O 14
ATOM 26141 N N . LYS A 1 95 ? -2.790 12.085 -8.083 1.00 24.34 95 LYS A N 14
ATOM 26142 C CA . LYS A 1 95 ? -2.743 12.217 -9.533 1.00 4.52 95 LYS A CA 14
ATOM 26143 C C . LYS A 1 95 ? -1.881 11.116 -10.134 1.00 1.13 95 LYS A C 14
ATOM 26144 O O . LYS A 1 95 ? -1.419 11.215 -11.272 1.00 40.25 95 LYS A O 14
ATOM 26163 N N . ALA A 1 96 ? -1.685 10.059 -9.359 1.00 53.44 96 ALA A N 14
ATOM 26164 C CA . ALA A 1 96 ? -0.872 8.934 -9.789 1.00 33.12 96 ALA A CA 14
ATOM 26165 C C . ALA A 1 96 ? -1.656 8.046 -10.742 1.00 50.33 96 ALA A C 14
ATOM 26166 O O . ALA A 1 96 ? -2.839 7.774 -10.520 1.00 22.43 96 ALA A O 14
ATOM 26173 N N . GLU A 1 97 ? -1.003 7.608 -11.803 1.00 14.44 97 GLU A N 14
ATOM 26174 C CA . GLU A 1 97 ? -1.641 6.762 -12.796 1.00 63.20 97 GLU A CA 14
ATOM 26175 C C . GLU A 1 97 ? -1.124 5.331 -12.699 1.00 11.22 97 GLU A C 14
ATOM 26176 O O . GLU A 1 97 ? -0.174 5.055 -11.962 1.00 54.43 97 GLU A O 14
ATOM 26188 N N . LEU A 1 98 ? -1.751 4.427 -13.444 1.00 74.03 98 LEU A N 14
ATOM 26189 C CA . LEU A 1 98 ? -1.484 3.001 -13.308 1.00 61.23 98 LEU A CA 14
ATOM 26190 C C . LEU A 1 98 ? -1.064 2.379 -14.634 1.00 31.41 98 LEU A C 14
ATOM 26191 O O . LEU A 1 98 ? -1.411 1.232 -14.919 1.00 71.41 98 LEU A O 14
ATOM 26207 N N . HIS A 1 99 ? -0.309 3.113 -15.443 1.00 20.55 99 HIS A N 14
ATOM 26208 C CA . HIS A 1 99 ? 0.096 2.590 -16.740 1.00 22.32 99 HIS A CA 14
ATOM 26209 C C . HIS A 1 99 ? 1.220 1.568 -16.560 1.00 65.32 99 HIS A C 14
ATOM 26210 O O . HIS A 1 99 ? 2.208 1.823 -15.869 1.00 33.43 99 HIS A O 14
ATOM 26225 N N . ALA A 1 100 ? 1.050 0.410 -17.171 1.00 54.33 100 ALA A N 14
ATOM 26226 C CA . ALA A 1 100 ? 2.029 -0.658 -17.072 1.00 35.11 100 ALA A CA 14
ATOM 26227 C C . ALA A 1 100 ? 2.655 -0.921 -18.433 1.00 44.24 100 ALA A C 14
ATOM 26228 O O . ALA A 1 100 ? 1.952 -1.254 -19.388 1.00 74.21 100 ALA A O 14
ATOM 26235 N N . SER A 1 101 ? 3.971 -0.765 -18.525 1.00 24.12 101 SER A N 14
ATOM 26236 C CA . SER A 1 101 ? 4.685 -0.969 -19.784 1.00 55.30 101 SER A CA 14
ATOM 26237 C C . SER A 1 101 ? 4.906 -2.459 -20.055 1.00 11.12 101 SER A C 14
ATOM 26238 O O . SER A 1 101 ? 6.023 -2.902 -20.338 1.00 20.43 101 SER A O 14
ATOM 26246 N N . VAL A 1 102 ? 3.821 -3.219 -19.955 1.00 62.24 102 VAL A N 14
ATOM 26247 C CA . VAL A 1 102 ? 3.829 -4.647 -20.237 1.00 54.21 102 VAL A CA 14
ATOM 26248 C C . VAL A 1 102 ? 2.589 -4.999 -21.073 1.00 74.33 102 VAL A C 14
ATOM 26249 O O . VAL A 1 102 ? 2.342 -6.157 -21.411 1.00 43.41 102 VAL A O 14
ATOM 26262 N N . LEU A 1 103 ? 1.823 -3.972 -21.433 1.00 1.24 103 LEU A N 14
ATOM 26263 C CA . LEU A 1 103 ? 0.517 -4.170 -22.062 1.00 4.10 103 LEU A CA 14
ATOM 26264 C C . LEU A 1 103 ? 0.389 -3.362 -23.354 1.00 33.13 103 LEU A C 14
ATOM 26265 O O . LEU A 1 103 ? -0.722 -3.127 -23.839 1.00 14.22 103 LEU A O 14
ATOM 26281 N N . GLU A 1 104 ? 1.527 -2.967 -23.916 1.00 75.51 104 GLU A N 14
ATOM 26282 C CA . GLU A 1 104 ? 1.569 -2.112 -25.108 1.00 32.11 104 GLU A CA 14
ATOM 26283 C C . GLU A 1 104 ? 0.849 -2.730 -26.303 1.00 41.31 104 GLU A C 14
ATOM 26284 O O . GLU A 1 104 ? 0.448 -2.011 -27.220 1.00 73.23 104 GLU A O 14
ATOM 26296 N N . HIS A 1 105 ? 0.707 -4.058 -26.300 1.00 23.15 105 HIS A N 14
ATOM 26297 C CA . HIS A 1 105 ? -0.072 -4.755 -27.324 1.00 22.40 105 HIS A CA 14
ATOM 26298 C C . HIS A 1 105 ? 0.576 -4.580 -28.699 1.00 51.35 105 HIS A C 14
ATOM 26299 O O . HIS A 1 105 ? -0.107 -4.417 -29.707 1.00 41.51 105 HIS A O 14
ATOM 26314 N N . HIS A 1 106 ? 1.899 -4.651 -28.734 1.00 42.21 106 HIS A N 14
ATOM 26315 C CA . HIS A 1 106 ? 2.644 -4.328 -29.946 1.00 33.01 106 HIS A CA 14
ATOM 26316 C C . HIS A 1 106 ? 3.057 -5.593 -30.699 1.00 2.54 106 HIS A C 14
ATOM 26317 O O . HIS A 1 106 ? 4.075 -5.610 -31.386 1.00 35.43 106 HIS A O 14
ATOM 26332 N N . HIS A 1 107 ? 2.253 -6.651 -30.560 1.00 43.33 107 HIS A N 14
ATOM 26333 C CA . HIS A 1 107 ? 2.466 -7.920 -31.274 1.00 73.30 107 HIS A CA 14
ATOM 26334 C C . HIS A 1 107 ? 3.728 -8.643 -30.808 1.00 2.12 107 HIS A C 14
ATOM 26335 O O . HIS A 1 107 ? 4.092 -9.684 -31.358 1.00 11.22 107 HIS A O 14
ATOM 26350 N N . HIS A 1 108 ? 4.388 -8.108 -29.792 1.00 35.00 108 HIS A N 14
ATOM 26351 C CA . HIS A 1 108 ? 5.614 -8.713 -29.290 1.00 53.33 108 HIS A CA 14
ATOM 26352 C C . HIS A 1 108 ? 5.295 -9.904 -28.400 1.00 61.40 108 HIS A C 14
ATOM 26353 O O . HIS A 1 108 ? 6.069 -10.856 -28.336 1.00 0.14 108 HIS A O 14
ATOM 26368 N N . HIS A 1 109 ? 4.140 -9.842 -27.734 1.00 45.50 109 HIS A N 14
ATOM 26369 C CA . HIS A 1 109 ? 3.755 -10.829 -26.719 1.00 72.22 109 HIS A CA 14
ATOM 26370 C C . HIS A 1 109 ? 4.625 -10.684 -25.475 1.00 20.33 109 HIS A C 14
ATOM 26371 O O . HIS A 1 109 ? 5.711 -10.096 -25.523 1.00 24.22 109 HIS A O 14
ATOM 26386 N N . HIS A 1 110 ? 4.139 -11.202 -24.361 1.00 52.14 110 HIS A N 14
ATOM 26387 C CA . HIS A 1 110 ? 4.876 -11.143 -23.111 1.00 24.01 110 HIS A CA 14
ATOM 26388 C C . HIS A 1 110 ? 4.336 -12.199 -22.157 1.00 14.42 110 HIS A C 14
ATOM 26389 O O . HIS A 1 110 ? 3.509 -11.852 -21.293 1.00 38.19 110 HIS A O 14
ATOM 26405 N N . MET A 1 1 ? 4.715 10.266 14.541 1.00 23.14 1 MET A N 15
ATOM 26406 C CA . MET A 1 1 ? 5.155 9.817 13.199 1.00 63.31 1 MET A CA 15
ATOM 26407 C C . MET A 1 1 ? 5.399 8.317 13.190 1.00 34.22 1 MET A C 15
ATOM 26408 O O . MET A 1 1 ? 6.258 7.817 13.917 1.00 44.33 1 MET A O 15
ATOM 26424 N N . ILE A 1 2 ? 4.638 7.605 12.377 1.00 20.41 2 ILE A N 15
ATOM 26425 C CA . ILE A 1 2 ? 4.814 6.170 12.228 1.00 21.44 2 ILE A CA 15
ATOM 26426 C C . ILE A 1 2 ? 5.317 5.855 10.822 1.00 33.02 2 ILE A C 15
ATOM 26427 O O . ILE A 1 2 ? 5.130 6.650 9.895 1.00 25.10 2 ILE A O 15
ATOM 26443 N N . THR A 1 3 ? 5.980 4.719 10.674 1.00 53.24 3 THR A N 15
ATOM 26444 C CA . THR A 1 3 ? 6.423 4.262 9.372 1.00 70.11 3 THR A CA 15
ATOM 26445 C C . THR A 1 3 ? 5.238 3.760 8.552 1.00 75.41 3 THR A C 15
ATOM 26446 O O . THR A 1 3 ? 4.442 2.945 9.027 1.00 1.20 3 THR A O 15
ATOM 26457 N N . PHE A 1 4 ? 5.127 4.253 7.325 1.00 3.41 4 PHE A N 15
ATOM 26458 C CA . PHE A 1 4 ? 3.984 3.948 6.470 1.00 31.03 4 PHE A CA 15
ATOM 26459 C C . PHE A 1 4 ? 3.852 2.448 6.227 1.00 13.03 4 PHE A C 15
ATOM 26460 O O . PHE A 1 4 ? 2.753 1.900 6.291 1.00 32.00 4 PHE A O 15
ATOM 26477 N N . ALA A 1 5 ? 4.975 1.793 5.963 1.00 41.24 5 ALA A N 15
ATOM 26478 C CA . ALA A 1 5 ? 4.980 0.364 5.679 1.00 54.14 5 ALA A CA 15
ATOM 26479 C C . ALA A 1 5 ? 4.353 -0.426 6.824 1.00 72.24 5 ALA A C 15
ATOM 26480 O O . ALA A 1 5 ? 3.456 -1.245 6.614 1.00 25.32 5 ALA A O 15
ATOM 26487 N N . ASP A 1 6 ? 4.811 -0.153 8.037 1.00 71.13 6 ASP A N 15
ATOM 26488 C CA . ASP A 1 6 ? 4.339 -0.868 9.214 1.00 31.12 6 ASP A CA 15
ATOM 26489 C C . ASP A 1 6 ? 2.885 -0.529 9.507 1.00 34.01 6 ASP A C 15
ATOM 26490 O O . ASP A 1 6 ? 2.108 -1.394 9.917 1.00 44.12 6 ASP A O 15
ATOM 26499 N N . TYR A 1 7 ? 2.516 0.729 9.287 1.00 1.11 7 TYR A N 15
ATOM 26500 C CA . TYR A 1 7 ? 1.130 1.150 9.440 1.00 52.42 7 TYR A CA 15
ATOM 26501 C C . TYR A 1 7 ? 0.235 0.392 8.468 1.00 72.03 7 TYR A C 15
ATOM 26502 O O . TYR A 1 7 ? -0.840 -0.068 8.838 1.00 2.44 7 TYR A O 15
ATOM 26520 N N . PHE A 1 8 ? 0.695 0.263 7.232 1.00 35.12 8 PHE A N 15
ATOM 26521 C CA . PHE A 1 8 ? -0.060 -0.431 6.197 1.00 41.33 8 PHE A CA 15
ATOM 26522 C C . PHE A 1 8 ? -0.401 -1.852 6.637 1.00 5.52 8 PHE A C 15
ATOM 26523 O O . PHE A 1 8 ? -1.529 -2.316 6.456 1.00 52.40 8 PHE A O 15
ATOM 26540 N N . TYR A 1 9 ? 0.571 -2.530 7.234 1.00 22.02 9 TYR A N 15
ATOM 26541 C CA . TYR A 1 9 ? 0.369 -3.901 7.674 1.00 14.30 9 TYR A CA 15
ATOM 26542 C C . TYR A 1 9 ? -0.614 -3.968 8.840 1.00 43.24 9 TYR A C 15
ATOM 26543 O O . TYR A 1 9 ? -1.536 -4.783 8.829 1.00 63.51 9 TYR A O 15
ATOM 26561 N N . GLN A 1 10 ? -0.431 -3.109 9.841 1.00 45.33 10 GLN A N 15
ATOM 26562 C CA . GLN A 1 10 ? -1.309 -3.127 11.009 1.00 34.44 10 GLN A CA 15
ATOM 26563 C C . GLN A 1 10 ? -2.717 -2.684 10.615 1.00 22.51 10 GLN A C 15
ATOM 26564 O O . GLN A 1 10 ? -3.705 -3.169 11.159 1.00 13.54 10 GLN A O 15
ATOM 26578 N N . TRP A 1 11 ? -2.797 -1.769 9.656 1.00 50.04 11 TRP A N 15
ATOM 26579 C CA . TRP A 1 11 ? -4.074 -1.308 9.138 1.00 50.25 11 TRP A CA 15
ATOM 26580 C C . TRP A 1 11 ? -4.870 -2.483 8.580 1.00 53.11 11 TRP A C 15
ATOM 26581 O O . TRP A 1 11 ? -6.057 -2.634 8.861 1.00 32.40 11 TRP A O 15
ATOM 26602 N N . TYR A 1 12 ? -4.198 -3.324 7.807 1.00 14.50 12 TYR A N 15
ATOM 26603 C CA . TYR A 1 12 ? -4.821 -4.511 7.249 1.00 51.23 12 TYR A CA 15
ATOM 26604 C C . TYR A 1 12 ? -5.118 -5.540 8.337 1.00 75.14 12 TYR A C 15
ATOM 26605 O O . TYR A 1 12 ? -6.240 -6.040 8.438 1.00 41.04 12 TYR A O 15
ATOM 26623 N N . GLU A 1 13 ? -4.109 -5.826 9.155 1.00 25.14 13 GLU A N 15
ATOM 26624 C CA . GLU A 1 13 ? -4.194 -6.862 10.182 1.00 42.31 13 GLU A CA 15
ATOM 26625 C C . GLU A 1 13 ? -5.369 -6.610 11.127 1.00 25.13 13 GLU A C 15
ATOM 26626 O O . GLU A 1 13 ? -6.086 -7.535 11.504 1.00 5.41 13 GLU A O 15
ATOM 26638 N N . VAL A 1 14 ? -5.577 -5.351 11.489 1.00 52.23 14 VAL A N 15
ATOM 26639 C CA . VAL A 1 14 ? -6.633 -4.992 12.428 1.00 72.54 14 VAL A CA 15
ATOM 26640 C C . VAL A 1 14 ? -7.997 -4.857 11.735 1.00 52.34 14 VAL A C 15
ATOM 26641 O O . VAL A 1 14 ? -9.039 -5.077 12.355 1.00 30.13 14 VAL A O 15
ATOM 26654 N N . ASN A 1 15 ? -7.994 -4.533 10.446 1.00 14.44 15 ASN A N 15
ATOM 26655 C CA . ASN A 1 15 ? -9.238 -4.179 9.759 1.00 55.22 15 ASN A CA 15
ATOM 26656 C C . ASN A 1 15 ? -9.715 -5.248 8.780 1.00 62.30 15 ASN A C 15
ATOM 26657 O O . ASN A 1 15 ? -10.694 -5.944 9.041 1.00 11.43 15 ASN A O 15
ATOM 26668 N N . LYS A 1 16 ? -9.023 -5.383 7.656 1.00 71.31 16 LYS A N 15
ATOM 26669 C CA . LYS A 1 16 ? -9.557 -6.134 6.520 1.00 52.41 16 LYS A CA 15
ATOM 26670 C C . LYS A 1 16 ? -9.346 -7.638 6.671 1.00 31.13 16 LYS A C 15
ATOM 26671 O O . LYS A 1 16 ? -9.914 -8.420 5.910 1.00 40.44 16 LYS A O 15
ATOM 26690 N N . LEU A 1 17 ? -8.550 -8.029 7.662 1.00 70.15 17 LEU A N 15
ATOM 26691 C CA . LEU A 1 17 ? -8.164 -9.432 7.851 1.00 23.32 17 LEU A CA 15
ATOM 26692 C C . LEU A 1 17 ? -9.362 -10.403 7.831 1.00 25.10 17 LEU A C 15
ATOM 26693 O O . LEU A 1 17 ? -9.389 -11.320 7.011 1.00 2.33 17 LEU A O 15
ATOM 26709 N N . PRO A 1 18 ? -10.377 -10.223 8.709 1.00 44.45 18 PRO A N 15
ATOM 26710 C CA . PRO A 1 18 ? -11.480 -11.188 8.836 1.00 52.01 18 PRO A CA 15
ATOM 26711 C C . PRO A 1 18 ? -12.512 -11.095 7.715 1.00 11.45 18 PRO A C 15
ATOM 26712 O O . PRO A 1 18 ? -13.518 -11.804 7.729 1.00 3.24 18 PRO A O 15
ATOM 26723 N N . HIS A 1 19 ? -12.266 -10.227 6.746 1.00 3.24 19 HIS A N 15
ATOM 26724 C CA . HIS A 1 19 ? -13.237 -9.998 5.684 1.00 63.32 19 HIS A CA 15
ATOM 26725 C C . HIS A 1 19 ? -12.706 -10.475 4.342 1.00 30.52 19 HIS A C 15
ATOM 26726 O O . HIS A 1 19 ? -13.443 -10.522 3.358 1.00 40.02 19 HIS A O 15
ATOM 26740 N N . VAL A 1 20 ? -11.433 -10.840 4.306 1.00 4.15 20 VAL A N 15
ATOM 26741 C CA . VAL A 1 20 ? -10.792 -11.229 3.062 1.00 15.33 20 VAL A CA 15
ATOM 26742 C C . VAL A 1 20 ? -10.333 -12.682 3.106 1.00 34.42 20 VAL A C 15
ATOM 26743 O O . VAL A 1 20 ? -10.284 -13.299 4.170 1.00 63.45 20 VAL A O 15
ATOM 26756 N N . SER A 1 21 ? -10.008 -13.221 1.942 1.00 21.45 21 SER A N 15
ATOM 26757 C CA . SER A 1 21 ? -9.505 -14.578 1.843 1.00 62.22 21 SER A CA 15
ATOM 26758 C C . SER A 1 21 ? -7.985 -14.582 1.981 1.00 23.45 21 SER A C 15
ATOM 26759 O O . SER A 1 21 ? -7.349 -13.528 1.943 1.00 11.23 21 SER A O 15
ATOM 26767 N N . GLU A 1 22 ? -7.402 -15.760 2.144 1.00 21.41 22 GLU A N 15
ATOM 26768 C CA . GLU A 1 22 ? -5.961 -15.877 2.314 1.00 30.22 22 GLU A CA 15
ATOM 26769 C C . GLU A 1 22 ? -5.234 -15.559 1.017 1.00 0.22 22 GLU A C 15
ATOM 26770 O O . GLU A 1 22 ? -4.064 -15.174 1.025 1.00 72.50 22 GLU A O 15
ATOM 26782 N N . SER A 1 23 ? -5.934 -15.712 -0.095 1.00 74.52 23 SER A N 15
ATOM 26783 C CA . SER A 1 23 ? -5.421 -15.266 -1.375 1.00 43.05 23 SER A CA 15
ATOM 26784 C C . SER A 1 23 ? -5.285 -13.746 -1.365 1.00 40.45 23 SER A C 15
ATOM 26785 O O . SER A 1 23 ? -4.314 -13.193 -1.881 1.00 2.23 23 SER A O 15
ATOM 26793 N N . THR A 1 24 ? -6.252 -13.084 -0.735 1.00 61.52 24 THR A N 15
ATOM 26794 C CA . THR A 1 24 ? -6.222 -11.641 -0.571 1.00 35.41 24 THR A CA 15
ATOM 26795 C C . THR A 1 24 ? -5.118 -11.235 0.408 1.00 41.22 24 THR A C 15
ATOM 26796 O O . THR A 1 24 ? -4.513 -10.170 0.266 1.00 34.32 24 THR A O 15
ATOM 26807 N N . LYS A 1 25 ? -4.855 -12.096 1.399 1.00 41.31 25 LYS A N 15
ATOM 26808 C CA . LYS A 1 25 ? -3.753 -11.874 2.334 1.00 2.11 25 LYS A CA 15
ATOM 26809 C C . LYS A 1 25 ? -2.458 -11.676 1.561 1.00 71.30 25 LYS A C 15
ATOM 26810 O O . LYS A 1 25 ? -1.696 -10.747 1.831 1.00 51.41 25 LYS A O 15
ATOM 26829 N N . ARG A 1 26 ? -2.235 -12.549 0.582 1.00 65.01 26 ARG A N 15
ATOM 26830 C CA . ARG A 1 26 ? -1.051 -12.476 -0.267 1.00 65.02 26 ARG A CA 15
ATOM 26831 C C . ARG A 1 26 ? -0.928 -11.118 -0.950 1.00 73.12 26 ARG A C 15
ATOM 26832 O O . ARG A 1 26 ? 0.162 -10.554 -1.009 1.00 5.33 26 ARG A O 15
ATOM 26853 N N . HIS A 1 27 ? -2.045 -10.600 -1.457 1.00 45.31 27 HIS A N 15
ATOM 26854 C CA . HIS A 1 27 ? -2.056 -9.295 -2.122 1.00 14.13 27 HIS A CA 15
ATOM 26855 C C . HIS A 1 27 ? -1.520 -8.212 -1.195 1.00 63.04 27 HIS A C 15
ATOM 26856 O O . HIS A 1 27 ? -0.654 -7.421 -1.577 1.00 50.11 27 HIS A O 15
ATOM 26870 N N . TYR A 1 28 ? -2.022 -8.197 0.032 1.00 55.13 28 TYR A N 15
ATOM 26871 C CA . TYR A 1 28 ? -1.605 -7.208 1.010 1.00 15.32 28 TYR A CA 15
ATOM 26872 C C . TYR A 1 28 ? -0.163 -7.430 1.442 1.00 41.55 28 TYR A C 15
ATOM 26873 O O . TYR A 1 28 ? 0.591 -6.474 1.596 1.00 63.10 28 TYR A O 15
ATOM 26891 N N . GLU A 1 29 ? 0.226 -8.687 1.624 1.00 41.44 29 GLU A N 15
ATOM 26892 C CA . GLU A 1 29 ? 1.591 -9.003 2.027 1.00 12.11 29 GLU A CA 15
ATOM 26893 C C . GLU A 1 29 ? 2.587 -8.615 0.937 1.00 11.24 29 GLU A C 15
ATOM 26894 O O . GLU A 1 29 ? 3.649 -8.062 1.230 1.00 32.14 29 GLU A O 15
ATOM 26906 N N . SER A 1 30 ? 2.241 -8.896 -0.314 1.00 44.12 30 SER A N 15
ATOM 26907 C CA . SER A 1 30 ? 3.084 -8.507 -1.434 1.00 15.52 30 SER A CA 15
ATOM 26908 C C . SER A 1 30 ? 3.221 -6.988 -1.488 1.00 31.24 30 SER A C 15
ATOM 26909 O O . SER A 1 30 ? 4.322 -6.462 -1.645 1.00 1.52 30 SER A O 15
ATOM 26917 N N . ALA A 1 31 ? 2.098 -6.294 -1.335 1.00 41.15 31 ALA A N 15
ATOM 26918 C CA . ALA A 1 31 ? 2.101 -4.840 -1.291 1.00 21.32 31 ALA A CA 15
ATOM 26919 C C . ALA A 1 31 ? 2.976 -4.341 -0.147 1.00 14.13 31 ALA A C 15
ATOM 26920 O O . ALA A 1 31 ? 3.871 -3.522 -0.346 1.00 71.10 31 ALA A O 15
ATOM 26927 N N . TYR A 1 32 ? 2.718 -4.870 1.041 1.00 44.43 32 TYR A N 15
ATOM 26928 C CA . TYR A 1 32 ? 3.448 -4.498 2.246 1.00 51.01 32 TYR A CA 15
ATOM 26929 C C . TYR A 1 32 ? 4.956 -4.668 2.071 1.00 14.52 32 TYR A C 15
ATOM 26930 O O . TYR A 1 32 ? 5.726 -3.745 2.348 1.00 14.10 32 TYR A O 15
ATOM 26948 N N . LYS A 1 33 ? 5.378 -5.836 1.599 1.00 60.52 33 LYS A N 15
ATOM 26949 C CA . LYS A 1 33 ? 6.799 -6.130 1.474 1.00 34.31 33 LYS A CA 15
ATOM 26950 C C . LYS A 1 33 ? 7.455 -5.249 0.412 1.00 14.51 33 LYS A C 15
ATOM 26951 O O . LYS A 1 33 ? 8.626 -4.902 0.539 1.00 54.40 33 LYS A O 15
ATOM 26970 N N . HIS A 1 34 ? 6.707 -4.882 -0.626 1.00 64.20 34 HIS A N 15
ATOM 26971 C CA . HIS A 1 34 ? 7.228 -3.985 -1.657 1.00 3.44 34 HIS A CA 15
ATOM 26972 C C . HIS A 1 34 ? 7.333 -2.557 -1.134 1.00 43.41 34 HIS A C 15
ATOM 26973 O O . HIS A 1 34 ? 8.293 -1.842 -1.441 1.00 4.44 34 HIS A O 15
ATOM 26987 N N . ILE A 1 35 ? 6.348 -2.144 -0.343 1.00 15.52 35 ILE A N 15
ATOM 26988 C CA . ILE A 1 35 ? 6.347 -0.811 0.241 1.00 64.20 35 ILE A CA 15
ATOM 26989 C C . ILE A 1 35 ? 7.538 -0.634 1.169 1.00 72.53 35 ILE A C 15
ATOM 26990 O O . ILE A 1 35 ? 8.301 0.315 1.023 1.00 20.34 35 ILE A O 15
ATOM 27006 N N . LYS A 1 36 ? 7.719 -1.566 2.094 1.00 42.00 36 LYS A N 15
ATOM 27007 C CA . LYS A 1 36 ? 8.813 -1.482 3.053 1.00 3.14 36 LYS A CA 15
ATOM 27008 C C . LYS A 1 36 ? 10.162 -1.673 2.361 1.00 41.22 36 LYS A C 15
ATOM 27009 O O . LYS A 1 36 ? 11.186 -1.183 2.833 1.00 32.11 36 LYS A O 15
ATOM 27028 N N . ASP A 1 37 ? 10.147 -2.397 1.246 1.00 31.44 37 ASP A N 15
ATOM 27029 C CA . ASP A 1 37 ? 11.348 -2.632 0.446 1.00 24.01 37 ASP A CA 15
ATOM 27030 C C . ASP A 1 37 ? 11.885 -1.323 -0.125 1.00 62.02 37 ASP A C 15
ATOM 27031 O O . ASP A 1 37 ? 13.085 -1.052 -0.061 1.00 2.14 37 ASP A O 15
ATOM 27040 N N . HIS A 1 38 ? 10.990 -0.510 -0.676 1.00 72.34 38 HIS A N 15
ATOM 27041 C CA . HIS A 1 38 ? 11.375 0.779 -1.246 1.00 31.02 38 HIS A CA 15
ATOM 27042 C C . HIS A 1 38 ? 11.391 1.869 -0.181 1.00 70.33 38 HIS A C 15
ATOM 27043 O O . HIS A 1 38 ? 12.374 2.601 -0.039 1.00 25.35 38 HIS A O 15
ATOM 27058 N N . PHE A 1 39 ? 10.306 1.964 0.571 1.00 4.42 39 PHE A N 15
ATOM 27059 C CA . PHE A 1 39 ? 10.148 3.010 1.569 1.00 44.13 39 PHE A CA 15
ATOM 27060 C C . PHE A 1 39 ? 10.703 2.555 2.917 1.00 54.41 39 PHE A C 15
ATOM 27061 O O . PHE A 1 39 ? 9.983 2.484 3.915 1.00 51.13 39 PHE A O 15
ATOM 27078 N N . ARG A 1 40 ? 11.993 2.242 2.918 1.00 43.00 40 ARG A N 15
ATOM 27079 C CA . ARG A 1 40 ? 12.704 1.817 4.120 1.00 2.12 40 ARG A CA 15
ATOM 27080 C C . ARG A 1 40 ? 12.572 2.850 5.233 1.00 53.12 40 ARG A C 15
ATOM 27081 O O . ARG A 1 40 ? 13.111 3.955 5.125 1.00 74.12 40 ARG A O 15
ATOM 27102 N N . HIS A 1 41 ? 11.843 2.486 6.290 1.00 60.53 41 HIS A N 15
ATOM 27103 C CA . HIS A 1 41 ? 11.661 3.361 7.453 1.00 44.54 41 HIS A CA 15
ATOM 27104 C C . HIS A 1 41 ? 11.033 4.696 7.063 1.00 70.33 41 HIS A C 15
ATOM 27105 O O . HIS A 1 41 ? 11.235 5.706 7.740 1.00 75.14 41 HIS A O 15
ATOM 27120 N N . LYS A 1 42 ? 10.260 4.697 5.988 1.00 40.53 42 LYS A N 15
ATOM 27121 C CA . LYS A 1 42 ? 9.644 5.922 5.506 1.00 42.42 42 LYS A CA 15
ATOM 27122 C C . LYS A 1 42 ? 8.419 6.271 6.335 1.00 21.02 42 LYS A C 15
ATOM 27123 O O . LYS A 1 42 ? 7.574 5.416 6.609 1.00 30.51 42 LYS A O 15
ATOM 27142 N N . LEU A 1 43 ? 8.336 7.530 6.741 1.00 51.20 43 LEU A N 15
ATOM 27143 C CA . LEU A 1 43 ? 7.211 8.005 7.530 1.00 61.41 43 LEU A CA 15
ATOM 27144 C C . LEU A 1 43 ? 5.947 8.037 6.684 1.00 51.44 43 LEU A C 15
ATOM 27145 O O . LEU A 1 43 ? 6.014 8.161 5.461 1.00 4.22 43 LEU A O 15
ATOM 27161 N N . LEU A 1 44 ? 4.802 7.953 7.345 1.00 61.04 44 LEU A N 15
ATOM 27162 C CA . LEU A 1 44 ? 3.515 7.892 6.664 1.00 72.53 44 LEU A CA 15
ATOM 27163 C C . LEU A 1 44 ? 3.301 9.157 5.834 1.00 72.20 44 LEU A C 15
ATOM 27164 O O . LEU A 1 44 ? 2.841 9.102 4.696 1.00 13.11 44 LEU A O 15
ATOM 27180 N N . LYS A 1 45 ? 3.682 10.288 6.406 1.00 61.34 45 LYS A N 15
ATOM 27181 C CA . LYS A 1 45 ? 3.481 11.580 5.769 1.00 15.01 45 LYS A CA 15
ATOM 27182 C C . LYS A 1 45 ? 4.679 11.979 4.909 1.00 4.45 45 LYS A C 15
ATOM 27183 O O . LYS A 1 45 ? 4.681 13.043 4.290 1.00 44.41 45 LYS A O 15
ATOM 27202 N N . ASP A 1 46 ? 5.706 11.141 4.884 1.00 12.50 46 ASP A N 15
ATOM 27203 C CA . ASP A 1 46 ? 6.918 11.472 4.143 1.00 40.43 46 ASP A CA 15
ATOM 27204 C C . ASP A 1 46 ? 6.847 10.892 2.741 1.00 60.03 46 ASP A C 15
ATOM 27205 O O . ASP A 1 46 ? 7.697 11.164 1.889 1.00 33.22 46 ASP A O 15
ATOM 27214 N N . ILE A 1 47 ? 5.817 10.098 2.502 1.00 52.32 47 ILE A N 15
ATOM 27215 C CA . ILE A 1 47 ? 5.561 9.574 1.174 1.00 21.33 47 ILE A CA 15
ATOM 27216 C C . ILE A 1 47 ? 5.156 10.725 0.260 1.00 33.24 47 ILE A C 15
ATOM 27217 O O . ILE A 1 47 ? 4.266 11.507 0.591 1.00 63.43 47 ILE A O 15
ATOM 27233 N N . LYS A 1 48 ? 5.827 10.843 -0.872 1.00 74.12 48 LYS A N 15
ATOM 27234 C CA . LYS A 1 48 ? 5.579 11.943 -1.789 1.00 15.12 48 LYS A CA 15
ATOM 27235 C C . LYS A 1 48 ? 4.974 11.415 -3.079 1.00 73.43 48 LYS A C 15
ATOM 27236 O O . LYS A 1 48 ? 5.216 10.271 -3.451 1.00 63.10 48 LYS A O 15
ATOM 27255 N N . ARG A 1 49 ? 4.194 12.246 -3.761 1.00 22.44 49 ARG A N 15
ATOM 27256 C CA . ARG A 1 49 ? 3.468 11.806 -4.950 1.00 51.01 49 ARG A CA 15
ATOM 27257 C C . ARG A 1 49 ? 4.420 11.449 -6.086 1.00 53.10 49 ARG A C 15
ATOM 27258 O O . ARG A 1 49 ? 4.195 10.482 -6.813 1.00 40.44 49 ARG A O 15
ATOM 27279 N N . THR A 1 50 ? 5.490 12.212 -6.221 1.00 72.20 50 THR A N 15
ATOM 27280 C CA . THR A 1 50 ? 6.494 11.936 -7.235 1.00 33.30 50 THR A CA 15
ATOM 27281 C C . THR A 1 50 ? 7.281 10.677 -6.886 1.00 75.01 50 THR A C 15
ATOM 27282 O O . THR A 1 50 ? 7.744 9.953 -7.766 1.00 1.31 50 THR A O 15
ATOM 27293 N N . GLU A 1 51 ? 7.407 10.415 -5.591 1.00 34.41 51 GLU A N 15
ATOM 27294 C CA . GLU A 1 51 ? 8.124 9.243 -5.110 1.00 70.03 51 GLU A CA 15
ATOM 27295 C C . GLU A 1 51 ? 7.258 7.997 -5.278 1.00 4.21 51 GLU A C 15
ATOM 27296 O O . GLU A 1 51 ? 7.746 6.920 -5.624 1.00 43.35 51 GLU A O 15
ATOM 27308 N N . TYR A 1 52 ? 5.965 8.165 -5.027 1.00 1.52 52 TYR A N 15
ATOM 27309 C CA . TYR A 1 52 ? 5.005 7.074 -5.105 1.00 22.51 52 TYR A CA 15
ATOM 27310 C C . TYR A 1 52 ? 4.820 6.611 -6.546 1.00 51.44 52 TYR A C 15
ATOM 27311 O O . TYR A 1 52 ? 4.708 5.414 -6.811 1.00 13.31 52 TYR A O 15
ATOM 27329 N N . GLN A 1 53 ? 4.793 7.561 -7.476 1.00 33.13 53 GLN A N 15
ATOM 27330 C CA . GLN A 1 53 ? 4.687 7.232 -8.890 1.00 62.13 53 GLN A CA 15
ATOM 27331 C C . GLN A 1 53 ? 5.856 6.344 -9.324 1.00 54.31 53 GLN A C 15
ATOM 27332 O O . GLN A 1 53 ? 5.675 5.392 -10.083 1.00 74.54 53 GLN A O 15
ATOM 27346 N N . LYS A 1 54 ? 7.050 6.659 -8.829 1.00 32.43 54 LYS A N 15
ATOM 27347 C CA . LYS A 1 54 ? 8.240 5.850 -9.103 1.00 50.31 54 LYS A CA 15
ATOM 27348 C C . LYS A 1 54 ? 8.011 4.399 -8.700 1.00 22.14 54 LYS A C 15
ATOM 27349 O O . LYS A 1 54 ? 8.395 3.476 -9.422 1.00 55.45 54 LYS A O 15
ATOM 27368 N N . PHE A 1 55 ? 7.377 4.213 -7.548 1.00 71.25 55 PHE A N 15
ATOM 27369 C CA . PHE A 1 55 ? 7.063 2.885 -7.041 1.00 0.01 55 PHE A CA 15
ATOM 27370 C C . PHE A 1 55 ? 6.099 2.171 -7.986 1.00 12.24 55 PHE A C 15
ATOM 27371 O O . PHE A 1 55 ? 6.285 0.996 -8.305 1.00 62.34 55 PHE A O 15
ATOM 27388 N N . LEU A 1 56 ? 5.083 2.896 -8.439 1.00 72.42 56 LEU A N 15
ATOM 27389 C CA . LEU A 1 56 ? 4.097 2.345 -9.365 1.00 73.22 56 LEU A CA 15
ATOM 27390 C C . LEU A 1 56 ? 4.743 1.965 -10.691 1.00 43.13 56 LEU A C 15
ATOM 27391 O O . LEU A 1 56 ? 4.434 0.918 -11.260 1.00 4.20 56 LEU A O 15
ATOM 27407 N N . ASN A 1 57 ? 5.640 2.824 -11.177 1.00 3.51 57 ASN A N 15
ATOM 27408 C CA . ASN A 1 57 ? 6.351 2.572 -12.430 1.00 74.20 57 ASN A CA 15
ATOM 27409 C C . ASN A 1 57 ? 7.054 1.224 -12.386 1.00 4.12 57 ASN A C 15
ATOM 27410 O O . ASN A 1 57 ? 6.863 0.385 -13.265 1.00 20.10 57 ASN A O 15
ATOM 27421 N N . GLU A 1 58 ? 7.851 1.020 -11.342 1.00 35.21 58 GLU A N 15
ATOM 27422 C CA . GLU A 1 58 ? 8.661 -0.184 -11.215 1.00 51.22 58 GLU A CA 15
ATOM 27423 C C . GLU A 1 58 ? 7.795 -1.402 -10.912 1.00 22.13 58 GLU A C 15
ATOM 27424 O O . GLU A 1 58 ? 8.050 -2.497 -11.415 1.00 61.15 58 GLU A O 15
ATOM 27436 N N . TYR A 1 59 ? 6.770 -1.212 -10.090 1.00 70.50 59 TYR A N 15
ATOM 27437 C CA . TYR A 1 59 ? 5.876 -2.304 -9.724 1.00 44.31 59 TYR A CA 15
ATOM 27438 C C . TYR A 1 59 ? 5.115 -2.798 -10.951 1.00 13.25 59 TYR A C 15
ATOM 27439 O O . TYR A 1 59 ? 4.914 -4.005 -11.130 1.00 1.43 59 TYR A O 15
ATOM 27457 N N . GLY A 1 60 ? 4.720 -1.859 -11.801 1.00 2.12 60 GLY A N 15
ATOM 27458 C CA . GLY A 1 60 ? 3.968 -2.196 -12.993 1.00 3.42 60 GLY A CA 15
ATOM 27459 C C . GLY A 1 60 ? 4.839 -2.768 -14.094 1.00 42.11 60 GLY A C 15
ATOM 27460 O O . GLY A 1 60 ? 4.361 -3.022 -15.193 1.00 21.24 60 GLY A O 15
ATOM 27464 N N . LEU A 1 61 ? 6.122 -2.957 -13.804 1.00 4.15 61 LEU A N 15
ATOM 27465 C CA . LEU A 1 61 ? 7.041 -3.575 -14.756 1.00 11.31 61 LEU A CA 15
ATOM 27466 C C . LEU A 1 61 ? 7.079 -5.087 -14.565 1.00 12.32 61 LEU A C 15
ATOM 27467 O O . LEU A 1 61 ? 7.633 -5.813 -15.390 1.00 75.34 61 LEU A O 15
ATOM 27483 N N . THR A 1 62 ? 6.499 -5.560 -13.469 1.00 62.12 62 THR A N 15
ATOM 27484 C CA . THR A 1 62 ? 6.541 -6.979 -13.140 1.00 15.13 62 THR A CA 15
ATOM 27485 C C . THR A 1 62 ? 5.160 -7.525 -12.783 1.00 11.35 62 THR A C 15
ATOM 27486 O O . THR A 1 62 ? 5.023 -8.697 -12.428 1.00 72.24 62 THR A O 15
ATOM 27497 N N . HIS A 1 63 ? 4.138 -6.683 -12.875 1.00 71.24 63 HIS A N 15
ATOM 27498 C CA . HIS A 1 63 ? 2.796 -7.074 -12.455 1.00 24.34 63 HIS A CA 15
ATOM 27499 C C . HIS A 1 63 ? 1.750 -6.583 -13.446 1.00 31.55 63 HIS A C 15
ATOM 27500 O O . HIS A 1 63 ? 2.041 -5.750 -14.303 1.00 25.25 63 HIS A O 15
ATOM 27515 N N . SER A 1 64 ? 0.535 -7.098 -13.321 1.00 41.30 64 SER A N 15
ATOM 27516 C CA . SER A 1 64 ? -0.530 -6.780 -14.258 1.00 24.52 64 SER A CA 15
ATOM 27517 C C . SER A 1 64 ? -1.258 -5.501 -13.837 1.00 53.31 64 SER A C 15
ATOM 27518 O O . SER A 1 64 ? -1.073 -5.005 -12.721 1.00 4.04 64 SER A O 15
ATOM 27526 N N . TYR A 1 65 ? -2.094 -4.981 -14.732 1.00 33.31 65 TYR A N 15
ATOM 27527 C CA . TYR A 1 65 ? -2.787 -3.718 -14.507 1.00 13.53 65 TYR A CA 15
ATOM 27528 C C . TYR A 1 65 ? -3.744 -3.792 -13.317 1.00 51.35 65 TYR A C 15
ATOM 27529 O O . TYR A 1 65 ? -3.798 -2.876 -12.497 1.00 3.42 65 TYR A O 15
ATOM 27547 N N . GLU A 1 66 ? -4.506 -4.868 -13.223 1.00 13.20 66 GLU A N 15
ATOM 27548 C CA . GLU A 1 66 ? -5.441 -5.023 -12.121 1.00 52.55 66 GLU A CA 15
ATOM 27549 C C . GLU A 1 66 ? -4.686 -5.089 -10.800 1.00 35.33 66 GLU A C 15
ATOM 27550 O O . GLU A 1 66 ? -5.149 -4.582 -9.775 1.00 4.15 66 GLU A O 15
ATOM 27562 N N . THR A 1 67 ? -3.510 -5.699 -10.842 1.00 20.55 67 THR A N 15
ATOM 27563 C CA . THR A 1 67 ? -2.675 -5.840 -9.668 1.00 22.24 67 THR A CA 15
ATOM 27564 C C . THR A 1 67 ? -2.251 -4.470 -9.144 1.00 55.44 67 THR A C 15
ATOM 27565 O O . THR A 1 67 ? -2.353 -4.196 -7.948 1.00 24.25 67 THR A O 15
ATOM 27576 N N . ILE A 1 68 ? -1.807 -3.599 -10.047 1.00 33.55 68 ILE A N 15
ATOM 27577 C CA . ILE A 1 68 ? -1.359 -2.269 -9.657 1.00 32.51 68 ILE A CA 15
ATOM 27578 C C . ILE A 1 68 ? -2.545 -1.407 -9.211 1.00 30.43 68 ILE A C 15
ATOM 27579 O O . ILE A 1 68 ? -2.406 -0.572 -8.315 1.00 20.34 68 ILE A O 15
ATOM 27595 N N . ARG A 1 69 ? -3.716 -1.615 -9.826 1.00 74.55 69 ARG A N 15
ATOM 27596 C CA . ARG A 1 69 ? -4.925 -0.908 -9.400 1.00 24.53 69 ARG A CA 15
ATOM 27597 C C . ARG A 1 69 ? -5.242 -1.216 -7.950 1.00 24.22 69 ARG A C 15
ATOM 27598 O O . ARG A 1 69 ? -5.448 -0.311 -7.142 1.00 2.43 69 ARG A O 15
ATOM 27619 N N . LYS A 1 70 ? -5.278 -2.500 -7.625 1.00 42.10 70 LYS A N 15
ATOM 27620 C CA . LYS A 1 70 ? -5.617 -2.929 -6.283 1.00 3.11 70 LYS A CA 15
ATOM 27621 C C . LYS A 1 70 ? -4.513 -2.574 -5.303 1.00 13.41 70 LYS A C 15
ATOM 27622 O O . LYS A 1 70 ? -4.794 -2.236 -4.158 1.00 1.04 70 LYS A O 15
ATOM 27641 N N . LEU A 1 71 ? -3.267 -2.617 -5.763 1.00 75.22 71 LEU A N 15
ATOM 27642 C CA . LEU A 1 71 ? -2.144 -2.125 -4.970 1.00 64.51 71 LEU A CA 15
ATOM 27643 C C . LEU A 1 71 ? -2.426 -0.696 -4.508 1.00 43.34 71 LEU A C 15
ATOM 27644 O O . LEU A 1 71 ? -2.416 -0.397 -3.313 1.00 64.14 71 LEU A O 15
ATOM 27660 N N . ASN A 1 72 ? -2.699 0.169 -5.480 1.00 70.33 72 ASN A N 15
ATOM 27661 C CA . ASN A 1 72 ? -3.040 1.561 -5.212 1.00 13.32 72 ASN A CA 15
ATOM 27662 C C . ASN A 1 72 ? -4.296 1.658 -4.353 1.00 51.44 72 ASN A C 15
ATOM 27663 O O . ASN A 1 72 ? -4.378 2.490 -3.452 1.00 14.22 72 ASN A O 15
ATOM 27674 N N . SER A 1 73 ? -5.263 0.790 -4.631 1.00 13.41 73 SER A N 15
ATOM 27675 C CA . SER A 1 73 ? -6.516 0.765 -3.885 1.00 52.12 73 SER A CA 15
ATOM 27676 C C . SER A 1 73 ? -6.281 0.523 -2.389 1.00 53.13 73 SER A C 15
ATOM 27677 O O . SER A 1 73 ? -6.871 1.208 -1.550 1.00 24.52 73 SER A O 15
ATOM 27685 N N . TYR A 1 74 ? -5.416 -0.438 -2.057 1.00 43.30 74 TYR A N 15
ATOM 27686 C CA . TYR A 1 74 ? -5.120 -0.743 -0.657 1.00 71.11 74 TYR A CA 15
ATOM 27687 C C . TYR A 1 74 ? -4.414 0.442 -0.011 1.00 61.15 74 TYR A C 15
ATOM 27688 O O . TYR A 1 74 ? -4.773 0.881 1.080 1.00 35.33 74 TYR A O 15
ATOM 27706 N N . ILE A 1 75 ? -3.416 0.959 -0.717 1.00 24.21 75 ILE A N 15
ATOM 27707 C CA . ILE A 1 75 ? -2.625 2.084 -0.237 1.00 33.35 75 ILE A CA 15
ATOM 27708 C C . ILE A 1 75 ? -3.501 3.321 -0.019 1.00 45.41 75 ILE A C 15
ATOM 27709 O O . ILE A 1 75 ? -3.399 3.989 1.012 1.00 15.43 75 ILE A O 15
ATOM 27725 N N . ARG A 1 76 ? -4.371 3.612 -0.980 1.00 2.43 76 ARG A N 15
ATOM 27726 C CA . ARG A 1 76 ? -5.268 4.753 -0.868 1.00 63.11 76 ARG A CA 15
ATOM 27727 C C . ARG A 1 76 ? -6.254 4.578 0.274 1.00 64.23 76 ARG A C 15
ATOM 27728 O O . ARG A 1 76 ? -6.565 5.539 0.972 1.00 30.25 76 ARG A O 15
ATOM 27749 N N . ASN A 1 77 ? -6.733 3.356 0.477 1.00 52.42 77 ASN A N 15
ATOM 27750 C CA . ASN A 1 77 ? -7.675 3.090 1.556 1.00 72.14 77 ASN A CA 15
ATOM 27751 C C . ASN A 1 77 ? -6.988 3.316 2.897 1.00 43.05 77 ASN A C 15
ATOM 27752 O O . ASN A 1 77 ? -7.580 3.857 3.824 1.00 43.25 77 ASN A O 15
ATOM 27763 N N . ALA A 1 78 ? -5.722 2.913 2.982 1.00 32.13 78 ALA A N 15
ATOM 27764 C CA . ALA A 1 78 ? -4.930 3.112 4.191 1.00 55.01 78 ALA A CA 15
ATOM 27765 C C . ALA A 1 78 ? -4.790 4.598 4.515 1.00 11.11 78 ALA A C 15
ATOM 27766 O O . ALA A 1 78 ? -5.005 5.018 5.655 1.00 21.44 78 ALA A O 15
ATOM 27773 N N . PHE A 1 79 ? -4.431 5.389 3.505 1.00 22.22 79 PHE A N 15
ATOM 27774 C CA . PHE A 1 79 ? -4.319 6.835 3.666 1.00 64.52 79 PHE A CA 15
ATOM 27775 C C . PHE A 1 79 ? -5.671 7.456 3.992 1.00 33.22 79 PHE A C 15
ATOM 27776 O O . PHE A 1 79 ? -5.787 8.254 4.920 1.00 50.02 79 PHE A O 15
ATOM 27793 N N . ASP A 1 80 ? -6.688 7.077 3.228 1.00 74.11 80 ASP A N 15
ATOM 27794 C CA . ASP A 1 80 ? -8.031 7.627 3.395 1.00 60.44 80 ASP A CA 15
ATOM 27795 C C . ASP A 1 80 ? -8.588 7.304 4.773 1.00 22.40 80 ASP A C 15
ATOM 27796 O O . ASP A 1 80 ? -9.253 8.133 5.389 1.00 34.32 80 ASP A O 15
ATOM 27805 N N . ASP A 1 81 ? -8.309 6.099 5.248 1.00 1.22 81 ASP A N 15
ATOM 27806 C CA . ASP A 1 81 ? -8.752 5.666 6.568 1.00 15.22 81 ASP A CA 15
ATOM 27807 C C . ASP A 1 81 ? -8.071 6.498 7.652 1.00 75.14 81 ASP A C 15
ATOM 27808 O O . ASP A 1 81 ? -8.718 6.971 8.588 1.00 14.34 81 ASP A O 15
ATOM 27817 N N . ALA A 1 82 ? -6.760 6.685 7.503 1.00 33.52 82 ALA A N 15
ATOM 27818 C CA . ALA A 1 82 ? -5.994 7.533 8.409 1.00 2.30 82 ALA A CA 15
ATOM 27819 C C . ALA A 1 82 ? -6.544 8.957 8.391 1.00 73.44 82 ALA A C 15
ATOM 27820 O O . ALA A 1 82 ? -6.800 9.550 9.438 1.00 53.05 82 ALA A O 15
ATOM 27827 N N . ILE A 1 83 ? -6.739 9.489 7.188 1.00 11.34 83 ILE A N 15
ATOM 27828 C CA . ILE A 1 83 ? -7.325 10.817 7.002 1.00 50.51 83 ILE A CA 15
ATOM 27829 C C . ILE A 1 83 ? -8.703 10.893 7.649 1.00 32.11 83 ILE A C 15
ATOM 27830 O O . ILE A 1 83 ? -9.063 11.899 8.258 1.00 5.11 83 ILE A O 15
ATOM 27846 N N . HIS A 1 84 ? -9.442 9.801 7.534 1.00 23.45 84 HIS A N 15
ATOM 27847 C CA . HIS A 1 84 ? -10.831 9.742 7.961 1.00 32.54 84 HIS A CA 15
ATOM 27848 C C . HIS A 1 84 ? -10.983 10.078 9.440 1.00 2.34 84 HIS A C 15
ATOM 27849 O O . HIS A 1 84 ? -11.934 10.751 9.835 1.00 33.14 84 HIS A O 15
ATOM 27864 N N . GLU A 1 85 ? -10.055 9.605 10.257 1.00 31.23 85 GLU A N 15
ATOM 27865 C CA . GLU A 1 85 ? -10.078 9.930 11.674 1.00 62.22 85 GLU A CA 15
ATOM 27866 C C . GLU A 1 85 ? -9.227 11.163 11.956 1.00 64.34 85 GLU A C 15
ATOM 27867 O O . GLU A 1 85 ? -9.584 11.999 12.785 1.00 65.31 85 GLU A O 15
ATOM 27879 N N . GLY A 1 86 ? -8.117 11.284 11.241 1.00 3.31 86 GLY A N 15
ATOM 27880 C CA . GLY A 1 86 ? -7.212 12.400 11.450 1.00 24.02 86 GLY A CA 15
ATOM 27881 C C . GLY A 1 86 ? -5.812 11.939 11.799 1.00 71.23 86 GLY A C 15
ATOM 27882 O O . GLY A 1 86 ? -5.021 12.691 12.365 1.00 23.11 86 GLY A O 15
ATOM 27886 N N . TYR A 1 87 ? -5.506 10.699 11.450 1.00 4.32 87 TYR A N 15
ATOM 27887 C CA . TYR A 1 87 ? -4.207 10.108 11.738 1.00 43.13 87 TYR A CA 15
ATOM 27888 C C . TYR A 1 87 ? -3.138 10.718 10.830 1.00 32.45 87 TYR A C 15
ATOM 27889 O O . TYR A 1 87 ? -1.966 10.808 11.195 1.00 61.03 87 TYR A O 15
ATOM 27907 N N . VAL A 1 88 ? -3.562 11.147 9.650 1.00 53.23 88 VAL A N 15
ATOM 27908 C CA . VAL A 1 88 ? -2.685 11.843 8.722 1.00 51.54 88 VAL A CA 15
ATOM 27909 C C . VAL A 1 88 ? -3.449 12.997 8.076 1.00 32.03 88 VAL A C 15
ATOM 27910 O O . VAL A 1 88 ? -4.679 12.970 8.008 1.00 55.01 88 VAL A O 15
ATOM 27923 N N . ILE A 1 89 ? -2.724 14.011 7.627 1.00 15.22 89 ILE A N 15
ATOM 27924 C CA . ILE A 1 89 ? -3.347 15.205 7.072 1.00 3.41 89 ILE A CA 15
ATOM 27925 C C . ILE A 1 89 ? -3.881 14.965 5.653 1.00 74.14 89 ILE A C 15
ATOM 27926 O O . ILE A 1 89 ? -4.983 15.400 5.321 1.00 23.03 89 ILE A O 15
ATOM 27942 N N . LYS A 1 90 ? -3.112 14.265 4.822 1.00 61.04 90 LYS A N 15
ATOM 27943 C CA . LYS A 1 90 ? -3.519 14.005 3.446 1.00 24.21 90 LYS A CA 15
ATOM 27944 C C . LYS A 1 90 ? -2.737 12.843 2.851 1.00 43.33 90 LYS A C 15
ATOM 27945 O O . LYS A 1 90 ? -1.918 12.223 3.526 1.00 31.10 90 LYS A O 15
ATOM 27964 N N . ASN A 1 91 ? -2.994 12.564 1.578 1.00 2.35 91 ASN A N 15
ATOM 27965 C CA . ASN A 1 91 ? -2.352 11.455 0.886 1.00 4.42 91 ASN A CA 15
ATOM 27966 C C . ASN A 1 91 ? -1.504 11.946 -0.287 1.00 32.41 91 ASN A C 15
ATOM 27967 O O . ASN A 1 91 ? -1.816 12.959 -0.913 1.00 54.24 91 ASN A O 15
ATOM 27978 N N . PRO A 1 92 ? -0.399 11.244 -0.577 1.00 74.52 92 PRO A N 15
ATOM 27979 C CA . PRO A 1 92 ? 0.470 11.554 -1.712 1.00 23.22 92 PRO A CA 15
ATOM 27980 C C . PRO A 1 92 ? 0.027 10.864 -2.997 1.00 44.35 92 PRO A C 15
ATOM 27981 O O . PRO A 1 92 ? 0.774 10.802 -3.964 1.00 35.34 92 PRO A O 15
ATOM 27992 N N . THR A 1 93 ? -1.191 10.354 -3.009 1.00 4.51 93 THR A N 15
ATOM 27993 C CA . THR A 1 93 ? -1.699 9.636 -4.166 1.00 64.23 93 THR A CA 15
ATOM 27994 C C . THR A 1 93 ? -2.301 10.590 -5.195 1.00 31.11 93 THR A C 15
ATOM 27995 O O . THR A 1 93 ? -3.165 10.205 -5.982 1.00 35.02 93 THR A O 15
ATOM 28006 N N . TYR A 1 94 ? -1.816 11.828 -5.191 1.00 42.30 94 TYR A N 15
ATOM 28007 C CA . TYR A 1 94 ? -2.282 12.850 -6.120 1.00 34.22 94 TYR A CA 15
ATOM 28008 C C . TYR A 1 94 ? -1.948 12.450 -7.554 1.00 52.23 94 TYR A C 15
ATOM 28009 O O . TYR A 1 94 ? -2.762 12.607 -8.465 1.00 12.04 94 TYR A O 15
ATOM 28027 N N . LYS A 1 95 ? -0.744 11.935 -7.748 1.00 60.31 95 LYS A N 15
ATOM 28028 C CA . LYS A 1 95 ? -0.336 11.421 -9.042 1.00 52.33 95 LYS A CA 15
ATOM 28029 C C . LYS A 1 95 ? -0.056 9.933 -8.941 1.00 13.22 95 LYS A C 15
ATOM 28030 O O . LYS A 1 95 ? 0.926 9.514 -8.330 1.00 74.02 95 LYS A O 15
ATOM 28049 N N . ALA A 1 96 ? -0.945 9.144 -9.515 1.00 22.31 96 ALA A N 15
ATOM 28050 C CA . ALA A 1 96 ? -0.813 7.700 -9.499 1.00 32.41 96 ALA A CA 15
ATOM 28051 C C . ALA A 1 96 ? -1.271 7.126 -10.830 1.00 33.52 96 ALA A C 15
ATOM 28052 O O . ALA A 1 96 ? -2.401 6.655 -10.964 1.00 42.01 96 ALA A O 15
ATOM 28059 N N . GLU A 1 97 ? -0.404 7.203 -11.824 1.00 31.11 97 GLU A N 15
ATOM 28060 C CA . GLU A 1 97 ? -0.750 6.756 -13.162 1.00 2.32 97 GLU A CA 15
ATOM 28061 C C . GLU A 1 97 ? -0.498 5.263 -13.301 1.00 53.11 97 GLU A C 15
ATOM 28062 O O . GLU A 1 97 ? 0.649 4.814 -13.352 1.00 14.35 97 GLU A O 15
ATOM 28074 N N . LEU A 1 98 ? -1.581 4.505 -13.356 1.00 22.31 98 LEU A N 15
ATOM 28075 C CA . LEU A 1 98 ? -1.505 3.055 -13.403 1.00 43.21 98 LEU A CA 15
ATOM 28076 C C . LEU A 1 98 ? -1.112 2.577 -14.797 1.00 74.04 98 LEU A C 15
ATOM 28077 O O . LEU A 1 98 ? -1.962 2.358 -15.661 1.00 44.25 98 LEU A O 15
ATOM 28093 N N . HIS A 1 99 ? 0.185 2.452 -15.019 1.00 71.04 99 HIS A N 15
ATOM 28094 C CA . HIS A 1 99 ? 0.700 1.975 -16.292 1.00 61.31 99 HIS A CA 15
ATOM 28095 C C . HIS A 1 99 ? 1.488 0.692 -16.097 1.00 14.53 99 HIS A C 15
ATOM 28096 O O . HIS A 1 99 ? 2.576 0.702 -15.523 1.00 34.22 99 HIS A O 15
ATOM 28111 N N . ALA A 1 100 ? 0.925 -0.409 -16.559 1.00 43.54 100 ALA A N 15
ATOM 28112 C CA . ALA A 1 100 ? 1.598 -1.692 -16.488 1.00 55.33 100 ALA A CA 15
ATOM 28113 C C . ALA A 1 100 ? 2.436 -1.907 -17.739 1.00 62.10 100 ALA A C 15
ATOM 28114 O O . ALA A 1 100 ? 1.917 -2.295 -18.787 1.00 51.15 100 ALA A O 15
ATOM 28121 N N . SER A 1 101 ? 3.724 -1.619 -17.638 1.00 55.32 101 SER A N 15
ATOM 28122 C CA . SER A 1 101 ? 4.631 -1.770 -18.763 1.00 54.24 101 SER A CA 15
ATOM 28123 C C . SER A 1 101 ? 5.248 -3.167 -18.750 1.00 34.03 101 SER A C 15
ATOM 28124 O O . SER A 1 101 ? 6.351 -3.379 -18.240 1.00 53.01 101 SER A O 15
ATOM 28132 N N . VAL A 1 102 ? 4.501 -4.123 -19.285 1.00 31.43 102 VAL A N 15
ATOM 28133 C CA . VAL A 1 102 ? 4.917 -5.519 -19.315 1.00 61.11 102 VAL A CA 15
ATOM 28134 C C . VAL A 1 102 ? 4.499 -6.152 -20.637 1.00 74.20 102 VAL A C 15
ATOM 28135 O O . VAL A 1 102 ? 5.213 -6.984 -21.203 1.00 43.21 102 VAL A O 15
ATOM 28148 N N . LEU A 1 103 ? 3.342 -5.738 -21.130 1.00 31.35 103 LEU A N 15
ATOM 28149 C CA . LEU A 1 103 ? 2.758 -6.332 -22.320 1.00 0.41 103 LEU A CA 15
ATOM 28150 C C . LEU A 1 103 ? 3.009 -5.475 -23.550 1.00 72.03 103 LEU A C 15
ATOM 28151 O O . LEU A 1 103 ? 2.464 -4.378 -23.677 1.00 2.33 103 LEU A O 15
ATOM 28167 N N . GLU A 1 104 ? 3.833 -5.977 -24.447 1.00 22.34 104 GLU A N 15
ATOM 28168 C CA . GLU A 1 104 ? 4.017 -5.343 -25.737 1.00 55.20 104 GLU A CA 15
ATOM 28169 C C . GLU A 1 104 ? 3.647 -6.325 -26.837 1.00 15.12 104 GLU A C 15
ATOM 28170 O O . GLU A 1 104 ? 3.883 -7.528 -26.712 1.00 51.45 104 GLU A O 15
ATOM 28182 N N . HIS A 1 105 ? 3.051 -5.817 -27.899 1.00 30.34 105 HIS A N 15
ATOM 28183 C CA . HIS A 1 105 ? 2.643 -6.657 -29.013 1.00 3.44 105 HIS A CA 15
ATOM 28184 C C . HIS A 1 105 ? 3.266 -6.159 -30.308 1.00 24.21 105 HIS A C 15
ATOM 28185 O O . HIS A 1 105 ? 3.166 -4.981 -30.646 1.00 15.22 105 HIS A O 15
ATOM 28200 N N . HIS A 1 106 ? 3.924 -7.062 -31.013 1.00 72.03 106 HIS A N 15
ATOM 28201 C CA . HIS A 1 106 ? 4.601 -6.727 -32.255 1.00 11.21 106 HIS A CA 15
ATOM 28202 C C . HIS A 1 106 ? 3.636 -6.908 -33.416 1.00 73.01 106 HIS A C 15
ATOM 28203 O O . HIS A 1 106 ? 3.359 -8.036 -33.827 1.00 12.01 106 HIS A O 15
ATOM 28218 N N . HIS A 1 107 ? 3.104 -5.810 -33.928 1.00 73.33 107 HIS A N 15
ATOM 28219 C CA . HIS A 1 107 ? 2.109 -5.886 -34.986 1.00 53.33 107 HIS A CA 15
ATOM 28220 C C . HIS A 1 107 ? 2.754 -5.608 -36.336 1.00 21.42 107 HIS A C 15
ATOM 28221 O O . HIS A 1 107 ? 3.660 -4.781 -36.438 1.00 64.14 107 HIS A O 15
ATOM 28236 N N . HIS A 1 108 ? 2.296 -6.309 -37.358 1.00 33.04 108 HIS A N 15
ATOM 28237 C CA . HIS A 1 108 ? 2.736 -6.046 -38.717 1.00 73.00 108 HIS A CA 15
ATOM 28238 C C . HIS A 1 108 ? 1.958 -4.864 -39.271 1.00 51.31 108 HIS A C 15
ATOM 28239 O O . HIS A 1 108 ? 0.728 -4.901 -39.354 1.00 34.03 108 HIS A O 15
ATOM 28254 N N . HIS A 1 109 ? 2.667 -3.803 -39.613 1.00 61.21 109 HIS A N 15
ATOM 28255 C CA . HIS A 1 109 ? 2.024 -2.589 -40.085 1.00 33.14 109 HIS A CA 15
ATOM 28256 C C . HIS A 1 109 ? 1.945 -2.558 -41.604 1.00 24.05 109 HIS A C 15
ATOM 28257 O O . HIS A 1 109 ? 2.824 -3.070 -42.297 1.00 21.45 109 HIS A O 15
ATOM 28272 N N . HIS A 1 110 ? 0.869 -1.979 -42.104 1.00 55.24 110 HIS A N 15
ATOM 28273 C CA . HIS A 1 110 ? 0.731 -1.699 -43.522 1.00 61.42 110 HIS A CA 15
ATOM 28274 C C . HIS A 1 110 ? -0.142 -0.465 -43.708 1.00 31.54 110 HIS A C 15
ATOM 28275 O O . HIS A 1 110 ? -1.357 -0.604 -43.925 1.00 38.26 110 HIS A O 15
ATOM 28291 N N . MET A 1 1 ? 3.829 9.091 15.268 1.00 24.32 1 MET A N 16
ATOM 28292 C CA . MET A 1 1 ? 3.739 8.962 13.795 1.00 11.13 1 MET A CA 16
ATOM 28293 C C . MET A 1 1 ? 4.454 7.699 13.334 1.00 60.12 1 MET A C 16
ATOM 28294 O O . MET A 1 1 ? 5.646 7.512 13.582 1.00 21.31 1 MET A O 16
ATOM 28310 N N . ILE A 1 2 ? 3.708 6.828 12.676 1.00 75.01 2 ILE A N 16
ATOM 28311 C CA . ILE A 1 2 ? 4.218 5.528 12.284 1.00 32.34 2 ILE A CA 16
ATOM 28312 C C . ILE A 1 2 ? 4.685 5.526 10.827 1.00 21.03 2 ILE A C 16
ATOM 28313 O O . ILE A 1 2 ? 4.208 6.312 10.000 1.00 54.24 2 ILE A O 16
ATOM 28329 N N . THR A 1 3 ? 5.651 4.668 10.537 1.00 25.52 3 THR A N 16
ATOM 28330 C CA . THR A 1 3 ? 6.148 4.479 9.188 1.00 33.42 3 THR A CA 16
ATOM 28331 C C . THR A 1 3 ? 5.083 3.841 8.293 1.00 2.33 3 THR A C 16
ATOM 28332 O O . THR A 1 3 ? 4.248 3.067 8.762 1.00 1.51 3 THR A O 16
ATOM 28343 N N . PHE A 1 4 ? 5.123 4.173 7.006 1.00 74.35 4 PHE A N 16
ATOM 28344 C CA . PHE A 1 4 ? 4.106 3.734 6.052 1.00 13.43 4 PHE A CA 16
ATOM 28345 C C . PHE A 1 4 ? 4.026 2.210 5.969 1.00 12.22 4 PHE A C 16
ATOM 28346 O O . PHE A 1 4 ? 2.933 1.642 5.966 1.00 23.12 4 PHE A O 16
ATOM 28363 N N . ALA A 1 5 ? 5.179 1.556 5.918 1.00 22.43 5 ALA A N 16
ATOM 28364 C CA . ALA A 1 5 ? 5.228 0.101 5.816 1.00 35.44 5 ALA A CA 16
ATOM 28365 C C . ALA A 1 5 ? 4.525 -0.545 7.006 1.00 62.11 5 ALA A C 16
ATOM 28366 O O . ALA A 1 5 ? 3.600 -1.344 6.840 1.00 10.32 5 ALA A O 16
ATOM 28373 N N . ASP A 1 6 ? 4.963 -0.173 8.200 1.00 23.12 6 ASP A N 16
ATOM 28374 C CA . ASP A 1 6 ? 4.389 -0.685 9.439 1.00 13.04 6 ASP A CA 16
ATOM 28375 C C . ASP A 1 6 ? 2.903 -0.362 9.512 1.00 14.21 6 ASP A C 16
ATOM 28376 O O . ASP A 1 6 ? 2.092 -1.206 9.897 1.00 3.44 6 ASP A O 16
ATOM 28385 N N . TYR A 1 7 ? 2.552 0.866 9.132 1.00 25.12 7 TYR A N 16
ATOM 28386 C CA . TYR A 1 7 ? 1.162 1.309 9.149 1.00 0.32 7 TYR A CA 16
ATOM 28387 C C . TYR A 1 7 ? 0.301 0.434 8.252 1.00 1.31 7 TYR A C 16
ATOM 28388 O O . TYR A 1 7 ? -0.771 -0.002 8.659 1.00 65.12 7 TYR A O 16
ATOM 28406 N N . PHE A 1 8 ? 0.781 0.182 7.039 1.00 53.14 8 PHE A N 16
ATOM 28407 C CA . PHE A 1 8 ? 0.035 -0.603 6.062 1.00 72.25 8 PHE A CA 16
ATOM 28408 C C . PHE A 1 8 ? -0.315 -1.976 6.624 1.00 51.42 8 PHE A C 16
ATOM 28409 O O . PHE A 1 8 ? -1.455 -2.432 6.516 1.00 34.05 8 PHE A O 16
ATOM 28426 N N . TYR A 1 9 ? 0.667 -2.621 7.238 1.00 10.13 9 TYR A N 16
ATOM 28427 C CA . TYR A 1 9 ? 0.462 -3.943 7.802 1.00 24.30 9 TYR A CA 16
ATOM 28428 C C . TYR A 1 9 ? -0.526 -3.888 8.964 1.00 72.32 9 TYR A C 16
ATOM 28429 O O . TYR A 1 9 ? -1.461 -4.688 9.032 1.00 63.13 9 TYR A O 16
ATOM 28447 N N . GLN A 1 10 ? -0.314 -2.938 9.868 1.00 51.43 10 GLN A N 16
ATOM 28448 C CA . GLN A 1 10 ? -1.178 -2.771 11.031 1.00 41.30 10 GLN A CA 16
ATOM 28449 C C . GLN A 1 10 ? -2.606 -2.457 10.590 1.00 23.44 10 GLN A C 16
ATOM 28450 O O . GLN A 1 10 ? -3.564 -3.061 11.071 1.00 33.33 10 GLN A O 16
ATOM 28464 N N . TRP A 1 11 ? -2.733 -1.523 9.652 1.00 32.33 11 TRP A N 16
ATOM 28465 C CA . TRP A 1 11 ? -4.029 -1.139 9.105 1.00 45.24 11 TRP A CA 16
ATOM 28466 C C . TRP A 1 11 ? -4.762 -2.354 8.547 1.00 35.22 11 TRP A C 16
ATOM 28467 O O . TRP A 1 11 ? -5.934 -2.575 8.855 1.00 34.12 11 TRP A O 16
ATOM 28488 N N . TYR A 1 12 ? -4.067 -3.147 7.745 1.00 22.41 12 TYR A N 16
ATOM 28489 C CA . TYR A 1 12 ? -4.658 -4.342 7.168 1.00 51.50 12 TYR A CA 16
ATOM 28490 C C . TYR A 1 12 ? -5.078 -5.330 8.250 1.00 23.32 12 TYR A C 16
ATOM 28491 O O . TYR A 1 12 ? -6.239 -5.738 8.310 1.00 34.33 12 TYR A O 16
ATOM 28509 N N . GLU A 1 13 ? -4.140 -5.694 9.112 1.00 60.22 13 GLU A N 16
ATOM 28510 C CA . GLU A 1 13 ? -4.361 -6.759 10.079 1.00 71.34 13 GLU A CA 16
ATOM 28511 C C . GLU A 1 13 ? -5.469 -6.402 11.073 1.00 43.25 13 GLU A C 16
ATOM 28512 O O . GLU A 1 13 ? -6.170 -7.277 11.575 1.00 14.51 13 GLU A O 16
ATOM 28524 N N . VAL A 1 14 ? -5.648 -5.121 11.336 1.00 3.41 14 VAL A N 16
ATOM 28525 C CA . VAL A 1 14 ? -6.679 -4.686 12.266 1.00 43.24 14 VAL A CA 16
ATOM 28526 C C . VAL A 1 14 ? -8.035 -4.508 11.568 1.00 2.30 14 VAL A C 16
ATOM 28527 O O . VAL A 1 14 ? -9.088 -4.701 12.180 1.00 62.32 14 VAL A O 16
ATOM 28540 N N . ASN A 1 15 ? -8.022 -4.189 10.277 1.00 41.10 15 ASN A N 16
ATOM 28541 C CA . ASN A 1 15 ? -9.259 -3.796 9.602 1.00 1.21 15 ASN A CA 16
ATOM 28542 C C . ASN A 1 15 ? -9.741 -4.816 8.571 1.00 64.15 15 ASN A C 16
ATOM 28543 O O . ASN A 1 15 ? -10.930 -5.113 8.510 1.00 73.41 15 ASN A O 16
ATOM 28554 N N . LYS A 1 16 ? -8.835 -5.348 7.757 1.00 1.22 16 LYS A N 16
ATOM 28555 C CA . LYS A 1 16 ? -9.236 -6.197 6.629 1.00 51.01 16 LYS A CA 16
ATOM 28556 C C . LYS A 1 16 ? -8.891 -7.666 6.855 1.00 43.44 16 LYS A C 16
ATOM 28557 O O . LYS A 1 16 ? -9.395 -8.537 6.147 1.00 25.05 16 LYS A O 16
ATOM 28576 N N . LEU A 1 17 ? -8.041 -7.929 7.839 1.00 5.15 17 LEU A N 16
ATOM 28577 C CA . LEU A 1 17 ? -7.508 -9.274 8.079 1.00 14.13 17 LEU A CA 16
ATOM 28578 C C . LEU A 1 17 ? -8.593 -10.362 8.095 1.00 55.12 17 LEU A C 16
ATOM 28579 O O . LEU A 1 17 ? -8.524 -11.306 7.310 1.00 3.42 17 LEU A O 16
ATOM 28595 N N . PRO A 1 18 ? -9.614 -10.257 8.974 1.00 75.11 18 PRO A N 16
ATOM 28596 C CA . PRO A 1 18 ? -10.621 -11.301 9.135 1.00 3.42 18 PRO A CA 16
ATOM 28597 C C . PRO A 1 18 ? -11.777 -11.170 8.148 1.00 1.14 18 PRO A C 16
ATOM 28598 O O . PRO A 1 18 ? -12.842 -11.754 8.344 1.00 11.41 18 PRO A O 16
ATOM 28609 N N . HIS A 1 19 ? -11.567 -10.405 7.086 1.00 13.04 19 HIS A N 16
ATOM 28610 C CA . HIS A 1 19 ? -12.615 -10.179 6.098 1.00 22.33 19 HIS A CA 16
ATOM 28611 C C . HIS A 1 19 ? -12.157 -10.619 4.719 1.00 54.10 19 HIS A C 16
ATOM 28612 O O . HIS A 1 19 ? -12.903 -10.523 3.744 1.00 73.14 19 HIS A O 16
ATOM 28626 N N . VAL A 1 20 ? -10.927 -11.108 4.635 1.00 73.13 20 VAL A N 16
ATOM 28627 C CA . VAL A 1 20 ? -10.363 -11.518 3.360 1.00 43.15 20 VAL A CA 16
ATOM 28628 C C . VAL A 1 20 ? -9.823 -12.940 3.433 1.00 21.22 20 VAL A C 16
ATOM 28629 O O . VAL A 1 20 ? -9.429 -13.414 4.500 1.00 45.13 20 VAL A O 16
ATOM 28642 N N . SER A 1 21 ? -9.818 -13.611 2.292 1.00 12.44 21 SER A N 16
ATOM 28643 C CA . SER A 1 21 ? -9.324 -14.974 2.196 1.00 23.34 21 SER A CA 16
ATOM 28644 C C . SER A 1 21 ? -7.828 -14.995 1.931 1.00 65.12 21 SER A C 16
ATOM 28645 O O . SER A 1 21 ? -7.199 -13.945 1.768 1.00 71.42 21 SER A O 16
ATOM 28653 N N . GLU A 1 22 ? -7.270 -16.196 1.889 1.00 70.21 22 GLU A N 16
ATOM 28654 C CA . GLU A 1 22 ? -5.836 -16.388 1.757 1.00 53.21 22 GLU A CA 16
ATOM 28655 C C . GLU A 1 22 ? -5.295 -15.752 0.478 1.00 35.32 22 GLU A C 16
ATOM 28656 O O . GLU A 1 22 ? -4.157 -15.280 0.445 1.00 11.04 22 GLU A O 16
ATOM 28668 N N . SER A 1 23 ? -6.117 -15.721 -0.562 1.00 11.33 23 SER A N 16
ATOM 28669 C CA . SER A 1 23 ? -5.730 -15.098 -1.816 1.00 64.53 23 SER A CA 16
ATOM 28670 C C . SER A 1 23 ? -5.479 -13.606 -1.614 1.00 31.21 23 SER A C 16
ATOM 28671 O O . SER A 1 23 ? -4.430 -13.081 -1.998 1.00 53.34 23 SER A O 16
ATOM 28679 N N . THR A 1 24 ? -6.433 -12.937 -0.978 1.00 73.21 24 THR A N 16
ATOM 28680 C CA . THR A 1 24 ? -6.320 -11.515 -0.705 1.00 54.14 24 THR A CA 16
ATOM 28681 C C . THR A 1 24 ? -5.254 -11.252 0.358 1.00 13.15 24 THR A C 16
ATOM 28682 O O . THR A 1 24 ? -4.589 -10.216 0.343 1.00 52.20 24 THR A O 16
ATOM 28693 N N . LYS A 1 25 ? -5.091 -12.201 1.277 1.00 23.52 25 LYS A N 16
ATOM 28694 C CA . LYS A 1 25 ? -4.047 -12.115 2.292 1.00 61.50 25 LYS A CA 16
ATOM 28695 C C . LYS A 1 25 ? -2.680 -11.979 1.641 1.00 31.52 25 LYS A C 16
ATOM 28696 O O . LYS A 1 25 ? -1.919 -11.065 1.956 1.00 22.41 25 LYS A O 16
ATOM 28715 N N . ARG A 1 26 ? -2.385 -12.877 0.711 1.00 71.31 26 ARG A N 16
ATOM 28716 C CA . ARG A 1 26 ? -1.110 -12.855 0.014 1.00 43.52 26 ARG A CA 16
ATOM 28717 C C . ARG A 1 26 ? -0.985 -11.621 -0.873 1.00 51.51 26 ARG A C 16
ATOM 28718 O O . ARG A 1 26 ? 0.122 -11.152 -1.124 1.00 44.31 26 ARG A O 16
ATOM 28739 N N . HIS A 1 27 ? -2.112 -11.099 -1.358 1.00 45.42 27 HIS A N 16
ATOM 28740 C CA . HIS A 1 27 ? -2.107 -9.820 -2.067 1.00 33.51 27 HIS A CA 16
ATOM 28741 C C . HIS A 1 27 ? -1.500 -8.736 -1.180 1.00 42.25 27 HIS A C 16
ATOM 28742 O O . HIS A 1 27 ? -0.582 -8.023 -1.586 1.00 45.10 27 HIS A O 16
ATOM 28756 N N . TYR A 1 28 ? -2.011 -8.636 0.043 1.00 11.23 28 TYR A N 16
ATOM 28757 C CA . TYR A 1 28 ? -1.520 -7.655 1.003 1.00 2.04 28 TYR A CA 16
ATOM 28758 C C . TYR A 1 28 ? -0.077 -7.940 1.394 1.00 1.34 28 TYR A C 16
ATOM 28759 O O . TYR A 1 28 ? 0.726 -7.020 1.514 1.00 15.33 28 TYR A O 16
ATOM 28777 N N . GLU A 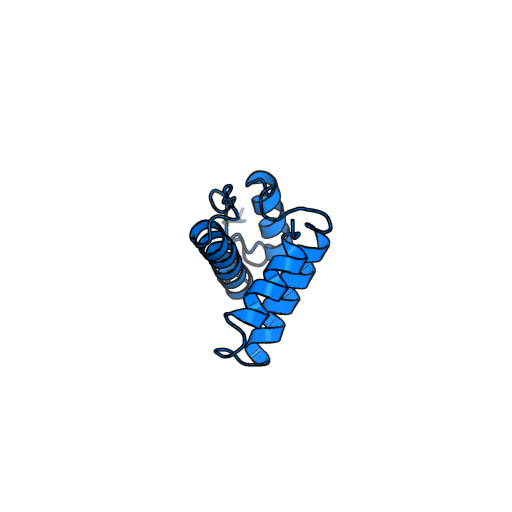1 29 ? 0.255 -9.212 1.588 1.00 20.03 29 GLU A N 16
ATOM 28778 C CA . GLU A 1 29 ? 1.617 -9.592 1.951 1.00 11.35 29 GLU A CA 16
ATOM 28779 C C . GLU A 1 29 ? 2.598 -9.261 0.828 1.00 61.20 29 GLU A C 16
ATOM 28780 O O . GLU A 1 29 ? 3.730 -8.839 1.081 1.00 53.42 29 GLU A O 16
ATOM 28792 N N . SER A 1 30 ? 2.164 -9.448 -0.413 1.00 45.34 30 SER A N 16
ATOM 28793 C CA . SER A 1 30 ? 2.975 -9.082 -1.567 1.00 63.13 30 SER A CA 16
ATOM 28794 C C . SER A 1 30 ? 3.128 -7.567 -1.643 1.00 54.02 30 SER A C 16
ATOM 28795 O O . SER A 1 30 ? 4.211 -7.052 -1.920 1.00 65.01 30 SER A O 16
ATOM 28803 N N . ALA A 1 31 ? 2.038 -6.860 -1.381 1.00 11.21 31 ALA A N 16
ATOM 28804 C CA . ALA A 1 31 ? 2.055 -5.407 -1.356 1.00 50.00 31 ALA A CA 16
ATOM 28805 C C . ALA A 1 31 ? 2.989 -4.903 -0.263 1.00 22.44 31 ALA A C 16
ATOM 28806 O O . ALA A 1 31 ? 3.854 -4.065 -0.511 1.00 61.34 31 ALA A O 16
ATOM 28813 N N . TYR A 1 32 ? 2.829 -5.452 0.937 1.00 13.31 32 TYR A N 16
ATOM 28814 C CA . TYR A 1 32 ? 3.622 -5.048 2.092 1.00 1.31 32 TYR A CA 16
ATOM 28815 C C . TYR A 1 32 ? 5.115 -5.234 1.843 1.00 73.00 32 TYR A C 16
ATOM 28816 O O . TYR A 1 32 ? 5.912 -4.366 2.192 1.00 23.42 32 TYR A O 16
ATOM 28834 N N . LYS A 1 33 ? 5.499 -6.346 1.226 1.00 60.04 33 LYS A N 16
ATOM 28835 C CA . LYS A 1 33 ? 6.912 -6.615 1.002 1.00 65.12 33 LYS A CA 16
ATOM 28836 C C . LYS A 1 33 ? 7.498 -5.660 -0.040 1.00 3.22 33 LYS A C 16
ATOM 28837 O O . LYS A 1 33 ? 8.672 -5.303 0.036 1.00 33.44 33 LYS A O 16
ATOM 28856 N N . HIS A 1 34 ? 6.684 -5.239 -1.008 1.00 34.25 34 HIS A N 16
ATOM 28857 C CA . HIS A 1 34 ? 7.134 -4.271 -2.008 1.00 54.14 34 HIS A CA 16
ATOM 28858 C C . HIS A 1 34 ? 7.147 -2.863 -1.426 1.00 53.04 34 HIS A C 16
ATOM 28859 O O . HIS A 1 34 ? 7.995 -2.035 -1.779 1.00 54.23 34 HIS A O 16
ATOM 28873 N N . ILE A 1 35 ? 6.197 -2.588 -0.542 1.00 51.03 35 ILE A N 16
ATOM 28874 C CA . ILE A 1 35 ? 6.162 -1.321 0.170 1.00 51.22 35 ILE A CA 16
ATOM 28875 C C . ILE A 1 35 ? 7.365 -1.208 1.098 1.00 30.50 35 ILE A C 16
ATOM 28876 O O . ILE A 1 35 ? 8.094 -0.223 1.057 1.00 70.33 35 ILE A O 16
ATOM 28892 N N . LYS A 1 36 ? 7.580 -2.246 1.897 1.00 22.41 36 LYS A N 16
ATOM 28893 C CA . LYS A 1 36 ? 8.696 -2.296 2.839 1.00 4.44 36 LYS A CA 16
ATOM 28894 C C . LYS A 1 36 ? 10.032 -2.245 2.101 1.00 11.44 36 LYS A C 16
ATOM 28895 O O . LYS A 1 36 ? 11.038 -1.786 2.641 1.00 21.41 36 LYS A O 16
ATOM 28914 N N . ASP A 1 37 ? 10.035 -2.733 0.870 1.00 3.13 37 ASP A N 16
ATOM 28915 C CA . ASP A 1 37 ? 11.226 -2.710 0.030 1.00 63.52 37 ASP A CA 16
ATOM 28916 C C . ASP A 1 37 ? 11.607 -1.282 -0.359 1.00 34.43 37 ASP A C 16
ATOM 28917 O O . ASP A 1 37 ? 12.774 -0.898 -0.283 1.00 3.21 37 ASP A O 16
ATOM 28926 N N . HIS A 1 38 ? 10.618 -0.497 -0.769 1.00 25.24 38 HIS A N 16
ATOM 28927 C CA . HIS A 1 38 ? 10.867 0.872 -1.219 1.00 44.12 38 HIS A CA 16
ATOM 28928 C C . HIS A 1 38 ? 10.865 1.846 -0.044 1.00 42.00 38 HIS A C 16
ATOM 28929 O O . HIS A 1 38 ? 11.730 2.716 0.059 1.00 3.41 38 HIS A O 16
ATOM 28944 N N . PHE A 1 39 ? 9.887 1.697 0.836 1.00 31.43 39 PHE A N 16
ATOM 28945 C CA . PHE A 1 39 ? 9.742 2.577 1.983 1.00 54.04 39 PHE A CA 16
ATOM 28946 C C . PHE A 1 39 ? 9.999 1.797 3.265 1.00 33.33 39 PHE A C 16
ATOM 28947 O O . PHE A 1 39 ? 9.116 1.105 3.772 1.00 23.40 39 PHE A O 16
ATOM 28964 N N . ARG A 1 40 ? 11.213 1.901 3.775 1.00 5.02 40 ARG A N 16
ATOM 28965 C CA . ARG A 1 40 ? 11.616 1.134 4.943 1.00 51.31 40 ARG A CA 16
ATOM 28966 C C . ARG A 1 40 ? 11.349 1.917 6.219 1.00 23.22 40 ARG A C 16
ATOM 28967 O O . ARG A 1 40 ? 10.758 1.401 7.167 1.00 64.41 40 ARG A O 16
ATOM 28988 N N . HIS A 1 41 ? 11.776 3.173 6.237 1.00 41.40 41 HIS A N 16
ATOM 28989 C CA . HIS A 1 41 ? 11.599 4.018 7.409 1.00 42.30 41 HIS A CA 16
ATOM 28990 C C . HIS A 1 41 ? 11.005 5.362 7.032 1.00 53.11 41 HIS A C 16
ATOM 28991 O O . HIS A 1 41 ? 11.270 6.377 7.675 1.00 54.32 41 HIS A O 16
ATOM 29006 N N . LYS A 1 42 ? 10.186 5.363 5.996 1.00 1.14 42 LYS A N 16
ATOM 29007 C CA . LYS A 1 42 ? 9.458 6.560 5.617 1.00 32.14 42 LYS A CA 16
ATOM 29008 C C . LYS A 1 42 ? 8.141 6.624 6.376 1.00 42.25 42 LYS A C 16
ATOM 29009 O O . LYS A 1 42 ? 7.372 5.661 6.378 1.00 22.25 42 LYS A O 16
ATOM 29028 N N . LEU A 1 43 ? 7.897 7.747 7.037 1.00 52.34 43 LEU A N 16
ATOM 29029 C CA . LEU A 1 43 ? 6.661 7.951 7.782 1.00 70.25 43 LEU A CA 16
ATOM 29030 C C . LEU A 1 43 ? 5.463 7.939 6.844 1.00 61.42 43 LEU A C 16
ATOM 29031 O O . LEU A 1 43 ? 5.601 8.200 5.649 1.00 51.31 43 LEU A O 16
ATOM 29047 N N . LEU A 1 44 ? 4.290 7.648 7.394 1.00 65.20 44 LEU A N 16
ATOM 29048 C CA . LEU A 1 44 ? 3.051 7.652 6.621 1.00 63.25 44 LEU A CA 16
ATOM 29049 C C . LEU A 1 44 ? 2.854 8.997 5.922 1.00 32.13 44 LEU A C 16
ATOM 29050 O O . LEU A 1 44 ? 2.466 9.057 4.758 1.00 34.32 44 LEU A O 16
ATOM 29066 N N . LYS A 1 45 ? 3.149 10.073 6.642 1.00 35.42 45 LYS A N 16
ATOM 29067 C CA . LYS A 1 45 ? 2.967 11.422 6.122 1.00 20.41 45 LYS A CA 16
ATOM 29068 C C . LYS A 1 45 ? 4.201 11.901 5.358 1.00 31.21 45 LYS A C 16
ATOM 29069 O O . LYS A 1 45 ? 4.196 12.988 4.775 1.00 4.11 45 LYS A O 16
ATOM 29088 N N . ASP A 1 46 ? 5.249 11.086 5.349 1.00 3.23 46 ASP A N 16
ATOM 29089 C CA . ASP A 1 46 ? 6.497 11.462 4.691 1.00 25.31 46 ASP A CA 16
ATOM 29090 C C . ASP A 1 46 ? 6.500 10.961 3.256 1.00 41.12 46 ASP A C 16
ATOM 29091 O O . ASP A 1 46 ? 7.326 11.374 2.441 1.00 3.43 46 ASP A O 16
ATOM 29100 N N . ILE A 1 47 ? 5.561 10.072 2.952 1.00 32.52 47 ILE A N 16
ATOM 29101 C CA . ILE A 1 47 ? 5.435 9.516 1.614 1.00 72.02 47 ILE A CA 16
ATOM 29102 C C . ILE A 1 47 ? 5.115 10.613 0.610 1.00 73.13 47 ILE A C 16
ATOM 29103 O O . ILE A 1 47 ? 4.008 11.153 0.593 1.00 60.25 47 ILE A O 16
ATOM 29119 N N . LYS A 1 48 ? 6.098 10.959 -0.202 1.00 72.34 48 LYS A N 16
ATOM 29120 C CA . LYS A 1 48 ? 5.916 11.977 -1.219 1.00 62.24 48 LYS A CA 16
ATOM 29121 C C . LYS A 1 48 ? 5.132 11.401 -2.387 1.00 60.42 48 LYS A C 16
ATOM 29122 O O . LYS A 1 48 ? 5.392 10.278 -2.818 1.00 52.25 48 LYS A O 16
ATOM 29141 N N . ARG A 1 49 ? 4.177 12.168 -2.891 1.00 74.24 49 ARG A N 16
ATOM 29142 C CA . ARG A 1 49 ? 3.334 11.713 -3.993 1.00 74.23 49 ARG A CA 16
ATOM 29143 C C . ARG A 1 49 ? 4.160 11.463 -5.253 1.00 72.23 49 ARG A C 16
ATOM 29144 O O . ARG A 1 49 ? 3.810 10.620 -6.079 1.00 32.32 49 ARG A O 16
ATOM 29165 N N . THR A 1 50 ? 5.264 12.185 -5.387 1.00 13.42 50 THR A N 16
ATOM 29166 C CA . THR A 1 50 ? 6.182 11.967 -6.492 1.00 13.14 50 THR A CA 16
ATOM 29167 C C . THR A 1 50 ? 6.846 10.597 -6.370 1.00 34.14 50 THR A C 16
ATOM 29168 O O . THR A 1 50 ? 6.919 9.845 -7.340 1.00 73.10 50 THR A O 16
ATOM 29179 N N . GLU A 1 51 ? 7.296 10.274 -5.161 1.00 13.53 51 GLU A N 16
ATOM 29180 C CA . GLU A 1 51 ? 7.952 8.999 -4.890 1.00 3.44 51 GLU A CA 16
ATOM 29181 C C . GLU A 1 51 ? 6.945 7.857 -4.944 1.00 31.25 51 GLU A C 16
ATOM 29182 O O . GLU A 1 51 ? 7.286 6.730 -5.304 1.00 61.31 51 GLU A O 16
ATOM 29194 N N . TYR A 1 52 ? 5.706 8.160 -4.580 1.00 14.20 52 TYR A N 16
ATOM 29195 C CA . TYR A 1 52 ? 4.615 7.199 -4.684 1.00 2.15 52 TYR A CA 16
ATOM 29196 C C . TYR A 1 52 ? 4.436 6.767 -6.137 1.00 43.52 52 TYR A C 16
ATOM 29197 O O . TYR A 1 52 ? 4.173 5.598 -6.426 1.00 52.12 52 TYR A O 16
ATOM 29215 N N . GLN A 1 53 ? 4.605 7.719 -7.049 1.00 61.42 53 GLN A N 16
ATOM 29216 C CA . GLN A 1 53 ? 4.523 7.438 -8.474 1.00 72.55 53 GLN A CA 16
ATOM 29217 C C . GLN A 1 53 ? 5.668 6.522 -8.908 1.00 24.20 53 GLN A C 16
ATOM 29218 O O . GLN A 1 53 ? 5.472 5.639 -9.741 1.00 60.11 53 GLN A O 16
ATOM 29232 N N . LYS A 1 54 ? 6.855 6.723 -8.332 1.00 33.14 54 LYS A N 16
ATOM 29233 C CA . LYS A 1 54 ? 8.003 5.848 -8.607 1.00 15.34 54 LYS A CA 16
ATOM 29234 C C . LYS A 1 54 ? 7.673 4.414 -8.221 1.00 72.54 54 LYS A C 16
ATOM 29235 O O . LYS A 1 54 ? 7.964 3.475 -8.964 1.00 75.54 54 LYS A O 16
ATOM 29254 N N . PHE A 1 55 ? 7.061 4.267 -7.053 1.00 33.31 55 PHE A N 16
ATOM 29255 C CA . PHE A 1 55 ? 6.629 2.971 -6.552 1.00 24.15 55 PHE A CA 16
ATOM 29256 C C . PHE A 1 55 ? 5.673 2.310 -7.541 1.00 52.32 55 PHE A C 16
ATOM 29257 O O . PHE A 1 55 ? 5.803 1.125 -7.843 1.00 4.54 55 PHE A O 16
ATOM 29274 N N . LEU A 1 56 ? 4.728 3.091 -8.056 1.00 2.00 56 LEU A N 16
ATOM 29275 C CA . LEU A 1 56 ? 3.752 2.584 -9.015 1.00 52.44 56 LEU A CA 16
ATOM 29276 C C . LEU A 1 56 ? 4.413 2.237 -10.346 1.00 31.53 56 LEU A C 16
ATOM 29277 O O . LEU A 1 56 ? 4.118 1.203 -10.938 1.00 50.20 56 LEU A O 16
ATOM 29293 N N . ASN A 1 57 ? 5.307 3.107 -10.810 1.00 1.52 57 ASN A N 16
ATOM 29294 C CA . ASN A 1 57 ? 5.999 2.892 -12.081 1.00 70.30 57 ASN A CA 16
ATOM 29295 C C . ASN A 1 57 ? 6.802 1.601 -12.044 1.00 52.32 57 ASN A C 16
ATOM 29296 O O . ASN A 1 57 ? 6.697 0.770 -12.943 1.00 53.15 57 ASN A O 16
ATOM 29307 N N . GLU A 1 58 ? 7.589 1.441 -10.988 1.00 71.44 58 GLU A N 16
ATOM 29308 C CA . GLU A 1 58 ? 8.472 0.292 -10.845 1.00 53.32 58 GLU A CA 16
ATOM 29309 C C . GLU A 1 58 ? 7.651 -0.988 -10.694 1.00 63.31 58 GLU A C 16
ATOM 29310 O O . GLU A 1 58 ? 7.927 -2.002 -11.344 1.00 61.14 58 GLU A O 16
ATOM 29322 N N . TYR A 1 59 ? 6.619 -0.920 -9.862 1.00 10.31 59 TYR A N 16
ATOM 29323 C CA . TYR A 1 59 ? 5.738 -2.059 -9.622 1.00 14.11 59 TYR A CA 16
ATOM 29324 C C . TYR A 1 59 ? 4.985 -2.432 -10.900 1.00 1.02 59 TYR A C 16
ATOM 29325 O O . TYR A 1 59 ? 4.778 -3.613 -11.191 1.00 74.25 59 TYR A O 16
ATOM 29343 N N . GLY A 1 60 ? 4.596 -1.418 -11.665 1.00 4.31 60 GLY A N 16
ATOM 29344 C CA . GLY A 1 60 ? 3.835 -1.638 -12.881 1.00 75.12 60 GLY A CA 16
ATOM 29345 C C . GLY A 1 60 ? 4.697 -2.087 -14.044 1.00 30.05 60 GLY A C 16
ATOM 29346 O O . GLY A 1 60 ? 4.195 -2.311 -15.147 1.00 5.34 60 GLY A O 16
ATOM 29350 N N . LEU A 1 61 ? 5.996 -2.196 -13.814 1.00 14.53 61 LEU A N 16
ATOM 29351 C CA . LEU A 1 61 ? 6.903 -2.733 -14.819 1.00 35.34 61 LEU A CA 16
ATOM 29352 C C . LEU A 1 61 ? 7.031 -4.241 -14.658 1.00 0.42 61 LEU A C 16
ATOM 29353 O O . LEU A 1 61 ? 7.487 -4.938 -15.562 1.00 73.04 61 LEU A O 16
ATOM 29369 N N . THR A 1 62 ? 6.627 -4.740 -13.500 1.00 11.32 62 THR A N 16
ATOM 29370 C CA . THR A 1 62 ? 6.791 -6.148 -13.181 1.00 51.25 62 THR A CA 16
ATOM 29371 C C . THR A 1 62 ? 5.455 -6.830 -12.912 1.00 30.15 62 THR A C 16
ATOM 29372 O O . THR A 1 62 ? 5.412 -8.013 -12.581 1.00 14.34 62 THR A O 16
ATOM 29383 N N . HIS A 1 63 ? 4.361 -6.090 -13.052 1.00 24.14 63 HIS A N 16
ATOM 29384 C CA . HIS A 1 63 ? 3.045 -6.613 -12.708 1.00 22.34 63 HIS A CA 16
ATOM 29385 C C . HIS A 1 63 ? 1.994 -6.179 -13.719 1.00 11.11 63 HIS A C 16
ATOM 29386 O O . HIS A 1 63 ? 2.190 -5.218 -14.460 1.00 65.12 63 HIS A O 16
ATOM 29401 N N . SER A 1 64 ? 0.879 -6.896 -13.736 1.00 61.23 64 SER A N 16
ATOM 29402 C CA . SER A 1 64 ? -0.224 -6.583 -14.629 1.00 71.11 64 SER A CA 16
ATOM 29403 C C . SER A 1 64 ? -1.062 -5.441 -14.054 1.00 15.43 64 SER A C 16
ATOM 29404 O O . SER A 1 64 ? -0.898 -5.067 -12.889 1.00 42.21 64 SER A O 16
ATOM 29412 N N . TYR A 1 65 ? -1.973 -4.908 -14.865 1.00 54.43 65 TYR A N 16
ATOM 29413 C CA . TYR A 1 65 ? -2.743 -3.731 -14.485 1.00 51.11 65 TYR A CA 16
ATOM 29414 C C . TYR A 1 65 ? -3.639 -3.996 -13.278 1.00 14.32 65 TYR A C 16
ATOM 29415 O O . TYR A 1 65 ? -3.765 -3.147 -12.401 1.00 10.20 65 TYR A O 16
ATOM 29433 N N . GLU A 1 66 ? -4.263 -5.162 -13.225 1.00 31.23 66 GLU A N 16
ATOM 29434 C CA . GLU A 1 66 ? -5.151 -5.473 -12.112 1.00 62.11 66 GLU A CA 16
ATOM 29435 C C . GLU A 1 66 ? -4.365 -5.684 -10.826 1.00 71.20 66 GLU A C 16
ATOM 29436 O O . GLU A 1 66 ? -4.827 -5.321 -9.746 1.00 54.42 66 GLU A O 16
ATOM 29448 N N . THR A 1 67 ? -3.173 -6.246 -10.948 1.00 41.23 67 THR A N 16
ATOM 29449 C CA . THR A 1 67 ? -2.327 -6.483 -9.789 1.00 52.20 67 THR A CA 16
ATOM 29450 C C . THR A 1 67 ? -1.911 -5.157 -9.150 1.00 31.54 67 THR A C 16
ATOM 29451 O O . THR A 1 67 ? -1.977 -4.999 -7.930 1.00 50.01 67 THR A O 16
ATOM 29462 N N . ILE A 1 68 ? -1.507 -4.196 -9.978 1.00 13.33 68 ILE A N 16
ATOM 29463 C CA . ILE A 1 68 ? -1.149 -2.875 -9.478 1.00 2.04 68 ILE A CA 16
ATOM 29464 C C . ILE A 1 68 ? -2.404 -2.119 -9.027 1.00 24.53 68 ILE A C 16
ATOM 29465 O O . ILE A 1 68 ? -2.359 -1.338 -8.078 1.00 62.11 68 ILE A O 16
ATOM 29481 N N . ARG A 1 69 ? -3.522 -2.365 -9.712 1.00 0.25 69 ARG A N 16
ATOM 29482 C CA . ARG A 1 69 ? -4.805 -1.783 -9.328 1.00 32.45 69 ARG A CA 16
ATOM 29483 C C . ARG A 1 69 ? -5.146 -2.145 -7.886 1.00 51.34 69 ARG A C 16
ATOM 29484 O O . ARG A 1 69 ? -5.486 -1.273 -7.089 1.00 51.04 69 ARG A O 16
ATOM 29505 N N . LYS A 1 70 ? -5.050 -3.437 -7.557 1.00 44.33 70 LYS A N 16
ATOM 29506 C CA . LYS A 1 70 ? -5.288 -3.901 -6.191 1.00 44.31 70 LYS A CA 16
ATOM 29507 C C . LYS A 1 70 ? -4.401 -3.154 -5.211 1.00 21.33 70 LYS A C 16
ATOM 29508 O O . LYS A 1 70 ? -4.874 -2.630 -4.203 1.00 63.21 70 LYS A O 16
ATOM 29527 N N . LEU A 1 71 ? -3.113 -3.109 -5.526 1.00 3.15 71 LEU A N 16
ATOM 29528 C CA . LEU A 1 71 ? -2.130 -2.420 -4.700 1.00 61.51 71 LEU A CA 16
ATOM 29529 C C . LEU A 1 71 ? -2.561 -0.982 -4.428 1.00 51.34 71 LEU A C 16
ATOM 29530 O O . LEU A 1 71 ? -2.615 -0.547 -3.276 1.00 61.03 71 LEU A O 16
ATOM 29546 N N . ASN A 1 72 ? -2.889 -0.263 -5.494 1.00 23.45 72 ASN A N 16
ATOM 29547 C CA . ASN A 1 72 ? -3.297 1.134 -5.390 1.00 11.35 72 ASN A CA 16
ATOM 29548 C C . ASN A 1 72 ? -4.572 1.269 -4.562 1.00 30.24 72 ASN A C 16
ATOM 29549 O O . ASN A 1 72 ? -4.719 2.207 -3.777 1.00 73.42 72 ASN A O 16
ATOM 29560 N N . SER A 1 73 ? -5.489 0.319 -4.733 1.00 21.44 73 SER A N 16
ATOM 29561 C CA . SER A 1 73 ? -6.734 0.311 -3.975 1.00 12.34 73 SER A CA 16
ATOM 29562 C C . SER A 1 73 ? -6.453 0.230 -2.476 1.00 43.02 73 SER A C 16
ATOM 29563 O O . SER A 1 73 ? -7.027 0.986 -1.688 1.00 64.42 73 SER A O 16
ATOM 29571 N N . TYR A 1 74 ? -5.551 -0.669 -2.094 1.00 10.33 74 TYR A N 16
ATOM 29572 C CA . TYR A 1 74 ? -5.206 -0.854 -0.690 1.00 40.41 74 TYR A CA 16
ATOM 29573 C C . TYR A 1 74 ? -4.561 0.411 -0.131 1.00 61.31 74 TYR A C 16
ATOM 29574 O O . TYR A 1 74 ? -4.910 0.871 0.955 1.00 55.12 74 TYR A O 16
ATOM 29592 N N . ILE A 1 75 ? -3.622 0.968 -0.887 1.00 64.44 75 ILE A N 16
ATOM 29593 C CA . ILE A 1 75 ? -2.903 2.165 -0.469 1.00 40.20 75 ILE A CA 16
ATOM 29594 C C . ILE A 1 75 ? -3.856 3.358 -0.342 1.00 51.33 75 ILE A C 16
ATOM 29595 O O . ILE A 1 75 ? -3.751 4.152 0.598 1.00 4.32 75 ILE A O 16
ATOM 29611 N N . ARG A 1 76 ? -4.791 3.466 -1.281 1.00 12.21 76 ARG A N 16
ATOM 29612 C CA . ARG A 1 76 ? -5.817 4.501 -1.234 1.00 71.42 76 ARG A CA 16
ATOM 29613 C C . ARG A 1 76 ? -6.592 4.415 0.077 1.00 64.25 76 ARG A C 16
ATOM 29614 O O . ARG A 1 76 ? -6.751 5.410 0.786 1.00 2.24 76 ARG A O 16
ATOM 29635 N N . ASN A 1 77 ? -7.053 3.210 0.391 1.00 53.04 77 ASN A N 16
ATOM 29636 C CA . ASN A 1 77 ? -7.852 2.966 1.587 1.00 11.12 77 ASN A CA 16
ATOM 29637 C C . ASN A 1 77 ? -7.044 3.226 2.852 1.00 65.24 77 ASN A C 16
ATOM 29638 O O . ASN A 1 77 ? -7.570 3.740 3.838 1.00 4.31 77 ASN A O 16
ATOM 29649 N N . ALA A 1 78 ? -5.764 2.874 2.816 1.00 71.14 78 ALA A N 16
ATOM 29650 C CA . ALA A 1 78 ? -4.883 3.074 3.959 1.00 43.45 78 ALA A CA 16
ATOM 29651 C C . ALA A 1 78 ? -4.735 4.554 4.291 1.00 22.21 78 ALA A C 16
ATOM 29652 O O . ALA A 1 78 ? -4.954 4.969 5.432 1.00 0.33 78 ALA A O 16
ATOM 29659 N N . PHE A 1 79 ? -4.369 5.348 3.288 1.00 33.53 79 PHE A N 16
ATOM 29660 C CA . PHE A 1 79 ? -4.195 6.783 3.479 1.00 62.10 79 PHE A CA 16
ATOM 29661 C C . PHE A 1 79 ? -5.516 7.457 3.826 1.00 33.20 79 PHE A C 16
ATOM 29662 O O . PHE A 1 79 ? -5.567 8.316 4.707 1.00 74.31 79 PHE A O 16
ATOM 29679 N N . ASP A 1 80 ? -6.586 7.055 3.148 1.00 13.34 80 ASP A N 16
ATOM 29680 C CA . ASP A 1 80 ? -7.895 7.653 3.379 1.00 42.30 80 ASP A CA 16
ATOM 29681 C C . ASP A 1 80 ? -8.358 7.408 4.808 1.00 73.24 80 ASP A C 16
ATOM 29682 O O . ASP A 1 80 ? -8.885 8.308 5.459 1.00 73.21 80 ASP A O 16
ATOM 29691 N N . ASP A 1 81 ? -8.142 6.199 5.309 1.00 21.21 81 ASP A N 16
ATOM 29692 C CA . ASP A 1 81 ? -8.511 5.866 6.680 1.00 1.44 81 ASP A CA 16
ATOM 29693 C C . ASP A 1 81 ? -7.796 6.795 7.655 1.00 20.33 81 ASP A C 16
ATOM 29694 O O . ASP A 1 81 ? -8.396 7.301 8.604 1.00 1.01 81 ASP A O 16
ATOM 29703 N N . ALA A 1 82 ? -6.519 7.045 7.386 1.00 52.03 82 ALA A N 16
ATOM 29704 C CA . ALA A 1 82 ? -5.721 7.932 8.219 1.00 33.15 82 ALA A CA 16
ATOM 29705 C C . ALA A 1 82 ? -6.189 9.382 8.096 1.00 24.14 82 ALA A C 16
ATOM 29706 O O . ALA A 1 82 ? -6.247 10.110 9.089 1.00 65.33 82 ALA A O 16
ATOM 29713 N N . ILE A 1 83 ? -6.524 9.802 6.880 1.00 51.43 83 ILE A N 16
ATOM 29714 C CA . ILE A 1 83 ? -6.962 11.173 6.643 1.00 3.23 83 ILE A CA 16
ATOM 29715 C C . ILE A 1 83 ? -8.327 11.418 7.280 1.00 13.51 83 ILE A C 16
ATOM 29716 O O . ILE A 1 83 ? -8.635 12.540 7.678 1.00 32.11 83 ILE A O 16
ATOM 29732 N N . HIS A 1 84 ? -9.144 10.363 7.379 1.00 0.34 84 HIS A N 16
ATOM 29733 C CA . HIS A 1 84 ? -10.422 10.448 8.092 1.00 25.24 84 HIS A CA 16
ATOM 29734 C C . HIS A 1 84 ? -10.204 10.948 9.517 1.00 24.03 84 HIS A C 16
ATOM 29735 O O . HIS A 1 84 ? -11.053 11.633 10.083 1.00 10.45 84 HIS A O 16
ATOM 29750 N N . GLU A 1 85 ? -9.055 10.607 10.089 1.00 21.30 85 GLU A N 16
ATOM 29751 C CA . GLU A 1 85 ? -8.721 11.030 11.445 1.00 63.31 85 GLU A CA 16
ATOM 29752 C C . GLU A 1 85 ? -7.872 12.297 11.420 1.00 12.52 85 GLU A C 16
ATOM 29753 O O . GLU A 1 85 ? -7.649 12.928 12.452 1.00 14.33 85 GLU A O 16
ATOM 29765 N N . GLY A 1 86 ? -7.393 12.657 10.238 1.00 10.30 86 GLY A N 16
ATOM 29766 C CA . GLY A 1 86 ? -6.507 13.795 10.112 1.00 30.11 86 GLY A CA 16
ATOM 29767 C C . GLY A 1 86 ? -5.090 13.423 10.480 1.00 63.43 86 GLY A C 16
ATOM 29768 O O . GLY A 1 86 ? -4.228 14.286 10.649 1.00 61.00 86 GLY A O 16
ATOM 29772 N N . TYR A 1 87 ? -4.857 12.120 10.584 1.00 13.23 87 TYR A N 16
ATOM 29773 C CA . TYR A 1 87 ? -3.574 11.581 11.008 1.00 32.01 87 TYR A CA 16
ATOM 29774 C C . TYR A 1 87 ? -2.519 11.785 9.925 1.00 2.10 87 TYR A C 16
ATOM 29775 O O . TYR A 1 87 ? -1.325 11.895 10.210 1.00 40.14 87 TYR A O 16
ATOM 29793 N N . VAL A 1 88 ? -2.971 11.846 8.682 1.00 32.35 88 VAL A N 16
ATOM 29794 C CA . VAL A 1 88 ? -2.085 12.092 7.561 1.00 61.02 88 VAL A CA 16
ATOM 29795 C C . VAL A 1 88 ? -2.544 13.341 6.809 1.00 43.11 88 VAL A C 16
ATOM 29796 O O . VAL A 1 88 ? -3.690 13.774 6.959 1.00 54.24 88 VAL A O 16
ATOM 29809 N N . ILE A 1 89 ? -1.641 13.937 6.043 1.00 63.23 89 ILE A N 16
ATOM 29810 C CA . ILE A 1 89 ? -1.976 15.091 5.214 1.00 34.01 89 ILE A CA 16
ATOM 29811 C C . ILE A 1 89 ? -2.743 14.660 3.967 1.00 25.33 89 ILE A C 16
ATOM 29812 O O . ILE A 1 89 ? -3.264 13.548 3.902 1.00 30.03 89 ILE A O 16
ATOM 29828 N N . LYS A 1 90 ? -2.817 15.554 2.991 1.00 12.12 90 LYS A N 16
ATOM 29829 C CA . LYS A 1 90 ? -3.453 15.248 1.717 1.00 74.41 90 LYS A CA 16
ATOM 29830 C C . LYS A 1 90 ? -2.844 13.989 1.109 1.00 22.25 90 LYS A C 16
ATOM 29831 O O . LYS A 1 90 ? -1.629 13.905 0.920 1.00 13.34 90 LYS A O 16
ATOM 29850 N N . ASN A 1 91 ? -3.710 13.021 0.825 1.00 61.01 91 ASN A N 16
ATOM 29851 C CA . ASN A 1 91 ? -3.302 11.692 0.375 1.00 44.35 91 ASN A CA 16
ATOM 29852 C C . ASN A 1 91 ? -2.311 11.748 -0.789 1.00 44.02 91 ASN A C 16
ATOM 29853 O O . ASN A 1 91 ? -2.568 12.389 -1.810 1.00 2.21 91 ASN A O 16
ATOM 29864 N N . PRO A 1 92 ? -1.159 11.064 -0.636 1.00 41.15 92 PRO A N 16
ATOM 29865 C CA . PRO A 1 92 ? -0.116 10.979 -1.673 1.00 11.42 92 PRO A CA 16
ATOM 29866 C C . PRO A 1 92 ? -0.614 10.340 -2.966 1.00 72.43 92 PRO A C 16
ATOM 29867 O O . PRO A 1 92 ? 0.073 10.369 -3.986 1.00 12.33 92 PRO A O 16
ATOM 29878 N N . THR A 1 93 ? -1.822 9.788 -2.927 1.00 61.44 93 THR A N 16
ATOM 29879 C CA . THR A 1 93 ? -2.458 9.250 -4.119 1.00 54.04 93 THR A CA 16
ATOM 29880 C C . THR A 1 93 ? -2.918 10.386 -5.040 1.00 11.22 93 THR A C 16
ATOM 29881 O O . THR A 1 93 ? -3.577 10.157 -6.053 1.00 51.22 93 THR A O 16
ATOM 29892 N N . TYR A 1 94 ? -2.563 11.611 -4.647 1.00 53.34 94 TYR A N 16
ATOM 29893 C CA . TYR A 1 94 ? -2.761 12.811 -5.453 1.00 10.41 94 TYR A CA 16
ATOM 29894 C C . TYR A 1 94 ? -2.193 12.614 -6.858 1.00 13.41 94 TYR A C 16
ATOM 29895 O O . TYR A 1 94 ? -2.741 13.120 -7.839 1.00 20.14 94 TYR A O 16
ATOM 29913 N N . LYS A 1 95 ? -1.087 11.886 -6.939 1.00 14.32 95 LYS A N 16
ATOM 29914 C CA . LYS A 1 95 ? -0.483 11.537 -8.216 1.00 60.12 95 LYS A CA 16
ATOM 29915 C C . LYS A 1 95 ? -0.370 10.024 -8.334 1.00 64.00 95 LYS A C 16
ATOM 29916 O O . LYS A 1 95 ? 0.639 9.434 -7.950 1.00 42.31 95 LYS A O 16
ATOM 29935 N N . ALA A 1 96 ? -1.424 9.401 -8.838 1.00 20.04 96 ALA A N 16
ATOM 29936 C CA . ALA A 1 96 ? -1.466 7.952 -8.945 1.00 22.31 96 ALA A CA 16
ATOM 29937 C C . ALA A 1 96 ? -1.805 7.512 -10.363 1.00 23.04 96 ALA A C 16
ATOM 29938 O O . ALA A 1 96 ? -2.971 7.311 -10.711 1.00 43.34 96 ALA A O 16
ATOM 29945 N N . GLU A 1 97 ? -0.780 7.392 -11.190 1.00 25.33 97 GLU A N 16
ATOM 29946 C CA . GLU A 1 97 ? -0.955 6.907 -12.548 1.00 1.41 97 GLU A CA 16
ATOM 29947 C C . GLU A 1 97 ? -0.580 5.437 -12.640 1.00 0.14 97 GLU A C 16
ATOM 29948 O O . GLU A 1 97 ? 0.593 5.072 -12.521 1.00 31.21 97 GLU A O 16
ATOM 29960 N N . LEU A 1 98 ? -1.583 4.598 -12.848 1.00 54.42 98 LEU A N 16
ATOM 29961 C CA . LEU A 1 98 ? -1.375 3.164 -12.953 1.00 53.13 98 LEU A CA 16
ATOM 29962 C C . LEU A 1 98 ? -1.023 2.790 -14.384 1.00 4.32 98 LEU A C 16
ATOM 29963 O O . LEU A 1 98 ? -1.850 2.260 -15.129 1.00 51.33 98 LEU A O 16
ATOM 29979 N N . HIS A 1 99 ? 0.197 3.103 -14.780 1.00 33.12 99 HIS A N 16
ATOM 29980 C CA . HIS A 1 99 ? 0.645 2.824 -16.129 1.00 4.34 99 HIS A CA 16
ATOM 29981 C C . HIS A 1 99 ? 1.459 1.537 -16.164 1.00 42.42 99 HIS A C 16
ATOM 29982 O O . HIS A 1 99 ? 2.690 1.564 -16.110 1.00 14.45 99 HIS A O 16
ATOM 29997 N N . ALA A 1 100 ? 0.757 0.411 -16.221 1.00 31.11 100 ALA A N 16
ATOM 29998 C CA . ALA A 1 100 ? 1.400 -0.885 -16.362 1.00 10.00 100 ALA A CA 16
ATOM 29999 C C . ALA A 1 100 ? 2.061 -0.971 -17.727 1.00 21.40 100 ALA A C 16
ATOM 30000 O O . ALA A 1 100 ? 1.408 -1.249 -18.734 1.00 23.00 100 ALA A O 16
ATOM 30007 N N . SER A 1 101 ? 3.360 -0.718 -17.753 1.00 41.32 101 SER A N 16
ATOM 30008 C CA . SER A 1 101 ? 4.087 -0.571 -19.003 1.00 43.14 101 SER A CA 16
ATOM 30009 C C . SER A 1 101 ? 4.361 -1.927 -19.645 1.00 61.12 101 SER A C 16
ATOM 30010 O O . SER A 1 101 ? 4.955 -2.012 -20.718 1.00 31.31 101 SER A O 16
ATOM 30018 N N . VAL A 1 102 ? 3.923 -2.981 -18.972 1.00 43.20 102 VAL A N 16
ATOM 30019 C CA . VAL A 1 102 ? 4.046 -4.334 -19.491 1.00 55.20 102 VAL A CA 16
ATOM 30020 C C . VAL A 1 102 ? 3.086 -4.546 -20.656 1.00 71.13 102 VAL A C 16
ATOM 30021 O O . VAL A 1 102 ? 3.414 -5.219 -21.632 1.00 5.03 102 VAL A O 16
ATOM 30034 N N . LEU A 1 103 ? 1.909 -3.944 -20.558 1.00 10.52 103 LEU A N 16
ATOM 30035 C CA . LEU A 1 103 ? 0.850 -4.175 -21.528 1.00 32.14 103 LEU A CA 16
ATOM 30036 C C . LEU A 1 103 ? 0.776 -3.049 -22.553 1.00 23.10 103 LEU A C 16
ATOM 30037 O O . LEU A 1 103 ? 0.403 -1.920 -22.223 1.00 5.13 103 LEU A O 16
ATOM 30053 N N . GLU A 1 104 ? 1.146 -3.349 -23.788 1.00 1.34 104 GLU A N 16
ATOM 30054 C CA . GLU A 1 104 ? 0.915 -2.427 -24.888 1.00 52.14 104 GLU A CA 16
ATOM 30055 C C . GLU A 1 104 ? -0.186 -2.991 -25.781 1.00 14.44 104 GLU A C 16
ATOM 30056 O O . GLU A 1 104 ? -0.017 -4.053 -26.387 1.00 71.30 104 GLU A O 16
ATOM 30068 N N . HIS A 1 105 ? -1.326 -2.313 -25.831 1.00 51.15 105 HIS A N 16
ATOM 30069 C CA . HIS A 1 105 ? -2.428 -2.746 -26.685 1.00 32.42 105 HIS A CA 16
ATOM 30070 C C . HIS A 1 105 ? -2.091 -2.445 -28.141 1.00 24.32 105 HIS A C 16
ATOM 30071 O O . HIS A 1 105 ? -2.494 -3.165 -29.055 1.00 71.52 105 HIS A O 16
ATOM 30086 N N . HIS A 1 106 ? -1.335 -1.376 -28.334 1.00 3.42 106 HIS A N 16
ATOM 30087 C CA . HIS A 1 106 ? -0.786 -1.036 -29.638 1.00 34.34 106 HIS A CA 16
ATOM 30088 C C . HIS A 1 106 ? 0.446 -1.911 -29.894 1.00 51.53 106 HIS A C 16
ATOM 30089 O O . HIS A 1 106 ? 0.878 -2.647 -29.009 1.00 51.02 106 HIS A O 16
ATOM 30104 N N . HIS A 1 107 ? 0.982 -1.886 -31.100 1.00 55.24 107 HIS A N 16
ATOM 30105 C CA . HIS A 1 107 ? 2.227 -2.584 -31.376 1.00 21.44 107 HIS A CA 16
ATOM 30106 C C . HIS A 1 107 ? 3.155 -1.693 -32.182 1.00 33.34 107 HIS A C 16
ATOM 30107 O O . HIS A 1 107 ? 2.905 -1.429 -33.356 1.00 34.21 107 HIS A O 16
ATOM 30122 N N . HIS A 1 108 ? 4.218 -1.215 -31.552 1.00 64.53 108 HIS A N 16
ATOM 30123 C CA . HIS A 1 108 ? 5.162 -0.345 -32.235 1.00 21.42 108 HIS A CA 16
ATOM 30124 C C . HIS A 1 108 ? 6.586 -0.840 -32.042 1.00 11.44 108 HIS A C 16
ATOM 30125 O O . HIS A 1 108 ? 6.936 -1.361 -30.981 1.00 31.54 108 HIS A O 16
ATOM 30140 N N . HIS A 1 109 ? 7.389 -0.685 -33.080 1.00 61.51 109 HIS A N 16
ATOM 30141 C CA . HIS A 1 109 ? 8.808 -0.996 -33.017 1.00 73.25 109 HIS A CA 16
ATOM 30142 C C . HIS A 1 109 ? 9.510 -0.357 -34.209 1.00 35.15 109 HIS A C 16
ATOM 30143 O O . HIS A 1 109 ? 10.057 0.739 -34.099 1.00 64.42 109 HIS A O 16
ATOM 30158 N N . HIS A 1 110 ? 9.453 -1.026 -35.355 1.00 63.41 110 HIS A N 16
ATOM 30159 C CA . HIS A 1 110 ? 10.008 -0.488 -36.589 1.00 11.13 110 HIS A CA 16
ATOM 30160 C C . HIS A 1 110 ? 9.743 -1.457 -37.732 1.00 23.54 110 HIS A C 16
ATOM 30161 O O . HIS A 1 110 ? 8.702 -1.313 -38.404 1.00 37.10 110 HIS A O 16
ATOM 30177 N N . MET A 1 1 ? 2.874 9.933 14.818 1.00 43.05 1 MET A N 17
ATOM 30178 C CA . MET A 1 1 ? 3.604 9.567 13.582 1.00 54.15 1 MET A CA 17
ATOM 30179 C C . MET A 1 1 ? 3.954 8.090 13.581 1.00 1.40 1 MET A C 17
ATOM 30180 O O . MET A 1 1 ? 4.341 7.529 14.608 1.00 63.44 1 MET A O 17
ATOM 30196 N N . ILE A 1 2 ? 3.812 7.460 12.428 1.00 24.10 2 ILE A N 17
ATOM 30197 C CA . ILE A 1 2 ? 4.151 6.059 12.275 1.00 45.05 2 ILE A CA 17
ATOM 30198 C C . ILE A 1 2 ? 4.747 5.827 10.890 1.00 4.33 2 ILE A C 17
ATOM 30199 O O . ILE A 1 2 ? 4.542 6.633 9.974 1.00 74.33 2 ILE A O 17
ATOM 30215 N N . THR A 1 3 ? 5.500 4.756 10.752 1.00 30.32 3 THR A N 17
ATOM 30216 C CA . THR A 1 3 ? 6.097 4.392 9.486 1.00 72.20 3 THR A CA 17
ATOM 30217 C C . THR A 1 3 ? 5.051 3.776 8.558 1.00 12.24 3 THR A C 17
ATOM 30218 O O . THR A 1 3 ? 4.164 3.057 9.009 1.00 62.03 3 THR A O 17
ATOM 30229 N N . PHE A 1 4 ? 5.156 4.074 7.268 1.00 70.03 4 PHE A N 17
ATOM 30230 C CA . PHE A 1 4 ? 4.157 3.662 6.287 1.00 52.41 4 PHE A CA 17
ATOM 30231 C C . PHE A 1 4 ? 4.025 2.145 6.216 1.00 63.32 4 PHE A C 17
ATOM 30232 O O . PHE A 1 4 ? 2.915 1.619 6.205 1.00 51.51 4 PHE A O 17
ATOM 30249 N N . ALA A 1 5 ? 5.157 1.452 6.171 1.00 34.40 5 ALA A N 17
ATOM 30250 C CA . ALA A 1 5 ? 5.158 -0.003 6.090 1.00 12.41 5 ALA A CA 17
ATOM 30251 C C . ALA A 1 5 ? 4.408 -0.609 7.271 1.00 42.20 5 ALA A C 17
ATOM 30252 O O . ALA A 1 5 ? 3.490 -1.411 7.096 1.00 70.13 5 ALA A O 17
ATOM 30259 N N . ASP A 1 6 ? 4.797 -0.196 8.469 1.00 23.15 6 ASP A N 17
ATOM 30260 C CA . ASP A 1 6 ? 4.178 -0.688 9.692 1.00 62.40 6 ASP A CA 17
ATOM 30261 C C . ASP A 1 6 ? 2.712 -0.280 9.760 1.00 32.01 6 ASP A C 17
ATOM 30262 O O . ASP A 1 6 ? 1.859 -1.076 10.146 1.00 44.55 6 ASP A O 17
ATOM 30271 N N . TYR A 1 7 ? 2.419 0.962 9.374 1.00 51.34 7 TYR A N 17
ATOM 30272 C CA . TYR A 1 7 ? 1.046 1.456 9.371 1.00 73.41 7 TYR A CA 17
ATOM 30273 C C . TYR A 1 7 ? 0.179 0.637 8.425 1.00 62.33 7 TYR A C 17
ATOM 30274 O O . TYR A 1 7 ? -0.919 0.230 8.785 1.00 33.11 7 TYR A O 17
ATOM 30292 N N . PHE A 1 8 ? 0.680 0.400 7.217 1.00 75.14 8 PHE A N 17
ATOM 30293 C CA . PHE A 1 8 ? -0.054 -0.367 6.216 1.00 74.31 8 PHE A CA 17
ATOM 30294 C C . PHE A 1 8 ? -0.348 -1.770 6.734 1.00 61.05 8 PHE A C 17
ATOM 30295 O O . PHE A 1 8 ? -1.465 -2.276 6.595 1.00 74.41 8 PHE A O 17
ATOM 30312 N N . TYR A 1 9 ? 0.657 -2.384 7.343 1.00 60.44 9 TYR A N 17
ATOM 30313 C CA . TYR A 1 9 ? 0.511 -3.721 7.891 1.00 74.40 9 TYR A CA 17
ATOM 30314 C C . TYR A 1 9 ? -0.472 -3.718 9.058 1.00 13.43 9 TYR A C 17
ATOM 30315 O O . TYR A 1 9 ? -1.372 -4.558 9.125 1.00 41.00 9 TYR A O 17
ATOM 30333 N N . GLN A 1 10 ? -0.301 -2.759 9.967 1.00 63.24 10 GLN A N 17
ATOM 30334 C CA . GLN A 1 10 ? -1.178 -2.625 11.125 1.00 3.00 10 GLN A CA 17
ATOM 30335 C C . GLN A 1 10 ? -2.613 -2.384 10.672 1.00 12.14 10 GLN A C 17
ATOM 30336 O O . GLN A 1 10 ? -3.539 -3.047 11.134 1.00 42.41 10 GLN A O 17
ATOM 30350 N N . TRP A 1 11 ? -2.779 -1.436 9.754 1.00 12.10 11 TRP A N 17
ATOM 30351 C CA . TRP A 1 11 ? -4.084 -1.111 9.191 1.00 63.21 11 TRP A CA 17
ATOM 30352 C C . TRP A 1 11 ? -4.746 -2.358 8.631 1.00 43.05 11 TRP A C 17
ATOM 30353 O O . TRP A 1 11 ? -5.873 -2.685 8.988 1.00 4.31 11 TRP A O 17
ATOM 30374 N N . TYR A 1 12 ? -4.026 -3.070 7.781 1.00 45.25 12 TYR A N 17
ATOM 30375 C CA . TYR A 1 12 ? -4.554 -4.272 7.161 1.00 65.40 12 TYR A CA 17
ATOM 30376 C C . TYR A 1 12 ? -4.929 -5.318 8.205 1.00 32.24 12 TYR A C 17
ATOM 30377 O O . TYR A 1 12 ? -6.027 -5.886 8.158 1.00 42.13 12 TYR A O 17
ATOM 30395 N N . GLU A 1 13 ? -4.026 -5.548 9.154 1.00 33.51 13 GLU A N 17
ATOM 30396 C CA . GLU A 1 13 ? -4.195 -6.597 10.151 1.00 55.00 13 GLU A CA 17
ATOM 30397 C C . GLU A 1 13 ? -5.420 -6.331 11.036 1.00 4.14 13 GLU A C 17
ATOM 30398 O O . GLU A 1 13 ? -5.964 -7.244 11.656 1.00 62.32 13 GLU A O 17
ATOM 30410 N N . VAL A 1 14 ? -5.856 -5.079 11.083 1.00 23.44 14 VAL A N 17
ATOM 30411 C CA . VAL A 1 14 ? -7.056 -4.720 11.828 1.00 65.04 14 VAL A CA 17
ATOM 30412 C C . VAL A 1 14 ? -8.269 -4.636 10.906 1.00 64.21 14 VAL A C 17
ATOM 30413 O O . VAL A 1 14 ? -9.385 -4.980 11.292 1.00 55.34 14 VAL A O 17
ATOM 30426 N N . ASN A 1 15 ? -8.038 -4.214 9.675 1.00 34.43 15 ASN A N 17
ATOM 30427 C CA . ASN A 1 15 ? -9.125 -3.769 8.816 1.00 74.10 15 ASN A CA 17
ATOM 30428 C C . ASN A 1 15 ? -9.679 -4.884 7.944 1.00 32.32 15 ASN A C 17
ATOM 30429 O O . ASN A 1 15 ? -10.881 -5.133 7.934 1.00 62.24 15 ASN A O 17
ATOM 30440 N N . LYS A 1 16 ? -8.809 -5.553 7.205 1.00 44.53 16 LYS A N 17
ATOM 30441 C CA . LYS A 1 16 ? -9.265 -6.481 6.176 1.00 41.35 16 LYS A CA 17
ATOM 30442 C C . LYS A 1 16 ? -8.898 -7.921 6.503 1.00 65.11 16 LYS A C 17
ATOM 30443 O O . LYS A 1 16 ? -9.373 -8.851 5.847 1.00 12.33 16 LYS A O 17
ATOM 30462 N N . LEU A 1 17 ? -8.070 -8.098 7.527 1.00 22.11 17 LEU A N 17
ATOM 30463 C CA . LEU A 1 17 ? -7.514 -9.411 7.862 1.00 72.44 17 LEU A CA 17
ATOM 30464 C C . LEU A 1 17 ? -8.596 -10.487 8.054 1.00 75.15 17 LEU A C 17
ATOM 30465 O O . LEU A 1 17 ? -8.553 -11.519 7.389 1.00 22.31 17 LEU A O 17
ATOM 30481 N N . PRO A 1 18 ? -9.587 -10.275 8.947 1.00 44.01 18 PRO A N 17
ATOM 30482 C CA . PRO A 1 18 ? -10.600 -11.286 9.237 1.00 22.15 18 PRO A CA 17
ATOM 30483 C C . PRO A 1 18 ? -11.775 -11.248 8.264 1.00 71.20 18 PRO A C 17
ATOM 30484 O O . PRO A 1 18 ? -12.837 -11.804 8.544 1.00 52.32 18 PRO A O 17
ATOM 30495 N N . HIS A 1 19 ? -11.584 -10.609 7.116 1.00 73.25 19 HIS A N 17
ATOM 30496 C CA . HIS A 1 19 ? -12.671 -10.436 6.159 1.00 51.22 19 HIS A CA 17
ATOM 30497 C C . HIS A 1 19 ? -12.305 -11.002 4.793 1.00 4.02 19 HIS A C 17
ATOM 30498 O O . HIS A 1 19 ? -13.100 -11.711 4.172 1.00 20.40 19 HIS A O 17
ATOM 30512 N N . VAL A 1 20 ? -11.106 -10.686 4.324 1.00 1.31 20 VAL A N 17
ATOM 30513 C CA . VAL A 1 20 ? -10.671 -11.114 3.000 1.00 31.43 20 VAL A CA 17
ATOM 30514 C C . VAL A 1 20 ? -10.204 -12.567 3.019 1.00 31.20 20 VAL A C 17
ATOM 30515 O O . VAL A 1 20 ? -9.911 -13.119 4.081 1.00 12.23 20 VAL A O 17
ATOM 30528 N N . SER A 1 21 ? -10.148 -13.183 1.845 1.00 12.30 21 SER A N 17
ATOM 30529 C CA . SER A 1 21 ? -9.697 -14.562 1.730 1.00 25.41 21 SER A CA 17
ATOM 30530 C C . SER A 1 21 ? -8.172 -14.618 1.696 1.00 4.12 21 SER A C 17
ATOM 30531 O O . SER A 1 21 ? -7.511 -13.586 1.554 1.00 4.53 21 SER A O 17
ATOM 30539 N N . GLU A 1 22 ? -7.623 -15.824 1.799 1.00 44.42 22 GLU A N 17
ATOM 30540 C CA . GLU A 1 22 ? -6.177 -16.017 1.879 1.00 32.35 22 GLU A CA 17
ATOM 30541 C C . GLU A 1 22 ? -5.464 -15.492 0.634 1.00 21.52 22 GLU A C 17
ATOM 30542 O O . GLU A 1 22 ? -4.299 -15.105 0.697 1.00 13.11 22 GLU A O 17
ATOM 30554 N N . SER A 1 23 ? -6.163 -15.473 -0.493 1.00 31.40 23 SER A N 17
ATOM 30555 C CA . SER A 1 23 ? -5.594 -14.946 -1.724 1.00 23.21 23 SER A CA 17
ATOM 30556 C C . SER A 1 23 ? -5.279 -13.458 -1.573 1.00 24.04 23 SER A C 17
ATOM 30557 O O . SER A 1 23 ? -4.155 -13.025 -1.822 1.00 75.44 23 SER A O 17
ATOM 30565 N N . THR A 1 24 ? -6.267 -12.694 -1.119 1.00 52.23 24 THR A N 17
ATOM 30566 C CA . THR A 1 24 ? -6.100 -11.265 -0.912 1.00 33.31 24 THR A CA 17
ATOM 30567 C C . THR A 1 24 ? -5.114 -11.005 0.224 1.00 32.23 24 THR A C 17
ATOM 30568 O O . THR A 1 24 ? -4.385 -10.014 0.215 1.00 52.21 24 THR A O 17
ATOM 30579 N N . LYS A 1 25 ? -5.085 -11.913 1.193 1.00 23.14 25 LYS A N 17
ATOM 30580 C CA . LYS A 1 25 ? -4.132 -11.831 2.292 1.00 22.44 25 LYS A CA 17
ATOM 30581 C C . LYS A 1 25 ? -2.702 -11.851 1.766 1.00 53.20 25 LYS A C 17
ATOM 30582 O O . LYS A 1 25 ? -1.844 -11.100 2.231 1.00 1.04 25 LYS A O 17
ATOM 30601 N N . ARG A 1 26 ? -2.460 -12.711 0.786 1.00 31.01 26 ARG A N 17
ATOM 30602 C CA . ARG A 1 26 ? -1.150 -12.809 0.162 1.00 42.22 26 ARG A CA 17
ATOM 30603 C C . ARG A 1 26 ? -0.886 -11.619 -0.758 1.00 21.54 26 ARG A C 17
ATOM 30604 O O . ARG A 1 26 ? 0.266 -11.230 -0.966 1.00 41.11 26 ARG A O 17
ATOM 30625 N N . HIS A 1 27 ? -1.949 -11.050 -1.321 1.00 23.51 27 HIS A N 17
ATOM 30626 C CA . HIS A 1 27 ? -1.828 -9.815 -2.092 1.00 62.43 27 HIS A CA 17
ATOM 30627 C C . HIS A 1 27 ? -1.292 -8.698 -1.208 1.00 4.21 27 HIS A C 17
ATOM 30628 O O . HIS A 1 27 ? -0.354 -7.992 -1.585 1.00 1.02 27 HIS A O 17
ATOM 30642 N N . TYR A 1 28 ? -1.873 -8.560 -0.022 1.00 51.11 28 TYR A N 17
ATOM 30643 C CA . TYR A 1 28 ? -1.402 -7.582 0.950 1.00 4.44 28 TYR A CA 17
ATOM 30644 C C . TYR A 1 28 ? 0.038 -7.867 1.361 1.00 24.23 28 TYR A C 17
ATOM 30645 O O . TYR A 1 28 ? 0.833 -6.944 1.513 1.00 75.51 28 TYR A O 17
ATOM 30663 N N . GLU A 1 29 ? 0.369 -9.143 1.538 1.00 41.01 29 GLU A N 17
ATOM 30664 C CA . GLU A 1 29 ? 1.738 -9.537 1.861 1.00 72.34 29 GLU A CA 17
ATOM 30665 C C . GLU A 1 29 ? 2.700 -9.096 0.762 1.00 14.22 29 GLU A C 17
ATOM 30666 O O . GLU A 1 29 ? 3.759 -8.528 1.037 1.00 1.11 29 GLU A O 17
ATOM 30678 N N . SER A 1 30 ? 2.314 -9.347 -0.482 1.00 20.11 30 SER A N 17
ATOM 30679 C CA . SER A 1 30 ? 3.114 -8.949 -1.626 1.00 64.24 30 SER A CA 17
ATOM 30680 C C . SER A 1 30 ? 3.253 -7.428 -1.675 1.00 74.13 30 SER A C 17
ATOM 30681 O O . SER A 1 30 ? 4.343 -6.897 -1.884 1.00 0.32 30 SER A O 17
ATOM 30689 N N . ALA A 1 31 ? 2.143 -6.734 -1.466 1.00 54.54 31 ALA A N 17
ATOM 30690 C CA . ALA A 1 31 ? 2.144 -5.281 -1.433 1.00 50.10 31 ALA A CA 17
ATOM 30691 C C . ALA A 1 31 ? 3.064 -4.767 -0.332 1.00 14.01 31 ALA A C 17
ATOM 30692 O O . ALA A 1 31 ? 3.927 -3.920 -0.572 1.00 24.53 31 ALA A O 17
ATOM 30699 N N . TYR A 1 32 ? 2.891 -5.314 0.864 1.00 54.13 32 TYR A N 17
ATOM 30700 C CA . TYR A 1 32 ? 3.654 -4.890 2.030 1.00 34.53 32 TYR A CA 17
ATOM 30701 C C . TYR A 1 32 ? 5.153 -5.114 1.842 1.00 71.12 32 TYR A C 17
ATOM 30702 O O . TYR A 1 32 ? 5.956 -4.275 2.242 1.00 51.14 32 TYR A O 17
ATOM 30720 N N . LYS A 1 33 ? 5.537 -6.233 1.235 1.00 53.15 33 LYS A N 17
ATOM 30721 C CA . LYS A 1 33 ? 6.954 -6.537 1.068 1.00 22.23 33 LYS A CA 17
ATOM 30722 C C . LYS A 1 33 ? 7.610 -5.537 0.111 1.00 0.05 33 LYS A C 17
ATOM 30723 O O . LYS A 1 33 ? 8.769 -5.152 0.300 1.00 24.41 33 LYS A O 17
ATOM 30742 N N . HIS A 1 34 ? 6.865 -5.093 -0.901 1.00 0.04 34 HIS A N 17
ATOM 30743 C CA . HIS A 1 34 ? 7.367 -4.069 -1.811 1.00 31.40 34 HIS A CA 17
ATOM 30744 C C . HIS A 1 34 ? 7.429 -2.723 -1.099 1.00 65.21 34 HIS A C 17
ATOM 30745 O O . HIS A 1 34 ? 8.366 -1.948 -1.292 1.00 25.44 34 HIS A O 17
ATOM 30759 N N . ILE A 1 35 ? 6.430 -2.459 -0.265 1.00 4.43 35 ILE A N 17
ATOM 30760 C CA . ILE A 1 35 ? 6.400 -1.241 0.536 1.00 72.11 35 ILE A CA 17
ATOM 30761 C C . ILE A 1 35 ? 7.570 -1.218 1.518 1.00 54.24 35 ILE A C 17
ATOM 30762 O O . ILE A 1 35 ? 8.251 -0.207 1.658 1.00 11.13 35 ILE A O 17
ATOM 30778 N N . LYS A 1 36 ? 7.805 -2.350 2.174 1.00 22.20 36 LYS A N 17
ATOM 30779 C CA . LYS A 1 36 ? 8.915 -2.493 3.112 1.00 23.43 36 LYS A CA 17
ATOM 30780 C C . LYS A 1 36 ? 10.245 -2.239 2.412 1.00 22.55 36 LYS A C 17
ATOM 30781 O O . LYS A 1 36 ? 11.188 -1.735 3.015 1.00 31.35 36 LYS A O 17
ATOM 30800 N N . ASP A 1 37 ? 10.310 -2.595 1.133 1.00 64.14 37 ASP A N 17
ATOM 30801 C CA . ASP A 1 37 ? 11.534 -2.436 0.357 1.00 31.00 37 ASP A CA 17
ATOM 30802 C C . ASP A 1 37 ? 11.736 -0.989 -0.102 1.00 54.33 37 ASP A C 17
ATOM 30803 O O . ASP A 1 37 ? 12.819 -0.428 0.060 1.00 4.41 37 ASP A O 17
ATOM 30812 N N . HIS A 1 38 ? 10.693 -0.389 -0.668 1.00 21.34 38 HIS A N 17
ATOM 30813 C CA . HIS A 1 38 ? 10.792 0.963 -1.214 1.00 71.23 38 HIS A CA 17
ATOM 30814 C C . HIS A 1 38 ? 10.773 2.006 -0.097 1.00 35.33 38 HIS A C 17
ATOM 30815 O O . HIS A 1 38 ? 11.433 3.041 -0.193 1.00 14.25 38 HIS A O 17
ATOM 30830 N N . PHE A 1 39 ? 10.013 1.735 0.954 1.00 11.41 39 PHE A N 17
ATOM 30831 C CA . PHE A 1 39 ? 9.880 2.669 2.061 1.00 21.24 39 PHE A CA 17
ATOM 30832 C C . PHE A 1 39 ? 10.275 2.006 3.378 1.00 42.32 39 PHE A C 17
ATOM 30833 O O . PHE A 1 39 ? 9.417 1.649 4.190 1.00 41.23 39 PHE A O 17
ATOM 30850 N N . ARG A 1 40 ? 11.571 1.836 3.582 1.00 5.30 40 ARG A N 17
ATOM 30851 C CA . ARG A 1 40 ? 12.080 1.187 4.781 1.00 2.24 40 ARG A CA 17
ATOM 30852 C C . ARG A 1 40 ? 12.020 2.140 5.965 1.00 12.04 40 ARG A C 17
ATOM 30853 O O . ARG A 1 40 ? 12.911 2.972 6.153 1.00 35.52 40 ARG A O 17
ATOM 30874 N N . HIS A 1 41 ? 10.945 2.023 6.741 1.00 60.23 41 HIS A N 17
ATOM 30875 C CA . HIS A 1 41 ? 10.711 2.878 7.905 1.00 63.53 41 HIS A CA 17
ATOM 30876 C C . HIS A 1 41 ? 10.505 4.330 7.488 1.00 74.35 41 HIS A C 17
ATOM 30877 O O . HIS A 1 41 ? 10.826 5.261 8.223 1.00 64.13 41 HIS A O 17
ATOM 30892 N N . LYS A 1 42 ? 9.941 4.504 6.306 1.00 23.32 42 LYS A N 17
ATOM 30893 C CA . LYS A 1 42 ? 9.537 5.812 5.819 1.00 60.23 42 LYS A CA 17
ATOM 30894 C C . LYS A 1 42 ? 8.214 6.204 6.474 1.00 12.54 42 LYS A C 17
ATOM 30895 O O . LYS A 1 42 ? 7.297 5.387 6.531 1.00 22.34 42 LYS A O 17
ATOM 30914 N N . LEU A 1 43 ? 8.119 7.424 6.996 1.00 63.00 43 LEU A N 17
ATOM 30915 C CA . LEU A 1 43 ? 6.864 7.908 7.575 1.00 12.55 43 LEU A CA 17
ATOM 30916 C C . LEU A 1 43 ? 5.780 7.941 6.505 1.00 61.10 43 LEU A C 17
ATOM 30917 O O . LEU A 1 43 ? 6.043 8.358 5.383 1.00 24.31 43 LEU A O 17
ATOM 30933 N N . LEU A 1 44 ? 4.565 7.521 6.856 1.00 33.33 44 LEU A N 17
ATOM 30934 C CA . LEU A 1 44 ? 3.481 7.406 5.874 1.00 21.43 44 LEU A CA 17
ATOM 30935 C C . LEU A 1 44 ? 3.168 8.756 5.237 1.00 61.42 44 LEU A C 17
ATOM 30936 O O . LEU A 1 44 ? 2.786 8.836 4.074 1.00 4.14 44 LEU A O 17
ATOM 30952 N N . LYS A 1 45 ? 3.356 9.817 6.005 1.00 0.52 45 LYS A N 17
ATOM 30953 C CA . LYS A 1 45 ? 3.093 11.163 5.526 1.00 4.23 45 LYS A CA 17
ATOM 30954 C C . LYS A 1 45 ? 4.341 11.771 4.896 1.00 62.11 45 LYS A C 17
ATOM 30955 O O . LYS A 1 45 ? 4.343 12.931 4.484 1.00 13.24 45 LYS A O 17
ATOM 30974 N N . ASP A 1 46 ? 5.402 10.978 4.824 1.00 73.00 46 ASP A N 17
ATOM 30975 C CA . ASP A 1 46 ? 6.649 11.427 4.227 1.00 50.31 46 ASP A CA 17
ATOM 30976 C C . ASP A 1 46 ? 6.785 10.843 2.823 1.00 15.53 46 ASP A C 17
ATOM 30977 O O . ASP A 1 46 ? 7.750 11.115 2.107 1.00 10.44 46 ASP A O 17
ATOM 30986 N N . ILE A 1 47 ? 5.803 10.029 2.438 1.00 21.51 47 ILE A N 17
ATOM 30987 C CA . ILE A 1 47 ? 5.722 9.522 1.076 1.00 0.53 47 ILE A CA 17
ATOM 30988 C C . ILE A 1 47 ? 5.368 10.665 0.137 1.00 73.32 47 ILE A C 17
ATOM 30989 O O . ILE A 1 47 ? 4.297 11.269 0.244 1.00 33.53 47 ILE A O 17
ATOM 31005 N N . LYS A 1 48 ? 6.286 10.981 -0.756 1.00 44.25 48 LYS A N 17
ATOM 31006 C CA . LYS A 1 48 ? 6.075 12.049 -1.713 1.00 14.21 48 LYS A CA 17
ATOM 31007 C C . LYS A 1 48 ? 5.071 11.604 -2.763 1.00 30.11 48 LYS A C 17
ATOM 31008 O O . LYS A 1 48 ? 4.985 10.414 -3.079 1.00 55.13 48 LYS A O 17
ATOM 31027 N N . ARG A 1 49 ? 4.318 12.553 -3.300 1.00 30.53 49 ARG A N 17
ATOM 31028 C CA . ARG A 1 49 ? 3.356 12.257 -4.358 1.00 5.33 49 ARG A CA 17
ATOM 31029 C C . ARG A 1 49 ? 4.075 11.635 -5.548 1.00 3.31 49 ARG A C 17
ATOM 31030 O O . ARG A 1 49 ? 3.557 10.737 -6.211 1.00 4.20 49 ARG A O 17
ATOM 31051 N N . THR A 1 50 ? 5.284 12.111 -5.792 1.00 73.43 50 THR A N 17
ATOM 31052 C CA . THR A 1 50 ? 6.118 11.578 -6.846 1.00 34.34 50 THR A CA 17
ATOM 31053 C C . THR A 1 50 ? 6.628 10.178 -6.497 1.00 23.43 50 THR A C 17
ATOM 31054 O O . THR A 1 50 ? 6.677 9.304 -7.357 1.00 10.02 50 THR A O 17
ATOM 31065 N N . GLU A 1 51 ? 6.982 9.966 -5.229 1.00 64.34 51 GLU A N 17
ATOM 31066 C CA . GLU A 1 51 ? 7.470 8.662 -4.775 1.00 21.53 51 GLU A CA 17
ATOM 31067 C C . GLU A 1 51 ? 6.410 7.588 -4.939 1.00 10.52 51 GLU A C 17
ATOM 31068 O O . GLU A 1 51 ? 6.712 6.471 -5.359 1.00 40.23 51 GLU A O 17
ATOM 31080 N N . TYR A 1 52 ? 5.175 7.925 -4.604 1.00 12.23 52 TYR A N 17
ATOM 31081 C CA . TYR A 1 52 ? 4.079 6.981 -4.733 1.00 34.54 52 TYR A CA 17
ATOM 31082 C C . TYR A 1 52 ? 3.858 6.636 -6.202 1.00 30.35 52 TYR A C 17
ATOM 31083 O O . TYR A 1 52 ? 3.650 5.475 -6.552 1.00 73.40 52 TYR A O 17
ATOM 31101 N N . GLN A 1 53 ? 3.936 7.649 -7.059 1.00 75.34 53 GLN A N 17
ATOM 31102 C CA . GLN A 1 53 ? 3.807 7.443 -8.494 1.00 10.14 53 GLN A CA 17
ATOM 31103 C C . GLN A 1 53 ? 4.969 6.583 -9.001 1.00 42.20 53 GLN A C 17
ATOM 31104 O O . GLN A 1 53 ? 4.765 5.653 -9.780 1.00 3.33 53 GLN A O 17
ATOM 31118 N N . LYS A 1 54 ? 6.181 6.883 -8.534 1.00 1.21 54 LYS A N 17
ATOM 31119 C CA . LYS A 1 54 ? 7.366 6.104 -8.894 1.00 14.13 54 LYS A CA 17
ATOM 31120 C C . LYS A 1 54 ? 7.217 4.652 -8.456 1.00 51.24 54 LYS A C 17
ATOM 31121 O O . LYS A 1 54 ? 7.571 3.732 -9.192 1.00 62.35 54 LYS A O 17
ATOM 31140 N N . PHE A 1 55 ? 6.698 4.460 -7.250 1.00 55.22 55 PHE A N 17
ATOM 31141 C CA . PHE A 1 55 ? 6.448 3.127 -6.715 1.00 64.21 55 PHE A CA 17
ATOM 31142 C C . PHE A 1 55 ? 5.505 2.356 -7.631 1.00 1.25 55 PHE A C 17
ATOM 31143 O O . PHE A 1 55 ? 5.703 1.167 -7.888 1.00 51.32 55 PHE A O 17
ATOM 31160 N N . LEU A 1 56 ? 4.490 3.047 -8.130 1.00 53.13 56 LEU A N 17
ATOM 31161 C CA . LEU A 1 56 ? 3.539 2.446 -9.053 1.00 13.14 56 LEU A CA 17
ATOM 31162 C C . LEU A 1 56 ? 4.216 2.109 -10.380 1.00 10.01 56 LEU A C 17
ATOM 31163 O O . LEU A 1 56 ? 3.930 1.076 -10.981 1.00 34.43 56 LEU A O 17
ATOM 31179 N N . ASN A 1 57 ? 5.125 2.971 -10.828 1.00 0.41 57 ASN A N 17
ATOM 31180 C CA . ASN A 1 57 ? 5.871 2.712 -12.061 1.00 74.25 57 ASN A CA 17
ATOM 31181 C C . ASN A 1 57 ? 6.671 1.426 -11.921 1.00 60.05 57 ASN A C 17
ATOM 31182 O O . ASN A 1 57 ? 6.581 0.534 -12.761 1.00 54.13 57 ASN A O 17
ATOM 31193 N N . GLU A 1 58 ? 7.435 1.344 -10.834 1.00 60.10 58 GLU A N 17
ATOM 31194 C CA . GLU A 1 58 ? 8.280 0.188 -10.552 1.00 32.24 58 GLU A CA 17
ATOM 31195 C C . GLU A 1 58 ? 7.451 -1.087 -10.439 1.00 11.25 58 GLU A C 17
ATOM 31196 O O . GLU A 1 58 ? 7.849 -2.149 -10.920 1.00 53.41 58 GLU A O 17
ATOM 31208 N N . TYR A 1 59 ? 6.292 -0.975 -9.809 1.00 51.22 59 TYR A N 17
ATOM 31209 C CA . TYR A 1 59 ? 5.416 -2.122 -9.617 1.00 14.40 59 TYR A CA 17
ATOM 31210 C C . TYR A 1 59 ? 4.790 -2.547 -10.945 1.00 42.11 59 TYR A C 17
ATOM 31211 O O . TYR A 1 59 ? 4.616 -3.739 -11.210 1.00 2.34 59 TYR A O 17
ATOM 31229 N N . GLY A 1 60 ? 4.484 -1.564 -11.786 1.00 12.31 60 GLY A N 17
ATOM 31230 C CA . GLY A 1 60 ? 3.872 -1.836 -13.075 1.00 12.13 60 GLY A CA 17
ATOM 31231 C C . GLY A 1 60 ? 4.867 -2.341 -14.101 1.00 74.40 60 GLY A C 17
ATOM 31232 O O . GLY A 1 60 ? 4.503 -2.625 -15.243 1.00 74.32 60 GLY A O 17
ATOM 31236 N N . LEU A 1 61 ? 6.130 -2.431 -13.702 1.00 14.23 61 LEU A N 17
ATOM 31237 C CA . LEU A 1 61 ? 7.163 -3.009 -14.550 1.00 40.02 61 LEU A CA 17
ATOM 31238 C C . LEU A 1 61 ? 7.285 -4.505 -14.294 1.00 2.21 61 LEU A C 17
ATOM 31239 O O . LEU A 1 61 ? 7.872 -5.237 -15.090 1.00 73.23 61 LEU A O 17
ATOM 31255 N N . THR A 1 62 ? 6.731 -4.956 -13.179 1.00 41.32 62 THR A N 17
ATOM 31256 C CA . THR A 1 62 ? 6.900 -6.336 -12.758 1.00 71.33 62 THR A CA 17
ATOM 31257 C C . THR A 1 62 ? 5.567 -7.061 -12.581 1.00 73.13 62 THR A C 17
ATOM 31258 O O . THR A 1 62 ? 5.541 -8.277 -12.394 1.00 60.40 62 THR A O 17
ATOM 31269 N N . HIS A 1 63 ? 4.462 -6.325 -12.635 1.00 35.32 63 HIS A N 17
ATOM 31270 C CA . HIS A 1 63 ? 3.156 -6.910 -12.344 1.00 44.31 63 HIS A CA 17
ATOM 31271 C C . HIS A 1 63 ? 2.096 -6.475 -13.351 1.00 32.12 63 HIS A C 17
ATOM 31272 O O . HIS A 1 63 ? 2.340 -5.616 -14.200 1.00 11.44 63 HIS A O 17
ATOM 31287 N N . SER A 1 64 ? 0.923 -7.086 -13.241 1.00 41.14 64 SER A N 17
ATOM 31288 C CA . SER A 1 64 ? -0.192 -6.817 -14.137 1.00 42.25 64 SER A CA 17
ATOM 31289 C C . SER A 1 64 ? -0.928 -5.540 -13.720 1.00 41.35 64 SER A C 17
ATOM 31290 O O . SER A 1 64 ? -0.715 -5.019 -12.619 1.00 30.20 64 SER A O 17
ATOM 31298 N N . TYR A 1 65 ? -1.810 -5.058 -14.591 1.00 22.05 65 TYR A N 17
ATOM 31299 C CA . TYR A 1 65 ? -2.500 -3.790 -14.374 1.00 3.44 65 TYR A CA 17
ATOM 31300 C C . TYR A 1 65 ? -3.487 -3.882 -13.220 1.00 12.33 65 TYR A C 17
ATOM 31301 O O . TYR A 1 65 ? -3.543 -2.991 -12.377 1.00 31.51 65 TYR A O 17
ATOM 31319 N N . GLU A 1 66 ? -4.280 -4.941 -13.186 1.00 35.24 66 GLU A N 17
ATOM 31320 C CA . GLU A 1 66 ? -5.250 -5.098 -12.117 1.00 2.11 66 GLU A CA 17
ATOM 31321 C C . GLU A 1 66 ? -4.539 -5.220 -10.775 1.00 55.41 66 GLU A C 17
ATOM 31322 O O . GLU A 1 66 ? -5.035 -4.749 -9.753 1.00 1.15 66 GLU A O 17
ATOM 31334 N N . THR A 1 67 ? -3.366 -5.833 -10.794 1.00 11.53 67 THR A N 17
ATOM 31335 C CA . THR A 1 67 ? -2.588 -6.023 -9.586 1.00 4.45 67 THR A CA 17
ATOM 31336 C C . THR A 1 67 ? -2.113 -4.680 -9.034 1.00 0.41 67 THR A C 17
ATOM 31337 O O . THR A 1 67 ? -2.298 -4.385 -7.854 1.00 0.11 67 THR A O 17
ATOM 31348 N N . ILE A 1 68 ? -1.531 -3.851 -9.898 1.00 23.00 68 ILE A N 17
ATOM 31349 C CA . ILE A 1 68 ? -1.086 -2.523 -9.487 1.00 71.35 68 ILE A CA 17
ATOM 31350 C C . ILE A 1 68 ? -2.288 -1.637 -9.148 1.00 0.34 68 ILE A C 17
ATOM 31351 O O . ILE A 1 68 ? -2.231 -0.815 -8.233 1.00 14.45 68 ILE A O 17
ATOM 31367 N N . ARG A 1 69 ? -3.384 -1.827 -9.877 1.00 1.10 69 ARG A N 17
ATOM 31368 C CA . ARG A 1 69 ? -4.619 -1.100 -9.613 1.00 24.11 69 ARG A CA 17
ATOM 31369 C C . ARG A 1 69 ? -5.156 -1.447 -8.224 1.00 52.31 69 ARG A C 17
ATOM 31370 O O . ARG A 1 69 ? -5.610 -0.573 -7.480 1.00 5.02 69 ARG A O 17
ATOM 31391 N N . LYS A 1 70 ? -5.094 -2.728 -7.884 1.00 31.44 70 LYS A N 17
ATOM 31392 C CA . LYS A 1 70 ? -5.569 -3.206 -6.595 1.00 34.44 70 LYS A CA 17
ATOM 31393 C C . LYS A 1 70 ? -4.622 -2.750 -5.484 1.00 55.42 70 LYS A C 17
ATOM 31394 O O . LYS A 1 70 ? -5.061 -2.388 -4.395 1.00 44.33 70 LYS A O 17
ATOM 31413 N N . LEU A 1 71 ? -3.323 -2.763 -5.782 1.00 24.51 71 LEU A N 17
ATOM 31414 C CA . LEU A 1 71 ? -2.305 -2.226 -4.879 1.00 61.40 71 LEU A CA 17
ATOM 31415 C C . LEU A 1 71 ? -2.595 -0.766 -4.546 1.00 42.44 71 LEU A C 17
ATOM 31416 O O . LEU A 1 71 ? -2.624 -0.375 -3.376 1.00 15.11 71 LEU A O 17
ATOM 31432 N N . ASN A 1 72 ? -2.797 0.030 -5.593 1.00 1.34 72 ASN A N 17
ATOM 31433 C CA . ASN A 1 72 ? -3.170 1.437 -5.453 1.00 64.15 72 ASN A CA 17
ATOM 31434 C C . ASN A 1 72 ? -4.390 1.575 -4.548 1.00 35.02 72 ASN A C 17
ATOM 31435 O O . ASN A 1 72 ? -4.438 2.442 -3.675 1.00 64.43 72 ASN A O 17
ATOM 31446 N N . SER A 1 73 ? -5.364 0.694 -4.746 1.00 2.13 73 SER A N 17
ATOM 31447 C CA . SER A 1 73 ? -6.574 0.694 -3.939 1.00 0.51 73 SER A CA 17
ATOM 31448 C C . SER A 1 73 ? -6.242 0.444 -2.466 1.00 52.14 73 SER A C 17
ATOM 31449 O O . SER A 1 73 ? -6.702 1.177 -1.593 1.00 41.20 73 SER A O 17
ATOM 31457 N N . TYR A 1 74 ? -5.423 -0.574 -2.196 1.00 1.41 74 TYR A N 17
ATOM 31458 C CA . TYR A 1 74 ? -5.039 -0.916 -0.823 1.00 0.34 74 TYR A CA 17
ATOM 31459 C C . TYR A 1 74 ? -4.473 0.297 -0.095 1.00 44.52 74 TYR A C 17
ATOM 31460 O O . TYR A 1 74 ? -4.948 0.674 0.977 1.00 42.43 74 TYR A O 17
ATOM 31478 N N . ILE A 1 75 ? -3.467 0.911 -0.699 1.00 73.52 75 ILE A N 17
ATOM 31479 C CA . ILE A 1 75 ? -2.793 2.052 -0.102 1.00 24.20 75 ILE A CA 17
ATOM 31480 C C . ILE A 1 75 ? -3.738 3.250 0.007 1.00 12.14 75 ILE A C 17
ATOM 31481 O O . ILE A 1 75 ? -3.707 3.998 0.987 1.00 12.22 75 ILE A O 17
ATOM 31497 N N . ARG A 1 76 ? -4.596 3.405 -0.990 1.00 13.31 76 ARG A N 17
ATOM 31498 C CA . ARG A 1 76 ? -5.569 4.489 -1.006 1.00 61.13 76 ARG A CA 17
ATOM 31499 C C . ARG A 1 76 ? -6.589 4.313 0.119 1.00 53.13 76 ARG A C 17
ATOM 31500 O O . ARG A 1 76 ? -7.012 5.287 0.743 1.00 12.33 76 ARG A O 17
ATOM 31521 N N . ASN A 1 77 ? -6.971 3.065 0.383 1.00 74.14 77 ASN A N 17
ATOM 31522 C CA . ASN A 1 77 ? -7.862 2.754 1.499 1.00 13.45 77 ASN A CA 17
ATOM 31523 C C . ASN A 1 77 ? -7.173 3.050 2.823 1.00 74.42 77 ASN A C 17
ATOM 31524 O O . ASN A 1 77 ? -7.782 3.608 3.736 1.00 34.21 77 ASN A O 17
ATOM 31535 N N . ALA A 1 78 ? -5.896 2.681 2.915 1.00 41.45 78 ALA A N 17
ATOM 31536 C CA . ALA A 1 78 ? -5.108 2.920 4.121 1.00 31.04 78 ALA A CA 17
ATOM 31537 C C . ALA A 1 78 ? -5.044 4.409 4.442 1.00 4.41 78 ALA A C 17
ATOM 31538 O O . ALA A 1 78 ? -5.245 4.819 5.587 1.00 3.32 78 ALA A O 17
ATOM 31545 N N . PHE A 1 79 ? -4.777 5.216 3.423 1.00 53.02 79 PHE A N 17
ATOM 31546 C CA . PHE A 1 79 ? -4.720 6.660 3.589 1.00 13.11 79 PHE A CA 17
ATOM 31547 C C . PHE A 1 79 ? -6.103 7.256 3.825 1.00 52.24 79 PHE A C 17
ATOM 31548 O O . PHE A 1 79 ? -6.232 8.273 4.503 1.00 14.41 79 PHE A O 17
ATOM 31565 N N . ASP A 1 80 ? -7.131 6.632 3.261 1.00 72.33 80 ASP A N 17
ATOM 31566 C CA . ASP A 1 80 ? -8.509 7.056 3.513 1.00 25.23 80 ASP A CA 17
ATOM 31567 C C . ASP A 1 80 ? -8.816 6.941 5.002 1.00 32.15 80 ASP A C 17
ATOM 31568 O O . ASP A 1 80 ? -9.468 7.808 5.579 1.00 33.23 80 ASP A O 17
ATOM 31577 N N . ASP A 1 81 ? -8.330 5.871 5.622 1.00 33.03 81 ASP A N 17
ATOM 31578 C CA . ASP A 1 81 ? -8.451 5.709 7.067 1.00 73.40 81 ASP A CA 17
ATOM 31579 C C . ASP A 1 81 ? -7.558 6.709 7.793 1.00 64.02 81 ASP A C 17
ATOM 31580 O O . ASP A 1 81 ? -7.962 7.301 8.792 1.00 64.12 81 ASP A O 17
ATOM 31589 N N . ALA A 1 82 ? -6.349 6.905 7.275 1.00 1.54 82 ALA A N 17
ATOM 31590 C CA . ALA A 1 82 ? -5.394 7.837 7.869 1.00 14.14 82 ALA A CA 17
ATOM 31591 C C . ALA A 1 82 ? -5.967 9.249 7.930 1.00 21.11 82 ALA A C 17
ATOM 31592 O O . ALA A 1 82 ? -5.964 9.885 8.984 1.00 43.24 82 ALA A O 17
ATOM 31599 N N . ILE A 1 83 ? -6.465 9.729 6.800 1.00 23.12 83 ILE A N 17
ATOM 31600 C CA . ILE A 1 83 ? -7.058 11.058 6.720 1.00 45.10 83 ILE A CA 17
ATOM 31601 C C . ILE A 1 83 ? -8.324 11.127 7.568 1.00 42.52 83 ILE A C 17
ATOM 31602 O O . ILE A 1 83 ? -8.642 12.164 8.154 1.00 71.25 83 ILE A O 17
ATOM 31618 N N . HIS A 1 84 ? -9.021 9.999 7.646 1.00 21.21 84 HIS A N 17
ATOM 31619 C CA . HIS A 1 84 ? -10.247 9.887 8.422 1.00 12.13 84 HIS A CA 17
ATOM 31620 C C . HIS A 1 84 ? -9.953 10.080 9.903 1.00 12.44 84 HIS A C 17
ATOM 31621 O O . HIS A 1 84 ? -10.796 10.554 10.662 1.00 75.13 84 HIS A O 17
ATOM 31636 N N . GLU A 1 85 ? -8.745 9.713 10.303 1.00 22.15 85 GLU A N 17
ATOM 31637 C CA . GLU A 1 85 ? -8.344 9.810 11.699 1.00 50.23 85 GLU A CA 17
ATOM 31638 C C . GLU A 1 85 ? -7.521 11.070 11.937 1.00 23.23 85 GLU A C 17
ATOM 31639 O O . GLU A 1 85 ? -7.135 11.369 13.067 1.00 3.24 85 GLU A O 17
ATOM 31651 N N . GLY A 1 86 ? -7.255 11.804 10.865 1.00 33.43 86 GLY A N 17
ATOM 31652 C CA . GLY A 1 86 ? -6.493 13.033 10.974 1.00 42.12 86 GLY A CA 17
ATOM 31653 C C . GLY A 1 86 ? -5.002 12.781 11.069 1.00 5.14 86 GLY A C 17
ATOM 31654 O O . GLY A 1 86 ? -4.268 13.572 11.659 1.00 65.43 86 GLY A O 17
ATOM 31658 N N . TYR A 1 87 ? -4.554 11.671 10.494 1.00 32.33 87 TYR A N 17
ATOM 31659 C CA . TYR A 1 87 ? -3.141 11.327 10.512 1.00 74.40 87 TYR A CA 17
ATOM 31660 C C . TYR A 1 87 ? -2.398 12.137 9.457 1.00 32.34 87 TYR A C 17
ATOM 31661 O O . TYR A 1 87 ? -1.487 12.904 9.772 1.00 72.41 87 TYR A O 17
ATOM 31679 N N . VAL A 1 88 ? -2.805 11.973 8.205 1.00 53.13 88 VAL A N 17
ATOM 31680 C CA . VAL A 1 88 ? -2.204 12.711 7.105 1.00 33.54 88 VAL A CA 17
ATOM 31681 C C . VAL A 1 88 ? -3.178 13.766 6.594 1.00 63.51 88 VAL A C 17
ATOM 31682 O O . VAL A 1 88 ? -4.348 13.472 6.348 1.00 1.33 88 VAL A O 17
ATOM 31695 N N . ILE A 1 89 ? -2.697 14.997 6.462 1.00 65.43 89 ILE A N 17
ATOM 31696 C CA . ILE A 1 89 ? -3.533 16.106 6.022 1.00 63.22 89 ILE A CA 17
ATOM 31697 C C . ILE A 1 89 ? -3.957 15.944 4.558 1.00 62.14 89 ILE A C 17
ATOM 31698 O O . ILE A 1 89 ? -5.142 16.038 4.230 1.00 74.22 89 ILE A O 17
ATOM 31714 N N . LYS A 1 90 ? -2.996 15.681 3.685 1.00 22.21 90 LYS A N 17
ATOM 31715 C CA . LYS A 1 90 ? -3.278 15.515 2.266 1.00 11.31 90 LYS A CA 17
ATOM 31716 C C . LYS A 1 90 ? -2.653 14.221 1.766 1.00 0.02 90 LYS A C 17
ATOM 31717 O O . LYS A 1 90 ? -1.428 14.113 1.675 1.00 22.12 90 LYS A O 17
ATOM 31736 N N . ASN A 1 91 ? -3.497 13.243 1.455 1.00 33.02 91 ASN A N 17
ATOM 31737 C CA . ASN A 1 91 ? -3.036 11.916 1.049 1.00 45.31 91 ASN A CA 17
ATOM 31738 C C . ASN A 1 91 ? -2.136 11.977 -0.181 1.00 1.02 91 ASN A C 17
ATOM 31739 O O . ASN A 1 91 ? -2.419 12.697 -1.141 1.00 41.23 91 ASN A O 17
ATOM 31750 N N . PRO A 1 92 ? -1.029 11.211 -0.161 1.00 55.41 92 PRO A N 17
ATOM 31751 C CA . PRO A 1 92 ? -0.068 11.136 -1.272 1.00 1.15 92 PRO A CA 17
ATOM 31752 C C . PRO A 1 92 ? -0.610 10.370 -2.480 1.00 4.52 92 PRO A C 17
ATOM 31753 O O . PRO A 1 92 ? 0.134 10.032 -3.398 1.00 75.42 92 PRO A O 17
ATOM 31764 N N . THR A 1 93 ? -1.908 10.109 -2.469 1.00 52.04 93 THR A N 17
ATOM 31765 C CA . THR A 1 93 ? -2.569 9.412 -3.559 1.00 63.43 93 THR A CA 17
ATOM 31766 C C . THR A 1 93 ? -2.858 10.367 -4.714 1.00 25.34 93 THR A C 17
ATOM 31767 O O . THR A 1 93 ? -3.214 9.949 -5.819 1.00 14.13 93 THR A O 17
ATOM 31778 N N . TYR A 1 94 ? -2.708 11.656 -4.440 1.00 43.23 94 TYR A N 17
ATOM 31779 C CA . TYR A 1 94 ? -2.850 12.688 -5.455 1.00 14.24 94 TYR A CA 17
ATOM 31780 C C . TYR A 1 94 ? -1.671 12.633 -6.424 1.00 13.51 94 TYR A C 17
ATOM 31781 O O . TYR A 1 94 ? -0.546 12.357 -6.012 1.00 4.52 94 TYR A O 17
ATOM 31799 N N . LYS A 1 95 ? -1.951 12.855 -7.711 1.00 40.53 95 LYS A N 17
ATOM 31800 C CA . LYS A 1 95 ? -0.916 12.917 -8.754 1.00 25.44 95 LYS A CA 17
ATOM 31801 C C . LYS A 1 95 ? -0.379 11.520 -9.099 1.00 12.13 95 LYS A C 17
ATOM 31802 O O . LYS A 1 95 ? 0.390 11.351 -10.049 1.00 54.32 95 LYS A O 17
ATOM 31821 N N . ALA A 1 96 ? -0.804 10.518 -8.343 1.00 13.52 96 ALA A N 17
ATOM 31822 C CA . ALA A 1 96 ? -0.397 9.143 -8.595 1.00 25.32 96 ALA A CA 17
ATOM 31823 C C . ALA A 1 96 ? -1.187 8.551 -9.758 1.00 33.42 96 ALA A C 17
ATOM 31824 O O . ALA A 1 96 ? -2.403 8.733 -9.855 1.00 32.14 96 ALA A O 17
ATOM 31831 N N . GLU A 1 97 ? -0.494 7.844 -10.641 1.00 22.01 97 GLU A N 17
ATOM 31832 C CA . GLU A 1 97 ? -1.124 7.264 -11.817 1.00 73.03 97 GLU A CA 17
ATOM 31833 C C . GLU A 1 97 ? -0.649 5.834 -12.038 1.00 54.24 97 GLU A C 17
ATOM 31834 O O . GLU A 1 97 ? 0.426 5.448 -11.577 1.00 10.54 97 GLU A O 17
ATOM 31846 N N . LEU A 1 98 ? -1.457 5.055 -12.742 1.00 54.22 98 LEU A N 17
ATOM 31847 C CA . LEU A 1 98 ? -1.114 3.672 -13.039 1.00 73.14 98 LEU A CA 17
ATOM 31848 C C . LEU A 1 98 ? -0.376 3.594 -14.366 1.00 33.13 98 LEU A C 17
ATOM 31849 O O . LEU A 1 98 ? -0.667 4.358 -15.287 1.00 35.23 98 LEU A O 17
ATOM 31865 N N . HIS A 1 99 ? 0.579 2.681 -14.464 1.00 74.44 99 HIS A N 17
ATOM 31866 C CA . HIS A 1 99 ? 1.322 2.498 -15.702 1.00 12.51 99 HIS A CA 17
ATOM 31867 C C . HIS A 1 99 ? 1.931 1.104 -15.760 1.00 63.11 99 HIS A C 17
ATOM 31868 O O . HIS A 1 99 ? 3.047 0.884 -15.294 1.00 74.33 99 HIS A O 17
ATOM 31883 N N . ALA A 1 100 ? 1.188 0.163 -16.322 1.00 1.21 100 ALA A N 17
ATOM 31884 C CA . ALA A 1 100 ? 1.702 -1.181 -16.532 1.00 14.22 100 ALA A CA 17
ATOM 31885 C C . ALA A 1 100 ? 2.480 -1.225 -17.838 1.00 33.20 100 ALA A C 17
ATOM 31886 O O . ALA A 1 100 ? 1.900 -1.317 -18.919 1.00 62.21 100 ALA A O 17
ATOM 31893 N N . SER A 1 101 ? 3.797 -1.142 -17.734 1.00 1.05 101 SER A N 17
ATOM 31894 C CA . SER A 1 101 ? 4.650 -1.009 -18.907 1.00 41.14 101 SER A CA 17
ATOM 31895 C C . SER A 1 101 ? 5.011 -2.377 -19.480 1.00 75.14 101 SER A C 17
ATOM 31896 O O . SER A 1 101 ? 5.789 -2.486 -20.430 1.00 14.51 101 SER A O 17
ATOM 31904 N N . VAL A 1 102 ? 4.430 -3.420 -18.902 1.00 44.25 102 VAL A N 17
ATOM 31905 C CA . VAL A 1 102 ? 4.658 -4.782 -19.362 1.00 31.03 102 VAL A CA 17
ATOM 31906 C C . VAL A 1 102 ? 3.778 -5.084 -20.578 1.00 35.21 102 VAL A C 17
ATOM 31907 O O . VAL A 1 102 ? 4.017 -6.038 -21.322 1.00 55.45 102 VAL A O 17
ATOM 31920 N N . LEU A 1 103 ? 2.773 -4.244 -20.785 1.00 33.35 103 LEU A N 17
ATOM 31921 C CA . LEU A 1 103 ? 1.794 -4.464 -21.837 1.00 13.21 103 LEU A CA 17
ATOM 31922 C C . LEU A 1 103 ? 2.301 -3.974 -23.192 1.00 34.51 103 LEU A C 17
ATOM 31923 O O . LEU A 1 103 ? 2.369 -2.770 -23.448 1.00 33.23 103 LEU A O 17
ATOM 31939 N N . GLU A 1 104 ? 2.673 -4.916 -24.045 1.00 40.23 104 GLU A N 17
ATOM 31940 C CA . GLU A 1 104 ? 3.023 -4.608 -25.424 1.00 52.40 104 GLU A CA 17
ATOM 31941 C C . GLU A 1 104 ? 2.149 -5.421 -26.369 1.00 63.24 104 GLU A C 17
ATOM 31942 O O . GLU A 1 104 ? 2.234 -6.651 -26.394 1.00 40.34 104 GLU A O 17
ATOM 31954 N N . HIS A 1 105 ? 1.306 -4.742 -27.140 1.00 43.13 105 HIS A N 17
ATOM 31955 C CA . HIS A 1 105 ? 0.430 -5.428 -28.083 1.00 34.15 105 HIS A CA 17
ATOM 31956 C C . HIS A 1 105 ? 1.248 -5.975 -29.248 1.00 25.02 105 HIS A C 17
ATOM 31957 O O . HIS A 1 105 ? 0.799 -6.854 -29.981 1.00 11.00 105 HIS A O 17
ATOM 31972 N N . HIS A 1 106 ? 2.450 -5.440 -29.413 1.00 2.11 106 HIS A N 17
ATOM 31973 C CA . HIS A 1 106 ? 3.400 -5.960 -30.381 1.00 25.14 106 HIS A CA 17
ATOM 31974 C C . HIS A 1 106 ? 4.805 -5.859 -29.803 1.00 2.31 106 HIS A C 17
ATOM 31975 O O . HIS A 1 106 ? 5.375 -4.771 -29.720 1.00 61.53 106 HIS A O 17
ATOM 31990 N N . HIS A 1 107 ? 5.352 -6.984 -29.378 1.00 32.23 107 HIS A N 17
ATOM 31991 C CA . HIS A 1 107 ? 6.684 -6.993 -28.792 1.00 53.13 107 HIS A CA 17
ATOM 31992 C C . HIS A 1 107 ? 7.726 -7.293 -29.861 1.00 31.33 107 HIS A C 17
ATOM 31993 O O . HIS A 1 107 ? 7.390 -7.758 -30.949 1.00 61.22 107 HIS A O 17
ATOM 32008 N N . HIS A 1 108 ? 8.980 -7.016 -29.554 1.00 51.52 108 HIS A N 17
ATOM 32009 C CA . HIS A 1 108 ? 10.070 -7.318 -30.468 1.00 64.15 108 HIS A CA 17
ATOM 32010 C C . HIS A 1 108 ? 10.736 -8.617 -30.051 1.00 21.52 108 HIS A C 17
ATOM 32011 O O . HIS A 1 108 ? 11.291 -8.713 -28.954 1.00 44.01 108 HIS A O 17
ATOM 32026 N N . HIS A 1 109 ? 10.648 -9.626 -30.907 1.00 42.32 109 HIS A N 17
ATOM 32027 C CA . HIS A 1 109 ? 11.242 -10.922 -30.614 1.00 62.53 109 HIS A CA 17
ATOM 32028 C C . HIS A 1 109 ? 12.761 -10.819 -30.577 1.00 22.31 109 HIS A C 17
ATOM 32029 O O . HIS A 1 109 ? 13.388 -10.396 -31.546 1.00 41.24 109 HIS A O 17
ATOM 32044 N N . HIS A 1 110 ? 13.339 -11.220 -29.458 1.00 70.13 110 HIS A N 17
ATOM 32045 C CA . HIS A 1 110 ? 14.785 -11.217 -29.304 1.00 63.12 110 HIS A CA 17
ATOM 32046 C C . HIS A 1 110 ? 15.336 -12.597 -29.626 1.00 70.21 110 HIS A C 17
ATOM 32047 O O . HIS A 1 110 ? 15.719 -12.835 -30.789 1.00 36.68 110 HIS A O 17
ATOM 32063 N N . MET A 1 1 ? 5.098 9.228 15.171 1.00 55.51 1 MET A N 18
ATOM 32064 C CA . MET A 1 1 ? 4.656 9.054 13.769 1.00 0.20 1 MET A CA 18
ATOM 32065 C C . MET A 1 1 ? 4.997 7.651 13.286 1.00 64.43 1 MET A C 18
ATOM 32066 O O . MET A 1 1 ? 6.124 7.183 13.460 1.00 74.31 1 MET A O 18
ATOM 32082 N N . ILE A 1 2 ? 4.022 6.982 12.692 1.00 4.01 2 ILE A N 18
ATOM 32083 C CA . ILE A 1 2 ? 4.202 5.613 12.240 1.00 4.44 2 ILE A CA 18
ATOM 32084 C C . ILE A 1 2 ? 4.815 5.569 10.839 1.00 72.12 2 ILE A C 18
ATOM 32085 O O . ILE A 1 2 ? 4.674 6.507 10.048 1.00 42.52 2 ILE A O 18
ATOM 32101 N N . THR A 1 3 ? 5.516 4.484 10.553 1.00 34.31 3 THR A N 18
ATOM 32102 C CA . THR A 1 3 ? 6.089 4.253 9.242 1.00 64.51 3 THR A CA 18
ATOM 32103 C C . THR A 1 3 ? 5.035 3.673 8.305 1.00 34.32 3 THR A C 18
ATOM 32104 O O . THR A 1 3 ? 4.232 2.839 8.723 1.00 2.43 3 THR A O 18
ATOM 32115 N N . PHE A 1 4 ? 5.055 4.100 7.048 1.00 32.31 4 PHE A N 18
ATOM 32116 C CA . PHE A 1 4 ? 4.026 3.712 6.081 1.00 35.22 4 PHE A CA 18
ATOM 32117 C C . PHE A 1 4 ? 3.910 2.193 5.947 1.00 20.55 4 PHE A C 18
ATOM 32118 O O . PHE A 1 4 ? 2.807 1.648 5.966 1.00 73.42 4 PHE A O 18
ATOM 32135 N N . ALA A 1 5 ? 5.048 1.518 5.820 1.00 63.34 5 ALA A N 18
ATOM 32136 C CA . ALA A 1 5 ? 5.064 0.065 5.662 1.00 52.31 5 ALA A CA 18
ATOM 32137 C C . ALA A 1 5 ? 4.342 -0.625 6.818 1.00 65.12 5 ALA A C 18
ATOM 32138 O O . ALA A 1 5 ? 3.396 -1.386 6.612 1.00 41.42 5 ALA A O 18
ATOM 32145 N N . ASP A 1 6 ? 4.778 -0.326 8.035 1.00 74.21 6 ASP A N 18
ATOM 32146 C CA . ASP A 1 6 ? 4.222 -0.955 9.230 1.00 64.43 6 ASP A CA 18
ATOM 32147 C C . ASP A 1 6 ? 2.771 -0.529 9.452 1.00 33.13 6 ASP A C 18
ATOM 32148 O O . ASP A 1 6 ? 1.963 -1.293 9.984 1.00 22.43 6 ASP A O 18
ATOM 32157 N N . TYR A 1 7 ? 2.444 0.693 9.035 1.00 14.22 7 TYR A N 18
ATOM 32158 C CA . TYR A 1 7 ? 1.079 1.202 9.131 1.00 52.53 7 TYR A CA 18
ATOM 32159 C C . TYR A 1 7 ? 0.151 0.408 8.220 1.00 51.25 7 TYR A C 18
ATOM 32160 O O . TYR A 1 7 ? -0.931 -0.003 8.631 1.00 30.22 7 TYR A O 18
ATOM 32178 N N . PHE A 1 8 ? 0.596 0.190 6.987 1.00 12.44 8 PHE A N 18
ATOM 32179 C CA . PHE A 1 8 ? -0.179 -0.554 6.004 1.00 11.13 8 PHE A CA 18
ATOM 32180 C C . PHE A 1 8 ? -0.489 -1.953 6.519 1.00 21.25 8 PHE A C 18
ATOM 32181 O O . PHE A 1 8 ? -1.621 -2.425 6.427 1.00 34.44 8 PHE A O 18
ATOM 32198 N N . TYR A 1 9 ? 0.524 -2.604 7.071 1.00 73.33 9 TYR A N 18
ATOM 32199 C CA . TYR A 1 9 ? 0.369 -3.948 7.593 1.00 32.15 9 TYR A CA 18
ATOM 32200 C C . TYR A 1 9 ? -0.650 -3.972 8.731 1.00 44.33 9 TYR A C 18
ATOM 32201 O O . TYR A 1 9 ? -1.545 -4.817 8.753 1.00 35.34 9 TYR A O 18
ATOM 32219 N N . GLN A 1 10 ? -0.509 -3.036 9.661 1.00 14.34 10 GLN A N 18
ATOM 32220 C CA . GLN A 1 10 ? -1.420 -2.938 10.795 1.00 73.40 10 GLN A CA 18
ATOM 32221 C C . GLN A 1 10 ? -2.840 -2.655 10.310 1.00 43.34 10 GLN A C 18
ATOM 32222 O O . GLN A 1 10 ? -3.789 -3.325 10.719 1.00 34.24 10 GLN A O 18
ATOM 32236 N N . TRP A 1 11 ? -2.963 -1.685 9.409 1.00 2.34 11 TRP A N 18
ATOM 32237 C CA . TRP A 1 11 ? -4.248 -1.315 8.824 1.00 72.55 11 TRP A CA 18
ATOM 32238 C C . TRP A 1 11 ? -4.931 -2.529 8.195 1.00 12.11 11 TRP A C 18
ATOM 32239 O O . TRP A 1 11 ? -6.143 -2.701 8.302 1.00 61.04 11 TRP A O 18
ATOM 32260 N N . TYR A 1 12 ? -4.145 -3.375 7.550 1.00 52.15 12 TYR A N 18
ATOM 32261 C CA . TYR A 1 12 ? -4.672 -4.581 6.932 1.00 13.34 12 TYR A CA 18
ATOM 32262 C C . TYR A 1 12 ? -5.029 -5.631 7.982 1.00 51.30 12 TYR A C 18
ATOM 32263 O O . TYR A 1 12 ? -6.156 -6.128 8.014 1.00 3.21 12 TYR A O 18
ATOM 32281 N N . GLU A 1 13 ? -4.070 -5.951 8.841 1.00 14.01 13 GLU A N 18
ATOM 32282 C CA . GLU A 1 13 ? -4.213 -7.046 9.797 1.00 31.25 13 GLU A CA 18
ATOM 32283 C C . GLU A 1 13 ? -5.376 -6.814 10.762 1.00 74.11 13 GLU A C 18
ATOM 32284 O O . GLU A 1 13 ? -6.098 -7.748 11.110 1.00 61.13 13 GLU A O 18
ATOM 32296 N N . VAL A 1 14 ? -5.565 -5.570 11.178 1.00 23.35 14 VAL A N 18
ATOM 32297 C CA . VAL A 1 14 ? -6.593 -5.245 12.158 1.00 2.11 14 VAL A CA 18
ATOM 32298 C C . VAL A 1 14 ? -7.963 -5.059 11.494 1.00 4.00 14 VAL A C 18
ATOM 32299 O O . VAL A 1 14 ? -9.003 -5.153 12.152 1.00 14.31 14 VAL A O 18
ATOM 32312 N N . ASN A 1 15 ? -7.971 -4.837 10.185 1.00 10.54 15 ASN A N 18
ATOM 32313 C CA . ASN A 1 15 ? -9.214 -4.507 9.489 1.00 34.33 15 ASN A CA 18
ATOM 32314 C C . ASN A 1 15 ? -9.613 -5.560 8.465 1.00 54.24 15 ASN A C 18
ATOM 32315 O O . ASN A 1 15 ? -10.596 -6.269 8.645 1.00 41.52 15 ASN A O 18
ATOM 32326 N N . LYS A 1 16 ? -8.834 -5.674 7.398 1.00 73.02 16 LYS A N 18
ATOM 32327 C CA . LYS A 1 16 ? -9.263 -6.418 6.214 1.00 64.31 16 LYS A CA 18
ATOM 32328 C C . LYS A 1 16 ? -8.953 -7.909 6.322 1.00 73.55 16 LYS A C 18
ATOM 32329 O O . LYS A 1 16 ? -9.532 -8.720 5.595 1.00 24.12 16 LYS A O 18
ATOM 32348 N N . LEU A 1 17 ? -8.053 -8.258 7.231 1.00 43.52 17 LEU A N 18
ATOM 32349 C CA . LEU A 1 17 ? -7.573 -9.635 7.378 1.00 22.22 17 LEU A CA 18
ATOM 32350 C C . LEU A 1 17 ? -8.712 -10.649 7.604 1.00 2.42 17 LEU A C 18
ATOM 32351 O O . LEU A 1 17 ? -8.828 -11.615 6.848 1.00 73.12 17 LEU A O 18
ATOM 32367 N N . PRO A 1 18 ? -9.578 -10.451 8.628 1.00 65.32 18 PRO A N 18
ATOM 32368 C CA . PRO A 1 18 ? -10.613 -11.437 8.998 1.00 74.54 18 PRO A CA 18
ATOM 32369 C C . PRO A 1 18 ? -11.682 -11.662 7.927 1.00 25.20 18 PRO A C 18
ATOM 32370 O O . PRO A 1 18 ? -12.533 -12.544 8.069 1.00 55.23 18 PRO A O 18
ATOM 32381 N N . HIS A 1 19 ? -11.642 -10.879 6.862 1.00 5.44 19 HIS A N 18
ATOM 32382 C CA . HIS A 1 19 ? -12.684 -10.943 5.842 1.00 53.11 19 HIS A CA 18
ATOM 32383 C C . HIS A 1 19 ? -12.204 -11.685 4.602 1.00 13.24 19 HIS A C 18
ATOM 32384 O O . HIS A 1 19 ? -13.008 -12.053 3.748 1.00 45.34 19 HIS A O 18
ATOM 32398 N N . VAL A 1 20 ? -10.902 -11.910 4.504 1.00 55.24 20 VAL A N 18
ATOM 32399 C CA . VAL A 1 20 ? -10.332 -12.496 3.300 1.00 44.22 20 VAL A CA 18
ATOM 32400 C C . VAL A 1 20 ? -9.634 -13.817 3.597 1.00 73.03 20 VAL A C 18
ATOM 32401 O O . VAL A 1 20 ? -9.594 -14.274 4.741 1.00 63.21 20 VAL A O 18
ATOM 32414 N N . SER A 1 21 ? -9.101 -14.429 2.551 1.00 11.45 21 SER A N 18
ATOM 32415 C CA . SER A 1 21 ? -8.346 -15.662 2.671 1.00 63.41 21 SER A CA 18
ATOM 32416 C C . SER A 1 21 ? -6.933 -15.458 2.133 1.00 51.21 21 SER A C 18
ATOM 32417 O O . SER A 1 21 ? -6.571 -14.349 1.730 1.00 35.50 21 SER A O 18
ATOM 32425 N N . GLU A 1 22 ? -6.147 -16.531 2.135 1.00 3.33 22 GLU A N 18
ATOM 32426 C CA . GLU A 1 22 ? -4.771 -16.503 1.640 1.00 44.31 22 GLU A CA 18
ATOM 32427 C C . GLU A 1 22 ? -4.669 -15.858 0.264 1.00 13.41 22 GLU A C 18
ATOM 32428 O O . GLU A 1 22 ? -3.704 -15.159 -0.028 1.00 15.43 22 GLU A O 18
ATOM 32440 N N . SER A 1 23 ? -5.670 -16.094 -0.572 1.00 0.33 23 SER A N 18
ATOM 32441 C CA . SER A 1 23 ? -5.676 -15.582 -1.932 1.00 64.52 23 SER A CA 18
ATOM 32442 C C . SER A 1 23 ? -5.539 -14.058 -1.956 1.00 45.33 23 SER A C 18
ATOM 32443 O O . SER A 1 23 ? -4.763 -13.515 -2.740 1.00 12.33 23 SER A O 18
ATOM 32451 N N . THR A 1 24 ? -6.270 -13.374 -1.081 1.00 73.03 24 THR A N 18
ATOM 32452 C CA . THR A 1 24 ? -6.164 -11.925 -0.982 1.00 53.44 24 THR A CA 18
ATOM 32453 C C . THR A 1 24 ? -4.942 -11.533 -0.149 1.00 21.04 24 THR A C 18
ATOM 32454 O O . THR A 1 24 ? -4.318 -10.497 -0.391 1.00 22.12 24 THR A O 18
ATOM 32465 N N . LYS A 1 25 ? -4.597 -12.381 0.820 1.00 42.04 25 LYS A N 18
ATOM 32466 C CA . LYS A 1 25 ? -3.417 -12.163 1.654 1.00 53.01 25 LYS A CA 18
ATOM 32467 C C . LYS A 1 25 ? -2.166 -12.046 0.796 1.00 45.05 25 LYS A C 18
ATOM 32468 O O . LYS A 1 25 ? -1.321 -11.190 1.044 1.00 53.32 25 LYS A O 18
ATOM 32487 N N . ARG A 1 26 ? -2.066 -12.897 -0.223 1.00 23.23 26 ARG A N 18
ATOM 32488 C CA . ARG A 1 26 ? -0.923 -12.880 -1.135 1.00 22.03 26 ARG A CA 18
ATOM 32489 C C . ARG A 1 26 ? -0.724 -11.491 -1.728 1.00 20.03 26 ARG A C 18
ATOM 32490 O O . ARG A 1 26 ? 0.394 -10.976 -1.762 1.00 13.42 26 ARG A O 18
ATOM 32511 N N . HIS A 1 27 ? -1.814 -10.882 -2.177 1.00 33.14 27 HIS A N 18
ATOM 32512 C CA . HIS A 1 27 ? -1.753 -9.557 -2.784 1.00 21.02 27 HIS A CA 18
ATOM 32513 C C . HIS A 1 27 ? -1.318 -8.511 -1.765 1.00 60.21 27 HIS A C 18
ATOM 32514 O O . HIS A 1 27 ? -0.407 -7.730 -2.027 1.00 3.21 27 HIS A O 18
ATOM 32528 N N . TYR A 1 28 ? -1.962 -8.513 -0.602 1.00 21.44 28 TYR A N 18
ATOM 32529 C CA . TYR A 1 28 ? -1.643 -7.556 0.453 1.00 2.21 28 TYR A CA 18
ATOM 32530 C C . TYR A 1 28 ? -0.203 -7.706 0.936 1.00 34.10 28 TYR A C 18
ATOM 32531 O O . TYR A 1 28 ? 0.515 -6.718 1.071 1.00 4.01 28 TYR A O 18
ATOM 32549 N N . GLU A 1 29 ? 0.211 -8.942 1.191 1.00 11.52 29 GLU A N 18
ATOM 32550 C CA . GLU A 1 29 ? 1.546 -9.217 1.717 1.00 10.01 29 GLU A CA 18
ATOM 32551 C C . GLU A 1 29 ? 2.637 -8.781 0.744 1.00 34.12 29 GLU A C 18
ATOM 32552 O O . GLU A 1 29 ? 3.587 -8.110 1.138 1.00 21.41 29 GLU A O 18
ATOM 32564 N N . SER A 1 30 ? 2.506 -9.158 -0.524 1.00 24.31 30 SER A N 18
ATOM 32565 C CA . SER A 1 30 ? 3.496 -8.776 -1.525 1.00 3.03 30 SER A CA 18
ATOM 32566 C C . SER A 1 30 ? 3.457 -7.272 -1.787 1.00 61.42 30 SER A C 18
ATOM 32567 O O . SER A 1 30 ? 4.484 -6.662 -2.091 1.00 24.02 30 SER A O 18
ATOM 32575 N N . ALA A 1 31 ? 2.279 -6.673 -1.656 1.00 52.44 31 ALA A N 18
ATOM 32576 C CA . ALA A 1 31 ? 2.144 -5.229 -1.764 1.00 53.02 31 ALA A CA 18
ATOM 32577 C C . ALA A 1 31 ? 2.860 -4.551 -0.604 1.00 73.14 31 ALA A C 18
ATOM 32578 O O . ALA A 1 31 ? 3.673 -3.651 -0.805 1.00 52.25 31 ALA A O 18
ATOM 32585 N N . TYR A 1 32 ? 2.558 -5.011 0.603 1.00 42.53 32 TYR A N 18
ATOM 32586 C CA . TYR A 1 32 ? 3.215 -4.537 1.816 1.00 25.42 32 TYR A CA 18
ATOM 32587 C C . TYR A 1 32 ? 4.725 -4.755 1.734 1.00 45.23 32 TYR A C 18
ATOM 32588 O O . TYR A 1 32 ? 5.509 -3.935 2.206 1.00 5.04 32 TYR A O 18
ATOM 32606 N N . LYS A 1 33 ? 5.118 -5.856 1.114 1.00 21.13 33 LYS A N 18
ATOM 32607 C CA . LYS A 1 33 ? 6.525 -6.177 0.943 1.00 1.42 33 LYS A CA 18
ATOM 32608 C C . LYS A 1 33 ? 7.193 -5.164 0.017 1.00 22.43 33 LYS A C 18
ATOM 32609 O O . LYS A 1 33 ? 8.290 -4.697 0.299 1.00 62.10 33 LYS A O 18
ATOM 32628 N N . HIS A 1 34 ? 6.519 -4.821 -1.079 1.00 3.02 34 HIS A N 18
ATOM 32629 C CA . HIS A 1 34 ? 7.006 -3.785 -1.990 1.00 0.02 34 HIS A CA 18
ATOM 32630 C C . HIS A 1 34 ? 7.026 -2.427 -1.300 1.00 23.31 34 HIS A C 18
ATOM 32631 O O . HIS A 1 34 ? 7.923 -1.613 -1.532 1.00 2.14 34 HIS A O 18
ATOM 32645 N N . ILE A 1 35 ? 6.026 -2.187 -0.462 1.00 40.24 35 ILE A N 18
ATOM 32646 C CA . ILE A 1 35 ? 5.964 -0.965 0.324 1.00 12.40 35 ILE A CA 18
ATOM 32647 C C . ILE A 1 35 ? 7.152 -0.886 1.271 1.00 62.22 35 ILE A C 18
ATOM 32648 O O . ILE A 1 35 ? 7.864 0.109 1.293 1.00 25.04 35 ILE A O 18
ATOM 32664 N N . LYS A 1 36 ? 7.376 -1.955 2.023 1.00 3.20 36 LYS A N 18
ATOM 32665 C CA . LYS A 1 36 ? 8.490 -2.019 2.962 1.00 20.14 36 LYS A CA 18
ATOM 32666 C C . LYS A 1 36 ? 9.823 -1.983 2.217 1.00 40.54 36 LYS A C 18
ATOM 32667 O O . LYS A 1 36 ? 10.834 -1.524 2.745 1.00 11.24 36 LYS A O 18
ATOM 32686 N N . ASP A 1 37 ? 9.812 -2.473 0.987 1.00 52.33 37 ASP A N 18
ATOM 32687 C CA . ASP A 1 37 ? 11.001 -2.487 0.145 1.00 22.43 37 ASP A CA 18
ATOM 32688 C C . ASP A 1 37 ? 11.396 -1.072 -0.276 1.00 50.25 37 ASP A C 18
ATOM 32689 O O . ASP A 1 37 ? 12.579 -0.725 -0.297 1.00 64.43 37 ASP A O 18
ATOM 32698 N N . HIS A 1 38 ? 10.402 -0.264 -0.619 1.00 31.24 38 HIS A N 18
ATOM 32699 C CA . HIS A 1 38 ? 10.644 1.114 -1.042 1.00 4.20 38 HIS A CA 18
ATOM 32700 C C . HIS A 1 38 ? 10.684 2.063 0.148 1.00 24.44 38 HIS A C 18
ATOM 32701 O O . HIS A 1 38 ? 11.503 2.982 0.198 1.00 12.42 38 HIS A O 18
ATOM 32716 N N . PHE A 1 39 ? 9.798 1.836 1.099 1.00 25.34 39 PHE A N 18
ATOM 32717 C CA . PHE A 1 39 ? 9.719 2.653 2.297 1.00 4.30 39 PHE A CA 18
ATOM 32718 C C . PHE A 1 39 ? 9.883 1.771 3.528 1.00 51.53 39 PHE A C 18
ATOM 32719 O O . PHE A 1 39 ? 8.912 1.210 4.034 1.00 20.51 39 PHE A O 18
ATOM 32736 N N . ARG A 1 40 ? 11.113 1.638 3.991 1.00 10.50 40 ARG A N 18
ATOM 32737 C CA . ARG A 1 40 ? 11.417 0.749 5.103 1.00 52.52 40 ARG A CA 18
ATOM 32738 C C . ARG A 1 40 ? 10.981 1.366 6.423 1.00 50.52 40 ARG A C 18
ATOM 32739 O O . ARG A 1 40 ? 10.254 0.752 7.204 1.00 61.30 40 ARG A O 18
ATOM 32760 N N . HIS A 1 41 ? 11.423 2.588 6.667 1.00 75.42 41 HIS A N 18
ATOM 32761 C CA . HIS A 1 41 ? 11.059 3.295 7.882 1.00 4.31 41 HIS A CA 18
ATOM 32762 C C . HIS A 1 41 ? 10.606 4.705 7.548 1.00 62.44 41 HIS A C 18
ATOM 32763 O O . HIS A 1 41 ? 10.640 5.604 8.385 1.00 4.33 41 HIS A O 18
ATOM 32778 N N . LYS A 1 42 ? 10.165 4.875 6.311 1.00 43.51 42 LYS A N 18
ATOM 32779 C CA . LYS A 1 42 ? 9.633 6.145 5.845 1.00 61.51 42 LYS A CA 18
ATOM 32780 C C . LYS A 1 42 ? 8.314 6.437 6.556 1.00 23.00 42 LYS A C 18
ATOM 32781 O O . LYS A 1 42 ? 7.402 5.604 6.554 1.00 20.12 42 LYS A O 18
ATOM 32800 N N . LEU A 1 43 ? 8.223 7.607 7.176 1.00 63.40 43 LEU A N 18
ATOM 32801 C CA . LEU A 1 43 ? 7.022 7.997 7.911 1.00 24.33 43 LEU A CA 18
ATOM 32802 C C . LEU A 1 43 ? 5.824 8.098 6.974 1.00 31.34 43 LEU A C 18
ATOM 32803 O O . LEU A 1 43 ? 5.975 8.483 5.818 1.00 43.05 43 LEU A O 18
ATOM 32819 N N . LEU A 1 44 ? 4.645 7.764 7.489 1.00 22.54 44 LEU A N 18
ATOM 32820 C CA . LEU A 1 44 ? 3.412 7.791 6.703 1.00 42.30 44 LEU A CA 18
ATOM 32821 C C . LEU A 1 44 ? 3.204 9.151 6.035 1.00 3.41 44 LEU A C 18
ATOM 32822 O O . LEU A 1 44 ? 2.862 9.234 4.858 1.00 14.41 44 LEU A O 18
ATOM 32838 N N . LYS A 1 45 ? 3.443 10.212 6.794 1.00 31.41 45 LYS A N 18
ATOM 32839 C CA . LYS A 1 45 ? 3.260 11.573 6.303 1.00 64.34 45 LYS A CA 18
ATOM 32840 C C . LYS A 1 45 ? 4.434 12.024 5.437 1.00 51.03 45 LYS A C 18
ATOM 32841 O O . LYS A 1 45 ? 4.413 13.122 4.879 1.00 30.34 45 LYS A O 18
ATOM 32860 N N . ASP A 1 46 ? 5.460 11.187 5.331 1.00 62.13 46 ASP A N 18
ATOM 32861 C CA . ASP A 1 46 ? 6.693 11.588 4.666 1.00 22.33 46 ASP A CA 18
ATOM 32862 C C . ASP A 1 46 ? 6.757 11.035 3.247 1.00 14.24 46 ASP A C 18
ATOM 32863 O O . ASP A 1 46 ? 7.659 11.375 2.485 1.00 65.03 46 ASP A O 18
ATOM 32872 N N . ILE A 1 47 ? 5.803 10.177 2.898 1.00 12.22 47 ILE A N 18
ATOM 32873 C CA . ILE A 1 47 ? 5.724 9.645 1.541 1.00 74.22 47 ILE A CA 18
ATOM 32874 C C . ILE A 1 47 ? 5.412 10.775 0.568 1.00 60.22 47 ILE A C 18
ATOM 32875 O O . ILE A 1 47 ? 4.326 11.359 0.591 1.00 20.35 47 ILE A O 18
ATOM 32891 N N . LYS A 1 48 ? 6.389 11.110 -0.255 1.00 41.52 48 LYS A N 18
ATOM 32892 C CA . LYS A 1 48 ? 6.219 12.161 -1.231 1.00 54.24 48 LYS A CA 18
ATOM 32893 C C . LYS A 1 48 ? 5.526 11.612 -2.470 1.00 23.30 48 LYS A C 18
ATOM 32894 O O . LYS A 1 48 ? 5.726 10.456 -2.848 1.00 61.24 48 LYS A O 18
ATOM 32913 N N . ARG A 1 49 ? 4.705 12.444 -3.087 1.00 70.11 49 ARG A N 18
ATOM 32914 C CA . ARG A 1 49 ? 3.903 12.036 -4.235 1.00 15.33 49 ARG A CA 18
ATOM 32915 C C . ARG A 1 49 ? 4.797 11.613 -5.393 1.00 42.34 49 ARG A C 18
ATOM 32916 O O . ARG A 1 49 ? 4.442 10.739 -6.185 1.00 21.34 49 ARG A O 18
ATOM 32937 N N . THR A 1 50 ? 5.968 12.227 -5.468 1.00 1.42 50 THR A N 18
ATOM 32938 C CA . THR A 1 50 ? 6.948 11.895 -6.484 1.00 41.15 50 THR A CA 18
ATOM 32939 C C . THR A 1 50 ? 7.558 10.513 -6.221 1.00 41.13 50 THR A C 18
ATOM 32940 O O . THR A 1 50 ? 7.979 9.818 -7.147 1.00 62.13 50 THR A O 18
ATOM 32951 N N . GLU A 1 51 ? 7.601 10.120 -4.949 1.00 35.24 51 GLU A N 18
ATOM 32952 C CA . GLU A 1 51 ? 8.105 8.806 -4.564 1.00 64.41 51 GLU A CA 18
ATOM 32953 C C . GLU A 1 51 ? 7.068 7.743 -4.877 1.00 72.34 51 GLU A C 18
ATOM 32954 O O . GLU A 1 51 ? 7.383 6.696 -5.443 1.00 33.24 51 GLU A O 18
ATOM 32966 N N . TYR A 1 52 ? 5.825 8.030 -4.503 1.00 64.03 52 TYR A N 18
ATOM 32967 C CA . TYR A 1 52 ? 4.721 7.114 -4.741 1.00 61.42 52 TYR A CA 18
ATOM 32968 C C . TYR A 1 52 ? 4.537 6.865 -6.236 1.00 3.21 52 TYR A C 18
ATOM 32969 O O . TYR A 1 52 ? 4.186 5.758 -6.650 1.00 41.40 52 TYR A O 18
ATOM 32987 N N . GLN A 1 53 ? 4.774 7.901 -7.037 1.00 5.10 53 GLN A N 18
ATOM 32988 C CA . GLN A 1 53 ? 4.762 7.764 -8.491 1.00 33.50 53 GLN A CA 18
ATOM 32989 C C . GLN A 1 53 ? 5.721 6.645 -8.909 1.00 33.45 53 GLN A C 18
ATOM 32990 O O . GLN A 1 53 ? 5.331 5.700 -9.596 1.00 64.34 53 GLN A O 18
ATOM 33004 N N . LYS A 1 54 ? 6.967 6.743 -8.447 1.00 60.24 54 LYS A N 18
ATOM 33005 C CA . LYS A 1 54 ? 7.991 5.745 -8.755 1.00 34.43 54 LYS A CA 18
ATOM 33006 C C . LYS A 1 54 ? 7.586 4.362 -8.257 1.00 53.45 54 LYS A C 18
ATOM 33007 O O . LYS A 1 54 ? 7.790 3.360 -8.944 1.00 51.03 54 LYS A O 18
ATOM 33026 N N . PHE A 1 55 ? 7.006 4.319 -7.064 1.00 24.22 55 PHE A N 18
ATOM 33027 C CA . PHE A 1 55 ? 6.589 3.065 -6.447 1.00 44.45 55 PHE A CA 18
ATOM 33028 C C . PHE A 1 55 ? 5.656 2.275 -7.362 1.00 21.23 55 PHE A C 18
ATOM 33029 O O . PHE A 1 55 ? 5.821 1.061 -7.537 1.00 10.45 55 PHE A O 18
ATOM 33046 N N . LEU A 1 56 ? 4.685 2.964 -7.947 1.00 42.41 56 LEU A N 18
ATOM 33047 C CA . LEU A 1 56 ? 3.719 2.319 -8.823 1.00 44.13 56 LEU A CA 18
ATOM 33048 C C . LEU A 1 56 ? 4.351 1.931 -10.154 1.00 33.10 56 LEU A C 18
ATOM 33049 O O . LEU A 1 56 ? 3.992 0.911 -10.738 1.00 62.02 56 LEU A O 18
ATOM 33065 N N . ASN A 1 57 ? 5.303 2.731 -10.622 1.00 62.23 57 ASN A N 18
ATOM 33066 C CA . ASN A 1 57 ? 6.000 2.433 -11.873 1.00 63.55 57 ASN A CA 18
ATOM 33067 C C . ASN A 1 57 ? 6.697 1.082 -11.788 1.00 73.22 57 ASN A C 18
ATOM 33068 O O . ASN A 1 57 ? 6.517 0.224 -12.647 1.00 61.12 57 ASN A O 18
ATOM 33079 N N . GLU A 1 58 ? 7.478 0.897 -10.731 1.00 51.42 58 GLU A N 18
ATOM 33080 C CA . GLU A 1 58 ? 8.251 -0.327 -10.555 1.00 62.43 58 GLU A CA 18
ATOM 33081 C C . GLU A 1 58 ? 7.331 -1.518 -10.292 1.00 43.25 58 GLU A C 18
ATOM 33082 O O . GLU A 1 58 ? 7.628 -2.650 -10.678 1.00 42.14 58 GLU A O 18
ATOM 33094 N N . TYR A 1 59 ? 6.205 -1.256 -9.643 1.00 61.03 59 TYR A N 18
ATOM 33095 C CA . TYR A 1 59 ? 5.243 -2.306 -9.345 1.00 35.21 59 TYR A CA 18
ATOM 33096 C C . TYR A 1 59 ? 4.503 -2.710 -10.618 1.00 75.01 59 TYR A C 18
ATOM 33097 O O . TYR A 1 59 ? 4.193 -3.885 -10.824 1.00 31.05 59 TYR A O 18
ATOM 33115 N N . GLY A 1 60 ? 4.254 -1.729 -11.480 1.00 73.23 60 GLY A N 18
ATOM 33116 C CA . GLY A 1 60 ? 3.566 -1.979 -12.734 1.00 75.41 60 GLY A CA 18
ATOM 33117 C C . GLY A 1 60 ? 4.487 -2.536 -13.805 1.00 33.52 60 GLY A C 18
ATOM 33118 O O . GLY A 1 60 ? 4.053 -2.823 -14.919 1.00 32.01 60 GLY A O 18
ATOM 33122 N N . LEU A 1 61 ? 5.766 -2.659 -13.479 1.00 23.24 61 LEU A N 18
ATOM 33123 C CA . LEU A 1 61 ? 6.726 -3.288 -14.377 1.00 55.22 61 LEU A CA 18
ATOM 33124 C C . LEU A 1 61 ? 6.812 -4.781 -14.100 1.00 63.43 61 LEU A C 18
ATOM 33125 O O . LEU A 1 61 ? 7.305 -5.550 -14.925 1.00 73.23 61 LEU A O 18
ATOM 33141 N N . THR A 1 62 ? 6.326 -5.181 -12.933 1.00 51.52 62 THR A N 18
ATOM 33142 C CA . THR A 1 62 ? 6.474 -6.553 -12.479 1.00 0.30 62 THR A CA 18
ATOM 33143 C C . THR A 1 62 ? 5.128 -7.249 -12.285 1.00 15.43 62 THR A C 18
ATOM 33144 O O . THR A 1 62 ? 5.009 -8.456 -12.497 1.00 42.14 62 THR A O 18
ATOM 33155 N N . HIS A 1 63 ? 4.117 -6.490 -11.885 1.00 22.32 63 HIS A N 18
ATOM 33156 C CA . HIS A 1 63 ? 2.827 -7.066 -11.538 1.00 3.22 63 HIS A CA 18
ATOM 33157 C C . HIS A 1 63 ? 1.758 -6.685 -12.549 1.00 63.31 63 HIS A C 18
ATOM 33158 O O . HIS A 1 63 ? 1.858 -5.658 -13.218 1.00 11.35 63 HIS A O 18
ATOM 33173 N N . SER A 1 64 ? 0.735 -7.524 -12.649 1.00 50.12 64 SER A N 18
ATOM 33174 C CA . SER A 1 64 ? -0.355 -7.313 -13.588 1.00 64.34 64 SER A CA 18
ATOM 33175 C C . SER A 1 64 ? -1.145 -6.047 -13.244 1.00 65.02 64 SER A C 18
ATOM 33176 O O . SER A 1 64 ? -1.047 -5.524 -12.130 1.00 22.23 64 SER A O 18
ATOM 33184 N N . TYR A 1 65 ? -1.939 -5.566 -14.199 1.00 21.33 65 TYR A N 18
ATOM 33185 C CA . TYR A 1 65 ? -2.683 -4.326 -14.019 1.00 52.22 65 TYR A CA 18
ATOM 33186 C C . TYR A 1 65 ? -3.646 -4.417 -12.841 1.00 44.53 65 TYR A C 18
ATOM 33187 O O . TYR A 1 65 ? -3.738 -3.494 -12.040 1.00 35.43 65 TYR A O 18
ATOM 33205 N N . GLU A 1 66 ? -4.362 -5.526 -12.736 1.00 11.13 66 GLU A N 18
ATOM 33206 C CA . GLU A 1 66 ? -5.324 -5.697 -11.657 1.00 34.35 66 GLU A CA 18
ATOM 33207 C C . GLU A 1 66 ? -4.612 -5.697 -10.307 1.00 12.54 66 GLU A C 18
ATOM 33208 O O . GLU A 1 66 ? -5.168 -5.260 -9.299 1.00 15.30 66 GLU A O 18
ATOM 33220 N N . THR A 1 67 ? -3.372 -6.165 -10.305 1.00 11.10 67 THR A N 18
ATOM 33221 C CA . THR A 1 67 ? -2.581 -6.234 -9.091 1.00 43.33 67 THR A CA 18
ATOM 33222 C C . THR A 1 67 ? -2.181 -4.833 -8.627 1.00 32.13 67 THR A C 18
ATOM 33223 O O . THR A 1 67 ? -2.325 -4.494 -7.454 1.00 11.41 67 THR A O 18
ATOM 33234 N N . ILE A 1 68 ? -1.698 -4.014 -9.552 1.00 11.22 68 ILE A N 18
ATOM 33235 C CA . ILE A 1 68 ? -1.324 -2.644 -9.220 1.00 11.52 68 ILE A CA 18
ATOM 33236 C C . ILE A 1 68 ? -2.574 -1.794 -8.971 1.00 11.11 68 ILE A C 18
ATOM 33237 O O . ILE A 1 68 ? -2.569 -0.897 -8.128 1.00 55.32 68 ILE A O 18
ATOM 33253 N N . ARG A 1 69 ? -3.643 -2.095 -9.702 1.00 12.00 69 ARG A N 18
ATOM 33254 C CA . ARG A 1 69 ? -4.918 -1.407 -9.533 1.00 22.01 69 ARG A CA 18
ATOM 33255 C C . ARG A 1 69 ? -5.440 -1.557 -8.107 1.00 22.22 69 ARG A C 18
ATOM 33256 O O . ARG A 1 69 ? -5.801 -0.568 -7.463 1.00 2.31 69 ARG A O 18
ATOM 33277 N N . LYS A 1 70 ? -5.472 -2.790 -7.610 1.00 33.20 70 LYS A N 18
ATOM 33278 C CA . LYS A 1 70 ? -5.967 -3.035 -6.264 1.00 1.10 70 LYS A CA 18
ATOM 33279 C C . LYS A 1 70 ? -5.013 -2.431 -5.236 1.00 30.43 70 LYS A C 18
ATOM 33280 O O . LYS A 1 70 ? -5.450 -1.909 -4.214 1.00 62.32 70 LYS A O 18
ATOM 33299 N N . LEU A 1 71 ? -3.714 -2.477 -5.529 1.00 43.00 71 LEU A N 18
ATOM 33300 C CA . LEU A 1 71 ? -2.715 -1.858 -4.665 1.00 73.15 71 LEU A CA 18
ATOM 33301 C C . LEU A 1 71 ? -2.986 -0.364 -4.527 1.00 41.23 71 LEU A C 18
ATOM 33302 O O . LEU A 1 71 ? -3.014 0.165 -3.418 1.00 21.54 71 LEU A O 18
ATOM 33318 N N . ASN A 1 72 ? -3.183 0.299 -5.661 1.00 71.42 72 ASN A N 18
ATOM 33319 C CA . ASN A 1 72 ? -3.541 1.718 -5.686 1.00 34.35 72 ASN A CA 18
ATOM 33320 C C . ASN A 1 72 ? -4.740 1.978 -4.781 1.00 64.41 72 ASN A C 18
ATOM 33321 O O . ASN A 1 72 ? -4.748 2.926 -3.996 1.00 24.23 72 ASN A O 18
ATOM 33332 N N . SER A 1 73 ? -5.741 1.111 -4.877 1.00 61.12 73 SER A N 18
ATOM 33333 C CA . SER A 1 73 ? -6.931 1.224 -4.048 1.00 14.41 73 SER A CA 18
ATOM 33334 C C . SER A 1 73 ? -6.569 1.115 -2.566 1.00 34.30 73 SER A C 18
ATOM 33335 O O . SER A 1 73 ? -7.048 1.899 -1.748 1.00 14.30 73 SER A O 18
ATOM 33343 N N . TYR A 1 74 ? -5.712 0.154 -2.230 1.00 4.22 74 TYR A N 18
ATOM 33344 C CA . TYR A 1 74 ? -5.289 -0.045 -0.846 1.00 25.41 74 TYR A CA 18
ATOM 33345 C C . TYR A 1 74 ? -4.560 1.190 -0.334 1.00 2.10 74 TYR A C 18
ATOM 33346 O O . TYR A 1 74 ? -4.809 1.648 0.778 1.00 13.43 74 TYR A O 18
ATOM 33364 N N . ILE A 1 75 ? -3.663 1.726 -1.158 1.00 25.31 75 ILE A N 18
ATOM 33365 C CA . ILE A 1 75 ? -2.924 2.935 -0.808 1.00 74.31 75 ILE A CA 18
ATOM 33366 C C . ILE A 1 75 ? -3.888 4.088 -0.541 1.00 2.45 75 ILE A C 18
ATOM 33367 O O . ILE A 1 75 ? -3.788 4.778 0.477 1.00 70.32 75 ILE A O 18
ATOM 33383 N N . ARG A 1 76 ? -4.831 4.273 -1.458 1.00 24.54 76 ARG A N 18
ATOM 33384 C CA . ARG A 1 76 ? -5.832 5.321 -1.334 1.00 62.21 76 ARG A CA 18
ATOM 33385 C C . ARG A 1 76 ? -6.642 5.148 -0.054 1.00 2.34 76 ARG A C 18
ATOM 33386 O O . ARG A 1 76 ? -6.791 6.089 0.722 1.00 62.02 76 ARG A O 18
ATOM 33407 N N . ASN A 1 77 ? -7.135 3.935 0.179 1.00 1.25 77 ASN A N 18
ATOM 33408 C CA . ASN A 1 77 ? -7.936 3.648 1.366 1.00 35.03 77 ASN A CA 18
ATOM 33409 C C . ASN A 1 77 ? -7.124 3.818 2.645 1.00 2.43 77 ASN A C 18
ATOM 33410 O O . ASN A 1 77 ? -7.630 4.342 3.635 1.00 33.11 77 ASN A O 18
ATOM 33421 N N . ALA A 1 78 ? -5.871 3.377 2.623 1.00 11.03 78 ALA A N 18
ATOM 33422 C CA . ALA A 1 78 ? -5.000 3.482 3.790 1.00 60.52 78 ALA A CA 18
ATOM 33423 C C . ALA A 1 78 ? -4.758 4.941 4.164 1.00 70.43 78 ALA A C 18
ATOM 33424 O O . ALA A 1 78 ? -4.865 5.318 5.332 1.00 22.05 78 ALA A O 18
ATOM 33431 N N . PHE A 1 79 ? -4.443 5.763 3.171 1.00 25.22 79 PHE A N 18
ATOM 33432 C CA . PHE A 1 79 ? -4.215 7.182 3.410 1.00 30.33 79 PHE A CA 18
ATOM 33433 C C . PHE A 1 79 ? -5.516 7.901 3.735 1.00 22.32 79 PHE A C 18
ATOM 33434 O O . PHE A 1 79 ? -5.539 8.783 4.586 1.00 54.53 79 PHE A O 18
ATOM 33451 N N . ASP A 1 80 ? -6.597 7.515 3.067 1.00 23.53 80 ASP A N 18
ATOM 33452 C CA . ASP A 1 80 ? -7.906 8.117 3.317 1.00 11.54 80 ASP A CA 18
ATOM 33453 C C . ASP A 1 80 ? -8.362 7.822 4.738 1.00 55.30 80 ASP A C 18
ATOM 33454 O O . ASP A 1 80 ? -8.994 8.655 5.390 1.00 34.13 80 ASP A O 18
ATOM 33463 N N . ASP A 1 81 ? -8.021 6.633 5.214 1.00 73.23 81 ASP A N 18
ATOM 33464 C CA . ASP A 1 81 ? -8.322 6.230 6.580 1.00 10.20 81 ASP A CA 18
ATOM 33465 C C . ASP A 1 81 ? -7.614 7.171 7.552 1.00 31.01 81 ASP A C 18
ATOM 33466 O O . ASP A 1 81 ? -8.224 7.720 8.470 1.00 14.02 81 ASP A O 18
ATOM 33475 N N . ALA A 1 82 ? -6.323 7.381 7.304 1.00 74.10 82 ALA A N 18
ATOM 33476 C CA . ALA A 1 82 ? -5.521 8.305 8.097 1.00 55.42 82 ALA A CA 18
ATOM 33477 C C . ALA A 1 82 ? -6.027 9.741 7.944 1.00 61.34 82 ALA A C 18
ATOM 33478 O O . ALA A 1 82 ? -5.999 10.520 8.895 1.00 40.01 82 ALA A O 18
ATOM 33485 N N . ILE A 1 83 ? -6.482 10.086 6.742 1.00 31.11 83 ILE A N 18
ATOM 33486 C CA . ILE A 1 83 ? -7.081 11.395 6.482 1.00 14.41 83 ILE A CA 18
ATOM 33487 C C . ILE A 1 83 ? -8.300 11.612 7.365 1.00 63.33 83 ILE A C 18
ATOM 33488 O O . ILE A 1 83 ? -8.446 12.659 8.001 1.00 40.12 83 ILE A O 18
ATOM 33504 N N . HIS A 1 84 ? -9.162 10.607 7.410 1.00 12.52 84 HIS A N 18
ATOM 33505 C CA . HIS A 1 84 ? -10.408 10.689 8.157 1.00 70.14 84 HIS A CA 18
ATOM 33506 C C . HIS A 1 84 ? -10.140 10.871 9.648 1.00 15.15 84 HIS A C 18
ATOM 33507 O O . HIS A 1 84 ? -10.841 11.622 10.324 1.00 71.42 84 HIS A O 18
ATOM 33522 N N . GLU A 1 85 ? -9.118 10.190 10.147 1.00 63.32 85 GLU A N 18
ATOM 33523 C CA . GLU A 1 85 ? -8.740 10.296 11.548 1.00 61.01 85 GLU A CA 18
ATOM 33524 C C . GLU A 1 85 ? -7.943 11.577 11.801 1.00 73.22 85 GLU A C 18
ATOM 33525 O O . GLU A 1 85 ? -7.773 12.001 12.947 1.00 60.15 85 GLU A O 18
ATOM 33537 N N . GLY A 1 86 ? -7.458 12.189 10.726 1.00 12.52 86 GLY A N 18
ATOM 33538 C CA . GLY A 1 86 ? -6.692 13.416 10.843 1.00 22.11 86 GLY A CA 18
ATOM 33539 C C . GLY A 1 86 ? -5.243 13.143 11.179 1.00 31.53 86 GLY A C 18
ATOM 33540 O O . GLY A 1 86 ? -4.564 13.976 11.777 1.00 1.23 86 GLY A O 18
ATOM 33544 N N . TYR A 1 87 ? -4.775 11.971 10.786 1.00 20.44 87 TYR A N 18
ATOM 33545 C CA . TYR A 1 87 ? -3.437 11.522 11.132 1.00 44.12 87 TYR A CA 18
ATOM 33546 C C . TYR A 1 87 ? -2.425 11.902 10.052 1.00 31.14 87 TYR A C 18
ATOM 33547 O O . TYR A 1 87 ? -1.245 12.097 10.336 1.00 43.40 87 TYR A O 18
ATOM 33565 N N . VAL A 1 88 ? -2.883 12.012 8.815 1.00 62.05 88 VAL A N 18
ATOM 33566 C CA . VAL A 1 88 ? -2.010 12.413 7.724 1.00 45.53 88 VAL A CA 18
ATOM 33567 C C . VAL A 1 88 ? -2.579 13.652 7.037 1.00 5.11 88 VAL A C 18
ATOM 33568 O O . VAL A 1 88 ? -3.792 13.872 7.047 1.00 61.34 88 VAL A O 18
ATOM 33581 N N . ILE A 1 89 ? -1.701 14.467 6.467 1.00 33.22 89 ILE A N 18
ATOM 33582 C CA . ILE A 1 89 ? -2.100 15.741 5.890 1.00 33.11 89 ILE A CA 18
ATOM 33583 C C . ILE A 1 89 ? -2.843 15.576 4.558 1.00 62.32 89 ILE A C 18
ATOM 33584 O O . ILE A 1 89 ? -3.921 16.142 4.375 1.00 51.13 89 ILE A O 18
ATOM 33600 N N . LYS A 1 90 ? -2.280 14.792 3.636 1.00 63.44 90 LYS A N 18
ATOM 33601 C CA . LYS A 1 90 ? -2.850 14.645 2.295 1.00 53.31 90 LYS A CA 18
ATOM 33602 C C . LYS A 1 90 ? -2.485 13.300 1.683 1.00 1.10 90 LYS A C 18
ATOM 33603 O O . LYS A 1 90 ? -1.479 12.694 2.052 1.00 24.14 90 LYS A O 18
ATOM 33622 N N . ASN A 1 91 ? -3.317 12.837 0.754 1.00 70.20 91 ASN A N 18
ATOM 33623 C CA . ASN A 1 91 ? -3.022 11.629 -0.008 1.00 42.44 91 ASN A CA 18
ATOM 33624 C C . ASN A 1 91 ? -1.936 11.912 -1.039 1.00 61.41 91 ASN A C 18
ATOM 33625 O O . ASN A 1 91 ? -1.978 12.933 -1.725 1.00 54.14 91 ASN A O 18
ATOM 33636 N N . PRO A 1 92 ? -0.946 11.016 -1.166 1.00 23.34 92 PRO A N 18
ATOM 33637 C CA . PRO A 1 92 ? 0.125 11.158 -2.153 1.00 0.15 92 PRO A CA 18
ATOM 33638 C C . PRO A 1 92 ? -0.344 10.791 -3.556 1.00 1.34 92 PRO A C 18
ATOM 33639 O O . PRO A 1 92 ? 0.426 10.839 -4.517 1.00 11.21 92 PRO A O 18
ATOM 33650 N N . THR A 1 93 ? -1.613 10.420 -3.665 1.00 60.40 93 THR A N 18
ATOM 33651 C CA . THR A 1 93 ? -2.210 10.093 -4.943 1.00 53.22 93 THR A CA 18
ATOM 33652 C C . THR A 1 93 ? -2.442 11.362 -5.760 1.00 62.22 93 THR A C 18
ATOM 33653 O O . THR A 1 93 ? -3.502 11.989 -5.688 1.00 11.54 93 THR A O 18
ATOM 33664 N N . TYR A 1 94 ? -1.413 11.755 -6.491 1.00 31.02 94 TYR A N 18
ATOM 33665 C CA . TYR A 1 94 ? -1.437 12.975 -7.284 1.00 65.31 94 TYR A CA 18
ATOM 33666 C C . TYR A 1 94 ? -1.274 12.625 -8.754 1.00 34.12 94 TYR A C 18
ATOM 33667 O O . TYR A 1 94 ? -2.184 12.807 -9.564 1.00 44.14 94 TYR A O 18
ATOM 33685 N N . LYS A 1 95 ? -0.108 12.097 -9.080 1.00 53.22 95 LYS A N 18
ATOM 33686 C CA . LYS A 1 95 ? 0.174 11.623 -10.422 1.00 63.42 95 LYS A CA 18
ATOM 33687 C C . LYS A 1 95 ? 0.315 10.108 -10.405 1.00 64.11 95 LYS A C 18
ATOM 33688 O O . LYS A 1 95 ? 1.094 9.525 -11.159 1.00 74.23 95 LYS A O 18
ATOM 33707 N N . ALA A 1 96 ? -0.470 9.476 -9.542 1.00 23.25 96 ALA A N 18
ATOM 33708 C CA . ALA A 1 96 ? -0.453 8.030 -9.404 1.00 63.40 96 ALA A CA 18
ATOM 33709 C C . ALA A 1 96 ? -1.308 7.390 -10.489 1.00 35.53 96 ALA A C 18
ATOM 33710 O O . ALA A 1 96 ? -2.466 7.042 -10.260 1.00 71.21 96 ALA A O 18
ATOM 33717 N N . GLU A 1 97 ? -0.741 7.280 -11.676 1.00 44.14 97 GLU A N 18
ATOM 33718 C CA . GLU A 1 97 ? -1.456 6.747 -12.822 1.00 53.44 97 GLU A CA 18
ATOM 33719 C C . GLU A 1 97 ? -1.057 5.301 -13.069 1.00 2.43 97 GLU A C 18
ATOM 33720 O O . GLU A 1 97 ? 0.124 4.959 -13.045 1.00 33.41 97 GLU A O 18
ATOM 33732 N N . LEU A 1 98 ? -2.051 4.457 -13.294 1.00 50.42 98 LEU A N 18
ATOM 33733 C CA . LEU A 1 98 ? -1.822 3.033 -13.452 1.00 61.22 98 LEU A CA 18
ATOM 33734 C C . LEU A 1 98 ? -1.454 2.704 -14.890 1.00 4.15 98 LEU A C 18
ATOM 33735 O O . LEU A 1 98 ? -2.259 2.883 -15.804 1.00 34.52 98 LEU A O 18
ATOM 33751 N N . HIS A 1 99 ? -0.231 2.239 -15.087 1.00 4.10 99 HIS A N 18
ATOM 33752 C CA . HIS A 1 99 ? 0.240 1.871 -16.413 1.00 3.40 99 HIS A CA 18
ATOM 33753 C C . HIS A 1 99 ? 1.130 0.635 -16.326 1.00 54.13 99 HIS A C 18
ATOM 33754 O O . HIS A 1 99 ? 2.279 0.719 -15.893 1.00 11.23 99 HIS A O 18
ATOM 33769 N N . ALA A 1 100 ? 0.587 -0.508 -16.718 1.00 73.32 100 ALA A N 18
ATOM 33770 C CA . ALA A 1 100 ? 1.329 -1.761 -16.668 1.00 63.41 100 ALA A CA 18
ATOM 33771 C C . ALA A 1 100 ? 2.242 -1.899 -17.879 1.00 14.21 100 ALA A C 18
ATOM 33772 O O . ALA A 1 100 ? 1.780 -1.906 -19.021 1.00 0.31 100 ALA A O 18
ATOM 33779 N N . SER A 1 101 ? 3.534 -2.008 -17.620 1.00 53.22 101 SER A N 18
ATOM 33780 C CA . SER A 1 101 ? 4.528 -2.146 -18.675 1.00 45.15 101 SER A CA 18
ATOM 33781 C C . SER A 1 101 ? 5.292 -3.457 -18.515 1.00 24.13 101 SER A C 18
ATOM 33782 O O . SER A 1 101 ? 6.469 -3.557 -18.859 1.00 3.44 101 SER A O 18
ATOM 33790 N N . VAL A 1 102 ? 4.597 -4.467 -18.009 1.00 33.55 102 VAL A N 18
ATOM 33791 C CA . VAL A 1 102 ? 5.200 -5.771 -17.741 1.00 22.41 102 VAL A CA 18
ATOM 33792 C C . VAL A 1 102 ? 5.498 -6.518 -19.039 1.00 73.24 102 VAL A C 18
ATOM 33793 O O . VAL A 1 102 ? 6.330 -7.425 -19.075 1.00 22.22 102 VAL A O 18
ATOM 33806 N N . LEU A 1 103 ? 4.820 -6.136 -20.111 1.00 42.25 103 LEU A N 18
ATOM 33807 C CA . LEU A 1 103 ? 4.946 -6.856 -21.364 1.00 70.44 103 LEU A CA 18
ATOM 33808 C C . LEU A 1 103 ? 5.343 -5.950 -22.526 1.00 0.52 103 LEU A C 18
ATOM 33809 O O . LEU A 1 103 ? 4.927 -4.794 -22.617 1.00 10.24 103 LEU A O 18
ATOM 33825 N N . GLU A 1 104 ? 6.184 -6.497 -23.386 1.00 23.04 104 GLU A N 18
ATOM 33826 C CA . GLU A 1 104 ? 6.560 -5.868 -24.640 1.00 33.14 104 GLU A CA 18
ATOM 33827 C C . GLU A 1 104 ? 6.204 -6.838 -25.765 1.00 72.45 104 GLU A C 18
ATOM 33828 O O . GLU A 1 104 ? 6.059 -8.036 -25.512 1.00 0.13 104 GLU A O 18
ATOM 33840 N N . HIS A 1 105 ? 6.050 -6.334 -26.984 1.00 71.10 105 HIS A N 18
ATOM 33841 C CA . HIS A 1 105 ? 5.635 -7.169 -28.107 1.00 50.31 105 HIS A CA 18
ATOM 33842 C C . HIS A 1 105 ? 6.573 -8.354 -28.292 1.00 63.23 105 HIS A C 18
ATOM 33843 O O . HIS A 1 105 ? 7.765 -8.277 -27.988 1.00 61.51 105 HIS A O 18
ATOM 33858 N N . HIS A 1 106 ? 6.020 -9.444 -28.799 1.00 52.35 106 HIS A N 18
ATOM 33859 C CA . HIS A 1 106 ? 6.739 -10.705 -28.939 1.00 52.20 106 HIS A CA 18
ATOM 33860 C C . HIS A 1 106 ? 7.675 -10.660 -30.151 1.00 53.13 106 HIS A C 18
ATOM 33861 O O . HIS A 1 106 ? 7.659 -11.549 -31.002 1.00 20.24 106 HIS A O 18
ATOM 33876 N N . HIS A 1 107 ? 8.507 -9.626 -30.207 1.00 71.30 107 HIS A N 18
ATOM 33877 C CA . HIS A 1 107 ? 9.381 -9.410 -31.354 1.00 21.21 107 HIS A CA 18
ATOM 33878 C C . HIS A 1 107 ? 10.667 -10.224 -31.230 1.00 32.01 107 HIS A C 18
ATOM 33879 O O . HIS A 1 107 ? 11.386 -10.411 -32.210 1.00 73.12 107 HIS A O 18
ATOM 33894 N N . HIS A 1 108 ? 10.961 -10.692 -30.023 1.00 5.14 108 HIS A N 18
ATOM 33895 C CA . HIS A 1 108 ? 12.109 -11.560 -29.804 1.00 62.10 108 HIS A CA 18
ATOM 33896 C C . HIS A 1 108 ? 11.652 -12.845 -29.128 1.00 1.43 108 HIS A C 18
ATOM 33897 O O . HIS A 1 108 ? 10.838 -12.816 -28.205 1.00 62.01 108 HIS A O 18
ATOM 33912 N N . HIS A 1 109 ? 12.163 -13.967 -29.600 1.00 21.31 109 HIS A N 18
ATOM 33913 C CA . HIS A 1 109 ? 11.791 -15.266 -29.062 1.00 73.20 109 HIS A CA 18
ATOM 33914 C C . HIS A 1 109 ? 12.979 -15.904 -28.350 1.00 53.42 109 HIS A C 18
ATOM 33915 O O . HIS A 1 109 ? 14.069 -16.006 -28.914 1.00 12.11 109 HIS A O 18
ATOM 33930 N N . HIS A 1 110 ? 12.765 -16.318 -27.111 1.00 63.22 110 HIS A N 18
ATOM 33931 C CA . HIS A 1 110 ? 13.806 -16.976 -26.340 1.00 12.24 110 HIS A CA 18
ATOM 33932 C C . HIS A 1 110 ? 13.611 -18.485 -26.413 1.00 0.45 110 HIS A C 18
ATOM 33933 O O . HIS A 1 110 ? 14.253 -19.129 -27.266 1.00 36.44 110 HIS A O 18
ATOM 33949 N N . MET A 1 1 ? 2.860 9.990 14.749 1.00 15.23 1 MET A N 19
ATOM 33950 C CA . MET A 1 1 ? 3.383 9.588 13.426 1.00 30.44 1 MET A CA 19
ATOM 33951 C C . MET A 1 1 ? 4.006 8.203 13.511 1.00 61.02 1 MET A C 19
ATOM 33952 O O . MET A 1 1 ? 4.698 7.882 14.476 1.00 43.43 1 MET A O 19
ATOM 33968 N N . ILE A 1 2 ? 3.748 7.388 12.502 1.00 2.53 2 ILE A N 19
ATOM 33969 C CA . ILE A 1 2 ? 4.253 6.025 12.461 1.00 75.33 2 ILE A CA 19
ATOM 33970 C C . ILE A 1 2 ? 4.819 5.735 11.073 1.00 14.12 2 ILE A C 19
ATOM 33971 O O . ILE A 1 2 ? 4.524 6.462 10.119 1.00 24.11 2 ILE A O 19
ATOM 33987 N N . THR A 1 3 ? 5.650 4.707 10.967 1.00 72.20 3 THR A N 19
ATOM 33988 C CA . THR A 1 3 ? 6.191 4.277 9.690 1.00 74.32 3 THR A CA 19
ATOM 33989 C C . THR A 1 3 ? 5.082 3.730 8.793 1.00 32.21 3 THR A C 19
ATOM 33990 O O . THR A 1 3 ? 4.248 2.944 9.239 1.00 11.31 3 THR A O 19
ATOM 34001 N N . PHE A 1 4 ? 5.078 4.152 7.533 1.00 4.14 4 PHE A N 19
ATOM 34002 C CA . PHE A 1 4 ? 4.021 3.776 6.598 1.00 70.43 4 PHE A CA 19
ATOM 34003 C C . PHE A 1 4 ? 3.979 2.267 6.382 1.00 3.21 4 PHE A C 19
ATOM 34004 O O . PHE A 1 4 ? 2.906 1.687 6.245 1.00 71.33 4 PHE A O 19
ATOM 34021 N N . ALA A 1 5 ? 5.146 1.641 6.365 1.00 43.13 5 ALA A N 19
ATOM 34022 C CA . ALA A 1 5 ? 5.233 0.198 6.189 1.00 25.33 5 ALA A CA 19
ATOM 34023 C C . ALA A 1 5 ? 4.461 -0.524 7.289 1.00 71.34 5 ALA A C 19
ATOM 34024 O O . ALA A 1 5 ? 3.587 -1.349 7.014 1.00 1.11 5 ALA A O 19
ATOM 34031 N N . ASP A 1 6 ? 4.774 -0.182 8.534 1.00 44.33 6 ASP A N 19
ATOM 34032 C CA . ASP A 1 6 ? 4.124 -0.789 9.690 1.00 31.24 6 ASP A CA 19
ATOM 34033 C C . ASP A 1 6 ? 2.660 -0.388 9.753 1.00 0.20 6 ASP A C 19
ATOM 34034 O O . ASP A 1 6 ? 1.796 -1.199 10.091 1.00 30.14 6 ASP A O 19
ATOM 34043 N N . TYR A 1 7 ? 2.389 0.868 9.418 1.00 43.32 7 TYR A N 19
ATOM 34044 C CA . TYR A 1 7 ? 1.028 1.387 9.405 1.00 55.43 7 TYR A CA 19
ATOM 34045 C C . TYR A 1 7 ? 0.154 0.603 8.431 1.00 51.24 7 TYR A C 19
ATOM 34046 O O . TYR A 1 7 ? -0.949 0.186 8.779 1.00 63.53 7 TYR A O 19
ATOM 34064 N N . PHE A 1 8 ? 0.661 0.402 7.217 1.00 22.32 8 PHE A N 19
ATOM 34065 C CA . PHE A 1 8 ? -0.084 -0.291 6.171 1.00 71.21 8 PHE A CA 19
ATOM 34066 C C . PHE A 1 8 ? -0.455 -1.704 6.608 1.00 2.31 8 PHE A C 19
ATOM 34067 O O . PHE A 1 8 ? -1.611 -2.115 6.494 1.00 13.22 8 PHE A O 19
ATOM 34084 N N . TYR A 1 9 ? 0.525 -2.442 7.119 1.00 61.10 9 TYR A N 19
ATOM 34085 C CA . TYR A 1 9 ? 0.285 -3.813 7.545 1.00 14.23 9 TYR A CA 19
ATOM 34086 C C . TYR A 1 9 ? -0.652 -3.855 8.747 1.00 2.32 9 TYR A C 19
ATOM 34087 O O . TYR A 1 9 ? -1.555 -4.688 8.804 1.00 2.53 9 TYR A O 19
ATOM 34105 N N . GLN A 1 10 ? -0.438 -2.954 9.698 1.00 31.54 10 GLN A N 19
ATOM 34106 C CA . GLN A 1 10 ? -1.276 -2.891 10.888 1.00 63.32 10 GLN A CA 19
ATOM 34107 C C . GLN A 1 10 ? -2.716 -2.573 10.503 1.00 31.35 10 GLN A C 19
ATOM 34108 O O . GLN A 1 10 ? -3.649 -3.228 10.965 1.00 41.24 10 GLN A O 19
ATOM 34122 N N . TRP A 1 11 ? -2.881 -1.579 9.635 1.00 1.43 11 TRP A N 19
ATOM 34123 C CA . TRP A 1 11 ? -4.194 -1.209 9.115 1.00 31.51 11 TRP A CA 19
ATOM 34124 C C . TRP A 1 11 ? -4.875 -2.423 8.495 1.00 70.13 11 TRP A C 19
ATOM 34125 O O . TRP A 1 11 ? -6.049 -2.694 8.751 1.00 22.14 11 TRP A O 19
ATOM 34146 N N . TYR A 1 12 ? -4.120 -3.151 7.688 1.00 71.35 12 TYR A N 19
ATOM 34147 C CA . TYR A 1 12 ? -4.608 -4.368 7.061 1.00 74.24 12 TYR A CA 19
ATOM 34148 C C . TYR A 1 12 ? -5.026 -5.403 8.108 1.00 45.25 12 TYR A C 19
ATOM 34149 O O . TYR A 1 12 ? -6.133 -5.945 8.048 1.00 65.31 12 TYR A O 19
ATOM 34167 N N . GLU A 1 13 ? -4.153 -5.641 9.078 1.00 60.23 13 GLU A N 19
ATOM 34168 C CA . GLU A 1 13 ? -4.364 -6.692 10.069 1.00 11.44 13 GLU A CA 19
ATOM 34169 C C . GLU A 1 13 ? -5.507 -6.332 11.026 1.00 13.34 13 GLU A C 19
ATOM 34170 O O . GLU A 1 13 ? -5.967 -7.164 11.809 1.00 74.51 13 GLU A O 19
ATOM 34182 N N . VAL A 1 14 ? -5.968 -5.091 10.959 1.00 24.31 14 VAL A N 19
ATOM 34183 C CA . VAL A 1 14 ? -7.099 -4.648 11.770 1.00 52.53 14 VAL A CA 19
ATOM 34184 C C . VAL A 1 14 ? -8.387 -4.560 10.942 1.00 24.31 14 VAL A C 19
ATOM 34185 O O . VAL A 1 14 ? -9.488 -4.728 11.466 1.00 2.23 14 VAL A O 19
ATOM 34198 N N . ASN A 1 15 ? -8.253 -4.340 9.639 1.00 51.14 15 ASN A N 19
ATOM 34199 C CA . ASN A 1 15 ? -9.421 -4.036 8.810 1.00 74.13 15 ASN A CA 19
ATOM 34200 C C . ASN A 1 15 ? -9.779 -5.148 7.831 1.00 34.23 15 ASN A C 19
ATOM 34201 O O . ASN A 1 15 ? -10.953 -5.341 7.522 1.00 12.51 15 ASN A O 19
ATOM 34212 N N . LYS A 1 16 ? -8.789 -5.866 7.322 1.00 23.11 16 LYS A N 19
ATOM 34213 C CA . LYS A 1 16 ? -9.037 -6.809 6.233 1.00 1.42 16 LYS A CA 19
ATOM 34214 C C . LYS A 1 16 ? -8.737 -8.246 6.636 1.00 13.33 16 LYS A C 19
ATOM 34215 O O . LYS A 1 16 ? -9.275 -9.182 6.046 1.00 25.42 16 LYS A O 19
ATOM 34234 N N . LEU A 1 17 ? -7.896 -8.400 7.651 1.00 53.13 17 LEU A N 19
ATOM 34235 C CA . LEU A 1 17 ? -7.337 -9.701 8.026 1.00 54.42 17 LEU A CA 19
ATOM 34236 C C . LEU A 1 17 ? -8.393 -10.817 8.125 1.00 41.14 17 LEU A C 19
ATOM 34237 O O . LEU A 1 17 ? -8.293 -11.817 7.415 1.00 44.43 17 LEU A O 19
ATOM 34253 N N . PRO A 1 18 ? -9.420 -10.684 8.993 1.00 63.21 18 PRO A N 19
ATOM 34254 C CA . PRO A 1 18 ? -10.414 -11.731 9.192 1.00 2.34 18 PRO A CA 19
ATOM 34255 C C . PRO A 1 18 ? -11.620 -11.585 8.268 1.00 63.15 18 PRO A C 19
ATOM 34256 O O . PRO A 1 18 ? -12.681 -12.155 8.528 1.00 2.52 18 PRO A O 19
ATOM 34267 N N . HIS A 1 19 ? -11.449 -10.835 7.187 1.00 14.31 19 HIS A N 19
ATOM 34268 C CA . HIS A 1 19 ? -12.559 -10.533 6.292 1.00 2.40 19 HIS A CA 19
ATOM 34269 C C . HIS A 1 19 ? -12.275 -11.008 4.873 1.00 74.32 19 HIS A C 19
ATOM 34270 O O . HIS A 1 19 ? -13.094 -11.698 4.266 1.00 54.02 19 HIS A O 19
ATOM 34284 N N . VAL A 1 20 ? -11.113 -10.641 4.350 1.00 2.21 20 VAL A N 19
ATOM 34285 C CA . VAL A 1 20 ? -10.753 -10.980 2.981 1.00 14.13 20 VAL A CA 19
ATOM 34286 C C . VAL A 1 20 ? -10.227 -12.409 2.891 1.00 11.44 20 VAL A C 19
ATOM 34287 O O . VAL A 1 20 ? -9.886 -13.020 3.906 1.00 32.30 20 VAL A O 19
ATOM 34300 N N . SER A 1 21 ? -10.167 -12.942 1.679 1.00 42.43 21 SER A N 19
ATOM 34301 C CA . SER A 1 21 ? -9.656 -14.288 1.461 1.00 0.34 21 SER A CA 19
ATOM 34302 C C . SER A 1 21 ? -8.139 -14.320 1.637 1.00 12.11 21 SER A C 19
ATOM 34303 O O . SER A 1 21 ? -7.474 -13.286 1.552 1.00 51.00 21 SER A O 19
ATOM 34311 N N . GLU A 1 22 ? -7.590 -15.506 1.871 1.00 34.14 22 GLU A N 19
ATOM 34312 C CA . GLU A 1 22 ? -6.152 -15.660 2.032 1.00 14.54 22 GLU A CA 19
ATOM 34313 C C . GLU A 1 22 ? -5.445 -15.437 0.702 1.00 24.25 22 GLU A C 19
ATOM 34314 O O . GLU A 1 22 ? -4.260 -15.106 0.661 1.00 32.52 22 GLU A O 19
ATOM 34326 N N . SER A 1 23 ? -6.180 -15.631 -0.384 1.00 64.12 23 SER A N 19
ATOM 34327 C CA . SER A 1 23 ? -5.693 -15.272 -1.704 1.00 53.22 23 SER A CA 19
ATOM 34328 C C . SER A 1 23 ? -5.444 -13.767 -1.749 1.00 15.33 23 SER A C 19
ATOM 34329 O O . SER A 1 23 ? -4.416 -13.307 -2.242 1.00 32.11 23 SER A O 19
ATOM 34337 N N . THR A 1 24 ? -6.382 -13.015 -1.188 1.00 74.12 24 THR A N 19
ATOM 34338 C CA . THR A 1 24 ? -6.256 -11.571 -1.086 1.00 44.14 24 THR A CA 19
ATOM 34339 C C . THR A 1 24 ? -5.108 -11.198 -0.145 1.00 62.22 24 THR A C 19
ATOM 34340 O O . THR A 1 24 ? -4.379 -10.236 -0.392 1.00 33.53 24 THR A O 19
ATOM 34351 N N . LYS A 1 25 ? -4.943 -11.983 0.923 1.00 64.02 25 LYS A N 19
ATOM 34352 C CA . LYS A 1 25 ? -3.850 -11.780 1.872 1.00 74.25 25 LYS A CA 19
ATOM 34353 C C . LYS A 1 25 ? -2.503 -11.802 1.155 1.00 3.43 25 LYS A C 19
ATOM 34354 O O . LYS A 1 25 ? -1.593 -11.046 1.491 1.00 11.42 25 LYS A O 19
ATOM 34373 N N . ARG A 1 26 ? -2.390 -12.668 0.152 1.00 0.11 26 ARG A N 19
ATOM 34374 C CA . ARG A 1 26 ? -1.152 -12.810 -0.605 1.00 64.15 26 ARG A CA 19
ATOM 34375 C C . ARG A 1 26 ? -0.824 -11.517 -1.351 1.00 1.32 26 ARG A C 19
ATOM 34376 O O . ARG A 1 26 ? 0.343 -11.160 -1.516 1.00 54.30 26 ARG A O 19
ATOM 34397 N N . HIS A 1 27 ? -1.863 -10.815 -1.792 1.00 51.52 27 HIS A N 19
ATOM 34398 C CA . HIS A 1 27 ? -1.681 -9.533 -2.460 1.00 24.44 27 HIS A CA 19
ATOM 34399 C C . HIS A 1 27 ? -1.183 -8.492 -1.468 1.00 32.32 27 HIS A C 19
ATOM 34400 O O . HIS A 1 27 ? -0.357 -7.645 -1.805 1.00 50.13 27 HIS A O 19
ATOM 34414 N N . TYR A 1 28 ? -1.682 -8.569 -0.238 1.00 52.25 28 TYR A N 19
ATOM 34415 C CA . TYR A 1 28 ? -1.234 -7.678 0.822 1.00 61.15 28 TYR A CA 19
ATOM 34416 C C . TYR A 1 28 ? 0.225 -7.939 1.164 1.00 43.15 28 TYR A C 19
ATOM 34417 O O . TYR A 1 28 ? 0.976 -7.004 1.429 1.00 13.45 28 TYR A O 19
ATOM 34435 N N . GLU A 1 29 ? 0.621 -9.210 1.153 1.00 12.55 29 GLU A N 19
ATOM 34436 C CA . GLU A 1 29 ? 2.022 -9.569 1.352 1.00 4.54 29 GLU A CA 19
ATOM 34437 C C . GLU A 1 29 ? 2.894 -8.882 0.306 1.00 72.23 29 GLU A C 19
ATOM 34438 O O . GLU A 1 29 ? 3.880 -8.226 0.641 1.00 22.22 29 GLU A O 19
ATOM 34450 N N . SER A 1 30 ? 2.508 -9.027 -0.958 1.00 33.30 30 SER A N 19
ATOM 34451 C CA . SER A 1 30 ? 3.237 -8.419 -2.063 1.00 60.05 30 SER A CA 19
ATOM 34452 C C . SER A 1 30 ? 3.253 -6.897 -1.924 1.00 33.52 30 SER A C 19
ATOM 34453 O O . SER A 1 30 ? 4.292 -6.258 -2.095 1.00 74.22 30 SER A O 19
ATOM 34461 N N . ALA A 1 31 ? 2.100 -6.327 -1.593 1.00 53.11 31 ALA A N 19
ATOM 34462 C CA . ALA A 1 31 ? 1.981 -4.889 -1.407 1.00 11.54 31 ALA A CA 19
ATOM 34463 C C . ALA A 1 31 ? 2.907 -4.407 -0.299 1.00 72.44 31 ALA A C 19
ATOM 34464 O O . ALA A 1 31 ? 3.762 -3.550 -0.519 1.00 24.51 31 ALA A O 19
ATOM 34471 N N . TYR A 1 32 ? 2.747 -4.996 0.878 1.00 52.04 32 TYR A N 19
ATOM 34472 C CA . TYR A 1 32 ? 3.501 -4.606 2.061 1.00 64.30 32 TYR A CA 19
ATOM 34473 C C . TYR A 1 32 ? 5.009 -4.748 1.852 1.00 53.55 32 TYR A C 19
ATOM 34474 O O . TYR A 1 32 ? 5.775 -3.865 2.239 1.00 2.03 32 TYR A O 19
ATOM 34492 N N . LYS A 1 33 ? 5.436 -5.841 1.229 1.00 22.25 33 LYS A N 19
ATOM 34493 C CA . LYS A 1 33 ? 6.862 -6.108 1.083 1.00 54.13 33 LYS A CA 19
ATOM 34494 C C . LYS A 1 33 ? 7.515 -5.126 0.110 1.00 73.04 33 LYS A C 19
ATOM 34495 O O . LYS A 1 33 ? 8.665 -4.737 0.302 1.00 45.31 33 LYS A O 19
ATOM 34514 N N . HIS A 1 34 ? 6.782 -4.709 -0.919 1.00 42.45 34 HIS A N 19
ATOM 34515 C CA . HIS A 1 34 ? 7.301 -3.720 -1.860 1.00 24.22 34 HIS A CA 19
ATOM 34516 C C . HIS A 1 34 ? 7.272 -2.329 -1.241 1.00 44.01 34 HIS A C 19
ATOM 34517 O O . HIS A 1 34 ? 8.165 -1.512 -1.479 1.00 35.44 34 HIS A O 19
ATOM 34531 N N . ILE A 1 35 ? 6.242 -2.066 -0.443 1.00 64.13 35 ILE A N 19
ATOM 34532 C CA . ILE A 1 35 ? 6.134 -0.801 0.268 1.00 72.22 35 ILE A CA 19
ATOM 34533 C C . ILE A 1 35 ? 7.297 -0.630 1.241 1.00 2.05 35 ILE A C 19
ATOM 34534 O O . ILE A 1 35 ? 7.988 0.386 1.216 1.00 43.12 35 ILE A O 19
ATOM 34550 N N . LYS A 1 36 ? 7.531 -1.639 2.073 1.00 33.30 36 LYS A N 19
ATOM 34551 C CA . LYS A 1 36 ? 8.609 -1.577 3.053 1.00 11.23 36 LYS A CA 19
ATOM 34552 C C . LYS A 1 36 ? 9.969 -1.626 2.363 1.00 32.42 36 LYS A C 19
ATOM 34553 O O . LYS A 1 36 ? 10.955 -1.113 2.883 1.00 22.30 36 LYS A O 19
ATOM 34572 N N . ASP A 1 37 ? 10.005 -2.246 1.190 1.00 31.12 37 ASP A N 19
ATOM 34573 C CA . ASP A 1 37 ? 11.214 -2.298 0.374 1.00 63.23 37 ASP A CA 19
ATOM 34574 C C . ASP A 1 37 ? 11.676 -0.894 -0.005 1.00 51.33 37 ASP A C 19
ATOM 34575 O O . ASP A 1 37 ? 12.852 -0.553 0.139 1.00 41.02 37 ASP A O 19
ATOM 34584 N N . HIS A 1 38 ? 10.745 -0.077 -0.476 1.00 31.33 38 HIS A N 19
ATOM 34585 C CA . HIS A 1 38 ? 11.066 1.286 -0.888 1.00 72.14 38 HIS A CA 19
ATOM 34586 C C . HIS A 1 38 ? 11.048 2.241 0.300 1.00 53.42 38 HIS A C 19
ATOM 34587 O O . HIS A 1 38 ? 12.011 2.970 0.533 1.00 51.33 38 HIS A O 19
ATOM 34602 N N . PHE A 1 39 ? 9.967 2.215 1.063 1.00 63.44 39 PHE A N 19
ATOM 34603 C CA . PHE A 1 39 ? 9.774 3.162 2.154 1.00 61.23 39 PHE A CA 19
ATOM 34604 C C . PHE A 1 39 ? 10.297 2.598 3.474 1.00 10.55 39 PHE A C 19
ATOM 34605 O O . PHE A 1 39 ? 9.590 2.588 4.485 1.00 23.12 39 PHE A O 19
ATOM 34622 N N . ARG A 1 40 ? 11.543 2.142 3.456 1.00 22.23 40 ARG A N 19
ATOM 34623 C CA . ARG A 1 40 ? 12.186 1.595 4.647 1.00 72.41 40 ARG A CA 19
ATOM 34624 C C . ARG A 1 40 ? 12.272 2.640 5.757 1.00 21.10 40 ARG A C 19
ATOM 34625 O O . ARG A 1 40 ? 13.024 3.610 5.652 1.00 43.53 40 ARG A O 19
ATOM 34646 N N . HIS A 1 41 ? 11.463 2.436 6.801 1.00 34.35 41 HIS A N 19
ATOM 34647 C CA . HIS A 1 41 ? 11.410 3.335 7.956 1.00 73.35 41 HIS A CA 19
ATOM 34648 C C . HIS A 1 41 ? 10.929 4.728 7.563 1.00 1.43 41 HIS A C 19
ATOM 34649 O O . HIS A 1 41 ? 11.214 5.713 8.248 1.00 33.51 41 HIS A O 19
ATOM 34664 N N . LYS A 1 42 ? 10.173 4.801 6.477 1.00 41.21 42 LYS A N 19
ATOM 34665 C CA . LYS A 1 42 ? 9.596 6.059 6.034 1.00 72.25 42 LYS A CA 19
ATOM 34666 C C . LYS A 1 42 ? 8.286 6.322 6.775 1.00 53.15 42 LYS A C 19
ATOM 34667 O O . LYS A 1 42 ? 7.406 5.460 6.826 1.00 40.43 42 LYS A O 19
ATOM 34686 N N . LEU A 1 43 ? 8.173 7.507 7.367 1.00 33.22 43 LEU A N 19
ATOM 34687 C CA . LEU A 1 43 ? 6.971 7.895 8.096 1.00 4.53 43 LEU A CA 19
ATOM 34688 C C . LEU A 1 43 ? 5.786 8.085 7.154 1.00 53.44 43 LEU A C 19
ATOM 34689 O O . LEU A 1 43 ? 5.960 8.411 5.980 1.00 53.40 43 LEU A O 19
ATOM 34705 N N . LEU A 1 44 ? 4.588 7.894 7.696 1.00 31.10 44 LEU A N 19
ATOM 34706 C CA . LEU A 1 44 ? 3.341 7.996 6.937 1.00 43.52 44 LEU A CA 19
ATOM 34707 C C . LEU A 1 44 ? 3.220 9.333 6.203 1.00 22.13 44 LEU A C 19
ATOM 34708 O O . LEU A 1 44 ? 2.852 9.378 5.031 1.00 43.43 44 LEU A O 19
ATOM 34724 N N . LYS A 1 45 ? 3.535 10.419 6.894 1.00 22.32 45 LYS A N 19
ATOM 34725 C CA . LYS A 1 45 ? 3.394 11.751 6.316 1.00 43.43 45 LYS A CA 19
ATOM 34726 C C . LYS A 1 45 ? 4.597 12.119 5.455 1.00 32.45 45 LYS A C 19
ATOM 34727 O O . LYS A 1 45 ? 4.587 13.138 4.765 1.00 15.14 45 LYS A O 19
ATOM 34746 N N . ASP A 1 46 ? 5.628 11.290 5.484 1.00 4.02 46 ASP A N 19
ATOM 34747 C CA . ASP A 1 46 ? 6.865 11.615 4.789 1.00 71.11 46 ASP A CA 19
ATOM 34748 C C . ASP A 1 46 ? 6.932 10.892 3.451 1.00 72.30 46 ASP A C 19
ATOM 34749 O O . ASP A 1 46 ? 7.944 10.939 2.752 1.00 31.22 46 ASP A O 19
ATOM 34758 N N . ILE A 1 47 ? 5.839 10.224 3.098 1.00 14.32 47 ILE A N 19
ATOM 34759 C CA . ILE A 1 47 ? 5.740 9.559 1.807 1.00 62.45 47 ILE A CA 19
ATOM 34760 C C . ILE A 1 47 ? 5.677 10.590 0.696 1.00 74.15 47 ILE A C 19
ATOM 34761 O O . ILE A 1 47 ? 4.729 11.374 0.611 1.00 33.10 47 ILE A O 19
ATOM 34777 N N . LYS A 1 48 ? 6.699 10.601 -0.139 1.00 53.15 48 LYS A N 19
ATOM 34778 C CA . LYS A 1 48 ? 6.748 11.518 -1.259 1.00 33.35 48 LYS A CA 19
ATOM 34779 C C . LYS A 1 48 ? 5.766 11.059 -2.335 1.00 64.04 48 LYS A C 19
ATOM 34780 O O . LYS A 1 48 ? 5.810 9.909 -2.766 1.00 21.02 48 LYS A O 19
ATOM 34799 N N . ARG A 1 49 ? 4.882 11.955 -2.755 1.00 14.52 49 ARG A N 19
ATOM 34800 C CA . ARG A 1 49 ? 3.830 11.610 -3.710 1.00 11.11 49 ARG A CA 19
ATOM 34801 C C . ARG A 1 49 ? 4.425 11.186 -5.052 1.00 54.20 49 ARG A C 19
ATOM 34802 O O . ARG A 1 49 ? 3.867 10.341 -5.750 1.00 70.04 49 ARG A O 19
ATOM 34823 N N . THR A 1 50 ? 5.567 11.765 -5.394 1.00 44.53 50 THR A N 19
ATOM 34824 C CA . THR A 1 50 ? 6.281 11.391 -6.603 1.00 54.10 50 THR A CA 19
ATOM 34825 C C . THR A 1 50 ? 6.889 10.001 -6.458 1.00 33.32 50 THR A C 19
ATOM 34826 O O . THR A 1 50 ? 6.852 9.194 -7.387 1.00 22.30 50 THR A O 19
ATOM 34837 N N . GLU A 1 51 ? 7.428 9.724 -5.274 1.00 65.03 51 GLU A N 19
ATOM 34838 C CA . GLU A 1 51 ? 7.996 8.418 -4.966 1.00 61.55 51 GLU A CA 19
ATOM 34839 C C . GLU A 1 51 ? 6.903 7.358 -4.989 1.00 15.10 51 GLU A C 19
ATOM 34840 O O . GLU A 1 51 ? 7.102 6.247 -5.477 1.00 42.04 51 GLU A O 19
ATOM 34852 N N . TYR A 1 52 ? 5.740 7.726 -4.471 1.00 12.32 52 TYR A N 19
ATOM 34853 C CA . TYR A 1 52 ? 4.586 6.840 -4.457 1.00 71.41 52 TYR A CA 19
ATOM 34854 C C . TYR A 1 52 ? 4.115 6.532 -5.880 1.00 60.33 52 TYR A C 19
ATOM 34855 O O . TYR A 1 52 ? 3.802 5.385 -6.207 1.00 32.25 52 TYR A O 19
ATOM 34873 N N . GLN A 1 53 ? 4.066 7.557 -6.720 1.00 22.25 53 GLN A N 19
ATOM 34874 C CA . GLN A 1 53 ? 3.682 7.383 -8.112 1.00 64.32 53 GLN A CA 19
ATOM 34875 C C . GLN A 1 53 ? 4.719 6.532 -8.839 1.00 43.42 53 GLN A C 19
ATOM 34876 O O . GLN A 1 53 ? 4.376 5.602 -9.572 1.00 5.10 53 GLN A O 19
ATOM 34890 N N . LYS A 1 54 ? 5.987 6.865 -8.626 1.00 41.35 54 LYS A N 19
ATOM 34891 C CA . LYS A 1 54 ? 7.102 6.097 -9.173 1.00 13.35 54 LYS A CA 19
ATOM 34892 C C . LYS A 1 54 ? 7.025 4.641 -8.725 1.00 52.15 54 LYS A C 19
ATOM 34893 O O . LYS A 1 54 ? 7.302 3.730 -9.503 1.00 13.25 54 LYS A O 19
ATOM 34912 N N . PHE A 1 55 ? 6.655 4.437 -7.465 1.00 75.51 55 PHE A N 19
ATOM 34913 C CA . PHE A 1 55 ? 6.456 3.099 -6.921 1.00 3.13 55 PHE A CA 19
ATOM 34914 C C . PHE A 1 55 ? 5.452 2.317 -7.768 1.00 52.44 55 PHE A C 19
ATOM 34915 O O . PHE A 1 55 ? 5.708 1.175 -8.151 1.00 45.35 55 PHE A O 19
ATOM 34932 N N . LEU A 1 56 ? 4.320 2.946 -8.070 1.00 22.04 56 LEU A N 19
ATOM 34933 C CA . LEU A 1 56 ? 3.295 2.323 -8.896 1.00 1.44 56 LEU A CA 19
ATOM 34934 C C . LEU A 1 56 ? 3.811 2.098 -10.312 1.00 24.45 56 LEU A C 19
ATOM 34935 O O . LEU A 1 56 ? 3.615 1.030 -10.894 1.00 53.15 56 LEU A O 19
ATOM 34951 N N . ASN A 1 57 ? 4.479 3.107 -10.856 1.00 21.14 57 ASN A N 19
ATOM 34952 C CA . ASN A 1 57 ? 5.024 3.022 -12.208 1.00 51.22 57 ASN A CA 19
ATOM 34953 C C . ASN A 1 57 ? 5.985 1.847 -12.343 1.00 32.20 57 ASN A C 19
ATOM 34954 O O . ASN A 1 57 ? 5.947 1.122 -13.336 1.00 34.02 57 ASN A O 19
ATOM 34965 N N . GLU A 1 58 ? 6.830 1.665 -11.335 1.00 5.45 58 GLU A N 19
ATOM 34966 C CA . GLU A 1 58 ? 7.801 0.579 -11.322 1.00 52.11 58 GLU A CA 19
ATOM 34967 C C . GLU A 1 58 ? 7.101 -0.762 -11.104 1.00 71.45 58 GLU A C 19
ATOM 34968 O O . GLU A 1 58 ? 7.413 -1.755 -11.764 1.00 32.14 58 GLU A O 19
ATOM 34980 N N . TYR A 1 59 ? 6.146 -0.779 -10.182 1.00 64.34 59 TYR A N 19
ATOM 34981 C CA . TYR A 1 59 ? 5.435 -2.002 -9.823 1.00 74.15 59 TYR A CA 19
ATOM 34982 C C . TYR A 1 59 ? 4.732 -2.604 -11.038 1.00 4.20 59 TYR A C 19
ATOM 34983 O O . TYR A 1 59 ? 4.742 -3.822 -11.232 1.00 22.35 59 TYR A O 19
ATOM 35001 N N . GLY A 1 60 ? 4.152 -1.742 -11.866 1.00 52.13 60 GLY A N 19
ATOM 35002 C CA . GLY A 1 60 ? 3.421 -2.201 -13.034 1.00 61.34 60 GLY A CA 19
ATOM 35003 C C . GLY A 1 60 ? 4.323 -2.523 -14.212 1.00 42.44 60 GLY A C 19
ATOM 35004 O O . GLY A 1 60 ? 3.844 -2.821 -15.305 1.00 14.03 60 GLY A O 19
ATOM 35008 N N . LEU A 1 61 ? 5.629 -2.443 -14.002 1.00 5.13 61 LEU A N 19
ATOM 35009 C CA . LEU A 1 61 ? 6.589 -2.836 -15.025 1.00 44.43 61 LEU A CA 19
ATOM 35010 C C . LEU A 1 61 ? 6.959 -4.303 -14.869 1.00 73.11 61 LEU A C 19
ATOM 35011 O O . LEU A 1 61 ? 7.641 -4.878 -15.719 1.00 43.31 61 LEU A O 19
ATOM 35027 N N . THR A 1 62 ? 6.511 -4.903 -13.773 1.00 70.13 62 THR A N 19
ATOM 35028 C CA . THR A 1 62 ? 6.801 -6.302 -13.497 1.00 3.01 62 THR A CA 19
ATOM 35029 C C . THR A 1 62 ? 5.563 -7.047 -13.003 1.00 12.24 62 THR A C 19
ATOM 35030 O O . THR A 1 62 ? 5.642 -8.214 -12.624 1.00 12.01 62 THR A O 19
ATOM 35041 N N . HIS A 1 63 ? 4.417 -6.374 -13.007 1.00 45.05 63 HIS A N 19
ATOM 35042 C CA . HIS A 1 63 ? 3.185 -6.966 -12.496 1.00 24.03 63 HIS A CA 19
ATOM 35043 C C . HIS A 1 63 ? 2.003 -6.619 -13.386 1.00 34.12 63 HIS A C 19
ATOM 35044 O O . HIS A 1 63 ? 2.025 -5.612 -14.095 1.00 41.32 63 HIS A O 19
ATOM 35059 N N . SER A 1 64 ? 0.975 -7.452 -13.330 1.00 73.25 64 SER A N 19
ATOM 35060 C CA . SER A 1 64 ? -0.217 -7.269 -14.143 1.00 1.12 64 SER A CA 19
ATOM 35061 C C . SER A 1 64 ? -1.003 -6.048 -13.675 1.00 61.14 64 SER A C 19
ATOM 35062 O O . SER A 1 64 ? -0.875 -5.613 -12.524 1.00 10.34 64 SER A O 19
ATOM 35070 N N . TYR A 1 65 ? -1.820 -5.504 -14.570 1.00 22.21 65 TYR A N 19
ATOM 35071 C CA . TYR A 1 65 ? -2.618 -4.320 -14.273 1.00 4.13 65 TYR A CA 19
ATOM 35072 C C . TYR A 1 65 ? -3.556 -4.574 -13.104 1.00 52.32 65 TYR A C 19
ATOM 35073 O O . TYR A 1 65 ? -3.767 -3.703 -12.258 1.00 22.32 65 TYR A O 19
ATOM 35091 N N . GLU A 1 66 ? -4.113 -5.770 -13.051 1.00 32.24 66 GLU A N 19
ATOM 35092 C CA . GLU A 1 66 ? -5.044 -6.116 -11.996 1.00 72.05 66 GLU A CA 19
ATOM 35093 C C . GLU A 1 66 ? -4.340 -6.103 -10.646 1.00 72.23 66 GLU A C 19
ATOM 35094 O O . GLU A 1 66 ? -4.914 -5.703 -9.633 1.00 0.44 66 GLU A O 19
ATOM 35106 N N . THR A 1 67 ? -3.081 -6.521 -10.649 1.00 0.04 67 THR A N 19
ATOM 35107 C CA . THR A 1 67 ? -2.288 -6.579 -9.435 1.00 72.41 67 THR A CA 19
ATOM 35108 C C . THR A 1 67 ? -1.937 -5.175 -8.944 1.00 1.15 67 THR A C 19
ATOM 35109 O O . THR A 1 67 ? -2.068 -4.876 -7.757 1.00 32.34 67 THR A O 19
ATOM 35120 N N . ILE A 1 68 ? -1.512 -4.309 -9.861 1.00 14.25 68 ILE A N 19
ATOM 35121 C CA . ILE A 1 68 ? -1.146 -2.946 -9.493 1.00 2.44 68 ILE A CA 19
ATOM 35122 C C . ILE A 1 68 ? -2.383 -2.142 -9.085 1.00 64.23 68 ILE A C 19
ATOM 35123 O O . ILE A 1 68 ? -2.321 -1.299 -8.189 1.00 74.32 68 ILE A O 19
ATOM 35139 N N . ARG A 1 69 ? -3.512 -2.412 -9.736 1.00 61.21 69 ARG A N 19
ATOM 35140 C CA . ARG A 1 69 ? -4.771 -1.773 -9.371 1.00 75.30 69 ARG A CA 19
ATOM 35141 C C . ARG A 1 69 ? -5.180 -2.192 -7.968 1.00 72.43 69 ARG A C 19
ATOM 35142 O O . ARG A 1 69 ? -5.600 -1.365 -7.154 1.00 35.00 69 ARG A O 19
ATOM 35163 N N . LYS A 1 70 ? -5.058 -3.485 -7.701 1.00 1.12 70 LYS A N 19
ATOM 35164 C CA . LYS A 1 70 ? -5.395 -4.042 -6.403 1.00 32.22 70 LYS A CA 19
ATOM 35165 C C . LYS A 1 70 ? -4.497 -3.425 -5.329 1.00 44.35 70 LYS A C 19
ATOM 35166 O O . LYS A 1 70 ? -4.970 -3.015 -4.270 1.00 12.02 70 LYS A O 19
ATOM 35185 N N . LEU A 1 71 ? -3.204 -3.345 -5.637 1.00 31.44 71 LEU A N 19
ATOM 35186 C CA . LEU A 1 71 ? -2.229 -2.649 -4.798 1.00 43.53 71 LEU A CA 19
ATOM 35187 C C . LEU A 1 71 ? -2.667 -1.208 -4.514 1.00 40.03 71 LEU A C 19
ATOM 35188 O O . LEU A 1 71 ? -2.775 -0.800 -3.356 1.00 65.34 71 LEU A O 19
ATOM 35204 N N . ASN A 1 72 ? -2.904 -0.447 -5.583 1.00 53.41 72 ASN A N 19
ATOM 35205 C CA . ASN A 1 72 ? -3.356 0.946 -5.481 1.00 13.14 72 ASN A CA 19
ATOM 35206 C C . ASN A 1 72 ? -4.564 1.071 -4.560 1.00 44.55 72 ASN A C 19
ATOM 35207 O O . ASN A 1 72 ? -4.619 1.960 -3.710 1.00 71.15 72 ASN A O 19
ATOM 35218 N N . SER A 1 73 ? -5.516 0.164 -4.729 1.00 2.11 73 SER A N 19
ATOM 35219 C CA . SER A 1 73 ? -6.745 0.182 -3.948 1.00 70.43 73 SER A CA 19
ATOM 35220 C C . SER A 1 73 ? -6.447 0.065 -2.453 1.00 20.24 73 SER A C 19
ATOM 35221 O O . SER A 1 73 ? -7.046 0.770 -1.641 1.00 31.31 73 SER A O 19
ATOM 35229 N N . TYR A 1 74 ? -5.500 -0.801 -2.103 1.00 33.01 74 TYR A N 19
ATOM 35230 C CA . TYR A 1 74 ? -5.118 -0.999 -0.708 1.00 22.33 74 TYR A CA 19
ATOM 35231 C C . TYR A 1 74 ? -4.541 0.279 -0.117 1.00 31.10 74 TYR A C 19
ATOM 35232 O O . TYR A 1 74 ? -5.007 0.770 0.912 1.00 25.34 74 TYR A O 19
ATOM 35250 N N . ILE A 1 75 ? -3.527 0.817 -0.782 1.00 64.53 75 ILE A N 19
ATOM 35251 C CA . ILE A 1 75 ? -2.814 1.985 -0.286 1.00 42.52 75 ILE A CA 19
ATOM 35252 C C . ILE A 1 75 ? -3.738 3.198 -0.220 1.00 31.21 75 ILE A C 19
ATOM 35253 O O . ILE A 1 75 ? -3.694 3.977 0.735 1.00 20.24 75 ILE A O 19
ATOM 35269 N N . ARG A 1 76 ? -4.586 3.342 -1.231 1.00 11.24 76 ARG A N 19
ATOM 35270 C CA . ARG A 1 76 ? -5.566 4.417 -1.262 1.00 24.31 76 ARG A CA 19
ATOM 35271 C C . ARG A 1 76 ? -6.496 4.327 -0.054 1.00 15.45 76 ARG A C 19
ATOM 35272 O O . ARG A 1 76 ? -6.774 5.331 0.597 1.00 24.23 76 ARG A O 19
ATOM 35293 N N . ASN A 1 77 ? -6.942 3.115 0.260 1.00 31.14 77 ASN A N 19
ATOM 35294 C CA . ASN A 1 77 ? -7.821 2.895 1.406 1.00 30.34 77 ASN A CA 19
ATOM 35295 C C . ASN A 1 77 ? -7.088 3.147 2.721 1.00 2.24 77 ASN A C 19
ATOM 35296 O O . ASN A 1 77 ? -7.680 3.631 3.688 1.00 54.32 77 ASN A O 19
ATOM 35307 N N . ALA A 1 78 ? -5.799 2.828 2.746 1.00 64.05 78 ALA A N 19
ATOM 35308 C CA . ALA A 1 78 ? -4.981 3.027 3.936 1.00 12.14 78 ALA A CA 19
ATOM 35309 C C . ALA A 1 78 ? -4.791 4.514 4.228 1.00 41.40 78 ALA A C 19
ATOM 35310 O O . ALA A 1 78 ? -4.944 4.955 5.370 1.00 11.44 78 ALA A O 19
ATOM 35317 N N . PHE A 1 79 ? -4.461 5.284 3.193 1.00 23.52 79 PHE A N 19
ATOM 35318 C CA . PHE A 1 79 ? -4.310 6.728 3.339 1.00 65.40 79 PHE A CA 19
ATOM 35319 C C . PHE A 1 79 ? -5.651 7.389 3.629 1.00 43.12 79 PHE A C 19
ATOM 35320 O O . PHE A 1 79 ? -5.729 8.329 4.416 1.00 44.22 79 PHE A O 19
ATOM 35337 N N . ASP A 1 80 ? -6.707 6.886 2.998 1.00 51.21 80 ASP A N 19
ATOM 35338 C CA . ASP A 1 80 ? -8.046 7.427 3.200 1.00 24.42 80 ASP A CA 19
ATOM 35339 C C . ASP A 1 80 ? -8.454 7.314 4.666 1.00 31.24 80 ASP A C 19
ATOM 35340 O O . ASP A 1 80 ? -9.080 8.214 5.216 1.00 3.43 80 ASP A O 19
ATOM 35349 N N . ASP A 1 81 ? -8.081 6.213 5.304 1.00 53.44 81 ASP A N 19
ATOM 35350 C CA . ASP A 1 81 ? -8.359 6.038 6.725 1.00 22.33 81 ASP A CA 19
ATOM 35351 C C . ASP A 1 81 ? -7.525 7.012 7.551 1.00 54.35 81 ASP A C 19
ATOM 35352 O O . ASP A 1 81 ? -8.016 7.609 8.508 1.00 42.31 81 ASP A O 19
ATOM 35361 N N . ALA A 1 82 ? -6.270 7.186 7.153 1.00 54.52 82 ALA A N 19
ATOM 35362 C CA . ALA A 1 82 ? -5.352 8.078 7.851 1.00 33.02 82 ALA A CA 19
ATOM 35363 C C . ALA A 1 82 ? -5.836 9.524 7.796 1.00 72.34 82 ALA A C 19
ATOM 35364 O O . ALA A 1 82 ? -5.801 10.241 8.797 1.00 13.10 82 ALA A O 19
ATOM 35371 N N . ILE A 1 83 ? -6.296 9.948 6.627 1.00 11.44 83 ILE A N 19
ATOM 35372 C CA . ILE A 1 83 ? -6.787 11.310 6.455 1.00 71.24 83 ILE A CA 19
ATOM 35373 C C . ILE A 1 83 ? -8.145 11.482 7.138 1.00 40.01 83 ILE A C 19
ATOM 35374 O O . ILE A 1 83 ? -8.456 12.551 7.667 1.00 33.44 83 ILE A O 19
ATOM 35390 N N . HIS A 1 84 ? -8.942 10.417 7.152 1.00 33.45 84 HIS A N 19
ATOM 35391 C CA . HIS A 1 84 ? -10.207 10.417 7.887 1.00 52.31 84 HIS A CA 19
ATOM 35392 C C . HIS A 1 84 ? -9.946 10.568 9.379 1.00 33.12 84 HIS A C 19
ATOM 35393 O O . HIS A 1 84 ? -10.753 11.132 10.116 1.00 4.53 84 HIS A O 19
ATOM 35408 N N . GLU A 1 85 ? -8.798 10.067 9.807 1.00 74.43 85 GLU A N 19
ATOM 35409 C CA . GLU A 1 85 ? -8.390 10.138 11.201 1.00 14.40 85 GLU A CA 19
ATOM 35410 C C . GLU A 1 85 ? -7.805 11.514 11.510 1.00 13.10 85 GLU A C 19
ATOM 35411 O O . GLU A 1 85 ? -7.829 11.974 12.651 1.00 34.24 85 GLU A O 19
ATOM 35423 N N . GLY A 1 86 ? -7.303 12.174 10.473 1.00 33.40 86 GLY A N 19
ATOM 35424 C CA . GLY A 1 86 ? -6.579 13.416 10.665 1.00 35.53 86 GLY A CA 19
ATOM 35425 C C . GLY A 1 86 ? -5.163 13.137 11.112 1.00 25.11 86 GLY A C 19
ATOM 35426 O O . GLY A 1 86 ? -4.522 13.959 11.765 1.00 62.14 86 GLY A O 19
ATOM 35430 N N . TYR A 1 87 ? -4.682 11.961 10.737 1.00 55.41 87 TYR A N 19
ATOM 35431 C CA . TYR A 1 87 ? -3.400 11.460 11.200 1.00 20.31 87 TYR A CA 19
ATOM 35432 C C . TYR A 1 87 ? -2.312 11.692 10.150 1.00 2.04 87 TYR A C 19
ATOM 35433 O O . TYR A 1 87 ? -1.146 11.346 10.353 1.00 1.34 87 TYR A O 19
ATOM 35451 N N . VAL A 1 88 ? -2.692 12.290 9.031 1.00 52.22 88 VAL A N 19
ATOM 35452 C CA . VAL A 1 88 ? -1.748 12.574 7.962 1.00 3.24 88 VAL A CA 19
ATOM 35453 C C . VAL A 1 88 ? -2.263 13.736 7.105 1.00 42.20 88 VAL A C 19
ATOM 35454 O O . VAL A 1 88 ? -3.325 14.295 7.393 1.00 2.02 88 VAL A O 19
ATOM 35467 N N . ILE A 1 89 ? -1.504 14.106 6.079 1.00 15.41 89 ILE A N 19
ATOM 35468 C CA . ILE A 1 89 ? -1.898 15.167 5.158 1.00 51.14 89 ILE A CA 19
ATOM 35469 C C . ILE A 1 89 ? -3.041 14.710 4.250 1.00 42.53 89 ILE A C 19
ATOM 35470 O O . ILE A 1 89 ? -3.634 13.657 4.470 1.00 25.35 89 ILE A O 19
ATOM 35486 N N . LYS A 1 90 ? -3.330 15.491 3.214 1.00 50.33 90 LYS A N 19
ATOM 35487 C CA . LYS A 1 90 ? -4.434 15.181 2.308 1.00 73.42 90 LYS A CA 19
ATOM 35488 C C . LYS A 1 90 ? -4.024 14.170 1.235 1.00 0.12 90 LYS A C 19
ATOM 35489 O O . LYS A 1 90 ? -4.436 14.270 0.078 1.00 31.24 90 LYS A O 19
ATOM 35508 N N . ASN A 1 91 ? -3.236 13.182 1.661 1.00 74.31 91 ASN A N 19
ATOM 35509 C CA . ASN A 1 91 ? -2.847 12.031 0.839 1.00 42.31 91 ASN A CA 19
ATOM 35510 C C . ASN A 1 91 ? -1.883 12.390 -0.289 1.00 42.31 91 ASN A C 19
ATOM 35511 O O . ASN A 1 91 ? -2.094 13.344 -1.041 1.00 21.33 91 ASN A O 19
ATOM 35522 N N . PRO A 1 92 ? -0.793 11.614 -0.407 1.00 52.54 92 PRO A N 19
ATOM 35523 C CA . PRO A 1 92 ? 0.130 11.683 -1.537 1.00 2.23 92 PRO A CA 19
ATOM 35524 C C . PRO A 1 92 ? -0.426 10.926 -2.744 1.00 52.24 92 PRO A C 19
ATOM 35525 O O . PRO A 1 92 ? 0.147 10.946 -3.832 1.00 3.34 92 PRO A O 19
ATOM 35536 N N . THR A 1 93 ? -1.565 10.275 -2.533 1.00 22.03 93 THR A N 19
ATOM 35537 C CA . THR A 1 93 ? -2.242 9.502 -3.569 1.00 21.01 93 THR A CA 19
ATOM 35538 C C . THR A 1 93 ? -3.024 10.431 -4.510 1.00 63.10 93 THR A C 19
ATOM 35539 O O . THR A 1 93 ? -4.087 10.077 -5.021 1.00 41.14 93 THR A O 19
ATOM 35550 N N . TYR A 1 94 ? -2.472 11.614 -4.743 1.00 60.01 94 TYR A N 19
ATOM 35551 C CA . TYR A 1 94 ? -3.111 12.628 -5.569 1.00 11.23 94 TYR A CA 19
ATOM 35552 C C . TYR A 1 94 ? -3.088 12.229 -7.046 1.00 20.41 94 TYR A C 19
ATOM 35553 O O . TYR A 1 94 ? -4.133 12.029 -7.665 1.00 23.31 94 TYR A O 19
ATOM 35571 N N . LYS A 1 95 ? -1.889 12.097 -7.600 1.00 41.25 95 LYS A N 19
ATOM 35572 C CA . LYS A 1 95 ? -1.733 11.760 -9.012 1.00 21.14 95 LYS A CA 19
ATOM 35573 C C . LYS A 1 95 ? -1.214 10.333 -9.170 1.00 20.31 95 LYS A C 19
ATOM 35574 O O . LYS A 1 95 ? -0.350 10.050 -9.999 1.00 42.41 95 LYS A O 19
ATOM 35593 N N . ALA A 1 96 ? -1.774 9.432 -8.376 1.00 55.32 96 ALA A N 19
ATOM 35594 C CA . ALA A 1 96 ? -1.381 8.035 -8.406 1.00 41.20 96 ALA A CA 19
ATOM 35595 C C . ALA A 1 96 ? -2.012 7.317 -9.590 1.00 60.55 96 ALA A C 19
ATOM 35596 O O . ALA A 1 96 ? -3.170 6.899 -9.532 1.00 2.24 96 ALA A O 19
ATOM 35603 N N . GLU A 1 97 ? -1.255 7.191 -10.666 1.00 43.51 97 GLU A N 19
ATOM 35604 C CA . GLU A 1 97 ? -1.747 6.540 -11.867 1.00 53.00 97 GLU A CA 19
ATOM 35605 C C . GLU A 1 97 ? -1.244 5.105 -11.958 1.00 63.31 97 GLU A C 19
ATOM 35606 O O . GLU A 1 97 ? -0.151 4.783 -11.483 1.00 64.25 97 GLU A O 19
ATOM 35618 N N . LEU A 1 98 ? -2.048 4.249 -12.573 1.00 73.14 98 LEU A N 19
ATOM 35619 C CA . LEU A 1 98 ? -1.704 2.844 -12.721 1.00 54.52 98 LEU A CA 19
ATOM 35620 C C . LEU A 1 98 ? -0.900 2.627 -13.994 1.00 74.40 98 LEU A C 19
ATOM 35621 O O . LEU A 1 98 ? -1.447 2.611 -15.098 1.00 1.03 98 LEU A O 19
ATOM 35637 N N . HIS A 1 99 ? 0.406 2.482 -13.831 1.00 21.31 99 HIS A N 19
ATOM 35638 C CA . HIS A 1 99 ? 1.309 2.319 -14.961 1.00 50.43 99 HIS A CA 19
ATOM 35639 C C . HIS A 1 99 ? 1.707 0.856 -15.118 1.00 74.43 99 HIS A C 19
ATOM 35640 O O . HIS A 1 99 ? 2.625 0.382 -14.451 1.00 51.41 99 HIS A O 19
ATOM 35655 N N . ALA A 1 100 ? 1.011 0.152 -15.996 1.00 43.25 100 ALA A N 19
ATOM 35656 C CA . ALA A 1 100 ? 1.260 -1.260 -16.222 1.00 61.33 100 ALA A CA 19
ATOM 35657 C C . ALA A 1 100 ? 1.628 -1.507 -17.677 1.00 21.43 100 ALA A C 19
ATOM 35658 O O . ALA A 1 100 ? 0.782 -1.412 -18.567 1.00 5.41 100 ALA A O 19
ATOM 35665 N N . SER A 1 101 ? 2.891 -1.810 -17.913 1.00 43.24 101 SER A N 19
ATOM 35666 C CA . SER A 1 101 ? 3.385 -2.036 -19.262 1.00 62.40 101 SER A CA 19
ATOM 35667 C C . SER A 1 101 ? 3.633 -3.520 -19.502 1.00 72.35 101 SER A C 19
ATOM 35668 O O . SER A 1 101 ? 4.228 -3.911 -20.509 1.00 3.32 101 SER A O 19
ATOM 35676 N N . VAL A 1 102 ? 3.158 -4.344 -18.582 1.00 51.34 102 VAL A N 19
ATOM 35677 C CA . VAL A 1 102 ? 3.368 -5.779 -18.670 1.00 44.33 102 VAL A CA 19
ATOM 35678 C C . VAL A 1 102 ? 2.327 -6.435 -19.566 1.00 55.11 102 VAL A C 19
ATOM 35679 O O . VAL A 1 102 ? 1.191 -6.679 -19.153 1.00 44.32 102 VAL A O 19
ATOM 35692 N N . LEU A 1 103 ? 2.716 -6.685 -20.804 1.00 44.42 103 LEU A N 19
ATOM 35693 C CA . LEU A 1 103 ? 1.886 -7.426 -21.737 1.00 43.31 103 LEU A CA 19
ATOM 35694 C C . LEU A 1 103 ? 2.722 -8.514 -22.389 1.00 2.03 103 LEU A C 19
ATOM 35695 O O . LEU A 1 103 ? 3.800 -8.240 -22.913 1.00 43.15 103 LEU A O 19
ATOM 35711 N N . GLU A 1 104 ? 2.240 -9.743 -22.342 1.00 64.22 104 GLU A N 19
ATOM 35712 C CA . GLU A 1 104 ? 2.963 -10.866 -22.914 1.00 72.13 104 GLU A CA 19
ATOM 35713 C C . GLU A 1 104 ? 2.780 -10.883 -24.427 1.00 20.42 104 GLU A C 19
ATOM 35714 O O . GLU A 1 104 ? 3.747 -10.968 -25.183 1.00 53.30 104 GLU A O 19
ATOM 35726 N N . HIS A 1 105 ? 1.538 -10.775 -24.865 1.00 20.11 105 HIS A N 19
ATOM 35727 C CA . HIS A 1 105 ? 1.243 -10.771 -26.290 1.00 31.45 105 HIS A CA 19
ATOM 35728 C C . HIS A 1 105 ? 0.843 -9.373 -26.747 1.00 21.11 105 HIS A C 19
ATOM 35729 O O . HIS A 1 105 ? 0.067 -8.685 -26.083 1.00 50.05 105 HIS A O 19
ATOM 35744 N N . HIS A 1 106 ? 1.403 -8.954 -27.873 1.00 21.42 106 HIS A N 19
ATOM 35745 C CA . HIS A 1 106 ? 1.166 -7.620 -28.408 1.00 35.31 106 HIS A CA 19
ATOM 35746 C C . HIS A 1 106 ? 0.543 -7.719 -29.795 1.00 45.02 106 HIS A C 19
ATOM 35747 O O . HIS A 1 106 ? -0.607 -7.332 -30.001 1.00 11.31 106 HIS A O 19
ATOM 35762 N N . HIS A 1 107 ? 1.305 -8.253 -30.740 1.00 0.12 107 HIS A N 19
ATOM 35763 C CA . HIS A 1 107 ? 0.822 -8.427 -32.102 1.00 44.41 107 HIS A CA 19
ATOM 35764 C C . HIS A 1 107 ? 0.900 -9.887 -32.517 1.00 24.21 107 HIS A C 19
ATOM 35765 O O . HIS A 1 107 ? 1.819 -10.610 -32.122 1.00 74.22 107 HIS A O 19
ATOM 35780 N N . HIS A 1 108 ? -0.074 -10.320 -33.302 1.00 50.41 108 HIS A N 19
ATOM 35781 C CA . HIS A 1 108 ? -0.124 -11.700 -33.759 1.00 21.50 108 HIS A CA 19
ATOM 35782 C C . HIS A 1 108 ? 0.528 -11.844 -35.131 1.00 31.05 108 HIS A C 19
ATOM 35783 O O . HIS A 1 108 ? 1.339 -12.747 -35.346 1.00 23.34 108 HIS A O 19
ATOM 35798 N N . HIS A 1 109 ? 0.180 -10.964 -36.061 1.00 31.02 109 HIS A N 19
ATOM 35799 C CA . HIS A 1 109 ? 0.757 -11.015 -37.401 1.00 4.31 109 HIS A CA 19
ATOM 35800 C C . HIS A 1 109 ? 0.760 -9.639 -38.057 1.00 41.22 109 HIS A C 19
ATOM 35801 O O . HIS A 1 109 ? 0.418 -8.635 -37.431 1.00 73.43 109 HIS A O 19
ATOM 35816 N N . HIS A 1 110 ? 1.145 -9.613 -39.326 1.00 71.14 110 HIS A N 19
ATOM 35817 C CA . HIS A 1 110 ? 1.137 -8.394 -40.117 1.00 65.25 110 HIS A CA 19
ATOM 35818 C C . HIS A 1 110 ? 0.570 -8.694 -41.502 1.00 71.41 110 HIS A C 19
ATOM 35819 O O . HIS A 1 110 ? 1.259 -8.450 -42.516 1.00 36.36 110 HIS A O 19
ATOM 35835 N N . MET A 1 1 ? 6.075 9.723 14.474 1.00 41.24 1 MET A N 20
ATOM 35836 C CA . MET A 1 1 ? 5.046 9.189 13.552 1.00 0.13 1 MET A CA 20
ATOM 35837 C C . MET A 1 1 ? 5.477 7.820 13.038 1.00 53.21 1 MET A C 20
ATOM 35838 O O . MET A 1 1 ? 6.645 7.447 13.162 1.00 61.22 1 MET A O 20
ATOM 35854 N N . ILE A 1 2 ? 4.540 7.070 12.473 1.00 41.14 2 ILE A N 20
ATOM 35855 C CA . ILE A 1 2 ? 4.817 5.710 12.036 1.00 4.13 2 ILE A CA 20
ATOM 35856 C C . ILE A 1 2 ? 5.216 5.650 10.554 1.00 24.20 2 ILE A C 20
ATOM 35857 O O . ILE A 1 2 ? 4.855 6.520 9.744 1.00 55.44 2 ILE A O 20
ATOM 35873 N N . THR A 1 3 ? 5.988 4.629 10.228 1.00 75.15 3 THR A N 20
ATOM 35874 C CA . THR A 1 3 ? 6.366 4.330 8.861 1.00 22.54 3 THR A CA 20
ATOM 35875 C C . THR A 1 3 ? 5.180 3.754 8.091 1.00 32.50 3 THR A C 20
ATOM 35876 O O . THR A 1 3 ? 4.354 3.039 8.660 1.00 51.13 3 THR A O 20
ATOM 35887 N N . PHE A 1 4 ? 5.096 4.064 6.802 1.00 44.02 4 PHE A N 20
ATOM 35888 C CA . PHE A 1 4 ? 3.961 3.637 5.992 1.00 24.11 4 PHE A CA 20
ATOM 35889 C C . PHE A 1 4 ? 3.909 2.119 5.844 1.00 63.03 4 PHE A C 20
ATOM 35890 O O . PHE A 1 4 ? 2.830 1.537 5.861 1.00 21.42 4 PHE A O 20
ATOM 35907 N N . ALA A 1 5 ? 5.066 1.486 5.701 1.00 61.34 5 ALA A N 20
ATOM 35908 C CA . ALA A 1 5 ? 5.122 0.035 5.544 1.00 25.20 5 ALA A CA 20
ATOM 35909 C C . ALA A 1 5 ? 4.433 -0.661 6.711 1.00 62.45 5 ALA A C 20
ATOM 35910 O O . ALA A 1 5 ? 3.493 -1.437 6.523 1.00 62.13 5 ALA A O 20
ATOM 35917 N N . ASP A 1 6 ? 4.891 -0.351 7.915 1.00 74.43 6 ASP A N 20
ATOM 35918 C CA . ASP A 1 6 ? 4.326 -0.918 9.133 1.00 52.42 6 ASP A CA 20
ATOM 35919 C C . ASP A 1 6 ? 2.860 -0.520 9.283 1.00 40.41 6 ASP A C 20
ATOM 35920 O O . ASP A 1 6 ? 2.022 -1.332 9.681 1.00 74.41 6 ASP A O 20
ATOM 35929 N N . TYR A 1 7 ? 2.561 0.731 8.942 1.00 33.20 7 TYR A N 20
ATOM 35930 C CA . TYR A 1 7 ? 1.195 1.247 9.002 1.00 3.50 7 TYR A CA 20
ATOM 35931 C C . TYR A 1 7 ? 0.267 0.459 8.083 1.00 51.55 7 TYR A C 20
ATOM 35932 O O . TYR A 1 7 ? -0.836 0.090 8.480 1.00 23.11 7 TYR A O 20
ATOM 35950 N N . PHE A 1 8 ? 0.726 0.201 6.866 1.00 55.50 8 PHE A N 20
ATOM 35951 C CA . PHE A 1 8 ? -0.083 -0.476 5.860 1.00 71.31 8 PHE A CA 20
ATOM 35952 C C . PHE A 1 8 ? -0.480 -1.877 6.313 1.00 71.21 8 PHE A C 20
ATOM 35953 O O . PHE A 1 8 ? -1.648 -2.259 6.218 1.00 43.52 8 PHE A O 20
ATOM 35970 N N . TYR A 1 9 ? 0.484 -2.641 6.816 1.00 24.14 9 TYR A N 20
ATOM 35971 C CA . TYR A 1 9 ? 0.211 -4.017 7.201 1.00 24.34 9 TYR A CA 20
ATOM 35972 C C . TYR A 1 9 ? -0.716 -4.071 8.409 1.00 35.22 9 TYR A C 20
ATOM 35973 O O . TYR A 1 9 ? -1.645 -4.878 8.443 1.00 31.55 9 TYR A O 20
ATOM 35991 N N . GLN A 1 10 ? -0.482 -3.209 9.394 1.00 50.44 10 GLN A N 20
ATOM 35992 C CA . GLN A 1 10 ? -1.318 -3.203 10.585 1.00 41.42 10 GLN A CA 20
ATOM 35993 C C . GLN A 1 10 ? -2.715 -2.689 10.238 1.00 4.33 10 GLN A C 20
ATOM 35994 O O . GLN A 1 10 ? -3.707 -3.171 10.772 1.00 11.13 10 GLN A O 20
ATOM 36008 N N . TRP A 1 11 ? -2.781 -1.731 9.311 1.00 55.10 11 TRP A N 20
ATOM 36009 C CA . TRP A 1 11 ? -4.057 -1.221 8.816 1.00 4.24 11 TRP A CA 20
ATOM 36010 C C . TRP A 1 11 ? -4.879 -2.365 8.240 1.00 32.23 11 TRP A C 20
ATOM 36011 O O . TRP A 1 11 ? -6.084 -2.474 8.483 1.00 13.43 11 TRP A O 20
ATOM 36032 N N . TYR A 1 12 ? -4.207 -3.224 7.487 1.00 2.23 12 TYR A N 20
ATOM 36033 C CA . TYR A 1 12 ? -4.837 -4.396 6.913 1.00 10.02 12 TYR A CA 20
ATOM 36034 C C . TYR A 1 12 ? -5.219 -5.388 8.004 1.00 0.33 12 TYR A C 20
ATOM 36035 O O . TYR A 1 12 ? -6.384 -5.737 8.146 1.00 12.22 12 TYR A O 20
ATOM 36053 N N . GLU A 1 13 ? -4.233 -5.796 8.792 1.00 21.43 13 GLU A N 20
ATOM 36054 C CA . GLU A 1 13 ? -4.415 -6.829 9.808 1.00 64.11 13 GLU A CA 20
ATOM 36055 C C . GLU A 1 13 ? -5.525 -6.464 10.800 1.00 12.01 13 GLU A C 20
ATOM 36056 O O . GLU A 1 13 ? -6.342 -7.309 11.165 1.00 33.24 13 GLU A O 20
ATOM 36068 N N . VAL A 1 14 ? -5.564 -5.205 11.217 1.00 50.40 14 VAL A N 20
ATOM 36069 C CA . VAL A 1 14 ? -6.553 -4.749 12.190 1.00 53.42 14 VAL A CA 20
ATOM 36070 C C . VAL A 1 14 ? -7.965 -4.717 11.597 1.00 22.20 14 VAL A C 20
ATOM 36071 O O . VAL A 1 14 ? -8.945 -4.998 12.291 1.00 22.32 14 VAL A O 20
ATOM 36084 N N . ASN A 1 15 ? -8.078 -4.408 10.311 1.00 65.13 15 ASN A N 20
ATOM 36085 C CA . ASN A 1 15 ? -9.392 -4.197 9.714 1.00 70.44 15 ASN A CA 20
ATOM 36086 C C . ASN A 1 15 ? -9.794 -5.357 8.812 1.00 51.43 15 ASN A C 20
ATOM 36087 O O . ASN A 1 15 ? -10.745 -6.082 9.108 1.00 24.31 15 ASN A O 20
ATOM 36098 N N . LYS A 1 16 ? -9.069 -5.538 7.722 1.00 54.12 16 LYS A N 20
ATOM 36099 C CA . LYS A 1 16 ? -9.390 -6.583 6.763 1.00 45.31 16 LYS A CA 20
ATOM 36100 C C . LYS A 1 16 ? -8.542 -7.822 7.047 1.00 62.42 16 LYS A C 20
ATOM 36101 O O . LYS A 1 16 ? -7.406 -7.912 6.609 1.00 11.23 16 LYS A O 20
ATOM 36120 N N . LEU A 1 17 ? -9.077 -8.763 7.804 1.00 54.11 17 LEU A N 20
ATOM 36121 C CA . LEU A 1 17 ? -8.327 -9.975 8.116 1.00 52.24 17 LEU A CA 20
ATOM 36122 C C . LEU A 1 17 ? -9.256 -11.175 8.321 1.00 12.12 17 LEU A C 20
ATOM 36123 O O . LEU A 1 17 ? -9.155 -12.157 7.590 1.00 21.00 17 LEU A O 20
ATOM 36139 N N . PRO A 1 18 ? -10.191 -11.128 9.297 1.00 75.13 18 PRO A N 20
ATOM 36140 C CA . PRO A 1 18 ? -11.098 -12.256 9.552 1.00 42.54 18 PRO A CA 20
ATOM 36141 C C . PRO A 1 18 ? -12.121 -12.434 8.438 1.00 55.53 18 PRO A C 20
ATOM 36142 O O . PRO A 1 18 ? -12.733 -13.492 8.299 1.00 45.43 18 PRO A O 20
ATOM 36153 N N . HIS A 1 19 ? -12.284 -11.392 7.636 1.00 33.12 19 HIS A N 20
ATOM 36154 C CA . HIS A 1 19 ? -13.288 -11.382 6.584 1.00 44.22 19 HIS A CA 20
ATOM 36155 C C . HIS A 1 19 ? -12.697 -11.888 5.274 1.00 50.40 19 HIS A C 20
ATOM 36156 O O . HIS A 1 19 ? -13.418 -12.122 4.305 1.00 74.03 19 HIS A O 20
ATOM 36170 N N . VAL A 1 20 ? -11.382 -12.060 5.255 1.00 44.43 20 VAL A N 20
ATOM 36171 C CA . VAL A 1 20 ? -10.693 -12.512 4.057 1.00 21.34 20 VAL A CA 20
ATOM 36172 C C . VAL A 1 20 ? -9.861 -13.750 4.358 1.00 13.42 20 VAL A C 20
ATOM 36173 O O . VAL A 1 20 ? -9.733 -14.158 5.513 1.00 63.14 20 VAL A O 20
ATOM 36186 N N . SER A 1 21 ? -9.326 -14.364 3.318 1.00 2.12 21 SER A N 20
ATOM 36187 C CA . SER A 1 21 ? -8.447 -15.509 3.477 1.00 20.15 21 SER A CA 20
ATOM 36188 C C . SER A 1 21 ? -7.026 -15.134 3.065 1.00 25.13 21 SER A C 20
ATOM 36189 O O . SER A 1 21 ? -6.801 -14.054 2.514 1.00 31.24 21 SER A O 20
ATOM 36197 N N . GLU A 1 22 ? -6.073 -16.022 3.325 1.00 34.23 22 GLU A N 20
ATOM 36198 C CA . GLU A 1 22 ? -4.672 -15.766 2.996 1.00 44.23 22 GLU A CA 20
ATOM 36199 C C . GLU A 1 22 ? -4.453 -15.592 1.496 1.00 51.41 22 GLU A C 20
ATOM 36200 O O . GLU A 1 22 ? -3.481 -14.969 1.081 1.00 60.10 22 GLU A O 20
ATOM 36212 N N . SER A 1 23 ? -5.351 -16.135 0.685 1.00 51.42 23 SER A N 20
ATOM 36213 C CA . SER A 1 23 ? -5.310 -15.893 -0.750 1.00 32.22 23 SER A CA 20
ATOM 36214 C C . SER A 1 23 ? -5.452 -14.393 -1.025 1.00 52.31 23 SER A C 20
ATOM 36215 O O . SER A 1 23 ? -4.765 -13.833 -1.880 1.00 64.55 23 SER A O 20
ATOM 36223 N N . THR A 1 24 ? -6.324 -13.739 -0.266 1.00 21.35 24 THR A N 20
ATOM 36224 C CA . THR A 1 24 ? -6.483 -12.297 -0.351 1.00 15.45 24 THR A CA 20
ATOM 36225 C C . THR A 1 24 ? -5.316 -11.599 0.343 1.00 23.45 24 THR A C 20
ATOM 36226 O O . THR A 1 24 ? -4.814 -10.575 -0.136 1.00 52.31 24 THR A O 20
ATOM 36237 N N . LYS A 1 25 ? -4.875 -12.169 1.464 1.00 60.52 25 LYS A N 20
ATOM 36238 C CA . LYS A 1 25 ? -3.717 -11.644 2.177 1.00 22.33 25 LYS A CA 20
ATOM 36239 C C . LYS A 1 25 ? -2.513 -11.588 1.255 1.00 3.33 25 LYS A C 20
ATOM 36240 O O . LYS A 1 25 ? -1.721 -10.663 1.327 1.00 43.44 25 LYS A O 20
ATOM 36259 N N . ARG A 1 26 ? -2.396 -12.582 0.383 1.00 32.41 26 ARG A N 20
ATOM 36260 C CA . ARG A 1 26 ? -1.269 -12.676 -0.534 1.00 1.24 26 ARG A CA 20
ATOM 36261 C C . ARG A 1 26 ? -1.138 -11.413 -1.385 1.00 75.24 26 ARG A C 20
ATOM 36262 O O . ARG A 1 26 ? -0.031 -10.965 -1.663 1.00 4.54 26 ARG A O 20
ATOM 36283 N N . HIS A 1 27 ? -2.266 -10.839 -1.787 1.00 2.04 27 HIS A N 20
ATOM 36284 C CA . HIS A 1 27 ? -2.252 -9.609 -2.573 1.00 53.23 27 HIS A CA 20
ATOM 36285 C C . HIS A 1 27 ? -1.837 -8.423 -1.711 1.00 74.24 27 HIS A C 20
ATOM 36286 O O . HIS A 1 27 ? -0.981 -7.629 -2.104 1.00 32.51 27 HIS A O 20
ATOM 36300 N N . TYR A 1 28 ? -2.436 -8.315 -0.529 1.00 74.51 28 TYR A N 20
ATOM 36301 C CA . TYR A 1 28 ? -2.108 -7.229 0.390 1.00 54.12 28 TYR A CA 20
ATOM 36302 C C . TYR A 1 28 ? -0.660 -7.332 0.857 1.00 54.53 28 TYR A C 20
ATOM 36303 O O . TYR A 1 28 ? 0.054 -6.331 0.924 1.00 32.52 28 TYR A O 20
ATOM 36321 N N . GLU A 1 29 ? -0.231 -8.545 1.173 1.00 53.32 29 GLU A N 20
ATOM 36322 C CA . GLU A 1 29 ? 1.135 -8.779 1.601 1.00 41.40 29 GLU A CA 20
ATOM 36323 C C . GLU A 1 29 ? 2.101 -8.538 0.456 1.00 71.03 29 GLU A C 20
ATOM 36324 O O . GLU A 1 29 ? 3.154 -7.957 0.666 1.00 5.04 29 GLU A O 20
ATOM 36336 N N . SER A 1 30 ? 1.737 -8.970 -0.750 1.00 32.01 30 SER A N 20
ATOM 36337 C CA . SER A 1 30 ? 2.543 -8.690 -1.936 1.00 72.14 30 SER A CA 20
ATOM 36338 C C . SER A 1 30 ? 2.839 -7.201 -2.011 1.00 61.22 30 SER A C 20
ATOM 36339 O O . SER A 1 30 ? 3.987 -6.788 -2.185 1.00 30.11 30 SER A O 20
ATOM 36347 N N . ALA A 1 31 ? 1.794 -6.403 -1.846 1.00 35.24 31 ALA A N 20
ATOM 36348 C CA . ALA A 1 31 ? 1.935 -4.964 -1.778 1.00 74.01 31 ALA A CA 20
ATOM 36349 C C . ALA A 1 31 ? 2.884 -4.577 -0.648 1.00 62.52 31 ALA A C 20
ATOM 36350 O O . ALA A 1 31 ? 3.849 -3.848 -0.862 1.00 42.44 31 ALA A O 20
ATOM 36357 N N . TYR A 1 32 ? 2.617 -5.108 0.543 1.00 64.12 32 TYR A N 20
ATOM 36358 C CA . TYR A 1 32 ? 3.406 -4.802 1.734 1.00 73.30 32 TYR A CA 20
ATOM 36359 C C . TYR A 1 32 ? 4.894 -5.115 1.545 1.00 62.12 32 TYR A C 20
ATOM 36360 O O . TYR A 1 32 ? 5.741 -4.318 1.933 1.00 0.21 32 TYR A O 20
ATOM 36378 N N . LYS A 1 33 ? 5.216 -6.267 0.955 1.00 3.23 33 LYS A N 20
ATOM 36379 C CA . LYS A 1 33 ? 6.616 -6.658 0.781 1.00 64.41 33 LYS A CA 20
ATOM 36380 C C . LYS A 1 33 ? 7.331 -5.642 -0.089 1.00 54.13 33 LYS A C 20
ATOM 36381 O O . LYS A 1 33 ? 8.440 -5.208 0.225 1.00 33.00 33 LYS A O 20
ATOM 36400 N N . HIS A 1 34 ? 6.681 -5.254 -1.179 1.00 61.35 34 HIS A N 20
ATOM 36401 C CA . HIS A 1 34 ? 7.263 -4.295 -2.097 1.00 1.13 34 HIS A CA 20
ATOM 36402 C C . HIS A 1 34 ? 7.259 -2.896 -1.487 1.00 12.14 34 HIS A C 20
ATOM 36403 O O . HIS A 1 34 ? 8.147 -2.087 -1.761 1.00 15.41 34 HIS A O 20
ATOM 36417 N N . ILE A 1 35 ? 6.253 -2.609 -0.665 1.00 42.42 35 ILE A N 20
ATOM 36418 C CA . ILE A 1 35 ? 6.216 -1.360 0.082 1.00 33.32 35 ILE A CA 20
ATOM 36419 C C . ILE A 1 35 ? 7.377 -1.311 1.065 1.00 31.12 35 ILE A C 20
ATOM 36420 O O . ILE A 1 35 ? 8.114 -0.340 1.102 1.00 22.31 35 ILE A O 20
ATOM 36436 N N . LYS A 1 36 ? 7.558 -2.385 1.823 1.00 21.02 36 LYS A N 20
ATOM 36437 C CA . LYS A 1 36 ? 8.640 -2.475 2.801 1.00 2.32 36 LYS A CA 20
ATOM 36438 C C . LYS A 1 36 ? 10.003 -2.405 2.109 1.00 33.45 36 LYS A C 20
ATOM 36439 O O . LYS A 1 36 ? 10.994 -1.965 2.693 1.00 3.54 36 LYS A O 20
ATOM 36458 N N . ASP A 1 37 ? 10.039 -2.857 0.862 1.00 11.34 37 ASP A N 20
ATOM 36459 C CA . ASP A 1 37 ? 11.257 -2.829 0.059 1.00 25.43 37 ASP A CA 20
ATOM 36460 C C . ASP A 1 37 ? 11.624 -1.405 -0.349 1.00 65.33 37 ASP A C 20
ATOM 36461 O O . ASP A 1 37 ? 12.775 -0.993 -0.224 1.00 42.42 37 ASP A O 20
ATOM 36470 N N . HIS A 1 38 ? 10.645 -0.654 -0.830 1.00 3.01 38 HIS A N 20
ATOM 36471 C CA . HIS A 1 38 ? 10.895 0.709 -1.298 1.00 25.40 38 HIS A CA 20
ATOM 36472 C C . HIS A 1 38 ? 10.806 1.711 -0.150 1.00 12.10 38 HIS A C 20
ATOM 36473 O O . HIS A 1 38 ? 11.428 2.772 -0.184 1.00 30.41 38 HIS A O 20
ATOM 36488 N N . PHE A 1 39 ? 10.027 1.365 0.860 1.00 23.21 39 PHE A N 20
ATOM 36489 C CA . PHE A 1 39 ? 9.809 2.230 2.007 1.00 54.30 39 PHE A CA 20
ATOM 36490 C C . PHE A 1 39 ? 10.112 1.480 3.297 1.00 1.32 39 PHE A C 20
ATOM 36491 O O . PHE A 1 39 ? 9.209 0.928 3.926 1.00 14.14 39 PHE A O 20
ATOM 36508 N N . ARG A 1 40 ? 11.384 1.425 3.671 1.00 3.32 40 ARG A N 20
ATOM 36509 C CA . ARG A 1 40 ? 11.774 0.788 4.925 1.00 71.11 40 ARG A CA 20
ATOM 36510 C C . ARG A 1 40 ? 11.456 1.726 6.073 1.00 51.42 40 ARG A C 20
ATOM 36511 O O . ARG A 1 40 ? 10.608 1.440 6.919 1.00 35.12 40 ARG A O 20
ATOM 36532 N N . HIS A 1 41 ? 12.151 2.852 6.092 1.00 70.52 41 HIS A N 20
ATOM 36533 C CA . HIS A 1 41 ? 11.880 3.896 7.059 1.00 33.32 41 HIS A CA 20
ATOM 36534 C C . HIS A 1 41 ? 11.521 5.187 6.351 1.00 54.12 41 HIS A C 20
ATOM 36535 O O . HIS A 1 41 ? 12.367 6.045 6.102 1.00 1.05 41 HIS A O 20
ATOM 36550 N N . LYS A 1 42 ? 10.261 5.268 5.971 1.00 51.23 42 LYS A N 20
ATOM 36551 C CA . LYS A 1 42 ? 9.701 6.456 5.366 1.00 11.22 42 LYS A CA 20
ATOM 36552 C C . LYS A 1 42 ? 8.308 6.677 5.936 1.00 24.54 42 LYS A C 20
ATOM 36553 O O . LYS A 1 42 ? 7.383 5.903 5.662 1.00 32.44 42 LYS A O 20
ATOM 36572 N N . LEU A 1 43 ? 8.191 7.695 6.782 1.00 41.44 43 LEU A N 20
ATOM 36573 C CA . LEU A 1 43 ? 6.931 8.020 7.443 1.00 74.31 43 LEU A CA 20
ATOM 36574 C C . LEU A 1 43 ? 5.837 8.251 6.412 1.00 22.10 43 LEU A C 20
ATOM 36575 O O . LEU A 1 43 ? 6.117 8.679 5.292 1.00 10.15 43 LEU A O 20
ATOM 36591 N N . LEU A 1 44 ? 4.592 7.988 6.783 1.00 11.14 44 LEU A N 20
ATOM 36592 C CA . LEU A 1 44 ? 3.488 8.185 5.844 1.00 22.01 44 LEU A CA 20
ATOM 36593 C C . LEU A 1 44 ? 3.229 9.677 5.601 1.00 2.42 44 LEU A C 20
ATOM 36594 O O . LEU A 1 44 ? 2.417 10.047 4.758 1.00 12.32 44 LEU A O 20
ATOM 36610 N N . LYS A 1 45 ? 3.931 10.530 6.348 1.00 71.34 45 LYS A N 20
ATOM 36611 C CA . LYS A 1 45 ? 3.889 11.972 6.112 1.00 53.00 45 LYS A CA 20
ATOM 36612 C C . LYS A 1 45 ? 5.036 12.391 5.194 1.00 73.14 45 LYS A C 20
ATOM 36613 O O . LYS A 1 45 ? 5.123 13.546 4.770 1.00 1.00 45 LYS A O 20
ATOM 36632 N N . ASP A 1 46 ? 5.938 11.459 4.929 1.00 13.14 46 ASP A N 20
ATOM 36633 C CA . ASP A 1 46 ? 7.096 11.732 4.091 1.00 13.41 46 ASP A CA 20
ATOM 36634 C C . ASP A 1 46 ? 6.784 11.343 2.659 1.00 75.33 46 ASP A C 20
ATOM 36635 O O . ASP A 1 46 ? 7.261 11.967 1.710 1.00 61.31 46 ASP A O 20
ATOM 36644 N N . ILE A 1 47 ? 5.958 10.315 2.524 1.00 2.44 47 ILE A N 20
ATOM 36645 C CA . ILE A 1 47 ? 5.525 9.842 1.226 1.00 14.04 47 ILE A CA 20
ATOM 36646 C C . ILE A 1 47 ? 4.574 10.842 0.593 1.00 72.44 47 ILE A C 20
ATOM 36647 O O . ILE A 1 47 ? 3.670 11.365 1.245 1.00 30.50 47 ILE A O 20
ATOM 36663 N N . LYS A 1 48 ? 4.797 11.110 -0.676 1.00 2.25 48 LYS A N 20
ATOM 36664 C CA . LYS A 1 48 ? 4.011 12.076 -1.405 1.00 45.13 48 LYS A CA 20
ATOM 36665 C C . LYS A 1 48 ? 3.737 11.540 -2.800 1.00 0.23 48 LYS A C 20
ATOM 36666 O O . LYS A 1 48 ? 4.099 10.404 -3.102 1.00 33.15 48 LYS A O 20
ATOM 36685 N N . ARG A 1 49 ? 3.121 12.346 -3.650 1.00 61.23 49 ARG A N 20
ATOM 36686 C CA . ARG A 1 49 ? 2.743 11.894 -4.985 1.00 55.24 49 ARG A CA 20
ATOM 36687 C C . ARG A 1 49 ? 3.953 11.404 -5.788 1.00 23.53 49 ARG A C 20
ATOM 36688 O O . ARG A 1 49 ? 3.855 10.428 -6.525 1.00 33.00 49 ARG A O 20
ATOM 36709 N N . THR A 1 50 ? 5.097 12.063 -5.627 1.00 54.35 50 THR A N 20
ATOM 36710 C CA . THR A 1 50 ? 6.310 11.642 -6.320 1.00 54.33 50 THR A CA 20
ATOM 36711 C C . THR A 1 50 ? 6.844 10.339 -5.730 1.00 54.35 50 THR A C 20
ATOM 36712 O O . THR A 1 50 ? 7.345 9.475 -6.450 1.00 60.53 50 THR A O 20
ATOM 36723 N N . GLU A 1 51 ? 6.716 10.200 -4.416 1.00 2.42 51 GLU A N 20
ATOM 36724 C CA . GLU A 1 51 ? 7.191 9.017 -3.716 1.00 3.13 51 GLU A CA 20
ATOM 36725 C C . GLU A 1 51 ? 6.339 7.812 -4.093 1.00 35.45 51 GLU A C 20
ATOM 36726 O O . GLU A 1 51 ? 6.837 6.696 -4.241 1.00 2.30 51 GLU A O 20
ATOM 36738 N N . TYR A 1 52 ? 5.051 8.064 -4.261 1.00 42.42 52 TYR A N 20
ATOM 36739 C CA . TYR A 1 52 ? 4.102 7.038 -4.657 1.00 12.32 52 TYR A CA 20
ATOM 36740 C C . TYR A 1 52 ? 4.350 6.621 -6.102 1.00 65.21 52 TYR A C 20
ATOM 36741 O O . TYR A 1 52 ? 4.276 5.441 -6.443 1.00 52.14 52 TYR A O 20
ATOM 36759 N N . GLN A 1 53 ? 4.664 7.605 -6.941 1.00 75.31 53 GLN A N 20
ATOM 36760 C CA . GLN A 1 53 ? 4.966 7.357 -8.346 1.00 2.43 53 GLN A CA 20
ATOM 36761 C C . GLN A 1 53 ? 6.145 6.397 -8.489 1.00 42.21 53 GLN A C 20
ATOM 36762 O O . GLN A 1 53 ? 6.138 5.526 -9.363 1.00 10.04 53 GLN A O 20
ATOM 36776 N N . LYS A 1 54 ? 7.149 6.555 -7.624 1.00 54.12 54 LYS A N 20
ATOM 36777 C CA . LYS A 1 54 ? 8.317 5.674 -7.625 1.00 71.24 54 LYS A CA 20
ATOM 36778 C C . LYS A 1 54 ? 7.881 4.222 -7.467 1.00 13.30 54 LYS A C 20
ATOM 36779 O O . LYS A 1 54 ? 8.250 3.352 -8.260 1.00 42.51 54 LYS A O 20
ATOM 36798 N N . PHE A 1 55 ? 7.075 3.989 -6.440 1.00 41.15 55 PHE A N 20
ATOM 36799 C CA . PHE A 1 55 ? 6.588 2.658 -6.116 1.00 2.42 55 PHE A CA 20
ATOM 36800 C C . PHE A 1 55 ? 5.741 2.094 -7.252 1.00 55.40 55 PHE A C 20
ATOM 36801 O O . PHE A 1 55 ? 5.906 0.937 -7.638 1.00 43.44 55 PHE A O 20
ATOM 36818 N N . LEU A 1 56 ? 4.851 2.923 -7.794 1.00 30.43 56 LEU A N 20
ATOM 36819 C CA . LEU A 1 56 ? 3.958 2.498 -8.867 1.00 55.43 56 LEU A CA 20
ATOM 36820 C C . LEU A 1 56 ? 4.742 2.082 -10.106 1.00 73.42 56 LEU A C 20
ATOM 36821 O O . LEU A 1 56 ? 4.457 1.050 -10.709 1.00 40.41 56 LEU A O 20
ATOM 36837 N N . ASN A 1 57 ? 5.737 2.877 -10.473 1.00 1.21 57 ASN A N 20
ATOM 36838 C CA . ASN A 1 57 ? 6.520 2.605 -11.674 1.00 73.43 57 ASN A CA 20
ATOM 36839 C C . ASN A 1 57 ? 7.224 1.257 -11.590 1.00 31.32 57 ASN A C 20
ATOM 36840 O O . ASN A 1 57 ? 7.112 0.434 -12.497 1.00 44.14 57 ASN A O 20
ATOM 36851 N N . GLU A 1 58 ? 7.928 1.029 -10.490 1.00 14.43 58 GLU A N 20
ATOM 36852 C CA . GLU A 1 58 ? 8.704 -0.194 -10.323 1.00 40.12 58 GLU A CA 20
ATOM 36853 C C . GLU A 1 58 ? 7.795 -1.410 -10.140 1.00 22.34 58 GLU A C 20
ATOM 36854 O O . GLU A 1 58 ? 8.147 -2.524 -10.533 1.00 3.52 58 GLU A O 20
ATOM 36866 N N . TYR A 1 59 ? 6.625 -1.197 -9.553 1.00 72.03 59 TYR A N 20
ATOM 36867 C CA . TYR A 1 59 ? 5.684 -2.287 -9.325 1.00 4.11 59 TYR A CA 20
ATOM 36868 C C . TYR A 1 59 ? 4.945 -2.642 -10.612 1.00 72.35 59 TYR A C 20
ATOM 36869 O O . TYR A 1 59 ? 4.706 -3.819 -10.900 1.00 2.42 59 TYR A O 20
ATOM 36887 N N . GLY A 1 60 ? 4.598 -1.622 -11.386 1.00 24.23 60 GLY A N 20
ATOM 36888 C CA . GLY A 1 60 ? 3.839 -1.826 -12.604 1.00 15.21 60 GLY A CA 20
ATOM 36889 C C . GLY A 1 60 ? 4.640 -2.509 -13.691 1.00 53.34 60 GLY A C 20
ATOM 36890 O O . GLY A 1 60 ? 4.079 -3.179 -14.553 1.00 33.02 60 GLY A O 20
ATOM 36894 N N . LEU A 1 61 ? 5.954 -2.351 -13.653 1.00 63.20 61 LEU A N 20
ATOM 36895 C CA . LEU A 1 61 ? 6.821 -2.952 -14.661 1.00 31.45 61 LEU A CA 20
ATOM 36896 C C . LEU A 1 61 ? 7.039 -4.435 -14.391 1.00 43.12 61 LEU A C 20
ATOM 36897 O O . LEU A 1 61 ? 7.624 -5.142 -15.215 1.00 70.52 61 LEU A O 20
ATOM 36913 N N . THR A 1 62 ? 6.570 -4.907 -13.246 1.00 71.43 62 THR A N 20
ATOM 36914 C CA . THR A 1 62 ? 6.794 -6.287 -12.849 1.00 4.44 62 THR A CA 20
ATOM 36915 C C . THR A 1 62 ? 5.486 -7.015 -12.558 1.00 74.13 62 THR A C 20
ATOM 36916 O O . THR A 1 62 ? 5.492 -8.173 -12.136 1.00 42.31 62 THR A O 20
ATOM 36927 N N . HIS A 1 63 ? 4.363 -6.343 -12.784 1.00 74.11 63 HIS A N 20
ATOM 36928 C CA . HIS A 1 63 ? 3.060 -6.902 -12.430 1.00 21.34 63 HIS A CA 20
ATOM 36929 C C . HIS A 1 63 ? 2.001 -6.523 -13.458 1.00 31.04 63 HIS A C 20
ATOM 36930 O O . HIS A 1 63 ? 2.210 -5.629 -14.273 1.00 62.42 63 HIS A O 20
ATOM 36945 N N . SER A 1 64 ? 0.865 -7.213 -13.414 1.00 73.22 64 SER A N 20
ATOM 36946 C CA . SER A 1 64 ? -0.245 -6.920 -14.310 1.00 10.44 64 SER A CA 20
ATOM 36947 C C . SER A 1 64 ? -0.913 -5.600 -13.937 1.00 2.34 64 SER A C 20
ATOM 36948 O O . SER A 1 64 ? -0.785 -5.123 -12.806 1.00 42.24 64 SER A O 20
ATOM 36956 N N . TYR A 1 65 ? -1.637 -5.021 -14.894 1.00 34.31 65 TYR A N 20
ATOM 36957 C CA . TYR A 1 65 ? -2.304 -3.743 -14.687 1.00 15.32 65 TYR A CA 20
ATOM 36958 C C . TYR A 1 65 ? -3.279 -3.804 -13.516 1.00 54.13 65 TYR A C 20
ATOM 36959 O O . TYR A 1 65 ? -3.360 -2.873 -12.722 1.00 23.04 65 TYR A O 20
ATOM 36977 N N . GLU A 1 66 ? -4.022 -4.894 -13.404 1.00 52.22 66 GLU A N 20
ATOM 36978 C CA . GLU A 1 66 ? -5.008 -4.997 -12.344 1.00 32.03 66 GLU A CA 20
ATOM 36979 C C . GLU A 1 66 ? -4.325 -5.169 -10.993 1.00 41.20 66 GLU A C 20
ATOM 36980 O O . GLU A 1 66 ? -4.829 -4.701 -9.977 1.00 33.14 66 GLU A O 20
ATOM 36992 N N . THR A 1 67 ? -3.167 -5.817 -10.995 1.00 14.14 67 THR A N 20
ATOM 36993 C CA . THR A 1 67 ? -2.413 -6.033 -9.771 1.00 42.00 67 THR A CA 20
ATOM 36994 C C . THR A 1 67 ? -2.016 -4.695 -9.149 1.00 2.11 67 THR A C 20
ATOM 36995 O O . THR A 1 67 ? -2.192 -4.475 -7.951 1.00 12.15 67 THR A O 20
ATOM 37006 N N . ILE A 1 68 ? -1.501 -3.795 -9.978 1.00 70.35 68 ILE A N 20
ATOM 37007 C CA . ILE A 1 68 ? -1.131 -2.464 -9.518 1.00 24.25 68 ILE A CA 20
ATOM 37008 C C . ILE A 1 68 ? -2.381 -1.609 -9.272 1.00 0.41 68 ILE A C 20
ATOM 37009 O O . ILE A 1 68 ? -2.400 -0.769 -8.374 1.00 41.20 68 ILE A O 20
ATOM 37025 N N . ARG A 1 69 ? -3.426 -1.831 -10.069 1.00 71.34 69 ARG A N 20
ATOM 37026 C CA . ARG A 1 69 ? -4.682 -1.096 -9.914 1.00 51.22 69 ARG A CA 20
ATOM 37027 C C . ARG A 1 69 ? -5.319 -1.374 -8.553 1.00 50.12 69 ARG A C 20
ATOM 37028 O O . ARG A 1 69 ? -5.769 -0.453 -7.868 1.00 65.30 69 ARG A O 20
ATOM 37049 N N . LYS A 1 70 ? -5.367 -2.644 -8.161 1.00 65.04 70 LYS A N 20
ATOM 37050 C CA . LYS A 1 70 ? -5.943 -3.012 -6.873 1.00 31.55 70 LYS A CA 20
ATOM 37051 C C . LYS A 1 70 ? -5.036 -2.537 -5.742 1.00 64.30 70 LYS A C 20
ATOM 37052 O O . LYS A 1 70 ? -5.509 -2.141 -4.680 1.00 64.25 70 LYS A O 20
ATOM 37071 N N . LEU A 1 71 ? -3.732 -2.558 -5.997 1.00 64.31 71 LEU A N 20
ATOM 37072 C CA . LEU A 1 71 ? -2.746 -1.979 -5.089 1.00 42.34 71 LEU A CA 20
ATOM 37073 C C . LEU A 1 71 ? -3.057 -0.507 -4.825 1.00 24.41 71 LEU A C 20
ATOM 37074 O O . LEU A 1 71 ? -3.095 -0.063 -3.674 1.00 34.21 71 LEU A O 20
ATOM 37090 N N . ASN A 1 72 ? -3.281 0.232 -5.906 1.00 52.44 72 ASN A N 20
ATOM 37091 C CA . ASN A 1 72 ? -3.625 1.650 -5.838 1.00 63.14 72 ASN A CA 20
ATOM 37092 C C . ASN A 1 72 ? -4.852 1.872 -4.955 1.00 61.12 72 ASN A C 20
ATOM 37093 O O . ASN A 1 72 ? -4.900 2.810 -4.158 1.00 30.54 72 ASN A O 20
ATOM 37104 N N . SER A 1 73 ? -5.827 0.983 -5.086 1.00 24.31 73 SER A N 20
ATOM 37105 C CA . SER A 1 73 ? -7.062 1.075 -4.320 1.00 33.51 73 SER A CA 20
ATOM 37106 C C . SER A 1 73 ? -6.791 0.899 -2.823 1.00 64.21 73 SER A C 20
ATOM 37107 O O . SER A 1 73 ? -7.381 1.591 -1.989 1.00 4.24 73 SER A O 20
ATOM 37115 N N . TYR A 1 74 ? -5.875 -0.009 -2.488 1.00 23.41 74 TYR A N 20
ATOM 37116 C CA . TYR A 1 74 ? -5.565 -0.300 -1.091 1.00 73.22 74 TYR A CA 20
ATOM 37117 C C . TYR A 1 74 ? -4.901 0.896 -0.426 1.00 51.42 74 TYR A C 20
ATOM 37118 O O . TYR A 1 74 ? -5.305 1.321 0.654 1.00 21.03 74 TYR A O 20
ATOM 37136 N N . ILE A 1 75 ? -3.888 1.441 -1.086 1.00 4.23 75 ILE A N 20
ATOM 37137 C CA . ILE A 1 75 ? -3.127 2.555 -0.538 1.00 11.43 75 ILE A CA 20
ATOM 37138 C C . ILE A 1 75 ? -3.989 3.815 -0.440 1.00 11.01 75 ILE A C 20
ATOM 37139 O O . ILE A 1 75 ? -3.864 4.593 0.509 1.00 70.25 75 ILE A O 20
ATOM 37155 N N . ARG A 1 76 ? -4.882 4.001 -1.406 1.00 34.11 76 ARG A N 20
ATOM 37156 C CA . ARG A 1 76 ? -5.826 5.112 -1.358 1.00 70.42 76 ARG A CA 20
ATOM 37157 C C . ARG A 1 76 ? -6.763 4.972 -0.164 1.00 11.24 76 ARG A C 20
ATOM 37158 O O . ARG A 1 76 ? -7.051 5.950 0.521 1.00 4.05 76 ARG A O 20
ATOM 37179 N N . ASN A 1 77 ? -7.210 3.748 0.098 1.00 33.32 77 ASN A N 20
ATOM 37180 C CA . ASN A 1 77 ? -8.088 3.478 1.233 1.00 51.01 77 ASN A CA 20
ATOM 37181 C C . ASN A 1 77 ? -7.328 3.649 2.548 1.00 43.23 77 ASN A C 20
ATOM 37182 O O . ASN A 1 77 ? -7.849 4.218 3.505 1.00 11.53 77 ASN A O 20
ATOM 37193 N N . ALA A 1 78 ? -6.084 3.183 2.573 1.00 62.15 78 ALA A N 20
ATOM 37194 C CA . ALA A 1 78 ? -5.246 3.268 3.767 1.00 24.53 78 ALA A CA 20
ATOM 37195 C C . ALA A 1 78 ? -4.993 4.716 4.173 1.00 12.12 78 ALA A C 20
ATOM 37196 O O . ALA A 1 78 ? -5.081 5.064 5.353 1.00 64.44 78 ALA A O 20
ATOM 37203 N N . PHE A 1 79 ? -4.668 5.557 3.197 1.00 2.41 79 PHE A N 20
ATOM 37204 C CA . PHE A 1 79 ? -4.430 6.971 3.456 1.00 33.13 79 PHE A CA 20
ATOM 37205 C C . PHE A 1 79 ? -5.732 7.714 3.713 1.00 61.20 79 PHE A C 20
ATOM 37206 O O . PHE A 1 79 ? -5.758 8.686 4.468 1.00 62.14 79 PHE A O 20
ATOM 37223 N N . ASP A 1 80 ? -6.808 7.262 3.081 1.00 30.11 80 ASP A N 20
ATOM 37224 C CA . ASP A 1 80 ? -8.120 7.861 3.297 1.00 65.45 80 ASP A CA 20
ATOM 37225 C C . ASP A 1 80 ? -8.541 7.674 4.749 1.00 10.52 80 ASP A C 20
ATOM 37226 O O . ASP A 1 80 ? -9.117 8.574 5.356 1.00 41.43 80 ASP A O 20
ATOM 37235 N N . ASP A 1 81 ? -8.243 6.502 5.308 1.00 2.24 81 ASP A N 20
ATOM 37236 C CA . ASP A 1 81 ? -8.450 6.271 6.736 1.00 33.01 81 ASP A CA 20
ATOM 37237 C C . ASP A 1 81 ? -7.571 7.207 7.554 1.00 70.40 81 ASP A C 20
ATOM 37238 O O . ASP A 1 81 ? -8.041 7.858 8.483 1.00 53.03 81 ASP A O 20
ATOM 37247 N N . ALA A 1 82 ? -6.296 7.284 7.185 1.00 21.42 82 ALA A N 20
ATOM 37248 C CA . ALA A 1 82 ? -5.326 8.123 7.888 1.00 50.54 82 ALA A CA 20
ATOM 37249 C C . ALA A 1 82 ? -5.789 9.576 7.954 1.00 33.13 82 ALA A C 20
ATOM 37250 O O . ALA A 1 82 ? -5.794 10.191 9.020 1.00 42.50 82 ALA A O 20
ATOM 37257 N N . ILE A 1 83 ? -6.194 10.117 6.816 1.00 14.00 83 ILE A N 20
ATOM 37258 C CA . ILE A 1 83 ? -6.623 11.507 6.740 1.00 65.35 83 ILE A CA 20
ATOM 37259 C C . ILE A 1 83 ? -7.957 11.702 7.457 1.00 1.11 83 ILE A C 20
ATOM 37260 O O . ILE A 1 83 ? -8.213 12.753 8.048 1.00 21.13 83 ILE A O 20
ATOM 37276 N N . HIS A 1 84 ? -8.792 10.672 7.420 1.00 25.34 84 HIS A N 20
ATOM 37277 C CA . HIS A 1 84 ? -10.106 10.719 8.045 1.00 61.43 84 HIS A CA 20
ATOM 37278 C C . HIS A 1 84 ? -9.975 10.659 9.564 1.00 22.24 84 HIS A C 20
ATOM 37279 O O . HIS A 1 84 ? -10.831 11.160 10.290 1.00 14.44 84 HIS A O 20
ATOM 37294 N N . GLU A 1 85 ? -8.888 10.066 10.031 1.00 43.31 85 GLU A N 20
ATOM 37295 C CA . GLU A 1 85 ? -8.670 9.889 11.464 1.00 12.54 85 GLU A CA 20
ATOM 37296 C C . GLU A 1 85 ? -7.832 11.021 12.042 1.00 51.11 85 GLU A C 20
ATOM 37297 O O . GLU A 1 85 ? -7.543 11.038 13.240 1.00 3.24 85 GLU A O 20
ATOM 37309 N N . GLY A 1 86 ? -7.449 11.968 11.196 1.00 41.51 86 GLY A N 20
ATOM 37310 C CA . GLY A 1 86 ? -6.578 13.040 11.636 1.00 3.24 86 GLY A CA 20
ATOM 37311 C C . GLY A 1 86 ? -5.197 12.521 11.967 1.00 31.01 86 GLY A C 20
ATOM 37312 O O . GLY A 1 86 ? -4.484 13.085 12.798 1.00 73.21 86 GLY A O 20
ATOM 37316 N N . TYR A 1 87 ? -4.833 11.427 11.319 1.00 43.01 87 TYR A N 20
ATOM 37317 C CA . TYR A 1 87 ? -3.547 10.790 11.531 1.00 51.42 87 TYR A CA 20
ATOM 37318 C C . TYR A 1 87 ? -2.477 11.573 10.780 1.00 43.41 87 TYR A C 20
ATOM 37319 O O . TYR A 1 87 ? -1.467 11.989 11.352 1.00 51.32 87 TYR A O 20
ATOM 37337 N N . VAL A 1 88 ? -2.728 11.780 9.494 1.00 75.43 88 VAL A N 20
ATOM 37338 C CA . VAL A 1 88 ? -1.898 12.629 8.655 1.00 72.20 88 VAL A CA 20
ATOM 37339 C C . VAL A 1 88 ? -2.794 13.418 7.717 1.00 33.10 88 VAL A C 20
ATOM 37340 O O . VAL A 1 88 ? -3.967 13.079 7.544 1.00 31.23 88 VAL A O 20
ATOM 37353 N N . ILE A 1 89 ? -2.259 14.467 7.118 1.00 64.32 89 ILE A N 20
ATOM 37354 C CA . ILE A 1 89 ? -3.030 15.274 6.187 1.00 23.32 89 ILE A CA 20
ATOM 37355 C C . ILE A 1 89 ? -2.303 15.385 4.842 1.00 12.15 89 ILE A C 20
ATOM 37356 O O . ILE A 1 89 ? -1.757 16.430 4.476 1.00 64.53 89 ILE A O 20
ATOM 37372 N N . LYS A 1 90 ? -2.270 14.272 4.123 1.00 21.44 90 LYS A N 20
ATOM 37373 C CA . LYS A 1 90 ? -1.635 14.220 2.814 1.00 54.14 90 LYS A CA 20
ATOM 37374 C C . LYS A 1 90 ? -2.342 13.234 1.905 1.00 45.44 90 LYS A C 20
ATOM 37375 O O . LYS A 1 90 ? -2.882 12.226 2.362 1.00 13.03 90 LYS A O 20
ATOM 37394 N N . ASN A 1 91 ? -2.340 13.536 0.619 1.00 53.15 91 ASN A N 20
ATOM 37395 C CA . ASN A 1 91 ? -2.815 12.605 -0.390 1.00 54.55 91 ASN A CA 20
ATOM 37396 C C . ASN A 1 91 ? -1.714 12.334 -1.403 1.00 44.20 91 ASN A C 20
ATOM 37397 O O . ASN A 1 91 ? -1.623 13.000 -2.433 1.00 63.30 91 ASN A O 20
ATOM 37408 N N . PRO A 1 92 ? -0.841 11.364 -1.098 1.00 41.42 92 PRO A N 20
ATOM 37409 C CA . PRO A 1 92 ? 0.266 10.981 -1.978 1.00 43.34 92 PRO A CA 20
ATOM 37410 C C . PRO A 1 92 ? -0.215 10.165 -3.167 1.00 21.01 92 PRO A C 20
ATOM 37411 O O . PRO A 1 92 ? 0.561 9.793 -4.039 1.00 31.33 92 PRO A O 20
ATOM 37422 N N . THR A 1 93 ? -1.509 9.911 -3.189 1.00 4.50 93 THR A N 20
ATOM 37423 C CA . THR A 1 93 ? -2.130 9.088 -4.204 1.00 52.34 93 THR A CA 20
ATOM 37424 C C . THR A 1 93 ? -2.471 9.901 -5.454 1.00 43.34 93 THR A C 20
ATOM 37425 O O . THR A 1 93 ? -3.134 9.410 -6.374 1.00 61.30 93 THR A O 20
ATOM 37436 N N . TYR A 1 94 ? -2.014 11.147 -5.467 1.00 64.34 94 TYR A N 20
ATOM 37437 C CA . TYR A 1 94 ? -2.161 12.018 -6.621 1.00 33.34 94 TYR A CA 20
ATOM 37438 C C . TYR A 1 94 ? -1.003 11.759 -7.587 1.00 30.10 94 TYR A C 20
ATOM 37439 O O . TYR A 1 94 ? 0.021 11.211 -7.183 1.00 10.41 94 TYR A O 20
ATOM 37457 N N . LYS A 1 95 ? -1.180 12.134 -8.856 1.00 22.52 95 LYS A N 20
ATOM 37458 C CA . LYS A 1 95 ? -0.178 11.892 -9.901 1.00 32.12 95 LYS A CA 20
ATOM 37459 C C . LYS A 1 95 ? -0.067 10.402 -10.185 1.00 53.35 95 LYS A C 20
ATOM 37460 O O . LYS A 1 95 ? 0.913 9.941 -10.770 1.00 61.43 95 LYS A O 20
ATOM 37479 N N . ALA A 1 96 ? -1.094 9.665 -9.781 1.00 15.41 96 ALA A N 20
ATOM 37480 C CA . ALA A 1 96 ? -1.115 8.221 -9.930 1.00 0.31 96 ALA A CA 20
ATOM 37481 C C . ALA A 1 96 ? -0.975 7.818 -11.381 1.00 71.14 96 ALA A C 20
ATOM 37482 O O . ALA A 1 96 ? -1.677 8.330 -12.255 1.00 31.45 96 ALA A O 20
ATOM 37489 N N . GLU A 1 97 ? -0.077 6.893 -11.630 1.00 64.31 97 GLU A N 20
ATOM 37490 C CA . GLU A 1 97 ? 0.160 6.425 -12.969 1.00 42.14 97 GLU A CA 20
ATOM 37491 C C . GLU A 1 97 ? 0.428 4.934 -12.948 1.00 13.23 97 GLU A C 20
ATOM 37492 O O . GLU A 1 97 ? 1.487 4.488 -12.495 1.00 61.41 97 GLU A O 20
ATOM 37504 N N . LEU A 1 98 ? -0.550 4.166 -13.400 1.00 55.43 98 LEU A N 20
ATOM 37505 C CA . LEU A 1 98 ? -0.418 2.722 -13.451 1.00 61.52 98 LEU A CA 20
ATOM 37506 C C . LEU A 1 98 ? 0.397 2.333 -14.676 1.00 2.33 98 LEU A C 20
ATOM 37507 O O . LEU A 1 98 ? -0.130 1.823 -15.669 1.00 44.14 98 LEU A O 20
ATOM 37523 N N . HIS A 1 99 ? 1.692 2.614 -14.596 1.00 73.52 99 HIS A N 20
ATOM 37524 C CA . HIS A 1 99 ? 2.605 2.428 -15.711 1.00 50.24 99 HIS A CA 20
ATOM 37525 C C . HIS A 1 99 ? 3.005 0.960 -15.836 1.00 0.43 99 HIS A C 20
ATOM 37526 O O . HIS A 1 99 ? 4.178 0.604 -15.709 1.00 33.44 99 HIS A O 20
ATOM 37541 N N . ALA A 1 100 ? 2.019 0.114 -16.075 1.00 41.12 100 ALA A N 20
ATOM 37542 C CA . ALA A 1 100 ? 2.252 -1.310 -16.207 1.00 64.12 100 ALA A CA 20
ATOM 37543 C C . ALA A 1 100 ? 2.608 -1.667 -17.641 1.00 72.25 100 ALA A C 20
ATOM 37544 O O . ALA A 1 100 ? 1.732 -1.955 -18.459 1.00 21.25 100 ALA A O 20
ATOM 37551 N N . SER A 1 101 ? 3.895 -1.615 -17.952 1.00 74.44 101 SER A N 20
ATOM 37552 C CA . SER A 1 101 ? 4.369 -2.010 -19.268 1.00 55.24 101 SER A CA 20
ATOM 37553 C C . SER A 1 101 ? 4.467 -3.531 -19.331 1.00 62.44 101 SER A C 20
ATOM 37554 O O . SER A 1 101 ? 5.556 -4.106 -19.374 1.00 73.12 101 SER A O 20
ATOM 37562 N N . VAL A 1 102 ? 3.309 -4.165 -19.280 1.00 55.00 102 VAL A N 20
ATOM 37563 C CA . VAL A 1 102 ? 3.200 -5.613 -19.308 1.00 41.11 102 VAL A CA 20
ATOM 37564 C C . VAL A 1 102 ? 1.985 -6.025 -20.136 1.00 74.44 102 VAL A C 20
ATOM 37565 O O . VAL A 1 102 ? 2.019 -7.018 -20.866 1.00 33.30 102 VAL A O 20
ATOM 37578 N N . LEU A 1 103 ? 0.916 -5.240 -20.042 1.00 74.41 103 LEU A N 20
ATOM 37579 C CA . LEU A 1 103 ? -0.343 -5.596 -20.680 1.00 53.01 103 LEU A CA 20
ATOM 37580 C C . LEU A 1 103 ? -0.849 -4.492 -21.605 1.00 41.33 103 LEU A C 20
ATOM 37581 O O . LEU A 1 103 ? -2.051 -4.222 -21.645 1.00 52.45 103 LEU A O 20
ATOM 37597 N N . GLU A 1 104 ? 0.055 -3.848 -22.340 1.00 22.34 104 GLU A N 20
ATOM 37598 C CA . GLU A 1 104 ? -0.353 -2.897 -23.371 1.00 1.11 104 GLU A CA 20
ATOM 37599 C C . GLU A 1 104 ? -1.224 -3.614 -24.395 1.00 53.05 104 GLU A C 20
ATOM 37600 O O . GLU A 1 104 ? -0.751 -4.488 -25.120 1.00 61.40 104 GLU A O 20
ATOM 37612 N N . HIS A 1 105 ? -2.498 -3.254 -24.442 1.00 12.45 105 HIS A N 20
ATOM 37613 C CA . HIS A 1 105 ? -3.462 -4.002 -25.234 1.00 55.45 105 HIS A CA 20
ATOM 37614 C C . HIS A 1 105 ? -4.297 -3.088 -26.124 1.00 62.53 105 HIS A C 20
ATOM 37615 O O . HIS A 1 105 ? -4.980 -2.181 -25.645 1.00 3.32 105 HIS A O 20
ATOM 37630 N N . HIS A 1 106 ? -4.217 -3.328 -27.422 1.00 54.13 106 HIS A N 20
ATOM 37631 C CA . HIS A 1 106 ? -5.036 -2.620 -28.393 1.00 11.45 106 HIS A CA 20
ATOM 37632 C C . HIS A 1 106 ? -6.192 -3.511 -28.827 1.00 70.44 106 HIS A C 20
ATOM 37633 O O . HIS A 1 106 ? -6.005 -4.705 -29.070 1.00 33.32 106 HIS A O 20
ATOM 37648 N N . HIS A 1 107 ? -7.382 -2.941 -28.914 1.00 65.54 107 HIS A N 20
ATOM 37649 C CA . HIS A 1 107 ? -8.574 -3.721 -29.218 1.00 24.42 107 HIS A CA 20
ATOM 37650 C C . HIS A 1 107 ? -9.677 -2.833 -29.779 1.00 52.21 107 HIS A C 20
ATOM 37651 O O . HIS A 1 107 ? -9.707 -1.630 -29.520 1.00 40.41 107 HIS A O 20
ATOM 37666 N N . HIS A 1 108 ? -10.571 -3.432 -30.555 1.00 24.10 108 HIS A N 20
ATOM 37667 C CA . HIS A 1 108 ? -11.709 -2.714 -31.121 1.00 41.42 108 HIS A CA 20
ATOM 37668 C C . HIS A 1 108 ? -12.987 -3.529 -30.968 1.00 21.34 108 HIS A C 20
ATOM 37669 O O . HIS A 1 108 ? -13.003 -4.729 -31.241 1.00 22.11 108 HIS A O 20
ATOM 37684 N N . HIS A 1 109 ? -14.045 -2.878 -30.513 1.00 73.02 109 HIS A N 20
ATOM 37685 C CA . HIS A 1 109 ? -15.355 -3.511 -30.406 1.00 21.25 109 HIS A CA 20
ATOM 37686 C C . HIS A 1 109 ? -16.415 -2.654 -31.080 1.00 3.52 109 HIS A C 20
ATOM 37687 O O . HIS A 1 109 ? -16.563 -1.473 -30.763 1.00 44.21 109 HIS A O 20
ATOM 37702 N N . HIS A 1 110 ? -17.142 -3.249 -32.010 1.00 12.14 110 HIS A N 20
ATOM 37703 C CA . HIS A 1 110 ? -18.262 -2.579 -32.646 1.00 10.10 110 HIS A CA 20
ATOM 37704 C C . HIS A 1 110 ? -19.528 -3.395 -32.444 1.00 65.31 110 HIS A C 20
ATOM 37705 O O . HIS A 1 110 ? -20.448 -2.912 -31.759 1.00 37.87 110 HIS A O 20
#

B-factor: mean 37.41, std 19.05, range [0.1, 75.43]

Nearest PDB structures (foldseek):
  2khq-assembly1_A  TM=9.257E-01  e=2.506E-14  Staphylococcus saprophyticus subsp. saprophyticus ATCC 15305 = NCTC 7292
  3lys-assembly6_F  TM=8.764E-01  e=6.386E-05  Lactococcus lactis subsp. lactis
  1z19-assembly1_B-2  TM=7.859E-01  e=5.676E-03  Lambdavirus lambda
  1z1b-assembly1_B  TM=7.940E-01  e=2.533E-02  Lambdavirus lambda
  2kj9-assembly1_A  TM=7.233E-01  e=3.218E-02  Pectobacterium atrosepticum

Sequence (110 aa):
MITFADYFYQWYEVNKLPHVSESTKRHYESAYKHIKDHFRHKLLKDIKRTEYQKFLNEYGLTHSYETIRKLNSYIRNAFDDAIHEGYVIKNPTYKAELHASVLEHHHHHHMITFADYFYQWYEVNKLPHVSESTKRHYESAYKHIKDHFRHKLLKDIKRTEYQKFLNEYGLTHSYETIRKLNSYIRNAFDDAIHEGYVIKNPTYKAELHASVLEHHHHHHMITFADYFYQWYEVNKLPHVSESTKRHYESAYKHIKDHFRHKLLKDIKRTEYQKFLNEYGLTHSYETIRKLNSYIRNAFDDAIHEGYVIKNPTYKAELHASVLEHHHHHHMITFADYFYQWYEVNKLPHVSESTKRHYESAYKHIKDHFRHKLLKDIKRTEYQKFLNEYGLTHSYETIRKLNSYIRNAFDDAIHEGYVIKNPTYKAELHASVLEHHHHHHMITFADYFYQWYEVNKLPHVSESTKRHYESAYKHIKDHFRHKLLKDIKRTEYQKFLNEYGLTHSYETIRKLNSYIRNAFDDAIHEGYVIKNPTYKAELHASVLEHHHHHHMITFADYFYQWYEVNKLPHVSESTKRHYESAYKHIKDHFRHKLLKDIKRTEYQKFLNEYGLTHSYETIRKLNSYIRNAFDDAIHEGYVIKNPTYKAELHASVLEHHHHHHMITFADYFYQWYEVNKLPHVSESTKRHYESAYKHIKDHFRHKLLKDIKRTEYQKFLNEYGLTHSYETIRKLNSYIRNAFDDAIHEGYVIKNPTYKAELHASVLEHHHHHHMITFADYFYQWYEVNKLPHVSESTKRHYESAYKHIKDHFRHKLLKDIKRTEYQKFLNEYGLTHSYETIRKLNSYIRNAFDDAIHEGYVIKNPTYKAELHASVLEHHHHHHMITFADYFYQWYEVNKLPHVSESTKRHYESAYKHIKDHFRHKLLKDIKRTEYQKFLNEYGLTHSYETIRKLNSYIRNAFDDAIHEGYVIKNPTYKAELHASVLEHHHHHHMITFADYFYQWY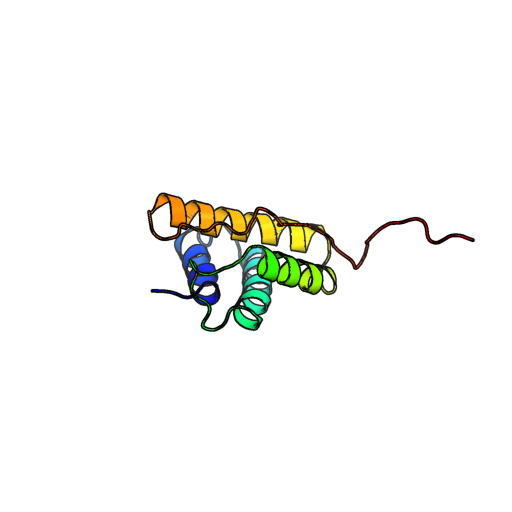EVNKLPHVSESTKRHYESAYKHIKDHFRHKLLKDIKRTEYQKFLNEYGLTHSYETIRKLNSYIRNAFDDAIHEGYVIKNPTYKAELHASVLEHHHHHHMITFADYFYQWYEVNKLPHVSESTKRHYESAYKHIKDHFRHKLLKDIKRTEYQKFLNEYGLTHSYETIRKLNSYIRNAFDDAIHEGYVIKNPTYKAELHASVLEHHHHHHMITFADYFYQWYEVNKLPHVSESTKRHYESAYKHIKDHFRHKLLKDIKRTEYQKFLNEYGLTHSYETIRKLNSYIRNAFDDAIHEGYVIKNPTYKAELHASVLEHHHHHHMITFADYFYQWYEVNKLPHVSESTKRHYESAYKHIKDHFRHKLLKDIKRTEYQKFLNEYGLTHSYETIRKLNSYIRNAFDDAIHEGYVIKNPTYKAELHASVLEHHHHHHMITFADYFYQWYEVNKLPHVSESTKRHYESAYKHIKDHFRHKLLKDIKRTEYQKFLNEYGLTHSYETIRKLNSYIRNAFDDAIHEGYVIKNPTYKAELHASVLEHHHHHHMITFADYFYQWYEVNKLPHVSESTKRHYESAYKHIKDHFRHKLLKDIKRTEYQKFLNEYGLTHSYETIRKLNSYIRNAFDDAIHEGYVIKNPTYKAELHASVLEHHHHHHMITFADYFYQWYEVNKLPHVSESTKRHYESAYKHIKDHFRHKLLKDIKRTEYQKFLNEYGLTHSYETIRKLNSYIRNAFDDAIHEGYVIKNPTYKAELHASVLEHHHHHHMITFADYFYQWYEVNKLPHVSESTKRHYESAYKHIKDHFRHKLLKDIKRTEYQKFLNEYGLTHSYETIRKLNSYIRNAFDDAIHEGYVIKNPTYKAELHASVLEHHHHHHMITFADYFYQWYEVNKLPHVSESTKRHYESAYKHIKDHFRHKLLKDIKRTEYQKFLNEYGLTHSYETIRKLNSYIRNAFDDAIHEGYVIKNPTYKAELHASVLEHHHHHHMITFADYFYQWYEVNKLPHVSESTKRHYESAYKHIKDHFRHKLLKDIKRTEYQKFLNEYGLTHSYETIRKLNSYIRNAFDDAIHEGYVIKNPTYKAELHASVLEHHHHHHMITFADYFYQWYEVNKLPHVSESTKRHYESAYKHIKDHFRHKLLKDIKRTEYQKFLNEYGLTHSYETIRKLNSYIRNAFDDAIHEGYVIKNPTYKAELHASVLEHHHHHH

Organism: Staphylococcus saprophyticus subsp. saprophyticus (strain ATCC 15305 / DSM 20229 / NCIMB 8711 / NCTC 7292 / S-41) (NCBI:txid342451)